Protein 1WH8 (pdb70)

InterPro domains:
  IPR001356 Homeodomain [PF00046] (1169-1225)
  IPR001356 Homeodomain [PS50071] (1166-1226)
  IPR001356 Homeodomain [SM00389] (1168-1230)
  IPR001356 Homeodomain [cd00086] (1169-1227)
  IPR003350 CUT domain [PF02376] (550-622)
  IPR003350 CUT domain [PF02376] (893-963)
  IPR003350 CUT domain [PF02376] (1044-1118)
  IPR003350 CUT domain [PS51042] (544-631)
  IPR003350 CUT domain [PS51042] (887-974)
  IPR003350 CUT domain [PS51042] (1038-1125)
  IPR003350 CUT domain [SM01109] (545-631)
  IPR003350 CUT domain [SM01109] (888-976)
  IPR003350 CUT domain [SM01109] (1039-1125)
  IPR009057 Homedomain-like superfamily [SSF46689] (1169-1234)
  IPR010982 Lambda repressor-like, DNA-binding domain superfamily [G3DSA:1.10.260.40] (553-636)
  IPR010982 Lambda repressor-like, DNA-binding domain superfamily [G3DSA:1.10.260.40] (896-980)
  IPR010982 Lambda repressor-like, DNA-binding domain superfamily [G3DSA:1.10.260.40] (1036-1124)
  IPR010982 Lambda repressor-like, DNA-binding domain superfamily [SSF47413] (535-622)
  IPR010982 Lambda repressor-like, DNA-binding domain superfamily [SSF47413] (889-968)
  IPR010982 Lambda repressor-like, DNA-binding domain superfamily [SSF47413] (1026-1129)

Foldseek 3Di:
DDDDDDDPDDDDDDQDLLRVLVPDDQQALQVLLVLLVVVCVVLVHQQQLLCVPQPNDGSVVSCCCSVDNDGSVVADSVSCSRSSSSVVLSVDDCSVVVSVVVVPPDDDPDD

Solvent-accessible surface area: 8207 Å² total; per-residue (Å²): 135,119,114,74,119,119,71,218,109,78,111,190,75,126,41,51,42,72,50,98,1,58,158,26,98,141,17,86,7,131,56,7,0,91,135,0,78,114,26,6,101,122,59,137,36,46,63,135,40,0,0,89,53,32,15,62,43,87,84,57,46,0,34,83,27,3,78,196,23,116,58,14,130,132,19,66,60,143,20,48,45,18,0,2,97,0,56,87,14,16,113,74,112,96,17,24,110,117,2,157,70,106,142,128,168,86,55,141,102,118,126

GO terms:
  GO:1990837 sequence-specific double-stranded DNA binding (F, IDA)
  GO:0005634 nucleus (C, IDA)
  GO:0043565 sequence-specific DNA binding (F, IDA)
  GO:0000122 negative regulation of transcription by RNA polymerase II (P, IDA)
  GO:0070062 extracellular exosome (C, HDA)
  GO:0050890 cognition (P, IMP)

Radius of gyration: 19.14 Å; Cα contacts (8 Å, |Δi|>4): 82; chains: 1; bounding box: 39×39×69 Å

CATH classification: 1.10.260.40

Structure (mmCIF, N/CA/C/O backbone):
data_1WH8
#
_entry.id   1WH8
#
loop_
_atom_site.group_PDB
_atom_site.id
_atom_site.type_symbol
_atom_site.label_atom_id
_atom_site.label_alt_id
_atom_site.label_comp_id
_atom_site.label_asym_id
_atom_site.label_entity_id
_atom_site.label_seq_id
_atom_site.pdbx_PDB_ins_code
_atom_site.Cartn_x
_atom_site.Cartn_y
_atom_site.Cartn_z
_atom_site.occupancy
_atom_site.B_iso_or_equiv
_atom_site.auth_seq_id
_atom_site.auth_comp_id
_atom_site.auth_asym_id
_atom_site.auth_atom_id
_atom_site.pdbx_PDB_model_num
ATOM 1 N N . GLY A 1 1 ? -22.322 -13.738 -49.350 1.00 0.00 1 GLY A N 1
ATOM 2 C CA . GLY A 1 1 ? -23.025 -14.381 -48.224 1.00 0.00 1 GLY A CA 1
ATOM 3 C C . GLY A 1 1 ? -22.024 -15.170 -47.397 1.00 0.00 1 GLY A C 1
ATOM 4 O O . GLY A 1 1 ? -20.832 -15.074 -47.666 1.00 0.00 1 GLY A O 1
ATOM 8 N N . SER A 1 2 ? -22.494 -15.941 -46.419 1.00 0.00 2 SER A N 1
ATOM 9 C CA . SER A 1 2 ? -21.712 -16.931 -45.691 1.00 0.00 2 SER A CA 1
ATOM 10 C C . SER A 1 2 ? -22.678 -18.056 -45.296 1.00 0.00 2 SER A C 1
ATOM 11 O O . SER A 1 2 ? -23.870 -17.964 -45.604 1.00 0.00 2 SER A O 1
ATOM 19 N N . SER A 1 3 ? -22.178 -19.101 -44.642 1.00 0.00 3 SER A N 1
ATOM 20 C CA . SER A 1 3 ? -22.956 -20.167 -44.028 1.00 0.00 3 SER A CA 1
ATOM 21 C C . SER A 1 3 ? -22.081 -20.806 -42.939 1.00 0.00 3 SER A C 1
ATOM 22 O O . SER A 1 3 ? -20.929 -20.405 -42.754 1.00 0.00 3 SER A O 1
ATOM 30 N N . GLY A 1 4 ? -22.614 -21.808 -42.241 1.00 0.00 4 GLY A N 1
ATOM 31 C CA . GLY A 1 4 ? -21.949 -22.450 -41.117 1.00 0.00 4 GLY A CA 1
ATOM 32 C C . GLY A 1 4 ? -22.096 -21.620 -39.842 1.00 0.00 4 GLY A C 1
ATOM 33 O O . GLY A 1 4 ? -22.832 -20.634 -39.804 1.00 0.00 4 GLY A O 1
ATOM 37 N N . SER A 1 5 ? -21.415 -22.050 -38.783 1.00 0.00 5 SER A N 1
ATOM 38 C CA . SER A 1 5 ? -21.464 -21.450 -37.458 1.00 0.00 5 SER A CA 1
ATOM 39 C C . SER A 1 5 ? -20.093 -21.641 -36.814 1.00 0.00 5 SER A C 1
ATOM 40 O O . SER A 1 5 ? -19.484 -22.698 -37.002 1.00 0.00 5 SER A O 1
ATOM 48 N N . SER A 1 6 ? -19.613 -20.665 -36.046 1.00 0.00 6 SER A N 1
ATOM 49 C CA . SER A 1 6 ? -18.318 -20.720 -35.384 1.00 0.00 6 SER A CA 1
ATOM 50 C C . SER A 1 6 ? -18.318 -19.768 -34.180 1.00 0.00 6 SER A C 1
ATOM 51 O O . SER A 1 6 ? -19.284 -19.033 -33.964 1.00 0.00 6 SER A O 1
ATOM 59 N N . GLY A 1 7 ? -17.230 -19.783 -33.403 1.00 0.00 7 GLY A N 1
ATOM 60 C CA . GLY A 1 7 ? -17.111 -19.038 -32.156 1.00 0.00 7 GLY A CA 1
ATOM 61 C C . GLY A 1 7 ? -17.646 -19.856 -30.983 1.00 0.00 7 GLY A C 1
ATOM 62 O O . GLY A 1 7 ? -18.147 -20.966 -31.161 1.00 0.00 7 GLY A O 1
ATOM 66 N N . TYR A 1 8 ? -17.478 -19.327 -29.774 1.00 0.00 8 TYR A N 1
ATOM 67 C CA . TYR A 1 8 ? -17.924 -19.894 -28.508 1.00 0.00 8 TYR A CA 1
ATOM 68 C C . TYR A 1 8 ? -17.885 -18.769 -27.467 1.00 0.00 8 TYR A C 1
ATOM 69 O O . TYR A 1 8 ? -17.431 -17.660 -27.765 1.00 0.00 8 TYR A O 1
ATOM 87 N N . SER A 1 9 ? -18.321 -19.060 -26.246 1.00 0.00 9 SER A N 1
ATOM 88 C CA . SER A 1 9 ? -18.058 -18.277 -25.047 1.00 0.00 9 SER A CA 1
ATOM 89 C C . SER A 1 9 ? -18.280 -19.202 -23.840 1.00 0.00 9 SER A C 1
ATOM 90 O O . SER A 1 9 ? -18.518 -20.400 -24.023 1.00 0.00 9 SER A O 1
ATOM 98 N N . GLY A 1 10 ? -18.223 -18.669 -22.618 1.00 0.00 10 GLY A N 1
ATOM 99 C CA . GLY A 1 10 ? -18.695 -19.366 -21.429 1.00 0.00 10 GLY A CA 1
ATOM 100 C C . GLY A 1 10 ? -17.542 -19.929 -20.622 1.00 0.00 10 GLY A C 1
ATOM 101 O O . GLY A 1 10 ? -17.263 -21.124 -20.701 1.00 0.00 10 GLY A O 1
ATOM 105 N N . SER A 1 11 ? -16.871 -19.076 -19.852 1.00 0.00 11 SER A N 1
ATOM 106 C CA . SER A 1 11 ? -15.897 -19.424 -18.826 1.00 0.00 11 SER A CA 1
ATOM 107 C C . SER A 1 11 ? -15.995 -18.359 -17.734 1.00 0.00 11 SER A C 1
ATOM 108 O O . SER A 1 11 ? -16.327 -17.208 -18.036 1.00 0.00 11 SER A O 1
ATOM 116 N N . GLN A 1 12 ? -15.635 -18.700 -16.497 1.00 0.00 12 GLN A N 1
ATOM 117 C CA . GLN A 1 12 ? -15.450 -17.751 -15.406 1.00 0.00 12 GLN A CA 1
ATOM 118 C C . GLN A 1 12 ? -14.248 -18.177 -14.560 1.00 0.00 12 GLN A C 1
ATOM 119 O O . GLN A 1 12 ? -13.599 -19.192 -14.841 1.00 0.00 12 GLN A O 1
ATOM 133 N N . ALA A 1 13 ? -13.938 -17.380 -13.538 1.00 0.00 13 ALA A N 1
ATOM 134 C CA . ALA A 1 13 ? -12.875 -17.627 -12.585 1.00 0.00 13 ALA A CA 1
ATOM 135 C C . ALA A 1 13 ? -13.376 -17.305 -11.178 1.00 0.00 13 ALA A C 1
ATOM 136 O O . ALA A 1 13 ? -14.198 -16.398 -11.033 1.00 0.00 13 ALA A O 1
ATOM 143 N N . PRO A 1 14 ? -12.843 -17.957 -10.136 1.00 0.00 14 PRO A N 1
ATOM 144 C CA . PRO A 1 14 ? -13.169 -17.642 -8.754 1.00 0.00 14 PRO A CA 1
ATOM 145 C C . PRO A 1 14 ? -12.610 -16.271 -8.354 1.00 0.00 14 PRO A C 1
ATOM 146 O O . PRO A 1 14 ? -13.230 -15.553 -7.559 1.00 0.00 14 PRO A O 1
ATOM 157 N N . GLY A 1 15 ? -11.462 -15.879 -8.920 1.00 0.00 15 GLY A N 1
ATOM 158 C CA . GLY A 1 15 ? -10.731 -14.709 -8.486 1.00 0.00 15 GLY A CA 1
ATOM 159 C C . GLY A 1 15 ? -9.881 -15.024 -7.261 1.00 0.00 15 GLY A C 1
ATOM 160 O O . GLY A 1 15 ? -9.776 -16.174 -6.825 1.00 0.00 15 GLY A O 1
ATOM 164 N N . GLY A 1 16 ? -9.283 -13.975 -6.705 1.00 0.00 16 GLY A N 1
ATOM 165 C CA . GLY A 1 16 ? -8.454 -14.026 -5.517 1.00 0.00 16 GLY A CA 1
ATOM 166 C C . GLY A 1 16 ? -6.988 -13.840 -5.871 1.00 0.00 16 GLY A C 1
ATOM 167 O O . GLY A 1 16 ? -6.546 -14.217 -6.958 1.00 0.00 16 GLY A O 1
ATOM 171 N N . ILE A 1 17 ? -6.221 -13.275 -4.934 1.00 0.00 17 ILE A N 1
ATOM 172 C CA . ILE A 1 17 ? -4.826 -12.907 -5.158 1.00 0.00 17 ILE A CA 1
ATOM 173 C C . ILE A 1 17 ? -4.013 -14.115 -5.623 1.00 0.00 17 ILE A C 1
ATOM 174 O O . ILE A 1 17 ? -3.210 -13.997 -6.544 1.00 0.00 17 ILE A O 1
ATOM 190 N N . GLN A 1 18 ? -4.228 -15.291 -5.027 1.00 0.00 18 GLN A N 1
ATOM 191 C CA . GLN A 1 18 ? -3.367 -16.433 -5.288 1.00 0.00 18 GLN A CA 1
ATOM 192 C C . GLN A 1 18 ? -3.495 -16.924 -6.736 1.00 0.00 18 GLN A C 1
ATOM 193 O O . GLN A 1 18 ? -2.565 -17.524 -7.266 1.00 0.00 18 GLN A O 1
ATOM 207 N N . GLU A 1 19 ? -4.614 -16.634 -7.397 1.00 0.00 19 GLU A N 1
ATOM 208 C CA . GLU A 1 19 ? -4.863 -16.967 -8.786 1.00 0.00 19 GLU A CA 1
ATOM 209 C C . GLU A 1 19 ? -4.268 -15.918 -9.732 1.00 0.00 19 GLU A C 1
ATOM 210 O O . GLU A 1 19 ? -3.897 -16.249 -10.855 1.00 0.00 19 GLU A O 1
ATOM 222 N N . ILE A 1 20 ? -4.132 -14.663 -9.300 1.00 0.00 20 ILE A N 1
ATOM 223 C CA . ILE A 1 20 ? -3.369 -13.653 -10.027 1.00 0.00 20 ILE A CA 1
ATOM 224 C C . ILE A 1 20 ? -1.900 -14.082 -9.997 1.00 0.00 20 ILE A C 1
ATOM 225 O O . ILE A 1 20 ? -1.255 -14.189 -11.042 1.00 0.00 20 ILE A O 1
ATOM 241 N N . VAL A 1 21 ? -1.398 -14.390 -8.799 1.00 0.00 21 VAL A N 1
ATOM 242 C CA . VAL A 1 21 ? -0.049 -14.871 -8.541 1.00 0.00 21 VAL A CA 1
ATOM 243 C C . VAL A 1 21 ? 0.231 -16.143 -9.351 1.00 0.00 21 VAL A C 1
ATOM 244 O O . VAL A 1 21 ? 1.354 -16.336 -9.818 1.00 0.00 21 VAL A O 1
ATOM 257 N N . ALA A 1 22 ? -0.771 -17.008 -9.527 1.00 0.00 22 ALA A N 1
ATOM 258 C CA . ALA A 1 22 ? -0.616 -18.259 -10.260 1.00 0.00 22 ALA A CA 1
ATOM 259 C C . ALA A 1 22 ? -0.150 -17.977 -11.685 1.00 0.00 22 ALA A C 1
ATOM 260 O O . ALA A 1 22 ? 0.777 -18.609 -12.189 1.00 0.00 22 ALA A O 1
ATOM 267 N N . MET A 1 23 ? -0.810 -17.010 -12.315 1.00 0.00 23 MET A N 1
ATOM 268 C CA . MET A 1 23 ? -0.591 -16.626 -13.696 1.00 0.00 23 MET A CA 1
ATOM 269 C C . MET A 1 23 ? 0.687 -15.791 -13.855 1.00 0.00 23 MET A C 1
ATOM 270 O O . MET A 1 23 ? 1.196 -15.652 -14.967 1.00 0.00 23 MET A O 1
ATOM 284 N N . SER A 1 24 ? 1.183 -15.209 -12.758 1.00 0.00 24 SER A N 1
ATOM 285 C CA . SER A 1 24 ? 2.233 -14.205 -12.770 1.00 0.00 24 SER A CA 1
ATOM 286 C C . SER A 1 24 ? 3.516 -14.752 -13.407 1.00 0.00 24 SER A C 1
ATOM 287 O O . SER A 1 24 ? 3.862 -15.923 -13.180 1.00 0.00 24 SER A O 1
ATOM 295 N N . PRO A 1 25 ? 4.258 -13.898 -14.130 1.00 0.00 25 PRO A N 1
ATOM 296 C CA . PRO A 1 25 ? 5.637 -14.155 -14.497 1.00 0.00 25 PRO A CA 1
ATOM 297 C C . PRO A 1 25 ? 6.525 -14.018 -13.254 1.00 0.00 25 PRO A C 1
ATOM 298 O O . PRO A 1 25 ? 6.045 -13.710 -12.156 1.00 0.00 25 PRO A O 1
ATOM 309 N N . GLU A 1 26 ? 7.821 -14.272 -13.424 1.00 0.00 26 GLU A N 1
ATOM 310 C CA . GLU A 1 26 ? 8.823 -14.123 -12.384 1.00 0.00 26 GLU A CA 1
ATOM 311 C C . GLU A 1 26 ? 8.948 -12.653 -11.979 1.00 0.00 26 GLU A C 1
ATOM 312 O O . GLU A 1 26 ? 9.522 -11.833 -12.703 1.00 0.00 26 GLU A O 1
ATOM 324 N N . LEU A 1 27 ? 8.371 -12.305 -10.834 1.00 0.00 27 LEU A N 1
ATOM 325 C CA . LEU A 1 27 ? 8.402 -10.972 -10.257 1.00 0.00 27 LEU A CA 1
ATOM 326 C C . LEU A 1 27 ? 9.620 -10.873 -9.359 1.00 0.00 27 LEU A C 1
ATOM 327 O O . LEU A 1 27 ? 9.631 -11.428 -8.262 1.00 0.00 27 LEU A O 1
ATOM 343 N N . ASP A 1 28 ? 10.655 -10.201 -9.870 1.00 0.00 28 ASP A N 1
ATOM 344 C CA . ASP A 1 28 ? 11.947 -10.013 -9.220 1.00 0.00 28 ASP A CA 1
ATOM 345 C C . ASP A 1 28 ? 11.770 -9.418 -7.835 1.00 0.00 28 ASP A C 1
ATOM 346 O O . ASP A 1 28 ? 11.567 -8.209 -7.688 1.00 0.00 28 ASP A O 1
ATOM 355 N N . THR A 1 29 ? 11.789 -10.274 -6.821 1.00 0.00 29 THR A N 1
ATOM 356 C CA . THR A 1 29 ? 11.418 -9.890 -5.478 1.00 0.00 29 THR A CA 1
ATOM 357 C C . THR A 1 29 ? 12.323 -8.753 -5.019 1.00 0.00 29 THR A C 1
ATOM 358 O O . THR A 1 29 ? 11.819 -7.763 -4.493 1.00 0.00 29 THR A O 1
ATOM 369 N N . TYR A 1 30 ? 13.633 -8.864 -5.266 1.00 0.00 30 TYR A N 1
ATOM 370 C CA . TYR A 1 30 ? 14.600 -7.867 -4.885 1.00 0.00 30 TYR A CA 1
ATOM 371 C C . TYR A 1 30 ? 14.269 -6.502 -5.470 1.00 0.00 30 TYR A C 1
ATOM 372 O O . TYR A 1 30 ? 14.055 -5.564 -4.705 1.00 0.00 30 TYR A O 1
ATOM 390 N N . SER A 1 31 ? 14.204 -6.388 -6.795 1.00 0.00 31 SER A N 1
ATOM 391 C CA . SER A 1 31 ? 13.966 -5.140 -7.504 1.00 0.00 31 SER A CA 1
ATOM 392 C C . SER A 1 31 ? 12.655 -4.497 -7.044 1.00 0.00 31 SER A C 1
ATOM 393 O O . SER A 1 31 ? 12.626 -3.292 -6.800 1.00 0.00 31 SER A O 1
ATOM 401 N N . ILE A 1 32 ? 11.601 -5.293 -6.836 1.00 0.00 32 ILE A N 1
ATOM 402 C CA . ILE A 1 32 ? 10.332 -4.819 -6.295 1.00 0.00 32 ILE A CA 1
ATOM 403 C C . ILE A 1 32 ? 10.592 -4.297 -4.876 1.00 0.00 32 ILE A C 1
ATOM 404 O O . ILE A 1 32 ? 10.306 -3.133 -4.633 1.00 0.00 32 ILE A O 1
ATOM 420 N N . THR A 1 33 ? 11.166 -5.072 -3.942 1.00 0.00 33 THR A N 1
ATOM 421 C CA . THR A 1 33 ? 11.400 -4.583 -2.575 1.00 0.00 33 THR A CA 1
ATOM 422 C C . THR A 1 33 ? 12.202 -3.284 -2.564 1.00 0.00 33 THR A C 1
ATOM 423 O O . THR A 1 33 ? 11.884 -2.378 -1.803 1.00 0.00 33 THR A O 1
ATOM 434 N N . LYS A 1 34 ? 13.229 -3.199 -3.409 1.00 0.00 34 LYS A N 1
ATOM 435 C CA . LYS A 1 34 ? 14.038 -2.010 -3.601 1.00 0.00 34 LYS A CA 1
ATOM 436 C C . LYS A 1 34 ? 13.142 -0.837 -3.983 1.00 0.00 34 LYS A C 1
ATOM 437 O O . LYS A 1 34 ? 13.044 0.126 -3.232 1.00 0.00 34 LYS A O 1
ATOM 456 N N . ARG A 1 35 ? 12.448 -0.928 -5.113 1.00 0.00 35 ARG A N 1
ATOM 457 C CA . ARG A 1 35 ? 11.624 0.153 -5.623 1.00 0.00 35 ARG A CA 1
ATOM 458 C C . ARG A 1 35 ? 10.548 0.543 -4.607 1.00 0.00 35 ARG A C 1
ATOM 459 O O . ARG A 1 35 ? 10.307 1.720 -4.389 1.00 0.00 35 ARG A O 1
ATOM 480 N N . VAL A 1 36 ? 9.944 -0.427 -3.925 1.00 0.00 36 VAL A N 1
ATOM 481 C CA . VAL A 1 36 ? 8.923 -0.239 -2.904 1.00 0.00 36 VAL A CA 1
ATOM 482 C C . VAL A 1 36 ? 9.494 0.567 -1.731 1.00 0.00 36 VAL A C 1
ATOM 483 O O . VAL A 1 36 ? 8.896 1.560 -1.324 1.00 0.00 36 VAL A O 1
ATOM 496 N N . LYS A 1 37 ? 10.644 0.161 -1.180 1.00 0.00 37 LYS A N 1
ATOM 497 C CA . LYS A 1 37 ? 11.329 0.891 -0.110 1.00 0.00 37 LYS A CA 1
ATOM 498 C C . LYS A 1 37 ? 11.548 2.335 -0.520 1.00 0.00 37 LYS A C 1
ATOM 499 O O . LYS A 1 37 ? 11.319 3.239 0.279 1.00 0.00 37 LYS A O 1
ATOM 518 N N . GLU A 1 38 ? 12.008 2.542 -1.746 1.00 0.00 38 GLU A N 1
ATOM 519 C CA . GLU A 1 38 ? 12.378 3.858 -2.239 1.00 0.00 38 GLU A CA 1
ATOM 520 C C . GLU A 1 38 ? 11.150 4.733 -2.393 1.00 0.00 38 GLU A C 1
ATOM 521 O O . GLU A 1 38 ? 11.200 5.922 -2.106 1.00 0.00 38 GLU A O 1
ATOM 533 N N . VAL A 1 39 ? 10.030 4.156 -2.806 1.00 0.00 39 VAL A N 1
ATOM 534 C CA . VAL A 1 39 ? 8.728 4.829 -2.794 1.00 0.00 39 VAL A CA 1
ATOM 535 C C . VAL A 1 39 ? 8.321 5.188 -1.358 1.00 0.00 39 VAL A C 1
ATOM 536 O O . VAL A 1 39 ? 7.862 6.311 -1.141 1.00 0.00 39 VAL A O 1
ATOM 549 N N . LEU A 1 40 ? 8.485 4.291 -0.375 1.00 0.00 40 LEU A N 1
ATOM 550 C CA . LEU A 1 40 ? 8.173 4.617 1.016 1.00 0.00 40 LEU A CA 1
ATOM 551 C C . LEU A 1 40 ? 9.039 5.781 1.487 1.00 0.00 40 LEU A C 1
ATOM 552 O O . LEU A 1 40 ? 8.497 6.736 2.033 1.00 0.00 40 LEU A O 1
ATOM 568 N N . THR A 1 41 ? 10.353 5.713 1.278 1.00 0.00 41 THR A N 1
ATOM 569 C CA . THR A 1 41 ? 11.296 6.743 1.678 1.00 0.00 41 THR A CA 1
ATOM 570 C C . THR A 1 41 ? 10.998 8.068 0.972 1.00 0.00 41 THR A C 1
ATOM 571 O O . THR A 1 41 ? 11.019 9.095 1.649 1.00 0.00 41 THR A O 1
ATOM 582 N N . ASP A 1 42 ? 10.702 8.089 -0.334 1.00 0.00 42 ASP A N 1
ATOM 583 C CA . ASP A 1 42 ? 10.466 9.341 -1.069 1.00 0.00 42 ASP A CA 1
ATOM 584 C C . ASP A 1 42 ? 9.328 10.107 -0.409 1.00 0.00 42 ASP A C 1
ATOM 585 O O . ASP A 1 42 ? 9.434 11.284 -0.079 1.00 0.00 42 ASP A O 1
ATOM 594 N N . ASN A 1 43 ? 8.243 9.378 -0.156 1.00 0.00 43 ASN A N 1
ATOM 595 C CA . ASN A 1 43 ? 7.013 9.878 0.426 1.00 0.00 43 ASN A CA 1
ATOM 596 C C . ASN A 1 43 ? 7.067 9.911 1.960 1.00 0.00 43 ASN A C 1
ATOM 597 O O . ASN A 1 43 ? 6.059 10.223 2.593 1.00 0.00 43 ASN A O 1
ATOM 608 N N . ASN A 1 44 ? 8.225 9.611 2.566 1.00 0.00 44 ASN A N 1
ATOM 609 C CA . ASN A 1 44 ? 8.511 9.553 4.009 1.00 0.00 44 ASN A CA 1
ATOM 610 C C . ASN A 1 44 ? 7.571 8.661 4.836 1.00 0.00 44 ASN A C 1
ATOM 611 O O . ASN A 1 44 ? 7.490 8.767 6.066 1.00 0.00 44 ASN A O 1
ATOM 622 N N . LEU A 1 45 ? 6.915 7.721 4.168 1.00 0.00 45 LEU A N 1
ATOM 623 C CA . LEU A 1 45 ? 5.972 6.753 4.703 1.00 0.00 45 LEU A CA 1
ATOM 624 C C . LEU A 1 45 ? 6.669 5.770 5.645 1.00 0.00 45 LEU A C 1
ATOM 625 O O . LEU A 1 45 ? 7.891 5.584 5.612 1.00 0.00 45 LEU A O 1
ATOM 641 N N . GLY A 1 46 ? 5.861 5.076 6.441 1.00 0.00 46 GLY A N 1
ATOM 642 C CA . GLY A 1 46 ? 6.252 4.114 7.455 1.00 0.00 46 GLY A CA 1
ATOM 643 C C . GLY A 1 46 ? 5.873 2.711 7.018 1.00 0.00 46 GLY A C 1
ATOM 644 O O . GLY A 1 46 ? 4.684 2.456 6.833 1.00 0.00 46 GLY A O 1
ATOM 648 N N . GLN A 1 47 ? 6.852 1.815 6.845 1.00 0.00 47 GLN A N 1
ATOM 649 C CA . GLN A 1 47 ? 6.704 0.462 6.288 1.00 0.00 47 GLN A CA 1
ATOM 650 C C . GLN A 1 47 ? 5.441 -0.271 6.752 1.00 0.00 47 GLN A C 1
ATOM 651 O O . GLN A 1 47 ? 4.787 -0.929 5.945 1.00 0.00 47 GLN A O 1
ATOM 665 N N . ARG A 1 48 ? 5.126 -0.193 8.051 1.00 0.00 48 ARG A N 1
ATOM 666 C CA . ARG A 1 48 ? 4.012 -0.917 8.655 1.00 0.00 48 ARG A CA 1
ATOM 667 C C . ARG A 1 48 ? 2.716 -0.692 7.910 1.00 0.00 48 ARG A C 1
ATOM 668 O O . ARG A 1 48 ? 1.993 -1.639 7.669 1.00 0.00 48 ARG A O 1
ATOM 689 N N . LEU A 1 49 ? 2.403 0.558 7.605 1.00 0.00 49 LEU A N 1
ATOM 690 C CA . LEU A 1 49 ? 1.113 0.987 7.104 1.00 0.00 49 LEU A CA 1
ATOM 691 C C . LEU A 1 49 ? 0.856 0.331 5.757 1.00 0.00 49 LEU A C 1
ATOM 692 O O . LEU A 1 49 ? -0.163 -0.322 5.555 1.00 0.00 49 LEU A O 1
ATOM 708 N N . PHE A 1 50 ? 1.818 0.478 4.849 1.00 0.00 50 PHE A N 1
ATOM 709 C CA . PHE A 1 50 ? 1.868 -0.281 3.612 1.00 0.00 50 PHE A CA 1
ATOM 710 C C . PHE A 1 50 ? 1.640 -1.776 3.869 1.00 0.00 50 PHE A C 1
ATOM 711 O O . PHE A 1 50 ? 0.797 -2.390 3.217 1.00 0.00 50 PHE A O 1
ATOM 728 N N . GLY A 1 51 ? 2.385 -2.374 4.804 1.00 0.00 51 GLY A N 1
ATOM 729 C CA . GLY A 1 51 ? 2.236 -3.788 5.107 1.00 0.00 51 GLY A CA 1
ATOM 730 C C . GLY A 1 51 ? 0.839 -4.129 5.603 1.00 0.00 51 GLY A C 1
ATOM 731 O O . GLY A 1 51 ? 0.331 -5.166 5.221 1.00 0.00 51 GLY A O 1
ATOM 735 N N . GLU A 1 52 ? 0.202 -3.289 6.410 1.00 0.00 52 GLU A N 1
ATOM 736 C CA . GLU A 1 52 ? -1.145 -3.482 6.921 1.00 0.00 52 GLU A CA 1
ATOM 737 C C . GLU A 1 52 ? -2.135 -3.439 5.760 1.00 0.00 52 GLU A C 1
ATOM 738 O O . GLU A 1 52 ? -2.787 -4.436 5.446 1.00 0.00 52 GLU A O 1
ATOM 750 N N . SER A 1 53 ? -2.253 -2.287 5.109 1.00 0.00 53 SER A N 1
ATOM 751 C CA . SER A 1 53 ? -3.301 -2.005 4.141 1.00 0.00 53 SER A CA 1
ATOM 752 C C . SER A 1 53 ? -3.139 -2.783 2.831 1.00 0.00 53 SER A C 1
ATOM 753 O O . SER A 1 53 ? -4.136 -3.183 2.221 1.00 0.00 53 SER A O 1
ATOM 761 N N . ILE A 1 54 ? -1.909 -2.980 2.360 1.00 0.00 54 ILE A N 1
ATOM 762 C CA . ILE A 1 54 ? -1.649 -3.697 1.117 1.00 0.00 54 ILE A CA 1
ATOM 763 C C . ILE A 1 54 ? -1.493 -5.182 1.445 1.00 0.00 54 ILE A C 1
ATOM 764 O O . ILE A 1 54 ? -2.174 -6.032 0.866 1.00 0.00 54 ILE A O 1
ATOM 780 N N . LEU A 1 55 ? -0.575 -5.503 2.356 1.00 0.00 55 LEU A N 1
ATOM 781 C CA . LEU A 1 55 ? -0.041 -6.862 2.483 1.00 0.00 55 LEU A CA 1
ATOM 782 C C . LEU A 1 55 ? -0.674 -7.678 3.610 1.00 0.00 55 LEU A C 1
ATOM 783 O O . LEU A 1 55 ? -0.461 -8.888 3.650 1.00 0.00 55 LEU A O 1
ATOM 799 N N . GLY A 1 56 ? -1.450 -7.070 4.503 1.00 0.00 56 GLY A N 1
ATOM 800 C CA . GLY A 1 56 ? -1.976 -7.697 5.715 1.00 0.00 56 GLY A CA 1
ATOM 801 C C . GLY A 1 56 ? -0.878 -8.203 6.663 1.00 0.00 56 GLY A C 1
ATOM 802 O O . GLY A 1 56 ? -1.121 -9.125 7.445 1.00 0.00 56 GLY A O 1
ATOM 806 N N . LEU A 1 57 ? 0.342 -7.659 6.596 1.00 0.00 57 LEU A N 1
ATOM 807 C CA . LEU A 1 57 ? 1.506 -8.166 7.319 1.00 0.00 57 LEU A CA 1
ATOM 808 C C . LEU A 1 57 ? 1.804 -7.332 8.559 1.00 0.00 57 LEU A C 1
ATOM 809 O O . LEU A 1 57 ? 1.799 -6.100 8.510 1.00 0.00 57 LEU A O 1
ATOM 825 N N . THR A 1 58 ? 2.184 -8.014 9.641 1.00 0.00 58 THR A N 1
ATOM 826 C CA . THR A 1 58 ? 2.843 -7.422 10.799 1.00 0.00 58 THR A CA 1
ATOM 827 C C . THR A 1 58 ? 4.103 -6.672 10.358 1.00 0.00 58 THR A C 1
ATOM 828 O O . THR A 1 58 ? 4.758 -7.075 9.394 1.00 0.00 58 THR A O 1
ATOM 839 N N . GLN A 1 59 ? 4.479 -5.603 11.068 1.00 0.00 59 GLN A N 1
ATOM 840 C CA . GLN A 1 59 ? 5.655 -4.818 10.720 1.00 0.00 59 GLN A CA 1
ATOM 841 C C . GLN A 1 59 ? 6.902 -5.694 10.749 1.00 0.00 59 GLN A C 1
ATOM 842 O O . GLN A 1 59 ? 7.722 -5.575 9.845 1.00 0.00 59 GLN A O 1
ATOM 856 N N . GLY A 1 60 ? 7.029 -6.587 11.739 1.00 0.00 60 GLY A N 1
ATOM 857 C CA . GLY A 1 60 ? 8.109 -7.562 11.783 1.00 0.00 60 GLY A CA 1
ATOM 858 C C . GLY A 1 60 ? 8.215 -8.292 10.445 1.00 0.00 60 GLY A C 1
ATOM 859 O O . GLY A 1 60 ? 9.280 -8.304 9.822 1.00 0.00 60 GLY A O 1
ATOM 863 N N . SER A 1 61 ? 7.090 -8.837 9.983 1.00 0.00 61 SER A N 1
ATOM 864 C CA . SER A 1 61 ? 6.985 -9.605 8.758 1.00 0.00 61 SER A CA 1
ATOM 865 C C . SER A 1 61 ? 7.236 -8.768 7.497 1.00 0.00 61 SER A C 1
ATOM 866 O O . SER A 1 61 ? 7.838 -9.295 6.558 1.00 0.00 61 SER A O 1
ATOM 874 N N . VAL A 1 62 ? 6.781 -7.511 7.433 1.00 0.00 62 VAL A N 1
ATOM 875 C CA . VAL A 1 62 ? 6.976 -6.647 6.270 1.00 0.00 62 VAL A CA 1
ATOM 876 C C . VAL A 1 62 ? 8.429 -6.177 6.195 1.00 0.00 62 VAL A C 1
ATOM 877 O O . VAL A 1 62 ? 9.039 -6.195 5.125 1.00 0.00 62 VAL A O 1
ATOM 890 N N . SER A 1 63 ? 9.007 -5.782 7.326 1.00 0.00 63 SER A N 1
ATOM 891 C CA . SER A 1 63 ? 10.372 -5.318 7.395 1.00 0.00 63 SER A CA 1
ATOM 892 C C . SER A 1 63 ? 11.333 -6.452 7.052 1.00 0.00 63 SER A C 1
ATOM 893 O O . SER A 1 63 ? 12.313 -6.194 6.356 1.00 0.00 63 SER A O 1
ATOM 901 N N . ASP A 1 64 ? 11.050 -7.692 7.467 1.00 0.00 64 ASP A N 1
ATOM 902 C CA . ASP A 1 64 ? 11.794 -8.874 7.024 1.00 0.00 64 ASP A CA 1
ATOM 903 C C . ASP A 1 64 ? 11.639 -9.092 5.519 1.00 0.00 64 ASP A C 1
ATOM 904 O O . ASP A 1 64 ? 12.616 -9.453 4.860 1.00 0.00 64 ASP A O 1
ATOM 913 N N . LEU A 1 65 ? 10.433 -8.877 4.977 1.00 0.00 65 LEU A N 1
ATOM 914 C CA . LEU A 1 65 ? 10.166 -9.019 3.551 1.00 0.00 65 LEU A CA 1
ATOM 915 C C . LEU A 1 65 ? 11.061 -8.086 2.750 1.00 0.00 65 LEU A C 1
ATOM 916 O O . LEU A 1 65 ? 11.757 -8.540 1.849 1.00 0.00 65 LEU A O 1
ATOM 932 N N . LEU A 1 66 ? 11.072 -6.798 3.096 1.00 0.00 66 LEU A N 1
ATOM 933 C CA . LEU A 1 66 ? 11.901 -5.813 2.416 1.00 0.00 66 LEU A CA 1
ATOM 934 C C . LEU A 1 66 ? 13.380 -6.047 2.658 1.00 0.00 66 LEU A C 1
ATOM 935 O O . LEU A 1 66 ? 14.173 -5.853 1.740 1.00 0.00 66 LEU A O 1
ATOM 951 N N . SER A 1 67 ? 13.748 -6.384 3.895 1.00 0.00 67 SER A N 1
ATOM 952 C CA . SER A 1 67 ? 15.134 -6.557 4.300 1.00 0.00 67 SER A CA 1
ATOM 953 C C . SER A 1 67 ? 15.769 -7.651 3.452 1.00 0.00 67 SER A C 1
ATOM 954 O O . SER A 1 67 ? 16.745 -7.383 2.746 1.00 0.00 67 SER A O 1
ATOM 962 N N . ARG A 1 68 ? 15.231 -8.871 3.522 1.00 0.00 68 ARG A N 1
ATOM 963 C CA . ARG A 1 68 ? 15.857 -10.064 2.968 1.00 0.00 68 ARG A CA 1
ATOM 964 C C . ARG A 1 68 ? 14.796 -10.866 2.210 1.00 0.00 68 ARG A C 1
ATOM 965 O O . ARG A 1 68 ? 14.431 -11.955 2.669 1.00 0.00 68 ARG A O 1
ATOM 986 N N . PRO A 1 69 ? 14.277 -10.375 1.074 1.00 0.00 69 PRO A N 1
ATOM 987 C CA . PRO A 1 69 ? 13.276 -11.109 0.310 1.00 0.00 69 PRO A CA 1
ATOM 988 C C . PRO A 1 69 ? 13.882 -12.440 -0.134 1.00 0.00 69 PRO A C 1
ATOM 989 O O . PRO A 1 69 ? 15.067 -12.506 -0.476 1.00 0.00 69 PRO A O 1
ATOM 1000 N N . LYS A 1 70 ? 13.106 -13.522 -0.111 1.00 0.00 70 LYS A N 1
ATOM 1001 C CA . LYS A 1 70 ? 13.499 -14.744 -0.800 1.00 0.00 70 LYS A CA 1
ATOM 1002 C C . LYS A 1 70 ? 13.293 -14.556 -2.306 1.00 0.00 70 LYS A C 1
ATOM 1003 O O . LYS A 1 70 ? 12.512 -13.691 -2.713 1.00 0.00 70 LYS A O 1
ATOM 1022 N N . PRO A 1 71 ? 13.967 -15.358 -3.140 1.00 0.00 71 PRO A N 1
ATOM 1023 C CA . PRO A 1 71 ? 13.806 -15.293 -4.583 1.00 0.00 71 PRO A CA 1
ATOM 1024 C C . PRO A 1 71 ? 12.405 -15.779 -4.952 1.00 0.00 71 PRO A C 1
ATOM 1025 O O . PRO A 1 71 ? 11.790 -16.556 -4.211 1.00 0.00 71 PRO A O 1
ATOM 1036 N N . TRP A 1 72 ? 11.911 -15.374 -6.122 1.00 0.00 72 TRP A N 1
ATOM 1037 C CA . TRP A 1 72 ? 10.591 -15.768 -6.595 1.00 0.00 72 TRP A CA 1
ATOM 1038 C C . TRP A 1 72 ? 10.472 -17.293 -6.638 1.00 0.00 72 TRP A C 1
ATOM 1039 O O . TRP A 1 72 ? 9.475 -17.833 -6.155 1.00 0.00 72 TRP A O 1
ATOM 1060 N N . HIS A 1 73 ? 11.491 -18.001 -7.142 1.00 0.00 73 HIS A N 1
ATOM 1061 C CA . HIS A 1 73 ? 11.486 -19.459 -7.233 1.00 0.00 73 HIS A CA 1
ATOM 1062 C C . HIS A 1 73 ? 11.233 -20.105 -5.859 1.00 0.00 73 HIS A C 1
ATOM 1063 O O . HIS A 1 73 ? 10.412 -21.015 -5.748 1.00 0.00 73 HIS A O 1
ATOM 1077 N N . LYS A 1 74 ? 11.892 -19.611 -4.800 1.00 0.00 74 LYS A N 1
ATOM 1078 C CA . LYS A 1 74 ? 11.777 -20.141 -3.437 1.00 0.00 74 LYS A CA 1
ATOM 1079 C C . LYS A 1 74 ? 10.358 -20.010 -2.919 1.00 0.00 74 LYS A C 1
ATOM 1080 O O . LYS A 1 74 ? 9.887 -20.877 -2.171 1.00 0.00 74 LYS A O 1
ATOM 1099 N N . LEU A 1 75 ? 9.714 -18.897 -3.237 1.00 0.00 75 LEU A N 1
ATOM 1100 C CA . LEU A 1 75 ? 8.434 -18.536 -2.677 1.00 0.00 75 LEU A CA 1
ATOM 1101 C C . LEU A 1 75 ? 7.384 -19.383 -3.383 1.00 0.00 75 LEU A C 1
ATOM 1102 O O . LEU A 1 75 ? 7.363 -19.474 -4.610 1.00 0.00 75 LEU A O 1
ATOM 1118 N N . SER A 1 76 ? 6.519 -20.027 -2.609 1.00 0.00 76 SER A N 1
ATOM 1119 C CA . SER A 1 76 ? 5.304 -20.669 -3.112 1.00 0.00 76 SER A CA 1
ATOM 1120 C C . SER A 1 76 ? 4.297 -19.578 -3.519 1.00 0.00 76 SER A C 1
ATOM 1121 O O . SER A 1 76 ? 4.578 -18.403 -3.286 1.00 0.00 76 SER A O 1
ATOM 1129 N N . LEU A 1 77 ? 3.106 -19.894 -4.049 1.00 0.00 77 LEU A N 1
ATOM 1130 C CA . LEU A 1 77 ? 2.138 -18.845 -4.411 1.00 0.00 77 LEU A CA 1
ATOM 1131 C C . LEU A 1 77 ? 1.803 -17.959 -3.206 1.00 0.00 77 LEU A C 1
ATOM 1132 O O . LEU A 1 77 ? 1.855 -16.739 -3.296 1.00 0.00 77 LEU A O 1
ATOM 1148 N N . LYS A 1 78 ? 1.540 -18.562 -2.044 1.00 0.00 78 LYS A N 1
ATOM 1149 C CA . LYS A 1 78 ? 1.370 -17.841 -0.775 1.00 0.00 78 LYS A CA 1
ATOM 1150 C C . LYS A 1 78 ? 2.604 -16.997 -0.412 1.00 0.00 78 LYS A C 1
ATOM 1151 O O . LYS A 1 78 ? 2.492 -15.956 0.232 1.00 0.00 78 LYS A O 1
ATOM 1170 N N . GLY A 1 79 ? 3.797 -17.425 -0.823 1.00 0.00 79 GLY A N 1
ATOM 1171 C CA . GLY A 1 79 ? 5.044 -16.682 -0.686 1.00 0.00 79 GLY A CA 1
ATOM 1172 C C . GLY A 1 79 ? 5.059 -15.432 -1.552 1.00 0.00 79 GLY A C 1
ATOM 1173 O O . GLY A 1 79 ? 5.543 -14.383 -1.140 1.00 0.00 79 GLY A O 1
ATOM 1177 N N . ARG A 1 80 ? 4.577 -15.558 -2.783 1.00 0.00 80 ARG A N 1
ATOM 1178 C CA . ARG A 1 80 ? 4.612 -14.536 -3.815 1.00 0.00 80 ARG A CA 1
ATOM 1179 C C . ARG A 1 80 ? 3.473 -13.537 -3.660 1.00 0.00 80 ARG A C 1
ATOM 1180 O O . ARG A 1 80 ? 3.609 -12.407 -4.113 1.00 0.00 80 ARG A O 1
ATOM 1201 N N . GLU A 1 81 ? 2.397 -13.941 -2.984 1.00 0.00 81 GLU A N 1
ATOM 1202 C CA . GLU A 1 81 ? 1.181 -13.194 -2.690 1.00 0.00 81 GLU A CA 1
ATOM 1203 C C . GLU A 1 81 ? 1.457 -11.712 -2.404 1.00 0.00 81 GLU A C 1
ATOM 1204 O O . GLU A 1 81 ? 0.956 -10.866 -3.149 1.00 0.00 81 GLU A O 1
ATOM 1216 N N . PRO A 1 82 ? 2.298 -11.366 -1.411 1.00 0.00 82 PRO A N 1
ATOM 1217 C CA . PRO A 1 82 ? 2.566 -9.973 -1.109 1.00 0.00 82 PRO A CA 1
ATOM 1218 C C . PRO A 1 82 ? 3.330 -9.277 -2.240 1.00 0.00 82 PRO A C 1
ATOM 1219 O O . PRO A 1 82 ? 2.984 -8.155 -2.595 1.00 0.00 82 PRO A O 1
ATOM 1230 N N . PHE A 1 83 ? 4.357 -9.906 -2.823 1.00 0.00 83 PHE A N 1
ATOM 1231 C CA . PHE A 1 83 ? 5.185 -9.276 -3.854 1.00 0.00 83 PHE A CA 1
ATOM 1232 C C . PHE A 1 83 ? 4.387 -8.949 -5.113 1.00 0.00 83 PHE A C 1
ATOM 1233 O O . PHE A 1 83 ? 4.670 -7.932 -5.743 1.00 0.00 83 PHE A O 1
ATOM 1250 N N . VAL A 1 84 ? 3.393 -9.767 -5.465 1.00 0.00 84 VAL A N 1
ATOM 1251 C CA . VAL A 1 84 ? 2.469 -9.452 -6.549 1.00 0.00 84 VAL A CA 1
ATOM 1252 C C . VAL A 1 84 ? 1.720 -8.169 -6.197 1.00 0.00 84 VAL A C 1
ATOM 1253 O O . VAL A 1 84 ? 1.726 -7.232 -6.995 1.00 0.00 84 VAL A O 1
ATOM 1266 N N . ARG A 1 85 ? 1.137 -8.081 -4.994 1.00 0.00 85 ARG A N 1
ATOM 1267 C CA . ARG A 1 85 ? 0.472 -6.855 -4.578 1.00 0.00 85 ARG A CA 1
ATOM 1268 C C . ARG A 1 85 ? 1.422 -5.668 -4.624 1.00 0.00 85 ARG A C 1
ATOM 1269 O O . ARG A 1 85 ? 0.979 -4.603 -5.032 1.00 0.00 85 ARG A O 1
ATOM 1290 N N . MET A 1 86 ? 2.700 -5.800 -4.251 1.00 0.00 86 MET A N 1
ATOM 1291 C CA . MET A 1 86 ? 3.653 -4.724 -4.358 1.00 0.00 86 MET A CA 1
ATOM 1292 C C . MET A 1 86 ? 3.871 -4.319 -5.807 1.00 0.00 86 MET A C 1
ATOM 1293 O O . MET A 1 86 ? 3.792 -3.135 -6.088 1.00 0.00 86 MET A O 1
ATOM 1307 N N . GLN A 1 87 ? 4.142 -5.256 -6.722 1.00 0.00 87 GLN A N 1
ATOM 1308 C CA . GLN A 1 87 ? 4.330 -4.936 -8.133 1.00 0.00 87 GLN A CA 1
ATOM 1309 C C . GLN A 1 87 ? 3.124 -4.125 -8.646 1.00 0.00 87 GLN A C 1
ATOM 1310 O O . GLN A 1 87 ? 3.302 -3.062 -9.235 1.00 0.00 87 GLN A O 1
ATOM 1324 N N . LEU A 1 88 ? 1.896 -4.594 -8.399 1.00 0.00 88 LEU A N 1
ATOM 1325 C CA . LEU A 1 88 ? 0.688 -3.888 -8.823 1.00 0.00 88 LEU A CA 1
ATOM 1326 C C . LEU A 1 88 ? 0.540 -2.547 -8.097 1.00 0.00 88 LEU A C 1
ATOM 1327 O O . LEU A 1 88 ? 0.193 -1.560 -8.743 1.00 0.00 88 LEU A O 1
ATOM 1343 N N . TRP A 1 89 ? 0.825 -2.471 -6.792 1.00 0.00 89 TRP A N 1
ATOM 1344 C CA . TRP A 1 89 ? 0.766 -1.235 -6.025 1.00 0.00 89 TRP A CA 1
ATOM 1345 C C . TRP A 1 89 ? 1.803 -0.235 -6.538 1.00 0.00 89 TRP A C 1
ATOM 1346 O O . TRP A 1 89 ? 1.608 0.957 -6.372 1.00 0.00 89 TRP A O 1
ATOM 1367 N N . LEU A 1 90 ? 2.907 -0.661 -7.150 1.00 0.00 90 LEU A N 1
ATOM 1368 C CA . LEU A 1 90 ? 3.850 0.272 -7.759 1.00 0.00 90 LEU A CA 1
ATOM 1369 C C . LEU A 1 90 ? 3.254 0.860 -9.040 1.00 0.00 90 LEU A C 1
ATOM 1370 O O . LEU A 1 90 ? 3.416 2.052 -9.301 1.00 0.00 90 LEU A O 1
ATOM 1386 N N . ASN A 1 91 ? 2.579 0.024 -9.835 1.00 0.00 91 ASN A N 1
ATOM 1387 C CA . ASN A 1 91 ? 1.953 0.420 -11.093 1.00 0.00 91 ASN A CA 1
ATOM 1388 C C . ASN A 1 91 ? 0.721 1.291 -10.875 1.00 0.00 91 ASN A C 1
ATOM 1389 O O . ASN A 1 91 ? 0.405 2.120 -11.728 1.00 0.00 91 ASN A O 1
ATOM 1400 N N . ASP A 1 92 ? -0.032 1.069 -9.801 1.00 0.00 92 ASP A N 1
ATOM 1401 C CA . ASP A 1 92 ? -1.233 1.839 -9.498 1.00 0.00 92 ASP A CA 1
ATOM 1402 C C . ASP A 1 92 ? -0.846 3.307 -9.298 1.00 0.00 92 ASP A C 1
ATOM 1403 O O . ASP A 1 92 ? 0.029 3.591 -8.489 1.00 0.00 92 ASP A O 1
ATOM 1412 N N . PRO A 1 93 ? -1.456 4.267 -10.008 1.00 0.00 93 PRO A N 1
ATOM 1413 C CA . PRO A 1 93 ? -0.949 5.631 -10.026 1.00 0.00 93 PRO A CA 1
ATOM 1414 C C . PRO A 1 93 ? -1.417 6.442 -8.809 1.00 0.00 93 PRO A C 1
ATOM 1415 O O . PRO A 1 93 ? -0.847 7.497 -8.518 1.00 0.00 93 PRO A O 1
ATOM 1426 N N . HIS A 1 94 ? -2.465 5.975 -8.119 1.00 0.00 94 HIS A N 1
ATOM 1427 C CA . HIS A 1 94 ? -3.032 6.554 -6.896 1.00 0.00 94 HIS A CA 1
ATOM 1428 C C . HIS A 1 94 ? -2.720 5.653 -5.690 1.00 0.00 94 HIS A C 1
ATOM 1429 O O . HIS A 1 94 ? -3.482 5.564 -4.724 1.00 0.00 94 HIS A O 1
ATOM 1443 N N . ASN A 1 95 ? -1.646 4.883 -5.795 1.00 0.00 95 ASN A N 1
ATOM 1444 C CA . ASN A 1 95 ? -1.137 3.965 -4.792 1.00 0.00 95 ASN A CA 1
ATOM 1445 C C . ASN A 1 95 ? -0.774 4.673 -3.491 1.00 0.00 95 ASN A C 1
ATOM 1446 O O . ASN A 1 95 ? -1.287 4.304 -2.430 1.00 0.00 95 ASN A O 1
ATOM 1457 N N . VAL A 1 96 ? 0.103 5.670 -3.551 1.00 0.00 96 VAL A N 1
ATOM 1458 C CA . VAL A 1 96 ? 0.560 6.449 -2.428 1.00 0.00 96 VAL A CA 1
ATOM 1459 C C . VAL A 1 96 ? -0.582 7.326 -1.933 1.00 0.00 96 VAL A C 1
ATOM 1460 O O . VAL A 1 96 ? -0.719 7.491 -0.727 1.00 0.00 96 VAL A O 1
ATOM 1473 N N . GLU A 1 97 ? -1.430 7.829 -2.830 1.00 0.00 97 GLU A N 1
ATOM 1474 C CA . GLU A 1 97 ? -2.600 8.624 -2.471 1.00 0.00 97 GLU A CA 1
ATOM 1475 C C . GLU A 1 97 ? -3.460 7.873 -1.463 1.00 0.00 97 GLU A C 1
ATOM 1476 O O . GLU A 1 97 ? -3.703 8.368 -0.361 1.00 0.00 97 GLU A O 1
ATOM 1488 N N . LYS A 1 98 ? -3.898 6.667 -1.833 1.00 0.00 98 LYS A N 1
ATOM 1489 C CA . LYS A 1 98 ? -4.723 5.826 -0.974 1.00 0.00 98 LYS A CA 1
ATOM 1490 C C . LYS A 1 98 ? -3.954 5.451 0.289 1.00 0.00 98 LYS A C 1
ATOM 1491 O O . LYS A 1 98 ? -4.560 5.396 1.361 1.00 0.00 98 LYS A O 1
ATOM 1510 N N . LEU A 1 99 ? -2.640 5.227 0.185 1.00 0.00 99 LEU A N 1
ATOM 1511 C CA . LEU A 1 99 ? -1.821 4.843 1.324 1.00 0.00 99 LEU A CA 1
ATOM 1512 C C . LEU A 1 99 ? -1.686 5.982 2.338 1.00 0.00 99 LEU A C 1
ATOM 1513 O O . LEU A 1 99 ? -1.808 5.744 3.538 1.00 0.00 99 LEU A O 1
ATOM 1529 N N . ARG A 1 100 ? -1.427 7.219 1.900 1.00 0.00 100 ARG A N 1
ATOM 1530 C CA . ARG A 1 100 ? -1.384 8.359 2.811 1.00 0.00 100 ARG A CA 1
ATOM 1531 C C . ARG A 1 100 ? -2.760 8.542 3.420 1.00 0.00 100 ARG A C 1
ATOM 1532 O O . ARG A 1 100 ? -2.853 8.807 4.613 1.00 0.00 100 ARG A O 1
ATOM 1553 N N . ASP A 1 101 ? -3.822 8.359 2.633 1.00 0.00 101 ASP A N 1
ATOM 1554 C CA . ASP A 1 101 ? -5.201 8.574 3.062 1.00 0.00 101 ASP A CA 1
ATOM 1555 C C . ASP A 1 101 ? -5.593 7.715 4.266 1.00 0.00 101 ASP A C 1
ATOM 1556 O O . ASP A 1 101 ? -6.470 8.090 5.041 1.00 0.00 101 ASP A O 1
ATOM 1565 N N . MET A 1 102 ? -4.896 6.596 4.473 1.00 0.00 102 MET A N 1
ATOM 1566 C CA . MET A 1 102 ? -5.034 5.759 5.656 1.00 0.00 102 MET A CA 1
ATOM 1567 C C . MET A 1 102 ? -4.708 6.550 6.923 1.00 0.00 102 MET A C 1
ATOM 1568 O O . MET A 1 102 ? -5.457 6.521 7.895 1.00 0.00 102 MET A O 1
ATOM 1582 N N . LYS A 1 103 ? -3.558 7.231 6.922 1.00 0.00 103 LYS A N 1
ATOM 1583 C CA . LYS A 1 103 ? -3.078 8.051 8.029 1.00 0.00 103 LYS A CA 1
ATOM 1584 C C . LYS A 1 103 ? -3.831 9.382 8.057 1.00 0.00 103 LYS A C 1
ATOM 1585 O O . LYS A 1 103 ? -4.084 9.927 9.131 1.00 0.00 103 LYS A O 1
ATOM 1604 N N . LYS A 1 104 ? -4.158 9.889 6.859 1.00 0.00 104 LYS A N 1
ATOM 1605 C CA . LYS A 1 104 ? -4.569 11.238 6.533 1.00 0.00 104 LYS A CA 1
ATOM 1606 C C . LYS A 1 104 ? -3.851 12.223 7.458 1.00 0.00 104 LYS A C 1
ATOM 1607 O O . LYS A 1 104 ? -2.633 12.105 7.620 1.00 0.00 104 LYS A O 1
ATOM 1626 N N . LEU A 1 105 ? -4.557 13.196 8.029 1.00 0.00 105 LEU A N 1
ATOM 1627 C CA . LEU A 1 105 ? -4.018 14.041 9.085 1.00 0.00 105 LEU A CA 1
ATOM 1628 C C . LEU A 1 105 ? -4.287 13.317 10.401 1.00 0.00 105 LEU A C 1
ATOM 1629 O O . LEU A 1 105 ? -5.362 12.733 10.557 1.00 0.00 105 LEU A O 1
ATOM 1645 N N . SER A 1 106 ? -3.374 13.389 11.369 1.00 0.00 106 SER A N 1
ATOM 1646 C CA . SER A 1 106 ? -3.591 12.886 12.729 1.00 0.00 106 SER A CA 1
ATOM 1647 C C . SER A 1 106 ? -3.263 13.999 13.729 1.00 0.00 106 SER A C 1
ATOM 1648 O O . SER A 1 106 ? -2.610 14.986 13.364 1.00 0.00 106 SER A O 1
ATOM 1656 N N . GLY A 1 107 ? -3.658 13.839 14.994 1.00 0.00 107 GLY A N 1
ATOM 1657 C CA . GLY A 1 107 ? -3.220 14.739 16.058 1.00 0.00 107 GLY A CA 1
ATOM 1658 C C . GLY A 1 107 ? -1.737 14.535 16.379 1.00 0.00 107 GLY A C 1
ATOM 1659 O O . GLY A 1 107 ? -1.146 13.573 15.883 1.00 0.00 107 GLY A O 1
ATOM 1663 N N . PRO A 1 108 ? -1.146 15.404 17.220 1.00 0.00 108 PRO A N 1
ATOM 1664 C CA . PRO A 1 108 ? 0.283 15.394 17.518 1.00 0.00 108 PRO A CA 1
ATOM 1665 C C . PRO A 1 108 ? 0.720 14.045 18.086 1.00 0.00 108 PRO A C 1
ATOM 1666 O O . PRO A 1 108 ? -0.040 13.396 18.814 1.00 0.00 108 PRO A O 1
ATOM 1677 N N . SER A 1 109 ? 1.957 13.639 17.815 1.00 0.00 109 SER A N 1
ATOM 1678 C CA . SER A 1 109 ? 2.558 12.430 18.361 1.00 0.00 109 SER A CA 1
ATOM 1679 C C . SER A 1 109 ? 4.015 12.738 18.713 1.00 0.00 109 SER A C 1
ATOM 1680 O O . SER A 1 109 ? 4.751 13.277 17.878 1.00 0.00 109 SER A O 1
ATOM 1688 N N . SER A 1 110 ? 4.385 12.446 19.966 1.00 0.00 110 SER A N 1
ATOM 1689 C CA . SER A 1 110 ? 5.608 12.906 20.619 1.00 0.00 110 SER A CA 1
ATOM 1690 C C . SER A 1 110 ? 5.757 14.440 20.541 1.00 0.00 110 SER A C 1
ATOM 1691 O O . SER A 1 110 ? 4.813 15.160 20.192 1.00 0.00 110 SER A O 1
ATOM 1699 N N . GLY A 1 111 ? 6.931 14.946 20.922 1.00 0.00 111 GLY A N 1
ATOM 1700 C CA . GLY A 1 111 ? 7.415 16.236 20.454 1.00 0.00 111 GLY A CA 1
ATOM 1701 C C . GLY A 1 111 ? 8.078 15.982 19.118 1.00 0.00 111 GLY A C 1
ATOM 1702 O O . GLY A 1 111 ? 7.952 16.818 18.204 1.00 0.00 111 GLY A O 1
ATOM 1706 N N . GLY A 1 1 ? -36.235 25.045 -0.066 1.00 0.00 1 GLY A N 2
ATOM 1707 C CA . GLY A 1 1 ? -35.792 24.641 -1.411 1.00 0.00 1 GLY A CA 2
ATOM 1708 C C . GLY A 1 1 ? -35.044 23.327 -1.302 1.00 0.00 1 GLY A C 2
ATOM 1709 O O . GLY A 1 1 ? -34.608 22.986 -0.205 1.00 0.00 1 GLY A O 2
ATOM 1713 N N . SER A 1 2 ? -34.916 22.589 -2.400 1.00 0.00 2 SER A N 2
ATOM 1714 C CA . SER A 1 2 ? -34.319 21.262 -2.422 1.00 0.00 2 SER A CA 2
ATOM 1715 C C . SER A 1 2 ? -33.826 20.978 -3.844 1.00 0.00 2 SER A C 2
ATOM 1716 O O . SER A 1 2 ? -34.140 21.716 -4.780 1.00 0.00 2 SER A O 2
ATOM 1724 N N . SER A 1 3 ? -33.025 19.930 -4.004 1.00 0.00 3 SER A N 2
ATOM 1725 C CA . SER A 1 3 ? -32.532 19.355 -5.252 1.00 0.00 3 SER A CA 2
ATOM 1726 C C . SER A 1 3 ? -32.131 17.907 -4.916 1.00 0.00 3 SER A C 2
ATOM 1727 O O . SER A 1 3 ? -32.390 17.457 -3.796 1.00 0.00 3 SER A O 2
ATOM 1735 N N . GLY A 1 4 ? -31.512 17.171 -5.840 1.00 0.00 4 GLY A N 2
ATOM 1736 C CA . GLY A 1 4 ? -30.970 15.845 -5.579 1.00 0.00 4 GLY A CA 2
ATOM 1737 C C . GLY A 1 4 ? -29.692 15.637 -6.383 1.00 0.00 4 GLY A C 2
ATOM 1738 O O . GLY A 1 4 ? -29.407 16.414 -7.296 1.00 0.00 4 GLY A O 2
ATOM 1742 N N . SER A 1 5 ? -28.959 14.577 -6.048 1.00 0.00 5 SER A N 2
ATOM 1743 C CA . SER A 1 5 ? -27.715 14.162 -6.673 1.00 0.00 5 SER A CA 2
ATOM 1744 C C . SER A 1 5 ? -27.707 12.638 -6.733 1.00 0.00 5 SER A C 2
ATOM 1745 O O . SER A 1 5 ? -28.257 11.986 -5.836 1.00 0.00 5 SER A O 2
ATOM 1753 N N . SER A 1 6 ? -27.051 12.090 -7.755 1.00 0.00 6 SER A N 2
ATOM 1754 C CA . SER A 1 6 ? -26.964 10.662 -8.019 1.00 0.00 6 SER A CA 2
ATOM 1755 C C . SER A 1 6 ? -25.537 10.334 -8.456 1.00 0.00 6 SER A C 2
ATOM 1756 O O . SER A 1 6 ? -24.916 11.108 -9.191 1.00 0.00 6 SER A O 2
ATOM 1764 N N . GLY A 1 7 ? -25.018 9.188 -8.019 1.00 0.00 7 GLY A N 2
ATOM 1765 C CA . GLY A 1 7 ? -23.663 8.726 -8.289 1.00 0.00 7 GLY A CA 2
ATOM 1766 C C . GLY A 1 7 ? -23.673 7.266 -8.729 1.00 0.00 7 GLY A C 2
ATOM 1767 O O . GLY A 1 7 ? -24.739 6.690 -8.966 1.00 0.00 7 GLY A O 2
ATOM 1771 N N . TYR A 1 8 ? -22.490 6.666 -8.858 1.00 0.00 8 TYR A N 2
ATOM 1772 C CA . TYR A 1 8 ? -22.279 5.370 -9.497 1.00 0.00 8 TYR A CA 2
ATOM 1773 C C . TYR A 1 8 ? -21.348 4.519 -8.634 1.00 0.00 8 TYR A C 2
ATOM 1774 O O . TYR A 1 8 ? -20.514 5.058 -7.901 1.00 0.00 8 TYR A O 2
ATOM 1792 N N . SER A 1 9 ? -21.482 3.197 -8.728 1.00 0.00 9 SER A N 2
ATOM 1793 C CA . SER A 1 9 ? -20.695 2.199 -8.005 1.00 0.00 9 SER A CA 2
ATOM 1794 C C . SER A 1 9 ? -20.352 1.018 -8.928 1.00 0.00 9 SER A C 2
ATOM 1795 O O . SER A 1 9 ? -20.959 0.875 -9.994 1.00 0.00 9 SER A O 2
ATOM 1803 N N . GLY A 1 10 ? -19.418 0.159 -8.512 1.00 0.00 10 GLY A N 2
ATOM 1804 C CA . GLY A 1 10 ? -18.982 -1.001 -9.283 1.00 0.00 10 GLY A CA 2
ATOM 1805 C C . GLY A 1 10 ? -17.978 -0.611 -10.367 1.00 0.00 10 GLY A C 2
ATOM 1806 O O . GLY A 1 10 ? -18.367 -0.119 -11.430 1.00 0.00 10 GLY A O 2
ATOM 1810 N N . SER A 1 11 ? -16.690 -0.846 -10.105 1.00 0.00 11 SER A N 2
ATOM 1811 C CA . SER A 1 11 ? -15.582 -0.547 -11.013 1.00 0.00 11 SER A CA 2
ATOM 1812 C C . SER A 1 11 ? -14.777 -1.805 -11.333 1.00 0.00 11 SER A C 2
ATOM 1813 O O . SER A 1 11 ? -14.436 -2.038 -12.494 1.00 0.00 11 SER A O 2
ATOM 1821 N N . GLN A 1 12 ? -14.484 -2.633 -10.332 1.00 0.00 12 GLN A N 2
ATOM 1822 C CA . GLN A 1 12 ? -13.785 -3.903 -10.472 1.00 0.00 12 GLN A CA 2
ATOM 1823 C C . GLN A 1 12 ? -14.646 -4.980 -9.814 1.00 0.00 12 GLN A C 2
ATOM 1824 O O . GLN A 1 12 ? -15.581 -4.668 -9.067 1.00 0.00 12 GLN A O 2
ATOM 1838 N N . ALA A 1 13 ? -14.356 -6.245 -10.100 1.00 0.00 13 ALA A N 2
ATOM 1839 C CA . ALA A 1 13 ? -15.014 -7.396 -9.493 1.00 0.00 13 ALA A CA 2
ATOM 1840 C C . ALA A 1 13 ? -14.061 -8.043 -8.478 1.00 0.00 13 ALA A C 2
ATOM 1841 O O . ALA A 1 13 ? -12.853 -7.786 -8.531 1.00 0.00 13 ALA A O 2
ATOM 1848 N N . PRO A 1 14 ? -14.557 -8.865 -7.535 1.00 0.00 14 PRO A N 2
ATOM 1849 C CA . PRO A 1 14 ? -13.712 -9.540 -6.565 1.00 0.00 14 PRO A CA 2
ATOM 1850 C C . PRO A 1 14 ? -12.987 -10.729 -7.215 1.00 0.00 14 PRO A C 2
ATOM 1851 O O . PRO A 1 14 ? -13.301 -11.897 -6.951 1.00 0.00 14 PRO A O 2
ATOM 1862 N N . GLY A 1 15 ? -11.965 -10.440 -8.023 1.00 0.00 15 GLY A N 2
ATOM 1863 C CA . GLY A 1 15 ? -10.933 -11.418 -8.340 1.00 0.00 15 GLY A CA 2
ATOM 1864 C C . GLY A 1 15 ? -10.171 -11.775 -7.065 1.00 0.00 15 GLY A C 2
ATOM 1865 O O . GLY A 1 15 ? -10.159 -10.989 -6.109 1.00 0.00 15 GLY A O 2
ATOM 1869 N N . GLY A 1 16 ? -9.538 -12.946 -7.037 1.00 0.00 16 GLY A N 2
ATOM 1870 C CA . GLY A 1 16 ? -8.765 -13.402 -5.897 1.00 0.00 16 GLY A CA 2
ATOM 1871 C C . GLY A 1 16 ? -7.293 -13.396 -6.263 1.00 0.00 16 GLY A C 2
ATOM 1872 O O . GLY A 1 16 ? -6.916 -13.936 -7.303 1.00 0.00 16 GLY A O 2
ATOM 1876 N N . ILE A 1 17 ? -6.471 -12.814 -5.389 1.00 0.00 17 ILE A N 2
ATOM 1877 C CA . ILE A 1 17 ? -5.042 -12.604 -5.585 1.00 0.00 17 ILE A CA 2
ATOM 1878 C C . ILE A 1 17 ? -4.324 -13.889 -6.014 1.00 0.00 17 ILE A C 2
ATOM 1879 O O . ILE A 1 17 ? -3.349 -13.831 -6.759 1.00 0.00 17 ILE A O 2
ATOM 1895 N N . GLN A 1 18 ? -4.782 -15.054 -5.552 1.00 0.00 18 GLN A N 2
ATOM 1896 C CA . GLN A 1 18 ? -4.058 -16.287 -5.753 1.00 0.00 18 GLN A CA 2
ATOM 1897 C C . GLN A 1 18 ? -4.096 -16.742 -7.209 1.00 0.00 18 GLN A C 2
ATOM 1898 O O . GLN A 1 18 ? -3.108 -17.304 -7.667 1.00 0.00 18 GLN A O 2
ATOM 1912 N N . GLU A 1 19 ? -5.171 -16.447 -7.947 1.00 0.00 19 GLU A N 2
ATOM 1913 C CA . GLU A 1 19 ? -5.224 -16.607 -9.392 1.00 0.00 19 GLU A CA 2
ATOM 1914 C C . GLU A 1 19 ? -4.179 -15.696 -10.019 1.00 0.00 19 GLU A C 2
ATOM 1915 O O . GLU A 1 19 ? -3.385 -16.155 -10.826 1.00 0.00 19 GLU A O 2
ATOM 1927 N N . ILE A 1 20 ? -4.151 -14.415 -9.651 1.00 0.00 20 ILE A N 2
ATOM 1928 C CA . ILE A 1 20 ? -3.230 -13.444 -10.234 1.00 0.00 20 ILE A CA 2
ATOM 1929 C C . ILE A 1 20 ? -1.793 -13.955 -10.090 1.00 0.00 20 ILE A C 2
ATOM 1930 O O . ILE A 1 20 ? -1.013 -13.971 -11.038 1.00 0.00 20 ILE A O 2
ATOM 1946 N N . VAL A 1 21 ? -1.455 -14.417 -8.893 1.00 0.00 21 VAL A N 2
ATOM 1947 C CA . VAL A 1 21 ? -0.154 -14.970 -8.557 1.00 0.00 21 VAL A CA 2
ATOM 1948 C C . VAL A 1 21 ? 0.100 -16.285 -9.297 1.00 0.00 21 VAL A C 2
ATOM 1949 O O . VAL A 1 21 ? 1.244 -16.600 -9.635 1.00 0.00 21 VAL A O 2
ATOM 1962 N N . ALA A 1 22 ? -0.953 -17.057 -9.553 1.00 0.00 22 ALA A N 2
ATOM 1963 C CA . ALA A 1 22 ? -0.845 -18.279 -10.331 1.00 0.00 22 ALA A CA 2
ATOM 1964 C C . ALA A 1 22 ? -0.373 -17.900 -11.731 1.00 0.00 22 ALA A C 2
ATOM 1965 O O . ALA A 1 22 ? 0.566 -18.494 -12.266 1.00 0.00 22 ALA A O 2
ATOM 1972 N N . MET A 1 23 ? -1.044 -16.906 -12.305 1.00 0.00 23 MET A N 2
ATOM 1973 C CA . MET A 1 23 ? -0.880 -16.437 -13.664 1.00 0.00 23 MET A CA 2
ATOM 1974 C C . MET A 1 23 ? 0.458 -15.703 -13.838 1.00 0.00 23 MET A C 2
ATOM 1975 O O . MET A 1 23 ? 1.014 -15.735 -14.938 1.00 0.00 23 MET A O 2
ATOM 1989 N N . SER A 1 24 ? 0.970 -15.065 -12.780 1.00 0.00 24 SER A N 2
ATOM 1990 C CA . SER A 1 24 ? 2.057 -14.098 -12.865 1.00 0.00 24 SER A CA 2
ATOM 1991 C C . SER A 1 24 ? 3.342 -14.663 -13.503 1.00 0.00 24 SER A C 2
ATOM 1992 O O . SER A 1 24 ? 3.606 -15.869 -13.406 1.00 0.00 24 SER A O 2
ATOM 2000 N N . PRO A 1 25 ? 4.141 -13.813 -14.178 1.00 0.00 25 PRO A N 2
ATOM 2001 C CA . PRO A 1 25 ? 5.493 -14.147 -14.591 1.00 0.00 25 PRO A CA 2
ATOM 2002 C C . PRO A 1 25 ? 6.427 -14.107 -13.376 1.00 0.00 25 PRO A C 2
ATOM 2003 O O . PRO A 1 25 ? 6.024 -13.736 -12.273 1.00 0.00 25 PRO A O 2
ATOM 2014 N N . GLU A 1 26 ? 7.700 -14.447 -13.582 1.00 0.00 26 GLU A N 2
ATOM 2015 C CA . GLU A 1 26 ? 8.720 -14.225 -12.572 1.00 0.00 26 GLU A CA 2
ATOM 2016 C C . GLU A 1 26 ? 8.834 -12.733 -12.273 1.00 0.00 26 GLU A C 2
ATOM 2017 O O . GLU A 1 26 ? 8.920 -11.909 -13.191 1.00 0.00 26 GLU A O 2
ATOM 2029 N N . LEU A 1 27 ? 8.843 -12.398 -10.985 1.00 0.00 27 LEU A N 2
ATOM 2030 C CA . LEU A 1 27 ? 8.700 -11.056 -10.447 1.00 0.00 27 LEU A CA 2
ATOM 2031 C C . LEU A 1 27 ? 9.875 -10.825 -9.517 1.00 0.00 27 LEU A C 2
ATOM 2032 O O . LEU A 1 27 ? 9.964 -11.448 -8.460 1.00 0.00 27 LEU A O 2
ATOM 2048 N N . ASP A 1 28 ? 10.806 -9.979 -9.953 1.00 0.00 28 ASP A N 2
ATOM 2049 C CA . ASP A 1 28 ? 12.110 -9.770 -9.330 1.00 0.00 28 ASP A CA 2
ATOM 2050 C C . ASP A 1 28 ? 11.911 -9.229 -7.920 1.00 0.00 28 ASP A C 2
ATOM 2051 O O . ASP A 1 28 ? 11.670 -8.032 -7.734 1.00 0.00 28 ASP A O 2
ATOM 2060 N N . THR A 1 29 ? 11.964 -10.117 -6.927 1.00 0.00 29 THR A N 2
ATOM 2061 C CA . THR A 1 29 ? 11.550 -9.820 -5.567 1.00 0.00 29 THR A CA 2
ATOM 2062 C C . THR A 1 29 ? 12.402 -8.685 -5.005 1.00 0.00 29 THR A C 2
ATOM 2063 O O . THR A 1 29 ? 11.863 -7.741 -4.436 1.00 0.00 29 THR A O 2
ATOM 2074 N N . TYR A 1 30 ? 13.719 -8.745 -5.203 1.00 0.00 30 TYR A N 2
ATOM 2075 C CA . TYR A 1 30 ? 14.672 -7.742 -4.786 1.00 0.00 30 TYR A CA 2
ATOM 2076 C C . TYR A 1 30 ? 14.332 -6.360 -5.345 1.00 0.00 30 TYR A C 2
ATOM 2077 O O . TYR A 1 30 ? 14.072 -5.451 -4.556 1.00 0.00 30 TYR A O 2
ATOM 2095 N N . SER A 1 31 ? 14.274 -6.220 -6.672 1.00 0.00 31 SER A N 2
ATOM 2096 C CA . SER A 1 31 ? 13.887 -4.996 -7.367 1.00 0.00 31 SER A CA 2
ATOM 2097 C C . SER A 1 31 ? 12.562 -4.465 -6.822 1.00 0.00 31 SER A C 2
ATOM 2098 O O . SER A 1 31 ? 12.462 -3.266 -6.567 1.00 0.00 31 SER A O 2
ATOM 2106 N N . ILE A 1 32 ? 11.558 -5.320 -6.594 1.00 0.00 32 ILE A N 2
ATOM 2107 C CA . ILE A 1 32 ? 10.303 -4.890 -5.985 1.00 0.00 32 ILE A CA 2
ATOM 2108 C C . ILE A 1 32 ? 10.608 -4.310 -4.604 1.00 0.00 32 ILE A C 2
ATOM 2109 O O . ILE A 1 32 ? 10.330 -3.141 -4.372 1.00 0.00 32 ILE A O 2
ATOM 2125 N N . THR A 1 33 ? 11.199 -5.073 -3.682 1.00 0.00 33 THR A N 2
ATOM 2126 C CA . THR A 1 33 ? 11.390 -4.603 -2.310 1.00 0.00 33 THR A CA 2
ATOM 2127 C C . THR A 1 33 ? 12.178 -3.298 -2.223 1.00 0.00 33 THR A C 2
ATOM 2128 O O . THR A 1 33 ? 11.862 -2.445 -1.398 1.00 0.00 33 THR A O 2
ATOM 2139 N N . LYS A 1 34 ? 13.196 -3.155 -3.070 1.00 0.00 34 LYS A N 2
ATOM 2140 C CA . LYS A 1 34 ? 13.967 -1.940 -3.254 1.00 0.00 34 LYS A CA 2
ATOM 2141 C C . LYS A 1 34 ? 13.015 -0.841 -3.693 1.00 0.00 34 LYS A C 2
ATOM 2142 O O . LYS A 1 34 ? 12.733 0.033 -2.891 1.00 0.00 34 LYS A O 2
ATOM 2161 N N . ARG A 1 35 ? 12.455 -0.903 -4.898 1.00 0.00 35 ARG A N 2
ATOM 2162 C CA . ARG A 1 35 ? 11.602 0.142 -5.468 1.00 0.00 35 ARG A CA 2
ATOM 2163 C C . ARG A 1 35 ? 10.426 0.513 -4.564 1.00 0.00 35 ARG A C 2
ATOM 2164 O O . ARG A 1 35 ? 10.027 1.669 -4.523 1.00 0.00 35 ARG A O 2
ATOM 2185 N N . VAL A 1 36 ? 9.879 -0.439 -3.816 1.00 0.00 36 VAL A N 2
ATOM 2186 C CA . VAL A 1 36 ? 8.836 -0.201 -2.834 1.00 0.00 36 VAL A CA 2
ATOM 2187 C C . VAL A 1 36 ? 9.402 0.662 -1.705 1.00 0.00 36 VAL A C 2
ATOM 2188 O O . VAL A 1 36 ? 8.810 1.682 -1.366 1.00 0.00 36 VAL A O 2
ATOM 2201 N N . LYS A 1 37 ? 10.542 0.283 -1.116 1.00 0.00 37 LYS A N 2
ATOM 2202 C CA . LYS A 1 37 ? 11.205 1.100 -0.103 1.00 0.00 37 LYS A CA 2
ATOM 2203 C C . LYS A 1 37 ? 11.532 2.472 -0.646 1.00 0.00 37 LYS A C 2
ATOM 2204 O O . LYS A 1 37 ? 11.359 3.420 0.109 1.00 0.00 37 LYS A O 2
ATOM 2223 N N . GLU A 1 38 ? 11.975 2.583 -1.900 1.00 0.00 38 GLU A N 2
ATOM 2224 C CA . GLU A 1 38 ? 12.238 3.877 -2.520 1.00 0.00 38 GLU A CA 2
ATOM 2225 C C . GLU A 1 38 ? 10.981 4.732 -2.410 1.00 0.00 38 GLU A C 2
ATOM 2226 O O . GLU A 1 38 ? 11.031 5.823 -1.862 1.00 0.00 38 GLU A O 2
ATOM 2238 N N . VAL A 1 39 ? 9.849 4.221 -2.898 1.00 0.00 39 VAL A N 2
ATOM 2239 C CA . VAL A 1 39 ? 8.578 4.932 -2.947 1.00 0.00 39 VAL A CA 2
ATOM 2240 C C . VAL A 1 39 ? 8.052 5.252 -1.532 1.00 0.00 39 VAL A C 2
ATOM 2241 O O . VAL A 1 39 ? 7.457 6.319 -1.341 1.00 0.00 39 VAL A O 2
ATOM 2254 N N . LEU A 1 40 ? 8.267 4.392 -0.526 1.00 0.00 40 LEU A N 2
ATOM 2255 C CA . LEU A 1 40 ? 7.876 4.680 0.861 1.00 0.00 40 LEU A CA 2
ATOM 2256 C C . LEU A 1 40 ? 8.780 5.736 1.476 1.00 0.00 40 LEU A C 2
ATOM 2257 O O . LEU A 1 40 ? 8.279 6.615 2.169 1.00 0.00 40 LEU A O 2
ATOM 2273 N N . THR A 1 41 ? 10.082 5.669 1.222 1.00 0.00 41 THR A N 2
ATOM 2274 C CA . THR A 1 41 ? 11.061 6.634 1.681 1.00 0.00 41 THR A CA 2
ATOM 2275 C C . THR A 1 41 ? 10.748 8.006 1.077 1.00 0.00 41 THR A C 2
ATOM 2276 O O . THR A 1 41 ? 10.647 8.990 1.801 1.00 0.00 41 THR A O 2
ATOM 2287 N N . ASP A 1 42 ? 10.543 8.057 -0.241 1.00 0.00 42 ASP A N 2
ATOM 2288 C CA . ASP A 1 42 ? 10.268 9.261 -1.020 1.00 0.00 42 ASP A CA 2
ATOM 2289 C C . ASP A 1 42 ? 9.071 10.008 -0.459 1.00 0.00 42 ASP A C 2
ATOM 2290 O O . ASP A 1 42 ? 9.030 11.235 -0.492 1.00 0.00 42 ASP A O 2
ATOM 2299 N N . ASN A 1 43 ? 8.067 9.268 0.010 1.00 0.00 43 ASN A N 2
ATOM 2300 C CA . ASN A 1 43 ? 6.828 9.830 0.524 1.00 0.00 43 ASN A CA 2
ATOM 2301 C C . ASN A 1 43 ? 6.801 9.799 2.056 1.00 0.00 43 ASN A C 2
ATOM 2302 O O . ASN A 1 43 ? 5.766 10.107 2.651 1.00 0.00 43 ASN A O 2
ATOM 2313 N N . ASN A 1 44 ? 7.942 9.470 2.674 1.00 0.00 44 ASN A N 2
ATOM 2314 C CA . ASN A 1 44 ? 8.256 9.385 4.095 1.00 0.00 44 ASN A CA 2
ATOM 2315 C C . ASN A 1 44 ? 7.150 8.691 4.880 1.00 0.00 44 ASN A C 2
ATOM 2316 O O . ASN A 1 44 ? 6.372 9.310 5.613 1.00 0.00 44 ASN A O 2
ATOM 2327 N N . LEU A 1 45 ? 7.074 7.377 4.684 1.00 0.00 45 LEU A N 2
ATOM 2328 C CA . LEU A 1 45 ? 6.017 6.491 5.159 1.00 0.00 45 LEU A CA 2
ATOM 2329 C C . LEU A 1 45 ? 6.597 5.376 6.010 1.00 0.00 45 LEU A C 2
ATOM 2330 O O . LEU A 1 45 ? 7.529 4.684 5.589 1.00 0.00 45 LEU A O 2
ATOM 2346 N N . GLY A 1 46 ? 5.992 5.166 7.179 1.00 0.00 46 GLY A N 2
ATOM 2347 C CA . GLY A 1 46 ? 6.291 4.042 8.049 1.00 0.00 46 GLY A CA 2
ATOM 2348 C C . GLY A 1 46 ? 5.966 2.734 7.340 1.00 0.00 46 GLY A C 2
ATOM 2349 O O . GLY A 1 46 ? 4.838 2.556 6.873 1.00 0.00 46 GLY A O 2
ATOM 2353 N N . GLN A 1 47 ? 6.923 1.800 7.299 1.00 0.00 47 GLN A N 2
ATOM 2354 C CA . GLN A 1 47 ? 6.766 0.513 6.616 1.00 0.00 47 GLN A CA 2
ATOM 2355 C C . GLN A 1 47 ? 5.504 -0.234 7.072 1.00 0.00 47 GLN A C 2
ATOM 2356 O O . GLN A 1 47 ? 4.894 -0.918 6.251 1.00 0.00 47 GLN A O 2
ATOM 2370 N N . ARG A 1 48 ? 5.111 -0.117 8.356 1.00 0.00 48 ARG A N 2
ATOM 2371 C CA . ARG A 1 48 ? 3.950 -0.828 8.904 1.00 0.00 48 ARG A CA 2
ATOM 2372 C C . ARG A 1 48 ? 2.738 -0.575 8.031 1.00 0.00 48 ARG A C 2
ATOM 2373 O O . ARG A 1 48 ? 2.073 -1.519 7.651 1.00 0.00 48 ARG A O 2
ATOM 2394 N N . LEU A 1 49 ? 2.465 0.695 7.736 1.00 0.00 49 LEU A N 2
ATOM 2395 C CA . LEU A 1 49 ? 1.290 1.169 7.027 1.00 0.00 49 LEU A CA 2
ATOM 2396 C C . LEU A 1 49 ? 1.180 0.437 5.690 1.00 0.00 49 LEU A C 2
ATOM 2397 O O . LEU A 1 49 ? 0.123 -0.091 5.352 1.00 0.00 49 LEU A O 2
ATOM 2413 N N . PHE A 1 50 ? 2.271 0.404 4.925 1.00 0.00 50 PHE A N 2
ATOM 2414 C CA . PHE A 1 50 ? 2.313 -0.253 3.628 1.00 0.00 50 PHE A CA 2
ATOM 2415 C C . PHE A 1 50 ? 1.944 -1.723 3.748 1.00 0.00 50 PHE A C 2
ATOM 2416 O O . PHE A 1 50 ? 1.042 -2.189 3.047 1.00 0.00 50 PHE A O 2
ATOM 2433 N N . GLY A 1 51 ? 2.636 -2.446 4.632 1.00 0.00 51 GLY A N 2
ATOM 2434 C CA . GLY A 1 51 ? 2.342 -3.847 4.843 1.00 0.00 51 GLY A CA 2
ATOM 2435 C C . GLY A 1 51 ? 0.889 -4.006 5.243 1.00 0.00 51 GLY A C 2
ATOM 2436 O O . GLY A 1 51 ? 0.180 -4.778 4.617 1.00 0.00 51 GLY A O 2
ATOM 2440 N N . GLU A 1 52 ? 0.414 -3.250 6.221 1.00 0.00 52 GLU A N 2
ATOM 2441 C CA . GLU A 1 52 ? -0.897 -3.440 6.806 1.00 0.00 52 GLU A CA 2
ATOM 2442 C C . GLU A 1 52 ? -2.044 -3.062 5.871 1.00 0.00 52 GLU A C 2
ATOM 2443 O O . GLU A 1 52 ? -3.149 -3.578 6.040 1.00 0.00 52 GLU A O 2
ATOM 2455 N N . SER A 1 53 ? -1.818 -2.183 4.898 1.00 0.00 53 SER A N 2
ATOM 2456 C CA . SER A 1 53 ? -2.836 -1.734 3.963 1.00 0.00 53 SER A CA 2
ATOM 2457 C C . SER A 1 53 ? -2.905 -2.616 2.725 1.00 0.00 53 SER A C 2
ATOM 2458 O O . SER A 1 53 ? -3.990 -2.852 2.199 1.00 0.00 53 SER A O 2
ATOM 2466 N N . ILE A 1 54 ? -1.748 -3.044 2.224 1.00 0.00 54 ILE A N 2
ATOM 2467 C CA . ILE A 1 54 ? -1.625 -3.713 0.936 1.00 0.00 54 ILE A CA 2
ATOM 2468 C C . ILE A 1 54 ? -1.456 -5.213 1.192 1.00 0.00 54 ILE A C 2
ATOM 2469 O O . ILE A 1 54 ? -2.195 -6.048 0.667 1.00 0.00 54 ILE A O 2
ATOM 2485 N N . LEU A 1 55 ? -0.464 -5.572 2.003 1.00 0.00 55 LEU A N 2
ATOM 2486 C CA . LEU A 1 55 ? 0.013 -6.946 2.151 1.00 0.00 55 LEU A CA 2
ATOM 2487 C C . LEU A 1 55 ? -0.719 -7.716 3.247 1.00 0.00 55 LEU A C 2
ATOM 2488 O O . LEU A 1 55 ? -0.829 -8.939 3.147 1.00 0.00 55 LEU A O 2
ATOM 2504 N N . GLY A 1 56 ? -1.250 -7.022 4.249 1.00 0.00 56 GLY A N 2
ATOM 2505 C CA . GLY A 1 56 ? -1.748 -7.593 5.486 1.00 0.00 56 GLY A CA 2
ATOM 2506 C C . GLY A 1 56 ? -0.626 -7.938 6.468 1.00 0.00 56 GLY A C 2
ATOM 2507 O O . GLY A 1 56 ? -0.802 -8.862 7.259 1.00 0.00 56 GLY A O 2
ATOM 2511 N N . LEU A 1 57 ? 0.532 -7.264 6.416 1.00 0.00 57 LEU A N 2
ATOM 2512 C CA . LEU A 1 57 ? 1.694 -7.601 7.237 1.00 0.00 57 LEU A CA 2
ATOM 2513 C C . LEU A 1 57 ? 2.056 -6.436 8.145 1.00 0.00 57 LEU A C 2
ATOM 2514 O O . LEU A 1 57 ? 2.083 -5.294 7.692 1.00 0.00 57 LEU A O 2
ATOM 2530 N N . THR A 1 58 ? 2.424 -6.735 9.389 1.00 0.00 58 THR A N 2
ATOM 2531 C CA . THR A 1 58 ? 2.844 -5.714 10.345 1.00 0.00 58 THR A CA 2
ATOM 2532 C C . THR A 1 58 ? 4.309 -5.317 10.108 1.00 0.00 58 THR A C 2
ATOM 2533 O O . THR A 1 58 ? 4.987 -5.861 9.234 1.00 0.00 58 THR A O 2
ATOM 2544 N N . GLN A 1 59 ? 4.800 -4.346 10.885 1.00 0.00 59 GLN A N 2
ATOM 2545 C CA . GLN A 1 59 ? 6.053 -3.653 10.639 1.00 0.00 59 GLN A CA 2
ATOM 2546 C C . GLN A 1 59 ? 7.228 -4.620 10.617 1.00 0.00 59 GLN A C 2
ATOM 2547 O O . GLN A 1 59 ? 8.009 -4.569 9.671 1.00 0.00 59 GLN A O 2
ATOM 2561 N N . GLY A 1 60 ? 7.363 -5.483 11.625 1.00 0.00 60 GLY A N 2
ATOM 2562 C CA . GLY A 1 60 ? 8.434 -6.464 11.690 1.00 0.00 60 GLY A CA 2
ATOM 2563 C C . GLY A 1 60 ? 8.392 -7.394 10.487 1.00 0.00 60 GLY A C 2
ATOM 2564 O O . GLY A 1 60 ? 9.381 -7.489 9.760 1.00 0.00 60 GLY A O 2
ATOM 2568 N N . SER A 1 61 ? 7.237 -8.017 10.234 1.00 0.00 61 SER A N 2
ATOM 2569 C CA . SER A 1 61 ? 7.040 -8.977 9.160 1.00 0.00 61 SER A CA 2
ATOM 2570 C C . SER A 1 61 ? 7.415 -8.359 7.816 1.00 0.00 61 SER A C 2
ATOM 2571 O O . SER A 1 61 ? 8.138 -8.960 7.022 1.00 0.00 61 SER A O 2
ATOM 2579 N N . VAL A 1 62 ? 6.937 -7.143 7.556 1.00 0.00 62 VAL A N 2
ATOM 2580 C CA . VAL A 1 62 ? 7.147 -6.475 6.291 1.00 0.00 62 VAL A CA 2
ATOM 2581 C C . VAL A 1 62 ? 8.568 -5.911 6.196 1.00 0.00 62 VAL A C 2
ATOM 2582 O O . VAL A 1 62 ? 9.093 -5.799 5.093 1.00 0.00 62 VAL A O 2
ATOM 2595 N N . SER A 1 63 ? 9.223 -5.578 7.313 1.00 0.00 63 SER A N 2
ATOM 2596 C CA . SER A 1 63 ? 10.630 -5.198 7.307 1.00 0.00 63 SER A CA 2
ATOM 2597 C C . SER A 1 63 ? 11.475 -6.414 6.953 1.00 0.00 63 SER A C 2
ATOM 2598 O O . SER A 1 63 ? 12.359 -6.313 6.107 1.00 0.00 63 SER A O 2
ATOM 2606 N N . ASP A 1 64 ? 11.163 -7.575 7.531 1.00 0.00 64 ASP A N 2
ATOM 2607 C CA . ASP A 1 64 ? 11.785 -8.843 7.174 1.00 0.00 64 ASP A CA 2
ATOM 2608 C C . ASP A 1 64 ? 11.574 -9.124 5.686 1.00 0.00 64 ASP A C 2
ATOM 2609 O O . ASP A 1 64 ? 12.485 -9.609 5.015 1.00 0.00 64 ASP A O 2
ATOM 2618 N N . LEU A 1 65 ? 10.376 -8.853 5.156 1.00 0.00 65 LEU A N 2
ATOM 2619 C CA . LEU A 1 65 ? 10.056 -9.042 3.747 1.00 0.00 65 LEU A CA 2
ATOM 2620 C C . LEU A 1 65 ? 10.864 -8.106 2.846 1.00 0.00 65 LEU A C 2
ATOM 2621 O O . LEU A 1 65 ? 11.496 -8.572 1.900 1.00 0.00 65 LEU A O 2
ATOM 2637 N N . LEU A 1 66 ? 10.865 -6.807 3.148 1.00 0.00 66 LEU A N 2
ATOM 2638 C CA . LEU A 1 66 ? 11.482 -5.760 2.338 1.00 0.00 66 LEU A CA 2
ATOM 2639 C C . LEU A 1 66 ? 13.002 -5.821 2.394 1.00 0.00 66 LEU A C 2
ATOM 2640 O O . LEU A 1 66 ? 13.693 -5.625 1.393 1.00 0.00 66 LEU A O 2
ATOM 2656 N N . SER A 1 67 ? 13.529 -6.032 3.588 1.00 0.00 67 SER A N 2
ATOM 2657 C CA . SER A 1 67 ? 14.956 -6.138 3.812 1.00 0.00 67 SER A CA 2
ATOM 2658 C C . SER A 1 67 ? 15.470 -7.463 3.246 1.00 0.00 67 SER A C 2
ATOM 2659 O O . SER A 1 67 ? 16.460 -7.454 2.506 1.00 0.00 67 SER A O 2
ATOM 2667 N N . ARG A 1 68 ? 14.820 -8.600 3.526 1.00 0.00 68 ARG A N 2
ATOM 2668 C CA . ARG A 1 68 ? 15.305 -9.909 3.089 1.00 0.00 68 ARG A CA 2
ATOM 2669 C C . ARG A 1 68 ? 14.210 -10.666 2.334 1.00 0.00 68 ARG A C 2
ATOM 2670 O O . ARG A 1 68 ? 13.658 -11.642 2.851 1.00 0.00 68 ARG A O 2
ATOM 2691 N N . PRO A 1 69 ? 13.936 -10.288 1.072 1.00 0.00 69 PRO A N 2
ATOM 2692 C CA . PRO A 1 69 ? 13.084 -11.077 0.193 1.00 0.00 69 PRO A CA 2
ATOM 2693 C C . PRO A 1 69 ? 13.756 -12.421 -0.093 1.00 0.00 69 PRO A C 2
ATOM 2694 O O . PRO A 1 69 ? 14.965 -12.480 -0.346 1.00 0.00 69 PRO A O 2
ATOM 2705 N N . LYS A 1 70 ? 12.976 -13.501 -0.111 1.00 0.00 70 LYS A N 2
ATOM 2706 C CA . LYS A 1 70 ? 13.392 -14.764 -0.707 1.00 0.00 70 LYS A CA 2
ATOM 2707 C C . LYS A 1 70 ? 13.244 -14.676 -2.234 1.00 0.00 70 LYS A C 2
ATOM 2708 O O . LYS A 1 70 ? 12.539 -13.792 -2.730 1.00 0.00 70 LYS A O 2
ATOM 2727 N N . PRO A 1 71 ? 13.886 -15.576 -2.995 1.00 0.00 71 PRO A N 2
ATOM 2728 C CA . PRO A 1 71 ? 13.742 -15.605 -4.443 1.00 0.00 71 PRO A CA 2
ATOM 2729 C C . PRO A 1 71 ? 12.363 -16.133 -4.838 1.00 0.00 71 PRO A C 2
ATOM 2730 O O . PRO A 1 71 ? 11.692 -16.826 -4.064 1.00 0.00 71 PRO A O 2
ATOM 2741 N N . TRP A 1 72 ? 11.970 -15.862 -6.077 1.00 0.00 72 TRP A N 2
ATOM 2742 C CA . TRP A 1 72 ? 10.663 -16.203 -6.614 1.00 0.00 72 TRP A CA 2
ATOM 2743 C C . TRP A 1 72 ? 10.383 -17.716 -6.621 1.00 0.00 72 TRP A C 2
ATOM 2744 O O . TRP A 1 72 ? 9.222 -18.105 -6.543 1.00 0.00 72 TRP A O 2
ATOM 2765 N N . HIS A 1 73 ? 11.390 -18.597 -6.651 1.00 0.00 73 HIS A N 2
ATOM 2766 C CA . HIS A 1 73 ? 11.170 -20.043 -6.515 1.00 0.00 73 HIS A CA 2
ATOM 2767 C C . HIS A 1 73 ? 10.961 -20.470 -5.054 1.00 0.00 73 HIS A C 2
ATOM 2768 O O . HIS A 1 73 ? 10.206 -21.401 -4.759 1.00 0.00 73 HIS A O 2
ATOM 2782 N N . LYS A 1 74 ? 11.625 -19.792 -4.115 1.00 0.00 74 LYS A N 2
ATOM 2783 C CA . LYS A 1 74 ? 11.497 -20.036 -2.675 1.00 0.00 74 LYS A CA 2
ATOM 2784 C C . LYS A 1 74 ? 10.150 -19.582 -2.156 1.00 0.00 74 LYS A C 2
ATOM 2785 O O . LYS A 1 74 ? 9.667 -20.086 -1.137 1.00 0.00 74 LYS A O 2
ATOM 2804 N N . LEU A 1 75 ? 9.555 -18.610 -2.823 1.00 0.00 75 LEU A N 2
ATOM 2805 C CA . LEU A 1 75 ? 8.213 -18.161 -2.570 1.00 0.00 75 LEU A CA 2
ATOM 2806 C C . LEU A 1 75 ? 7.314 -19.017 -3.450 1.00 0.00 75 LEU A C 2
ATOM 2807 O O . LEU A 1 75 ? 7.395 -18.966 -4.668 1.00 0.00 75 LEU A O 2
ATOM 2823 N N . SER A 1 76 ? 6.471 -19.833 -2.835 1.00 0.00 76 SER A N 2
ATOM 2824 C CA . SER A 1 76 ? 5.349 -20.447 -3.550 1.00 0.00 76 SER A CA 2
ATOM 2825 C C . SER A 1 76 ? 4.232 -19.409 -3.693 1.00 0.00 76 SER A C 2
ATOM 2826 O O . SER A 1 76 ? 4.469 -18.240 -3.415 1.00 0.00 76 SER A O 2
ATOM 2834 N N . LEU A 1 77 ? 3.028 -19.787 -4.131 1.00 0.00 77 LEU A N 2
ATOM 2835 C CA . LEU A 1 77 ? 1.922 -18.856 -4.377 1.00 0.00 77 LEU A CA 2
ATOM 2836 C C . LEU A 1 77 ? 1.696 -17.936 -3.163 1.00 0.00 77 LEU A C 2
ATOM 2837 O O . LEU A 1 77 ? 1.888 -16.730 -3.276 1.00 0.00 77 LEU A O 2
ATOM 2853 N N . LYS A 1 78 ? 1.445 -18.474 -1.964 1.00 0.00 78 LYS A N 2
ATOM 2854 C CA . LYS A 1 78 ? 1.371 -17.703 -0.713 1.00 0.00 78 LYS A CA 2
ATOM 2855 C C . LYS A 1 78 ? 2.628 -16.887 -0.380 1.00 0.00 78 LYS A C 2
ATOM 2856 O O . LYS A 1 78 ? 2.591 -15.930 0.390 1.00 0.00 78 LYS A O 2
ATOM 2875 N N . GLY A 1 79 ? 3.771 -17.279 -0.922 1.00 0.00 79 GLY A N 2
ATOM 2876 C CA . GLY A 1 79 ? 5.016 -16.525 -0.894 1.00 0.00 79 GLY A CA 2
ATOM 2877 C C . GLY A 1 79 ? 4.975 -15.297 -1.787 1.00 0.00 79 GLY A C 2
ATOM 2878 O O . GLY A 1 79 ? 5.507 -14.252 -1.434 1.00 0.00 79 GLY A O 2
ATOM 2882 N N . ARG A 1 80 ? 4.423 -15.445 -2.982 1.00 0.00 80 ARG A N 2
ATOM 2883 C CA . ARG A 1 80 ? 4.457 -14.455 -4.048 1.00 0.00 80 ARG A CA 2
ATOM 2884 C C . ARG A 1 80 ? 3.299 -13.479 -3.912 1.00 0.00 80 ARG A C 2
ATOM 2885 O O . ARG A 1 80 ? 3.450 -12.333 -4.312 1.00 0.00 80 ARG A O 2
ATOM 2906 N N . GLU A 1 81 ? 2.196 -13.900 -3.287 1.00 0.00 81 GLU A N 2
ATOM 2907 C CA . GLU A 1 81 ? 1.002 -13.122 -2.973 1.00 0.00 81 GLU A CA 2
ATOM 2908 C C . GLU A 1 81 ? 1.322 -11.663 -2.624 1.00 0.00 81 GLU A C 2
ATOM 2909 O O . GLU A 1 81 ? 0.808 -10.769 -3.295 1.00 0.00 81 GLU A O 2
ATOM 2921 N N . PRO A 1 82 ? 2.176 -11.385 -1.617 1.00 0.00 82 PRO A N 2
ATOM 2922 C CA . PRO A 1 82 ? 2.474 -10.017 -1.262 1.00 0.00 82 PRO A CA 2
ATOM 2923 C C . PRO A 1 82 ? 3.293 -9.307 -2.348 1.00 0.00 82 PRO A C 2
ATOM 2924 O O . PRO A 1 82 ? 2.995 -8.161 -2.665 1.00 0.00 82 PRO A O 2
ATOM 2935 N N . PHE A 1 83 ? 4.301 -9.947 -2.949 1.00 0.00 83 PHE A N 2
ATOM 2936 C CA . PHE A 1 83 ? 5.156 -9.307 -3.951 1.00 0.00 83 PHE A CA 2
ATOM 2937 C C . PHE A 1 83 ? 4.380 -8.944 -5.216 1.00 0.00 83 PHE A C 2
ATOM 2938 O O . PHE A 1 83 ? 4.653 -7.896 -5.796 1.00 0.00 83 PHE A O 2
ATOM 2955 N N . VAL A 1 84 ? 3.402 -9.756 -5.618 1.00 0.00 84 VAL A N 2
ATOM 2956 C CA . VAL A 1 84 ? 2.489 -9.407 -6.698 1.00 0.00 84 VAL A CA 2
ATOM 2957 C C . VAL A 1 84 ? 1.733 -8.139 -6.304 1.00 0.00 84 VAL A C 2
ATOM 2958 O O . VAL A 1 84 ? 1.746 -7.175 -7.067 1.00 0.00 84 VAL A O 2
ATOM 2971 N N . ARG A 1 85 ? 1.137 -8.078 -5.103 1.00 0.00 85 ARG A N 2
ATOM 2972 C CA . ARG A 1 85 ? 0.466 -6.855 -4.675 1.00 0.00 85 ARG A CA 2
ATOM 2973 C C . ARG A 1 85 ? 1.409 -5.659 -4.677 1.00 0.00 85 ARG A C 2
ATOM 2974 O O . ARG A 1 85 ? 1.008 -4.610 -5.159 1.00 0.00 85 ARG A O 2
ATOM 2995 N N . MET A 1 86 ? 2.654 -5.779 -4.209 1.00 0.00 86 MET A N 2
ATOM 2996 C CA . MET A 1 86 ? 3.623 -4.709 -4.272 1.00 0.00 86 MET A CA 2
ATOM 2997 C C . MET A 1 86 ? 3.851 -4.236 -5.704 1.00 0.00 86 MET A C 2
ATOM 2998 O O . MET A 1 86 ? 3.847 -3.035 -5.937 1.00 0.00 86 MET A O 2
ATOM 3012 N N . GLN A 1 87 ? 4.067 -5.148 -6.653 1.00 0.00 87 GLN A N 2
ATOM 3013 C CA . GLN A 1 87 ? 4.266 -4.799 -8.052 1.00 0.00 87 GLN A CA 2
ATOM 3014 C C . GLN A 1 87 ? 3.043 -4.052 -8.607 1.00 0.00 87 GLN A C 2
ATOM 3015 O O . GLN A 1 87 ? 3.196 -2.993 -9.210 1.00 0.00 87 GLN A O 2
ATOM 3029 N N . LEU A 1 88 ? 1.827 -4.565 -8.393 1.00 0.00 88 LEU A N 2
ATOM 3030 C CA . LEU A 1 88 ? 0.612 -3.907 -8.870 1.00 0.00 88 LEU A CA 2
ATOM 3031 C C . LEU A 1 88 ? 0.371 -2.569 -8.167 1.00 0.00 88 LEU A C 2
ATOM 3032 O O . LEU A 1 88 ? -0.127 -1.637 -8.799 1.00 0.00 88 LEU A O 2
ATOM 3048 N N . TRP A 1 89 ? 0.728 -2.447 -6.887 1.00 0.00 89 TRP A N 2
ATOM 3049 C CA . TRP A 1 89 ? 0.640 -1.201 -6.149 1.00 0.00 89 TRP A CA 2
ATOM 3050 C C . TRP A 1 89 ? 1.603 -0.216 -6.799 1.00 0.00 89 TRP A C 2
ATOM 3051 O O . TRP A 1 89 ? 1.201 0.884 -7.136 1.00 0.00 89 TRP A O 2
ATOM 3072 N N . LEU A 1 90 ? 2.854 -0.609 -7.051 1.00 0.00 90 LEU A N 2
ATOM 3073 C CA . LEU A 1 90 ? 3.829 0.240 -7.728 1.00 0.00 90 LEU A CA 2
ATOM 3074 C C . LEU A 1 90 ? 3.310 0.706 -9.091 1.00 0.00 90 LEU A C 2
ATOM 3075 O O . LEU A 1 90 ? 3.521 1.859 -9.463 1.00 0.00 90 LEU A O 2
ATOM 3091 N N . ASN A 1 91 ? 2.665 -0.189 -9.839 1.00 0.00 91 ASN A N 2
ATOM 3092 C CA . ASN A 1 91 ? 2.112 0.080 -11.161 1.00 0.00 91 ASN A CA 2
ATOM 3093 C C . ASN A 1 91 ? 1.003 1.134 -11.126 1.00 0.00 91 ASN A C 2
ATOM 3094 O O . ASN A 1 91 ? 0.945 1.965 -12.036 1.00 0.00 91 ASN A O 2
ATOM 3105 N N . ASP A 1 92 ? 0.097 1.087 -10.145 1.00 0.00 92 ASP A N 2
ATOM 3106 C CA . ASP A 1 92 ? -1.062 1.991 -10.062 1.00 0.00 92 ASP A CA 2
ATOM 3107 C C . ASP A 1 92 ? -0.595 3.437 -9.810 1.00 0.00 92 ASP A C 2
ATOM 3108 O O . ASP A 1 92 ? 0.417 3.637 -9.139 1.00 0.00 92 ASP A O 2
ATOM 3117 N N . PRO A 1 93 ? -1.308 4.467 -10.305 1.00 0.00 93 PRO A N 2
ATOM 3118 C CA . PRO A 1 93 ? -0.950 5.870 -10.113 1.00 0.00 93 PRO A CA 2
ATOM 3119 C C . PRO A 1 93 ? -1.465 6.450 -8.784 1.00 0.00 93 PRO A C 2
ATOM 3120 O O . PRO A 1 93 ? -0.866 7.387 -8.261 1.00 0.00 93 PRO A O 2
ATOM 3131 N N . HIS A 1 94 ? -2.558 5.921 -8.219 1.00 0.00 94 HIS A N 2
ATOM 3132 C CA . HIS A 1 94 ? -3.190 6.380 -6.982 1.00 0.00 94 HIS A CA 2
ATOM 3133 C C . HIS A 1 94 ? -2.710 5.571 -5.763 1.00 0.00 94 HIS A C 2
ATOM 3134 O O . HIS A 1 94 ? -3.322 5.613 -4.694 1.00 0.00 94 HIS A O 2
ATOM 3148 N N . ASN A 1 95 ? -1.644 4.789 -5.931 1.00 0.00 95 ASN A N 2
ATOM 3149 C CA . ASN A 1 95 ? -1.129 3.835 -4.960 1.00 0.00 95 ASN A CA 2
ATOM 3150 C C . ASN A 1 95 ? -0.598 4.510 -3.696 1.00 0.00 95 ASN A C 2
ATOM 3151 O O . ASN A 1 95 ? -0.970 4.109 -2.590 1.00 0.00 95 ASN A O 2
ATOM 3162 N N . VAL A 1 96 ? 0.262 5.521 -3.830 1.00 0.00 96 VAL A N 2
ATOM 3163 C CA . VAL A 1 96 ? 0.827 6.247 -2.724 1.00 0.00 96 VAL A CA 2
ATOM 3164 C C . VAL A 1 96 ? -0.307 7.001 -2.046 1.00 0.00 96 VAL A C 2
ATOM 3165 O O . VAL A 1 96 ? -0.401 6.976 -0.826 1.00 0.00 96 VAL A O 2
ATOM 3178 N N . GLU A 1 97 ? -1.179 7.632 -2.821 1.00 0.00 97 GLU A N 2
ATOM 3179 C CA . GLU A 1 97 ? -2.283 8.437 -2.339 1.00 0.00 97 GLU A CA 2
ATOM 3180 C C . GLU A 1 97 ? -3.176 7.635 -1.398 1.00 0.00 97 GLU A C 2
ATOM 3181 O O . GLU A 1 97 ? -3.447 8.073 -0.277 1.00 0.00 97 GLU A O 2
ATOM 3193 N N . LYS A 1 98 ? -3.629 6.455 -1.836 1.00 0.00 98 LYS A N 2
ATOM 3194 C CA . LYS A 1 98 ? -4.536 5.639 -1.036 1.00 0.00 98 LYS A CA 2
ATOM 3195 C C . LYS A 1 98 ? -3.819 5.031 0.168 1.00 0.00 98 LYS A C 2
ATOM 3196 O O . LYS A 1 98 ? -4.462 4.810 1.191 1.00 0.00 98 LYS A O 2
ATOM 3215 N N . LEU A 1 99 ? -2.501 4.817 0.096 1.00 0.00 99 LEU A N 2
ATOM 3216 C CA . LEU A 1 99 ? -1.723 4.485 1.281 1.00 0.00 99 LEU A CA 2
ATOM 3217 C C . LEU A 1 99 ? -1.741 5.661 2.262 1.00 0.00 99 LEU A C 2
ATOM 3218 O O . LEU A 1 99 ? -2.027 5.474 3.444 1.00 0.00 99 LEU A O 2
ATOM 3234 N N . ARG A 1 100 ? -1.451 6.877 1.794 1.00 0.00 100 ARG A N 2
ATOM 3235 C CA . ARG A 1 100 ? -1.327 8.060 2.617 1.00 0.00 100 ARG A CA 2
ATOM 3236 C C . ARG A 1 100 ? -2.655 8.386 3.278 1.00 0.00 100 ARG A C 2
ATOM 3237 O O . ARG A 1 100 ? -2.644 8.941 4.369 1.00 0.00 100 ARG A O 2
ATOM 3258 N N . ASP A 1 101 ? -3.776 8.042 2.643 1.00 0.00 101 ASP A N 2
ATOM 3259 C CA . ASP A 1 101 ? -5.130 8.355 3.098 1.00 0.00 101 ASP A CA 2
ATOM 3260 C C . ASP A 1 101 ? -5.389 7.760 4.481 1.00 0.00 101 ASP A C 2
ATOM 3261 O O . ASP A 1 101 ? -5.948 8.431 5.344 1.00 0.00 101 ASP A O 2
ATOM 3270 N N . MET A 1 102 ? -4.887 6.541 4.712 1.00 0.00 102 MET A N 2
ATOM 3271 C CA . MET A 1 102 ? -5.021 5.780 5.952 1.00 0.00 102 MET A CA 2
ATOM 3272 C C . MET A 1 102 ? -4.666 6.653 7.163 1.00 0.00 102 MET A C 2
ATOM 3273 O O . MET A 1 102 ? -5.460 6.855 8.086 1.00 0.00 102 MET A O 2
ATOM 3287 N N . LYS A 1 103 ? -3.438 7.175 7.167 1.00 0.00 103 LYS A N 2
ATOM 3288 C CA . LYS A 1 103 ? -2.933 8.037 8.228 1.00 0.00 103 LYS A CA 2
ATOM 3289 C C . LYS A 1 103 ? -3.438 9.461 8.046 1.00 0.00 103 LYS A C 2
ATOM 3290 O O . LYS A 1 103 ? -3.838 10.100 9.020 1.00 0.00 103 LYS A O 2
ATOM 3309 N N . LYS A 1 104 ? -3.404 9.943 6.804 1.00 0.00 104 LYS A N 2
ATOM 3310 C CA . LYS A 1 104 ? -3.433 11.331 6.382 1.00 0.00 104 LYS A CA 2
ATOM 3311 C C . LYS A 1 104 ? -2.652 12.205 7.363 1.00 0.00 104 LYS A C 2
ATOM 3312 O O . LYS A 1 104 ? -1.542 11.803 7.728 1.00 0.00 104 LYS A O 2
ATOM 3331 N N . LEU A 1 105 ? -3.196 13.364 7.734 1.00 0.00 105 LEU A N 2
ATOM 3332 C CA . LEU A 1 105 ? -2.832 14.222 8.854 1.00 0.00 105 LEU A CA 2
ATOM 3333 C C . LEU A 1 105 ? -1.337 14.188 9.161 1.00 0.00 105 LEU A C 2
ATOM 3334 O O . LEU A 1 105 ? -0.913 13.595 10.158 1.00 0.00 105 LEU A O 2
ATOM 3350 N N . SER A 1 106 ? -0.532 14.827 8.311 1.00 0.00 106 SER A N 2
ATOM 3351 C CA . SER A 1 106 ? 0.896 15.027 8.539 1.00 0.00 106 SER A CA 2
ATOM 3352 C C . SER A 1 106 ? 1.396 16.380 7.999 1.00 0.00 106 SER A C 2
ATOM 3353 O O . SER A 1 106 ? 2.604 16.628 8.037 1.00 0.00 106 SER A O 2
ATOM 3361 N N . GLY A 1 107 ? 0.518 17.242 7.483 1.00 0.00 107 GLY A N 2
ATOM 3362 C CA . GLY A 1 107 ? 0.846 18.525 6.888 1.00 0.00 107 GLY A CA 2
ATOM 3363 C C . GLY A 1 107 ? 0.176 18.634 5.518 1.00 0.00 107 GLY A C 2
ATOM 3364 O O . GLY A 1 107 ? -0.987 19.032 5.468 1.00 0.00 107 GLY A O 2
ATOM 3368 N N . PRO A 1 108 ? 0.872 18.321 4.413 1.00 0.00 108 PRO A N 2
ATOM 3369 C CA . PRO A 1 108 ? 0.400 18.569 3.053 1.00 0.00 108 PRO A CA 2
ATOM 3370 C C . PRO A 1 108 ? -0.834 17.727 2.711 1.00 0.00 108 PRO A C 2
ATOM 3371 O O . PRO A 1 108 ? -0.821 16.503 2.888 1.00 0.00 108 PRO A O 2
ATOM 3382 N N . SER A 1 109 ? -1.882 18.369 2.189 1.00 0.00 109 SER A N 2
ATOM 3383 C CA . SER A 1 109 ? -3.164 17.764 1.834 1.00 0.00 109 SER A CA 2
ATOM 3384 C C . SER A 1 109 ? -3.746 18.412 0.565 1.00 0.00 109 SER A C 2
ATOM 3385 O O . SER A 1 109 ? -3.216 19.410 0.065 1.00 0.00 109 SER A O 2
ATOM 3393 N N . SER A 1 110 ? -4.812 17.832 0.001 1.00 0.00 110 SER A N 2
ATOM 3394 C CA . SER A 1 110 ? -5.488 18.330 -1.196 1.00 0.00 110 SER A CA 2
ATOM 3395 C C . SER A 1 110 ? -6.993 18.341 -0.938 1.00 0.00 110 SER A C 2
ATOM 3396 O O . SER A 1 110 ? -7.592 17.296 -0.652 1.00 0.00 110 SER A O 2
ATOM 3404 N N . GLY A 1 111 ? -7.606 19.517 -1.008 1.00 0.00 111 GLY A N 2
ATOM 3405 C CA . GLY A 1 111 ? -9.043 19.709 -0.989 1.00 0.00 111 GLY A CA 2
ATOM 3406 C C . GLY A 1 111 ? -9.303 20.768 -2.024 1.00 0.00 111 GLY A C 2
ATOM 3407 O O . GLY A 1 111 ? -9.389 20.402 -3.210 1.00 0.00 111 GLY A O 2
ATOM 3411 N N . GLY A 1 1 ? -22.496 -12.783 -43.800 1.00 0.00 1 GLY A N 3
ATOM 3412 C CA . GLY A 1 1 ? -23.346 -13.268 -42.698 1.00 0.00 1 GLY A CA 3
ATOM 3413 C C . GLY A 1 1 ? -23.148 -12.369 -41.493 1.00 0.00 1 GLY A C 3
ATOM 3414 O O . GLY A 1 1 ? -22.132 -11.685 -41.431 1.00 0.00 1 GLY A O 3
ATOM 3418 N N . SER A 1 2 ? -24.100 -12.347 -40.564 1.00 0.00 2 SER A N 3
ATOM 3419 C CA . SER A 1 2 ? -24.156 -11.380 -39.477 1.00 0.00 2 SER A CA 3
ATOM 3420 C C . SER A 1 2 ? -24.863 -12.064 -38.312 1.00 0.00 2 SER A C 3
ATOM 3421 O O . SER A 1 2 ? -25.999 -12.502 -38.480 1.00 0.00 2 SER A O 3
ATOM 3429 N N . SER A 1 3 ? -24.183 -12.235 -37.182 1.00 0.00 3 SER A N 3
ATOM 3430 C CA . SER A 1 3 ? -24.735 -12.783 -35.948 1.00 0.00 3 SER A CA 3
ATOM 3431 C C . SER A 1 3 ? -23.826 -12.335 -34.796 1.00 0.00 3 SER A C 3
ATOM 3432 O O . SER A 1 3 ? -22.787 -11.719 -35.043 1.00 0.00 3 SER A O 3
ATOM 3440 N N . GLY A 1 4 ? -24.204 -12.640 -33.557 1.00 0.00 4 GLY A N 3
ATOM 3441 C CA . GLY A 1 4 ? -23.407 -12.415 -32.365 1.00 0.00 4 GLY A CA 3
ATOM 3442 C C . GLY A 1 4 ? -23.852 -13.462 -31.357 1.00 0.00 4 GLY A C 3
ATOM 3443 O O . GLY A 1 4 ? -25.040 -13.532 -31.042 1.00 0.00 4 GLY A O 3
ATOM 3447 N N . SER A 1 5 ? -22.950 -14.350 -30.943 1.00 0.00 5 SER A N 3
ATOM 3448 C CA . SER A 1 5 ? -23.279 -15.484 -30.073 1.00 0.00 5 SER A CA 3
ATOM 3449 C C . SER A 1 5 ? -22.109 -15.863 -29.148 1.00 0.00 5 SER A C 3
ATOM 3450 O O . SER A 1 5 ? -22.185 -16.848 -28.421 1.00 0.00 5 SER A O 3
ATOM 3458 N N . SER A 1 6 ? -21.017 -15.099 -29.176 1.00 0.00 6 SER A N 3
ATOM 3459 C CA . SER A 1 6 ? -19.810 -15.325 -28.399 1.00 0.00 6 SER A CA 3
ATOM 3460 C C . SER A 1 6 ? -20.007 -14.807 -26.970 1.00 0.00 6 SER A C 3
ATOM 3461 O O . SER A 1 6 ? -19.935 -13.596 -26.746 1.00 0.00 6 SER A O 3
ATOM 3469 N N . GLY A 1 7 ? -20.242 -15.695 -26.004 1.00 0.00 7 GLY A N 3
ATOM 3470 C CA . GLY A 1 7 ? -20.297 -15.365 -24.584 1.00 0.00 7 GLY A CA 3
ATOM 3471 C C . GLY A 1 7 ? -19.607 -16.447 -23.766 1.00 0.00 7 GLY A C 3
ATOM 3472 O O . GLY A 1 7 ? -19.286 -17.514 -24.290 1.00 0.00 7 GLY A O 3
ATOM 3476 N N . TYR A 1 8 ? -19.351 -16.148 -22.495 1.00 0.00 8 TYR A N 3
ATOM 3477 C CA . TYR A 1 8 ? -18.836 -17.071 -21.497 1.00 0.00 8 TYR A CA 3
ATOM 3478 C C . TYR A 1 8 ? -19.186 -16.468 -20.140 1.00 0.00 8 TYR A C 3
ATOM 3479 O O . TYR A 1 8 ? -18.905 -15.289 -19.894 1.00 0.00 8 TYR A O 3
ATOM 3497 N N . SER A 1 9 ? -19.803 -17.248 -19.258 1.00 0.00 9 SER A N 3
ATOM 3498 C CA . SER A 1 9 ? -20.054 -16.817 -17.897 1.00 0.00 9 SER A CA 3
ATOM 3499 C C . SER A 1 9 ? -18.726 -16.713 -17.146 1.00 0.00 9 SER A C 3
ATOM 3500 O O . SER A 1 9 ? -17.763 -17.436 -17.435 1.00 0.00 9 SER A O 3
ATOM 3508 N N . GLY A 1 10 ? -18.679 -15.843 -16.145 1.00 0.00 10 GLY A N 3
ATOM 3509 C CA . GLY A 1 10 ? -17.496 -15.544 -15.364 1.00 0.00 10 GLY A CA 3
ATOM 3510 C C . GLY A 1 10 ? -17.902 -15.373 -13.912 1.00 0.00 10 GLY A C 3
ATOM 3511 O O . GLY A 1 10 ? -18.121 -14.244 -13.468 1.00 0.00 10 GLY A O 3
ATOM 3515 N N . SER A 1 11 ? -18.054 -16.488 -13.199 1.00 0.00 11 SER A N 3
ATOM 3516 C CA . SER A 1 11 ? -18.306 -16.554 -11.768 1.00 0.00 11 SER A CA 3
ATOM 3517 C C . SER A 1 11 ? -17.342 -17.584 -11.185 1.00 0.00 11 SER A C 3
ATOM 3518 O O . SER A 1 11 ? -17.633 -18.783 -11.189 1.00 0.00 11 SER A O 3
ATOM 3526 N N . GLN A 1 12 ? -16.211 -17.120 -10.664 1.00 0.00 12 GLN A N 3
ATOM 3527 C CA . GLN A 1 12 ? -15.221 -17.937 -9.990 1.00 0.00 12 GLN A CA 3
ATOM 3528 C C . GLN A 1 12 ? -14.796 -17.171 -8.742 1.00 0.00 12 GLN A C 3
ATOM 3529 O O . GLN A 1 12 ? -14.167 -16.119 -8.853 1.00 0.00 12 GLN A O 3
ATOM 3543 N N . ALA A 1 13 ? -15.179 -17.672 -7.560 1.00 0.00 13 ALA A N 3
ATOM 3544 C CA . ALA A 1 13 ? -14.890 -17.052 -6.264 1.00 0.00 13 ALA A CA 3
ATOM 3545 C C . ALA A 1 13 ? -15.357 -15.575 -6.211 1.00 0.00 13 ALA A C 3
ATOM 3546 O O . ALA A 1 13 ? -16.074 -15.101 -7.102 1.00 0.00 13 ALA A O 3
ATOM 3553 N N . PRO A 1 14 ? -15.061 -14.807 -5.151 1.00 0.00 14 PRO A N 3
ATOM 3554 C CA . PRO A 1 14 ? -14.979 -13.356 -5.238 1.00 0.00 14 PRO A CA 3
ATOM 3555 C C . PRO A 1 14 ? -13.535 -12.970 -5.608 1.00 0.00 14 PRO A C 3
ATOM 3556 O O . PRO A 1 14 ? -12.917 -12.160 -4.912 1.00 0.00 14 PRO A O 3
ATOM 3567 N N . GLY A 1 15 ? -12.961 -13.599 -6.639 1.00 0.00 15 GLY A N 3
ATOM 3568 C CA . GLY A 1 15 ? -11.538 -13.522 -6.940 1.00 0.00 15 GLY A CA 3
ATOM 3569 C C . GLY A 1 15 ? -10.678 -14.219 -5.879 1.00 0.00 15 GLY A C 3
ATOM 3570 O O . GLY A 1 15 ? -11.177 -14.660 -4.836 1.00 0.00 15 GLY A O 3
ATOM 3574 N N . GLY A 1 16 ? -9.368 -14.266 -6.112 1.00 0.00 16 GLY A N 3
ATOM 3575 C CA . GLY A 1 16 ? -8.407 -14.904 -5.229 1.00 0.00 16 GLY A CA 3
ATOM 3576 C C . GLY A 1 16 ? -6.992 -14.556 -5.666 1.00 0.00 16 GLY A C 3
ATOM 3577 O O . GLY A 1 16 ? -6.539 -14.968 -6.731 1.00 0.00 16 GLY A O 3
ATOM 3581 N N . ILE A 1 17 ? -6.264 -13.818 -4.824 1.00 0.00 17 ILE A N 3
ATOM 3582 C CA . ILE A 1 17 ? -4.871 -13.429 -5.049 1.00 0.00 17 ILE A CA 3
ATOM 3583 C C . ILE A 1 17 ? -4.001 -14.629 -5.460 1.00 0.00 17 ILE A C 3
ATOM 3584 O O . ILE A 1 17 ? -3.070 -14.446 -6.234 1.00 0.00 17 ILE A O 3
ATOM 3600 N N . GLN A 1 18 ? -4.295 -15.851 -4.997 1.00 0.00 18 GLN A N 3
ATOM 3601 C CA . GLN A 1 18 ? -3.557 -17.052 -5.380 1.00 0.00 18 GLN A CA 3
ATOM 3602 C C . GLN A 1 18 ? -3.577 -17.290 -6.888 1.00 0.00 18 GLN A C 3
ATOM 3603 O O . GLN A 1 18 ? -2.542 -17.622 -7.464 1.00 0.00 18 GLN A O 3
ATOM 3617 N N . GLU A 1 19 ? -4.742 -17.163 -7.517 1.00 0.00 19 GLU A N 3
ATOM 3618 C CA . GLU A 1 19 ? -4.919 -17.349 -8.945 1.00 0.00 19 GLU A CA 3
ATOM 3619 C C . GLU A 1 19 ? -4.179 -16.237 -9.674 1.00 0.00 19 GLU A C 3
ATOM 3620 O O . GLU A 1 19 ? -3.442 -16.513 -10.613 1.00 0.00 19 GLU A O 3
ATOM 3632 N N . ILE A 1 20 ? -4.307 -14.992 -9.216 1.00 0.00 20 ILE A N 3
ATOM 3633 C CA . ILE A 1 20 ? -3.624 -13.858 -9.817 1.00 0.00 20 ILE A CA 3
ATOM 3634 C C . ILE A 1 20 ? -2.115 -14.104 -9.804 1.00 0.00 20 ILE A C 3
ATOM 3635 O O . ILE A 1 20 ? -1.472 -13.999 -10.842 1.00 0.00 20 ILE A O 3
ATOM 3651 N N . VAL A 1 21 ? -1.550 -14.463 -8.652 1.00 0.00 21 VAL A N 3
ATOM 3652 C CA . VAL A 1 21 ? -0.140 -14.793 -8.488 1.00 0.00 21 VAL A CA 3
ATOM 3653 C C . VAL A 1 21 ? 0.234 -15.946 -9.427 1.00 0.00 21 VAL A C 3
ATOM 3654 O O . VAL A 1 21 ? 1.303 -15.922 -10.041 1.00 0.00 21 VAL A O 3
ATOM 3667 N N . ALA A 1 22 ? -0.633 -16.952 -9.548 1.00 0.00 22 ALA A N 3
ATOM 3668 C CA . ALA A 1 22 ? -0.417 -18.103 -10.411 1.00 0.00 22 ALA A CA 3
ATOM 3669 C C . ALA A 1 22 ? -0.386 -17.684 -11.895 1.00 0.00 22 ALA A C 3
ATOM 3670 O O . ALA A 1 22 ? 0.342 -18.290 -12.682 1.00 0.00 22 ALA A O 3
ATOM 3677 N N . MET A 1 23 ? -1.130 -16.646 -12.286 1.00 0.00 23 MET A N 3
ATOM 3678 C CA . MET A 1 23 ? -1.240 -16.124 -13.647 1.00 0.00 23 MET A CA 3
ATOM 3679 C C . MET A 1 23 ? -0.125 -15.126 -14.015 1.00 0.00 23 MET A C 3
ATOM 3680 O O . MET A 1 23 ? -0.100 -14.639 -15.151 1.00 0.00 23 MET A O 3
ATOM 3694 N N . SER A 1 24 ? 0.757 -14.763 -13.086 1.00 0.00 24 SER A N 3
ATOM 3695 C CA . SER A 1 24 ? 1.594 -13.569 -13.178 1.00 0.00 24 SER A CA 3
ATOM 3696 C C . SER A 1 24 ? 3.022 -13.934 -13.672 1.00 0.00 24 SER A C 3
ATOM 3697 O O . SER A 1 24 ? 3.412 -15.107 -13.614 1.00 0.00 24 SER A O 3
ATOM 3705 N N . PRO A 1 25 ? 3.794 -12.980 -14.244 1.00 0.00 25 PRO A N 3
ATOM 3706 C CA . PRO A 1 25 ? 5.146 -13.217 -14.758 1.00 0.00 25 PRO A CA 3
ATOM 3707 C C . PRO A 1 25 ? 6.166 -13.362 -13.616 1.00 0.00 25 PRO A C 3
ATOM 3708 O O . PRO A 1 25 ? 5.799 -13.355 -12.439 1.00 0.00 25 PRO A O 3
ATOM 3719 N N . GLU A 1 26 ? 7.435 -13.611 -13.932 1.00 0.00 26 GLU A N 3
ATOM 3720 C CA . GLU A 1 26 ? 8.484 -13.826 -12.960 1.00 0.00 26 GLU A CA 3
ATOM 3721 C C . GLU A 1 26 ? 8.976 -12.490 -12.389 1.00 0.00 26 GLU A C 3
ATOM 3722 O O . GLU A 1 26 ? 9.902 -11.855 -12.896 1.00 0.00 26 GLU A O 3
ATOM 3734 N N . LEU A 1 27 ? 8.311 -12.043 -11.331 1.00 0.00 27 LEU A N 3
ATOM 3735 C CA . LEU A 1 27 ? 8.569 -10.761 -10.693 1.00 0.00 27 LEU A CA 3
ATOM 3736 C C . LEU A 1 27 ? 9.914 -10.769 -9.979 1.00 0.00 27 LEU A C 3
ATOM 3737 O O . LEU A 1 27 ? 10.271 -11.739 -9.308 1.00 0.00 27 LEU A O 3
ATOM 3753 N N . ASP A 1 28 ? 10.636 -9.656 -10.076 1.00 0.00 28 ASP A N 3
ATOM 3754 C CA . ASP A 1 28 ? 11.890 -9.428 -9.374 1.00 0.00 28 ASP A CA 3
ATOM 3755 C C . ASP A 1 28 ? 11.579 -9.163 -7.908 1.00 0.00 28 ASP A C 3
ATOM 3756 O O . ASP A 1 28 ? 11.319 -8.014 -7.549 1.00 0.00 28 ASP A O 3
ATOM 3765 N N . THR A 1 29 ? 11.596 -10.181 -7.045 1.00 0.00 29 THR A N 3
ATOM 3766 C CA . THR A 1 29 ? 11.327 -9.995 -5.623 1.00 0.00 29 THR A CA 3
ATOM 3767 C C . THR A 1 29 ? 12.246 -8.909 -5.063 1.00 0.00 29 THR A C 3
ATOM 3768 O O . THR A 1 29 ? 11.763 -7.921 -4.505 1.00 0.00 29 THR A O 3
ATOM 3779 N N . TYR A 1 30 ? 13.558 -9.037 -5.272 1.00 0.00 30 TYR A N 3
ATOM 3780 C CA . TYR A 1 30 ? 14.553 -8.076 -4.868 1.00 0.00 30 TYR A CA 3
ATOM 3781 C C . TYR A 1 30 ? 14.241 -6.671 -5.366 1.00 0.00 30 TYR A C 3
ATOM 3782 O O . TYR A 1 30 ? 14.062 -5.765 -4.549 1.00 0.00 30 TYR A O 3
ATOM 3800 N N . SER A 1 31 ? 14.159 -6.491 -6.684 1.00 0.00 31 SER A N 3
ATOM 3801 C CA . SER A 1 31 ? 13.938 -5.182 -7.276 1.00 0.00 31 SER A CA 3
ATOM 3802 C C . SER A 1 31 ? 12.622 -4.580 -6.782 1.00 0.00 31 SER A C 3
ATOM 3803 O O . SER A 1 31 ? 12.619 -3.398 -6.456 1.00 0.00 31 SER A O 3
ATOM 3811 N N . ILE A 1 32 ? 11.539 -5.351 -6.638 1.00 0.00 32 ILE A N 3
ATOM 3812 C CA . ILE A 1 32 ? 10.290 -4.861 -6.059 1.00 0.00 32 ILE A CA 3
ATOM 3813 C C . ILE A 1 32 ? 10.575 -4.347 -4.656 1.00 0.00 32 ILE A C 3
ATOM 3814 O O . ILE A 1 32 ? 10.208 -3.211 -4.384 1.00 0.00 32 ILE A O 3
ATOM 3830 N N . THR A 1 33 ? 11.243 -5.100 -3.773 1.00 0.00 33 THR A N 3
ATOM 3831 C CA . THR A 1 33 ? 11.501 -4.590 -2.424 1.00 0.00 33 THR A CA 3
ATOM 3832 C C . THR A 1 33 ? 12.252 -3.262 -2.464 1.00 0.00 33 THR A C 3
ATOM 3833 O O . THR A 1 33 ? 11.935 -2.358 -1.697 1.00 0.00 33 THR A O 3
ATOM 3844 N N . LYS A 1 34 ? 13.216 -3.136 -3.378 1.00 0.00 34 LYS A N 3
ATOM 3845 C CA . LYS A 1 34 ? 13.976 -1.916 -3.584 1.00 0.00 34 LYS A CA 3
ATOM 3846 C C . LYS A 1 34 ? 13.030 -0.810 -4.017 1.00 0.00 34 LYS A C 3
ATOM 3847 O O . LYS A 1 34 ? 12.908 0.165 -3.291 1.00 0.00 34 LYS A O 3
ATOM 3866 N N . ARG A 1 35 ? 12.338 -0.963 -5.142 1.00 0.00 35 ARG A N 3
ATOM 3867 C CA . ARG A 1 35 ? 11.418 0.003 -5.732 1.00 0.00 35 ARG A CA 3
ATOM 3868 C C . ARG A 1 35 ? 10.335 0.426 -4.733 1.00 0.00 35 ARG A C 3
ATOM 3869 O O . ARG A 1 35 ? 9.979 1.595 -4.686 1.00 0.00 35 ARG A O 3
ATOM 3890 N N . VAL A 1 36 ? 9.842 -0.497 -3.907 1.00 0.00 36 VAL A N 3
ATOM 3891 C CA . VAL A 1 36 ? 8.888 -0.225 -2.842 1.00 0.00 36 VAL A CA 3
ATOM 3892 C C . VAL A 1 36 ? 9.554 0.681 -1.808 1.00 0.00 36 VAL A C 3
ATOM 3893 O O . VAL A 1 36 ? 9.047 1.764 -1.534 1.00 0.00 36 VAL A O 3
ATOM 3906 N N . LYS A 1 37 ? 10.686 0.257 -1.237 1.00 0.00 37 LYS A N 3
ATOM 3907 C CA . LYS A 1 37 ? 11.406 1.041 -0.237 1.00 0.00 37 LYS A CA 3
ATOM 3908 C C . LYS A 1 37 ? 11.721 2.436 -0.749 1.00 0.00 37 LYS A C 3
ATOM 3909 O O . LYS A 1 37 ? 11.611 3.379 0.025 1.00 0.00 37 LYS A O 3
ATOM 3928 N N . GLU A 1 38 ? 12.081 2.571 -2.024 1.00 0.00 38 GLU A N 3
ATOM 3929 C CA . GLU A 1 38 ? 12.340 3.870 -2.627 1.00 0.00 38 GLU A CA 3
ATOM 3930 C C . GLU A 1 38 ? 11.134 4.791 -2.476 1.00 0.00 38 GLU A C 3
ATOM 3931 O O . GLU A 1 38 ? 11.289 5.879 -1.928 1.00 0.00 38 GLU A O 3
ATOM 3943 N N . VAL A 1 39 ? 9.953 4.355 -2.919 1.00 0.00 39 VAL A N 3
ATOM 3944 C CA . VAL A 1 39 ? 8.717 5.125 -2.846 1.00 0.00 39 VAL A CA 3
ATOM 3945 C C . VAL A 1 39 ? 8.375 5.432 -1.384 1.00 0.00 39 VAL A C 3
ATOM 3946 O O . VAL A 1 39 ? 8.001 6.566 -1.078 1.00 0.00 39 VAL A O 3
ATOM 3959 N N . LEU A 1 40 ? 8.497 4.454 -0.476 1.00 0.00 40 LEU A N 3
ATOM 3960 C CA . LEU A 1 40 ? 8.144 4.657 0.928 1.00 0.00 40 LEU A CA 3
ATOM 3961 C C . LEU A 1 40 ? 9.074 5.679 1.572 1.00 0.00 40 LEU A C 3
ATOM 3962 O O . LEU A 1 40 ? 8.592 6.547 2.300 1.00 0.00 40 LEU A O 3
ATOM 3978 N N . THR A 1 41 ? 10.378 5.598 1.302 1.00 0.00 41 THR A N 3
ATOM 3979 C CA . THR A 1 41 ? 11.354 6.573 1.737 1.00 0.00 41 THR A CA 3
ATOM 3980 C C . THR A 1 41 ? 10.989 7.958 1.197 1.00 0.00 41 THR A C 3
ATOM 3981 O O . THR A 1 41 ? 10.842 8.883 1.998 1.00 0.00 41 THR A O 3
ATOM 3992 N N . ASP A 1 42 ? 10.819 8.087 -0.124 1.00 0.00 42 ASP A N 3
ATOM 3993 C CA . ASP A 1 42 ? 10.600 9.352 -0.825 1.00 0.00 42 ASP A CA 3
ATOM 3994 C C . ASP A 1 42 ? 9.403 10.078 -0.232 1.00 0.00 42 ASP A C 3
ATOM 3995 O O . ASP A 1 42 ? 9.460 11.277 0.019 1.00 0.00 42 ASP A O 3
ATOM 4004 N N . ASN A 1 43 ? 8.317 9.348 0.016 1.00 0.00 43 ASN A N 3
ATOM 4005 C CA . ASN A 1 43 ? 7.050 9.912 0.475 1.00 0.00 43 ASN A CA 3
ATOM 4006 C C . ASN A 1 43 ? 6.977 9.983 1.998 1.00 0.00 43 ASN A C 3
ATOM 4007 O O . ASN A 1 43 ? 5.925 10.308 2.558 1.00 0.00 43 ASN A O 3
ATOM 4018 N N . ASN A 1 44 ? 8.091 9.693 2.673 1.00 0.00 44 ASN A N 3
ATOM 4019 C CA . ASN A 1 44 ? 8.268 9.632 4.117 1.00 0.00 44 ASN A CA 3
ATOM 4020 C C . ASN A 1 44 ? 7.167 8.814 4.799 1.00 0.00 44 ASN A C 3
ATOM 4021 O O . ASN A 1 44 ? 6.640 9.205 5.847 1.00 0.00 44 ASN A O 3
ATOM 4032 N N . LEU A 1 45 ? 6.792 7.697 4.177 1.00 0.00 45 LEU A N 3
ATOM 4033 C CA . LEU A 1 45 ? 5.797 6.747 4.653 1.00 0.00 45 LEU A CA 3
ATOM 4034 C C . LEU A 1 45 ? 6.439 5.761 5.620 1.00 0.00 45 LEU A C 3
ATOM 4035 O O . LEU A 1 45 ? 7.667 5.653 5.698 1.00 0.00 45 LEU A O 3
ATOM 4051 N N . GLY A 1 46 ? 5.600 4.985 6.299 1.00 0.00 46 GLY A N 3
ATOM 4052 C CA . GLY A 1 46 ? 5.970 3.884 7.164 1.00 0.00 46 GLY A CA 3
ATOM 4053 C C . GLY A 1 46 ? 5.806 2.575 6.409 1.00 0.00 46 GLY A C 3
ATOM 4054 O O . GLY A 1 46 ? 4.772 2.368 5.767 1.00 0.00 46 GLY A O 3
ATOM 4058 N N . GLN A 1 47 ? 6.785 1.672 6.524 1.00 0.00 47 GLN A N 3
ATOM 4059 C CA . GLN A 1 47 ? 6.659 0.314 6.001 1.00 0.00 47 GLN A CA 3
ATOM 4060 C C . GLN A 1 47 ? 5.481 -0.399 6.664 1.00 0.00 47 GLN A C 3
ATOM 4061 O O . GLN A 1 47 ? 4.807 -1.164 5.987 1.00 0.00 47 GLN A O 3
ATOM 4075 N N . ARG A 1 48 ? 5.208 -0.114 7.947 1.00 0.00 48 ARG A N 3
ATOM 4076 C CA . ARG A 1 48 ? 4.046 -0.594 8.694 1.00 0.00 48 ARG A CA 3
ATOM 4077 C C . ARG A 1 48 ? 2.770 -0.476 7.861 1.00 0.00 48 ARG A C 3
ATOM 4078 O O . ARG A 1 48 ? 2.158 -1.480 7.538 1.00 0.00 48 ARG A O 3
ATOM 4099 N N . LEU A 1 49 ? 2.369 0.750 7.525 1.00 0.00 49 LEU A N 3
ATOM 4100 C CA . LEU A 1 49 ? 1.111 1.064 6.867 1.00 0.00 49 LEU A CA 3
ATOM 4101 C C . LEU A 1 49 ? 1.009 0.326 5.544 1.00 0.00 49 LEU A C 3
ATOM 4102 O O . LEU A 1 49 ? 0.036 -0.371 5.266 1.00 0.00 49 LEU A O 3
ATOM 4118 N N . PHE A 1 50 ? 2.042 0.490 4.721 1.00 0.00 50 PHE A N 3
ATOM 4119 C CA . PHE A 1 50 ? 2.169 -0.221 3.462 1.00 0.00 50 PHE A CA 3
ATOM 4120 C C . PHE A 1 50 ? 1.959 -1.726 3.665 1.00 0.00 50 PHE A C 3
ATOM 4121 O O . PHE A 1 50 ? 1.142 -2.352 2.991 1.00 0.00 50 PHE A O 3
ATOM 4138 N N . GLY A 1 51 ? 2.680 -2.321 4.607 1.00 0.00 51 GLY A N 3
ATOM 4139 C CA . GLY A 1 51 ? 2.583 -3.734 4.880 1.00 0.00 51 GLY A CA 3
ATOM 4140 C C . GLY A 1 51 ? 1.284 -4.121 5.553 1.00 0.00 51 GLY A C 3
ATOM 4141 O O . GLY A 1 51 ? 1.040 -5.309 5.638 1.00 0.00 51 GLY A O 3
ATOM 4145 N N . GLU A 1 52 ? 0.441 -3.197 6.000 1.00 0.00 52 GLU A N 3
ATOM 4146 C CA . GLU A 1 52 ? -0.848 -3.502 6.593 1.00 0.00 52 GLU A CA 3
ATOM 4147 C C . GLU A 1 52 ? -1.915 -3.437 5.498 1.00 0.00 52 GLU A C 3
ATOM 4148 O O . GLU A 1 52 ? -2.485 -4.468 5.133 1.00 0.00 52 GLU A O 3
ATOM 4160 N N . SER A 1 53 ? -2.154 -2.251 4.933 1.00 0.00 53 SER A N 3
ATOM 4161 C CA . SER A 1 53 ? -3.213 -1.997 3.976 1.00 0.00 53 SER A CA 3
ATOM 4162 C C . SER A 1 53 ? -2.962 -2.675 2.636 1.00 0.00 53 SER A C 3
ATOM 4163 O O . SER A 1 53 ? -3.923 -3.120 2.000 1.00 0.00 53 SER A O 3
ATOM 4171 N N . ILE A 1 54 ? -1.708 -2.746 2.178 1.00 0.00 54 ILE A N 3
ATOM 4172 C CA . ILE A 1 54 ? -1.410 -3.444 0.940 1.00 0.00 54 ILE A CA 3
ATOM 4173 C C . ILE A 1 54 ? -1.311 -4.921 1.290 1.00 0.00 54 ILE A C 3
ATOM 4174 O O . ILE A 1 54 ? -2.056 -5.716 0.716 1.00 0.00 54 ILE A O 3
ATOM 4190 N N . LEU A 1 55 ? -0.397 -5.292 2.197 1.00 0.00 55 LEU A N 3
ATOM 4191 C CA . LEU A 1 55 ? -0.014 -6.691 2.383 1.00 0.00 55 LEU A CA 3
ATOM 4192 C C . LEU A 1 55 ? -0.908 -7.383 3.413 1.00 0.00 55 LEU A C 3
ATOM 4193 O O . LEU A 1 55 ? -1.825 -8.105 3.029 1.00 0.00 55 LEU A O 3
ATOM 4209 N N . GLY A 1 56 ? -0.697 -7.161 4.703 1.00 0.00 56 GLY A N 3
ATOM 4210 C CA . GLY A 1 56 ? -1.374 -7.818 5.817 1.00 0.00 56 GLY A CA 3
ATOM 4211 C C . GLY A 1 56 ? -0.402 -8.284 6.903 1.00 0.00 56 GLY A C 3
ATOM 4212 O O . GLY A 1 56 ? -0.733 -9.196 7.663 1.00 0.00 56 GLY A O 3
ATOM 4216 N N . LEU A 1 57 ? 0.806 -7.720 6.965 1.00 0.00 57 LEU A N 3
ATOM 4217 C CA . LEU A 1 57 ? 1.965 -8.227 7.678 1.00 0.00 57 LEU A CA 3
ATOM 4218 C C . LEU A 1 57 ? 2.380 -7.206 8.723 1.00 0.00 57 LEU A C 3
ATOM 4219 O O . LEU A 1 57 ? 2.229 -6.002 8.516 1.00 0.00 57 LEU A O 3
ATOM 4235 N N . THR A 1 58 ? 2.958 -7.681 9.824 1.00 0.00 58 THR A N 3
ATOM 4236 C CA . THR A 1 58 ? 3.359 -6.777 10.893 1.00 0.00 58 THR A CA 3
ATOM 4237 C C . THR A 1 58 ? 4.560 -5.946 10.432 1.00 0.00 58 THR A C 3
ATOM 4238 O O . THR A 1 58 ? 5.288 -6.363 9.528 1.00 0.00 58 THR A O 3
ATOM 4249 N N . GLN A 1 59 ? 4.848 -4.824 11.104 1.00 0.00 59 GLN A N 3
ATOM 4250 C CA . GLN A 1 59 ? 6.027 -4.007 10.802 1.00 0.00 59 GLN A CA 3
ATOM 4251 C C . GLN A 1 59 ? 7.314 -4.851 10.835 1.00 0.00 59 GLN A C 3
ATOM 4252 O O . GLN A 1 59 ? 8.195 -4.651 9.998 1.00 0.00 59 GLN A O 3
ATOM 4266 N N . GLY A 1 60 ? 7.414 -5.810 11.762 1.00 0.00 60 GLY A N 3
ATOM 4267 C CA . GLY A 1 60 ? 8.569 -6.692 11.867 1.00 0.00 60 GLY A CA 3
ATOM 4268 C C . GLY A 1 60 ? 8.620 -7.708 10.729 1.00 0.00 60 GLY A C 3
ATOM 4269 O O . GLY A 1 60 ? 9.699 -7.946 10.179 1.00 0.00 60 GLY A O 3
ATOM 4273 N N . SER A 1 61 ? 7.470 -8.282 10.363 1.00 0.00 61 SER A N 3
ATOM 4274 C CA . SER A 1 61 ? 7.366 -9.245 9.272 1.00 0.00 61 SER A CA 3
ATOM 4275 C C . SER A 1 61 ? 7.729 -8.569 7.948 1.00 0.00 61 SER A C 3
ATOM 4276 O O . SER A 1 61 ? 8.612 -9.036 7.228 1.00 0.00 61 SER A O 3
ATOM 4284 N N . VAL A 1 62 ? 7.096 -7.433 7.644 1.00 0.00 62 VAL A N 3
ATOM 4285 C CA . VAL A 1 62 ? 7.332 -6.715 6.404 1.00 0.00 62 VAL A CA 3
ATOM 4286 C C . VAL A 1 62 ? 8.756 -6.155 6.352 1.00 0.00 62 VAL A C 3
ATOM 4287 O O . VAL A 1 62 ? 9.320 -6.057 5.262 1.00 0.00 62 VAL A O 3
ATOM 4300 N N . SER A 1 63 ? 9.355 -5.808 7.500 1.00 0.00 63 SER A N 3
ATOM 4301 C CA . SER A 1 63 ? 10.754 -5.422 7.545 1.00 0.00 63 SER A CA 3
ATOM 4302 C C . SER A 1 63 ? 11.590 -6.588 7.039 1.00 0.00 63 SER A C 3
ATOM 4303 O O . SER A 1 63 ? 12.376 -6.401 6.112 1.00 0.00 63 SER A O 3
ATOM 4311 N N . ASP A 1 64 ? 11.423 -7.780 7.619 1.00 0.00 64 ASP A N 3
ATOM 4312 C CA . ASP A 1 64 ? 12.208 -8.955 7.247 1.00 0.00 64 ASP A CA 3
ATOM 4313 C C . ASP A 1 64 ? 12.028 -9.293 5.764 1.00 0.00 64 ASP A C 3
ATOM 4314 O O . ASP A 1 64 ? 12.993 -9.680 5.094 1.00 0.00 64 ASP A O 3
ATOM 4323 N N . LEU A 1 65 ? 10.812 -9.080 5.240 1.00 0.00 65 LEU A N 3
ATOM 4324 C CA . LEU A 1 65 ? 10.475 -9.266 3.840 1.00 0.00 65 LEU A CA 3
ATOM 4325 C C . LEU A 1 65 ? 11.266 -8.298 2.960 1.00 0.00 65 LEU A C 3
ATOM 4326 O O . LEU A 1 65 ? 11.963 -8.723 2.041 1.00 0.00 65 LEU A O 3
ATOM 4342 N N . LEU A 1 66 ? 11.164 -6.996 3.240 1.00 0.00 66 LEU A N 3
ATOM 4343 C CA . LEU A 1 66 ? 11.747 -5.929 2.428 1.00 0.00 66 LEU A CA 3
ATOM 4344 C C . LEU A 1 66 ? 13.263 -5.848 2.555 1.00 0.00 66 LEU A C 3
ATOM 4345 O O . LEU A 1 66 ? 13.939 -5.373 1.642 1.00 0.00 66 LEU A O 3
ATOM 4361 N N . SER A 1 67 ? 13.779 -6.293 3.690 1.00 0.00 67 SER A N 3
ATOM 4362 C CA . SER A 1 67 ? 15.198 -6.376 3.998 1.00 0.00 67 SER A CA 3
ATOM 4363 C C . SER A 1 67 ? 15.851 -7.487 3.180 1.00 0.00 67 SER A C 3
ATOM 4364 O O . SER A 1 67 ? 16.791 -7.217 2.426 1.00 0.00 67 SER A O 3
ATOM 4372 N N . ARG A 1 68 ? 15.384 -8.734 3.330 1.00 0.00 68 ARG A N 3
ATOM 4373 C CA . ARG A 1 68 ? 16.010 -9.903 2.714 1.00 0.00 68 ARG A CA 3
ATOM 4374 C C . ARG A 1 68 ? 14.961 -10.750 1.996 1.00 0.00 68 ARG A C 3
ATOM 4375 O O . ARG A 1 68 ? 14.645 -11.844 2.473 1.00 0.00 68 ARG A O 3
ATOM 4396 N N . PRO A 1 69 ? 14.431 -10.288 0.858 1.00 0.00 69 PRO A N 3
ATOM 4397 C CA . PRO A 1 69 ? 13.438 -11.033 0.101 1.00 0.00 69 PRO A CA 3
ATOM 4398 C C . PRO A 1 69 ? 14.062 -12.323 -0.421 1.00 0.00 69 PRO A C 3
ATOM 4399 O O . PRO A 1 69 ? 15.116 -12.289 -1.060 1.00 0.00 69 PRO A O 3
ATOM 4410 N N . LYS A 1 70 ? 13.422 -13.467 -0.182 1.00 0.00 70 LYS A N 3
ATOM 4411 C CA . LYS A 1 70 ? 13.801 -14.683 -0.884 1.00 0.00 70 LYS A CA 3
ATOM 4412 C C . LYS A 1 70 ? 13.572 -14.523 -2.400 1.00 0.00 70 LYS A C 3
ATOM 4413 O O . LYS A 1 70 ? 12.757 -13.694 -2.821 1.00 0.00 70 LYS A O 3
ATOM 4432 N N . PRO A 1 71 ? 14.266 -15.326 -3.226 1.00 0.00 71 PRO A N 3
ATOM 4433 C CA . PRO A 1 71 ? 14.019 -15.367 -4.660 1.00 0.00 71 PRO A CA 3
ATOM 4434 C C . PRO A 1 71 ? 12.560 -15.681 -4.970 1.00 0.00 71 PRO A C 3
ATOM 4435 O O . PRO A 1 71 ? 11.924 -16.435 -4.230 1.00 0.00 71 PRO A O 3
ATOM 4446 N N . TRP A 1 72 ? 12.070 -15.232 -6.124 1.00 0.00 72 TRP A N 3
ATOM 4447 C CA . TRP A 1 72 ? 10.748 -15.591 -6.618 1.00 0.00 72 TRP A CA 3
ATOM 4448 C C . TRP A 1 72 ? 10.574 -17.117 -6.675 1.00 0.00 72 TRP A C 3
ATOM 4449 O O . TRP A 1 72 ? 9.564 -17.626 -6.186 1.00 0.00 72 TRP A O 3
ATOM 4470 N N . HIS A 1 73 ? 11.550 -17.894 -7.165 1.00 0.00 73 HIS A N 3
ATOM 4471 C CA . HIS A 1 73 ? 11.449 -19.357 -7.133 1.00 0.00 73 HIS A CA 3
ATOM 4472 C C . HIS A 1 73 ? 11.366 -19.927 -5.712 1.00 0.00 73 HIS A C 3
ATOM 4473 O O . HIS A 1 73 ? 10.733 -20.962 -5.507 1.00 0.00 73 HIS A O 3
ATOM 4487 N N . LYS A 1 74 ? 12.017 -19.292 -4.731 1.00 0.00 74 LYS A N 3
ATOM 4488 C CA . LYS A 1 74 ? 12.053 -19.751 -3.339 1.00 0.00 74 LYS A CA 3
ATOM 4489 C C . LYS A 1 74 ? 10.730 -19.463 -2.633 1.00 0.00 74 LYS A C 3
ATOM 4490 O O . LYS A 1 74 ? 10.540 -19.898 -1.494 1.00 0.00 74 LYS A O 3
ATOM 4509 N N . LEU A 1 75 ? 9.820 -18.723 -3.259 1.00 0.00 75 LEU A N 3
ATOM 4510 C CA . LEU A 1 75 ? 8.522 -18.382 -2.720 1.00 0.00 75 LEU A CA 3
ATOM 4511 C C . LEU A 1 75 ? 7.492 -19.242 -3.449 1.00 0.00 75 LEU A C 3
ATOM 4512 O O . LEU A 1 75 ? 7.493 -19.326 -4.677 1.00 0.00 75 LEU A O 3
ATOM 4528 N N . SER A 1 76 ? 6.613 -19.906 -2.706 1.00 0.00 76 SER A N 3
ATOM 4529 C CA . SER A 1 76 ? 5.426 -20.561 -3.268 1.00 0.00 76 SER A CA 3
ATOM 4530 C C . SER A 1 76 ? 4.401 -19.482 -3.663 1.00 0.00 76 SER A C 3
ATOM 4531 O O . SER A 1 76 ? 4.650 -18.307 -3.412 1.00 0.00 76 SER A O 3
ATOM 4539 N N . LEU A 1 77 ? 3.212 -19.844 -4.162 1.00 0.00 77 LEU A N 3
ATOM 4540 C CA . LEU A 1 77 ? 2.113 -18.891 -4.391 1.00 0.00 77 LEU A CA 3
ATOM 4541 C C . LEU A 1 77 ? 1.882 -17.984 -3.173 1.00 0.00 77 LEU A C 3
ATOM 4542 O O . LEU A 1 77 ? 1.990 -16.768 -3.261 1.00 0.00 77 LEU A O 3
ATOM 4558 N N . LYS A 1 78 ? 1.641 -18.582 -2.005 1.00 0.00 78 LYS A N 3
ATOM 4559 C CA . LYS A 1 78 ? 1.575 -17.906 -0.709 1.00 0.00 78 LYS A CA 3
ATOM 4560 C C . LYS A 1 78 ? 2.813 -17.070 -0.369 1.00 0.00 78 LYS A C 3
ATOM 4561 O O . LYS A 1 78 ? 2.717 -16.049 0.299 1.00 0.00 78 LYS A O 3
ATOM 4580 N N . GLY A 1 79 ? 3.984 -17.498 -0.829 1.00 0.00 79 GLY A N 3
ATOM 4581 C CA . GLY A 1 79 ? 5.215 -16.733 -0.725 1.00 0.00 79 GLY A CA 3
ATOM 4582 C C . GLY A 1 79 ? 5.159 -15.453 -1.548 1.00 0.00 79 GLY A C 3
ATOM 4583 O O . GLY A 1 79 ? 5.634 -14.408 -1.118 1.00 0.00 79 GLY A O 3
ATOM 4587 N N . ARG A 1 80 ? 4.626 -15.553 -2.758 1.00 0.00 80 ARG A N 3
ATOM 4588 C CA . ARG A 1 80 ? 4.642 -14.532 -3.788 1.00 0.00 80 ARG A CA 3
ATOM 4589 C C . ARG A 1 80 ? 3.501 -13.539 -3.606 1.00 0.00 80 ARG A C 3
ATOM 4590 O O . ARG A 1 80 ? 3.651 -12.397 -4.022 1.00 0.00 80 ARG A O 3
ATOM 4611 N N . GLU A 1 81 ? 2.414 -13.949 -2.943 1.00 0.00 81 GLU A N 3
ATOM 4612 C CA . GLU A 1 81 ? 1.211 -13.180 -2.628 1.00 0.00 81 GLU A CA 3
ATOM 4613 C C . GLU A 1 81 ? 1.526 -11.706 -2.341 1.00 0.00 81 GLU A C 3
ATOM 4614 O O . GLU A 1 81 ? 1.049 -10.851 -3.088 1.00 0.00 81 GLU A O 3
ATOM 4626 N N . PRO A 1 82 ? 2.343 -11.375 -1.316 1.00 0.00 82 PRO A N 3
ATOM 4627 C CA . PRO A 1 82 ? 2.568 -9.988 -0.976 1.00 0.00 82 PRO A CA 3
ATOM 4628 C C . PRO A 1 82 ? 3.348 -9.267 -2.072 1.00 0.00 82 PRO A C 3
ATOM 4629 O O . PRO A 1 82 ? 2.992 -8.153 -2.443 1.00 0.00 82 PRO A O 3
ATOM 4640 N N . PHE A 1 83 ? 4.393 -9.884 -2.624 1.00 0.00 83 PHE A N 3
ATOM 4641 C CA . PHE A 1 83 ? 5.234 -9.245 -3.622 1.00 0.00 83 PHE A CA 3
ATOM 4642 C C . PHE A 1 83 ? 4.472 -8.940 -4.916 1.00 0.00 83 PHE A C 3
ATOM 4643 O O . PHE A 1 83 ? 4.822 -7.979 -5.606 1.00 0.00 83 PHE A O 3
ATOM 4660 N N . VAL A 1 84 ? 3.450 -9.723 -5.270 1.00 0.00 84 VAL A N 3
ATOM 4661 C CA . VAL A 1 84 ? 2.575 -9.393 -6.391 1.00 0.00 84 VAL A CA 3
ATOM 4662 C C . VAL A 1 84 ? 1.756 -8.160 -6.024 1.00 0.00 84 VAL A C 3
ATOM 4663 O O . VAL A 1 84 ? 1.724 -7.215 -6.812 1.00 0.00 84 VAL A O 3
ATOM 4676 N N . ARG A 1 85 ? 1.151 -8.115 -4.827 1.00 0.00 85 ARG A N 3
ATOM 4677 C CA . ARG A 1 85 ? 0.422 -6.928 -4.397 1.00 0.00 85 ARG A CA 3
ATOM 4678 C C . ARG A 1 85 ? 1.344 -5.700 -4.452 1.00 0.00 85 ARG A C 3
ATOM 4679 O O . ARG A 1 85 ? 0.920 -4.677 -4.977 1.00 0.00 85 ARG A O 3
ATOM 4700 N N . MET A 1 86 ? 2.602 -5.790 -3.992 1.00 0.00 86 MET A N 3
ATOM 4701 C CA . MET A 1 86 ? 3.583 -4.723 -4.068 1.00 0.00 86 MET A CA 3
ATOM 4702 C C . MET A 1 86 ? 3.797 -4.232 -5.497 1.00 0.00 86 MET A C 3
ATOM 4703 O O . MET A 1 86 ? 3.782 -3.024 -5.709 1.00 0.00 86 MET A O 3
ATOM 4717 N N . GLN A 1 87 ? 4.026 -5.138 -6.457 1.00 0.00 87 GLN A N 3
ATOM 4718 C CA . GLN A 1 87 ? 4.191 -4.766 -7.858 1.00 0.00 87 GLN A CA 3
ATOM 4719 C C . GLN A 1 87 ? 2.976 -3.968 -8.345 1.00 0.00 87 GLN A C 3
ATOM 4720 O O . GLN A 1 87 ? 3.143 -2.852 -8.827 1.00 0.00 87 GLN A O 3
ATOM 4734 N N . LEU A 1 88 ? 1.757 -4.505 -8.201 1.00 0.00 88 LEU A N 3
ATOM 4735 C CA . LEU A 1 88 ? 0.561 -3.813 -8.690 1.00 0.00 88 LEU A CA 3
ATOM 4736 C C . LEU A 1 88 ? 0.293 -2.522 -7.908 1.00 0.00 88 LEU A C 3
ATOM 4737 O O . LEU A 1 88 ? -0.288 -1.605 -8.477 1.00 0.00 88 LEU A O 3
ATOM 4753 N N . TRP A 1 89 ? 0.703 -2.414 -6.636 1.00 0.00 89 TRP A N 3
ATOM 4754 C CA . TRP A 1 89 ? 0.607 -1.163 -5.895 1.00 0.00 89 TRP A CA 3
ATOM 4755 C C . TRP A 1 89 ? 1.558 -0.152 -6.523 1.00 0.00 89 TRP A C 3
ATOM 4756 O O . TRP A 1 89 ? 1.146 0.952 -6.838 1.00 0.00 89 TRP A O 3
ATOM 4777 N N . LEU A 1 90 ? 2.818 -0.512 -6.776 1.00 0.00 90 LEU A N 3
ATOM 4778 C CA . LEU A 1 90 ? 3.766 0.381 -7.445 1.00 0.00 90 LEU A CA 3
ATOM 4779 C C . LEU A 1 90 ? 3.236 0.855 -8.806 1.00 0.00 90 LEU A C 3
ATOM 4780 O O . LEU A 1 90 ? 3.532 1.966 -9.236 1.00 0.00 90 LEU A O 3
ATOM 4796 N N . ASN A 1 91 ? 2.448 0.002 -9.459 1.00 0.00 91 ASN A N 3
ATOM 4797 C CA . ASN A 1 91 ? 1.835 0.188 -10.768 1.00 0.00 91 ASN A CA 3
ATOM 4798 C C . ASN A 1 91 ? 0.536 1.017 -10.732 1.00 0.00 91 ASN A C 3
ATOM 4799 O O . ASN A 1 91 ? -0.162 1.073 -11.746 1.00 0.00 91 ASN A O 3
ATOM 4810 N N . ASP A 1 92 ? 0.144 1.593 -9.590 1.00 0.00 92 ASP A N 3
ATOM 4811 C CA . ASP A 1 92 ? -1.154 2.257 -9.409 1.00 0.00 92 ASP A CA 3
ATOM 4812 C C . ASP A 1 92 ? -0.940 3.767 -9.242 1.00 0.00 92 ASP A C 3
ATOM 4813 O O . ASP A 1 92 ? -0.159 4.171 -8.383 1.00 0.00 92 ASP A O 3
ATOM 4822 N N . PRO A 1 93 ? -1.622 4.645 -9.994 1.00 0.00 93 PRO A N 3
ATOM 4823 C CA . PRO A 1 93 ? -1.292 6.068 -10.039 1.00 0.00 93 PRO A CA 3
ATOM 4824 C C . PRO A 1 93 ? -1.491 6.776 -8.696 1.00 0.00 93 PRO A C 3
ATOM 4825 O O . PRO A 1 93 ? -0.715 7.672 -8.345 1.00 0.00 93 PRO A O 3
ATOM 4836 N N . HIS A 1 94 ? -2.515 6.370 -7.936 1.00 0.00 94 HIS A N 3
ATOM 4837 C CA . HIS A 1 94 ? -2.860 6.926 -6.634 1.00 0.00 94 HIS A CA 3
ATOM 4838 C C . HIS A 1 94 ? -2.293 6.047 -5.520 1.00 0.00 94 HIS A C 3
ATOM 4839 O O . HIS A 1 94 ? -2.806 6.086 -4.414 1.00 0.00 94 HIS A O 3
ATOM 4853 N N . ASN A 1 95 ? -1.292 5.208 -5.784 1.00 0.00 95 ASN A N 3
ATOM 4854 C CA . ASN A 1 95 ? -0.774 4.242 -4.819 1.00 0.00 95 ASN A CA 3
ATOM 4855 C C . ASN A 1 95 ? -0.419 4.848 -3.461 1.00 0.00 95 ASN A C 3
ATOM 4856 O O . ASN A 1 95 ? -0.991 4.440 -2.449 1.00 0.00 95 ASN A O 3
ATOM 4867 N N . VAL A 1 96 ? 0.479 5.827 -3.412 1.00 0.00 96 VAL A N 3
ATOM 4868 C CA . VAL A 1 96 ? 0.829 6.538 -2.206 1.00 0.00 96 VAL A CA 3
ATOM 4869 C C . VAL A 1 96 ? -0.355 7.383 -1.752 1.00 0.00 96 VAL A C 3
ATOM 4870 O O . VAL A 1 96 ? -0.659 7.415 -0.565 1.00 0.00 96 VAL A O 3
ATOM 4883 N N . GLU A 1 97 ? -1.014 8.062 -2.686 1.00 0.00 97 GLU A N 3
ATOM 4884 C CA . GLU A 1 97 ? -2.139 8.955 -2.434 1.00 0.00 97 GLU A CA 3
ATOM 4885 C C . GLU A 1 97 ? -3.196 8.263 -1.563 1.00 0.00 97 GLU A C 3
ATOM 4886 O O . GLU A 1 97 ? -3.636 8.807 -0.544 1.00 0.00 97 GLU A O 3
ATOM 4898 N N . LYS A 1 98 ? -3.591 7.056 -1.961 1.00 0.00 98 LYS A N 3
ATOM 4899 C CA . LYS A 1 98 ? -4.591 6.220 -1.326 1.00 0.00 98 LYS A CA 3
ATOM 4900 C C . LYS A 1 98 ? -4.014 5.548 -0.084 1.00 0.00 98 LYS A C 3
ATOM 4901 O O . LYS A 1 98 ? -4.672 5.560 0.952 1.00 0.00 98 LYS A O 3
ATOM 4920 N N . LEU A 1 99 ? -2.767 5.056 -0.124 1.00 0.00 99 LEU A N 3
ATOM 4921 C CA . LEU A 1 99 ? -2.079 4.545 1.064 1.00 0.00 99 LEU A CA 3
ATOM 4922 C C . LEU A 1 99 ? -2.075 5.587 2.184 1.00 0.00 99 LEU A C 3
ATOM 4923 O O . LEU A 1 99 ? -2.269 5.244 3.343 1.00 0.00 99 LEU A O 3
ATOM 4939 N N . ARG A 1 100 ? -1.835 6.857 1.875 1.00 0.00 100 ARG A N 3
ATOM 4940 C CA . ARG A 1 100 ? -1.877 7.911 2.872 1.00 0.00 100 ARG A CA 3
ATOM 4941 C C . ARG A 1 100 ? -3.301 8.147 3.361 1.00 0.00 100 ARG A C 3
ATOM 4942 O O . ARG A 1 100 ? -3.478 8.470 4.534 1.00 0.00 100 ARG A O 3
ATOM 4963 N N . ASP A 1 101 ? -4.304 7.987 2.497 1.00 0.00 101 ASP A N 3
ATOM 4964 C CA . ASP A 1 101 ? -5.704 8.158 2.883 1.00 0.00 101 ASP A CA 3
ATOM 4965 C C . ASP A 1 101 ? -6.129 7.098 3.903 1.00 0.00 101 ASP A C 3
ATOM 4966 O O . ASP A 1 101 ? -6.904 7.409 4.807 1.00 0.00 101 ASP A O 3
ATOM 4975 N N . MET A 1 102 ? -5.524 5.898 3.855 1.00 0.00 102 MET A N 3
ATOM 4976 C CA . MET A 1 102 ? -5.658 4.871 4.897 1.00 0.00 102 MET A CA 3
ATOM 4977 C C . MET A 1 102 ? -5.382 5.482 6.273 1.00 0.00 102 MET A C 3
ATOM 4978 O O . MET A 1 102 ? -6.117 5.255 7.224 1.00 0.00 102 MET A O 3
ATOM 4992 N N . LYS A 1 103 ? -4.319 6.290 6.388 1.00 0.00 103 LYS A N 3
ATOM 4993 C CA . LYS A 1 103 ? -3.844 6.824 7.663 1.00 0.00 103 LYS A CA 3
ATOM 4994 C C . LYS A 1 103 ? -4.900 7.702 8.336 1.00 0.00 103 LYS A C 3
ATOM 4995 O O . LYS A 1 103 ? -4.836 7.879 9.552 1.00 0.00 103 LYS A O 3
ATOM 5014 N N . LYS A 1 104 ? -5.831 8.280 7.572 1.00 0.00 104 LYS A N 3
ATOM 5015 C CA . LYS A 1 104 ? -7.053 8.862 8.091 1.00 0.00 104 LYS A CA 3
ATOM 5016 C C . LYS A 1 104 ? -8.010 7.702 8.350 1.00 0.00 104 LYS A C 3
ATOM 5017 O O . LYS A 1 104 ? -8.330 7.407 9.502 1.00 0.00 104 LYS A O 3
ATOM 5036 N N . LEU A 1 105 ? -8.473 7.064 7.270 1.00 0.00 105 LEU A N 3
ATOM 5037 C CA . LEU A 1 105 ? -9.527 6.052 7.183 1.00 0.00 105 LEU A CA 3
ATOM 5038 C C . LEU A 1 105 ? -9.078 4.690 7.754 1.00 0.00 105 LEU A C 3
ATOM 5039 O O . LEU A 1 105 ? -9.205 3.661 7.085 1.00 0.00 105 LEU A O 3
ATOM 5055 N N . SER A 1 106 ? -8.591 4.700 8.994 1.00 0.00 106 SER A N 3
ATOM 5056 C CA . SER A 1 106 ? -8.043 3.602 9.780 1.00 0.00 106 SER A CA 3
ATOM 5057 C C . SER A 1 106 ? -8.550 3.735 11.215 1.00 0.00 106 SER A C 3
ATOM 5058 O O . SER A 1 106 ? -8.975 2.750 11.813 1.00 0.00 106 SER A O 3
ATOM 5066 N N . GLY A 1 107 ? -8.478 4.936 11.787 1.00 0.00 107 GLY A N 3
ATOM 5067 C CA . GLY A 1 107 ? -8.735 5.211 13.194 1.00 0.00 107 GLY A CA 3
ATOM 5068 C C . GLY A 1 107 ? -7.878 6.400 13.629 1.00 0.00 107 GLY A C 3
ATOM 5069 O O . GLY A 1 107 ? -7.097 6.880 12.800 1.00 0.00 107 GLY A O 3
ATOM 5073 N N . PRO A 1 108 ? -7.995 6.862 14.886 1.00 0.00 108 PRO A N 3
ATOM 5074 C CA . PRO A 1 108 ? -7.473 8.138 15.386 1.00 0.00 108 PRO A CA 3
ATOM 5075 C C . PRO A 1 108 ? -5.941 8.201 15.512 1.00 0.00 108 PRO A C 3
ATOM 5076 O O . PRO A 1 108 ? -5.367 8.296 16.601 1.00 0.00 108 PRO A O 3
ATOM 5087 N N . SER A 1 109 ? -5.260 8.187 14.372 1.00 0.00 109 SER A N 3
ATOM 5088 C CA . SER A 1 109 ? -3.856 8.494 14.213 1.00 0.00 109 SER A CA 3
ATOM 5089 C C . SER A 1 109 ? -3.682 10.015 14.303 1.00 0.00 109 SER A C 3
ATOM 5090 O O . SER A 1 109 ? -2.866 10.477 15.104 1.00 0.00 109 SER A O 3
ATOM 5098 N N . SER A 1 110 ? -4.390 10.778 13.463 1.00 0.00 110 SER A N 3
ATOM 5099 C CA . SER A 1 110 ? -4.315 12.235 13.362 1.00 0.00 110 SER A CA 3
ATOM 5100 C C . SER A 1 110 ? -5.392 12.764 12.403 1.00 0.00 110 SER A C 3
ATOM 5101 O O . SER A 1 110 ? -5.959 13.829 12.652 1.00 0.00 110 SER A O 3
ATOM 5109 N N . GLY A 1 111 ? -5.661 12.062 11.297 1.00 0.00 111 GLY A N 3
ATOM 5110 C CA . GLY A 1 111 ? -6.648 12.447 10.296 1.00 0.00 111 GLY A CA 3
ATOM 5111 C C . GLY A 1 111 ? -8.004 11.903 10.682 1.00 0.00 111 GLY A C 3
ATOM 5112 O O . GLY A 1 111 ? -8.931 12.723 10.839 1.00 0.00 111 GLY A O 3
ATOM 5116 N N . GLY A 1 1 ? -53.468 -10.086 -15.380 1.00 0.00 1 GLY A N 4
ATOM 5117 C CA . GLY A 1 1 ? -52.865 -10.706 -16.571 1.00 0.00 1 GLY A CA 4
ATOM 5118 C C . GLY A 1 1 ? -51.618 -9.928 -16.942 1.00 0.00 1 GLY A C 4
ATOM 5119 O O . GLY A 1 1 ? -51.520 -8.761 -16.576 1.00 0.00 1 GLY A O 4
ATOM 5123 N N . SER A 1 2 ? -50.678 -10.564 -17.629 1.00 0.00 2 SER A N 4
ATOM 5124 C CA . SER A 1 2 ? -49.380 -10.011 -17.992 1.00 0.00 2 SER A CA 4
ATOM 5125 C C . SER A 1 2 ? -48.860 -10.822 -19.186 1.00 0.00 2 SER A C 4
ATOM 5126 O O . SER A 1 2 ? -49.470 -11.831 -19.546 1.00 0.00 2 SER A O 4
ATOM 5134 N N . SER A 1 3 ? -47.766 -10.387 -19.809 1.00 0.00 3 SER A N 4
ATOM 5135 C CA . SER A 1 3 ? -47.029 -11.127 -20.823 1.00 0.00 3 SER A CA 4
ATOM 5136 C C . SER A 1 3 ? -45.614 -10.535 -20.876 1.00 0.00 3 SER A C 4
ATOM 5137 O O . SER A 1 3 ? -45.341 -9.537 -20.201 1.00 0.00 3 SER A O 4
ATOM 5145 N N . GLY A 1 4 ? -44.739 -11.130 -21.684 1.00 0.00 4 GLY A N 4
ATOM 5146 C CA . GLY A 1 4 ? -43.359 -10.719 -21.903 1.00 0.00 4 GLY A CA 4
ATOM 5147 C C . GLY A 1 4 ? -42.411 -11.894 -21.683 1.00 0.00 4 GLY A C 4
ATOM 5148 O O . GLY A 1 4 ? -42.776 -12.886 -21.055 1.00 0.00 4 GLY A O 4
ATOM 5152 N N . SER A 1 5 ? -41.186 -11.777 -22.194 1.00 0.00 5 SER A N 4
ATOM 5153 C CA . SER A 1 5 ? -40.067 -12.670 -21.927 1.00 0.00 5 SER A CA 4
ATOM 5154 C C . SER A 1 5 ? -38.796 -11.904 -22.312 1.00 0.00 5 SER A C 4
ATOM 5155 O O . SER A 1 5 ? -38.867 -10.979 -23.126 1.00 0.00 5 SER A O 4
ATOM 5163 N N . SER A 1 6 ? -37.649 -12.255 -21.731 1.00 0.00 6 SER A N 4
ATOM 5164 C CA . SER A 1 6 ? -36.309 -11.738 -22.015 1.00 0.00 6 SER A CA 4
ATOM 5165 C C . SER A 1 6 ? -35.298 -12.614 -21.260 1.00 0.00 6 SER A C 4
ATOM 5166 O O . SER A 1 6 ? -35.689 -13.455 -20.449 1.00 0.00 6 SER A O 4
ATOM 5174 N N . GLY A 1 7 ? -34.001 -12.408 -21.494 1.00 0.00 7 GLY A N 4
ATOM 5175 C CA . GLY A 1 7 ? -32.913 -13.041 -20.764 1.00 0.00 7 GLY A CA 4
ATOM 5176 C C . GLY A 1 7 ? -31.609 -12.326 -21.106 1.00 0.00 7 GLY A C 4
ATOM 5177 O O . GLY A 1 7 ? -31.585 -11.506 -22.026 1.00 0.00 7 GLY A O 4
ATOM 5181 N N . TYR A 1 8 ? -30.535 -12.625 -20.371 1.00 0.00 8 TYR A N 4
ATOM 5182 C CA . TYR A 1 8 ? -29.246 -11.942 -20.466 1.00 0.00 8 TYR A CA 4
ATOM 5183 C C . TYR A 1 8 ? -28.111 -12.952 -20.252 1.00 0.00 8 TYR A C 4
ATOM 5184 O O . TYR A 1 8 ? -28.366 -14.134 -20.018 1.00 0.00 8 TYR A O 4
ATOM 5202 N N . SER A 1 9 ? -26.863 -12.486 -20.317 1.00 0.00 9 SER A N 4
ATOM 5203 C CA . SER A 1 9 ? -25.642 -13.255 -20.118 1.00 0.00 9 SER A CA 4
ATOM 5204 C C . SER A 1 9 ? -24.795 -12.489 -19.095 1.00 0.00 9 SER A C 4
ATOM 5205 O O . SER A 1 9 ? -24.883 -11.258 -19.010 1.00 0.00 9 SER A O 4
ATOM 5213 N N . GLY A 1 10 ? -23.999 -13.213 -18.305 1.00 0.00 10 GLY A N 4
ATOM 5214 C CA . GLY A 1 10 ? -23.249 -12.664 -17.189 1.00 0.00 10 GLY A CA 4
ATOM 5215 C C . GLY A 1 10 ? -22.034 -13.536 -16.901 1.00 0.00 10 GLY A C 4
ATOM 5216 O O . GLY A 1 10 ? -22.095 -14.768 -17.006 1.00 0.00 10 GLY A O 4
ATOM 5220 N N . SER A 1 11 ? -20.932 -12.900 -16.512 1.00 0.00 11 SER A N 4
ATOM 5221 C CA . SER A 1 11 ? -19.648 -13.545 -16.288 1.00 0.00 11 SER A CA 4
ATOM 5222 C C . SER A 1 11 ? -18.935 -12.890 -15.106 1.00 0.00 11 SER A C 4
ATOM 5223 O O . SER A 1 11 ? -18.567 -11.713 -15.181 1.00 0.00 11 SER A O 4
ATOM 5231 N N . GLN A 1 12 ? -18.736 -13.633 -14.019 1.00 0.00 12 GLN A N 4
ATOM 5232 C CA . GLN A 1 12 ? -17.919 -13.206 -12.895 1.00 0.00 12 GLN A CA 4
ATOM 5233 C C . GLN A 1 12 ? -17.293 -14.451 -12.272 1.00 0.00 12 GLN A C 4
ATOM 5234 O O . GLN A 1 12 ? -17.869 -15.538 -12.350 1.00 0.00 12 GLN A O 4
ATOM 5248 N N . ALA A 1 13 ? -16.162 -14.277 -11.596 1.00 0.00 13 ALA A N 4
ATOM 5249 C CA . ALA A 1 13 ? -15.487 -15.289 -10.799 1.00 0.00 13 ALA A CA 4
ATOM 5250 C C . ALA A 1 13 ? -15.181 -14.693 -9.414 1.00 0.00 13 ALA A C 4
ATOM 5251 O O . ALA A 1 13 ? -15.232 -13.464 -9.258 1.00 0.00 13 ALA A O 4
ATOM 5258 N N . PRO A 1 14 ? -14.836 -15.504 -8.399 1.00 0.00 14 PRO A N 4
ATOM 5259 C CA . PRO A 1 14 ? -14.470 -15.018 -7.069 1.00 0.00 14 PRO A CA 4
ATOM 5260 C C . PRO A 1 14 ? -13.026 -14.480 -7.043 1.00 0.00 14 PRO A C 4
ATOM 5261 O O . PRO A 1 14 ? -12.215 -14.915 -6.222 1.00 0.00 14 PRO A O 4
ATOM 5272 N N . GLY A 1 15 ? -12.716 -13.554 -7.957 1.00 0.00 15 GLY A N 4
ATOM 5273 C CA . GLY A 1 15 ? -11.406 -12.976 -8.212 1.00 0.00 15 GLY A CA 4
ATOM 5274 C C . GLY A 1 15 ? -10.700 -12.585 -6.922 1.00 0.00 15 GLY A C 4
ATOM 5275 O O . GLY A 1 15 ? -11.102 -11.625 -6.259 1.00 0.00 15 GLY A O 4
ATOM 5279 N N . GLY A 1 16 ? -9.697 -13.363 -6.533 1.00 0.00 16 GLY A N 4
ATOM 5280 C CA . GLY A 1 16 ? -8.975 -13.227 -5.286 1.00 0.00 16 GLY A CA 4
ATOM 5281 C C . GLY A 1 16 ? -7.624 -12.583 -5.530 1.00 0.00 16 GLY A C 4
ATOM 5282 O O . GLY A 1 16 ? -7.529 -11.410 -5.890 1.00 0.00 16 GLY A O 4
ATOM 5286 N N . ILE A 1 17 ? -6.571 -13.371 -5.326 1.00 0.00 17 ILE A N 4
ATOM 5287 C CA . ILE A 1 17 ? -5.201 -13.030 -5.664 1.00 0.00 17 ILE A CA 4
ATOM 5288 C C . ILE A 1 17 ? -4.406 -14.295 -5.973 1.00 0.00 17 ILE A C 4
ATOM 5289 O O . ILE A 1 17 ? -3.616 -14.288 -6.905 1.00 0.00 17 ILE A O 4
ATOM 5305 N N . GLN A 1 18 ? -4.608 -15.402 -5.253 1.00 0.00 18 GLN A N 4
ATOM 5306 C CA . GLN A 1 18 ? -3.802 -16.611 -5.447 1.00 0.00 18 GLN A CA 4
ATOM 5307 C C . GLN A 1 18 ? -3.919 -17.202 -6.863 1.00 0.00 18 GLN A C 4
ATOM 5308 O O . GLN A 1 18 ? -3.027 -17.929 -7.296 1.00 0.00 18 GLN A O 4
ATOM 5322 N N . GLU A 1 19 ? -4.984 -16.878 -7.589 1.00 0.00 19 GLU A N 4
ATOM 5323 C CA . GLU A 1 19 ? -5.190 -17.163 -9.005 1.00 0.00 19 GLU A CA 4
ATOM 5324 C C . GLU A 1 19 ? -4.324 -16.247 -9.881 1.00 0.00 19 GLU A C 4
ATOM 5325 O O . GLU A 1 19 ? -3.608 -16.730 -10.754 1.00 0.00 19 GLU A O 4
ATOM 5337 N N . ILE A 1 20 ? -4.368 -14.936 -9.638 1.00 0.00 20 ILE A N 4
ATOM 5338 C CA . ILE A 1 20 ? -3.591 -13.904 -10.321 1.00 0.00 20 ILE A CA 4
ATOM 5339 C C . ILE A 1 20 ? -2.099 -14.182 -10.128 1.00 0.00 20 ILE A C 4
ATOM 5340 O O . ILE A 1 20 ? -1.329 -14.139 -11.077 1.00 0.00 20 ILE A O 4
ATOM 5356 N N . VAL A 1 21 ? -1.686 -14.518 -8.909 1.00 0.00 21 VAL A N 4
ATOM 5357 C CA . VAL A 1 21 ? -0.324 -14.903 -8.576 1.00 0.00 21 VAL A CA 4
ATOM 5358 C C . VAL A 1 21 ? 0.072 -16.138 -9.390 1.00 0.00 21 VAL A C 4
ATOM 5359 O O . VAL A 1 21 ? 1.198 -16.223 -9.874 1.00 0.00 21 VAL A O 4
ATOM 5372 N N . ALA A 1 22 ? -0.853 -17.082 -9.569 1.00 0.00 22 ALA A N 4
ATOM 5373 C CA . ALA A 1 22 ? -0.622 -18.267 -10.378 1.00 0.00 22 ALA A CA 4
ATOM 5374 C C . ALA A 1 22 ? -0.307 -17.874 -11.829 1.00 0.00 22 ALA A C 4
ATOM 5375 O O . ALA A 1 22 ? 0.651 -18.387 -12.406 1.00 0.00 22 ALA A O 4
ATOM 5382 N N . MET A 1 23 ? -1.054 -16.923 -12.394 1.00 0.00 23 MET A N 4
ATOM 5383 C CA . MET A 1 23 ? -0.795 -16.343 -13.715 1.00 0.00 23 MET A CA 4
ATOM 5384 C C . MET A 1 23 ? 0.205 -15.171 -13.681 1.00 0.00 23 MET A C 4
ATOM 5385 O O . MET A 1 23 ? 0.317 -14.433 -14.664 1.00 0.00 23 MET A O 4
ATOM 5399 N N . SER A 1 24 ? 0.948 -14.965 -12.590 1.00 0.00 24 SER A N 4
ATOM 5400 C CA . SER A 1 24 ? 1.987 -13.946 -12.551 1.00 0.00 24 SER A CA 4
ATOM 5401 C C . SER A 1 24 ? 3.181 -14.428 -13.382 1.00 0.00 24 SER A C 4
ATOM 5402 O O . SER A 1 24 ? 3.486 -15.627 -13.353 1.00 0.00 24 SER A O 4
ATOM 5410 N N . PRO A 1 25 ? 3.917 -13.511 -14.033 1.00 0.00 25 PRO A N 4
ATOM 5411 C CA . PRO A 1 25 ? 5.297 -13.745 -14.425 1.00 0.00 25 PRO A CA 4
ATOM 5412 C C . PRO A 1 25 ? 6.181 -14.029 -13.206 1.00 0.00 25 PRO A C 4
ATOM 5413 O O . PRO A 1 25 ? 5.761 -13.834 -12.059 1.00 0.00 25 PRO A O 4
ATOM 5424 N N . GLU A 1 26 ? 7.436 -14.397 -13.466 1.00 0.00 26 GLU A N 4
ATOM 5425 C CA . GLU A 1 26 ? 8.511 -14.325 -12.496 1.00 0.00 26 GLU A CA 4
ATOM 5426 C C . GLU A 1 26 ? 8.791 -12.853 -12.158 1.00 0.00 26 GLU A C 4
ATOM 5427 O O . GLU A 1 26 ? 9.391 -12.112 -12.940 1.00 0.00 26 GLU A O 4
ATOM 5439 N N . LEU A 1 27 ? 8.284 -12.420 -11.005 1.00 0.00 27 LEU A N 4
ATOM 5440 C CA . LEU A 1 27 ? 8.378 -11.060 -10.493 1.00 0.00 27 LEU A CA 4
ATOM 5441 C C . LEU A 1 27 ? 9.621 -10.938 -9.630 1.00 0.00 27 LEU A C 4
ATOM 5442 O O . LEU A 1 27 ? 9.821 -11.734 -8.713 1.00 0.00 27 LEU A O 4
ATOM 5458 N N . ASP A 1 28 ? 10.468 -9.956 -9.925 1.00 0.00 28 ASP A N 4
ATOM 5459 C CA . ASP A 1 28 ? 11.761 -9.811 -9.270 1.00 0.00 28 ASP A CA 4
ATOM 5460 C C . ASP A 1 28 ? 11.581 -9.265 -7.863 1.00 0.00 28 ASP A C 4
ATOM 5461 O O . ASP A 1 28 ? 11.485 -8.054 -7.653 1.00 0.00 28 ASP A O 4
ATOM 5470 N N . THR A 1 29 ? 11.506 -10.178 -6.901 1.00 0.00 29 THR A N 4
ATOM 5471 C CA . THR A 1 29 ? 11.210 -9.888 -5.512 1.00 0.00 29 THR A CA 4
ATOM 5472 C C . THR A 1 29 ? 12.103 -8.761 -5.004 1.00 0.00 29 THR A C 4
ATOM 5473 O O . THR A 1 29 ? 11.599 -7.749 -4.528 1.00 0.00 29 THR A O 4
ATOM 5484 N N . TYR A 1 30 ? 13.420 -8.903 -5.144 1.00 0.00 30 TYR A N 4
ATOM 5485 C CA . TYR A 1 30 ? 14.406 -7.941 -4.755 1.00 0.00 30 TYR A CA 4
ATOM 5486 C C . TYR A 1 30 ? 14.164 -6.574 -5.376 1.00 0.00 30 TYR A C 4
ATOM 5487 O O . TYR A 1 30 ? 14.031 -5.597 -4.638 1.00 0.00 30 TYR A O 4
ATOM 5505 N N . SER A 1 31 ? 14.096 -6.497 -6.705 1.00 0.00 31 SER A N 4
ATOM 5506 C CA . SER A 1 31 ? 13.898 -5.230 -7.402 1.00 0.00 31 SER A CA 4
ATOM 5507 C C . SER A 1 31 ? 12.610 -4.555 -6.926 1.00 0.00 31 SER A C 4
ATOM 5508 O O . SER A 1 31 ? 12.645 -3.388 -6.550 1.00 0.00 31 SER A O 4
ATOM 5516 N N . ILE A 1 32 ? 11.499 -5.288 -6.839 1.00 0.00 32 ILE A N 4
ATOM 5517 C CA . ILE A 1 32 ? 10.226 -4.795 -6.323 1.00 0.00 32 ILE A CA 4
ATOM 5518 C C . ILE A 1 32 ? 10.449 -4.267 -4.902 1.00 0.00 32 ILE A C 4
ATOM 5519 O O . ILE A 1 32 ? 10.108 -3.120 -4.648 1.00 0.00 32 ILE A O 4
ATOM 5535 N N . THR A 1 33 ? 11.048 -5.019 -3.970 1.00 0.00 33 THR A N 4
ATOM 5536 C CA . THR A 1 33 ? 11.224 -4.516 -2.603 1.00 0.00 33 THR A CA 4
ATOM 5537 C C . THR A 1 33 ? 12.071 -3.252 -2.546 1.00 0.00 33 THR A C 4
ATOM 5538 O O . THR A 1 33 ? 11.788 -2.369 -1.744 1.00 0.00 33 THR A O 4
ATOM 5549 N N . LYS A 1 34 ? 13.106 -3.172 -3.377 1.00 0.00 34 LYS A N 4
ATOM 5550 C CA . LYS A 1 34 ? 13.946 -1.996 -3.526 1.00 0.00 34 LYS A CA 4
ATOM 5551 C C . LYS A 1 34 ? 13.079 -0.830 -3.986 1.00 0.00 34 LYS A C 4
ATOM 5552 O O . LYS A 1 34 ? 12.992 0.158 -3.265 1.00 0.00 34 LYS A O 4
ATOM 5571 N N . ARG A 1 35 ? 12.359 -0.982 -5.095 1.00 0.00 35 ARG A N 4
ATOM 5572 C CA . ARG A 1 35 ? 11.473 0.020 -5.680 1.00 0.00 35 ARG A CA 4
ATOM 5573 C C . ARG A 1 35 ? 10.403 0.460 -4.676 1.00 0.00 35 ARG A C 4
ATOM 5574 O O . ARG A 1 35 ? 10.069 1.636 -4.608 1.00 0.00 35 ARG A O 4
ATOM 5595 N N . VAL A 1 36 ? 9.862 -0.467 -3.887 1.00 0.00 36 VAL A N 4
ATOM 5596 C CA . VAL A 1 36 ? 8.884 -0.191 -2.848 1.00 0.00 36 VAL A CA 4
ATOM 5597 C C . VAL A 1 36 ? 9.547 0.665 -1.774 1.00 0.00 36 VAL A C 4
ATOM 5598 O O . VAL A 1 36 ? 9.047 1.741 -1.470 1.00 0.00 36 VAL A O 4
ATOM 5611 N N . LYS A 1 37 ? 10.659 0.207 -1.192 1.00 0.00 37 LYS A N 4
ATOM 5612 C CA . LYS A 1 37 ? 11.378 0.938 -0.153 1.00 0.00 37 LYS A CA 4
ATOM 5613 C C . LYS A 1 37 ? 11.724 2.342 -0.628 1.00 0.00 37 LYS A C 4
ATOM 5614 O O . LYS A 1 37 ? 11.533 3.282 0.132 1.00 0.00 37 LYS A O 4
ATOM 5633 N N . GLU A 1 38 ? 12.197 2.475 -1.866 1.00 0.00 38 GLU A N 4
ATOM 5634 C CA . GLU A 1 38 ? 12.494 3.758 -2.498 1.00 0.00 38 GLU A CA 4
ATOM 5635 C C . GLU A 1 38 ? 11.262 4.659 -2.420 1.00 0.00 38 GLU A C 4
ATOM 5636 O O . GLU A 1 38 ? 11.342 5.712 -1.803 1.00 0.00 38 GLU A O 4
ATOM 5648 N N . VAL A 1 39 ? 10.115 4.243 -2.969 1.00 0.00 39 VAL A N 4
ATOM 5649 C CA . VAL A 1 39 ? 8.882 5.036 -2.949 1.00 0.00 39 VAL A CA 4
ATOM 5650 C C . VAL A 1 39 ? 8.448 5.361 -1.510 1.00 0.00 39 VAL A C 4
ATOM 5651 O O . VAL A 1 39 ? 7.997 6.479 -1.244 1.00 0.00 39 VAL A O 4
ATOM 5664 N N . LEU A 1 40 ? 8.556 4.414 -0.569 1.00 0.00 40 LEU A N 4
ATOM 5665 C CA . LEU A 1 40 ? 8.164 4.661 0.816 1.00 0.00 40 LEU A CA 4
ATOM 5666 C C . LEU A 1 40 ? 9.074 5.717 1.437 1.00 0.00 40 LEU A C 4
ATOM 5667 O O . LEU A 1 40 ? 8.573 6.591 2.133 1.00 0.00 40 LEU A O 4
ATOM 5683 N N . THR A 1 41 ? 10.385 5.653 1.220 1.00 0.00 41 THR A N 4
ATOM 5684 C CA . THR A 1 41 ? 11.337 6.641 1.689 1.00 0.00 41 THR A CA 4
ATOM 5685 C C . THR A 1 41 ? 11.131 7.988 0.989 1.00 0.00 41 THR A C 4
ATOM 5686 O O . THR A 1 41 ? 11.180 9.008 1.669 1.00 0.00 41 THR A O 4
ATOM 5697 N N . ASP A 1 42 ? 10.865 8.016 -0.319 1.00 0.00 42 ASP A N 4
ATOM 5698 C CA . ASP A 1 42 ? 10.654 9.234 -1.112 1.00 0.00 42 ASP A CA 4
ATOM 5699 C C . ASP A 1 42 ? 9.497 10.051 -0.542 1.00 0.00 42 ASP A C 4
ATOM 5700 O O . ASP A 1 42 ? 9.537 11.277 -0.475 1.00 0.00 42 ASP A O 4
ATOM 5709 N N . ASN A 1 43 ? 8.467 9.345 -0.070 1.00 0.00 43 ASN A N 4
ATOM 5710 C CA . ASN A 1 43 ? 7.249 9.914 0.492 1.00 0.00 43 ASN A CA 4
ATOM 5711 C C . ASN A 1 43 ? 7.292 9.934 2.022 1.00 0.00 43 ASN A C 4
ATOM 5712 O O . ASN A 1 43 ? 6.317 10.336 2.659 1.00 0.00 43 ASN A O 4
ATOM 5723 N N . ASN A 1 44 ? 8.415 9.515 2.620 1.00 0.00 44 ASN A N 4
ATOM 5724 C CA . ASN A 1 44 ? 8.665 9.359 4.054 1.00 0.00 44 ASN A CA 4
ATOM 5725 C C . ASN A 1 44 ? 7.575 8.543 4.773 1.00 0.00 44 ASN A C 4
ATOM 5726 O O . ASN A 1 44 ? 7.356 8.689 5.979 1.00 0.00 44 ASN A O 4
ATOM 5737 N N . LEU A 1 45 ? 6.880 7.659 4.058 1.00 0.00 45 LEU A N 4
ATOM 5738 C CA . LEU A 1 45 ? 5.836 6.790 4.584 1.00 0.00 45 LEU A CA 4
ATOM 5739 C C . LEU A 1 45 ? 6.415 5.780 5.569 1.00 0.00 45 LEU A C 4
ATOM 5740 O O . LEU A 1 45 ? 7.518 5.260 5.373 1.00 0.00 45 LEU A O 4
ATOM 5756 N N . GLY A 1 46 ? 5.619 5.418 6.573 1.00 0.00 46 GLY A N 4
ATOM 5757 C CA . GLY A 1 46 ? 5.924 4.337 7.487 1.00 0.00 46 GLY A CA 4
ATOM 5758 C C . GLY A 1 46 ? 5.737 2.988 6.799 1.00 0.00 46 GLY A C 4
ATOM 5759 O O . GLY A 1 46 ? 4.637 2.694 6.324 1.00 0.00 46 GLY A O 4
ATOM 5763 N N . GLN A 1 47 ? 6.772 2.138 6.798 1.00 0.00 47 GLN A N 4
ATOM 5764 C CA . GLN A 1 47 ? 6.708 0.761 6.297 1.00 0.00 47 GLN A CA 4
ATOM 5765 C C . GLN A 1 47 ? 5.501 0.009 6.863 1.00 0.00 47 GLN A C 4
ATOM 5766 O O . GLN A 1 47 ? 4.884 -0.771 6.140 1.00 0.00 47 GLN A O 4
ATOM 5780 N N . ARG A 1 48 ? 5.167 0.227 8.146 1.00 0.00 48 ARG A N 4
ATOM 5781 C CA . ARG A 1 48 ? 4.032 -0.443 8.769 1.00 0.00 48 ARG A CA 4
ATOM 5782 C C . ARG A 1 48 ? 2.756 -0.179 7.983 1.00 0.00 48 ARG A C 4
ATOM 5783 O O . ARG A 1 48 ? 2.048 -1.132 7.723 1.00 0.00 48 ARG A O 4
ATOM 5804 N N . LEU A 1 49 ? 2.447 1.066 7.604 1.00 0.00 49 LEU A N 4
ATOM 5805 C CA . LEU A 1 49 ? 1.213 1.407 6.907 1.00 0.00 49 LEU A CA 4
ATOM 5806 C C . LEU A 1 49 ? 1.094 0.547 5.653 1.00 0.00 49 LEU A C 4
ATOM 5807 O O . LEU A 1 49 ? 0.078 -0.112 5.431 1.00 0.00 49 LEU A O 4
ATOM 5823 N N . PHE A 1 50 ? 2.151 0.559 4.843 1.00 0.00 50 PHE A N 4
ATOM 5824 C CA . PHE A 1 50 ? 2.206 -0.186 3.603 1.00 0.00 50 PHE A CA 4
ATOM 5825 C C . PHE A 1 50 ? 1.932 -1.665 3.861 1.00 0.00 50 PHE A C 4
ATOM 5826 O O . PHE A 1 50 ? 1.044 -2.250 3.237 1.00 0.00 50 PHE A O 4
ATOM 5843 N N . GLY A 1 51 ? 2.666 -2.267 4.800 1.00 0.00 51 GLY A N 4
ATOM 5844 C CA . GLY A 1 51 ? 2.460 -3.668 5.103 1.00 0.00 51 GLY A CA 4
ATOM 5845 C C . GLY A 1 51 ? 1.097 -3.924 5.719 1.00 0.00 51 GLY A C 4
ATOM 5846 O O . GLY A 1 51 ? 0.591 -5.011 5.534 1.00 0.00 51 GLY A O 4
ATOM 5850 N N . GLU A 1 52 ? 0.480 -2.970 6.411 1.00 0.00 52 GLU A N 4
ATOM 5851 C CA . GLU A 1 52 ? -0.829 -3.121 7.024 1.00 0.00 52 GLU A CA 4
ATOM 5852 C C . GLU A 1 52 ? -1.913 -3.163 5.942 1.00 0.00 52 GLU A C 4
ATOM 5853 O O . GLU A 1 52 ? -2.628 -4.156 5.852 1.00 0.00 52 GLU A O 4
ATOM 5865 N N . SER A 1 53 ? -2.085 -2.093 5.154 1.00 0.00 53 SER A N 4
ATOM 5866 C CA . SER A 1 53 ? -3.218 -1.960 4.245 1.00 0.00 53 SER A CA 4
ATOM 5867 C C . SER A 1 53 ? -3.036 -2.726 2.937 1.00 0.00 53 SER A C 4
ATOM 5868 O O . SER A 1 53 ? -4.034 -3.151 2.352 1.00 0.00 53 SER A O 4
ATOM 5876 N N . ILE A 1 54 ? -1.802 -2.851 2.437 1.00 0.00 54 ILE A N 4
ATOM 5877 C CA . ILE A 1 54 ? -1.566 -3.554 1.182 1.00 0.00 54 ILE A CA 4
ATOM 5878 C C . ILE A 1 54 ? -1.392 -5.032 1.503 1.00 0.00 54 ILE A C 4
ATOM 5879 O O . ILE A 1 54 ? -2.056 -5.864 0.891 1.00 0.00 54 ILE A O 4
ATOM 5895 N N . LEU A 1 55 ? -0.473 -5.359 2.422 1.00 0.00 55 LEU A N 4
ATOM 5896 C CA . LEU A 1 55 ? -0.002 -6.738 2.569 1.00 0.00 55 LEU A CA 4
ATOM 5897 C C . LEU A 1 55 ? -0.725 -7.532 3.664 1.00 0.00 55 LEU A C 4
ATOM 5898 O O . LEU A 1 55 ? -0.979 -8.714 3.455 1.00 0.00 55 LEU A O 4
ATOM 5914 N N . GLY A 1 56 ? -1.095 -6.916 4.786 1.00 0.00 56 GLY A N 4
ATOM 5915 C CA . GLY A 1 56 ? -1.590 -7.552 6.008 1.00 0.00 56 GLY A CA 4
ATOM 5916 C C . GLY A 1 56 ? -0.490 -7.910 7.020 1.00 0.00 56 GLY A C 4
ATOM 5917 O O . GLY A 1 56 ? -0.769 -8.515 8.060 1.00 0.00 56 GLY A O 4
ATOM 5921 N N . LEU A 1 57 ? 0.769 -7.537 6.771 1.00 0.00 57 LEU A N 4
ATOM 5922 C CA . LEU A 1 57 ? 1.929 -7.961 7.557 1.00 0.00 57 LEU A CA 4
ATOM 5923 C C . LEU A 1 57 ? 2.204 -6.963 8.677 1.00 0.00 57 LEU A C 4
ATOM 5924 O O . LEU A 1 57 ? 1.866 -5.783 8.554 1.00 0.00 57 LEU A O 4
ATOM 5940 N N . THR A 1 58 ? 2.815 -7.419 9.775 1.00 0.00 58 THR A N 4
ATOM 5941 C CA . THR A 1 58 ? 3.233 -6.531 10.859 1.00 0.00 58 THR A CA 4
ATOM 5942 C C . THR A 1 58 ? 4.410 -5.665 10.401 1.00 0.00 58 THR A C 4
ATOM 5943 O O . THR A 1 58 ? 5.048 -5.968 9.390 1.00 0.00 58 THR A O 4
ATOM 5954 N N . GLN A 1 59 ? 4.757 -4.621 11.167 1.00 0.00 59 GLN A N 4
ATOM 5955 C CA . GLN A 1 59 ? 5.933 -3.808 10.875 1.00 0.00 59 GLN A CA 4
ATOM 5956 C C . GLN A 1 59 ? 7.181 -4.689 10.783 1.00 0.00 59 GLN A C 4
ATOM 5957 O O . GLN A 1 59 ? 7.993 -4.478 9.885 1.00 0.00 59 GLN A O 4
ATOM 5971 N N . GLY A 1 60 ? 7.351 -5.661 11.681 1.00 0.00 60 GLY A N 4
ATOM 5972 C CA . GLY A 1 60 ? 8.554 -6.481 11.699 1.00 0.00 60 GLY A CA 4
ATOM 5973 C C . GLY A 1 60 ? 8.545 -7.559 10.619 1.00 0.00 60 GLY A C 4
ATOM 5974 O O . GLY A 1 60 ? 9.609 -7.862 10.080 1.00 0.00 60 GLY A O 4
ATOM 5978 N N . SER A 1 61 ? 7.374 -8.102 10.265 1.00 0.00 61 SER A N 4
ATOM 5979 C CA . SER A 1 61 ? 7.276 -9.069 9.176 1.00 0.00 61 SER A CA 4
ATOM 5980 C C . SER A 1 61 ? 7.488 -8.378 7.831 1.00 0.00 61 SER A C 4
ATOM 5981 O O . SER A 1 61 ? 8.235 -8.885 6.998 1.00 0.00 61 SER A O 4
ATOM 5989 N N . VAL A 1 62 ? 6.872 -7.213 7.603 1.00 0.00 62 VAL A N 4
ATOM 5990 C CA . VAL A 1 62 ? 7.105 -6.480 6.368 1.00 0.00 62 VAL A CA 4
ATOM 5991 C C . VAL A 1 62 ? 8.557 -5.998 6.330 1.00 0.00 62 VAL A C 4
ATOM 5992 O O . VAL A 1 62 ? 9.161 -5.977 5.259 1.00 0.00 62 VAL A O 4
ATOM 6005 N N . SER A 1 63 ? 9.139 -5.642 7.481 1.00 0.00 63 SER A N 4
ATOM 6006 C CA . SER A 1 63 ? 10.551 -5.329 7.545 1.00 0.00 63 SER A CA 4
ATOM 6007 C C . SER A 1 63 ? 11.361 -6.531 7.098 1.00 0.00 63 SER A C 4
ATOM 6008 O O . SER A 1 63 ? 12.181 -6.357 6.215 1.00 0.00 63 SER A O 4
ATOM 6016 N N . ASP A 1 64 ? 11.126 -7.733 7.628 1.00 0.00 64 ASP A N 4
ATOM 6017 C CA . ASP A 1 64 ? 11.828 -8.933 7.171 1.00 0.00 64 ASP A CA 4
ATOM 6018 C C . ASP A 1 64 ? 11.675 -9.143 5.663 1.00 0.00 64 ASP A C 4
ATOM 6019 O O . ASP A 1 64 ? 12.657 -9.456 4.985 1.00 0.00 64 ASP A O 4
ATOM 6028 N N . LEU A 1 65 ? 10.470 -8.911 5.129 1.00 0.00 65 LEU A N 4
ATOM 6029 C CA . LEU A 1 65 ? 10.198 -9.084 3.709 1.00 0.00 65 LEU A CA 4
ATOM 6030 C C . LEU A 1 65 ? 11.052 -8.137 2.868 1.00 0.00 65 LEU A C 4
ATOM 6031 O O . LEU A 1 65 ? 11.581 -8.538 1.835 1.00 0.00 65 LEU A O 4
ATOM 6047 N N . LEU A 1 66 ? 11.170 -6.883 3.306 1.00 0.00 66 LEU A N 4
ATOM 6048 C CA . LEU A 1 66 ? 11.878 -5.820 2.601 1.00 0.00 66 LEU A CA 4
ATOM 6049 C C . LEU A 1 66 ? 13.385 -5.819 2.889 1.00 0.00 66 LEU A C 4
ATOM 6050 O O . LEU A 1 66 ? 14.169 -5.344 2.069 1.00 0.00 66 LEU A O 4
ATOM 6066 N N . SER A 1 67 ? 13.788 -6.354 4.036 1.00 0.00 67 SER A N 4
ATOM 6067 C CA . SER A 1 67 ? 15.166 -6.602 4.447 1.00 0.00 67 SER A CA 4
ATOM 6068 C C . SER A 1 67 ? 15.758 -7.694 3.562 1.00 0.00 67 SER A C 4
ATOM 6069 O O . SER A 1 67 ? 16.709 -7.442 2.813 1.00 0.00 67 SER A O 4
ATOM 6077 N N . ARG A 1 68 ? 15.216 -8.913 3.662 1.00 0.00 68 ARG A N 4
ATOM 6078 C CA . ARG A 1 68 ? 15.748 -10.109 3.024 1.00 0.00 68 ARG A CA 4
ATOM 6079 C C . ARG A 1 68 ? 14.597 -10.789 2.278 1.00 0.00 68 ARG A C 4
ATOM 6080 O O . ARG A 1 68 ? 14.037 -11.773 2.776 1.00 0.00 68 ARG A O 4
ATOM 6101 N N . PRO A 1 69 ? 14.220 -10.289 1.090 1.00 0.00 69 PRO A N 4
ATOM 6102 C CA . PRO A 1 69 ? 13.247 -10.948 0.234 1.00 0.00 69 PRO A CA 4
ATOM 6103 C C . PRO A 1 69 ? 13.881 -12.221 -0.314 1.00 0.00 69 PRO A C 4
ATOM 6104 O O . PRO A 1 69 ? 14.942 -12.178 -0.939 1.00 0.00 69 PRO A O 4
ATOM 6115 N N . LYS A 1 70 ? 13.246 -13.368 -0.105 1.00 0.00 70 LYS A N 4
ATOM 6116 C CA . LYS A 1 70 ? 13.622 -14.576 -0.823 1.00 0.00 70 LYS A CA 4
ATOM 6117 C C . LYS A 1 70 ? 13.345 -14.400 -2.322 1.00 0.00 70 LYS A C 4
ATOM 6118 O O . LYS A 1 70 ? 12.522 -13.562 -2.708 1.00 0.00 70 LYS A O 4
ATOM 6137 N N . PRO A 1 71 ? 14.016 -15.185 -3.177 1.00 0.00 71 PRO A N 4
ATOM 6138 C CA . PRO A 1 71 ? 13.821 -15.130 -4.617 1.00 0.00 71 PRO A CA 4
ATOM 6139 C C . PRO A 1 71 ? 12.432 -15.654 -4.978 1.00 0.00 71 PRO A C 4
ATOM 6140 O O . PRO A 1 71 ? 11.854 -16.446 -4.232 1.00 0.00 71 PRO A O 4
ATOM 6151 N N . TRP A 1 72 ? 11.924 -15.282 -6.153 1.00 0.00 72 TRP A N 4
ATOM 6152 C CA . TRP A 1 72 ? 10.603 -15.702 -6.601 1.00 0.00 72 TRP A CA 4
ATOM 6153 C C . TRP A 1 72 ? 10.474 -17.225 -6.614 1.00 0.00 72 TRP A C 4
ATOM 6154 O O . TRP A 1 72 ? 9.487 -17.748 -6.099 1.00 0.00 72 TRP A O 4
ATOM 6175 N N . HIS A 1 73 ? 11.474 -17.962 -7.118 1.00 0.00 73 HIS A N 4
ATOM 6176 C CA . HIS A 1 73 ? 11.413 -19.423 -7.126 1.00 0.00 73 HIS A CA 4
ATOM 6177 C C . HIS A 1 73 ? 11.235 -20.007 -5.715 1.00 0.00 73 HIS A C 4
ATOM 6178 O O . HIS A 1 73 ? 10.505 -20.982 -5.542 1.00 0.00 73 HIS A O 4
ATOM 6192 N N . LYS A 1 74 ? 11.886 -19.422 -4.699 1.00 0.00 74 LYS A N 4
ATOM 6193 C CA . LYS A 1 74 ? 11.809 -19.891 -3.313 1.00 0.00 74 LYS A CA 4
ATOM 6194 C C . LYS A 1 74 ? 10.421 -19.685 -2.743 1.00 0.00 74 LYS A C 4
ATOM 6195 O O . LYS A 1 74 ? 10.013 -20.439 -1.857 1.00 0.00 74 LYS A O 4
ATOM 6214 N N . LEU A 1 75 ? 9.739 -18.630 -3.156 1.00 0.00 75 LEU A N 4
ATOM 6215 C CA . LEU A 1 75 ? 8.406 -18.333 -2.688 1.00 0.00 75 LEU A CA 4
ATOM 6216 C C . LEU A 1 75 ? 7.462 -19.255 -3.445 1.00 0.00 75 LEU A C 4
ATOM 6217 O O . LEU A 1 75 ? 7.585 -19.405 -4.657 1.00 0.00 75 LEU A O 4
ATOM 6233 N N . SER A 1 76 ? 6.517 -19.867 -2.745 1.00 0.00 76 SER A N 4
ATOM 6234 C CA . SER A 1 76 ? 5.361 -20.521 -3.347 1.00 0.00 76 SER A CA 4
ATOM 6235 C C . SER A 1 76 ? 4.286 -19.470 -3.648 1.00 0.00 76 SER A C 4
ATOM 6236 O O . SER A 1 76 ? 4.506 -18.294 -3.376 1.00 0.00 76 SER A O 4
ATOM 6244 N N . LEU A 1 77 ? 3.105 -19.859 -4.140 1.00 0.00 77 LEU A N 4
ATOM 6245 C CA . LEU A 1 77 ? 1.993 -18.941 -4.430 1.00 0.00 77 LEU A CA 4
ATOM 6246 C C . LEU A 1 77 ? 1.721 -18.002 -3.251 1.00 0.00 77 LEU A C 4
ATOM 6247 O O . LEU A 1 77 ? 1.807 -16.786 -3.380 1.00 0.00 77 LEU A O 4
ATOM 6263 N N . LYS A 1 78 ? 1.467 -18.565 -2.070 1.00 0.00 78 LYS A N 4
ATOM 6264 C CA . LYS A 1 78 ? 1.319 -17.815 -0.824 1.00 0.00 78 LYS A CA 4
ATOM 6265 C C . LYS A 1 78 ? 2.518 -16.912 -0.511 1.00 0.00 78 LYS A C 4
ATOM 6266 O O . LYS A 1 78 ? 2.385 -15.869 0.127 1.00 0.00 78 LYS A O 4
ATOM 6285 N N . GLY A 1 79 ? 3.717 -17.322 -0.912 1.00 0.00 79 GLY A N 4
ATOM 6286 C CA . GLY A 1 79 ? 4.941 -16.550 -0.796 1.00 0.00 79 GLY A CA 4
ATOM 6287 C C . GLY A 1 79 ? 4.912 -15.312 -1.680 1.00 0.00 79 GLY A C 4
ATOM 6288 O O . GLY A 1 79 ? 5.372 -14.248 -1.269 1.00 0.00 79 GLY A O 4
ATOM 6292 N N . ARG A 1 80 ? 4.404 -15.466 -2.899 1.00 0.00 80 ARG A N 4
ATOM 6293 C CA . ARG A 1 80 ? 4.407 -14.486 -3.973 1.00 0.00 80 ARG A CA 4
ATOM 6294 C C . ARG A 1 80 ? 3.262 -13.490 -3.834 1.00 0.00 80 ARG A C 4
ATOM 6295 O O . ARG A 1 80 ? 3.423 -12.348 -4.251 1.00 0.00 80 ARG A O 4
ATOM 6316 N N . GLU A 1 81 ? 2.157 -13.889 -3.197 1.00 0.00 81 GLU A N 4
ATOM 6317 C CA . GLU A 1 81 ? 0.980 -13.078 -2.874 1.00 0.00 81 GLU A CA 4
ATOM 6318 C C . GLU A 1 81 ? 1.306 -11.617 -2.536 1.00 0.00 81 GLU A C 4
ATOM 6319 O O . GLU A 1 81 ? 0.722 -10.721 -3.147 1.00 0.00 81 GLU A O 4
ATOM 6331 N N . PRO A 1 82 ? 2.204 -11.330 -1.578 1.00 0.00 82 PRO A N 4
ATOM 6332 C CA . PRO A 1 82 ? 2.528 -9.962 -1.226 1.00 0.00 82 PRO A CA 4
ATOM 6333 C C . PRO A 1 82 ? 3.321 -9.267 -2.332 1.00 0.00 82 PRO A C 4
ATOM 6334 O O . PRO A 1 82 ? 2.998 -8.136 -2.665 1.00 0.00 82 PRO A O 4
ATOM 6345 N N . PHE A 1 83 ? 4.338 -9.905 -2.920 1.00 0.00 83 PHE A N 4
ATOM 6346 C CA . PHE A 1 83 ? 5.180 -9.279 -3.941 1.00 0.00 83 PHE A CA 4
ATOM 6347 C C . PHE A 1 83 ? 4.387 -8.939 -5.201 1.00 0.00 83 PHE A C 4
ATOM 6348 O O . PHE A 1 83 ? 4.687 -7.933 -5.839 1.00 0.00 83 PHE A O 4
ATOM 6365 N N . VAL A 1 84 ? 3.366 -9.731 -5.538 1.00 0.00 84 VAL A N 4
ATOM 6366 C CA . VAL A 1 84 ? 2.417 -9.387 -6.587 1.00 0.00 84 VAL A CA 4
ATOM 6367 C C . VAL A 1 84 ? 1.726 -8.076 -6.207 1.00 0.00 84 VAL A C 4
ATOM 6368 O O . VAL A 1 84 ? 1.815 -7.124 -6.975 1.00 0.00 84 VAL A O 4
ATOM 6381 N N . ARG A 1 85 ? 1.119 -7.968 -5.017 1.00 0.00 85 ARG A N 4
ATOM 6382 C CA . ARG A 1 85 ? 0.511 -6.707 -4.599 1.00 0.00 85 ARG A CA 4
ATOM 6383 C C . ARG A 1 85 ? 1.519 -5.565 -4.601 1.00 0.00 85 ARG A C 4
ATOM 6384 O O . ARG A 1 85 ? 1.164 -4.463 -4.977 1.00 0.00 85 ARG A O 4
ATOM 6405 N N . MET A 1 86 ? 2.778 -5.777 -4.216 1.00 0.00 86 MET A N 4
ATOM 6406 C CA . MET A 1 86 ? 3.790 -4.737 -4.266 1.00 0.00 86 MET A CA 4
ATOM 6407 C C . MET A 1 86 ? 4.023 -4.259 -5.695 1.00 0.00 86 MET A C 4
ATOM 6408 O O . MET A 1 86 ? 4.007 -3.055 -5.933 1.00 0.00 86 MET A O 4
ATOM 6422 N N . GLN A 1 87 ? 4.239 -5.181 -6.638 1.00 0.00 87 GLN A N 4
ATOM 6423 C CA . GLN A 1 87 ? 4.368 -4.854 -8.055 1.00 0.00 87 GLN A CA 4
ATOM 6424 C C . GLN A 1 87 ? 3.153 -4.034 -8.519 1.00 0.00 87 GLN A C 4
ATOM 6425 O O . GLN A 1 87 ? 3.325 -2.979 -9.123 1.00 0.00 87 GLN A O 4
ATOM 6439 N N . LEU A 1 88 ? 1.935 -4.518 -8.254 1.00 0.00 88 LEU A N 4
ATOM 6440 C CA . LEU A 1 88 ? 0.705 -3.887 -8.720 1.00 0.00 88 LEU A CA 4
ATOM 6441 C C . LEU A 1 88 ? 0.448 -2.554 -8.017 1.00 0.00 88 LEU A C 4
ATOM 6442 O O . LEU A 1 88 ? -0.043 -1.625 -8.659 1.00 0.00 88 LEU A O 4
ATOM 6458 N N . TRP A 1 89 ? 0.779 -2.418 -6.730 1.00 0.00 89 TRP A N 4
ATOM 6459 C CA . TRP A 1 89 ? 0.654 -1.181 -5.975 1.00 0.00 89 TRP A CA 4
ATOM 6460 C C . TRP A 1 89 ? 1.576 -0.167 -6.627 1.00 0.00 89 TRP A C 4
ATOM 6461 O O . TRP A 1 89 ? 1.136 0.915 -6.975 1.00 0.00 89 TRP A O 4
ATOM 6482 N N . LEU A 1 90 ? 2.830 -0.530 -6.902 1.00 0.00 90 LEU A N 4
ATOM 6483 C CA . LEU A 1 90 ? 3.780 0.342 -7.589 1.00 0.00 90 LEU A CA 4
ATOM 6484 C C . LEU A 1 90 ? 3.323 0.775 -8.990 1.00 0.00 90 LEU A C 4
ATOM 6485 O O . LEU A 1 90 ? 3.920 1.690 -9.564 1.00 0.00 90 LEU A O 4
ATOM 6501 N N . ASN A 1 91 ? 2.330 0.105 -9.575 1.00 0.00 91 ASN A N 4
ATOM 6502 C CA . ASN A 1 91 ? 1.796 0.428 -10.893 1.00 0.00 91 ASN A CA 4
ATOM 6503 C C . ASN A 1 91 ? 0.527 1.272 -10.806 1.00 0.00 91 ASN A C 4
ATOM 6504 O O . ASN A 1 91 ? 0.134 1.841 -11.821 1.00 0.00 91 ASN A O 4
ATOM 6515 N N . ASP A 1 92 ? -0.146 1.361 -9.657 1.00 0.00 92 ASP A N 4
ATOM 6516 C CA . ASP A 1 92 ? -1.304 2.250 -9.512 1.00 0.00 92 ASP A CA 4
ATOM 6517 C C . ASP A 1 92 ? -0.751 3.671 -9.366 1.00 0.00 92 ASP A C 4
ATOM 6518 O O . ASP A 1 92 ? 0.262 3.849 -8.684 1.00 0.00 92 ASP A O 4
ATOM 6527 N N . PRO A 1 93 ? -1.354 4.703 -9.977 1.00 0.00 93 PRO A N 4
ATOM 6528 C CA . PRO A 1 93 ? -0.826 6.057 -9.899 1.00 0.00 93 PRO A CA 4
ATOM 6529 C C . PRO A 1 93 ? -0.975 6.570 -8.473 1.00 0.00 93 PRO A C 4
ATOM 6530 O O . PRO A 1 93 ? 0.004 6.982 -7.849 1.00 0.00 93 PRO A O 4
ATOM 6541 N N . HIS A 1 94 ? -2.199 6.459 -7.955 1.00 0.00 94 HIS A N 4
ATOM 6542 C CA . HIS A 1 94 ? -2.666 6.880 -6.644 1.00 0.00 94 HIS A CA 4
ATOM 6543 C C . HIS A 1 94 ? -2.214 5.942 -5.521 1.00 0.00 94 HIS A C 4
ATOM 6544 O O . HIS A 1 94 ? -2.773 5.982 -4.433 1.00 0.00 94 HIS A O 4
ATOM 6558 N N . ASN A 1 95 ? -1.255 5.055 -5.758 1.00 0.00 95 ASN A N 4
ATOM 6559 C CA . ASN A 1 95 ? -0.824 4.049 -4.794 1.00 0.00 95 ASN A CA 4
ATOM 6560 C C . ASN A 1 95 ? -0.399 4.650 -3.453 1.00 0.00 95 ASN A C 4
ATOM 6561 O O . ASN A 1 95 ? -0.870 4.197 -2.405 1.00 0.00 95 ASN A O 4
ATOM 6572 N N . VAL A 1 96 ? 0.463 5.667 -3.472 1.00 0.00 96 VAL A N 4
ATOM 6573 C CA . VAL A 1 96 ? 0.911 6.394 -2.308 1.00 0.00 96 VAL A CA 4
ATOM 6574 C C . VAL A 1 96 ? -0.278 7.148 -1.714 1.00 0.00 96 VAL A C 4
ATOM 6575 O O . VAL A 1 96 ? -0.417 7.187 -0.496 1.00 0.00 96 VAL A O 4
ATOM 6588 N N . GLU A 1 97 ? -1.130 7.731 -2.554 1.00 0.00 97 GLU A N 4
ATOM 6589 C CA . GLU A 1 97 ? -2.295 8.510 -2.152 1.00 0.00 97 GLU A CA 4
ATOM 6590 C C . GLU A 1 97 ? -3.296 7.658 -1.367 1.00 0.00 97 GLU A C 4
ATOM 6591 O O . GLU A 1 97 ? -3.517 7.966 -0.199 1.00 0.00 97 GLU A O 4
ATOM 6603 N N . LYS A 1 98 ? -3.833 6.569 -1.941 1.00 0.00 98 LYS A N 4
ATOM 6604 C CA . LYS A 1 98 ? -4.691 5.609 -1.235 1.00 0.00 98 LYS A CA 4
ATOM 6605 C C . LYS A 1 98 ? -4.015 5.164 0.053 1.00 0.00 98 LYS A C 4
ATOM 6606 O O . LYS A 1 98 ? -4.656 5.123 1.097 1.00 0.00 98 LYS A O 4
ATOM 6625 N N . LEU A 1 99 ? -2.725 4.815 -0.004 1.00 0.00 99 LEU A N 4
ATOM 6626 C CA . LEU A 1 99 ? -2.011 4.365 1.180 1.00 0.00 99 LEU A CA 4
ATOM 6627 C C . LEU A 1 99 ? -2.053 5.439 2.267 1.00 0.00 99 LEU A C 4
ATOM 6628 O O . LEU A 1 99 ? -2.353 5.143 3.418 1.00 0.00 99 LEU A O 4
ATOM 6644 N N . ARG A 1 100 ? -1.749 6.692 1.946 1.00 0.00 100 ARG A N 4
ATOM 6645 C CA . ARG A 1 100 ? -1.772 7.779 2.891 1.00 0.00 100 ARG A CA 4
ATOM 6646 C C . ARG A 1 100 ? -3.184 8.091 3.379 1.00 0.00 100 ARG A C 4
ATOM 6647 O O . ARG A 1 100 ? -3.331 8.554 4.516 1.00 0.00 100 ARG A O 4
ATOM 6668 N N . ASP A 1 101 ? -4.193 7.855 2.539 1.00 0.00 101 ASP A N 4
ATOM 6669 C CA . ASP A 1 101 ? -5.613 8.021 2.835 1.00 0.00 101 ASP A CA 4
ATOM 6670 C C . ASP A 1 101 ? -5.961 7.217 4.077 1.00 0.00 101 ASP A C 4
ATOM 6671 O O . ASP A 1 101 ? -6.561 7.760 4.992 1.00 0.00 101 ASP A O 4
ATOM 6680 N N . MET A 1 102 ? -5.445 5.988 4.181 1.00 0.00 102 MET A N 4
ATOM 6681 C CA . MET A 1 102 ? -5.602 5.089 5.328 1.00 0.00 102 MET A CA 4
ATOM 6682 C C . MET A 1 102 ? -5.224 5.734 6.661 1.00 0.00 102 MET A C 4
ATOM 6683 O O . MET A 1 102 ? -5.744 5.355 7.710 1.00 0.00 102 MET A O 4
ATOM 6697 N N . LYS A 1 103 ? -4.221 6.615 6.648 1.00 0.00 103 LYS A N 4
ATOM 6698 C CA . LYS A 1 103 ? -3.779 7.325 7.850 1.00 0.00 103 LYS A CA 4
ATOM 6699 C C . LYS A 1 103 ? -4.648 8.540 8.139 1.00 0.00 103 LYS A C 4
ATOM 6700 O O . LYS A 1 103 ? -4.820 8.880 9.309 1.00 0.00 103 LYS A O 4
ATOM 6719 N N . LYS A 1 104 ? -5.132 9.242 7.109 1.00 0.00 104 LYS A N 4
ATOM 6720 C CA . LYS A 1 104 ? -6.134 10.287 7.296 1.00 0.00 104 LYS A CA 4
ATOM 6721 C C . LYS A 1 104 ? -7.506 9.611 7.360 1.00 0.00 104 LYS A C 4
ATOM 6722 O O . LYS A 1 104 ? -7.593 8.387 7.486 1.00 0.00 104 LYS A O 4
ATOM 6741 N N . LEU A 1 105 ? -8.574 10.409 7.317 1.00 0.00 105 LEU A N 4
ATOM 6742 C CA . LEU A 1 105 ? -9.956 9.962 7.148 1.00 0.00 105 LEU A CA 4
ATOM 6743 C C . LEU A 1 105 ? -10.445 8.923 8.172 1.00 0.00 105 LEU A C 4
ATOM 6744 O O . LEU A 1 105 ? -11.522 8.347 7.993 1.00 0.00 105 LEU A O 4
ATOM 6760 N N . SER A 1 106 ? -9.702 8.682 9.251 1.00 0.00 106 SER A N 4
ATOM 6761 C CA . SER A 1 106 ? -10.103 7.797 10.325 1.00 0.00 106 SER A CA 4
ATOM 6762 C C . SER A 1 106 ? -11.083 8.569 11.217 1.00 0.00 106 SER A C 4
ATOM 6763 O O . SER A 1 106 ? -11.030 9.807 11.274 1.00 0.00 106 SER A O 4
ATOM 6771 N N . GLY A 1 107 ? -11.968 7.834 11.897 1.00 0.00 107 GLY A N 4
ATOM 6772 C CA . GLY A 1 107 ? -13.002 8.364 12.775 1.00 0.00 107 GLY A CA 4
ATOM 6773 C C . GLY A 1 107 ? -14.100 9.111 12.008 1.00 0.00 107 GLY A C 4
ATOM 6774 O O . GLY A 1 107 ? -13.799 9.785 11.020 1.00 0.00 107 GLY A O 4
ATOM 6778 N N . PRO A 1 108 ? -15.372 9.071 12.435 1.00 0.00 108 PRO A N 4
ATOM 6779 C CA . PRO A 1 108 ? -16.445 9.814 11.782 1.00 0.00 108 PRO A CA 4
ATOM 6780 C C . PRO A 1 108 ? -16.204 11.316 11.974 1.00 0.00 108 PRO A C 4
ATOM 6781 O O . PRO A 1 108 ? -16.435 11.851 13.055 1.00 0.00 108 PRO A O 4
ATOM 6792 N N . SER A 1 109 ? -15.697 11.989 10.936 1.00 0.00 109 SER A N 4
ATOM 6793 C CA . SER A 1 109 ? -15.119 13.328 10.997 1.00 0.00 109 SER A CA 4
ATOM 6794 C C . SER A 1 109 ? -14.178 13.488 12.207 1.00 0.00 109 SER A C 4
ATOM 6795 O O . SER A 1 109 ? -14.292 14.463 12.949 1.00 0.00 109 SER A O 4
ATOM 6803 N N . SER A 1 110 ? -13.241 12.546 12.379 1.00 0.00 110 SER A N 4
ATOM 6804 C CA . SER A 1 110 ? -12.278 12.494 13.484 1.00 0.00 110 SER A CA 4
ATOM 6805 C C . SER A 1 110 ? -12.906 12.115 14.833 1.00 0.00 110 SER A C 4
ATOM 6806 O O . SER A 1 110 ? -12.308 12.401 15.877 1.00 0.00 110 SER A O 4
ATOM 6814 N N . GLY A 1 111 ? -14.068 11.460 14.846 1.00 0.00 111 GLY A N 4
ATOM 6815 C CA . GLY A 1 111 ? -14.546 10.777 16.039 1.00 0.00 111 GLY A CA 4
ATOM 6816 C C . GLY A 1 111 ? -13.645 9.614 16.448 1.00 0.00 111 GLY A C 4
ATOM 6817 O O . GLY A 1 111 ? -12.647 9.307 15.758 1.00 0.00 111 GLY A O 4
ATOM 6821 N N . GLY A 1 1 ? 7.040 8.789 -30.825 1.00 0.00 1 GLY A N 5
ATOM 6822 C CA . GLY A 1 1 ? 6.122 9.426 -29.880 1.00 0.00 1 GLY A CA 5
ATOM 6823 C C . GLY A 1 1 ? 4.721 9.433 -30.448 1.00 0.00 1 GLY A C 5
ATOM 6824 O O . GLY A 1 1 ? 4.513 9.832 -31.595 1.00 0.00 1 GLY A O 5
ATOM 6828 N N . SER A 1 2 ? 3.761 8.976 -29.652 1.00 0.00 2 SER A N 5
ATOM 6829 C CA . SER A 1 2 ? 2.337 9.135 -29.868 1.00 0.00 2 SER A CA 5
ATOM 6830 C C . SER A 1 2 ? 1.677 9.062 -28.489 1.00 0.00 2 SER A C 5
ATOM 6831 O O . SER A 1 2 ? 2.265 8.509 -27.551 1.00 0.00 2 SER A O 5
ATOM 6839 N N . SER A 1 3 ? 0.477 9.614 -28.340 1.00 0.00 3 SER A N 5
ATOM 6840 C CA . SER A 1 3 ? -0.282 9.520 -27.104 1.00 0.00 3 SER A CA 5
ATOM 6841 C C . SER A 1 3 ? -1.765 9.745 -27.404 1.00 0.00 3 SER A C 5
ATOM 6842 O O . SER A 1 3 ? -2.163 9.949 -28.556 1.00 0.00 3 SER A O 5
ATOM 6850 N N . GLY A 1 4 ? -2.579 9.684 -26.361 1.00 0.00 4 GLY A N 5
ATOM 6851 C CA . GLY A 1 4 ? -4.023 9.583 -26.405 1.00 0.00 4 GLY A CA 5
ATOM 6852 C C . GLY A 1 4 ? -4.431 8.588 -25.331 1.00 0.00 4 GLY A C 5
ATOM 6853 O O . GLY A 1 4 ? -3.684 7.643 -25.048 1.00 0.00 4 GLY A O 5
ATOM 6857 N N . SER A 1 5 ? -5.589 8.797 -24.712 1.00 0.00 5 SER A N 5
ATOM 6858 C CA . SER A 1 5 ? -5.987 8.080 -23.517 1.00 0.00 5 SER A CA 5
ATOM 6859 C C . SER A 1 5 ? -7.491 7.824 -23.545 1.00 0.00 5 SER A C 5
ATOM 6860 O O . SER A 1 5 ? -8.246 8.389 -22.748 1.00 0.00 5 SER A O 5
ATOM 6868 N N . SER A 1 6 ? -7.930 6.931 -24.428 1.00 0.00 6 SER A N 5
ATOM 6869 C CA . SER A 1 6 ? -9.163 6.186 -24.217 1.00 0.00 6 SER A CA 5
ATOM 6870 C C . SER A 1 6 ? -8.808 4.835 -23.594 1.00 0.00 6 SER A C 5
ATOM 6871 O O . SER A 1 6 ? -7.667 4.367 -23.685 1.00 0.00 6 SER A O 5
ATOM 6879 N N . GLY A 1 7 ? -9.799 4.178 -23.010 1.00 0.00 7 GLY A N 5
ATOM 6880 C CA . GLY A 1 7 ? -9.870 2.733 -22.952 1.00 0.00 7 GLY A CA 5
ATOM 6881 C C . GLY A 1 7 ? -11.312 2.359 -23.243 1.00 0.00 7 GLY A C 5
ATOM 6882 O O . GLY A 1 7 ? -12.241 3.135 -22.984 1.00 0.00 7 GLY A O 5
ATOM 6886 N N . TYR A 1 8 ? -11.513 1.163 -23.769 1.00 0.00 8 TYR A N 5
ATOM 6887 C CA . TYR A 1 8 ? -12.816 0.614 -24.082 1.00 0.00 8 TYR A CA 5
ATOM 6888 C C . TYR A 1 8 ? -12.791 -0.849 -23.668 1.00 0.00 8 TYR A C 5
ATOM 6889 O O . TYR A 1 8 ? -11.718 -1.412 -23.431 1.00 0.00 8 TYR A O 5
ATOM 6907 N N . SER A 1 9 ? -13.970 -1.464 -23.596 1.00 0.00 9 SER A N 5
ATOM 6908 C CA . SER A 1 9 ? -14.142 -2.822 -23.114 1.00 0.00 9 SER A CA 5
ATOM 6909 C C . SER A 1 9 ? -13.452 -3.026 -21.754 1.00 0.00 9 SER A C 5
ATOM 6910 O O . SER A 1 9 ? -13.234 -2.070 -20.997 1.00 0.00 9 SER A O 5
ATOM 6918 N N . GLY A 1 10 ? -13.224 -4.281 -21.385 1.00 0.00 10 GLY A N 5
ATOM 6919 C CA . GLY A 1 10 ? -12.679 -4.698 -20.112 1.00 0.00 10 GLY A CA 5
ATOM 6920 C C . GLY A 1 10 ? -13.117 -6.133 -19.856 1.00 0.00 10 GLY A C 5
ATOM 6921 O O . GLY A 1 10 ? -13.974 -6.669 -20.571 1.00 0.00 10 GLY A O 5
ATOM 6925 N N . SER A 1 11 ? -12.553 -6.750 -18.825 1.00 0.00 11 SER A N 5
ATOM 6926 C CA . SER A 1 11 ? -12.828 -8.115 -18.411 1.00 0.00 11 SER A CA 5
ATOM 6927 C C . SER A 1 11 ? -12.993 -8.158 -16.890 1.00 0.00 11 SER A C 5
ATOM 6928 O O . SER A 1 11 ? -12.457 -7.308 -16.168 1.00 0.00 11 SER A O 5
ATOM 6936 N N . GLN A 1 12 ? -13.779 -9.117 -16.410 1.00 0.00 12 GLN A N 5
ATOM 6937 C CA . GLN A 1 12 ? -14.140 -9.300 -15.013 1.00 0.00 12 GLN A CA 5
ATOM 6938 C C . GLN A 1 12 ? -13.199 -10.345 -14.429 1.00 0.00 12 GLN A C 5
ATOM 6939 O O . GLN A 1 12 ? -13.092 -11.444 -14.973 1.00 0.00 12 GLN A O 5
ATOM 6953 N N . ALA A 1 13 ? -12.473 -9.974 -13.375 1.00 0.00 13 ALA A N 5
ATOM 6954 C CA . ALA A 1 13 ? -11.471 -10.835 -12.760 1.00 0.00 13 ALA A CA 5
ATOM 6955 C C . ALA A 1 13 ? -12.151 -11.999 -12.011 1.00 0.00 13 ALA A C 5
ATOM 6956 O O . ALA A 1 13 ? -13.326 -11.887 -11.656 1.00 0.00 13 ALA A O 5
ATOM 6963 N N . PRO A 1 14 ? -11.440 -13.104 -11.715 1.00 0.00 14 PRO A N 5
ATOM 6964 C CA . PRO A 1 14 ? -12.017 -14.264 -11.034 1.00 0.00 14 PRO A CA 5
ATOM 6965 C C . PRO A 1 14 ? -12.122 -14.084 -9.507 1.00 0.00 14 PRO A C 5
ATOM 6966 O O . PRO A 1 14 ? -12.483 -15.030 -8.806 1.00 0.00 14 PRO A O 5
ATOM 6977 N N . GLY A 1 15 ? -11.755 -12.922 -8.961 1.00 0.00 15 GLY A N 5
ATOM 6978 C CA . GLY A 1 15 ? -11.608 -12.738 -7.525 1.00 0.00 15 GLY A CA 5
ATOM 6979 C C . GLY A 1 15 ? -10.430 -13.546 -6.969 1.00 0.00 15 GLY A C 5
ATOM 6980 O O . GLY A 1 15 ? -9.806 -14.347 -7.675 1.00 0.00 15 GLY A O 5
ATOM 6984 N N . GLY A 1 16 ? -10.089 -13.300 -5.707 1.00 0.00 16 GLY A N 5
ATOM 6985 C CA . GLY A 1 16 ? -8.919 -13.870 -5.048 1.00 0.00 16 GLY A CA 5
ATOM 6986 C C . GLY A 1 16 ? -7.585 -13.321 -5.563 1.00 0.00 16 GLY A C 5
ATOM 6987 O O . GLY A 1 16 ? -7.530 -12.566 -6.540 1.00 0.00 16 GLY A O 5
ATOM 6991 N N . ILE A 1 17 ? -6.504 -13.679 -4.868 1.00 0.00 17 ILE A N 5
ATOM 6992 C CA . ILE A 1 17 ? -5.138 -13.225 -5.148 1.00 0.00 17 ILE A CA 5
ATOM 6993 C C . ILE A 1 17 ? -4.297 -14.402 -5.658 1.00 0.00 17 ILE A C 5
ATOM 6994 O O . ILE A 1 17 ? -3.466 -14.212 -6.543 1.00 0.00 17 ILE A O 5
ATOM 7010 N N . GLN A 1 18 ? -4.517 -15.628 -5.161 1.00 0.00 18 GLN A N 5
ATOM 7011 C CA . GLN A 1 18 ? -3.654 -16.757 -5.506 1.00 0.00 18 GLN A CA 5
ATOM 7012 C C . GLN A 1 18 ? -3.670 -17.062 -7.005 1.00 0.00 18 GLN A C 5
ATOM 7013 O O . GLN A 1 18 ? -2.623 -17.392 -7.550 1.00 0.00 18 GLN A O 5
ATOM 7027 N N . GLU A 1 19 ? -4.813 -16.943 -7.681 1.00 0.00 19 GLU A N 5
ATOM 7028 C CA . GLU A 1 19 ? -4.892 -17.141 -9.123 1.00 0.00 19 GLU A CA 5
ATOM 7029 C C . GLU A 1 19 ? -4.068 -16.089 -9.855 1.00 0.00 19 GLU A C 5
ATOM 7030 O O . GLU A 1 19 ? -3.251 -16.425 -10.703 1.00 0.00 19 GLU A O 5
ATOM 7042 N N . ILE A 1 20 ? -4.229 -14.819 -9.492 1.00 0.00 20 ILE A N 5
ATOM 7043 C CA . ILE A 1 20 ? -3.495 -13.711 -10.099 1.00 0.00 20 ILE A CA 5
ATOM 7044 C C . ILE A 1 20 ? -1.986 -13.934 -9.976 1.00 0.00 20 ILE A C 5
ATOM 7045 O O . ILE A 1 20 ? -1.241 -13.672 -10.926 1.00 0.00 20 ILE A O 5
ATOM 7061 N N . VAL A 1 21 ? -1.552 -14.412 -8.811 1.00 0.00 21 VAL A N 5
ATOM 7062 C CA . VAL A 1 21 ? -0.175 -14.758 -8.502 1.00 0.00 21 VAL A CA 5
ATOM 7063 C C . VAL A 1 21 ? 0.259 -15.985 -9.306 1.00 0.00 21 VAL A C 5
ATOM 7064 O O . VAL A 1 21 ? 1.412 -16.062 -9.728 1.00 0.00 21 VAL A O 5
ATOM 7077 N N . ALA A 1 22 ? -0.642 -16.940 -9.529 1.00 0.00 22 ALA A N 5
ATOM 7078 C CA . ALA A 1 22 ? -0.365 -18.164 -10.279 1.00 0.00 22 ALA A CA 5
ATOM 7079 C C . ALA A 1 22 ? -0.031 -17.804 -11.714 1.00 0.00 22 ALA A C 5
ATOM 7080 O O . ALA A 1 22 ? 0.967 -18.249 -12.275 1.00 0.00 22 ALA A O 5
ATOM 7087 N N . MET A 1 23 ? -0.881 -16.945 -12.261 1.00 0.00 23 MET A N 5
ATOM 7088 C CA . MET A 1 23 ? -0.815 -16.408 -13.595 1.00 0.00 23 MET A CA 5
ATOM 7089 C C . MET A 1 23 ? 0.353 -15.418 -13.756 1.00 0.00 23 MET A C 5
ATOM 7090 O O . MET A 1 23 ? 0.646 -15.040 -14.890 1.00 0.00 23 MET A O 5
ATOM 7104 N N . SER A 1 24 ? 0.991 -14.967 -12.668 1.00 0.00 24 SER A N 5
ATOM 7105 C CA . SER A 1 24 ? 2.070 -13.983 -12.703 1.00 0.00 24 SER A CA 5
ATOM 7106 C C . SER A 1 24 ? 3.345 -14.619 -13.288 1.00 0.00 24 SER A C 5
ATOM 7107 O O . SER A 1 24 ? 3.619 -15.788 -12.983 1.00 0.00 24 SER A O 5
ATOM 7115 N N . PRO A 1 25 ? 4.139 -13.867 -14.073 1.00 0.00 25 PRO A N 5
ATOM 7116 C CA . PRO A 1 25 ? 5.466 -14.264 -14.525 1.00 0.00 25 PRO A CA 5
ATOM 7117 C C . PRO A 1 25 ? 6.482 -14.205 -13.369 1.00 0.00 25 PRO A C 5
ATOM 7118 O O . PRO A 1 25 ? 6.141 -13.885 -12.233 1.00 0.00 25 PRO A O 5
ATOM 7129 N N . GLU A 1 26 ? 7.734 -14.582 -13.639 1.00 0.00 26 GLU A N 5
ATOM 7130 C CA . GLU A 1 26 ? 8.846 -14.520 -12.707 1.00 0.00 26 GLU A CA 5
ATOM 7131 C C . GLU A 1 26 ? 9.151 -13.064 -12.306 1.00 0.00 26 GLU A C 5
ATOM 7132 O O . GLU A 1 26 ? 9.857 -12.345 -13.016 1.00 0.00 26 GLU A O 5
ATOM 7144 N N . LEU A 1 27 ? 8.571 -12.615 -11.196 1.00 0.00 27 LEU A N 5
ATOM 7145 C CA . LEU A 1 27 ? 8.697 -11.263 -10.657 1.00 0.00 27 LEU A CA 5
ATOM 7146 C C . LEU A 1 27 ? 9.975 -11.121 -9.853 1.00 0.00 27 LEU A C 5
ATOM 7147 O O . LEU A 1 27 ? 10.268 -11.951 -8.990 1.00 0.00 27 LEU A O 5
ATOM 7163 N N . ASP A 1 28 ? 10.732 -10.053 -10.101 1.00 0.00 28 ASP A N 5
ATOM 7164 C CA . ASP A 1 28 ? 11.988 -9.790 -9.405 1.00 0.00 28 ASP A CA 5
ATOM 7165 C C . ASP A 1 28 ? 11.694 -9.271 -8.005 1.00 0.00 28 ASP A C 5
ATOM 7166 O O . ASP A 1 28 ? 11.567 -8.066 -7.779 1.00 0.00 28 ASP A O 5
ATOM 7175 N N . THR A 1 29 ? 11.590 -10.195 -7.053 1.00 0.00 29 THR A N 5
ATOM 7176 C CA . THR A 1 29 ? 11.299 -9.931 -5.654 1.00 0.00 29 THR A CA 5
ATOM 7177 C C . THR A 1 29 ? 12.214 -8.821 -5.138 1.00 0.00 29 THR A C 5
ATOM 7178 O O . THR A 1 29 ? 11.722 -7.810 -4.645 1.00 0.00 29 THR A O 5
ATOM 7189 N N . TYR A 1 30 ? 13.530 -8.965 -5.320 1.00 0.00 30 TYR A N 5
ATOM 7190 C CA . TYR A 1 30 ? 14.539 -7.986 -4.946 1.00 0.00 30 TYR A CA 5
ATOM 7191 C C . TYR A 1 30 ? 14.216 -6.584 -5.472 1.00 0.00 30 TYR A C 5
ATOM 7192 O O . TYR A 1 30 ? 14.042 -5.658 -4.681 1.00 0.00 30 TYR A O 5
ATOM 7210 N N . SER A 1 31 ? 14.098 -6.436 -6.791 1.00 0.00 31 SER A N 5
ATOM 7211 C CA . SER A 1 31 ? 13.817 -5.180 -7.479 1.00 0.00 31 SER A CA 5
ATOM 7212 C C . SER A 1 31 ? 12.551 -4.542 -6.904 1.00 0.00 31 SER A C 5
ATOM 7213 O O . SER A 1 31 ? 12.588 -3.385 -6.499 1.00 0.00 31 SER A O 5
ATOM 7221 N N . ILE A 1 32 ? 11.460 -5.299 -6.772 1.00 0.00 32 ILE A N 5
ATOM 7222 C CA . ILE A 1 32 ? 10.205 -4.836 -6.184 1.00 0.00 32 ILE A CA 5
ATOM 7223 C C . ILE A 1 32 ? 10.479 -4.354 -4.744 1.00 0.00 32 ILE A C 5
ATOM 7224 O O . ILE A 1 32 ? 10.076 -3.239 -4.425 1.00 0.00 32 ILE A O 5
ATOM 7240 N N . THR A 1 33 ? 11.193 -5.092 -3.878 1.00 0.00 33 THR A N 5
ATOM 7241 C CA . THR A 1 33 ? 11.490 -4.620 -2.511 1.00 0.00 33 THR A CA 5
ATOM 7242 C C . THR A 1 33 ? 12.219 -3.292 -2.481 1.00 0.00 33 THR A C 5
ATOM 7243 O O . THR A 1 33 ? 11.883 -2.426 -1.676 1.00 0.00 33 THR A O 5
ATOM 7254 N N . LYS A 1 34 ? 13.189 -3.137 -3.372 1.00 0.00 34 LYS A N 5
ATOM 7255 C CA . LYS A 1 34 ? 13.945 -1.910 -3.551 1.00 0.00 34 LYS A CA 5
ATOM 7256 C C . LYS A 1 34 ? 12.956 -0.818 -3.927 1.00 0.00 34 LYS A C 5
ATOM 7257 O O . LYS A 1 34 ? 12.761 0.111 -3.152 1.00 0.00 34 LYS A O 5
ATOM 7276 N N . ARG A 1 35 ? 12.271 -0.970 -5.058 1.00 0.00 35 ARG A N 5
ATOM 7277 C CA . ARG A 1 35 ? 11.389 0.025 -5.650 1.00 0.00 35 ARG A CA 5
ATOM 7278 C C . ARG A 1 35 ? 10.330 0.466 -4.638 1.00 0.00 35 ARG A C 5
ATOM 7279 O O . ARG A 1 35 ? 10.098 1.656 -4.467 1.00 0.00 35 ARG A O 5
ATOM 7300 N N . VAL A 1 36 ? 9.710 -0.481 -3.937 1.00 0.00 36 VAL A N 5
ATOM 7301 C CA . VAL A 1 36 ? 8.708 -0.233 -2.910 1.00 0.00 36 VAL A CA 5
ATOM 7302 C C . VAL A 1 36 ? 9.300 0.641 -1.813 1.00 0.00 36 VAL A C 5
ATOM 7303 O O . VAL A 1 36 ? 8.731 1.672 -1.467 1.00 0.00 36 VAL A O 5
ATOM 7316 N N . LYS A 1 37 ? 10.428 0.220 -1.246 1.00 0.00 37 LYS A N 5
ATOM 7317 C CA . LYS A 1 37 ? 11.076 0.946 -0.169 1.00 0.00 37 LYS A CA 5
ATOM 7318 C C . LYS A 1 37 ? 11.427 2.355 -0.590 1.00 0.00 37 LYS A C 5
ATOM 7319 O O . LYS A 1 37 ? 11.174 3.269 0.180 1.00 0.00 37 LYS A O 5
ATOM 7338 N N . GLU A 1 38 ? 11.989 2.514 -1.784 1.00 0.00 38 GLU A N 5
ATOM 7339 C CA . GLU A 1 38 ? 12.331 3.819 -2.336 1.00 0.00 38 GLU A CA 5
ATOM 7340 C C . GLU A 1 38 ? 11.098 4.723 -2.293 1.00 0.00 38 GLU A C 5
ATOM 7341 O O . GLU A 1 38 ? 11.168 5.801 -1.718 1.00 0.00 38 GLU A O 5
ATOM 7353 N N . VAL A 1 39 ? 9.954 4.274 -2.824 1.00 0.00 39 VAL A N 5
ATOM 7354 C CA . VAL A 1 39 ? 8.711 5.045 -2.817 1.00 0.00 39 VAL A CA 5
ATOM 7355 C C . VAL A 1 39 ? 8.277 5.389 -1.384 1.00 0.00 39 VAL A C 5
ATOM 7356 O O . VAL A 1 39 ? 7.886 6.533 -1.130 1.00 0.00 39 VAL A O 5
ATOM 7369 N N . LEU A 1 40 ? 8.322 4.431 -0.449 1.00 0.00 40 LEU A N 5
ATOM 7370 C CA . LEU A 1 40 ? 7.910 4.669 0.934 1.00 0.00 40 LEU A CA 5
ATOM 7371 C C . LEU A 1 40 ? 8.821 5.702 1.593 1.00 0.00 40 LEU A C 5
ATOM 7372 O O . LEU A 1 40 ? 8.316 6.634 2.215 1.00 0.00 40 LEU A O 5
ATOM 7388 N N . THR A 1 41 ? 10.132 5.550 1.451 1.00 0.00 41 THR A N 5
ATOM 7389 C CA . THR A 1 41 ? 11.140 6.469 1.929 1.00 0.00 41 THR A CA 5
ATOM 7390 C C . THR A 1 41 ? 10.901 7.864 1.329 1.00 0.00 41 THR A C 5
ATOM 7391 O O . THR A 1 41 ? 10.808 8.836 2.080 1.00 0.00 41 THR A O 5
ATOM 7402 N N . ASP A 1 42 ? 10.781 7.977 0.004 1.00 0.00 42 ASP A N 5
ATOM 7403 C CA . ASP A 1 42 ? 10.678 9.247 -0.719 1.00 0.00 42 ASP A CA 5
ATOM 7404 C C . ASP A 1 42 ? 9.413 10.012 -0.311 1.00 0.00 42 ASP A C 5
ATOM 7405 O O . ASP A 1 42 ? 9.420 11.243 -0.284 1.00 0.00 42 ASP A O 5
ATOM 7414 N N . ASN A 1 43 ? 8.335 9.308 0.059 1.00 0.00 43 ASN A N 5
ATOM 7415 C CA . ASN A 1 43 ? 7.076 9.895 0.529 1.00 0.00 43 ASN A CA 5
ATOM 7416 C C . ASN A 1 43 ? 7.004 9.955 2.060 1.00 0.00 43 ASN A C 5
ATOM 7417 O O . ASN A 1 43 ? 5.951 10.253 2.629 1.00 0.00 43 ASN A O 5
ATOM 7428 N N . ASN A 1 44 ? 8.116 9.689 2.753 1.00 0.00 44 ASN A N 5
ATOM 7429 C CA . ASN A 1 44 ? 8.252 9.746 4.208 1.00 0.00 44 ASN A CA 5
ATOM 7430 C C . ASN A 1 44 ? 7.214 8.873 4.928 1.00 0.00 44 ASN A C 5
ATOM 7431 O O . ASN A 1 44 ? 6.739 9.224 6.011 1.00 0.00 44 ASN A O 5
ATOM 7442 N N . LEU A 1 45 ? 6.842 7.726 4.362 1.00 0.00 45 LEU A N 5
ATOM 7443 C CA . LEU A 1 45 ? 5.813 6.833 4.890 1.00 0.00 45 LEU A CA 5
ATOM 7444 C C . LEU A 1 45 ? 6.380 5.830 5.899 1.00 0.00 45 LEU A C 5
ATOM 7445 O O . LEU A 1 45 ? 7.594 5.753 6.129 1.00 0.00 45 LEU A O 5
ATOM 7461 N N . GLY A 1 46 ? 5.480 5.042 6.491 1.00 0.00 46 GLY A N 5
ATOM 7462 C CA . GLY A 1 46 ? 5.752 3.998 7.462 1.00 0.00 46 GLY A CA 5
ATOM 7463 C C . GLY A 1 46 ? 5.595 2.631 6.805 1.00 0.00 46 GLY A C 5
ATOM 7464 O O . GLY A 1 46 ? 4.505 2.329 6.312 1.00 0.00 46 GLY A O 5
ATOM 7468 N N . GLN A 1 47 ? 6.642 1.794 6.824 1.00 0.00 47 GLN A N 5
ATOM 7469 C CA . GLN A 1 47 ? 6.603 0.415 6.323 1.00 0.00 47 GLN A CA 5
ATOM 7470 C C . GLN A 1 47 ? 5.401 -0.347 6.900 1.00 0.00 47 GLN A C 5
ATOM 7471 O O . GLN A 1 47 ? 4.747 -1.094 6.177 1.00 0.00 47 GLN A O 5
ATOM 7485 N N . ARG A 1 48 ? 5.096 -0.163 8.194 1.00 0.00 48 ARG A N 5
ATOM 7486 C CA . ARG A 1 48 ? 3.995 -0.864 8.861 1.00 0.00 48 ARG A CA 5
ATOM 7487 C C . ARG A 1 48 ? 2.661 -0.578 8.178 1.00 0.00 48 ARG A C 5
ATOM 7488 O O . ARG A 1 48 ? 1.860 -1.490 8.054 1.00 0.00 48 ARG A O 5
ATOM 7509 N N . LEU A 1 49 ? 2.409 0.661 7.741 1.00 0.00 49 LEU A N 5
ATOM 7510 C CA . LEU A 1 49 ? 1.137 1.019 7.119 1.00 0.00 49 LEU A CA 5
ATOM 7511 C C . LEU A 1 49 ? 0.985 0.266 5.798 1.00 0.00 49 LEU A C 5
ATOM 7512 O O . LEU A 1 49 ? -0.055 -0.334 5.536 1.00 0.00 49 LEU A O 5
ATOM 7528 N N . PHE A 1 50 ? 2.029 0.299 4.963 1.00 0.00 50 PHE A N 5
ATOM 7529 C CA . PHE A 1 50 ? 2.060 -0.422 3.696 1.00 0.00 50 PHE A CA 5
ATOM 7530 C C . PHE A 1 50 ? 1.838 -1.918 3.929 1.00 0.00 50 PHE A C 5
ATOM 7531 O O . PHE A 1 50 ? 1.031 -2.546 3.238 1.00 0.00 50 PHE A O 5
ATOM 7548 N N . GLY A 1 51 ? 2.545 -2.487 4.909 1.00 0.00 51 GLY A N 5
ATOM 7549 C CA . GLY A 1 51 ? 2.392 -3.892 5.231 1.00 0.00 51 GLY A CA 5
ATOM 7550 C C . GLY A 1 51 ? 1.013 -4.196 5.787 1.00 0.00 51 GLY A C 5
ATOM 7551 O O . GLY A 1 51 ? 0.539 -5.292 5.566 1.00 0.00 51 GLY A O 5
ATOM 7555 N N . GLU A 1 52 ? 0.337 -3.268 6.455 1.00 0.00 52 GLU A N 5
ATOM 7556 C CA . GLU A 1 52 ? -0.993 -3.494 7.000 1.00 0.00 52 GLU A CA 5
ATOM 7557 C C . GLU A 1 52 ? -2.038 -3.383 5.889 1.00 0.00 52 GLU A C 5
ATOM 7558 O O . GLU A 1 52 ? -2.675 -4.380 5.542 1.00 0.00 52 GLU A O 5
ATOM 7570 N N . SER A 1 53 ? -2.207 -2.193 5.306 1.00 0.00 53 SER A N 5
ATOM 7571 C CA . SER A 1 53 ? -3.273 -1.914 4.362 1.00 0.00 53 SER A CA 5
ATOM 7572 C C . SER A 1 53 ? -3.135 -2.675 3.044 1.00 0.00 53 SER A C 5
ATOM 7573 O O . SER A 1 53 ? -4.162 -2.997 2.444 1.00 0.00 53 SER A O 5
ATOM 7581 N N . ILE A 1 54 ? -1.917 -2.971 2.577 1.00 0.00 54 ILE A N 5
ATOM 7582 C CA . ILE A 1 54 ? -1.755 -3.790 1.380 1.00 0.00 54 ILE A CA 5
ATOM 7583 C C . ILE A 1 54 ? -1.573 -5.250 1.788 1.00 0.00 54 ILE A C 5
ATOM 7584 O O . ILE A 1 54 ? -2.330 -6.113 1.342 1.00 0.00 54 ILE A O 5
ATOM 7600 N N . LEU A 1 55 ? -0.544 -5.562 2.582 1.00 0.00 55 LEU A N 5
ATOM 7601 C CA . LEU A 1 55 ? -0.060 -6.941 2.679 1.00 0.00 55 LEU A CA 5
ATOM 7602 C C . LEU A 1 55 ? -0.784 -7.760 3.747 1.00 0.00 55 LEU A C 5
ATOM 7603 O O . LEU A 1 55 ? -0.973 -8.964 3.564 1.00 0.00 55 LEU A O 5
ATOM 7619 N N . GLY A 1 56 ? -1.225 -7.135 4.829 1.00 0.00 56 GLY A N 5
ATOM 7620 C CA . GLY A 1 56 ? -1.545 -7.815 6.062 1.00 0.00 56 GLY A CA 5
ATOM 7621 C C . GLY A 1 56 ? -0.314 -8.524 6.627 1.00 0.00 56 GLY A C 5
ATOM 7622 O O . GLY A 1 56 ? -0.340 -9.744 6.816 1.00 0.00 56 GLY A O 5
ATOM 7626 N N . LEU A 1 57 ? 0.770 -7.796 6.902 1.00 0.00 57 LEU A N 5
ATOM 7627 C CA . LEU A 1 57 ? 1.924 -8.242 7.677 1.00 0.00 57 LEU A CA 5
ATOM 7628 C C . LEU A 1 57 ? 2.232 -7.158 8.708 1.00 0.00 57 LEU A C 5
ATOM 7629 O O . LEU A 1 57 ? 2.015 -5.976 8.430 1.00 0.00 57 LEU A O 5
ATOM 7645 N N . THR A 1 58 ? 2.792 -7.540 9.862 1.00 0.00 58 THR A N 5
ATOM 7646 C CA . THR A 1 58 ? 3.222 -6.539 10.832 1.00 0.00 58 THR A CA 5
ATOM 7647 C C . THR A 1 58 ? 4.596 -5.989 10.452 1.00 0.00 58 THR A C 5
ATOM 7648 O O . THR A 1 58 ? 5.268 -6.507 9.558 1.00 0.00 58 THR A O 5
ATOM 7659 N N . GLN A 1 59 ? 5.017 -4.927 11.145 1.00 0.00 59 GLN A N 5
ATOM 7660 C CA . GLN A 1 59 ? 6.225 -4.177 10.840 1.00 0.00 59 GLN A CA 5
ATOM 7661 C C . GLN A 1 59 ? 7.443 -5.099 10.797 1.00 0.00 59 GLN A C 5
ATOM 7662 O O . GLN A 1 59 ? 8.227 -4.979 9.863 1.00 0.00 59 GLN A O 5
ATOM 7676 N N . GLY A 1 60 ? 7.599 -6.012 11.760 1.00 0.00 60 GLY A N 5
ATOM 7677 C CA . GLY A 1 60 ? 8.737 -6.923 11.806 1.00 0.00 60 GLY A CA 5
ATOM 7678 C C . GLY A 1 60 ? 8.744 -7.830 10.580 1.00 0.00 60 GLY A C 5
ATOM 7679 O O . GLY A 1 60 ? 9.746 -7.903 9.864 1.00 0.00 60 GLY A O 5
ATOM 7683 N N . SER A 1 61 ? 7.615 -8.485 10.313 1.00 0.00 61 SER A N 5
ATOM 7684 C CA . SER A 1 61 ? 7.414 -9.416 9.215 1.00 0.00 61 SER A CA 5
ATOM 7685 C C . SER A 1 61 ? 7.709 -8.755 7.866 1.00 0.00 61 SER A C 5
ATOM 7686 O O . SER A 1 61 ? 8.385 -9.340 7.015 1.00 0.00 61 SER A O 5
ATOM 7694 N N . VAL A 1 62 ? 7.200 -7.536 7.667 1.00 0.00 62 VAL A N 5
ATOM 7695 C CA . VAL A 1 62 ? 7.377 -6.784 6.438 1.00 0.00 62 VAL A CA 5
ATOM 7696 C C . VAL A 1 62 ? 8.804 -6.228 6.358 1.00 0.00 62 VAL A C 5
ATOM 7697 O O . VAL A 1 62 ? 9.358 -6.137 5.262 1.00 0.00 62 VAL A O 5
ATOM 7710 N N . SER A 1 63 ? 9.421 -5.874 7.492 1.00 0.00 63 SER A N 5
ATOM 7711 C CA . SER A 1 63 ? 10.796 -5.410 7.519 1.00 0.00 63 SER A CA 5
ATOM 7712 C C . SER A 1 63 ? 11.703 -6.527 7.023 1.00 0.00 63 SER A C 5
ATOM 7713 O O . SER A 1 63 ? 12.533 -6.251 6.159 1.00 0.00 63 SER A O 5
ATOM 7721 N N . ASP A 1 64 ? 11.513 -7.768 7.489 1.00 0.00 64 ASP A N 5
ATOM 7722 C CA . ASP A 1 64 ? 12.211 -8.938 6.952 1.00 0.00 64 ASP A CA 5
ATOM 7723 C C . ASP A 1 64 ? 11.978 -9.040 5.453 1.00 0.00 64 ASP A C 5
ATOM 7724 O O . ASP A 1 64 ? 12.951 -9.125 4.704 1.00 0.00 64 ASP A O 5
ATOM 7733 N N . LEU A 1 65 ? 10.710 -8.979 5.025 1.00 0.00 65 LEU A N 5
ATOM 7734 C CA . LEU A 1 65 ? 10.342 -9.208 3.635 1.00 0.00 65 LEU A CA 5
ATOM 7735 C C . LEU A 1 65 ? 11.085 -8.253 2.705 1.00 0.00 65 LEU A C 5
ATOM 7736 O O . LEU A 1 65 ? 11.565 -8.661 1.653 1.00 0.00 65 LEU A O 5
ATOM 7752 N N . LEU A 1 66 ? 11.160 -6.981 3.094 1.00 0.00 66 LEU A N 5
ATOM 7753 C CA . LEU A 1 66 ? 11.755 -5.903 2.314 1.00 0.00 66 LEU A CA 5
ATOM 7754 C C . LEU A 1 66 ? 13.278 -5.843 2.452 1.00 0.00 66 LEU A C 5
ATOM 7755 O O . LEU A 1 66 ? 13.977 -5.406 1.540 1.00 0.00 66 LEU A O 5
ATOM 7771 N N . SER A 1 67 ? 13.788 -6.263 3.600 1.00 0.00 67 SER A N 5
ATOM 7772 C CA . SER A 1 67 ? 15.213 -6.314 3.916 1.00 0.00 67 SER A CA 5
ATOM 7773 C C . SER A 1 67 ? 15.886 -7.439 3.131 1.00 0.00 67 SER A C 5
ATOM 7774 O O . SER A 1 67 ? 16.883 -7.218 2.434 1.00 0.00 67 SER A O 5
ATOM 7782 N N . ARG A 1 68 ? 15.350 -8.655 3.256 1.00 0.00 68 ARG A N 5
ATOM 7783 C CA . ARG A 1 68 ? 15.918 -9.884 2.720 1.00 0.00 68 ARG A CA 5
ATOM 7784 C C . ARG A 1 68 ? 14.779 -10.672 2.073 1.00 0.00 68 ARG A C 5
ATOM 7785 O O . ARG A 1 68 ? 14.317 -11.660 2.648 1.00 0.00 68 ARG A O 5
ATOM 7806 N N . PRO A 1 69 ? 14.299 -10.262 0.889 1.00 0.00 69 PRO A N 5
ATOM 7807 C CA . PRO A 1 69 ? 13.300 -11.034 0.169 1.00 0.00 69 PRO A CA 5
ATOM 7808 C C . PRO A 1 69 ? 13.912 -12.364 -0.263 1.00 0.00 69 PRO A C 5
ATOM 7809 O O . PRO A 1 69 ? 15.069 -12.421 -0.687 1.00 0.00 69 PRO A O 5
ATOM 7820 N N . LYS A 1 70 ? 13.125 -13.438 -0.210 1.00 0.00 70 LYS A N 5
ATOM 7821 C CA . LYS A 1 70 ? 13.510 -14.681 -0.871 1.00 0.00 70 LYS A CA 5
ATOM 7822 C C . LYS A 1 70 ? 13.353 -14.520 -2.389 1.00 0.00 70 LYS A C 5
ATOM 7823 O O . LYS A 1 70 ? 12.580 -13.667 -2.835 1.00 0.00 70 LYS A O 5
ATOM 7842 N N . PRO A 1 71 ? 14.042 -15.359 -3.179 1.00 0.00 71 PRO A N 5
ATOM 7843 C CA . PRO A 1 71 ? 13.827 -15.442 -4.614 1.00 0.00 71 PRO A CA 5
ATOM 7844 C C . PRO A 1 71 ? 12.382 -15.795 -4.951 1.00 0.00 71 PRO A C 5
ATOM 7845 O O . PRO A 1 71 ? 11.744 -16.573 -4.233 1.00 0.00 71 PRO A O 5
ATOM 7856 N N . TRP A 1 72 ? 11.912 -15.363 -6.120 1.00 0.00 72 TRP A N 5
ATOM 7857 C CA . TRP A 1 72 ? 10.639 -15.822 -6.663 1.00 0.00 72 TRP A CA 5
ATOM 7858 C C . TRP A 1 72 ? 10.635 -17.333 -6.880 1.00 0.00 72 TRP A C 5
ATOM 7859 O O . TRP A 1 72 ? 9.599 -17.964 -6.672 1.00 0.00 72 TRP A O 5
ATOM 7880 N N . HIS A 1 73 ? 11.773 -17.941 -7.246 1.00 0.00 73 HIS A N 5
ATOM 7881 C CA . HIS A 1 73 ? 11.844 -19.395 -7.357 1.00 0.00 73 HIS A CA 5
ATOM 7882 C C . HIS A 1 73 ? 11.497 -20.046 -6.007 1.00 0.00 73 HIS A C 5
ATOM 7883 O O . HIS A 1 73 ? 10.696 -20.979 -5.947 1.00 0.00 73 HIS A O 5
ATOM 7897 N N . LYS A 1 74 ? 12.091 -19.529 -4.925 1.00 0.00 74 LYS A N 5
ATOM 7898 C CA . LYS A 1 74 ? 11.984 -20.037 -3.561 1.00 0.00 74 LYS A CA 5
ATOM 7899 C C . LYS A 1 74 ? 10.556 -19.916 -3.052 1.00 0.00 74 LYS A C 5
ATOM 7900 O O . LYS A 1 74 ? 10.088 -20.797 -2.325 1.00 0.00 74 LYS A O 5
ATOM 7919 N N . LEU A 1 75 ? 9.897 -18.805 -3.363 1.00 0.00 75 LEU A N 5
ATOM 7920 C CA . LEU A 1 75 ? 8.546 -18.514 -2.922 1.00 0.00 75 LEU A CA 5
ATOM 7921 C C . LEU A 1 75 ? 7.576 -19.315 -3.786 1.00 0.00 75 LEU A C 5
ATOM 7922 O O . LEU A 1 75 ? 7.673 -19.316 -5.010 1.00 0.00 75 LEU A O 5
ATOM 7938 N N . SER A 1 76 ? 6.602 -19.969 -3.166 1.00 0.00 76 SER A N 5
ATOM 7939 C CA . SER A 1 76 ? 5.407 -20.490 -3.838 1.00 0.00 76 SER A CA 5
ATOM 7940 C C . SER A 1 76 ? 4.308 -19.424 -3.835 1.00 0.00 76 SER A C 5
ATOM 7941 O O . SER A 1 76 ? 4.570 -18.339 -3.332 1.00 0.00 76 SER A O 5
ATOM 7949 N N . LEU A 1 77 ? 3.097 -19.686 -4.347 1.00 0.00 77 LEU A N 5
ATOM 7950 C CA . LEU A 1 77 ? 2.016 -18.686 -4.470 1.00 0.00 77 LEU A CA 5
ATOM 7951 C C . LEU A 1 77 ? 1.845 -17.839 -3.202 1.00 0.00 77 LEU A C 5
ATOM 7952 O O . LEU A 1 77 ? 2.038 -16.635 -3.240 1.00 0.00 77 LEU A O 5
ATOM 7968 N N . LYS A 1 78 ? 1.592 -18.473 -2.056 1.00 0.00 78 LYS A N 5
ATOM 7969 C CA . LYS A 1 78 ? 1.524 -17.849 -0.728 1.00 0.00 78 LYS A CA 5
ATOM 7970 C C . LYS A 1 78 ? 2.749 -17.014 -0.333 1.00 0.00 78 LYS A C 5
ATOM 7971 O O . LYS A 1 78 ? 2.662 -16.088 0.474 1.00 0.00 78 LYS A O 5
ATOM 7990 N N . GLY A 1 79 ? 3.905 -17.349 -0.887 1.00 0.00 79 GLY A N 5
ATOM 7991 C CA . GLY A 1 79 ? 5.141 -16.591 -0.808 1.00 0.00 79 GLY A CA 5
ATOM 7992 C C . GLY A 1 79 ? 5.112 -15.341 -1.670 1.00 0.00 79 GLY A C 5
ATOM 7993 O O . GLY A 1 79 ? 5.591 -14.290 -1.262 1.00 0.00 79 GLY A O 5
ATOM 7997 N N . ARG A 1 80 ? 4.602 -15.467 -2.887 1.00 0.00 80 ARG A N 5
ATOM 7998 C CA . ARG A 1 80 ? 4.608 -14.454 -3.929 1.00 0.00 80 ARG A CA 5
ATOM 7999 C C . ARG A 1 80 ? 3.460 -13.469 -3.773 1.00 0.00 80 ARG A C 5
ATOM 8000 O O . ARG A 1 80 ? 3.601 -12.335 -4.210 1.00 0.00 80 ARG A O 5
ATOM 8021 N N . GLU A 1 81 ? 2.366 -13.889 -3.135 1.00 0.00 81 GLU A N 5
ATOM 8022 C CA . GLU A 1 81 ? 1.151 -13.142 -2.825 1.00 0.00 81 GLU A CA 5
ATOM 8023 C C . GLU A 1 81 ? 1.436 -11.674 -2.512 1.00 0.00 81 GLU A C 5
ATOM 8024 O O . GLU A 1 81 ? 0.940 -10.810 -3.242 1.00 0.00 81 GLU A O 5
ATOM 8036 N N . PRO A 1 82 ? 2.271 -11.366 -1.500 1.00 0.00 82 PRO A N 5
ATOM 8037 C CA . PRO A 1 82 ? 2.562 -9.991 -1.181 1.00 0.00 82 PRO A CA 5
ATOM 8038 C C . PRO A 1 82 ? 3.300 -9.322 -2.339 1.00 0.00 82 PRO A C 5
ATOM 8039 O O . PRO A 1 82 ? 2.839 -8.289 -2.807 1.00 0.00 82 PRO A O 5
ATOM 8050 N N . PHE A 1 83 ? 4.393 -9.902 -2.851 1.00 0.00 83 PHE A N 5
ATOM 8051 C CA . PHE A 1 83 ? 5.215 -9.309 -3.911 1.00 0.00 83 PHE A CA 5
ATOM 8052 C C . PHE A 1 83 ? 4.433 -8.984 -5.183 1.00 0.00 83 PHE A C 5
ATOM 8053 O O . PHE A 1 83 ? 4.774 -8.010 -5.850 1.00 0.00 83 PHE A O 5
ATOM 8070 N N . VAL A 1 84 ? 3.399 -9.754 -5.520 1.00 0.00 84 VAL A N 5
ATOM 8071 C CA . VAL A 1 84 ? 2.501 -9.418 -6.617 1.00 0.00 84 VAL A CA 5
ATOM 8072 C C . VAL A 1 84 ? 1.727 -8.157 -6.253 1.00 0.00 84 VAL A C 5
ATOM 8073 O O . VAL A 1 84 ? 1.735 -7.206 -7.035 1.00 0.00 84 VAL A O 5
ATOM 8086 N N . ARG A 1 85 ? 1.096 -8.095 -5.069 1.00 0.00 85 ARG A N 5
ATOM 8087 C CA . ARG A 1 85 ? 0.407 -6.879 -4.670 1.00 0.00 85 ARG A CA 5
ATOM 8088 C C . ARG A 1 85 ? 1.387 -5.703 -4.688 1.00 0.00 85 ARG A C 5
ATOM 8089 O O . ARG A 1 85 ? 0.983 -4.639 -5.135 1.00 0.00 85 ARG A O 5
ATOM 8110 N N . MET A 1 86 ? 2.647 -5.868 -4.266 1.00 0.00 86 MET A N 5
ATOM 8111 C CA . MET A 1 86 ? 3.688 -4.855 -4.284 1.00 0.00 86 MET A CA 5
ATOM 8112 C C . MET A 1 86 ? 3.966 -4.381 -5.702 1.00 0.00 86 MET A C 5
ATOM 8113 O O . MET A 1 86 ? 3.932 -3.178 -5.946 1.00 0.00 86 MET A O 5
ATOM 8127 N N . GLN A 1 87 ? 4.227 -5.296 -6.638 1.00 0.00 87 GLN A N 5
ATOM 8128 C CA . GLN A 1 87 ? 4.448 -4.950 -8.037 1.00 0.00 87 GLN A CA 5
ATOM 8129 C C . GLN A 1 87 ? 3.272 -4.127 -8.588 1.00 0.00 87 GLN A C 5
ATOM 8130 O O . GLN A 1 87 ? 3.487 -3.094 -9.226 1.00 0.00 87 GLN A O 5
ATOM 8144 N N . LEU A 1 88 ? 2.030 -4.562 -8.342 1.00 0.00 88 LEU A N 5
ATOM 8145 C CA . LEU A 1 88 ? 0.852 -3.847 -8.824 1.00 0.00 88 LEU A CA 5
ATOM 8146 C C . LEU A 1 88 ? 0.590 -2.565 -8.023 1.00 0.00 88 LEU A C 5
ATOM 8147 O O . LEU A 1 88 ? 0.045 -1.620 -8.586 1.00 0.00 88 LEU A O 5
ATOM 8163 N N . TRP A 1 89 ? 0.978 -2.477 -6.747 1.00 0.00 89 TRP A N 5
ATOM 8164 C CA . TRP A 1 89 ? 0.857 -1.260 -5.951 1.00 0.00 89 TRP A CA 5
ATOM 8165 C C . TRP A 1 89 ? 1.799 -0.218 -6.535 1.00 0.00 89 TRP A C 5
ATOM 8166 O O . TRP A 1 89 ? 1.492 0.961 -6.551 1.00 0.00 89 TRP A O 5
ATOM 8187 N N . LEU A 1 90 ? 2.947 -0.637 -7.057 1.00 0.00 90 LEU A N 5
ATOM 8188 C CA . LEU A 1 90 ? 3.849 0.258 -7.757 1.00 0.00 90 LEU A CA 5
ATOM 8189 C C . LEU A 1 90 ? 3.328 0.629 -9.150 1.00 0.00 90 LEU A C 5
ATOM 8190 O O . LEU A 1 90 ? 3.760 1.644 -9.690 1.00 0.00 90 LEU A O 5
ATOM 8206 N N . ASN A 1 91 ? 2.444 -0.178 -9.744 1.00 0.00 91 ASN A N 5
ATOM 8207 C CA . ASN A 1 91 ? 1.830 0.127 -11.037 1.00 0.00 91 ASN A CA 5
ATOM 8208 C C . ASN A 1 91 ? 0.690 1.135 -10.872 1.00 0.00 91 ASN A C 5
ATOM 8209 O O . ASN A 1 91 ? 0.551 2.060 -11.671 1.00 0.00 91 ASN A O 5
ATOM 8220 N N . ASP A 1 92 ? -0.132 0.955 -9.839 1.00 0.00 92 ASP A N 5
ATOM 8221 C CA . ASP A 1 92 ? -1.233 1.844 -9.464 1.00 0.00 92 ASP A CA 5
ATOM 8222 C C . ASP A 1 92 ? -0.682 3.272 -9.297 1.00 0.00 92 ASP A C 5
ATOM 8223 O O . ASP A 1 92 ? 0.342 3.436 -8.641 1.00 0.00 92 ASP A O 5
ATOM 8232 N N . PRO A 1 93 ? -1.282 4.319 -9.892 1.00 0.00 93 PRO A N 5
ATOM 8233 C CA . PRO A 1 93 ? -0.760 5.681 -9.793 1.00 0.00 93 PRO A CA 5
ATOM 8234 C C . PRO A 1 93 ? -1.247 6.386 -8.517 1.00 0.00 93 PRO A C 5
ATOM 8235 O O . PRO A 1 93 ? -0.483 7.057 -7.829 1.00 0.00 93 PRO A O 5
ATOM 8246 N N . HIS A 1 94 ? -2.508 6.184 -8.132 1.00 0.00 94 HIS A N 5
ATOM 8247 C CA . HIS A 1 94 ? -3.068 6.644 -6.860 1.00 0.00 94 HIS A CA 5
ATOM 8248 C C . HIS A 1 94 ? -2.695 5.688 -5.718 1.00 0.00 94 HIS A C 5
ATOM 8249 O O . HIS A 1 94 ? -3.458 5.497 -4.769 1.00 0.00 94 HIS A O 5
ATOM 8263 N N . ASN A 1 95 ? -1.561 5.010 -5.845 1.00 0.00 95 ASN A N 5
ATOM 8264 C CA . ASN A 1 95 ? -1.012 4.074 -4.879 1.00 0.00 95 ASN A CA 5
ATOM 8265 C C . ASN A 1 95 ? -0.663 4.783 -3.578 1.00 0.00 95 ASN A C 5
ATOM 8266 O O . ASN A 1 95 ? -1.304 4.525 -2.556 1.00 0.00 95 ASN A O 5
ATOM 8277 N N . VAL A 1 96 ? 0.313 5.687 -3.618 1.00 0.00 96 VAL A N 5
ATOM 8278 C CA . VAL A 1 96 ? 0.776 6.464 -2.499 1.00 0.00 96 VAL A CA 5
ATOM 8279 C C . VAL A 1 96 ? -0.386 7.292 -1.969 1.00 0.00 96 VAL A C 5
ATOM 8280 O O . VAL A 1 96 ? -0.572 7.328 -0.761 1.00 0.00 96 VAL A O 5
ATOM 8293 N N . GLU A 1 97 ? -1.199 7.887 -2.845 1.00 0.00 97 GLU A N 5
ATOM 8294 C CA . GLU A 1 97 ? -2.357 8.678 -2.439 1.00 0.00 97 GLU A CA 5
ATOM 8295 C C . GLU A 1 97 ? -3.281 7.874 -1.528 1.00 0.00 97 GLU A C 5
ATOM 8296 O O . GLU A 1 97 ? -3.521 8.303 -0.400 1.00 0.00 97 GLU A O 5
ATOM 8308 N N . LYS A 1 98 ? -3.771 6.707 -1.974 1.00 0.00 98 LYS A N 5
ATOM 8309 C CA . LYS A 1 98 ? -4.628 5.865 -1.138 1.00 0.00 98 LYS A CA 5
ATOM 8310 C C . LYS A 1 98 ? -3.910 5.485 0.156 1.00 0.00 98 LYS A C 5
ATOM 8311 O O . LYS A 1 98 ? -4.524 5.528 1.217 1.00 0.00 98 LYS A O 5
ATOM 8330 N N . LEU A 1 99 ? -2.609 5.177 0.106 1.00 0.00 99 LEU A N 5
ATOM 8331 C CA . LEU A 1 99 ? -1.845 4.827 1.302 1.00 0.00 99 LEU A CA 5
ATOM 8332 C C . LEU A 1 99 ? -1.811 5.994 2.294 1.00 0.00 99 LEU A C 5
ATOM 8333 O O . LEU A 1 99 ? -1.991 5.807 3.496 1.00 0.00 99 LEU A O 5
ATOM 8349 N N . ARG A 1 100 ? -1.585 7.216 1.818 1.00 0.00 100 ARG A N 5
ATOM 8350 C CA . ARG A 1 100 ? -1.557 8.410 2.628 1.00 0.00 100 ARG A CA 5
ATOM 8351 C C . ARG A 1 100 ? -2.951 8.764 3.144 1.00 0.00 100 ARG A C 5
ATOM 8352 O O . ARG A 1 100 ? -3.065 9.415 4.184 1.00 0.00 100 ARG A O 5
ATOM 8373 N N . ASP A 1 101 ? -3.996 8.354 2.421 1.00 0.00 101 ASP A N 5
ATOM 8374 C CA . ASP A 1 101 ? -5.400 8.540 2.774 1.00 0.00 101 ASP A CA 5
ATOM 8375 C C . ASP A 1 101 ? -5.821 7.628 3.920 1.00 0.00 101 ASP A C 5
ATOM 8376 O O . ASP A 1 101 ? -6.797 7.934 4.606 1.00 0.00 101 ASP A O 5
ATOM 8385 N N . MET A 1 102 ? -5.076 6.542 4.166 1.00 0.00 102 MET A N 5
ATOM 8386 C CA . MET A 1 102 ? -5.200 5.722 5.365 1.00 0.00 102 MET A CA 5
ATOM 8387 C C . MET A 1 102 ? -4.842 6.580 6.583 1.00 0.00 102 MET A C 5
ATOM 8388 O O . MET A 1 102 ? -5.684 6.849 7.437 1.00 0.00 102 MET A O 5
ATOM 8402 N N . LYS A 1 103 ? -3.576 7.023 6.659 1.00 0.00 103 LYS A N 5
ATOM 8403 C CA . LYS A 1 103 ? -3.050 7.730 7.828 1.00 0.00 103 LYS A CA 5
ATOM 8404 C C . LYS A 1 103 ? -3.756 9.067 8.007 1.00 0.00 103 LYS A C 5
ATOM 8405 O O . LYS A 1 103 ? -4.423 9.262 9.023 1.00 0.00 103 LYS A O 5
ATOM 8424 N N . LYS A 1 104 ? -3.633 9.919 6.983 1.00 0.00 104 LYS A N 5
ATOM 8425 C CA . LYS A 1 104 ? -4.093 11.296 6.890 1.00 0.00 104 LYS A CA 5
ATOM 8426 C C . LYS A 1 104 ? -3.666 12.195 8.067 1.00 0.00 104 LYS A C 5
ATOM 8427 O O . LYS A 1 104 ? -3.175 11.725 9.091 1.00 0.00 104 LYS A O 5
ATOM 8446 N N . LEU A 1 105 ? -3.832 13.512 7.896 1.00 0.00 105 LEU A N 5
ATOM 8447 C CA . LEU A 1 105 ? -3.445 14.583 8.821 1.00 0.00 105 LEU A CA 5
ATOM 8448 C C . LEU A 1 105 ? -2.037 14.384 9.399 1.00 0.00 105 LEU A C 5
ATOM 8449 O O . LEU A 1 105 ? -1.876 13.844 10.499 1.00 0.00 105 LEU A O 5
ATOM 8465 N N . SER A 1 106 ? -1.004 14.828 8.669 1.00 0.00 106 SER A N 5
ATOM 8466 C CA . SER A 1 106 ? 0.362 14.789 9.184 1.00 0.00 106 SER A CA 5
ATOM 8467 C C . SER A 1 106 ? 1.320 15.845 8.602 1.00 0.00 106 SER A C 5
ATOM 8468 O O . SER A 1 106 ? 2.330 16.147 9.245 1.00 0.00 106 SER A O 5
ATOM 8476 N N . GLY A 1 107 ? 1.060 16.463 7.446 1.00 0.00 107 GLY A N 5
ATOM 8477 C CA . GLY A 1 107 ? 1.951 17.483 6.886 1.00 0.00 107 GLY A CA 5
ATOM 8478 C C . GLY A 1 107 ? 1.839 17.538 5.362 1.00 0.00 107 GLY A C 5
ATOM 8479 O O . GLY A 1 107 ? 2.501 16.734 4.700 1.00 0.00 107 GLY A O 5
ATOM 8483 N N . PRO A 1 108 ? 1.010 18.423 4.783 1.00 0.00 108 PRO A N 5
ATOM 8484 C CA . PRO A 1 108 ? 0.810 18.556 3.347 1.00 0.00 108 PRO A CA 5
ATOM 8485 C C . PRO A 1 108 ? 1.986 19.333 2.728 1.00 0.00 108 PRO A C 5
ATOM 8486 O O . PRO A 1 108 ? 1.876 20.510 2.373 1.00 0.00 108 PRO A O 5
ATOM 8497 N N . SER A 1 109 ? 3.132 18.670 2.613 1.00 0.00 109 SER A N 5
ATOM 8498 C CA . SER A 1 109 ? 4.281 19.112 1.841 1.00 0.00 109 SER A CA 5
ATOM 8499 C C . SER A 1 109 ? 4.206 18.530 0.424 1.00 0.00 109 SER A C 5
ATOM 8500 O O . SER A 1 109 ? 3.512 17.531 0.195 1.00 0.00 109 SER A O 5
ATOM 8508 N N . SER A 1 110 ? 4.972 19.112 -0.500 1.00 0.00 110 SER A N 5
ATOM 8509 C CA . SER A 1 110 ? 5.221 18.591 -1.834 1.00 0.00 110 SER A CA 5
ATOM 8510 C C . SER A 1 110 ? 3.953 18.376 -2.681 1.00 0.00 110 SER A C 5
ATOM 8511 O O . SER A 1 110 ? 2.864 18.878 -2.375 1.00 0.00 110 SER A O 5
ATOM 8519 N N . GLY A 1 111 ? 4.163 17.719 -3.817 1.00 0.00 111 GLY A N 5
ATOM 8520 C CA . GLY A 1 111 ? 3.482 17.860 -5.082 1.00 0.00 111 GLY A CA 5
ATOM 8521 C C . GLY A 1 111 ? 4.637 18.092 -6.030 1.00 0.00 111 GLY A C 5
ATOM 8522 O O . GLY A 1 111 ? 4.815 19.246 -6.469 1.00 0.00 111 GLY A O 5
ATOM 8526 N N . GLY A 1 1 ? 4.296 2.453 -43.590 1.00 0.00 1 GLY A N 6
ATOM 8527 C CA . GLY A 1 1 ? 3.433 1.263 -43.668 1.00 0.00 1 GLY A CA 6
ATOM 8528 C C . GLY A 1 1 ? 2.530 1.200 -42.445 1.00 0.00 1 GLY A C 6
ATOM 8529 O O . GLY A 1 1 ? 2.574 2.109 -41.619 1.00 0.00 1 GLY A O 6
ATOM 8533 N N . SER A 1 2 ? 1.723 0.147 -42.328 1.00 0.00 2 SER A N 6
ATOM 8534 C CA . SER A 1 2 ? 0.846 -0.115 -41.197 1.00 0.00 2 SER A CA 6
ATOM 8535 C C . SER A 1 2 ? 0.681 -1.629 -41.066 1.00 0.00 2 SER A C 6
ATOM 8536 O O . SER A 1 2 ? 0.662 -2.318 -42.089 1.00 0.00 2 SER A O 6
ATOM 8544 N N . SER A 1 3 ? 0.524 -2.127 -39.838 1.00 0.00 3 SER A N 6
ATOM 8545 C CA . SER A 1 3 ? 0.229 -3.526 -39.540 1.00 0.00 3 SER A CA 6
ATOM 8546 C C . SER A 1 3 ? -0.297 -3.657 -38.103 1.00 0.00 3 SER A C 6
ATOM 8547 O O . SER A 1 3 ? 0.112 -2.905 -37.210 1.00 0.00 3 SER A O 6
ATOM 8555 N N . GLY A 1 4 ? -1.192 -4.615 -37.858 1.00 0.00 4 GLY A N 6
ATOM 8556 C CA . GLY A 1 4 ? -1.757 -4.911 -36.549 1.00 0.00 4 GLY A CA 6
ATOM 8557 C C . GLY A 1 4 ? -3.062 -5.684 -36.710 1.00 0.00 4 GLY A C 6
ATOM 8558 O O . GLY A 1 4 ? -3.607 -5.741 -37.811 1.00 0.00 4 GLY A O 6
ATOM 8562 N N . SER A 1 5 ? -3.545 -6.284 -35.621 1.00 0.00 5 SER A N 6
ATOM 8563 C CA . SER A 1 5 ? -4.845 -6.936 -35.460 1.00 0.00 5 SER A CA 6
ATOM 8564 C C . SER A 1 5 ? -4.952 -7.335 -33.986 1.00 0.00 5 SER A C 6
ATOM 8565 O O . SER A 1 5 ? -4.359 -8.339 -33.571 1.00 0.00 5 SER A O 6
ATOM 8573 N N . SER A 1 6 ? -5.586 -6.501 -33.163 1.00 0.00 6 SER A N 6
ATOM 8574 C CA . SER A 1 6 ? -5.773 -6.734 -31.734 1.00 0.00 6 SER A CA 6
ATOM 8575 C C . SER A 1 6 ? -6.773 -5.732 -31.150 1.00 0.00 6 SER A C 6
ATOM 8576 O O . SER A 1 6 ? -7.147 -4.763 -31.815 1.00 0.00 6 SER A O 6
ATOM 8584 N N . GLY A 1 7 ? -7.150 -5.943 -29.891 1.00 0.00 7 GLY A N 6
ATOM 8585 C CA . GLY A 1 7 ? -7.903 -5.010 -29.072 1.00 0.00 7 GLY A CA 6
ATOM 8586 C C . GLY A 1 7 ? -9.038 -5.760 -28.404 1.00 0.00 7 GLY A C 6
ATOM 8587 O O . GLY A 1 7 ? -9.913 -6.300 -29.084 1.00 0.00 7 GLY A O 6
ATOM 8591 N N . TYR A 1 8 ? -8.995 -5.846 -27.077 1.00 0.00 8 TYR A N 6
ATOM 8592 C CA . TYR A 1 8 ? -9.795 -6.763 -26.282 1.00 0.00 8 TYR A CA 6
ATOM 8593 C C . TYR A 1 8 ? -10.333 -6.060 -25.042 1.00 0.00 8 TYR A C 6
ATOM 8594 O O . TYR A 1 8 ? -9.586 -5.420 -24.296 1.00 0.00 8 TYR A O 6
ATOM 8612 N N . SER A 1 9 ? -11.633 -6.210 -24.820 1.00 0.00 9 SER A N 6
ATOM 8613 C CA . SER A 1 9 ? -12.388 -5.562 -23.772 1.00 0.00 9 SER A CA 6
ATOM 8614 C C . SER A 1 9 ? -12.477 -6.563 -22.613 1.00 0.00 9 SER A C 6
ATOM 8615 O O . SER A 1 9 ? -11.605 -6.563 -21.738 1.00 0.00 9 SER A O 6
ATOM 8623 N N . GLY A 1 10 ? -13.465 -7.465 -22.641 1.00 0.00 10 GLY A N 6
ATOM 8624 C CA . GLY A 1 10 ? -13.732 -8.474 -21.620 1.00 0.00 10 GLY A CA 6
ATOM 8625 C C . GLY A 1 10 ? -14.058 -7.877 -20.246 1.00 0.00 10 GLY A C 6
ATOM 8626 O O . GLY A 1 10 ? -13.830 -6.689 -19.985 1.00 0.00 10 GLY A O 6
ATOM 8630 N N . SER A 1 11 ? -14.624 -8.683 -19.359 1.00 0.00 11 SER A N 6
ATOM 8631 C CA . SER A 1 11 ? -14.987 -8.286 -18.006 1.00 0.00 11 SER A CA 6
ATOM 8632 C C . SER A 1 11 ? -15.057 -9.526 -17.105 1.00 0.00 11 SER A C 6
ATOM 8633 O O . SER A 1 11 ? -14.886 -10.650 -17.590 1.00 0.00 11 SER A O 6
ATOM 8641 N N . GLN A 1 12 ? -15.310 -9.297 -15.814 1.00 0.00 12 GLN A N 6
ATOM 8642 C CA . GLN A 1 12 ? -15.213 -10.221 -14.690 1.00 0.00 12 GLN A CA 6
ATOM 8643 C C . GLN A 1 12 ? -13.763 -10.663 -14.477 1.00 0.00 12 GLN A C 6
ATOM 8644 O O . GLN A 1 12 ? -13.234 -11.477 -15.233 1.00 0.00 12 GLN A O 6
ATOM 8658 N N . ALA A 1 13 ? -13.128 -10.137 -13.427 1.00 0.00 13 ALA A N 6
ATOM 8659 C CA . ALA A 1 13 ? -11.832 -10.626 -12.967 1.00 0.00 13 ALA A CA 6
ATOM 8660 C C . ALA A 1 13 ? -11.946 -12.098 -12.526 1.00 0.00 13 ALA A C 6
ATOM 8661 O O . ALA A 1 13 ? -13.028 -12.512 -12.099 1.00 0.00 13 ALA A O 6
ATOM 8668 N N . PRO A 1 14 ? -10.854 -12.881 -12.518 1.00 0.00 14 PRO A N 6
ATOM 8669 C CA . PRO A 1 14 ? -10.917 -14.298 -12.172 1.00 0.00 14 PRO A CA 6
ATOM 8670 C C . PRO A 1 14 ? -11.234 -14.545 -10.689 1.00 0.00 14 PRO A C 6
ATOM 8671 O O . PRO A 1 14 ? -11.817 -15.577 -10.366 1.00 0.00 14 PRO A O 6
ATOM 8682 N N . GLY A 1 15 ? -10.921 -13.600 -9.795 1.00 0.00 15 GLY A N 6
ATOM 8683 C CA . GLY A 1 15 ? -11.399 -13.619 -8.418 1.00 0.00 15 GLY A CA 6
ATOM 8684 C C . GLY A 1 15 ? -10.486 -14.394 -7.470 1.00 0.00 15 GLY A C 6
ATOM 8685 O O . GLY A 1 15 ? -10.918 -15.344 -6.815 1.00 0.00 15 GLY A O 6
ATOM 8689 N N . GLY A 1 16 ? -9.230 -13.964 -7.332 1.00 0.00 16 GLY A N 6
ATOM 8690 C CA . GLY A 1 16 ? -8.312 -14.428 -6.295 1.00 0.00 16 GLY A CA 6
ATOM 8691 C C . GLY A 1 16 ? -7.035 -13.591 -6.309 1.00 0.00 16 GLY A C 6
ATOM 8692 O O . GLY A 1 16 ? -6.780 -12.904 -7.301 1.00 0.00 16 GLY A O 6
ATOM 8696 N N . ILE A 1 17 ? -6.231 -13.631 -5.242 1.00 0.00 17 ILE A N 6
ATOM 8697 C CA . ILE A 1 17 ? -4.830 -13.213 -5.305 1.00 0.00 17 ILE A CA 6
ATOM 8698 C C . ILE A 1 17 ? -3.991 -14.407 -5.758 1.00 0.00 17 ILE A C 6
ATOM 8699 O O . ILE A 1 17 ? -3.149 -14.244 -6.636 1.00 0.00 17 ILE A O 6
ATOM 8715 N N . GLN A 1 18 ? -4.258 -15.604 -5.220 1.00 0.00 18 GLN A N 6
ATOM 8716 C CA . GLN A 1 18 ? -3.551 -16.838 -5.560 1.00 0.00 18 GLN A CA 6
ATOM 8717 C C . GLN A 1 18 ? -3.538 -17.053 -7.070 1.00 0.00 18 GLN A C 6
ATOM 8718 O O . GLN A 1 18 ? -2.483 -17.305 -7.636 1.00 0.00 18 GLN A O 6
ATOM 8732 N N . GLU A 1 19 ? -4.692 -16.894 -7.715 1.00 0.00 19 GLU A N 6
ATOM 8733 C CA . GLU A 1 19 ? -4.866 -17.039 -9.150 1.00 0.00 19 GLU A CA 6
ATOM 8734 C C . GLU A 1 19 ? -3.940 -16.088 -9.901 1.00 0.00 19 GLU A C 6
ATOM 8735 O O . GLU A 1 19 ? -3.157 -16.497 -10.753 1.00 0.00 19 GLU A O 6
ATOM 8747 N N . ILE A 1 20 ? -4.020 -14.800 -9.572 1.00 0.00 20 ILE A N 6
ATOM 8748 C CA . ILE A 1 20 ? -3.277 -13.765 -10.262 1.00 0.00 20 ILE A CA 6
ATOM 8749 C C . ILE A 1 20 ? -1.776 -13.971 -10.063 1.00 0.00 20 ILE A C 6
ATOM 8750 O O . ILE A 1 20 ? -1.025 -13.754 -11.011 1.00 0.00 20 ILE A O 6
ATOM 8766 N N . VAL A 1 21 ? -1.352 -14.395 -8.872 1.00 0.00 21 VAL A N 6
ATOM 8767 C CA . VAL A 1 21 ? 0.027 -14.732 -8.542 1.00 0.00 21 VAL A CA 6
ATOM 8768 C C . VAL A 1 21 ? 0.470 -15.948 -9.337 1.00 0.00 21 VAL A C 6
ATOM 8769 O O . VAL A 1 21 ? 1.604 -16.004 -9.812 1.00 0.00 21 VAL A O 6
ATOM 8782 N N . ALA A 1 22 ? -0.406 -16.935 -9.468 1.00 0.00 22 ALA A N 6
ATOM 8783 C CA . ALA A 1 22 ? -0.123 -18.158 -10.192 1.00 0.00 22 ALA A CA 6
ATOM 8784 C C . ALA A 1 22 ? 0.099 -17.807 -11.667 1.00 0.00 22 ALA A C 6
ATOM 8785 O O . ALA A 1 22 ? 1.006 -18.338 -12.308 1.00 0.00 22 ALA A O 6
ATOM 8792 N N . MET A 1 23 ? -0.683 -16.854 -12.175 1.00 0.00 23 MET A N 6
ATOM 8793 C CA . MET A 1 23 ? -0.582 -16.261 -13.499 1.00 0.00 23 MET A CA 6
ATOM 8794 C C . MET A 1 23 ? 0.483 -15.158 -13.593 1.00 0.00 23 MET A C 6
ATOM 8795 O O . MET A 1 23 ? 0.664 -14.623 -14.689 1.00 0.00 23 MET A O 6
ATOM 8809 N N . SER A 1 24 ? 1.167 -14.761 -12.516 1.00 0.00 24 SER A N 6
ATOM 8810 C CA . SER A 1 24 ? 2.247 -13.786 -12.612 1.00 0.00 24 SER A CA 6
ATOM 8811 C C . SER A 1 24 ? 3.445 -14.469 -13.286 1.00 0.00 24 SER A C 6
ATOM 8812 O O . SER A 1 24 ? 3.752 -15.617 -12.939 1.00 0.00 24 SER A O 6
ATOM 8820 N N . PRO A 1 25 ? 4.144 -13.805 -14.224 1.00 0.00 25 PRO A N 6
ATOM 8821 C CA . PRO A 1 25 ? 5.462 -14.245 -14.658 1.00 0.00 25 PRO A CA 6
ATOM 8822 C C . PRO A 1 25 ? 6.437 -14.068 -13.485 1.00 0.00 25 PRO A C 6
ATOM 8823 O O . PRO A 1 25 ? 6.045 -13.608 -12.411 1.00 0.00 25 PRO A O 6
ATOM 8834 N N . GLU A 1 26 ? 7.698 -14.463 -13.654 1.00 0.00 26 GLU A N 6
ATOM 8835 C CA . GLU A 1 26 ? 8.679 -14.231 -12.607 1.00 0.00 26 GLU A CA 6
ATOM 8836 C C . GLU A 1 26 ? 8.838 -12.733 -12.332 1.00 0.00 26 GLU A C 6
ATOM 8837 O O . GLU A 1 26 ? 9.134 -11.935 -13.233 1.00 0.00 26 GLU A O 6
ATOM 8849 N N . LEU A 1 27 ? 8.589 -12.383 -11.071 1.00 0.00 27 LEU A N 6
ATOM 8850 C CA . LEU A 1 27 ? 8.495 -11.045 -10.524 1.00 0.00 27 LEU A CA 6
ATOM 8851 C C . LEU A 1 27 ? 9.644 -10.896 -9.551 1.00 0.00 27 LEU A C 6
ATOM 8852 O O . LEU A 1 27 ? 9.752 -11.636 -8.574 1.00 0.00 27 LEU A O 6
ATOM 8868 N N . ASP A 1 28 ? 10.546 -9.982 -9.874 1.00 0.00 28 ASP A N 6
ATOM 8869 C CA . ASP A 1 28 ? 11.873 -9.942 -9.300 1.00 0.00 28 ASP A CA 6
ATOM 8870 C C . ASP A 1 28 ? 11.858 -9.416 -7.872 1.00 0.00 28 ASP A C 6
ATOM 8871 O O . ASP A 1 28 ? 11.929 -8.206 -7.650 1.00 0.00 28 ASP A O 6
ATOM 8880 N N . THR A 1 29 ? 11.735 -10.335 -6.915 1.00 0.00 29 THR A N 6
ATOM 8881 C CA . THR A 1 29 ? 11.392 -10.050 -5.529 1.00 0.00 29 THR A CA 6
ATOM 8882 C C . THR A 1 29 ? 12.233 -8.900 -4.974 1.00 0.00 29 THR A C 6
ATOM 8883 O O . THR A 1 29 ? 11.669 -7.926 -4.476 1.00 0.00 29 THR A O 6
ATOM 8894 N N . TYR A 1 30 ? 13.559 -8.982 -5.107 1.00 0.00 30 TYR A N 6
ATOM 8895 C CA . TYR A 1 30 ? 14.506 -7.973 -4.676 1.00 0.00 30 TYR A CA 6
ATOM 8896 C C . TYR A 1 30 ? 14.164 -6.595 -5.226 1.00 0.00 30 TYR A C 6
ATOM 8897 O O . TYR A 1 30 ? 13.841 -5.704 -4.442 1.00 0.00 30 TYR A O 6
ATOM 8915 N N . SER A 1 31 ? 14.200 -6.422 -6.549 1.00 0.00 31 SER A N 6
ATOM 8916 C CA . SER A 1 31 ? 13.929 -5.154 -7.209 1.00 0.00 31 SER A CA 6
ATOM 8917 C C . SER A 1 31 ? 12.570 -4.597 -6.791 1.00 0.00 31 SER A C 6
ATOM 8918 O O . SER A 1 31 ? 12.479 -3.403 -6.517 1.00 0.00 31 SER A O 6
ATOM 8926 N N . ILE A 1 32 ? 11.534 -5.427 -6.685 1.00 0.00 32 ILE A N 6
ATOM 8927 C CA . ILE A 1 32 ? 10.215 -4.979 -6.251 1.00 0.00 32 ILE A CA 6
ATOM 8928 C C . ILE A 1 32 ? 10.355 -4.402 -4.843 1.00 0.00 32 ILE A C 6
ATOM 8929 O O . ILE A 1 32 ? 9.955 -3.261 -4.631 1.00 0.00 32 ILE A O 6
ATOM 8945 N N . THR A 1 33 ? 10.984 -5.109 -3.894 1.00 0.00 33 THR A N 6
ATOM 8946 C CA . THR A 1 33 ? 11.172 -4.548 -2.553 1.00 0.00 33 THR A CA 6
ATOM 8947 C C . THR A 1 33 ? 11.930 -3.230 -2.603 1.00 0.00 33 THR A C 6
ATOM 8948 O O . THR A 1 33 ? 11.597 -2.313 -1.861 1.00 0.00 33 THR A O 6
ATOM 8959 N N . LYS A 1 34 ? 12.946 -3.136 -3.464 1.00 0.00 34 LYS A N 6
ATOM 8960 C CA . LYS A 1 34 ? 13.748 -1.940 -3.621 1.00 0.00 34 LYS A CA 6
ATOM 8961 C C . LYS A 1 34 ? 12.830 -0.811 -4.026 1.00 0.00 34 LYS A C 6
ATOM 8962 O O . LYS A 1 34 ? 12.669 0.123 -3.253 1.00 0.00 34 LYS A O 6
ATOM 8981 N N . ARG A 1 35 ? 12.179 -0.936 -5.179 1.00 0.00 35 ARG A N 6
ATOM 8982 C CA . ARG A 1 35 ? 11.275 0.051 -5.753 1.00 0.00 35 ARG A CA 6
ATOM 8983 C C . ARG A 1 35 ? 10.194 0.453 -4.743 1.00 0.00 35 ARG A C 6
ATOM 8984 O O . ARG A 1 35 ? 9.909 1.634 -4.592 1.00 0.00 35 ARG A O 6
ATOM 9005 N N . VAL A 1 36 ? 9.631 -0.500 -4.002 1.00 0.00 36 VAL A N 6
ATOM 9006 C CA . VAL A 1 36 ? 8.627 -0.256 -2.972 1.00 0.00 36 VAL A CA 6
ATOM 9007 C C . VAL A 1 36 ? 9.201 0.617 -1.851 1.00 0.00 36 VAL A C 6
ATOM 9008 O O . VAL A 1 36 ? 8.597 1.627 -1.482 1.00 0.00 36 VAL A O 6
ATOM 9021 N N . LYS A 1 37 ? 10.351 0.227 -1.297 1.00 0.00 37 LYS A N 6
ATOM 9022 C CA . LYS A 1 37 ? 11.032 0.972 -0.248 1.00 0.00 37 LYS A CA 6
ATOM 9023 C C . LYS A 1 37 ? 11.376 2.364 -0.723 1.00 0.00 37 LYS A C 6
ATOM 9024 O O . LYS A 1 37 ? 11.193 3.278 0.074 1.00 0.00 37 LYS A O 6
ATOM 9043 N N . GLU A 1 38 ? 11.866 2.521 -1.957 1.00 0.00 38 GLU A N 6
ATOM 9044 C CA . GLU A 1 38 ? 12.123 3.843 -2.517 1.00 0.00 38 GLU A CA 6
ATOM 9045 C C . GLU A 1 38 ? 10.844 4.664 -2.406 1.00 0.00 38 GLU A C 6
ATOM 9046 O O . GLU A 1 38 ? 10.860 5.693 -1.755 1.00 0.00 38 GLU A O 6
ATOM 9058 N N . VAL A 1 39 ? 9.712 4.181 -2.920 1.00 0.00 39 VAL A N 6
ATOM 9059 C CA . VAL A 1 39 ? 8.443 4.905 -2.853 1.00 0.00 39 VAL A CA 6
ATOM 9060 C C . VAL A 1 39 ? 8.061 5.282 -1.410 1.00 0.00 39 VAL A C 6
ATOM 9061 O O . VAL A 1 39 ? 7.669 6.432 -1.190 1.00 0.00 39 VAL A O 6
ATOM 9074 N N . LEU A 1 40 ? 8.174 4.382 -0.416 1.00 0.00 40 LEU A N 6
ATOM 9075 C CA . LEU A 1 40 ? 7.889 4.765 0.971 1.00 0.00 40 LEU A CA 6
ATOM 9076 C C . LEU A 1 40 ? 8.887 5.790 1.501 1.00 0.00 40 LEU A C 6
ATOM 9077 O O . LEU A 1 40 ? 8.502 6.680 2.251 1.00 0.00 40 LEU A O 6
ATOM 9093 N N . THR A 1 41 ? 10.160 5.644 1.165 1.00 0.00 41 THR A N 6
ATOM 9094 C CA . THR A 1 41 ? 11.238 6.515 1.587 1.00 0.00 41 THR A CA 6
ATOM 9095 C C . THR A 1 41 ? 11.004 7.919 1.044 1.00 0.00 41 THR A C 6
ATOM 9096 O O . THR A 1 41 ? 10.920 8.877 1.812 1.00 0.00 41 THR A O 6
ATOM 9107 N N . ASP A 1 42 ? 10.879 8.015 -0.275 1.00 0.00 42 ASP A N 6
ATOM 9108 C CA . ASP A 1 42 ? 10.734 9.214 -1.076 1.00 0.00 42 ASP A CA 6
ATOM 9109 C C . ASP A 1 42 ? 9.584 10.038 -0.517 1.00 0.00 42 ASP A C 6
ATOM 9110 O O . ASP A 1 42 ? 9.750 11.227 -0.244 1.00 0.00 42 ASP A O 6
ATOM 9119 N N . ASN A 1 43 ? 8.429 9.393 -0.320 1.00 0.00 43 ASN A N 6
ATOM 9120 C CA . ASN A 1 43 ? 7.184 10.014 0.136 1.00 0.00 43 ASN A CA 6
ATOM 9121 C C . ASN A 1 43 ? 7.082 10.080 1.663 1.00 0.00 43 ASN A C 6
ATOM 9122 O O . ASN A 1 43 ? 6.089 10.580 2.196 1.00 0.00 43 ASN A O 6
ATOM 9133 N N . ASN A 1 44 ? 8.121 9.611 2.356 1.00 0.00 44 ASN A N 6
ATOM 9134 C CA . ASN A 1 44 ? 8.275 9.438 3.795 1.00 0.00 44 ASN A CA 6
ATOM 9135 C C . ASN A 1 44 ? 7.024 8.867 4.470 1.00 0.00 44 ASN A C 6
ATOM 9136 O O . ASN A 1 44 ? 6.201 9.583 5.055 1.00 0.00 44 ASN A O 6
ATOM 9147 N N . LEU A 1 45 ? 6.885 7.548 4.378 1.00 0.00 45 LEU A N 6
ATOM 9148 C CA . LEU A 1 45 ? 5.759 6.730 4.814 1.00 0.00 45 LEU A CA 6
ATOM 9149 C C . LEU A 1 45 ? 6.271 5.620 5.730 1.00 0.00 45 LEU A C 6
ATOM 9150 O O . LEU A 1 45 ? 7.459 5.294 5.722 1.00 0.00 45 LEU A O 6
ATOM 9166 N N . GLY A 1 46 ? 5.357 4.999 6.476 1.00 0.00 46 GLY A N 6
ATOM 9167 C CA . GLY A 1 46 ? 5.657 3.920 7.403 1.00 0.00 46 GLY A CA 6
ATOM 9168 C C . GLY A 1 46 ? 5.462 2.571 6.724 1.00 0.00 46 GLY A C 6
ATOM 9169 O O . GLY A 1 46 ? 4.347 2.272 6.286 1.00 0.00 46 GLY A O 6
ATOM 9173 N N . GLN A 1 47 ? 6.511 1.743 6.686 1.00 0.00 47 GLN A N 6
ATOM 9174 C CA . GLN A 1 47 ? 6.475 0.359 6.217 1.00 0.00 47 GLN A CA 6
ATOM 9175 C C . GLN A 1 47 ? 5.286 -0.408 6.815 1.00 0.00 47 GLN A C 6
ATOM 9176 O O . GLN A 1 47 ? 4.639 -1.168 6.098 1.00 0.00 47 GLN A O 6
ATOM 9190 N N . ARG A 1 48 ? 4.996 -0.235 8.117 1.00 0.00 48 ARG A N 6
ATOM 9191 C CA . ARG A 1 48 ? 3.916 -0.962 8.789 1.00 0.00 48 ARG A CA 6
ATOM 9192 C C . ARG A 1 48 ? 2.596 -0.746 8.066 1.00 0.00 48 ARG A C 6
ATOM 9193 O O . ARG A 1 48 ? 1.886 -1.711 7.838 1.00 0.00 48 ARG A O 6
ATOM 9214 N N . LEU A 1 49 ? 2.279 0.493 7.692 1.00 0.00 49 LEU A N 6
ATOM 9215 C CA . LEU A 1 49 ? 1.005 0.847 7.074 1.00 0.00 49 LEU A CA 6
ATOM 9216 C C . LEU A 1 49 ? 0.841 0.112 5.741 1.00 0.00 49 LEU A C 6
ATOM 9217 O O . LEU A 1 49 ? -0.213 -0.446 5.429 1.00 0.00 49 LEU A O 6
ATOM 9233 N N . PHE A 1 50 ? 1.904 0.127 4.938 1.00 0.00 50 PHE A N 6
ATOM 9234 C CA . PHE A 1 50 ? 1.943 -0.573 3.670 1.00 0.00 50 PHE A CA 6
ATOM 9235 C C . PHE A 1 50 ? 1.719 -2.076 3.884 1.00 0.00 50 PHE A C 6
ATOM 9236 O O . PHE A 1 50 ? 0.937 -2.694 3.160 1.00 0.00 50 PHE A O 6
ATOM 9253 N N . GLY A 1 51 ? 2.400 -2.672 4.870 1.00 0.00 51 GLY A N 6
ATOM 9254 C CA . GLY A 1 51 ? 2.215 -4.079 5.182 1.00 0.00 51 GLY A CA 6
ATOM 9255 C C . GLY A 1 51 ? 0.782 -4.347 5.620 1.00 0.00 51 GLY A C 6
ATOM 9256 O O . GLY A 1 51 ? 0.189 -5.308 5.149 1.00 0.00 51 GLY A O 6
ATOM 9260 N N . GLU A 1 52 ? 0.210 -3.490 6.464 1.00 0.00 52 GLU A N 6
ATOM 9261 C CA . GLU A 1 52 ? -1.116 -3.639 7.040 1.00 0.00 52 GLU A CA 6
ATOM 9262 C C . GLU A 1 52 ? -2.171 -3.763 5.939 1.00 0.00 52 GLU A C 6
ATOM 9263 O O . GLU A 1 52 ? -2.883 -4.771 5.869 1.00 0.00 52 GLU A O 6
ATOM 9275 N N . SER A 1 53 ? -2.273 -2.738 5.089 1.00 0.00 53 SER A N 6
ATOM 9276 C CA . SER A 1 53 ? -3.283 -2.688 4.046 1.00 0.00 53 SER A CA 6
ATOM 9277 C C . SER A 1 53 ? -2.932 -3.671 2.931 1.00 0.00 53 SER A C 6
ATOM 9278 O O . SER A 1 53 ? -3.724 -4.573 2.648 1.00 0.00 53 SER A O 6
ATOM 9286 N N . ILE A 1 54 ? -1.796 -3.459 2.259 1.00 0.00 54 ILE A N 6
ATOM 9287 C CA . ILE A 1 54 ? -1.507 -4.114 0.996 1.00 0.00 54 ILE A CA 6
ATOM 9288 C C . ILE A 1 54 ? -1.205 -5.582 1.291 1.00 0.00 54 ILE A C 6
ATOM 9289 O O . ILE A 1 54 ? -1.816 -6.477 0.712 1.00 0.00 54 ILE A O 6
ATOM 9305 N N . LEU A 1 55 ? -0.245 -5.854 2.177 1.00 0.00 55 LEU A N 6
ATOM 9306 C CA . LEU A 1 55 ? 0.324 -7.193 2.283 1.00 0.00 55 LEU A CA 6
ATOM 9307 C C . LEU A 1 55 ? -0.434 -8.102 3.241 1.00 0.00 55 LEU A C 6
ATOM 9308 O O . LEU A 1 55 ? -0.459 -9.308 3.003 1.00 0.00 55 LEU A O 6
ATOM 9324 N N . GLY A 1 56 ? -1.078 -7.578 4.278 1.00 0.00 56 GLY A N 6
ATOM 9325 C CA . GLY A 1 56 ? -1.584 -8.384 5.380 1.00 0.00 56 GLY A CA 6
ATOM 9326 C C . GLY A 1 56 ? -0.485 -8.759 6.369 1.00 0.00 56 GLY A C 6
ATOM 9327 O O . GLY A 1 56 ? -0.554 -9.846 6.949 1.00 0.00 56 GLY A O 6
ATOM 9331 N N . LEU A 1 57 ? 0.543 -7.914 6.536 1.00 0.00 57 LEU A N 6
ATOM 9332 C CA . LEU A 1 57 ? 1.682 -8.184 7.392 1.00 0.00 57 LEU A CA 6
ATOM 9333 C C . LEU A 1 57 ? 1.893 -7.033 8.362 1.00 0.00 57 LEU A C 6
ATOM 9334 O O . LEU A 1 57 ? 1.868 -5.877 7.946 1.00 0.00 57 LEU A O 6
ATOM 9350 N N . THR A 1 58 ? 2.179 -7.349 9.624 1.00 0.00 58 THR A N 6
ATOM 9351 C CA . THR A 1 58 ? 2.640 -6.350 10.582 1.00 0.00 58 THR A CA 6
ATOM 9352 C C . THR A 1 58 ? 4.103 -6.015 10.277 1.00 0.00 58 THR A C 6
ATOM 9353 O O . THR A 1 58 ? 4.762 -6.685 9.473 1.00 0.00 58 THR A O 6
ATOM 9364 N N . GLN A 1 59 ? 4.628 -4.981 10.933 1.00 0.00 59 GLN A N 6
ATOM 9365 C CA . GLN A 1 59 ? 5.932 -4.438 10.617 1.00 0.00 59 GLN A CA 6
ATOM 9366 C C . GLN A 1 59 ? 7.021 -5.480 10.826 1.00 0.00 59 GLN A C 6
ATOM 9367 O O . GLN A 1 59 ? 7.942 -5.512 10.028 1.00 0.00 59 GLN A O 6
ATOM 9381 N N . GLY A 1 60 ? 6.935 -6.325 11.857 1.00 0.00 60 GLY A N 6
ATOM 9382 C CA . GLY A 1 60 ? 7.964 -7.323 12.118 1.00 0.00 60 GLY A CA 6
ATOM 9383 C C . GLY A 1 60 ? 8.178 -8.236 10.919 1.00 0.00 60 GLY A C 6
ATOM 9384 O O . GLY A 1 60 ? 9.321 -8.472 10.528 1.00 0.00 60 GLY A O 6
ATOM 9388 N N . SER A 1 61 ? 7.081 -8.711 10.327 1.00 0.00 61 SER A N 6
ATOM 9389 C CA . SER A 1 61 ? 7.116 -9.513 9.121 1.00 0.00 61 SER A CA 6
ATOM 9390 C C . SER A 1 61 ? 7.628 -8.683 7.938 1.00 0.00 61 SER A C 6
ATOM 9391 O O . SER A 1 61 ? 8.463 -9.158 7.165 1.00 0.00 61 SER A O 6
ATOM 9399 N N . VAL A 1 62 ? 7.120 -7.455 7.769 1.00 0.00 62 VAL A N 6
ATOM 9400 C CA . VAL A 1 62 ? 7.343 -6.663 6.563 1.00 0.00 62 VAL A CA 6
ATOM 9401 C C . VAL A 1 62 ? 8.752 -6.046 6.522 1.00 0.00 62 VAL A C 6
ATOM 9402 O O . VAL A 1 62 ? 9.322 -5.942 5.437 1.00 0.00 62 VAL A O 6
ATOM 9415 N N . SER A 1 63 ? 9.334 -5.651 7.664 1.00 0.00 63 SER A N 6
ATOM 9416 C CA . SER A 1 63 ? 10.691 -5.133 7.749 1.00 0.00 63 SER A CA 6
ATOM 9417 C C . SER A 1 63 ? 11.631 -6.174 7.169 1.00 0.00 63 SER A C 6
ATOM 9418 O O . SER A 1 63 ? 12.348 -5.871 6.223 1.00 0.00 63 SER A O 6
ATOM 9426 N N . ASP A 1 64 ? 11.563 -7.391 7.707 1.00 0.00 64 ASP A N 6
ATOM 9427 C CA . ASP A 1 64 ? 12.279 -8.593 7.298 1.00 0.00 64 ASP A CA 6
ATOM 9428 C C . ASP A 1 64 ? 11.977 -8.882 5.826 1.00 0.00 64 ASP A C 6
ATOM 9429 O O . ASP A 1 64 ? 12.911 -9.010 5.045 1.00 0.00 64 ASP A O 6
ATOM 9438 N N . LEU A 1 65 ? 10.705 -8.870 5.389 1.00 0.00 65 LEU A N 6
ATOM 9439 C CA . LEU A 1 65 ? 10.349 -9.141 3.997 1.00 0.00 65 LEU A CA 6
ATOM 9440 C C . LEU A 1 65 ? 11.092 -8.240 3.014 1.00 0.00 65 LEU A C 6
ATOM 9441 O O . LEU A 1 65 ? 11.549 -8.715 1.977 1.00 0.00 65 LEU A O 6
ATOM 9457 N N . LEU A 1 66 ? 11.176 -6.948 3.325 1.00 0.00 66 LEU A N 6
ATOM 9458 C CA . LEU A 1 66 ? 11.781 -5.928 2.473 1.00 0.00 66 LEU A CA 6
ATOM 9459 C C . LEU A 1 66 ? 13.292 -5.842 2.666 1.00 0.00 66 LEU A C 6
ATOM 9460 O O . LEU A 1 66 ? 14.019 -5.400 1.777 1.00 0.00 66 LEU A O 6
ATOM 9476 N N . SER A 1 67 ? 13.740 -6.224 3.854 1.00 0.00 67 SER A N 6
ATOM 9477 C CA . SER A 1 67 ? 15.128 -6.308 4.276 1.00 0.00 67 SER A CA 6
ATOM 9478 C C . SER A 1 67 ? 15.816 -7.416 3.494 1.00 0.00 67 SER A C 6
ATOM 9479 O O . SER A 1 67 ? 16.911 -7.188 2.978 1.00 0.00 67 SER A O 6
ATOM 9487 N N . ARG A 1 68 ? 15.217 -8.607 3.432 1.00 0.00 68 ARG A N 6
ATOM 9488 C CA . ARG A 1 68 ? 15.879 -9.831 2.994 1.00 0.00 68 ARG A CA 6
ATOM 9489 C C . ARG A 1 68 ? 14.929 -10.709 2.158 1.00 0.00 68 ARG A C 6
ATOM 9490 O O . ARG A 1 68 ? 14.671 -11.863 2.515 1.00 0.00 68 ARG A O 6
ATOM 9511 N N . PRO A 1 69 ? 14.370 -10.181 1.054 1.00 0.00 69 PRO A N 6
ATOM 9512 C CA . PRO A 1 69 ? 13.349 -10.871 0.277 1.00 0.00 69 PRO A CA 6
ATOM 9513 C C . PRO A 1 69 ? 13.928 -12.145 -0.337 1.00 0.00 69 PRO A C 6
ATOM 9514 O O . PRO A 1 69 ? 14.824 -12.083 -1.179 1.00 0.00 69 PRO A O 6
ATOM 9525 N N . LYS A 1 70 ? 13.426 -13.309 0.075 1.00 0.00 70 LYS A N 6
ATOM 9526 C CA . LYS A 1 70 ? 13.826 -14.572 -0.528 1.00 0.00 70 LYS A CA 6
ATOM 9527 C C . LYS A 1 70 ? 13.423 -14.602 -2.010 1.00 0.00 70 LYS A C 6
ATOM 9528 O O . LYS A 1 70 ? 12.547 -13.839 -2.436 1.00 0.00 70 LYS A O 6
ATOM 9547 N N . PRO A 1 71 ? 14.071 -15.461 -2.808 1.00 0.00 71 PRO A N 6
ATOM 9548 C CA . PRO A 1 71 ? 13.915 -15.433 -4.252 1.00 0.00 71 PRO A CA 6
ATOM 9549 C C . PRO A 1 71 ? 12.540 -15.968 -4.643 1.00 0.00 71 PRO A C 6
ATOM 9550 O O . PRO A 1 71 ? 11.902 -16.716 -3.889 1.00 0.00 71 PRO A O 6
ATOM 9561 N N . TRP A 1 72 ? 12.099 -15.644 -5.856 1.00 0.00 72 TRP A N 6
ATOM 9562 C CA . TRP A 1 72 ? 10.813 -16.096 -6.364 1.00 0.00 72 TRP A CA 6
ATOM 9563 C C . TRP A 1 72 ? 10.751 -17.633 -6.411 1.00 0.00 72 TRP A C 6
ATOM 9564 O O . TRP A 1 72 ? 9.704 -18.190 -6.086 1.00 0.00 72 TRP A O 6
ATOM 9585 N N . HIS A 1 73 ? 11.850 -18.351 -6.694 1.00 0.00 73 HIS A N 6
ATOM 9586 C CA . HIS A 1 73 ? 11.841 -19.823 -6.690 1.00 0.00 73 HIS A CA 6
ATOM 9587 C C . HIS A 1 73 ? 11.667 -20.449 -5.289 1.00 0.00 73 HIS A C 6
ATOM 9588 O O . HIS A 1 73 ? 11.270 -21.616 -5.178 1.00 0.00 73 HIS A O 6
ATOM 9602 N N . LYS A 1 74 ? 11.985 -19.707 -4.220 1.00 0.00 74 LYS A N 6
ATOM 9603 C CA . LYS A 1 74 ? 11.814 -20.136 -2.825 1.00 0.00 74 LYS A CA 6
ATOM 9604 C C . LYS A 1 74 ? 10.398 -19.851 -2.357 1.00 0.00 74 LYS A C 6
ATOM 9605 O O . LYS A 1 74 ? 9.796 -20.650 -1.622 1.00 0.00 74 LYS A O 6
ATOM 9624 N N . LEU A 1 75 ? 9.864 -18.701 -2.738 1.00 0.00 75 LEU A N 6
ATOM 9625 C CA . LEU A 1 75 ? 8.558 -18.246 -2.307 1.00 0.00 75 LEU A CA 6
ATOM 9626 C C . LEU A 1 75 ? 7.528 -19.030 -3.107 1.00 0.00 75 LEU A C 6
ATOM 9627 O O . LEU A 1 75 ? 7.545 -19.001 -4.330 1.00 0.00 75 LEU A O 6
ATOM 9643 N N . SER A 1 76 ? 6.654 -19.757 -2.424 1.00 0.00 76 SER A N 6
ATOM 9644 C CA . SER A 1 76 ? 5.526 -20.455 -3.050 1.00 0.00 76 SER A CA 6
ATOM 9645 C C . SER A 1 76 ? 4.430 -19.434 -3.415 1.00 0.00 76 SER A C 6
ATOM 9646 O O . SER A 1 76 ? 4.635 -18.251 -3.175 1.00 0.00 76 SER A O 6
ATOM 9654 N N . LEU A 1 77 ? 3.239 -19.825 -3.893 1.00 0.00 77 LEU A N 6
ATOM 9655 C CA . LEU A 1 77 ? 2.118 -18.889 -4.127 1.00 0.00 77 LEU A CA 6
ATOM 9656 C C . LEU A 1 77 ? 1.876 -17.998 -2.896 1.00 0.00 77 LEU A C 6
ATOM 9657 O O . LEU A 1 77 ? 1.983 -16.776 -2.975 1.00 0.00 77 LEU A O 6
ATOM 9673 N N . LYS A 1 78 ? 1.685 -18.608 -1.724 1.00 0.00 78 LYS A N 6
ATOM 9674 C CA . LYS A 1 78 ? 1.624 -17.967 -0.405 1.00 0.00 78 LYS A CA 6
ATOM 9675 C C . LYS A 1 78 ? 2.823 -17.072 -0.065 1.00 0.00 78 LYS A C 6
ATOM 9676 O O . LYS A 1 78 ? 2.793 -16.286 0.883 1.00 0.00 78 LYS A O 6
ATOM 9695 N N . GLY A 1 79 ? 3.943 -17.271 -0.740 1.00 0.00 79 GLY A N 6
ATOM 9696 C CA . GLY A 1 79 ? 5.169 -16.491 -0.649 1.00 0.00 79 GLY A CA 6
ATOM 9697 C C . GLY A 1 79 ? 5.196 -15.311 -1.604 1.00 0.00 79 GLY A C 6
ATOM 9698 O O . GLY A 1 79 ? 5.767 -14.272 -1.280 1.00 0.00 79 GLY A O 6
ATOM 9702 N N . ARG A 1 80 ? 4.615 -15.479 -2.784 1.00 0.00 80 ARG A N 6
ATOM 9703 C CA . ARG A 1 80 ? 4.659 -14.535 -3.891 1.00 0.00 80 ARG A CA 6
ATOM 9704 C C . ARG A 1 80 ? 3.499 -13.552 -3.794 1.00 0.00 80 ARG A C 6
ATOM 9705 O O . ARG A 1 80 ? 3.652 -12.423 -4.240 1.00 0.00 80 ARG A O 6
ATOM 9726 N N . GLU A 1 81 ? 2.413 -13.938 -3.120 1.00 0.00 81 GLU A N 6
ATOM 9727 C CA . GLU A 1 81 ? 1.232 -13.150 -2.792 1.00 0.00 81 GLU A CA 6
ATOM 9728 C C . GLU A 1 81 ? 1.588 -11.687 -2.507 1.00 0.00 81 GLU A C 6
ATOM 9729 O O . GLU A 1 81 ? 1.112 -10.816 -3.246 1.00 0.00 81 GLU A O 6
ATOM 9741 N N . PRO A 1 82 ? 2.442 -11.380 -1.514 1.00 0.00 82 PRO A N 6
ATOM 9742 C CA . PRO A 1 82 ? 2.746 -10.000 -1.205 1.00 0.00 82 PRO A CA 6
ATOM 9743 C C . PRO A 1 82 ? 3.488 -9.328 -2.361 1.00 0.00 82 PRO A C 6
ATOM 9744 O O . PRO A 1 82 ? 3.132 -8.219 -2.733 1.00 0.00 82 PRO A O 6
ATOM 9755 N N . PHE A 1 83 ? 4.494 -9.969 -2.957 1.00 0.00 83 PHE A N 6
ATOM 9756 C CA . PHE A 1 83 ? 5.319 -9.377 -4.012 1.00 0.00 83 PHE A CA 6
ATOM 9757 C C . PHE A 1 83 ? 4.513 -9.040 -5.267 1.00 0.00 83 PHE A C 6
ATOM 9758 O O . PHE A 1 83 ? 4.795 -8.030 -5.909 1.00 0.00 83 PHE A O 6
ATOM 9775 N N . VAL A 1 84 ? 3.494 -9.830 -5.599 1.00 0.00 84 VAL A N 6
ATOM 9776 C CA . VAL A 1 84 ? 2.575 -9.498 -6.682 1.00 0.00 84 VAL A CA 6
ATOM 9777 C C . VAL A 1 84 ? 1.764 -8.269 -6.283 1.00 0.00 84 VAL A C 6
ATOM 9778 O O . VAL A 1 84 ? 1.716 -7.300 -7.040 1.00 0.00 84 VAL A O 6
ATOM 9791 N N . ARG A 1 85 ? 1.166 -8.265 -5.085 1.00 0.00 85 ARG A N 6
ATOM 9792 C CA . ARG A 1 85 ? 0.419 -7.098 -4.625 1.00 0.00 85 ARG A CA 6
ATOM 9793 C C . ARG A 1 85 ? 1.297 -5.848 -4.616 1.00 0.00 85 ARG A C 6
ATOM 9794 O O . ARG A 1 85 ? 0.790 -4.787 -4.967 1.00 0.00 85 ARG A O 6
ATOM 9815 N N . MET A 1 86 ? 2.584 -5.952 -4.267 1.00 0.00 86 MET A N 6
ATOM 9816 C CA . MET A 1 86 ? 3.552 -4.875 -4.347 1.00 0.00 86 MET A CA 6
ATOM 9817 C C . MET A 1 86 ? 3.718 -4.407 -5.783 1.00 0.00 86 MET A C 6
ATOM 9818 O O . MET A 1 86 ? 3.596 -3.211 -6.029 1.00 0.00 86 MET A O 6
ATOM 9832 N N . GLN A 1 87 ? 4.018 -5.319 -6.715 1.00 0.00 87 GLN A N 6
ATOM 9833 C CA . GLN A 1 87 ? 4.271 -4.957 -8.100 1.00 0.00 87 GLN A CA 6
ATOM 9834 C C . GLN A 1 87 ? 3.085 -4.160 -8.662 1.00 0.00 87 GLN A C 6
ATOM 9835 O O . GLN A 1 87 ? 3.268 -3.099 -9.247 1.00 0.00 87 GLN A O 6
ATOM 9849 N N . LEU A 1 88 ? 1.857 -4.658 -8.478 1.00 0.00 88 LEU A N 6
ATOM 9850 C CA . LEU A 1 88 ? 0.694 -3.983 -9.042 1.00 0.00 88 LEU A CA 6
ATOM 9851 C C . LEU A 1 88 ? 0.273 -2.767 -8.207 1.00 0.00 88 LEU A C 6
ATOM 9852 O O . LEU A 1 88 ? -0.347 -1.860 -8.763 1.00 0.00 88 LEU A O 6
ATOM 9868 N N . TRP A 1 89 ? 0.593 -2.687 -6.907 1.00 0.00 89 TRP A N 6
ATOM 9869 C CA . TRP A 1 89 ? 0.433 -1.454 -6.127 1.00 0.00 89 TRP A CA 6
ATOM 9870 C C . TRP A 1 89 ? 1.304 -0.362 -6.747 1.00 0.00 89 TRP A C 6
ATOM 9871 O O . TRP A 1 89 ? 0.845 0.757 -6.934 1.00 0.00 89 TRP A O 6
ATOM 9892 N N . LEU A 1 90 ? 2.543 -0.690 -7.122 1.00 0.00 90 LEU A N 6
ATOM 9893 C CA . LEU A 1 90 ? 3.470 0.254 -7.739 1.00 0.00 90 LEU A CA 6
ATOM 9894 C C . LEU A 1 90 ? 2.994 0.754 -9.107 1.00 0.00 90 LEU A C 6
ATOM 9895 O O . LEU A 1 90 ? 3.455 1.805 -9.544 1.00 0.00 90 LEU A O 6
ATOM 9911 N N . ASN A 1 91 ? 2.118 0.009 -9.791 1.00 0.00 91 ASN A N 6
ATOM 9912 C CA . ASN A 1 91 ? 1.564 0.398 -11.089 1.00 0.00 91 ASN A CA 6
ATOM 9913 C C . ASN A 1 91 ? 0.327 1.279 -10.960 1.00 0.00 91 ASN A C 6
ATOM 9914 O O . ASN A 1 91 ? -0.132 1.842 -11.959 1.00 0.00 91 ASN A O 6
ATOM 9925 N N . ASP A 1 92 ? -0.275 1.346 -9.773 1.00 0.00 92 ASP A N 6
ATOM 9926 C CA . ASP A 1 92 ? -1.507 2.104 -9.589 1.00 0.00 92 ASP A CA 6
ATOM 9927 C C . ASP A 1 92 ? -1.189 3.598 -9.624 1.00 0.00 92 ASP A C 6
ATOM 9928 O O . ASP A 1 92 ? -0.076 3.987 -9.269 1.00 0.00 92 ASP A O 6
ATOM 9937 N N . PRO A 1 93 ? -2.127 4.453 -10.061 1.00 0.00 93 PRO A N 6
ATOM 9938 C CA . PRO A 1 93 ? -1.860 5.876 -10.205 1.00 0.00 93 PRO A CA 6
ATOM 9939 C C . PRO A 1 93 ? -1.922 6.582 -8.846 1.00 0.00 93 PRO A C 6
ATOM 9940 O O . PRO A 1 93 ? -1.015 7.338 -8.505 1.00 0.00 93 PRO A O 6
ATOM 9951 N N . HIS A 1 94 ? -2.964 6.335 -8.049 1.00 0.00 94 HIS A N 6
ATOM 9952 C CA . HIS A 1 94 ? -3.177 7.000 -6.762 1.00 0.00 94 HIS A CA 6
ATOM 9953 C C . HIS A 1 94 ? -2.633 6.158 -5.600 1.00 0.00 94 HIS A C 6
ATOM 9954 O O . HIS A 1 94 ? -3.037 6.356 -4.458 1.00 0.00 94 HIS A O 6
ATOM 9968 N N . ASN A 1 95 ? -1.749 5.195 -5.872 1.00 0.00 95 ASN A N 6
ATOM 9969 C CA . ASN A 1 95 ? -1.245 4.228 -4.901 1.00 0.00 95 ASN A CA 6
ATOM 9970 C C . ASN A 1 95 ? -0.700 4.896 -3.640 1.00 0.00 95 ASN A C 6
ATOM 9971 O O . ASN A 1 95 ? -1.140 4.530 -2.546 1.00 0.00 95 ASN A O 6
ATOM 9982 N N . VAL A 1 96 ? 0.232 5.844 -3.768 1.00 0.00 96 VAL A N 6
ATOM 9983 C CA . VAL A 1 96 ? 0.824 6.530 -2.647 1.00 0.00 96 VAL A CA 6
ATOM 9984 C C . VAL A 1 96 ? -0.238 7.400 -1.976 1.00 0.00 96 VAL A C 6
ATOM 9985 O O . VAL A 1 96 ? -0.413 7.284 -0.770 1.00 0.00 96 VAL A O 6
ATOM 9998 N N . GLU A 1 97 ? -0.983 8.210 -2.734 1.00 0.00 97 GLU A N 6
ATOM 9999 C CA . GLU A 1 97 ? -1.961 9.146 -2.186 1.00 0.00 97 GLU A CA 6
ATOM 10000 C C . GLU A 1 97 ? -3.017 8.429 -1.350 1.00 0.00 97 GLU A C 6
ATOM 10001 O O . GLU A 1 97 ? -3.338 8.897 -0.256 1.00 0.00 97 GLU A O 6
ATOM 10013 N N . LYS A 1 98 ? -3.545 7.301 -1.838 1.00 0.00 98 LYS A N 6
ATOM 10014 C CA . LYS A 1 98 ? -4.489 6.480 -1.091 1.00 0.00 98 LYS A CA 6
ATOM 10015 C C . LYS A 1 98 ? -3.813 5.891 0.138 1.00 0.00 98 LYS A C 6
ATOM 10016 O O . LYS A 1 98 ? -4.428 5.930 1.199 1.00 0.00 98 LYS A O 6
ATOM 10035 N N . LEU A 1 99 ? -2.576 5.384 0.042 1.00 0.00 99 LEU A N 6
ATOM 10036 C CA . LEU A 1 99 ? -1.838 4.859 1.196 1.00 0.00 99 LEU A CA 6
ATOM 10037 C C . LEU A 1 99 ? -1.650 5.949 2.256 1.00 0.00 99 LEU A C 6
ATOM 10038 O O . LEU A 1 99 ? -1.852 5.695 3.441 1.00 0.00 99 LEU A O 6
ATOM 10054 N N . ARG A 1 100 ? -1.255 7.157 1.859 1.00 0.00 100 ARG A N 6
ATOM 10055 C CA . ARG A 1 100 ? -1.069 8.287 2.728 1.00 0.00 100 ARG A CA 6
ATOM 10056 C C . ARG A 1 100 ? -2.392 8.681 3.374 1.00 0.00 100 ARG A C 6
ATOM 10057 O O . ARG A 1 100 ? -2.420 8.971 4.568 1.00 0.00 100 ARG A O 6
ATOM 10078 N N . ASP A 1 101 ? -3.495 8.597 2.630 1.00 0.00 101 ASP A N 6
ATOM 10079 C CA . ASP A 1 101 ? -4.829 8.878 3.147 1.00 0.00 101 ASP A CA 6
ATOM 10080 C C . ASP A 1 101 ? -5.239 7.882 4.243 1.00 0.00 101 ASP A C 6
ATOM 10081 O O . ASP A 1 101 ? -5.955 8.272 5.155 1.00 0.00 101 ASP A O 6
ATOM 10090 N N . MET A 1 102 ? -4.712 6.646 4.252 1.00 0.00 102 MET A N 6
ATOM 10091 C CA . MET A 1 102 ? -4.904 5.681 5.350 1.00 0.00 102 MET A CA 6
ATOM 10092 C C . MET A 1 102 ? -4.223 6.121 6.643 1.00 0.00 102 MET A C 6
ATOM 10093 O O . MET A 1 102 ? -4.505 5.611 7.723 1.00 0.00 102 MET A O 6
ATOM 10107 N N . LYS A 1 103 ? -3.206 6.971 6.540 1.00 0.00 103 LYS A N 6
ATOM 10108 C CA . LYS A 1 103 ? -2.491 7.520 7.692 1.00 0.00 103 LYS A CA 6
ATOM 10109 C C . LYS A 1 103 ? -3.344 8.588 8.398 1.00 0.00 103 LYS A C 6
ATOM 10110 O O . LYS A 1 103 ? -2.931 9.109 9.435 1.00 0.00 103 LYS A O 6
ATOM 10129 N N . LYS A 1 104 ? -4.511 8.923 7.844 1.00 0.00 104 LYS A N 6
ATOM 10130 C CA . LYS A 1 104 ? -5.592 9.743 8.372 1.00 0.00 104 LYS A CA 6
ATOM 10131 C C . LYS A 1 104 ? -6.796 8.803 8.532 1.00 0.00 104 LYS A C 6
ATOM 10132 O O . LYS A 1 104 ? -6.815 7.729 7.932 1.00 0.00 104 LYS A O 6
ATOM 10151 N N . LEU A 1 105 ? -7.809 9.207 9.307 1.00 0.00 105 LEU A N 6
ATOM 10152 C CA . LEU A 1 105 ? -9.118 8.545 9.417 1.00 0.00 105 LEU A CA 6
ATOM 10153 C C . LEU A 1 105 ? -8.975 7.022 9.548 1.00 0.00 105 LEU A C 6
ATOM 10154 O O . LEU A 1 105 ? -9.643 6.250 8.853 1.00 0.00 105 LEU A O 6
ATOM 10170 N N . SER A 1 106 ? -8.083 6.571 10.430 1.00 0.00 106 SER A N 6
ATOM 10171 C CA . SER A 1 106 ? -7.805 5.156 10.622 1.00 0.00 106 SER A CA 6
ATOM 10172 C C . SER A 1 106 ? -7.179 4.877 11.991 1.00 0.00 106 SER A C 6
ATOM 10173 O O . SER A 1 106 ? -7.362 3.780 12.526 1.00 0.00 106 SER A O 6
ATOM 10181 N N . GLY A 1 107 ? -6.450 5.829 12.578 1.00 0.00 107 GLY A N 6
ATOM 10182 C CA . GLY A 1 107 ? -5.752 5.640 13.835 1.00 0.00 107 GLY A CA 6
ATOM 10183 C C . GLY A 1 107 ? -4.887 6.855 14.163 1.00 0.00 107 GLY A C 6
ATOM 10184 O O . GLY A 1 107 ? -4.754 7.754 13.330 1.00 0.00 107 GLY A O 6
ATOM 10188 N N . PRO A 1 108 ? -4.307 6.898 15.375 1.00 0.00 108 PRO A N 6
ATOM 10189 C CA . PRO A 1 108 ? -3.549 8.038 15.860 1.00 0.00 108 PRO A CA 6
ATOM 10190 C C . PRO A 1 108 ? -2.245 8.204 15.075 1.00 0.00 108 PRO A C 6
ATOM 10191 O O . PRO A 1 108 ? -1.261 7.485 15.306 1.00 0.00 108 PRO A O 6
ATOM 10202 N N . SER A 1 109 ? -2.234 9.174 14.162 1.00 0.00 109 SER A N 6
ATOM 10203 C CA . SER A 1 109 ? -1.034 9.902 13.799 1.00 0.00 109 SER A CA 6
ATOM 10204 C C . SER A 1 109 ? -1.386 11.389 13.672 1.00 0.00 109 SER A C 6
ATOM 10205 O O . SER A 1 109 ? -2.570 11.745 13.558 1.00 0.00 109 SER A O 6
ATOM 10213 N N . SER A 1 110 ? -0.363 12.247 13.656 1.00 0.00 110 SER A N 6
ATOM 10214 C CA . SER A 1 110 ? -0.509 13.696 13.742 1.00 0.00 110 SER A CA 6
ATOM 10215 C C . SER A 1 110 ? -1.235 14.070 15.050 1.00 0.00 110 SER A C 6
ATOM 10216 O O . SER A 1 110 ? -1.239 13.286 16.008 1.00 0.00 110 SER A O 6
ATOM 10224 N N . GLY A 1 111 ? -1.767 15.286 15.160 1.00 0.00 111 GLY A N 6
ATOM 10225 C CA . GLY A 1 111 ? -2.434 15.801 16.345 1.00 0.00 111 GLY A CA 6
ATOM 10226 C C . GLY A 1 111 ? -3.115 17.110 16.009 1.00 0.00 111 GLY A C 6
ATOM 10227 O O . GLY A 1 111 ? -4.113 17.453 16.667 1.00 0.00 111 GLY A O 6
ATOM 10231 N N . GLY A 1 1 ? -45.972 10.071 -2.076 1.00 0.00 1 GLY A N 7
ATOM 10232 C CA . GLY A 1 1 ? -45.371 9.776 -3.390 1.00 0.00 1 GLY A CA 7
ATOM 10233 C C . GLY A 1 1 ? -45.174 8.276 -3.524 1.00 0.00 1 GLY A C 7
ATOM 10234 O O . GLY A 1 1 ? -45.635 7.542 -2.655 1.00 0.00 1 GLY A O 7
ATOM 10238 N N . SER A 1 2 ? -44.499 7.826 -4.578 1.00 0.00 2 SER A N 7
ATOM 10239 C CA . SER A 1 2 ? -43.991 6.468 -4.717 1.00 0.00 2 SER A CA 7
ATOM 10240 C C . SER A 1 2 ? -42.713 6.566 -5.558 1.00 0.00 2 SER A C 7
ATOM 10241 O O . SER A 1 2 ? -42.449 7.623 -6.140 1.00 0.00 2 SER A O 7
ATOM 10249 N N . SER A 1 3 ? -41.928 5.495 -5.611 1.00 0.00 3 SER A N 7
ATOM 10250 C CA . SER A 1 3 ? -40.640 5.437 -6.289 1.00 0.00 3 SER A CA 7
ATOM 10251 C C . SER A 1 3 ? -40.226 3.968 -6.399 1.00 0.00 3 SER A C 7
ATOM 10252 O O . SER A 1 3 ? -40.633 3.161 -5.563 1.00 0.00 3 SER A O 7
ATOM 10260 N N . GLY A 1 4 ? -39.378 3.628 -7.369 1.00 0.00 4 GLY A N 7
ATOM 10261 C CA . GLY A 1 4 ? -38.844 2.287 -7.541 1.00 0.00 4 GLY A CA 7
ATOM 10262 C C . GLY A 1 4 ? -37.622 2.385 -8.437 1.00 0.00 4 GLY A C 7
ATOM 10263 O O . GLY A 1 4 ? -37.741 2.824 -9.578 1.00 0.00 4 GLY A O 7
ATOM 10267 N N . SER A 1 5 ? -36.437 2.077 -7.914 1.00 0.00 5 SER A N 7
ATOM 10268 C CA . SER A 1 5 ? -35.173 2.078 -8.641 1.00 0.00 5 SER A CA 7
ATOM 10269 C C . SER A 1 5 ? -34.223 1.182 -7.848 1.00 0.00 5 SER A C 7
ATOM 10270 O O . SER A 1 5 ? -33.563 1.638 -6.918 1.00 0.00 5 SER A O 7
ATOM 10278 N N . SER A 1 6 ? -34.233 -0.117 -8.141 1.00 0.00 6 SER A N 7
ATOM 10279 C CA . SER A 1 6 ? -33.603 -1.121 -7.298 1.00 0.00 6 SER A CA 7
ATOM 10280 C C . SER A 1 6 ? -33.301 -2.347 -8.152 1.00 0.00 6 SER A C 7
ATOM 10281 O O . SER A 1 6 ? -34.224 -2.907 -8.743 1.00 0.00 6 SER A O 7
ATOM 10289 N N . GLY A 1 7 ? -32.039 -2.765 -8.223 1.00 0.00 7 GLY A N 7
ATOM 10290 C CA . GLY A 1 7 ? -31.633 -3.959 -8.944 1.00 0.00 7 GLY A CA 7
ATOM 10291 C C . GLY A 1 7 ? -30.116 -4.009 -9.062 1.00 0.00 7 GLY A C 7
ATOM 10292 O O . GLY A 1 7 ? -29.416 -3.079 -8.653 1.00 0.00 7 GLY A O 7
ATOM 10296 N N . TYR A 1 8 ? -29.615 -5.100 -9.627 1.00 0.00 8 TYR A N 7
ATOM 10297 C CA . TYR A 1 8 ? -28.214 -5.349 -9.940 1.00 0.00 8 TYR A CA 7
ATOM 10298 C C . TYR A 1 8 ? -28.182 -6.184 -11.216 1.00 0.00 8 TYR A C 7
ATOM 10299 O O . TYR A 1 8 ? -29.127 -6.939 -11.479 1.00 0.00 8 TYR A O 7
ATOM 10317 N N . SER A 1 9 ? -27.140 -6.055 -12.032 1.00 0.00 9 SER A N 7
ATOM 10318 C CA . SER A 1 9 ? -26.919 -6.882 -13.212 1.00 0.00 9 SER A CA 7
ATOM 10319 C C . SER A 1 9 ? -25.437 -6.805 -13.573 1.00 0.00 9 SER A C 7
ATOM 10320 O O . SER A 1 9 ? -25.065 -6.057 -14.478 1.00 0.00 9 SER A O 7
ATOM 10328 N N . GLY A 1 10 ? -24.587 -7.534 -12.850 1.00 0.00 10 GLY A N 7
ATOM 10329 C CA . GLY A 1 10 ? -23.171 -7.584 -13.164 1.00 0.00 10 GLY A CA 7
ATOM 10330 C C . GLY A 1 10 ? -22.370 -8.019 -11.953 1.00 0.00 10 GLY A C 7
ATOM 10331 O O . GLY A 1 10 ? -22.080 -7.203 -11.078 1.00 0.00 10 GLY A O 7
ATOM 10335 N N . SER A 1 11 ? -22.012 -9.300 -11.908 1.00 0.00 11 SER A N 7
ATOM 10336 C CA . SER A 1 11 ? -21.269 -9.929 -10.822 1.00 0.00 11 SER A CA 7
ATOM 10337 C C . SER A 1 11 ? -19.885 -10.396 -11.305 1.00 0.00 11 SER A C 7
ATOM 10338 O O . SER A 1 11 ? -19.440 -11.480 -10.926 1.00 0.00 11 SER A O 7
ATOM 10346 N N . GLN A 1 12 ? -19.220 -9.610 -12.160 1.00 0.00 12 GLN A N 7
ATOM 10347 C CA . GLN A 1 12 ? -17.834 -9.760 -12.595 1.00 0.00 12 GLN A CA 7
ATOM 10348 C C . GLN A 1 12 ? -16.913 -9.828 -11.367 1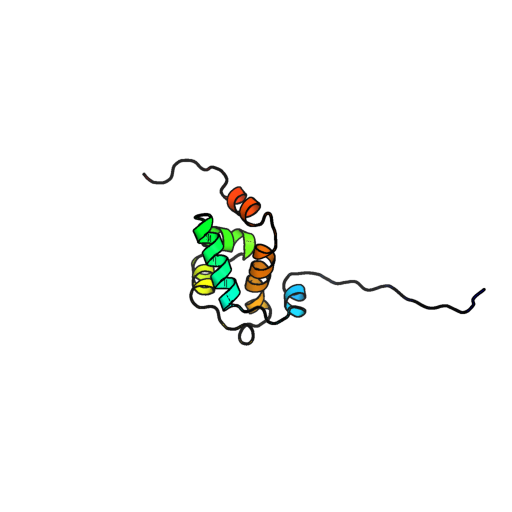.00 0.00 12 GLN A C 7
ATOM 10349 O O . GLN A 1 12 ? -16.498 -8.791 -10.842 1.00 0.00 12 GLN A O 7
ATOM 10363 N N . ALA A 1 13 ? -16.612 -11.041 -10.894 1.00 0.00 13 ALA A N 7
ATOM 10364 C CA . ALA A 1 13 ? -15.882 -11.263 -9.650 1.00 0.00 13 ALA A CA 7
ATOM 10365 C C . ALA A 1 13 ? -14.454 -10.708 -9.736 1.00 0.00 13 ALA A C 7
ATOM 10366 O O . ALA A 1 13 ? -13.877 -10.698 -10.829 1.00 0.00 13 ALA A O 7
ATOM 10373 N N . PRO A 1 14 ? -13.828 -10.329 -8.608 1.00 0.00 14 PRO A N 7
ATOM 10374 C CA . PRO A 1 14 ? -12.429 -9.921 -8.591 1.00 0.00 14 PRO A CA 7
ATOM 10375 C C . PRO A 1 14 ? -11.494 -11.106 -8.853 1.00 0.00 14 PRO A C 7
ATOM 10376 O O . PRO A 1 14 ? -10.434 -10.926 -9.459 1.00 0.00 14 PRO A O 7
ATOM 10387 N N . GLY A 1 15 ? -11.891 -12.319 -8.456 1.00 0.00 15 GLY A N 7
ATOM 10388 C CA . GLY A 1 15 ? -11.002 -13.462 -8.339 1.00 0.00 15 GLY A CA 7
ATOM 10389 C C . GLY A 1 15 ? -10.238 -13.385 -7.018 1.00 0.00 15 GLY A C 7
ATOM 10390 O O . GLY A 1 15 ? -10.358 -12.411 -6.265 1.00 0.00 15 GLY A O 7
ATOM 10394 N N . GLY A 1 16 ? -9.467 -14.423 -6.711 1.00 0.00 16 GLY A N 7
ATOM 10395 C CA . GLY A 1 16 ? -8.676 -14.530 -5.494 1.00 0.00 16 GLY A CA 7
ATOM 10396 C C . GLY A 1 16 ? -7.359 -13.767 -5.611 1.00 0.00 16 GLY A C 7
ATOM 10397 O O . GLY A 1 16 ? -7.194 -12.923 -6.497 1.00 0.00 16 GLY A O 7
ATOM 10401 N N . ILE A 1 17 ? -6.404 -14.075 -4.735 1.00 0.00 17 ILE A N 7
ATOM 10402 C CA . ILE A 1 17 ? -5.013 -13.646 -4.863 1.00 0.00 17 ILE A CA 7
ATOM 10403 C C . ILE A 1 17 ? -4.172 -14.743 -5.534 1.00 0.00 17 ILE A C 7
ATOM 10404 O O . ILE A 1 17 ? -3.277 -14.456 -6.324 1.00 0.00 17 ILE A O 7
ATOM 10420 N N . GLN A 1 18 ? -4.442 -16.011 -5.213 1.00 0.00 18 GLN A N 7
ATOM 10421 C CA . GLN A 1 18 ? -3.519 -17.100 -5.468 1.00 0.00 18 GLN A CA 7
ATOM 10422 C C . GLN A 1 18 ? -3.396 -17.430 -6.957 1.00 0.00 18 GLN A C 7
ATOM 10423 O O . GLN A 1 18 ? -2.315 -17.807 -7.402 1.00 0.00 18 GLN A O 7
ATOM 10437 N N . GLU A 1 19 ? -4.469 -17.281 -7.729 1.00 0.00 19 GLU A N 7
ATOM 10438 C CA . GLU A 1 19 ? -4.480 -17.572 -9.153 1.00 0.00 19 GLU A CA 7
ATOM 10439 C C . GLU A 1 19 ? -3.944 -16.382 -9.950 1.00 0.00 19 GLU A C 7
ATOM 10440 O O . GLU A 1 19 ? -3.293 -16.599 -10.967 1.00 0.00 19 GLU A O 7
ATOM 10452 N N . ILE A 1 20 ? -4.073 -15.142 -9.462 1.00 0.00 20 ILE A N 7
ATOM 10453 C CA . ILE A 1 20 ? -3.328 -14.021 -10.020 1.00 0.00 20 ILE A CA 7
ATOM 10454 C C . ILE A 1 20 ? -1.839 -14.349 -9.923 1.00 0.00 20 ILE A C 7
ATOM 10455 O O . ILE A 1 20 ? -1.115 -14.250 -10.910 1.00 0.00 20 ILE A O 7
ATOM 10471 N N . VAL A 1 21 ? -1.396 -14.758 -8.735 1.00 0.00 21 VAL A N 7
ATOM 10472 C CA . VAL A 1 21 ? -0.010 -15.113 -8.476 1.00 0.00 21 VAL A CA 7
ATOM 10473 C C . VAL A 1 21 ? 0.398 -16.319 -9.317 1.00 0.00 21 VAL A C 7
ATOM 10474 O O . VAL A 1 21 ? 1.541 -16.385 -9.768 1.00 0.00 21 VAL A O 7
ATOM 10487 N N . ALA A 1 22 ? -0.511 -17.267 -9.545 1.00 0.00 22 ALA A N 7
ATOM 10488 C CA . ALA A 1 22 ? -0.253 -18.420 -10.395 1.00 0.00 22 ALA A CA 7
ATOM 10489 C C . ALA A 1 22 ? 0.133 -17.936 -11.786 1.00 0.00 22 ALA A C 7
ATOM 10490 O O . ALA A 1 22 ? 1.119 -18.395 -12.363 1.00 0.00 22 ALA A O 7
ATOM 10497 N N . MET A 1 23 ? -0.674 -17.013 -12.301 1.00 0.00 23 MET A N 7
ATOM 10498 C CA . MET A 1 23 ? -0.550 -16.415 -13.605 1.00 0.00 23 MET A CA 7
ATOM 10499 C C . MET A 1 23 ? 0.630 -15.438 -13.684 1.00 0.00 23 MET A C 7
ATOM 10500 O O . MET A 1 23 ? 0.992 -15.044 -14.795 1.00 0.00 23 MET A O 7
ATOM 10514 N N . SER A 1 24 ? 1.210 -14.992 -12.564 1.00 0.00 24 SER A N 7
ATOM 10515 C CA . SER A 1 24 ? 2.278 -14.001 -12.569 1.00 0.00 24 SER A CA 7
ATOM 10516 C C . SER A 1 24 ? 3.554 -14.555 -13.225 1.00 0.00 24 SER A C 7
ATOM 10517 O O . SER A 1 24 ? 3.939 -15.692 -12.931 1.00 0.00 24 SER A O 7
ATOM 10525 N N . PRO A 1 25 ? 4.232 -13.765 -14.082 1.00 0.00 25 PRO A N 7
ATOM 10526 C CA . PRO A 1 25 ? 5.591 -14.034 -14.543 1.00 0.00 25 PRO A CA 7
ATOM 10527 C C . PRO A 1 25 ? 6.580 -13.850 -13.383 1.00 0.00 25 PRO A C 7
ATOM 10528 O O . PRO A 1 25 ? 6.166 -13.497 -12.281 1.00 0.00 25 PRO A O 7
ATOM 10539 N N . GLU A 1 26 ? 7.880 -14.086 -13.607 1.00 0.00 26 GLU A N 7
ATOM 10540 C CA . GLU A 1 26 ? 8.898 -13.676 -12.639 1.00 0.00 26 GLU A CA 7
ATOM 10541 C C . GLU A 1 26 ? 8.786 -12.173 -12.382 1.00 0.00 26 GLU A C 7
ATOM 10542 O O . GLU A 1 26 ? 9.176 -11.349 -13.212 1.00 0.00 26 GLU A O 7
ATOM 10554 N N . LEU A 1 27 ? 8.232 -11.849 -11.222 1.00 0.00 27 LEU A N 7
ATOM 10555 C CA . LEU A 1 27 ? 8.195 -10.534 -10.627 1.00 0.00 27 LEU A CA 7
ATOM 10556 C C . LEU A 1 27 ? 9.456 -10.429 -9.795 1.00 0.00 27 LEU A C 7
ATOM 10557 O O . LEU A 1 27 ? 9.650 -11.221 -8.871 1.00 0.00 27 LEU A O 7
ATOM 10573 N N . ASP A 1 28 ? 10.349 -9.518 -10.180 1.00 0.00 28 ASP A N 7
ATOM 10574 C CA . ASP A 1 28 ? 11.697 -9.450 -9.635 1.00 0.00 28 ASP A CA 7
ATOM 10575 C C . ASP A 1 28 ? 11.654 -9.040 -8.172 1.00 0.00 28 ASP A C 7
ATOM 10576 O O . ASP A 1 28 ? 11.621 -7.851 -7.858 1.00 0.00 28 ASP A O 7
ATOM 10585 N N . THR A 1 29 ? 11.608 -10.037 -7.290 1.00 0.00 29 THR A N 7
ATOM 10586 C CA . THR A 1 29 ? 11.403 -9.892 -5.856 1.00 0.00 29 THR A CA 7
ATOM 10587 C C . THR A 1 29 ? 12.249 -8.749 -5.300 1.00 0.00 29 THR A C 7
ATOM 10588 O O . THR A 1 29 ? 11.708 -7.808 -4.724 1.00 0.00 29 THR A O 7
ATOM 10599 N N . TYR A 1 30 ? 13.562 -8.792 -5.524 1.00 0.00 30 TYR A N 7
ATOM 10600 C CA . TYR A 1 30 ? 14.480 -7.769 -5.099 1.00 0.00 30 TYR A CA 7
ATOM 10601 C C . TYR A 1 30 ? 14.111 -6.395 -5.635 1.00 0.00 30 TYR A C 7
ATOM 10602 O O . TYR A 1 30 ? 13.889 -5.486 -4.833 1.00 0.00 30 TYR A O 7
ATOM 10620 N N . SER A 1 31 ? 14.046 -6.242 -6.958 1.00 0.00 31 SER A N 7
ATOM 10621 C CA . SER A 1 31 ? 13.810 -4.943 -7.563 1.00 0.00 31 SER A CA 7
ATOM 10622 C C . SER A 1 31 ? 12.479 -4.362 -7.080 1.00 0.00 31 SER A C 7
ATOM 10623 O O . SER A 1 31 ? 12.452 -3.180 -6.744 1.00 0.00 31 SER A O 7
ATOM 10631 N N . ILE A 1 32 ? 11.424 -5.171 -6.947 1.00 0.00 32 ILE A N 7
ATOM 10632 C CA . ILE A 1 32 ? 10.142 -4.767 -6.373 1.00 0.00 32 ILE A CA 7
ATOM 10633 C C . ILE A 1 32 ? 10.391 -4.273 -4.951 1.00 0.00 32 ILE A C 7
ATOM 10634 O O . ILE A 1 32 ? 10.042 -3.136 -4.658 1.00 0.00 32 ILE A O 7
ATOM 10650 N N . THR A 1 33 ? 11.013 -5.058 -4.062 1.00 0.00 33 THR A N 7
ATOM 10651 C CA . THR A 1 33 ? 11.166 -4.636 -2.669 1.00 0.00 33 THR A CA 7
ATOM 10652 C C . THR A 1 33 ? 11.924 -3.328 -2.544 1.00 0.00 33 THR A C 7
ATOM 10653 O O . THR A 1 33 ? 11.563 -2.488 -1.727 1.00 0.00 33 THR A O 7
ATOM 10664 N N . LYS A 1 34 ? 12.969 -3.166 -3.347 1.00 0.00 34 LYS A N 7
ATOM 10665 C CA . LYS A 1 34 ? 13.757 -1.962 -3.370 1.00 0.00 34 LYS A CA 7
ATOM 10666 C C . LYS A 1 34 ? 12.883 -0.816 -3.871 1.00 0.00 34 LYS A C 7
ATOM 10667 O O . LYS A 1 34 ? 12.690 0.120 -3.115 1.00 0.00 34 LYS A O 7
ATOM 10686 N N . ARG A 1 35 ? 12.271 -0.905 -5.054 1.00 0.00 35 ARG A N 7
ATOM 10687 C CA . ARG A 1 35 ? 11.400 0.140 -5.604 1.00 0.00 35 ARG A CA 7
ATOM 10688 C C . ARG A 1 35 ? 10.302 0.529 -4.612 1.00 0.00 35 ARG A C 7
ATOM 10689 O O . ARG A 1 35 ? 10.003 1.704 -4.453 1.00 0.00 35 ARG A O 7
ATOM 10710 N N . VAL A 1 36 ? 9.709 -0.445 -3.926 1.00 0.00 36 VAL A N 7
ATOM 10711 C CA . VAL A 1 36 ? 8.722 -0.218 -2.887 1.00 0.00 36 VAL A CA 7
ATOM 10712 C C . VAL A 1 36 ? 9.366 0.590 -1.761 1.00 0.00 36 VAL A C 7
ATOM 10713 O O . VAL A 1 36 ? 8.869 1.661 -1.428 1.00 0.00 36 VAL A O 7
ATOM 10726 N N . LYS A 1 37 ? 10.448 0.082 -1.160 1.00 0.00 37 LYS A N 7
ATOM 10727 C CA . LYS A 1 37 ? 11.139 0.743 -0.056 1.00 0.00 37 LYS A CA 7
ATOM 10728 C C . LYS A 1 37 ? 11.472 2.174 -0.405 1.00 0.00 37 LYS A C 7
ATOM 10729 O O . LYS A 1 37 ? 11.227 3.034 0.428 1.00 0.00 37 LYS A O 7
ATOM 10748 N N . GLU A 1 38 ? 12.030 2.385 -1.592 1.00 0.00 38 GLU A N 7
ATOM 10749 C CA . GLU A 1 38 ? 12.415 3.673 -2.137 1.00 0.00 38 GLU A CA 7
ATOM 10750 C C . GLU A 1 38 ? 11.197 4.590 -2.065 1.00 0.00 38 GLU A C 7
ATOM 10751 O O . GLU A 1 38 ? 11.215 5.508 -1.258 1.00 0.00 38 GLU A O 7
ATOM 10763 N N . VAL A 1 39 ? 10.104 4.289 -2.779 1.00 0.00 39 VAL A N 7
ATOM 10764 C CA . VAL A 1 39 ? 8.875 5.088 -2.754 1.00 0.00 39 VAL A CA 7
ATOM 10765 C C . VAL A 1 39 ? 8.412 5.358 -1.308 1.00 0.00 39 VAL A C 7
ATOM 10766 O O . VAL A 1 39 ? 8.042 6.489 -0.979 1.00 0.00 39 VAL A O 7
ATOM 10779 N N . LEU A 1 40 ? 8.417 4.355 -0.425 1.00 0.00 40 LEU A N 7
ATOM 10780 C CA . LEU A 1 40 ? 7.954 4.522 0.951 1.00 0.00 40 LEU A CA 7
ATOM 10781 C C . LEU A 1 40 ? 8.894 5.416 1.769 1.00 0.00 40 LEU A C 7
ATOM 10782 O O . LEU A 1 40 ? 8.423 6.214 2.575 1.00 0.00 40 LEU A O 7
ATOM 10798 N N . THR A 1 41 ? 10.208 5.278 1.619 1.00 0.00 41 THR A N 7
ATOM 10799 C CA . THR A 1 41 ? 11.220 6.131 2.221 1.00 0.00 41 THR A CA 7
ATOM 10800 C C . THR A 1 41 ? 11.006 7.552 1.698 1.00 0.00 41 THR A C 7
ATOM 10801 O O . THR A 1 41 ? 10.839 8.491 2.477 1.00 0.00 41 THR A O 7
ATOM 10812 N N . ASP A 1 42 ? 10.964 7.710 0.383 1.00 0.00 42 ASP A N 7
ATOM 10813 C CA . ASP A 1 42 ? 10.966 8.976 -0.323 1.00 0.00 42 ASP A CA 7
ATOM 10814 C C . ASP A 1 42 ? 9.727 9.787 0.044 1.00 0.00 42 ASP A C 7
ATOM 10815 O O . ASP A 1 42 ? 9.829 11.007 0.142 1.00 0.00 42 ASP A O 7
ATOM 10824 N N . ASN A 1 43 ? 8.585 9.141 0.320 1.00 0.00 43 ASN A N 7
ATOM 10825 C CA . ASN A 1 43 ? 7.335 9.783 0.736 1.00 0.00 43 ASN A CA 7
ATOM 10826 C C . ASN A 1 43 ? 7.121 9.739 2.259 1.00 0.00 43 ASN A C 7
ATOM 10827 O O . ASN A 1 43 ? 6.007 9.980 2.723 1.00 0.00 43 ASN A O 7
ATOM 10838 N N . ASN A 1 44 ? 8.147 9.402 3.056 1.00 0.00 44 ASN A N 7
ATOM 10839 C CA . ASN A 1 44 ? 8.107 9.251 4.524 1.00 0.00 44 ASN A CA 7
ATOM 10840 C C . ASN A 1 44 ? 6.906 8.415 4.996 1.00 0.00 44 ASN A C 7
ATOM 10841 O O . ASN A 1 44 ? 6.296 8.684 6.037 1.00 0.00 44 ASN A O 7
ATOM 10852 N N . LEU A 1 45 ? 6.520 7.394 4.236 1.00 0.00 45 LEU A N 7
ATOM 10853 C CA . LEU A 1 45 ? 5.433 6.488 4.575 1.00 0.00 45 LEU A CA 7
ATOM 10854 C C . LEU A 1 45 ? 5.958 5.399 5.495 1.00 0.00 45 LEU A C 7
ATOM 10855 O O . LEU A 1 45 ? 7.036 4.847 5.263 1.00 0.00 45 LEU A O 7
ATOM 10871 N N . GLY A 1 46 ? 5.175 5.035 6.506 1.00 0.00 46 GLY A N 7
ATOM 10872 C CA . GLY A 1 46 ? 5.520 3.936 7.388 1.00 0.00 46 GLY A CA 7
ATOM 10873 C C . GLY A 1 46 ? 5.426 2.617 6.632 1.00 0.00 46 GLY A C 7
ATOM 10874 O O . GLY A 1 46 ? 4.368 2.306 6.079 1.00 0.00 46 GLY A O 7
ATOM 10878 N N . GLN A 1 47 ? 6.488 1.806 6.671 1.00 0.00 47 GLN A N 7
ATOM 10879 C CA . GLN A 1 47 ? 6.456 0.428 6.176 1.00 0.00 47 GLN A CA 7
ATOM 10880 C C . GLN A 1 47 ? 5.312 -0.360 6.813 1.00 0.00 47 GLN A C 7
ATOM 10881 O O . GLN A 1 47 ? 4.730 -1.208 6.144 1.00 0.00 47 GLN A O 7
ATOM 10895 N N . ARG A 1 48 ? 4.980 -0.093 8.084 1.00 0.00 48 ARG A N 7
ATOM 10896 C CA . ARG A 1 48 ? 3.857 -0.747 8.745 1.00 0.00 48 ARG A CA 7
ATOM 10897 C C . ARG A 1 48 ? 2.561 -0.464 7.992 1.00 0.00 48 ARG A C 7
ATOM 10898 O O . ARG A 1 48 ? 1.877 -1.418 7.666 1.00 0.00 48 ARG A O 7
ATOM 10919 N N . LEU A 1 49 ? 2.242 0.797 7.685 1.00 0.00 49 LEU A N 7
ATOM 10920 C CA . LEU A 1 49 ? 1.056 1.202 6.930 1.00 0.00 49 LEU A CA 7
ATOM 10921 C C . LEU A 1 49 ? 0.991 0.408 5.633 1.00 0.00 49 LEU A C 7
ATOM 10922 O O . LEU A 1 49 ? 0.005 -0.272 5.374 1.00 0.00 49 LEU A O 7
ATOM 10938 N N . PHE A 1 50 ? 2.057 0.454 4.832 1.00 0.00 50 PHE A N 7
ATOM 10939 C CA . PHE A 1 50 ? 2.123 -0.283 3.578 1.00 0.00 50 PHE A CA 7
ATOM 10940 C C . PHE A 1 50 ? 1.829 -1.767 3.816 1.00 0.00 50 PHE A C 7
ATOM 10941 O O . PHE A 1 50 ? 0.965 -2.356 3.167 1.00 0.00 50 PHE A O 7
ATOM 10958 N N . GLY A 1 51 ? 2.522 -2.378 4.774 1.00 0.00 51 GLY A N 7
ATOM 10959 C CA . GLY A 1 51 ? 2.350 -3.781 5.077 1.00 0.00 51 GLY A CA 7
ATOM 10960 C C . GLY A 1 51 ? 1.038 -4.106 5.769 1.00 0.00 51 GLY A C 7
ATOM 10961 O O . GLY A 1 51 ? 0.771 -5.284 5.929 1.00 0.00 51 GLY A O 7
ATOM 10965 N N . GLU A 1 52 ? 0.234 -3.135 6.188 1.00 0.00 52 GLU A N 7
ATOM 10966 C CA . GLU A 1 52 ? -1.091 -3.328 6.747 1.00 0.00 52 GLU A CA 7
ATOM 10967 C C . GLU A 1 52 ? -2.105 -3.240 5.613 1.00 0.00 52 GLU A C 7
ATOM 10968 O O . GLU A 1 52 ? -2.785 -4.221 5.312 1.00 0.00 52 GLU A O 7
ATOM 10980 N N . SER A 1 53 ? -2.193 -2.072 4.980 1.00 0.00 53 SER A N 7
ATOM 10981 C CA . SER A 1 53 ? -3.203 -1.749 3.994 1.00 0.00 53 SER A CA 7
ATOM 10982 C C . SER A 1 53 ? -3.044 -2.588 2.732 1.00 0.00 53 SER A C 7
ATOM 10983 O O . SER A 1 53 ? -4.038 -3.061 2.175 1.00 0.00 53 SER A O 7
ATOM 10991 N N . ILE A 1 54 ? -1.813 -2.709 2.231 1.00 0.00 54 ILE A N 7
ATOM 10992 C CA . ILE A 1 54 ? -1.524 -3.447 1.009 1.00 0.00 54 ILE A CA 7
ATOM 10993 C C . ILE A 1 54 ? -1.488 -4.916 1.393 1.00 0.00 54 ILE A C 7
ATOM 10994 O O . ILE A 1 54 ? -2.274 -5.699 0.859 1.00 0.00 54 ILE A O 7
ATOM 11010 N N . LEU A 1 55 ? -0.562 -5.278 2.293 1.00 0.00 55 LEU A N 7
ATOM 11011 C CA . LEU A 1 55 ? -0.224 -6.681 2.507 1.00 0.00 55 LEU A CA 7
ATOM 11012 C C . LEU A 1 55 ? -1.153 -7.340 3.532 1.00 0.00 55 LEU A C 7
ATOM 11013 O O . LEU A 1 55 ? -1.962 -8.185 3.147 1.00 0.00 55 LEU A O 7
ATOM 11029 N N . GLY A 1 56 ? -1.047 -6.991 4.811 1.00 0.00 56 GLY A N 7
ATOM 11030 C CA . GLY A 1 56 ? -1.700 -7.654 5.936 1.00 0.00 56 GLY A CA 7
ATOM 11031 C C . GLY A 1 56 ? -0.693 -8.387 6.831 1.00 0.00 56 GLY A C 7
ATOM 11032 O O . GLY A 1 56 ? -1.005 -9.454 7.360 1.00 0.00 56 GLY A O 7
ATOM 11036 N N . LEU A 1 57 ? 0.531 -7.871 6.973 1.00 0.00 57 LEU A N 7
ATOM 11037 C CA . LEU A 1 57 ? 1.641 -8.490 7.690 1.00 0.00 57 LEU A CA 7
ATOM 11038 C C . LEU A 1 57 ? 1.907 -7.745 9.005 1.00 0.00 57 LEU A C 7
ATOM 11039 O O . LEU A 1 57 ? 1.284 -6.715 9.276 1.00 0.00 57 LEU A O 7
ATOM 11055 N N . THR A 1 58 ? 2.825 -8.246 9.838 1.00 0.00 58 THR A N 7
ATOM 11056 C CA . THR A 1 58 ? 3.365 -7.439 10.930 1.00 0.00 58 THR A CA 7
ATOM 11057 C C . THR A 1 58 ? 4.422 -6.488 10.351 1.00 0.00 58 THR A C 7
ATOM 11058 O O . THR A 1 58 ? 4.947 -6.725 9.257 1.00 0.00 58 THR A O 7
ATOM 11069 N N . GLN A 1 59 ? 4.817 -5.458 11.108 1.00 0.00 59 GLN A N 7
ATOM 11070 C CA . GLN A 1 59 ? 5.964 -4.644 10.723 1.00 0.00 59 GLN A CA 7
ATOM 11071 C C . GLN A 1 59 ? 7.244 -5.485 10.715 1.00 0.00 59 GLN A C 7
ATOM 11072 O O . GLN A 1 59 ? 8.099 -5.236 9.866 1.00 0.00 59 GLN A O 7
ATOM 11086 N N . GLY A 1 60 ? 7.400 -6.444 11.633 1.00 0.00 60 GLY A N 7
ATOM 11087 C CA . GLY A 1 60 ? 8.586 -7.281 11.709 1.00 0.00 60 GLY A CA 7
ATOM 11088 C C . GLY A 1 60 ? 8.718 -8.111 10.438 1.00 0.00 60 GLY A C 7
ATOM 11089 O O . GLY A 1 60 ? 9.775 -8.085 9.802 1.00 0.00 60 GLY A O 7
ATOM 11093 N N . SER A 1 61 ? 7.627 -8.769 10.038 1.00 0.00 61 SER A N 7
ATOM 11094 C CA . SER A 1 61 ? 7.530 -9.571 8.831 1.00 0.00 61 SER A CA 7
ATOM 11095 C C . SER A 1 61 ? 7.858 -8.705 7.619 1.00 0.00 61 SER A C 7
ATOM 11096 O O . SER A 1 61 ? 8.741 -9.064 6.842 1.00 0.00 61 SER A O 7
ATOM 11104 N N . VAL A 1 62 ? 7.171 -7.568 7.452 1.00 0.00 62 VAL A N 7
ATOM 11105 C CA . VAL A 1 62 ? 7.335 -6.724 6.275 1.00 0.00 62 VAL A CA 7
ATOM 11106 C C . VAL A 1 62 ? 8.744 -6.131 6.222 1.00 0.00 62 VAL A C 7
ATOM 11107 O O . VAL A 1 62 ? 9.300 -5.974 5.136 1.00 0.00 62 VAL A O 7
ATOM 11120 N N . SER A 1 63 ? 9.342 -5.828 7.376 1.00 0.00 63 SER A N 7
ATOM 11121 C CA . SER A 1 63 ? 10.715 -5.372 7.449 1.00 0.00 63 SER A CA 7
ATOM 11122 C C . SER A 1 63 ? 11.625 -6.455 6.897 1.00 0.00 63 SER A C 7
ATOM 11123 O O . SER A 1 63 ? 12.375 -6.174 5.969 1.00 0.00 63 SER A O 7
ATOM 11131 N N . ASP A 1 64 ? 11.525 -7.690 7.395 1.00 0.00 64 ASP A N 7
ATOM 11132 C CA . ASP A 1 64 ? 12.350 -8.784 6.894 1.00 0.00 64 ASP A CA 7
ATOM 11133 C C . ASP A 1 64 ? 12.080 -9.059 5.419 1.00 0.00 64 ASP A C 7
ATOM 11134 O O . ASP A 1 64 ? 13.011 -9.407 4.700 1.00 0.00 64 ASP A O 7
ATOM 11143 N N . LEU A 1 65 ? 10.839 -8.884 4.952 1.00 0.00 65 LEU A N 7
ATOM 11144 C CA . LEU A 1 65 ? 10.470 -9.071 3.559 1.00 0.00 65 LEU A CA 7
ATOM 11145 C C . LEU A 1 65 ? 11.186 -8.066 2.664 1.00 0.00 65 LEU A C 7
ATOM 11146 O O . LEU A 1 65 ? 11.709 -8.443 1.621 1.00 0.00 65 LEU A O 7
ATOM 11162 N N . LEU A 1 66 ? 11.184 -6.788 3.046 1.00 0.00 66 LEU A N 7
ATOM 11163 C CA . LEU A 1 66 ? 11.756 -5.709 2.248 1.00 0.00 66 LEU A CA 7
ATOM 11164 C C . LEU A 1 66 ? 13.276 -5.616 2.405 1.00 0.00 66 LEU A C 7
ATOM 11165 O O . LEU A 1 66 ? 13.981 -5.175 1.498 1.00 0.00 66 LEU A O 7
ATOM 11181 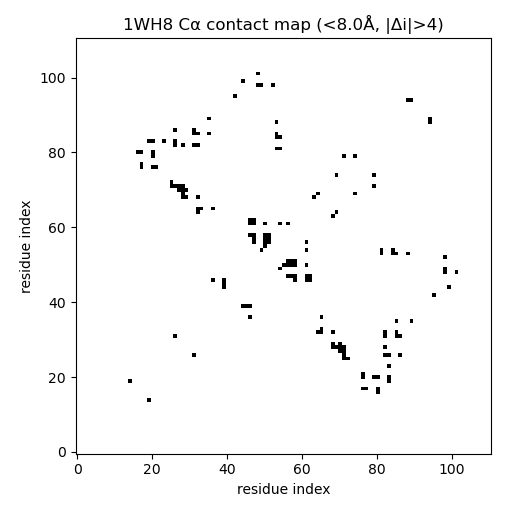N N . SER A 1 67 ? 13.782 -6.020 3.562 1.00 0.00 67 SER A N 7
ATOM 11182 C CA . SER A 1 67 ? 15.190 -6.132 3.899 1.00 0.00 67 SER A CA 7
ATOM 11183 C C . SER A 1 67 ? 15.790 -7.293 3.111 1.00 0.00 67 SER A C 7
ATOM 11184 O O . SER A 1 67 ? 16.624 -7.088 2.228 1.00 0.00 67 SER A O 7
ATOM 11192 N N . ARG A 1 68 ? 15.366 -8.521 3.403 1.00 0.00 68 ARG A N 7
ATOM 11193 C CA . ARG A 1 68 ? 15.959 -9.746 2.891 1.00 0.00 68 ARG A CA 7
ATOM 11194 C C . ARG A 1 68 ? 14.843 -10.553 2.224 1.00 0.00 68 ARG A C 7
ATOM 11195 O O . ARG A 1 68 ? 14.430 -11.582 2.766 1.00 0.00 68 ARG A O 7
ATOM 11216 N N . PRO A 1 69 ? 14.353 -10.126 1.043 1.00 0.00 69 PRO A N 7
ATOM 11217 C CA . PRO A 1 69 ? 13.366 -10.884 0.287 1.00 0.00 69 PRO A CA 7
ATOM 11218 C C . PRO A 1 69 ? 13.968 -12.224 -0.094 1.00 0.00 69 PRO A C 7
ATOM 11219 O O . PRO A 1 69 ? 15.138 -12.285 -0.480 1.00 0.00 69 PRO A O 7
ATOM 11230 N N . LYS A 1 70 ? 13.166 -13.285 -0.040 1.00 0.00 70 LYS A N 7
ATOM 11231 C CA . LYS A 1 70 ? 13.549 -14.495 -0.747 1.00 0.00 70 LYS A CA 7
ATOM 11232 C C . LYS A 1 70 ? 13.260 -14.290 -2.241 1.00 0.00 70 LYS A C 7
ATOM 11233 O O . LYS A 1 70 ? 12.335 -13.548 -2.572 1.00 0.00 70 LYS A O 7
ATOM 11252 N N . PRO A 1 71 ? 14.008 -14.972 -3.118 1.00 0.00 71 PRO A N 7
ATOM 11253 C CA . PRO A 1 71 ? 13.853 -14.912 -4.561 1.00 0.00 71 PRO A CA 7
ATOM 11254 C C . PRO A 1 71 ? 12.546 -15.559 -5.013 1.00 0.00 71 PRO A C 7
ATOM 11255 O O . PRO A 1 71 ? 11.966 -16.395 -4.314 1.00 0.00 71 PRO A O 7
ATOM 11266 N N . TRP A 1 72 ? 12.125 -15.254 -6.241 1.00 0.00 72 TRP A N 7
ATOM 11267 C CA . TRP A 1 72 ? 10.889 -15.774 -6.810 1.00 0.00 72 TRP A CA 7
ATOM 11268 C C . TRP A 1 72 ? 10.907 -17.310 -6.868 1.00 0.00 72 TRP A C 7
ATOM 11269 O O . TRP A 1 72 ? 9.865 -17.928 -6.650 1.00 0.00 72 TRP A O 7
ATOM 11290 N N . HIS A 1 73 ? 12.070 -17.946 -7.085 1.00 0.00 73 HIS A N 7
ATOM 11291 C CA . HIS A 1 73 ? 12.189 -19.406 -7.051 1.00 0.00 73 HIS A CA 7
ATOM 11292 C C . HIS A 1 73 ? 11.824 -19.957 -5.660 1.00 0.00 73 HIS A C 7
ATOM 11293 O O . HIS A 1 73 ? 10.931 -20.797 -5.544 1.00 0.00 73 HIS A O 7
ATOM 11307 N N . LYS A 1 74 ? 12.456 -19.438 -4.598 1.00 0.00 74 LYS A N 7
ATOM 11308 C CA . LYS A 1 74 ? 12.248 -19.824 -3.193 1.00 0.00 74 LYS A CA 7
ATOM 11309 C C . LYS A 1 74 ? 10.783 -19.726 -2.792 1.00 0.00 74 LYS A C 7
ATOM 11310 O O . LYS A 1 74 ? 10.270 -20.554 -2.030 1.00 0.00 74 LYS A O 7
ATOM 11329 N N . LEU A 1 75 ? 10.135 -18.650 -3.225 1.00 0.00 75 LEU A N 7
ATOM 11330 C CA . LEU A 1 75 ? 8.791 -18.302 -2.820 1.00 0.00 75 LEU A CA 7
ATOM 11331 C C . LEU A 1 75 ? 7.802 -19.178 -3.590 1.00 0.00 75 LEU A C 7
ATOM 11332 O O . LEU A 1 75 ? 7.765 -19.150 -4.816 1.00 0.00 75 LEU A O 7
ATOM 11348 N N . SER A 1 76 ? 6.982 -19.949 -2.875 1.00 0.00 76 SER A N 7
ATOM 11349 C CA . SER A 1 76 ? 5.802 -20.635 -3.429 1.00 0.00 76 SER A CA 7
ATOM 11350 C C . SER A 1 76 ? 4.729 -19.588 -3.802 1.00 0.00 76 SER A C 7
ATOM 11351 O O . SER A 1 76 ? 4.980 -18.397 -3.645 1.00 0.00 76 SER A O 7
ATOM 11359 N N . LEU A 1 77 ? 3.511 -19.966 -4.215 1.00 0.00 77 LEU A N 7
ATOM 11360 C CA . LEU A 1 77 ? 2.446 -18.986 -4.505 1.00 0.00 77 LEU A CA 7
ATOM 11361 C C . LEU A 1 77 ? 2.181 -18.111 -3.273 1.00 0.00 77 LEU A C 7
ATOM 11362 O O . LEU A 1 77 ? 2.308 -16.895 -3.335 1.00 0.00 77 LEU A O 7
ATOM 11378 N N . LYS A 1 78 ? 1.934 -18.718 -2.110 1.00 0.00 78 LYS A N 7
ATOM 11379 C CA . LYS A 1 78 ? 1.893 -18.040 -0.812 1.00 0.00 78 LYS A CA 7
ATOM 11380 C C . LYS A 1 78 ? 3.124 -17.178 -0.538 1.00 0.00 78 LYS A C 7
ATOM 11381 O O . LYS A 1 78 ? 3.033 -16.138 0.119 1.00 0.00 78 LYS A O 7
ATOM 11400 N N . GLY A 1 79 ? 4.285 -17.600 -1.027 1.00 0.00 79 GLY A N 7
ATOM 11401 C CA . GLY A 1 79 ? 5.520 -16.846 -0.981 1.00 0.00 79 GLY A CA 7
ATOM 11402 C C . GLY A 1 79 ? 5.388 -15.532 -1.738 1.00 0.00 79 GLY A C 7
ATOM 11403 O O . GLY A 1 79 ? 5.725 -14.474 -1.210 1.00 0.00 79 GLY A O 7
ATOM 11407 N N . ARG A 1 80 ? 4.928 -15.629 -2.979 1.00 0.00 80 ARG A N 7
ATOM 11408 C CA . ARG A 1 80 ? 4.880 -14.578 -3.985 1.00 0.00 80 ARG A CA 7
ATOM 11409 C C . ARG A 1 80 ? 3.703 -13.633 -3.758 1.00 0.00 80 ARG A C 7
ATOM 11410 O O . ARG A 1 80 ? 3.825 -12.460 -4.087 1.00 0.00 80 ARG A O 7
ATOM 11431 N N . GLU A 1 81 ? 2.627 -14.103 -3.122 1.00 0.00 81 GLU A N 7
ATOM 11432 C CA . GLU A 1 81 ? 1.378 -13.407 -2.797 1.00 0.00 81 GLU A CA 7
ATOM 11433 C C . GLU A 1 81 ? 1.591 -11.917 -2.470 1.00 0.00 81 GLU A C 7
ATOM 11434 O O . GLU A 1 81 ? 1.046 -11.066 -3.181 1.00 0.00 81 GLU A O 7
ATOM 11446 N N . PRO A 1 82 ? 2.418 -11.558 -1.469 1.00 0.00 82 PRO A N 7
ATOM 11447 C CA . PRO A 1 82 ? 2.632 -10.165 -1.128 1.00 0.00 82 PRO A CA 7
ATOM 11448 C C . PRO A 1 82 ? 3.428 -9.422 -2.208 1.00 0.00 82 PRO A C 7
ATOM 11449 O O . PRO A 1 82 ? 3.090 -8.289 -2.517 1.00 0.00 82 PRO A O 7
ATOM 11460 N N . PHE A 1 83 ? 4.459 -10.019 -2.816 1.00 0.00 83 PHE A N 7
ATOM 11461 C CA . PHE A 1 83 ? 5.274 -9.359 -3.842 1.00 0.00 83 PHE A CA 7
ATOM 11462 C C . PHE A 1 83 ? 4.448 -9.014 -5.070 1.00 0.00 83 PHE A C 7
ATOM 11463 O O . PHE A 1 83 ? 4.669 -7.969 -5.677 1.00 0.00 83 PHE A O 7
ATOM 11480 N N . VAL A 1 84 ? 3.491 -9.863 -5.425 1.00 0.00 84 VAL A N 7
ATOM 11481 C CA . VAL A 1 84 ? 2.567 -9.572 -6.499 1.00 0.00 84 VAL A CA 7
ATOM 11482 C C . VAL A 1 84 ? 1.668 -8.397 -6.080 1.00 0.00 84 VAL A C 7
ATOM 11483 O O . VAL A 1 84 ? 1.546 -7.459 -6.866 1.00 0.00 84 VAL A O 7
ATOM 11496 N N . ARG A 1 85 ? 1.141 -8.331 -4.837 1.00 0.00 85 ARG A N 7
ATOM 11497 C CA . ARG A 1 85 ? 0.395 -7.160 -4.389 1.00 0.00 85 ARG A CA 7
ATOM 11498 C C . ARG A 1 85 ? 1.269 -5.900 -4.535 1.00 0.00 85 ARG A C 7
ATOM 11499 O O . ARG A 1 85 ? 0.794 -4.881 -5.025 1.00 0.00 85 ARG A O 7
ATOM 11520 N N . MET A 1 86 ? 2.554 -5.949 -4.138 1.00 0.00 86 MET A N 7
ATOM 11521 C CA . MET A 1 86 ? 3.500 -4.852 -4.252 1.00 0.00 86 MET A CA 7
ATOM 11522 C C . MET A 1 86 ? 3.672 -4.403 -5.693 1.00 0.00 86 MET A C 7
ATOM 11523 O O . MET A 1 86 ? 3.598 -3.206 -5.949 1.00 0.00 86 MET A O 7
ATOM 11537 N N . GLN A 1 87 ? 3.919 -5.332 -6.619 1.00 0.00 87 GLN A N 7
ATOM 11538 C CA . GLN A 1 87 ? 4.067 -4.996 -8.024 1.00 0.00 87 GLN A CA 7
ATOM 11539 C C . GLN A 1 87 ? 2.827 -4.241 -8.525 1.00 0.00 87 GLN A C 7
ATOM 11540 O O . GLN A 1 87 ? 2.967 -3.224 -9.204 1.00 0.00 87 GLN A O 7
ATOM 11554 N N . LEU A 1 88 ? 1.620 -4.722 -8.211 1.00 0.00 88 LEU A N 7
ATOM 11555 C CA . LEU A 1 88 ? 0.409 -4.064 -8.684 1.00 0.00 88 LEU A CA 7
ATOM 11556 C C . LEU A 1 88 ? 0.140 -2.756 -7.935 1.00 0.00 88 LEU A C 7
ATOM 11557 O O . LEU A 1 88 ? -0.393 -1.830 -8.544 1.00 0.00 88 LEU A O 7
ATOM 11573 N N . TRP A 1 89 ? 0.527 -2.602 -6.664 1.00 0.00 89 TRP A N 7
ATOM 11574 C CA . TRP A 1 89 ? 0.439 -1.316 -5.977 1.00 0.00 89 TRP A CA 7
ATOM 11575 C C . TRP A 1 89 ? 1.348 -0.321 -6.695 1.00 0.00 89 TRP A C 7
ATOM 11576 O O . TRP A 1 89 ? 0.926 0.780 -7.021 1.00 0.00 89 TRP A O 7
ATOM 11597 N N . LEU A 1 90 ? 2.569 -0.739 -7.033 1.00 0.00 90 LEU A N 7
ATOM 11598 C CA . LEU A 1 90 ? 3.538 0.044 -7.796 1.00 0.00 90 LEU A CA 7
ATOM 11599 C C . LEU A 1 90 ? 3.097 0.352 -9.238 1.00 0.00 90 LEU A C 7
ATOM 11600 O O . LEU A 1 90 ? 3.798 1.073 -9.948 1.00 0.00 90 LEU A O 7
ATOM 11616 N N . ASN A 1 91 ? 2.003 -0.248 -9.708 1.00 0.00 91 ASN A N 7
ATOM 11617 C CA . ASN A 1 91 ? 1.410 -0.026 -11.027 1.00 0.00 91 ASN A CA 7
ATOM 11618 C C . ASN A 1 91 ? 0.301 1.033 -11.001 1.00 0.00 91 ASN A C 7
ATOM 11619 O O . ASN A 1 91 ? -0.100 1.526 -12.061 1.00 0.00 91 ASN A O 7
ATOM 11630 N N . ASP A 1 92 ? -0.218 1.377 -9.820 1.00 0.00 92 ASP A N 7
ATOM 11631 C CA . ASP A 1 92 ? -1.296 2.349 -9.636 1.00 0.00 92 ASP A CA 7
ATOM 11632 C C . ASP A 1 92 ? -0.660 3.726 -9.425 1.00 0.00 92 ASP A C 7
ATOM 11633 O O . ASP A 1 92 ? 0.292 3.822 -8.661 1.00 0.00 92 ASP A O 7
ATOM 11642 N N . PRO A 1 93 ? -1.151 4.809 -10.046 1.00 0.00 93 PRO A N 7
ATOM 11643 C CA . PRO A 1 93 ? -0.531 6.125 -9.925 1.00 0.00 93 PRO A CA 7
ATOM 11644 C C . PRO A 1 93 ? -0.920 6.810 -8.607 1.00 0.00 93 PRO A C 7
ATOM 11645 O O . PRO A 1 93 ? -0.109 7.523 -8.008 1.00 0.00 93 PRO A O 7
ATOM 11656 N N . HIS A 1 94 ? -2.149 6.561 -8.142 1.00 0.00 94 HIS A N 7
ATOM 11657 C CA . HIS A 1 94 ? -2.717 7.040 -6.886 1.00 0.00 94 HIS A CA 7
ATOM 11658 C C . HIS A 1 94 ? -2.257 6.204 -5.685 1.00 0.00 94 HIS A C 7
ATOM 11659 O O . HIS A 1 94 ? -2.755 6.400 -4.578 1.00 0.00 94 HIS A O 7
ATOM 11673 N N . ASN A 1 95 ? -1.370 5.229 -5.883 1.00 0.00 95 ASN A N 7
ATOM 11674 C CA . ASN A 1 95 ? -0.979 4.249 -4.877 1.00 0.00 95 ASN A CA 7
ATOM 11675 C C . ASN A 1 95 ? -0.468 4.901 -3.593 1.00 0.00 95 ASN A C 7
ATOM 11676 O O . ASN A 1 95 ? -0.912 4.522 -2.508 1.00 0.00 95 ASN A O 7
ATOM 11687 N N . VAL A 1 96 ? 0.428 5.884 -3.695 1.00 0.00 96 VAL A N 7
ATOM 11688 C CA . VAL A 1 96 ? 0.967 6.613 -2.570 1.00 0.00 96 VAL A CA 7
ATOM 11689 C C . VAL A 1 96 ? -0.134 7.453 -1.919 1.00 0.00 96 VAL A C 7
ATOM 11690 O O . VAL A 1 96 ? -0.211 7.504 -0.694 1.00 0.00 96 VAL A O 7
ATOM 11703 N N . GLU A 1 97 ? -0.981 8.099 -2.723 1.00 0.00 97 GLU A N 7
ATOM 11704 C CA . GLU A 1 97 ? -2.051 8.979 -2.254 1.00 0.00 97 GLU A CA 7
ATOM 11705 C C . GLU A 1 97 ? -3.027 8.192 -1.377 1.00 0.00 97 GLU A C 7
ATOM 11706 O O . GLU A 1 97 ? -3.241 8.530 -0.212 1.00 0.00 97 GLU A O 7
ATOM 11718 N N . LYS A 1 98 ? -3.590 7.118 -1.929 1.00 0.00 98 LYS A N 7
ATOM 11719 C CA . LYS A 1 98 ? -4.557 6.264 -1.252 1.00 0.00 98 LYS A CA 7
ATOM 11720 C C . LYS A 1 98 ? -3.937 5.599 -0.024 1.00 0.00 98 LYS A C 7
ATOM 11721 O O . LYS A 1 98 ? -4.608 5.468 0.997 1.00 0.00 98 LYS A O 7
ATOM 11740 N N . LEU A 1 99 ? -2.648 5.245 -0.081 1.00 0.00 99 LEU A N 7
ATOM 11741 C CA . LEU A 1 99 ? -1.927 4.750 1.086 1.00 0.00 99 LEU A CA 7
ATOM 11742 C C . LEU A 1 99 ? -1.875 5.816 2.187 1.00 0.00 99 LEU A C 7
ATOM 11743 O O . LEU A 1 99 ? -2.177 5.518 3.340 1.00 0.00 99 LEU A O 7
ATOM 11759 N N . ARG A 1 100 ? -1.499 7.059 1.864 1.00 0.00 100 ARG A N 7
ATOM 11760 C CA . ARG A 1 100 ? -1.477 8.173 2.804 1.00 0.00 100 ARG A CA 7
ATOM 11761 C C . ARG A 1 100 ? -2.851 8.362 3.452 1.00 0.00 100 ARG A C 7
ATOM 11762 O O . ARG A 1 100 ? -2.920 8.586 4.662 1.00 0.00 100 ARG A O 7
ATOM 11783 N N . ASP A 1 101 ? -3.926 8.264 2.662 1.00 0.00 101 ASP A N 7
ATOM 11784 C CA . ASP A 1 101 ? -5.308 8.555 3.064 1.00 0.00 101 ASP A CA 7
ATOM 11785 C C . ASP A 1 101 ? -5.726 7.733 4.281 1.00 0.00 101 ASP A C 7
ATOM 11786 O O . ASP A 1 101 ? -6.421 8.239 5.157 1.00 0.00 101 ASP A O 7
ATOM 11795 N N . MET A 1 102 ? -5.214 6.506 4.409 1.00 0.00 102 MET A N 7
ATOM 11796 C CA . MET A 1 102 ? -5.392 5.659 5.588 1.00 0.00 102 MET A CA 7
ATOM 11797 C C . MET A 1 102 ? -5.198 6.465 6.873 1.00 0.00 102 MET A C 7
ATOM 11798 O O . MET A 1 102 ? -6.083 6.504 7.734 1.00 0.00 102 MET A O 7
ATOM 11812 N N . LYS A 1 103 ? -4.049 7.130 7.000 1.00 0.00 103 LYS A N 7
ATOM 11813 C CA . LYS A 1 103 ? -3.676 7.937 8.140 1.00 0.00 103 LYS A CA 7
ATOM 11814 C C . LYS A 1 103 ? -4.259 9.347 8.031 1.00 0.00 103 LYS A C 7
ATOM 11815 O O . LYS A 1 103 ? -4.852 9.822 9.001 1.00 0.00 103 LYS A O 7
ATOM 11834 N N . LYS A 1 104 ? -4.146 9.979 6.858 1.00 0.00 104 LYS A N 7
ATOM 11835 C CA . LYS A 1 104 ? -4.457 11.378 6.560 1.00 0.00 104 LYS A CA 7
ATOM 11836 C C . LYS A 1 104 ? -3.993 12.356 7.650 1.00 0.00 104 LYS A C 7
ATOM 11837 O O . LYS A 1 104 ? -3.040 12.052 8.369 1.00 0.00 104 LYS A O 7
ATOM 11856 N N . LEU A 1 105 ? -4.637 13.530 7.729 1.00 0.00 105 LEU A N 7
ATOM 11857 C CA . LEU A 1 105 ? -4.456 14.572 8.742 1.00 0.00 105 LEU A CA 7
ATOM 11858 C C . LEU A 1 105 ? -2.972 14.862 8.926 1.00 0.00 105 LEU A C 7
ATOM 11859 O O . LEU A 1 105 ? -2.415 14.635 10.002 1.00 0.00 105 LEU A O 7
ATOM 11875 N N . SER A 1 106 ? -2.319 15.329 7.861 1.00 0.00 106 SER A N 7
ATOM 11876 C CA . SER A 1 106 ? -0.876 15.473 7.832 1.00 0.00 106 SER A CA 7
ATOM 11877 C C . SER A 1 106 ? -0.498 16.639 6.923 1.00 0.00 106 SER A C 7
ATOM 11878 O O . SER A 1 106 ? -1.130 16.853 5.886 1.00 0.00 106 SER A O 7
ATOM 11886 N N . GLY A 1 107 ? 0.542 17.384 7.302 1.00 0.00 107 GLY A N 7
ATOM 11887 C CA . GLY A 1 107 ? 0.961 18.628 6.662 1.00 0.00 107 GLY A CA 7
ATOM 11888 C C . GLY A 1 107 ? 0.016 19.792 7.002 1.00 0.00 107 GLY A C 7
ATOM 11889 O O . GLY A 1 107 ? -1.132 19.560 7.401 1.00 0.00 107 GLY A O 7
ATOM 11893 N N . PRO A 1 108 ? 0.464 21.053 6.850 1.00 0.00 108 PRO A N 7
ATOM 11894 C CA . PRO A 1 108 ? -0.355 22.224 7.152 1.00 0.00 108 PRO A CA 7
ATOM 11895 C C . PRO A 1 108 ? -1.471 22.398 6.115 1.00 0.00 108 PRO A C 7
ATOM 11896 O O . PRO A 1 108 ? -2.623 22.678 6.465 1.00 0.00 108 PRO A O 7
ATOM 11907 N N . SER A 1 109 ? -1.160 22.204 4.835 1.00 0.00 109 SER A N 7
ATOM 11908 C CA . SER A 1 109 ? -2.137 22.047 3.775 1.00 0.00 109 SER A CA 7
ATOM 11909 C C . SER A 1 109 ? -1.524 21.200 2.670 1.00 0.00 109 SER A C 7
ATOM 11910 O O . SER A 1 109 ? -0.302 21.168 2.515 1.00 0.00 109 SER A O 7
ATOM 11918 N N . SER A 1 110 ? -2.392 20.530 1.913 1.00 0.00 110 SER A N 7
ATOM 11919 C CA . SER A 1 110 ? -2.050 19.523 0.924 1.00 0.00 110 SER A CA 7
ATOM 11920 C C . SER A 1 110 ? -1.094 18.459 1.502 1.00 0.00 110 SER A C 7
ATOM 11921 O O . SER A 1 110 ? -1.104 18.189 2.710 1.00 0.00 110 SER A O 7
ATOM 11929 N N . GLY A 1 111 ? -0.332 17.818 0.620 1.00 0.00 111 GLY A N 7
ATOM 11930 C CA . GLY A 1 111 ? 0.816 16.967 0.854 1.00 0.00 111 GLY A CA 7
ATOM 11931 C C . GLY A 1 111 ? 1.568 16.942 -0.461 1.00 0.00 111 GLY A C 7
ATOM 11932 O O . GLY A 1 111 ? 1.661 18.011 -1.096 1.00 0.00 111 GLY A O 7
ATOM 11936 N N . GLY A 1 1 ? -11.469 -17.435 -54.262 1.00 0.00 1 GLY A N 8
ATOM 11937 C CA . GLY A 1 1 ? -11.598 -17.165 -52.823 1.00 0.00 1 GLY A CA 8
ATOM 11938 C C . GLY A 1 1 ? -11.569 -18.495 -52.106 1.00 0.00 1 GLY A C 8
ATOM 11939 O O . GLY A 1 1 ? -12.135 -19.452 -52.627 1.00 0.00 1 GLY A O 8
ATOM 11943 N N . SER A 1 2 ? -10.873 -18.571 -50.978 1.00 0.00 2 SER A N 8
ATOM 11944 C CA . SER A 1 2 ? -10.569 -19.804 -50.271 1.00 0.00 2 SER A CA 8
ATOM 11945 C C . SER A 1 2 ? -10.044 -19.413 -48.885 1.00 0.00 2 SER A C 8
ATOM 11946 O O . SER A 1 2 ? -9.740 -18.236 -48.665 1.00 0.00 2 SER A O 8
ATOM 11954 N N . SER A 1 3 ? -9.909 -20.391 -47.986 1.00 0.00 3 SER A N 8
ATOM 11955 C CA . SER A 1 3 ? -9.514 -20.182 -46.595 1.00 0.00 3 SER A CA 8
ATOM 11956 C C . SER A 1 3 ? -10.496 -19.245 -45.866 1.00 0.00 3 SER A C 8
ATOM 11957 O O . SER A 1 3 ? -11.614 -19.020 -46.332 1.00 0.00 3 SER A O 8
ATOM 11965 N N . GLY A 1 4 ? -10.127 -18.774 -44.675 1.00 0.00 4 GLY A N 8
ATOM 11966 C CA . GLY A 1 4 ? -10.946 -17.936 -43.816 1.00 0.00 4 GLY A CA 8
ATOM 11967 C C . GLY A 1 4 ? -10.143 -17.597 -42.564 1.00 0.00 4 GLY A C 8
ATOM 11968 O O . GLY A 1 4 ? -8.968 -17.959 -42.463 1.00 0.00 4 GLY A O 8
ATOM 11972 N N . SER A 1 5 ? -10.743 -16.887 -41.614 1.00 0.00 5 SER A N 8
ATOM 11973 C CA . SER A 1 5 ? -10.187 -16.599 -40.295 1.00 0.00 5 SER A CA 8
ATOM 11974 C C . SER A 1 5 ? -11.358 -16.344 -39.337 1.00 0.00 5 SER A C 8
ATOM 11975 O O . SER A 1 5 ? -12.505 -16.267 -39.778 1.00 0.00 5 SER A O 8
ATOM 11983 N N . SER A 1 6 ? -11.085 -16.233 -38.037 1.00 0.00 6 SER A N 8
ATOM 11984 C CA . SER A 1 6 ? -12.057 -15.894 -37.007 1.00 0.00 6 SER A CA 8
ATOM 11985 C C . SER A 1 6 ? -11.282 -15.346 -35.800 1.00 0.00 6 SER A C 8
ATOM 11986 O O . SER A 1 6 ? -10.051 -15.288 -35.834 1.00 0.00 6 SER A O 8
ATOM 11994 N N . GLY A 1 7 ? -11.990 -14.966 -34.738 1.00 0.00 7 GLY A N 8
ATOM 11995 C CA . GLY A 1 7 ? -11.441 -14.529 -33.464 1.00 0.00 7 GLY A CA 8
ATOM 11996 C C . GLY A 1 7 ? -12.506 -14.698 -32.383 1.00 0.00 7 GLY A C 8
ATOM 11997 O O . GLY A 1 7 ? -13.659 -15.014 -32.686 1.00 0.00 7 GLY A O 8
ATOM 12001 N N . TYR A 1 8 ? -12.128 -14.507 -31.122 1.00 0.00 8 TYR A N 8
ATOM 12002 C CA . TYR A 1 8 ? -12.978 -14.703 -29.956 1.00 0.00 8 TYR A CA 8
ATOM 12003 C C . TYR A 1 8 ? -12.650 -13.669 -28.874 1.00 0.00 8 TYR A C 8
ATOM 12004 O O . TYR A 1 8 ? -11.585 -13.049 -28.907 1.00 0.00 8 TYR A O 8
ATOM 12022 N N . SER A 1 9 ? -13.555 -13.518 -27.903 1.00 0.00 9 SER A N 8
ATOM 12023 C CA . SER A 1 9 ? -13.358 -12.700 -26.712 1.00 0.00 9 SER A CA 8
ATOM 12024 C C . SER A 1 9 ? -12.618 -13.538 -25.664 1.00 0.00 9 SER A C 8
ATOM 12025 O O . SER A 1 9 ? -11.603 -13.110 -25.114 1.00 0.00 9 SER A O 8
ATOM 12033 N N . GLY A 1 10 ? -13.083 -14.765 -25.409 1.00 0.00 10 GLY A N 8
ATOM 12034 C CA . GLY A 1 10 ? -12.511 -15.668 -24.422 1.00 0.00 10 GLY A CA 8
ATOM 12035 C C . GLY A 1 10 ? -12.901 -15.212 -23.021 1.00 0.00 10 GLY A C 8
ATOM 12036 O O . GLY A 1 10 ? -13.888 -15.714 -22.480 1.00 0.00 10 GLY A O 8
ATOM 12040 N N . SER A 1 11 ? -12.182 -14.215 -22.500 1.00 0.00 11 SER A N 8
ATOM 12041 C CA . SER A 1 11 ? -12.257 -13.637 -21.159 1.00 0.00 11 SER A CA 8
ATOM 12042 C C . SER A 1 11 ? -11.621 -14.544 -20.094 1.00 0.00 11 SER A C 8
ATOM 12043 O O . SER A 1 11 ? -11.431 -15.743 -20.298 1.00 0.00 11 SER A O 8
ATOM 12051 N N . GLN A 1 12 ? -11.277 -13.952 -18.951 1.00 0.00 12 GLN A N 8
ATOM 12052 C CA . GLN A 1 12 ? -10.832 -14.622 -17.730 1.00 0.00 12 GLN A CA 8
ATOM 12053 C C . GLN A 1 12 ? -11.304 -13.721 -16.567 1.00 0.00 12 GLN A C 8
ATOM 12054 O O . GLN A 1 12 ? -12.199 -12.900 -16.793 1.00 0.00 12 GLN A O 8
ATOM 12068 N N . ALA A 1 13 ? -10.846 -13.886 -15.323 1.00 0.00 13 ALA A N 8
ATOM 12069 C CA . ALA A 1 13 ? -11.480 -13.265 -14.155 1.00 0.00 13 ALA A CA 8
ATOM 12070 C C . ALA A 1 13 ? -10.433 -12.785 -13.142 1.00 0.00 13 ALA A C 8
ATOM 12071 O O . ALA A 1 13 ? -9.285 -13.215 -13.226 1.00 0.00 13 ALA A O 8
ATOM 12078 N N . PRO A 1 14 ? -10.785 -11.910 -12.181 1.00 0.00 14 PRO A N 8
ATOM 12079 C CA . PRO A 1 14 ? -9.843 -11.488 -11.152 1.00 0.00 14 PRO A CA 8
ATOM 12080 C C . PRO A 1 14 ? -9.609 -12.573 -10.094 1.00 0.00 14 PRO A C 8
ATOM 12081 O O . PRO A 1 14 ? -8.551 -12.575 -9.473 1.00 0.00 14 PRO A O 8
ATOM 12092 N N . GLY A 1 15 ? -10.550 -13.498 -9.860 1.00 0.00 15 GLY A N 8
ATOM 12093 C CA . GLY A 1 15 ? -10.451 -14.428 -8.740 1.00 0.00 15 GLY A CA 8
ATOM 12094 C C . GLY A 1 15 ? -10.369 -13.639 -7.432 1.00 0.00 15 GLY A C 8
ATOM 12095 O O . GLY A 1 15 ? -11.198 -12.756 -7.197 1.00 0.00 15 GLY A O 8
ATOM 12099 N N . GLY A 1 16 ? -9.373 -13.934 -6.597 1.00 0.00 16 GLY A N 8
ATOM 12100 C CA . GLY A 1 16 ? -9.008 -13.132 -5.437 1.00 0.00 16 GLY A CA 8
ATOM 12101 C C . GLY A 1 16 ? -7.624 -12.560 -5.699 1.00 0.00 16 GLY A C 8
ATOM 12102 O O . GLY A 1 16 ? -7.450 -11.767 -6.628 1.00 0.00 16 GLY A O 8
ATOM 12106 N N . ILE A 1 17 ? -6.617 -13.048 -4.978 1.00 0.00 17 ILE A N 8
ATOM 12107 C CA . ILE A 1 17 ? -5.213 -12.760 -5.263 1.00 0.00 17 ILE A CA 8
ATOM 12108 C C . ILE A 1 17 ? -4.521 -14.008 -5.831 1.00 0.00 17 ILE A C 8
ATOM 12109 O O . ILE A 1 17 ? -3.639 -13.890 -6.677 1.00 0.00 17 ILE A O 8
ATOM 12125 N N . GLN A 1 18 ? -4.911 -15.205 -5.385 1.00 0.00 18 GLN A N 8
ATOM 12126 C CA . GLN A 1 18 ? -4.102 -16.401 -5.530 1.00 0.00 18 GLN A CA 8
ATOM 12127 C C . GLN A 1 18 ? -4.051 -16.921 -6.980 1.00 0.00 18 GLN A C 8
ATOM 12128 O O . GLN A 1 18 ? -3.027 -17.462 -7.391 1.00 0.00 18 GLN A O 8
ATOM 12142 N N . GLU A 1 19 ? -5.113 -16.751 -7.771 1.00 0.00 19 GLU A N 8
ATOM 12143 C CA . GLU A 1 19 ? -5.157 -17.062 -9.196 1.00 0.00 19 GLU A CA 8
ATOM 12144 C C . GLU A 1 19 ? -4.346 -16.038 -9.996 1.00 0.00 19 GLU A C 8
ATOM 12145 O O . GLU A 1 19 ? -3.582 -16.427 -10.874 1.00 0.00 19 GLU A O 8
ATOM 12157 N N . ILE A 1 20 ? -4.436 -14.745 -9.681 1.00 0.00 20 ILE A N 8
ATOM 12158 C CA . ILE A 1 20 ? -3.631 -13.721 -10.340 1.00 0.00 20 ILE A CA 8
ATOM 12159 C C . ILE A 1 20 ? -2.146 -13.989 -10.079 1.00 0.00 20 ILE A C 8
ATOM 12160 O O . ILE A 1 20 ? -1.348 -13.935 -11.014 1.00 0.00 20 ILE A O 8
ATOM 12176 N N . VAL A 1 21 ? -1.770 -14.308 -8.839 1.00 0.00 21 VAL A N 8
ATOM 12177 C CA . VAL A 1 21 ? -0.398 -14.651 -8.484 1.00 0.00 21 VAL A CA 8
ATOM 12178 C C . VAL A 1 21 ? 0.036 -15.907 -9.233 1.00 0.00 21 VAL A C 8
ATOM 12179 O O . VAL A 1 21 ? 1.178 -15.980 -9.683 1.00 0.00 21 VAL A O 8
ATOM 12192 N N . ALA A 1 22 ? -0.853 -16.892 -9.373 1.00 0.00 22 ALA A N 8
ATOM 12193 C CA . ALA A 1 22 ? -0.575 -18.109 -10.121 1.00 0.00 22 ALA A CA 8
ATOM 12194 C C . ALA A 1 22 ? -0.234 -17.768 -11.573 1.00 0.00 22 ALA A C 8
ATOM 12195 O O . ALA A 1 22 ? 0.765 -18.252 -12.108 1.00 0.00 22 ALA A O 8
ATOM 12202 N N . MET A 1 23 ? -1.033 -16.892 -12.179 1.00 0.00 23 MET A N 8
ATOM 12203 C CA . MET A 1 23 ? -0.876 -16.405 -13.542 1.00 0.00 23 MET A CA 8
ATOM 12204 C C . MET A 1 23 ? 0.349 -15.498 -13.725 1.00 0.00 23 MET A C 8
ATOM 12205 O O . MET A 1 23 ? 0.751 -15.278 -14.866 1.00 0.00 23 MET A O 8
ATOM 12219 N N . SER A 1 24 ? 0.921 -14.952 -12.646 1.00 0.00 24 SER A N 8
ATOM 12220 C CA . SER A 1 24 ? 1.983 -13.955 -12.712 1.00 0.00 24 SER A CA 8
ATOM 12221 C C . SER A 1 24 ? 3.211 -14.519 -13.440 1.00 0.00 24 SER A C 8
ATOM 12222 O O . SER A 1 24 ? 3.549 -15.693 -13.240 1.00 0.00 24 SER A O 8
ATOM 12230 N N . PRO A 1 25 ? 3.947 -13.678 -14.189 1.00 0.00 25 PRO A N 8
ATOM 12231 C CA . PRO A 1 25 ? 5.300 -13.976 -14.623 1.00 0.00 25 PRO A CA 8
ATOM 12232 C C . PRO A 1 25 ? 6.262 -13.854 -13.429 1.00 0.00 25 PRO A C 8
ATOM 12233 O O . PRO A 1 25 ? 5.844 -13.568 -12.302 1.00 0.00 25 PRO A O 8
ATOM 12244 N N . GLU A 1 26 ? 7.544 -14.136 -13.663 1.00 0.00 26 GLU A N 8
ATOM 12245 C CA . GLU A 1 26 ? 8.610 -14.048 -12.680 1.00 0.00 26 GLU A CA 8
ATOM 12246 C C . GLU A 1 26 ? 8.864 -12.597 -12.255 1.00 0.00 26 GLU A C 8
ATOM 12247 O O . GLU A 1 26 ? 9.571 -11.844 -12.933 1.00 0.00 26 GLU A O 8
ATOM 12259 N N . LEU A 1 27 ? 8.275 -12.216 -11.125 1.00 0.00 27 LEU A N 8
ATOM 12260 C CA . LEU A 1 27 ? 8.451 -10.930 -10.471 1.00 0.00 27 LEU A CA 8
ATOM 12261 C C . LEU A 1 27 ? 9.692 -10.996 -9.593 1.00 0.00 27 LEU A C 8
ATOM 12262 O O . LEU A 1 27 ? 9.752 -11.789 -8.651 1.00 0.00 27 LEU A O 8
ATOM 12278 N N . ASP A 1 28 ? 10.679 -10.159 -9.889 1.00 0.00 28 ASP A N 8
ATOM 12279 C CA . ASP A 1 28 ? 11.912 -10.045 -9.113 1.00 0.00 28 ASP A CA 8
ATOM 12280 C C . ASP A 1 28 ? 11.608 -9.563 -7.704 1.00 0.00 28 ASP A C 8
ATOM 12281 O O . ASP A 1 28 ? 11.312 -8.380 -7.514 1.00 0.00 28 ASP A O 8
ATOM 12290 N N . THR A 1 29 ? 11.703 -10.448 -6.711 1.00 0.00 29 THR A N 8
ATOM 12291 C CA . THR A 1 29 ? 11.406 -10.098 -5.329 1.00 0.00 29 THR A CA 8
ATOM 12292 C C . THR A 1 29 ? 12.303 -8.932 -4.900 1.00 0.00 29 THR A C 8
ATOM 12293 O O . THR A 1 29 ? 11.800 -7.882 -4.509 1.00 0.00 29 THR A O 8
ATOM 12304 N N . TYR A 1 30 ? 13.625 -9.080 -5.035 1.00 0.00 30 TYR A N 8
ATOM 12305 C CA . TYR A 1 30 ? 14.621 -8.093 -4.663 1.00 0.00 30 TYR A CA 8
ATOM 12306 C C . TYR A 1 30 ? 14.337 -6.716 -5.247 1.00 0.00 30 TYR A C 8
ATOM 12307 O O . TYR A 1 30 ? 14.181 -5.758 -4.488 1.00 0.00 30 TYR A O 8
ATOM 12325 N N . SER A 1 31 ? 14.239 -6.636 -6.575 1.00 0.00 31 SER A N 8
ATOM 12326 C CA . SER A 1 31 ? 13.921 -5.414 -7.300 1.00 0.00 31 SER A CA 8
ATOM 12327 C C . SER A 1 31 ? 12.671 -4.786 -6.703 1.00 0.00 31 SER A C 8
ATOM 12328 O O . SER A 1 31 ? 12.762 -3.647 -6.249 1.00 0.00 31 SER A O 8
ATOM 12336 N N . ILE A 1 32 ? 11.559 -5.527 -6.606 1.00 0.00 32 ILE A N 8
ATOM 12337 C CA . ILE A 1 32 ? 10.318 -5.017 -6.034 1.00 0.00 32 ILE A CA 8
ATOM 12338 C C . ILE A 1 32 ? 10.620 -4.437 -4.654 1.00 0.00 32 ILE A C 8
ATOM 12339 O O . ILE A 1 32 ? 10.306 -3.277 -4.427 1.00 0.00 32 ILE A O 8
ATOM 12355 N N . THR A 1 33 ? 11.271 -5.164 -3.740 1.00 0.00 33 THR A N 8
ATOM 12356 C CA . THR A 1 33 ? 11.510 -4.637 -2.398 1.00 0.00 33 THR A CA 8
ATOM 12357 C C . THR A 1 33 ? 12.302 -3.326 -2.409 1.00 0.00 33 THR A C 8
ATOM 12358 O O . THR A 1 33 ? 11.963 -2.401 -1.679 1.00 0.00 33 THR A O 8
ATOM 12369 N N . LYS A 1 34 ? 13.348 -3.230 -3.229 1.00 0.00 34 LYS A N 8
ATOM 12370 C CA . LYS A 1 34 ? 14.190 -2.042 -3.340 1.00 0.00 34 LYS A CA 8
ATOM 12371 C C . LYS A 1 34 ? 13.398 -0.880 -3.937 1.00 0.00 34 LYS A C 8
ATOM 12372 O O . LYS A 1 34 ? 13.465 0.239 -3.428 1.00 0.00 34 LYS A O 8
ATOM 12391 N N . ARG A 1 35 ? 12.638 -1.134 -4.997 1.00 0.00 35 ARG A N 8
ATOM 12392 C CA . ARG A 1 35 ? 11.805 -0.152 -5.675 1.00 0.00 35 ARG A CA 8
ATOM 12393 C C . ARG A 1 35 ? 10.718 0.352 -4.725 1.00 0.00 35 ARG A C 8
ATOM 12394 O O . ARG A 1 35 ? 10.480 1.550 -4.649 1.00 0.00 35 ARG A O 8
ATOM 12415 N N . VAL A 1 36 ? 10.088 -0.549 -3.976 1.00 0.00 36 VAL A N 8
ATOM 12416 C CA . VAL A 1 36 ? 9.044 -0.257 -3.009 1.00 0.00 36 VAL A CA 8
ATOM 12417 C C . VAL A 1 36 ? 9.625 0.612 -1.897 1.00 0.00 36 VAL A C 8
ATOM 12418 O O . VAL A 1 36 ? 9.080 1.673 -1.617 1.00 0.00 36 VAL A O 8
ATOM 12431 N N . LYS A 1 37 ? 10.710 0.169 -1.251 1.00 0.00 37 LYS A N 8
ATOM 12432 C CA . LYS A 1 37 ? 11.347 0.895 -0.153 1.00 0.00 37 LYS A CA 8
ATOM 12433 C C . LYS A 1 37 ? 11.631 2.322 -0.567 1.00 0.00 37 LYS A C 8
ATOM 12434 O O . LYS A 1 37 ? 11.307 3.236 0.183 1.00 0.00 37 LYS A O 8
ATOM 12453 N N . GLU A 1 38 ? 12.194 2.506 -1.757 1.00 0.00 38 GLU A N 8
ATOM 12454 C CA . GLU A 1 38 ? 12.398 3.828 -2.303 1.00 0.00 38 GLU A CA 8
ATOM 12455 C C . GLU A 1 38 ? 11.125 4.647 -2.375 1.00 0.00 38 GLU A C 8
ATOM 12456 O O . GLU A 1 38 ? 11.143 5.774 -1.901 1.00 0.00 38 GLU A O 8
ATOM 12468 N N . VAL A 1 39 ? 10.037 4.125 -2.938 1.00 0.00 39 VAL A N 8
ATOM 12469 C CA . VAL A 1 39 ? 8.773 4.862 -2.988 1.00 0.00 39 VAL A CA 8
ATOM 12470 C C . VAL A 1 39 ? 8.294 5.213 -1.569 1.00 0.00 39 VAL A C 8
ATOM 12471 O O . VAL A 1 39 ? 7.713 6.286 -1.391 1.00 0.00 39 VAL A O 8
ATOM 12484 N N . LEU A 1 40 ? 8.558 4.377 -0.553 1.00 0.00 40 LEU A N 8
ATOM 12485 C CA . LEU A 1 40 ? 8.242 4.722 0.830 1.00 0.00 40 LEU A CA 8
ATOM 12486 C C . LEU A 1 40 ? 9.089 5.903 1.292 1.00 0.00 40 LEU A C 8
ATOM 12487 O O . LEU A 1 40 ? 8.519 6.892 1.750 1.00 0.00 40 LEU A O 8
ATOM 12503 N N . THR A 1 41 ? 10.415 5.823 1.158 1.00 0.00 41 THR A N 8
ATOM 12504 C CA . THR A 1 41 ? 11.344 6.891 1.477 1.00 0.00 41 THR A CA 8
ATOM 12505 C C . THR A 1 41 ? 10.915 8.191 0.788 1.00 0.00 41 THR A C 8
ATOM 12506 O O . THR A 1 41 ? 10.774 9.219 1.449 1.00 0.00 41 THR A O 8
ATOM 12517 N N . ASP A 1 42 ? 10.694 8.148 -0.527 1.00 0.00 42 ASP A N 8
ATOM 12518 C CA . ASP A 1 42 ? 10.414 9.299 -1.381 1.00 0.00 42 ASP A CA 8
ATOM 12519 C C . ASP A 1 42 ? 9.181 10.053 -0.900 1.00 0.00 42 ASP A C 8
ATOM 12520 O O . ASP A 1 42 ? 9.116 11.275 -1.017 1.00 0.00 42 ASP A O 8
ATOM 12529 N N . ASN A 1 43 ? 8.188 9.326 -0.386 1.00 0.00 43 ASN A N 8
ATOM 12530 C CA . ASN A 1 43 ? 6.895 9.861 -0.002 1.00 0.00 43 ASN A CA 8
ATOM 12531 C C . ASN A 1 43 ? 6.765 9.986 1.510 1.00 0.00 43 ASN A C 8
ATOM 12532 O O . ASN A 1 43 ? 5.650 10.170 1.999 1.00 0.00 43 ASN A O 8
ATOM 12543 N N . ASN A 1 44 ? 7.874 9.891 2.253 1.00 0.00 44 ASN A N 8
ATOM 12544 C CA . ASN A 1 44 ? 7.936 9.988 3.712 1.00 0.00 44 ASN A CA 8
ATOM 12545 C C . ASN A 1 44 ? 7.081 8.941 4.432 1.00 0.00 44 ASN A C 8
ATOM 12546 O O . ASN A 1 44 ? 6.727 9.113 5.600 1.00 0.00 44 ASN A O 8
ATOM 12557 N N . LEU A 1 45 ? 6.722 7.848 3.755 1.00 0.00 45 LEU A N 8
ATOM 12558 C CA . LEU A 1 45 ? 5.939 6.778 4.342 1.00 0.00 45 LEU A CA 8
ATOM 12559 C C . LEU A 1 45 ? 6.827 5.969 5.297 1.00 0.00 45 LEU A C 8
ATOM 12560 O O . LEU A 1 45 ? 8.060 6.070 5.296 1.00 0.00 45 LEU A O 8
ATOM 12576 N N . GLY A 1 46 ? 6.182 5.129 6.098 1.00 0.00 46 GLY A N 8
ATOM 12577 C CA . GLY A 1 46 ? 6.780 4.164 7.000 1.00 0.00 46 GLY A CA 8
ATOM 12578 C C . GLY A 1 46 ? 6.427 2.759 6.518 1.00 0.00 46 GLY A C 8
ATOM 12579 O O . GLY A 1 46 ? 5.295 2.564 6.059 1.00 0.00 46 GLY A O 8
ATOM 12583 N N . GLN A 1 47 ? 7.302 1.765 6.706 1.00 0.00 47 GLN A N 8
ATOM 12584 C CA . GLN A 1 47 ? 7.061 0.405 6.222 1.00 0.00 47 GLN A CA 8
ATOM 12585 C C . GLN A 1 47 ? 5.773 -0.219 6.793 1.00 0.00 47 GLN A C 8
ATOM 12586 O O . GLN A 1 47 ? 5.148 -1.020 6.097 1.00 0.00 47 GLN A O 8
ATOM 12600 N N . ARG A 1 48 ? 5.379 0.106 8.038 1.00 0.00 48 ARG A N 8
ATOM 12601 C CA . ARG A 1 48 ? 4.244 -0.546 8.708 1.00 0.00 48 ARG A CA 8
ATOM 12602 C C . ARG A 1 48 ? 2.993 -0.468 7.847 1.00 0.00 48 ARG A C 8
ATOM 12603 O O . ARG A 1 48 ? 2.413 -1.479 7.460 1.00 0.00 48 ARG A O 8
ATOM 12624 N N . LEU A 1 49 ? 2.569 0.763 7.629 1.00 0.00 49 LEU A N 8
ATOM 12625 C CA . LEU A 1 49 ? 1.316 1.197 7.053 1.00 0.00 49 LEU A CA 8
ATOM 12626 C C . LEU A 1 49 ? 1.157 0.600 5.674 1.00 0.00 49 LEU A C 8
ATOM 12627 O O . LEU A 1 49 ? 0.129 0.022 5.353 1.00 0.00 49 LEU A O 8
ATOM 12643 N N . PHE A 1 50 ? 2.219 0.698 4.880 1.00 0.00 50 PHE A N 8
ATOM 12644 C CA . PHE A 1 50 ? 2.357 0.003 3.614 1.00 0.00 50 PHE A CA 8
ATOM 12645 C C . PHE A 1 50 ? 1.984 -1.478 3.741 1.00 0.00 50 PHE A C 8
ATOM 12646 O O . PHE A 1 50 ? 1.127 -1.932 2.978 1.00 0.00 50 PHE A O 8
ATOM 12663 N N . GLY A 1 51 ? 2.578 -2.245 4.662 1.00 0.00 51 GLY A N 8
ATOM 12664 C CA . GLY A 1 51 ? 2.218 -3.654 4.804 1.00 0.00 51 GLY A CA 8
ATOM 12665 C C . GLY A 1 51 ? 0.791 -3.839 5.297 1.00 0.00 51 GLY A C 8
ATOM 12666 O O . GLY A 1 51 ? 0.128 -4.748 4.827 1.00 0.00 51 GLY A O 8
ATOM 12670 N N . GLU A 1 52 ? 0.291 -3.017 6.215 1.00 0.00 52 GLU A N 8
ATOM 12671 C CA . GLU A 1 52 ? -1.059 -3.151 6.770 1.00 0.00 52 GLU A CA 8
ATOM 12672 C C . GLU A 1 52 ? -2.115 -2.877 5.686 1.00 0.00 52 GLU A C 8
ATOM 12673 O O . GLU A 1 52 ? -3.118 -3.581 5.573 1.00 0.00 52 GLU A O 8
ATOM 12685 N N . SER A 1 53 ? -1.898 -1.841 4.876 1.00 0.00 53 SER A N 8
ATOM 12686 C CA . SER A 1 53 ? -2.786 -1.381 3.817 1.00 0.00 53 SER A CA 8
ATOM 12687 C C . SER A 1 53 ? -2.848 -2.411 2.695 1.00 0.00 53 SER A C 8
ATOM 12688 O O . SER A 1 53 ? -3.935 -2.773 2.256 1.00 0.00 53 SER A O 8
ATOM 12696 N N . ILE A 1 54 ? -1.689 -2.839 2.191 1.00 0.00 54 ILE A N 8
ATOM 12697 C CA . ILE A 1 54 ? -1.601 -3.519 0.904 1.00 0.00 54 ILE A CA 8
ATOM 12698 C C . ILE A 1 54 ? -1.543 -5.029 1.126 1.00 0.00 54 ILE A C 8
ATOM 12699 O O . ILE A 1 54 ? -2.212 -5.797 0.439 1.00 0.00 54 ILE A O 8
ATOM 12715 N N . LEU A 1 55 ? -0.715 -5.466 2.067 1.00 0.00 55 LEU A N 8
ATOM 12716 C CA . LEU A 1 55 ? -0.406 -6.888 2.271 1.00 0.00 55 LEU A CA 8
ATOM 12717 C C . LEU A 1 55 ? -1.290 -7.531 3.332 1.00 0.00 55 LEU A C 8
ATOM 12718 O O . LEU A 1 55 ? -1.701 -8.679 3.177 1.00 0.00 55 LEU A O 8
ATOM 12734 N N . GLY A 1 56 ? -1.581 -6.809 4.409 1.00 0.00 56 GLY A N 8
ATOM 12735 C CA . GLY A 1 56 ? -2.016 -7.371 5.673 1.00 0.00 56 GLY A CA 8
ATOM 12736 C C . GLY A 1 56 ? -0.844 -8.052 6.383 1.00 0.00 56 GLY A C 8
ATOM 12737 O O . GLY A 1 56 ? -0.977 -9.214 6.766 1.00 0.00 56 GLY A O 8
ATOM 12741 N N . LEU A 1 57 ? 0.307 -7.377 6.553 1.00 0.00 57 LEU A N 8
ATOM 12742 C CA . LEU A 1 57 ? 1.423 -7.892 7.353 1.00 0.00 57 LEU A CA 8
ATOM 12743 C C . LEU A 1 57 ? 1.865 -6.867 8.389 1.00 0.00 57 LEU A C 8
ATOM 12744 O O . LEU A 1 57 ? 1.893 -5.672 8.091 1.00 0.00 57 LEU A O 8
ATOM 12760 N N . THR A 1 58 ? 2.277 -7.354 9.560 1.00 0.00 58 THR A N 8
ATOM 12761 C CA . THR A 1 58 ? 2.802 -6.590 10.680 1.00 0.00 58 THR A CA 8
ATOM 12762 C C . THR A 1 58 ? 4.180 -5.998 10.340 1.00 0.00 58 THR A C 8
ATOM 12763 O O . THR A 1 58 ? 4.861 -6.481 9.435 1.00 0.00 58 THR A O 8
ATOM 12774 N N . GLN A 1 59 ? 4.611 -4.969 11.086 1.00 0.00 59 GLN A N 8
ATOM 12775 C CA . GLN A 1 59 ? 5.817 -4.200 10.786 1.00 0.00 59 GLN A CA 8
ATOM 12776 C C . GLN A 1 59 ? 7.035 -5.110 10.735 1.00 0.00 59 GLN A C 8
ATOM 12777 O O . GLN A 1 59 ? 7.791 -5.042 9.769 1.00 0.00 59 GLN A O 8
ATOM 12791 N N . GLY A 1 60 ? 7.209 -5.971 11.740 1.00 0.00 60 GLY A N 8
ATOM 12792 C CA . GLY A 1 60 ? 8.319 -6.905 11.789 1.00 0.00 60 GLY A CA 8
ATOM 12793 C C . GLY A 1 60 ? 8.322 -7.835 10.585 1.00 0.00 60 GLY A C 8
ATOM 12794 O O . GLY A 1 60 ? 9.362 -8.019 9.951 1.00 0.00 60 GLY A O 8
ATOM 12798 N N . SER A 1 61 ? 7.161 -8.404 10.266 1.00 0.00 61 SER A N 8
ATOM 12799 C CA . SER A 1 61 ? 6.964 -9.325 9.164 1.00 0.00 61 SER A CA 8
ATOM 12800 C C . SER A 1 61 ? 7.303 -8.645 7.836 1.00 0.00 61 SER A C 8
ATOM 12801 O O . SER A 1 61 ? 7.985 -9.226 6.991 1.00 0.00 61 SER A O 8
ATOM 12809 N N . VAL A 1 62 ? 6.838 -7.416 7.627 1.00 0.00 62 VAL A N 8
ATOM 12810 C CA . VAL A 1 62 ? 7.013 -6.730 6.361 1.00 0.00 62 VAL A CA 8
ATOM 12811 C C . VAL A 1 62 ? 8.426 -6.155 6.241 1.00 0.00 62 VAL A C 8
ATOM 12812 O O . VAL A 1 62 ? 8.988 -6.117 5.148 1.00 0.00 62 VAL A O 8
ATOM 12825 N N . SER A 1 63 ? 9.037 -5.750 7.355 1.00 0.00 63 SER A N 8
ATOM 12826 C CA . SER A 1 63 ? 10.409 -5.280 7.375 1.00 0.00 63 SER A CA 8
ATOM 12827 C C . SER A 1 63 ? 11.357 -6.438 7.096 1.00 0.00 63 SER A C 8
ATOM 12828 O O . SER A 1 63 ? 12.329 -6.243 6.373 1.00 0.00 63 SER A O 8
ATOM 12836 N N . ASP A 1 64 ? 11.070 -7.637 7.612 1.00 0.00 64 ASP A N 8
ATOM 12837 C CA . ASP A 1 64 ? 11.763 -8.866 7.228 1.00 0.00 64 ASP A CA 8
ATOM 12838 C C . ASP A 1 64 ? 11.655 -9.075 5.720 1.00 0.00 64 ASP A C 8
ATOM 12839 O O . ASP A 1 64 ? 12.664 -9.312 5.056 1.00 0.00 64 ASP A O 8
ATOM 12848 N N . LEU A 1 65 ? 10.440 -8.937 5.178 1.00 0.00 65 LEU A N 8
ATOM 12849 C CA . LEU A 1 65 ? 10.176 -9.150 3.763 1.00 0.00 65 LEU A CA 8
ATOM 12850 C C . LEU A 1 65 ? 10.999 -8.196 2.898 1.00 0.00 65 LEU A C 8
ATOM 12851 O O . LEU A 1 65 ? 11.536 -8.607 1.872 1.00 0.00 65 LEU A O 8
ATOM 12867 N N . LEU A 1 66 ? 11.066 -6.924 3.299 1.00 0.00 66 LEU A N 8
ATOM 12868 C CA . LEU A 1 66 ? 11.644 -5.841 2.512 1.00 0.00 66 LEU A CA 8
ATOM 12869 C C . LEU A 1 66 ? 13.144 -5.682 2.700 1.00 0.00 66 LEU A C 8
ATOM 12870 O O . LEU A 1 66 ? 13.825 -5.214 1.791 1.00 0.00 66 LEU A O 8
ATOM 12886 N N . SER A 1 67 ? 13.665 -6.049 3.862 1.00 0.00 67 SER A N 8
ATOM 12887 C CA . SER A 1 67 ? 15.101 -6.229 4.052 1.00 0.00 67 SER A CA 8
ATOM 12888 C C . SER A 1 67 ? 15.566 -7.410 3.212 1.00 0.00 67 SER A C 8
ATOM 12889 O O . SER A 1 67 ? 16.487 -7.276 2.404 1.00 0.00 67 SER A O 8
ATOM 12897 N N . ARG A 1 68 ? 14.979 -8.585 3.454 1.00 0.00 68 ARG A N 8
ATOM 12898 C CA . ARG A 1 68 ? 15.557 -9.858 3.061 1.00 0.00 68 ARG A CA 8
ATOM 12899 C C . ARG A 1 68 ? 14.513 -10.690 2.332 1.00 0.00 68 ARG A C 8
ATOM 12900 O O . ARG A 1 68 ? 14.052 -11.694 2.877 1.00 0.00 68 ARG A O 8
ATOM 12921 N N . PRO A 1 69 ? 14.142 -10.323 1.100 1.00 0.00 69 PRO A N 8
ATOM 12922 C CA . PRO A 1 69 ? 13.224 -11.130 0.321 1.00 0.00 69 PRO A CA 8
ATOM 12923 C C . PRO A 1 69 ? 13.883 -12.467 -0.008 1.00 0.00 69 PRO A C 8
ATOM 12924 O O . PRO A 1 69 ? 15.036 -12.512 -0.452 1.00 0.00 69 PRO A O 8
ATOM 12935 N N . LYS A 1 70 ? 13.146 -13.564 0.155 1.00 0.00 70 LYS A N 8
ATOM 12936 C CA . LYS A 1 70 ? 13.494 -14.792 -0.537 1.00 0.00 70 LYS A CA 8
ATOM 12937 C C . LYS A 1 70 ? 13.320 -14.582 -2.044 1.00 0.00 70 LYS A C 8
ATOM 12938 O O . LYS A 1 70 ? 12.565 -13.701 -2.456 1.00 0.00 70 LYS A O 8
ATOM 12957 N N . PRO A 1 71 ? 14.003 -15.378 -2.874 1.00 0.00 71 PRO A N 8
ATOM 12958 C CA . PRO A 1 71 ? 13.856 -15.319 -4.319 1.00 0.00 71 PRO A CA 8
ATOM 12959 C C . PRO A 1 71 ? 12.477 -15.828 -4.738 1.00 0.00 71 PRO A C 8
ATOM 12960 O O . PRO A 1 71 ? 11.868 -16.622 -4.018 1.00 0.00 71 PRO A O 8
ATOM 12971 N N . TRP A 1 72 ? 12.016 -15.458 -5.933 1.00 0.00 72 TRP A N 8
ATOM 12972 C CA . TRP A 1 72 ? 10.743 -15.920 -6.484 1.00 0.00 72 TRP A CA 8
ATOM 12973 C C . TRP A 1 72 ? 10.664 -17.454 -6.469 1.00 0.00 72 TRP A C 8
ATOM 12974 O O . TRP A 1 72 ? 9.639 -18.017 -6.075 1.00 0.00 72 TRP A O 8
ATOM 12995 N N . HIS A 1 73 ? 11.765 -18.144 -6.793 1.00 0.00 73 HIS A N 8
ATOM 12996 C CA . HIS A 1 73 ? 11.818 -19.605 -6.795 1.00 0.00 73 HIS A CA 8
ATOM 12997 C C . HIS A 1 73 ? 11.603 -20.245 -5.415 1.00 0.00 73 HIS A C 8
ATOM 12998 O O . HIS A 1 73 ? 11.250 -21.426 -5.330 1.00 0.00 73 HIS A O 8
ATOM 13012 N N . LYS A 1 74 ? 11.853 -19.502 -4.330 1.00 0.00 74 LYS A N 8
ATOM 13013 C CA . LYS A 1 74 ? 11.701 -19.945 -2.940 1.00 0.00 74 LYS A CA 8
ATOM 13014 C C . LYS A 1 74 ? 10.311 -19.648 -2.401 1.00 0.00 74 LYS A C 8
ATOM 13015 O O . LYS A 1 74 ? 9.986 -20.077 -1.288 1.00 0.00 74 LYS A O 8
ATOM 13034 N N . LEU A 1 75 ? 9.499 -18.888 -3.124 1.00 0.00 75 LEU A N 8
ATOM 13035 C CA . LEU A 1 75 ? 8.176 -18.495 -2.698 1.00 0.00 75 LEU A CA 8
ATOM 13036 C C . LEU A 1 75 ? 7.199 -19.337 -3.494 1.00 0.00 75 LEU A C 8
ATOM 13037 O O . LEU A 1 75 ? 7.233 -19.322 -4.718 1.00 0.00 75 LEU A O 8
ATOM 13053 N N . SER A 1 76 ? 6.323 -20.072 -2.820 1.00 0.00 76 SER A N 8
ATOM 13054 C CA . SER A 1 76 ? 5.119 -20.597 -3.461 1.00 0.00 76 SER A CA 8
ATOM 13055 C C . SER A 1 76 ? 4.076 -19.480 -3.574 1.00 0.00 76 SER A C 8
ATOM 13056 O O . SER A 1 76 ? 4.347 -18.353 -3.172 1.00 0.00 76 SER A O 8
ATOM 13064 N N . LEU A 1 77 ? 2.877 -19.778 -4.082 1.00 0.00 77 LEU A N 8
ATOM 13065 C CA . LEU A 1 77 ? 1.815 -18.806 -4.362 1.00 0.00 77 LEU A CA 8
ATOM 13066 C C . LEU A 1 77 ? 1.589 -17.843 -3.196 1.00 0.00 77 LEU A C 8
ATOM 13067 O O . LEU A 1 77 ? 1.825 -16.647 -3.340 1.00 0.00 77 LEU A O 8
ATOM 13083 N N . LYS A 1 78 ? 1.190 -18.334 -2.019 1.00 0.00 78 LYS A N 8
ATOM 13084 C CA . LYS A 1 78 ? 1.034 -17.508 -0.819 1.00 0.00 78 LYS A CA 8
ATOM 13085 C C . LYS A 1 78 ? 2.295 -16.701 -0.479 1.00 0.00 78 LYS A C 8
ATOM 13086 O O . LYS A 1 78 ? 2.205 -15.595 0.045 1.00 0.00 78 LYS A O 8
ATOM 13105 N N . GLY A 1 79 ? 3.474 -17.230 -0.805 1.00 0.00 79 GLY A N 8
ATOM 13106 C CA . GLY A 1 79 ? 4.756 -16.556 -0.684 1.00 0.00 79 GLY A CA 8
ATOM 13107 C C . GLY A 1 79 ? 4.854 -15.304 -1.541 1.00 0.00 79 GLY A C 8
ATOM 13108 O O . GLY A 1 79 ? 5.402 -14.293 -1.106 1.00 0.00 79 GLY A O 8
ATOM 13112 N N . ARG A 1 80 ? 4.366 -15.401 -2.773 1.00 0.00 80 ARG A N 8
ATOM 13113 C CA . ARG A 1 80 ? 4.449 -14.387 -3.820 1.00 0.00 80 ARG A CA 8
ATOM 13114 C C . ARG A 1 80 ? 3.310 -13.386 -3.711 1.00 0.00 80 ARG A C 8
ATOM 13115 O O . ARG A 1 80 ? 3.464 -12.258 -4.162 1.00 0.00 80 ARG A O 8
ATOM 13136 N N . GLU A 1 81 ? 2.207 -13.789 -3.078 1.00 0.00 81 GLU A N 8
ATOM 13137 C CA . GLU A 1 81 ? 0.991 -13.023 -2.837 1.00 0.00 81 GLU A CA 8
ATOM 13138 C C . GLU A 1 81 ? 1.283 -11.555 -2.521 1.00 0.00 81 GLU A C 8
ATOM 13139 O O . GLU A 1 81 ? 0.794 -10.686 -3.246 1.00 0.00 81 GLU A O 8
ATOM 13151 N N . PRO A 1 82 ? 2.124 -11.246 -1.516 1.00 0.00 82 PRO A N 8
ATOM 13152 C CA . PRO A 1 82 ? 2.402 -9.865 -1.196 1.00 0.00 82 PRO A CA 8
ATOM 13153 C C . PRO A 1 82 ? 3.197 -9.159 -2.297 1.00 0.00 82 PRO A C 8
ATOM 13154 O O . PRO A 1 82 ? 2.859 -8.039 -2.663 1.00 0.00 82 PRO A O 8
ATOM 13165 N N . PHE A 1 83 ? 4.248 -9.785 -2.833 1.00 0.00 83 PHE A N 8
ATOM 13166 C CA . PHE A 1 83 ? 5.122 -9.164 -3.822 1.00 0.00 83 PHE A CA 8
ATOM 13167 C C . PHE A 1 83 ? 4.377 -8.824 -5.113 1.00 0.00 83 PHE A C 8
ATOM 13168 O O . PHE A 1 83 ? 4.670 -7.796 -5.718 1.00 0.00 83 PHE A O 8
ATOM 13185 N N . VAL A 1 84 ? 3.411 -9.649 -5.520 1.00 0.00 84 VAL A N 8
ATOM 13186 C CA . VAL A 1 84 ? 2.534 -9.344 -6.644 1.00 0.00 84 VAL A CA 8
ATOM 13187 C C . VAL A 1 84 ? 1.761 -8.059 -6.331 1.00 0.00 84 VAL A C 8
ATOM 13188 O O . VAL A 1 84 ? 1.811 -7.121 -7.126 1.00 0.00 84 VAL A O 8
ATOM 13201 N N . ARG A 1 85 ? 1.104 -7.961 -5.163 1.00 0.00 85 ARG A N 8
ATOM 13202 C CA . ARG A 1 85 ? 0.407 -6.726 -4.808 1.00 0.00 85 ARG A CA 8
ATOM 13203 C C . ARG A 1 85 ? 1.370 -5.535 -4.797 1.00 0.00 85 ARG A C 8
ATOM 13204 O O . ARG A 1 85 ? 0.998 -4.478 -5.291 1.00 0.00 85 ARG A O 8
ATOM 13225 N N . MET A 1 86 ? 2.604 -5.666 -4.294 1.00 0.00 86 MET A N 8
ATOM 13226 C CA . MET A 1 86 ? 3.602 -4.614 -4.334 1.00 0.00 86 MET A CA 8
ATOM 13227 C C . MET A 1 86 ? 3.915 -4.177 -5.760 1.00 0.00 86 MET A C 8
ATOM 13228 O O . MET A 1 86 ? 3.955 -2.978 -6.008 1.00 0.00 86 MET A O 8
ATOM 13242 N N . GLN A 1 87 ? 4.139 -5.104 -6.694 1.00 0.00 87 GLN A N 8
ATOM 13243 C CA . GLN A 1 87 ? 4.385 -4.758 -8.089 1.00 0.00 87 GLN A CA 8
ATOM 13244 C C . GLN A 1 87 ? 3.208 -3.957 -8.669 1.00 0.00 87 GLN A C 8
ATOM 13245 O O . GLN A 1 87 ? 3.427 -2.974 -9.374 1.00 0.00 87 GLN A O 8
ATOM 13259 N N . LEU A 1 88 ? 1.962 -4.352 -8.388 1.00 0.00 88 LEU A N 8
ATOM 13260 C CA . LEU A 1 88 ? 0.811 -3.640 -8.938 1.00 0.00 88 LEU A CA 8
ATOM 13261 C C . LEU A 1 88 ? 0.507 -2.349 -8.182 1.00 0.00 88 LEU A C 8
ATOM 13262 O O . LEU A 1 88 ? -0.033 -1.422 -8.786 1.00 0.00 88 LEU A O 8
ATOM 13278 N N . TRP A 1 89 ? 0.885 -2.227 -6.908 1.00 0.00 89 TRP A N 8
ATOM 13279 C CA . TRP A 1 89 ? 0.852 -0.969 -6.177 1.00 0.00 89 TRP A CA 8
ATOM 13280 C C . TRP A 1 89 ? 1.901 -0.031 -6.778 1.00 0.00 89 TRP A C 8
ATOM 13281 O O . TRP A 1 89 ? 1.655 1.155 -6.942 1.00 0.00 89 TRP A O 8
ATOM 13302 N N . LEU A 1 90 ? 3.055 -0.546 -7.201 1.00 0.00 90 LEU A N 8
ATOM 13303 C CA . LEU A 1 90 ? 4.059 0.233 -7.920 1.00 0.00 90 LEU A CA 8
ATOM 13304 C C . LEU A 1 90 ? 3.591 0.663 -9.324 1.00 0.00 90 LEU A C 8
ATOM 13305 O O . LEU A 1 90 ? 4.213 1.534 -9.935 1.00 0.00 90 LEU A O 8
ATOM 13321 N N . ASN A 1 91 ? 2.501 0.081 -9.833 1.00 0.00 91 ASN A N 8
ATOM 13322 C CA . ASN A 1 91 ? 1.830 0.444 -11.088 1.00 0.00 91 ASN A CA 8
ATOM 13323 C C . ASN A 1 91 ? 0.487 1.137 -10.829 1.00 0.00 91 ASN A C 8
ATOM 13324 O O . ASN A 1 91 ? -0.307 1.274 -11.767 1.00 0.00 91 ASN A O 8
ATOM 13335 N N . ASP A 1 92 ? 0.159 1.526 -9.595 1.00 0.00 92 ASP A N 8
ATOM 13336 C CA . ASP A 1 92 ? -1.113 2.192 -9.312 1.00 0.00 92 ASP A CA 8
ATOM 13337 C C . ASP A 1 92 ? -0.858 3.697 -9.239 1.00 0.00 92 ASP A C 8
ATOM 13338 O O . ASP A 1 92 ? -0.049 4.125 -8.415 1.00 0.00 92 ASP A O 8
ATOM 13347 N N . PRO A 1 93 ? -1.507 4.531 -10.062 1.00 0.00 93 PRO A N 8
ATOM 13348 C CA . PRO A 1 93 ? -1.227 5.962 -10.091 1.00 0.00 93 PRO A CA 8
ATOM 13349 C C . PRO A 1 93 ? -1.657 6.667 -8.796 1.00 0.00 93 PRO A C 8
ATOM 13350 O O . PRO A 1 93 ? -1.121 7.726 -8.467 1.00 0.00 93 PRO A O 8
ATOM 13361 N N . HIS A 1 94 ? -2.588 6.076 -8.040 1.00 0.00 94 HIS A N 8
ATOM 13362 C CA . HIS A 1 94 ? -3.060 6.562 -6.744 1.00 0.00 94 HIS A CA 8
ATOM 13363 C C . HIS A 1 94 ? -2.648 5.583 -5.637 1.00 0.00 94 HIS A C 8
ATOM 13364 O O . HIS A 1 94 ? -3.383 5.370 -4.669 1.00 0.00 94 HIS A O 8
ATOM 13378 N N . ASN A 1 95 ? -1.493 4.944 -5.796 1.00 0.00 95 ASN A N 8
ATOM 13379 C CA . ASN A 1 95 ? -0.899 4.034 -4.823 1.00 0.00 95 ASN A CA 8
ATOM 13380 C C . ASN A 1 95 ? -0.681 4.696 -3.463 1.00 0.00 95 ASN A C 8
ATOM 13381 O O . ASN A 1 95 ? -1.259 4.254 -2.467 1.00 0.00 95 ASN A O 8
ATOM 13392 N N . VAL A 1 96 ? 0.148 5.735 -3.412 1.00 0.00 96 VAL A N 8
ATOM 13393 C CA . VAL A 1 96 ? 0.560 6.457 -2.227 1.00 0.00 96 VAL A CA 8
ATOM 13394 C C . VAL A 1 96 ? -0.599 7.308 -1.726 1.00 0.00 96 VAL A C 8
ATOM 13395 O O . VAL A 1 96 ? -0.756 7.450 -0.521 1.00 0.00 96 VAL A O 8
ATOM 13408 N N . GLU A 1 97 ? -1.427 7.822 -2.634 1.00 0.00 97 GLU A N 8
ATOM 13409 C CA . GLU A 1 97 ? -2.686 8.500 -2.311 1.00 0.00 97 GLU A CA 8
ATOM 13410 C C . GLU A 1 97 ? -3.542 7.611 -1.403 1.00 0.00 97 GLU A C 8
ATOM 13411 O O . GLU A 1 97 ? -3.777 7.960 -0.247 1.00 0.00 97 GLU A O 8
ATOM 13423 N N . LYS A 1 98 ? -3.967 6.441 -1.896 1.00 0.00 98 LYS A N 8
ATOM 13424 C CA . LYS A 1 98 ? -4.790 5.518 -1.113 1.00 0.00 98 LYS A CA 8
ATOM 13425 C C . LYS A 1 98 ? -4.077 5.097 0.169 1.00 0.00 98 LYS A C 8
ATOM 13426 O O . LYS A 1 98 ? -4.701 5.011 1.223 1.00 0.00 98 LYS A O 8
ATOM 13445 N N . LEU A 1 99 ? -2.766 4.859 0.104 1.00 0.00 99 LEU A N 8
ATOM 13446 C CA . LEU A 1 99 ? -2.005 4.493 1.288 1.00 0.00 99 LEU A CA 8
ATOM 13447 C C . LEU A 1 99 ? -2.025 5.614 2.335 1.00 0.00 99 LEU A C 8
ATOM 13448 O O . LEU A 1 99 ? -2.117 5.345 3.529 1.00 0.00 99 LEU A O 8
ATOM 13464 N N . ARG A 1 100 ? -1.914 6.880 1.933 1.00 0.00 100 ARG A N 8
ATOM 13465 C CA . ARG A 1 100 ? -1.959 7.992 2.877 1.00 0.00 100 ARG A CA 8
ATOM 13466 C C . ARG A 1 100 ? -3.366 8.143 3.455 1.00 0.00 100 ARG A C 8
ATOM 13467 O O . ARG A 1 100 ? -3.503 8.685 4.552 1.00 0.00 100 ARG A O 8
ATOM 13488 N N . ASP A 1 101 ? -4.398 7.702 2.733 1.00 0.00 101 ASP A N 8
ATOM 13489 C CA . ASP A 1 101 ? -5.799 7.706 3.159 1.00 0.00 101 ASP A CA 8
ATOM 13490 C C . ASP A 1 101 ? -5.960 6.864 4.422 1.00 0.00 101 ASP A C 8
ATOM 13491 O O . ASP A 1 101 ? -6.559 7.326 5.385 1.00 0.00 101 ASP A O 8
ATOM 13500 N N . MET A 1 102 ? -5.299 5.705 4.487 1.00 0.00 102 MET A N 8
ATOM 13501 C CA . MET A 1 102 ? -5.210 4.872 5.694 1.00 0.00 102 MET A CA 8
ATOM 13502 C C . MET A 1 102 ? -4.610 5.631 6.882 1.00 0.00 102 MET A C 8
ATOM 13503 O O . MET A 1 102 ? -4.877 5.326 8.043 1.00 0.00 102 MET A O 8
ATOM 13517 N N . LYS A 1 103 ? -3.698 6.571 6.607 1.00 0.00 103 LYS A N 8
ATOM 13518 C CA . LYS A 1 103 ? -3.070 7.400 7.641 1.00 0.00 103 LYS A CA 8
ATOM 13519 C C . LYS A 1 103 ? -3.990 8.522 8.117 1.00 0.00 103 LYS A C 8
ATOM 13520 O O . LYS A 1 103 ? -3.783 9.040 9.214 1.00 0.00 103 LYS A O 8
ATOM 13539 N N . LYS A 1 104 ? -4.990 8.941 7.346 1.00 0.00 104 LYS A N 8
ATOM 13540 C CA . LYS A 1 104 ? -6.105 9.746 7.853 1.00 0.00 104 LYS A CA 8
ATOM 13541 C C . LYS A 1 104 ? -7.185 8.760 8.311 1.00 0.00 104 LYS A C 8
ATOM 13542 O O . LYS A 1 104 ? -6.877 7.586 8.501 1.00 0.00 104 LYS A O 8
ATOM 13561 N N . LEU A 1 105 ? -8.410 9.230 8.552 1.00 0.00 105 LEU A N 8
ATOM 13562 C CA . LEU A 1 105 ? -9.586 8.386 8.766 1.00 0.00 105 LEU A CA 8
ATOM 13563 C C . LEU A 1 105 ? -9.398 7.335 9.877 1.00 0.00 105 LEU A C 8
ATOM 13564 O O . LEU A 1 105 ? -9.894 6.216 9.764 1.00 0.00 105 LEU A O 8
ATOM 13580 N N . SER A 1 106 ? -8.702 7.674 10.971 1.00 0.00 106 SER A N 8
ATOM 13581 C CA . SER A 1 106 ? -8.707 6.850 12.176 1.00 0.00 106 SER A CA 8
ATOM 13582 C C . SER A 1 106 ? -10.129 6.799 12.753 1.00 0.00 106 SER A C 8
ATOM 13583 O O . SER A 1 106 ? -10.553 7.746 13.417 1.00 0.00 106 SER A O 8
ATOM 13591 N N . GLY A 1 107 ? -10.850 5.702 12.544 1.00 0.00 107 GLY A N 8
ATOM 13592 C CA . GLY A 1 107 ? -12.114 5.401 13.204 1.00 0.00 107 GLY A CA 8
ATOM 13593 C C . GLY A 1 107 ? -13.309 5.473 12.249 1.00 0.00 107 GLY A C 8
ATOM 13594 O O . GLY A 1 107 ? -13.141 5.768 11.066 1.00 0.00 107 GLY A O 8
ATOM 13598 N N . PRO A 1 108 ? -14.518 5.182 12.754 1.00 0.00 108 PRO A N 8
ATOM 13599 C CA . PRO A 1 108 ? -15.729 5.059 11.956 1.00 0.00 108 PRO A CA 8
ATOM 13600 C C . PRO A 1 108 ? -16.256 6.414 11.457 1.00 0.00 108 PRO A C 8
ATOM 13601 O O . PRO A 1 108 ? -17.027 7.080 12.149 1.00 0.00 108 PRO A O 8
ATOM 13612 N N . SER A 1 109 ? -15.911 6.797 10.228 1.00 0.00 109 SER A N 8
ATOM 13613 C CA . SER A 1 109 ? -16.706 7.749 9.460 1.00 0.00 109 SER A CA 8
ATOM 13614 C C . SER A 1 109 ? -17.938 6.996 8.946 1.00 0.00 109 SER A C 8
ATOM 13615 O O . SER A 1 109 ? -17.904 6.396 7.874 1.00 0.00 109 SER A O 8
ATOM 13623 N N . SER A 1 110 ? -19.021 6.973 9.729 1.00 0.00 110 SER A N 8
ATOM 13624 C CA . SER A 1 110 ? -20.246 6.243 9.396 1.00 0.00 110 SER A CA 8
ATOM 13625 C C . SER A 1 110 ? -21.014 6.831 8.193 1.00 0.00 110 SER A C 8
ATOM 13626 O O . SER A 1 110 ? -22.073 6.295 7.849 1.00 0.00 110 SER A O 8
ATOM 13634 N N . GLY A 1 111 ? -20.549 7.912 7.568 1.00 0.00 111 GLY A N 8
ATOM 13635 C CA . GLY A 1 111 ? -21.208 8.553 6.449 1.00 0.00 111 GLY A CA 8
ATOM 13636 C C . GLY A 1 111 ? -20.186 9.380 5.708 1.00 0.00 111 GLY A C 8
ATOM 13637 O O . GLY A 1 111 ? -19.298 9.962 6.368 1.00 0.00 111 GLY A O 8
ATOM 13641 N N . GLY A 1 1 ? -8.775 1.736 -49.314 1.00 0.00 1 GLY A N 9
ATOM 13642 C CA . GLY A 1 1 ? -8.563 2.184 -47.925 1.00 0.00 1 GLY A CA 9
ATOM 13643 C C . GLY A 1 1 ? -9.575 1.505 -47.018 1.00 0.00 1 GLY A C 9
ATOM 13644 O O . GLY A 1 1 ? -10.409 0.759 -47.521 1.00 0.00 1 GLY A O 9
ATOM 13648 N N . SER A 1 2 ? -9.511 1.759 -45.714 1.00 0.00 2 SER A N 9
ATOM 13649 C CA . SER A 1 2 ? -10.558 1.434 -44.756 1.00 0.00 2 SER A CA 9
ATOM 13650 C C . SER A 1 2 ? -10.474 2.497 -43.656 1.00 0.00 2 SER A C 9
ATOM 13651 O O . SER A 1 2 ? -9.477 3.224 -43.589 1.00 0.00 2 SER A O 9
ATOM 13659 N N . SER A 1 3 ? -11.501 2.597 -42.818 1.00 0.00 3 SER A N 9
ATOM 13660 C CA . SER A 1 3 ? -11.619 3.598 -41.769 1.00 0.00 3 SER A CA 9
ATOM 13661 C C . SER A 1 3 ? -12.758 3.178 -40.844 1.00 0.00 3 SER A C 9
ATOM 13662 O O . SER A 1 3 ? -13.753 2.635 -41.325 1.00 0.00 3 SER A O 9
ATOM 13670 N N . GLY A 1 4 ? -12.653 3.475 -39.552 1.00 0.00 4 GLY A N 9
ATOM 13671 C CA . GLY A 1 4 ? -13.699 3.252 -38.572 1.00 0.00 4 GLY A CA 9
ATOM 13672 C C . GLY A 1 4 ? -13.144 3.554 -37.187 1.00 0.00 4 GLY A C 9
ATOM 13673 O O . GLY A 1 4 ? -11.934 3.740 -37.033 1.00 0.00 4 GLY A O 9
ATOM 13677 N N . SER A 1 5 ? -14.017 3.595 -36.188 1.00 0.00 5 SER A N 9
ATOM 13678 C CA . SER A 1 5 ? -13.672 3.878 -34.805 1.00 0.00 5 SER A CA 9
ATOM 13679 C C . SER A 1 5 ? -14.728 3.238 -33.905 1.00 0.00 5 SER A C 9
ATOM 13680 O O . SER A 1 5 ? -15.867 3.025 -34.328 1.00 0.00 5 SER A O 9
ATOM 13688 N N . SER A 1 6 ? -14.349 2.911 -32.671 1.00 0.00 6 SER A N 9
ATOM 13689 C CA . SER A 1 6 ? -15.189 2.475 -31.563 1.00 0.00 6 SER A CA 9
ATOM 13690 C C . SER A 1 6 ? -14.281 2.387 -30.335 1.00 0.00 6 SER A C 9
ATOM 13691 O O . SER A 1 6 ? -13.056 2.338 -30.467 1.00 0.00 6 SER A O 9
ATOM 13699 N N . GLY A 1 7 ? -14.879 2.288 -29.152 1.00 0.00 7 GLY A N 9
ATOM 13700 C CA . GLY A 1 7 ? -14.209 1.852 -27.945 1.00 0.00 7 GLY A CA 9
ATOM 13701 C C . GLY A 1 7 ? -15.208 1.040 -27.133 1.00 0.00 7 GLY A C 9
ATOM 13702 O O . GLY A 1 7 ? -16.421 1.215 -27.289 1.00 0.00 7 GLY A O 9
ATOM 13706 N N . TYR A 1 8 ? -14.708 0.157 -26.274 1.00 0.00 8 TYR A N 9
ATOM 13707 C CA . TYR A 1 8 ? -15.507 -0.733 -25.442 1.00 0.00 8 TYR A CA 9
ATOM 13708 C C . TYR A 1 8 ? -14.888 -0.795 -24.046 1.00 0.00 8 TYR A C 9
ATOM 13709 O O . TYR A 1 8 ? -13.780 -0.293 -23.839 1.00 0.00 8 TYR A O 9
ATOM 13727 N N . SER A 1 9 ? -15.583 -1.405 -23.095 1.00 0.00 9 SER A N 9
ATOM 13728 C CA . SER A 1 9 ? -15.034 -1.937 -21.853 1.00 0.00 9 SER A CA 9
ATOM 13729 C C . SER A 1 9 ? -15.847 -3.191 -21.511 1.00 0.00 9 SER A C 9
ATOM 13730 O O . SER A 1 9 ? -16.764 -3.561 -22.252 1.00 0.00 9 SER A O 9
ATOM 13738 N N . GLY A 1 10 ? -15.485 -3.896 -20.443 1.00 0.00 10 GLY A N 9
ATOM 13739 C CA . GLY A 1 10 ? -16.080 -5.175 -20.100 1.00 0.00 10 GLY A CA 9
ATOM 13740 C C . GLY A 1 10 ? -15.313 -5.751 -18.924 1.00 0.00 10 GLY A C 9
ATOM 13741 O O . GLY A 1 10 ? -15.058 -5.025 -17.957 1.00 0.00 10 GLY A O 9
ATOM 13745 N N . SER A 1 11 ? -14.942 -7.027 -19.031 1.00 0.00 11 SER A N 9
ATOM 13746 C CA . SER A 1 11 ? -14.145 -7.773 -18.063 1.00 0.00 11 SER A CA 9
ATOM 13747 C C . SER A 1 11 ? -14.872 -7.958 -16.724 1.00 0.00 11 SER A C 9
ATOM 13748 O O . SER A 1 11 ? -15.894 -7.327 -16.445 1.00 0.00 11 SER A O 9
ATOM 13756 N N . GLN A 1 12 ? -14.352 -8.854 -15.888 1.00 0.00 12 GLN A N 9
ATOM 13757 C CA . GLN A 1 12 ? -14.722 -8.971 -14.485 1.00 0.00 12 GLN A CA 9
ATOM 13758 C C . GLN A 1 12 ? -13.529 -9.532 -13.713 1.00 0.00 12 GLN A C 9
ATOM 13759 O O . GLN A 1 12 ? -13.112 -8.901 -12.742 1.00 0.00 12 GLN A O 9
ATOM 13773 N N . ALA A 1 13 ? -13.001 -10.682 -14.153 1.00 0.00 13 ALA A N 9
ATOM 13774 C CA . ALA A 1 13 ? -12.261 -11.675 -13.368 1.00 0.00 13 ALA A CA 9
ATOM 13775 C C . ALA A 1 13 ? -13.189 -12.326 -12.323 1.00 0.00 13 ALA A C 9
ATOM 13776 O O . ALA A 1 13 ? -14.213 -11.741 -11.964 1.00 0.00 13 ALA A O 9
ATOM 13783 N N . PRO A 1 14 ? -12.906 -13.550 -11.850 1.00 0.00 14 PRO A N 9
ATOM 13784 C CA . PRO A 1 14 ? -13.603 -14.125 -10.705 1.00 0.00 14 PRO A CA 9
ATOM 13785 C C . PRO A 1 14 ? -13.027 -13.577 -9.393 1.00 0.00 14 PRO A C 9
ATOM 13786 O O . PRO A 1 14 ? -13.767 -13.417 -8.422 1.00 0.00 14 PRO A O 9
ATOM 13797 N N . GLY A 1 15 ? -11.729 -13.256 -9.367 1.00 0.00 15 GLY A N 9
ATOM 13798 C CA . GLY A 1 15 ? -11.037 -12.753 -8.196 1.00 0.00 15 GLY A CA 9
ATOM 13799 C C . GLY A 1 15 ? -10.579 -13.896 -7.295 1.00 0.00 15 GLY A C 9
ATOM 13800 O O . GLY A 1 15 ? -10.953 -15.061 -7.488 1.00 0.00 15 GLY A O 9
ATOM 13804 N N . GLY A 1 16 ? -9.794 -13.561 -6.270 1.00 0.00 16 GLY A N 9
ATOM 13805 C CA . GLY A 1 16 ? -9.115 -14.539 -5.428 1.00 0.00 16 GLY A CA 9
ATOM 13806 C C . GLY A 1 16 ? -7.642 -14.555 -5.783 1.00 0.00 16 GLY A C 9
ATOM 13807 O O . GLY A 1 16 ? -7.230 -15.345 -6.627 1.00 0.00 16 GLY A O 9
ATOM 13811 N N . ILE A 1 17 ? -6.878 -13.665 -5.139 1.00 0.00 17 ILE A N 9
ATOM 13812 C CA . ILE A 1 17 ? -5.489 -13.306 -5.429 1.00 0.00 17 ILE A CA 9
ATOM 13813 C C . ILE A 1 17 ? -4.582 -14.489 -5.774 1.00 0.00 17 ILE A C 9
ATOM 13814 O O . ILE A 1 17 ? -3.706 -14.361 -6.620 1.00 0.00 17 ILE A O 9
ATOM 13830 N N . GLN A 1 18 ? -4.783 -15.631 -5.123 1.00 0.00 18 GLN A N 9
ATOM 13831 C CA . GLN A 1 18 ? -4.028 -16.855 -5.339 1.00 0.00 18 GLN A CA 9
ATOM 13832 C C . GLN A 1 18 ? -3.885 -17.162 -6.838 1.00 0.00 18 GLN A C 9
ATOM 13833 O O . GLN A 1 18 ? -2.784 -17.413 -7.322 1.00 0.00 18 GLN A O 9
ATOM 13847 N N . GLU A 1 19 ? -4.981 -17.076 -7.587 1.00 0.00 19 GLU A N 9
ATOM 13848 C CA . GLU A 1 19 ? -5.025 -17.285 -9.022 1.00 0.00 19 GLU A CA 9
ATOM 13849 C C . GLU A 1 19 ? -4.271 -16.187 -9.779 1.00 0.00 19 GLU A C 9
ATOM 13850 O O . GLU A 1 19 ? -3.523 -16.496 -10.698 1.00 0.00 19 GLU A O 9
ATOM 13862 N N . ILE A 1 20 ? -4.415 -14.915 -9.406 1.00 0.00 20 ILE A N 9
ATOM 13863 C CA . ILE A 1 20 ? -3.713 -13.776 -10.009 1.00 0.00 20 ILE A CA 9
ATOM 13864 C C . ILE A 1 20 ? -2.191 -13.894 -9.824 1.00 0.00 20 ILE A C 9
ATOM 13865 O O . ILE A 1 20 ? -1.400 -13.489 -10.682 1.00 0.00 20 ILE A O 9
ATOM 13881 N N . VAL A 1 21 ? -1.758 -14.466 -8.711 1.00 0.00 21 VAL A N 9
ATOM 13882 C CA . VAL A 1 21 ? -0.365 -14.785 -8.454 1.00 0.00 21 VAL A CA 9
ATOM 13883 C C . VAL A 1 21 ? 0.047 -15.981 -9.313 1.00 0.00 21 VAL A C 9
ATOM 13884 O O . VAL A 1 21 ? 1.191 -16.064 -9.757 1.00 0.00 21 VAL A O 9
ATOM 13897 N N . ALA A 1 22 ? -0.881 -16.897 -9.582 1.00 0.00 22 ALA A N 9
ATOM 13898 C CA . ALA A 1 22 ? -0.609 -18.068 -10.389 1.00 0.00 22 ALA A CA 9
ATOM 13899 C C . ALA A 1 22 ? -0.381 -17.668 -11.847 1.00 0.00 22 ALA A C 9
ATOM 13900 O O . ALA A 1 22 ? 0.504 -18.217 -12.499 1.00 0.00 22 ALA A O 9
ATOM 13907 N N . MET A 1 23 ? -1.195 -16.754 -12.391 1.00 0.00 23 MET A N 9
ATOM 13908 C CA . MET A 1 23 ? -1.012 -16.230 -13.750 1.00 0.00 23 MET A CA 9
ATOM 13909 C C . MET A 1 23 ? 0.201 -15.291 -13.853 1.00 0.00 23 MET A C 9
ATOM 13910 O O . MET A 1 23 ? 0.673 -15.081 -14.975 1.00 0.00 23 MET A O 9
ATOM 13924 N N . SER A 1 24 ? 0.703 -14.731 -12.742 1.00 0.00 24 SER A N 9
ATOM 13925 C CA . SER A 1 24 ? 1.772 -13.732 -12.761 1.00 0.00 24 SER A CA 9
ATOM 13926 C C . SER A 1 24 ? 3.059 -14.247 -13.438 1.00 0.00 24 SER A C 9
ATOM 13927 O O . SER A 1 24 ? 3.395 -15.426 -13.270 1.00 0.00 24 SER A O 9
ATOM 13935 N N . PRO A 1 25 ? 3.801 -13.370 -14.146 1.00 0.00 25 PRO A N 9
ATOM 13936 C CA . PRO A 1 25 ? 5.161 -13.611 -14.635 1.00 0.00 25 PRO A CA 9
ATOM 13937 C C . PRO A 1 25 ? 6.167 -13.721 -13.476 1.00 0.00 25 PRO A C 9
ATOM 13938 O O . PRO A 1 25 ? 5.777 -13.679 -12.309 1.00 0.00 25 PRO A O 9
ATOM 13949 N N . GLU A 1 26 ? 7.444 -13.978 -13.768 1.00 0.00 26 GLU A N 9
ATOM 13950 C CA . GLU A 1 26 ? 8.503 -14.015 -12.769 1.00 0.00 26 GLU A CA 9
ATOM 13951 C C . GLU A 1 26 ? 8.847 -12.597 -12.288 1.00 0.00 26 GLU A C 9
ATOM 13952 O O . GLU A 1 26 ? 9.466 -11.804 -13.005 1.00 0.00 26 GLU A O 9
ATOM 13964 N N . LEU A 1 27 ? 8.415 -12.276 -11.070 1.00 0.00 27 LEU A N 9
ATOM 13965 C CA . LEU A 1 27 ? 8.564 -10.973 -10.437 1.00 0.00 27 LEU A CA 9
ATOM 13966 C C . LEU A 1 27 ? 9.832 -10.935 -9.601 1.00 0.00 27 LEU A C 9
ATOM 13967 O O . LEU A 1 27 ? 10.004 -11.740 -8.684 1.00 0.00 27 LEU A O 9
ATOM 13983 N N . ASP A 1 28 ? 10.705 -9.980 -9.908 1.00 0.00 28 ASP A N 9
ATOM 13984 C CA . ASP A 1 28 ? 11.972 -9.752 -9.225 1.00 0.00 28 ASP A CA 9
ATOM 13985 C C . ASP A 1 28 ? 11.708 -9.270 -7.809 1.00 0.00 28 ASP A C 9
ATOM 13986 O O . ASP A 1 28 ? 11.619 -8.064 -7.568 1.00 0.00 28 ASP A O 9
ATOM 13995 N N . THR A 1 29 ? 11.582 -10.195 -6.857 1.00 0.00 29 THR A N 9
ATOM 13996 C CA . THR A 1 29 ? 11.252 -9.856 -5.479 1.00 0.00 29 THR A CA 9
ATOM 13997 C C . THR A 1 29 ? 12.230 -8.805 -4.949 1.00 0.00 29 THR A C 9
ATOM 13998 O O . THR A 1 29 ? 11.806 -7.809 -4.373 1.00 0.00 29 THR A O 9
ATOM 14009 N N . TYR A 1 30 ? 13.529 -8.970 -5.208 1.00 0.00 30 TYR A N 9
ATOM 14010 C CA . TYR A 1 30 ? 14.568 -8.044 -4.800 1.00 0.00 30 TYR A CA 9
ATOM 14011 C C . TYR A 1 30 ? 14.330 -6.632 -5.325 1.00 0.00 30 TYR A C 9
ATOM 14012 O O . TYR A 1 30 ? 14.219 -5.711 -4.512 1.00 0.00 30 TYR A O 9
ATOM 14030 N N . SER A 1 31 ? 14.222 -6.476 -6.648 1.00 0.00 31 SER A N 9
ATOM 14031 C CA . SER A 1 31 ? 13.968 -5.197 -7.294 1.00 0.00 31 SER A CA 9
ATOM 14032 C C . SER A 1 31 ? 12.709 -4.589 -6.675 1.00 0.00 31 SER A C 9
ATOM 14033 O O . SER A 1 31 ? 12.802 -3.494 -6.135 1.00 0.00 31 SER A O 9
ATOM 14041 N N . ILE A 1 32 ? 11.590 -5.322 -6.606 1.00 0.00 32 ILE A N 9
ATOM 14042 C CA . ILE A 1 32 ? 10.340 -4.850 -6.007 1.00 0.00 32 ILE A CA 9
ATOM 14043 C C . ILE A 1 32 ? 10.599 -4.339 -4.586 1.00 0.00 32 ILE A C 9
ATOM 14044 O O . ILE A 1 32 ? 10.203 -3.222 -4.281 1.00 0.00 32 ILE A O 9
ATOM 14060 N N . THR A 1 33 ? 11.259 -5.094 -3.698 1.00 0.00 33 THR A N 9
ATOM 14061 C CA . THR A 1 33 ? 11.442 -4.635 -2.318 1.00 0.00 33 THR A CA 9
ATOM 14062 C C . THR A 1 33 ? 12.183 -3.303 -2.238 1.00 0.00 33 THR A C 9
ATOM 14063 O O . THR A 1 33 ? 11.857 -2.452 -1.409 1.00 0.00 33 THR A O 9
ATOM 14074 N N . LYS A 1 34 ? 13.187 -3.136 -3.092 1.00 0.00 34 LYS A N 9
ATOM 14075 C CA . LYS A 1 34 ? 13.924 -1.893 -3.244 1.00 0.00 34 LYS A CA 9
ATOM 14076 C C . LYS A 1 34 ? 12.979 -0.810 -3.761 1.00 0.00 34 LYS A C 9
ATOM 14077 O O . LYS A 1 34 ? 12.785 0.189 -3.079 1.00 0.00 34 LYS A O 9
ATOM 14096 N N . ARG A 1 35 ? 12.352 -1.028 -4.915 1.00 0.00 35 ARG A N 9
ATOM 14097 C CA . ARG A 1 35 ? 11.474 -0.101 -5.621 1.00 0.00 35 ARG A CA 9
ATOM 14098 C C . ARG A 1 35 ? 10.360 0.396 -4.698 1.00 0.00 35 ARG A C 9
ATOM 14099 O O . ARG A 1 35 ? 10.036 1.577 -4.682 1.00 0.00 35 ARG A O 9
ATOM 14120 N N . VAL A 1 36 ? 9.793 -0.499 -3.890 1.00 0.00 36 VAL A N 9
ATOM 14121 C CA . VAL A 1 36 ? 8.804 -0.197 -2.870 1.00 0.00 36 VAL A CA 9
ATOM 14122 C C . VAL A 1 36 ? 9.420 0.753 -1.848 1.00 0.00 36 VAL A C 9
ATOM 14123 O O . VAL A 1 36 ? 8.868 1.815 -1.571 1.00 0.00 36 VAL A O 9
ATOM 14136 N N . LYS A 1 37 ? 10.549 0.370 -1.254 1.00 0.00 37 LYS A N 9
ATOM 14137 C CA . LYS A 1 37 ? 11.184 1.141 -0.197 1.00 0.00 37 LYS A CA 9
ATOM 14138 C C . LYS A 1 37 ? 11.533 2.543 -0.638 1.00 0.00 37 LYS A C 9
ATOM 14139 O O . LYS A 1 37 ? 11.348 3.459 0.156 1.00 0.00 37 LYS A O 9
ATOM 14158 N N . GLU A 1 38 ? 12.035 2.699 -1.853 1.00 0.00 38 GLU A N 9
ATOM 14159 C CA . GLU A 1 38 ? 12.311 3.991 -2.473 1.00 0.00 38 GLU A CA 9
ATOM 14160 C C . GLU A 1 38 ? 11.073 4.883 -2.406 1.00 0.00 38 GLU A C 9
ATOM 14161 O O . GLU A 1 38 ? 11.098 5.943 -1.784 1.00 0.00 38 GLU A O 9
ATOM 14173 N N . VAL A 1 39 ? 9.962 4.421 -2.975 1.00 0.00 39 VAL A N 9
ATOM 14174 C CA . VAL A 1 39 ? 8.692 5.149 -2.950 1.00 0.00 39 VAL A CA 9
ATOM 14175 C C . VAL A 1 39 ? 8.269 5.459 -1.503 1.00 0.00 39 VAL A C 9
ATOM 14176 O O . VAL A 1 39 ? 7.827 6.575 -1.228 1.00 0.00 39 VAL A O 9
ATOM 14189 N N . LEU A 1 40 ? 8.411 4.517 -0.559 1.00 0.00 40 LEU A N 9
ATOM 14190 C CA . LEU A 1 40 ? 8.040 4.777 0.834 1.00 0.00 40 LEU A CA 9
ATOM 14191 C C . LEU A 1 40 ? 8.938 5.855 1.450 1.00 0.00 40 LEU A C 9
ATOM 14192 O O . LEU A 1 40 ? 8.426 6.726 2.144 1.00 0.00 40 LEU A O 9
ATOM 14208 N N . THR A 1 41 ? 10.247 5.811 1.204 1.00 0.00 41 THR A N 9
ATOM 14209 C CA . THR A 1 41 ? 11.242 6.759 1.689 1.00 0.00 41 THR A CA 9
ATOM 14210 C C . THR A 1 41 ? 10.895 8.173 1.230 1.00 0.00 41 THR A C 9
ATOM 14211 O O . THR A 1 41 ? 10.826 9.105 2.035 1.00 0.00 41 THR A O 9
ATOM 14222 N N . ASP A 1 42 ? 10.690 8.320 -0.077 1.00 0.00 42 ASP A N 9
ATOM 14223 C CA . ASP A 1 42 ? 10.457 9.596 -0.735 1.00 0.00 42 ASP A CA 9
ATOM 14224 C C . ASP A 1 42 ? 9.192 10.243 -0.180 1.00 0.00 42 ASP A C 9
ATOM 14225 O O . ASP A 1 42 ? 9.136 11.458 -0.029 1.00 0.00 42 ASP A O 9
ATOM 14234 N N . ASN A 1 43 ? 8.191 9.435 0.171 1.00 0.00 43 ASN A N 9
ATOM 14235 C CA . ASN A 1 43 ? 6.915 9.899 0.709 1.00 0.00 43 ASN A CA 9
ATOM 14236 C C . ASN A 1 43 ? 6.890 9.848 2.241 1.00 0.00 43 ASN A C 9
ATOM 14237 O O . ASN A 1 43 ? 5.836 10.032 2.845 1.00 0.00 43 ASN A O 9
ATOM 14248 N N . ASN A 1 44 ? 8.035 9.602 2.891 1.00 0.00 44 ASN A N 9
ATOM 14249 C CA . ASN A 1 44 ? 8.224 9.576 4.346 1.00 0.00 44 ASN A CA 9
ATOM 14250 C C . ASN A 1 44 ? 7.325 8.555 5.061 1.00 0.00 44 ASN A C 9
ATOM 14251 O O . ASN A 1 44 ? 7.034 8.699 6.256 1.00 0.00 44 ASN A O 9
ATOM 14262 N N . LEU A 1 45 ? 6.863 7.531 4.344 1.00 0.00 45 LEU A N 9
ATOM 14263 C CA . LEU A 1 45 ? 5.871 6.567 4.792 1.00 0.00 45 LEU A CA 9
ATOM 14264 C C . LEU A 1 45 ? 6.487 5.492 5.681 1.00 0.00 45 LEU A C 9
ATOM 14265 O O . LEU A 1 45 ? 7.685 5.194 5.628 1.00 0.00 45 LEU A O 9
ATOM 14281 N N . GLY A 1 46 ? 5.619 4.855 6.462 1.00 0.00 46 GLY A N 9
ATOM 14282 C CA . GLY A 1 46 ? 5.951 3.716 7.286 1.00 0.00 46 GLY A CA 9
ATOM 14283 C C . GLY A 1 46 ? 5.783 2.454 6.460 1.00 0.00 46 GLY A C 9
ATOM 14284 O O . GLY A 1 46 ? 4.701 2.218 5.912 1.00 0.00 46 GLY A O 9
ATOM 14288 N N . GLN A 1 47 ? 6.820 1.615 6.426 1.00 0.00 47 GLN A N 9
ATOM 14289 C CA . GLN A 1 47 ? 6.727 0.248 5.935 1.00 0.00 47 GLN A CA 9
ATOM 14290 C C . GLN A 1 47 ? 5.566 -0.468 6.622 1.00 0.00 47 GLN A C 9
ATOM 14291 O O . GLN A 1 47 ? 4.897 -1.249 5.955 1.00 0.00 47 GLN A O 9
ATOM 14305 N N . ARG A 1 48 ? 5.316 -0.227 7.923 1.00 0.00 48 ARG A N 9
ATOM 14306 C CA . ARG A 1 48 ? 4.199 -0.883 8.600 1.00 0.00 48 ARG A CA 9
ATOM 14307 C C . ARG A 1 48 ? 2.888 -0.533 7.914 1.00 0.00 48 ARG A C 9
ATOM 14308 O O . ARG A 1 48 ? 2.216 -1.453 7.490 1.00 0.00 48 ARG A O 9
ATOM 14329 N N . LEU A 1 49 ? 2.534 0.748 7.776 1.00 0.00 49 LEU A N 9
ATOM 14330 C CA . LEU A 1 49 ? 1.292 1.181 7.128 1.00 0.00 49 LEU A CA 9
ATOM 14331 C C . LEU A 1 49 ? 1.131 0.479 5.777 1.00 0.00 49 LEU A C 9
ATOM 14332 O O . LEU A 1 49 ? 0.078 -0.067 5.474 1.00 0.00 49 LEU A O 9
ATOM 14348 N N . PHE A 1 50 ? 2.194 0.468 4.972 1.00 0.00 50 PHE A N 9
ATOM 14349 C CA . PHE A 1 50 ? 2.206 -0.200 3.681 1.00 0.00 50 PHE A CA 9
ATOM 14350 C C . PHE A 1 50 ? 1.916 -1.700 3.820 1.00 0.00 50 PHE A C 9
ATOM 14351 O O . PHE A 1 50 ? 1.097 -2.242 3.075 1.00 0.00 50 PHE A O 9
ATOM 14368 N N . GLY A 1 51 ? 2.593 -2.384 4.744 1.00 0.00 51 GLY A N 9
ATOM 14369 C CA . GLY A 1 51 ? 2.383 -3.798 4.994 1.00 0.00 51 GLY A CA 9
ATOM 14370 C C . GLY A 1 51 ? 0.961 -4.059 5.459 1.00 0.00 51 GLY A C 9
ATOM 14371 O O . GLY A 1 51 ? 0.345 -4.989 4.973 1.00 0.00 51 GLY A O 9
ATOM 14375 N N . GLU A 1 52 ? 0.427 -3.244 6.356 1.00 0.00 52 GLU A N 9
ATOM 14376 C CA . GLU A 1 52 ? -0.908 -3.355 6.917 1.00 0.00 52 GLU A CA 9
ATOM 14377 C C . GLU A 1 52 ? -1.956 -3.206 5.812 1.00 0.00 52 GLU A C 9
ATOM 14378 O O . GLU A 1 52 ? -2.768 -4.103 5.585 1.00 0.00 52 GLU A O 9
ATOM 14390 N N . SER A 1 53 ? -1.955 -2.063 5.122 1.00 0.00 53 SER A N 9
ATOM 14391 C CA . SER A 1 53 ? -2.929 -1.712 4.112 1.00 0.00 53 SER A CA 9
ATOM 14392 C C . SER A 1 53 ? -2.865 -2.632 2.900 1.00 0.00 53 SER A C 9
ATOM 14393 O O . SER A 1 53 ? -3.908 -3.087 2.436 1.00 0.00 53 SER A O 9
ATOM 14401 N N . ILE A 1 54 ? -1.674 -2.873 2.349 1.00 0.00 54 ILE A N 9
ATOM 14402 C CA . ILE A 1 54 ? -1.545 -3.597 1.091 1.00 0.00 54 ILE A CA 9
ATOM 14403 C C . ILE A 1 54 ? -1.418 -5.087 1.398 1.00 0.00 54 ILE A C 9
ATOM 14404 O O . ILE A 1 54 ? -2.181 -5.901 0.879 1.00 0.00 54 ILE A O 9
ATOM 14420 N N . LEU A 1 55 ? -0.419 -5.449 2.203 1.00 0.00 55 LEU A N 9
ATOM 14421 C CA . LEU A 1 55 ? 0.093 -6.818 2.297 1.00 0.00 55 LEU A CA 9
ATOM 14422 C C . LEU A 1 55 ? -0.551 -7.649 3.403 1.00 0.00 55 LEU A C 9
ATOM 14423 O O . LEU A 1 55 ? -0.347 -8.862 3.417 1.00 0.00 55 LEU A O 9
ATOM 14439 N N . GLY A 1 56 ? -1.305 -7.032 4.310 1.00 0.00 56 GLY A N 9
ATOM 14440 C CA . GLY A 1 56 ? -1.720 -7.630 5.563 1.00 0.00 56 GLY A CA 9
ATOM 14441 C C . GLY A 1 56 ? -0.543 -8.185 6.364 1.00 0.00 56 GLY A C 9
ATOM 14442 O O . GLY A 1 56 ? -0.624 -9.332 6.810 1.00 0.00 56 GLY A O 9
ATOM 14446 N N . LEU A 1 57 ? 0.547 -7.427 6.545 1.00 0.00 57 LEU A N 9
ATOM 14447 C CA . LEU A 1 57 ? 1.683 -7.840 7.361 1.00 0.00 57 LEU A CA 9
ATOM 14448 C C . LEU A 1 57 ? 2.031 -6.762 8.378 1.00 0.00 57 LEU A C 9
ATOM 14449 O O . LEU A 1 57 ? 2.072 -5.576 8.052 1.00 0.00 57 LEU A O 9
ATOM 14465 N N . THR A 1 58 ? 2.377 -7.208 9.581 1.00 0.00 58 THR A N 9
ATOM 14466 C CA . THR A 1 58 ? 2.888 -6.363 10.652 1.00 0.00 58 THR A CA 9
ATOM 14467 C C . THR A 1 58 ? 4.291 -5.860 10.289 1.00 0.00 58 THR A C 9
ATOM 14468 O O . THR A 1 58 ? 4.952 -6.425 9.413 1.00 0.00 58 THR A O 9
ATOM 14479 N N . GLN A 1 59 ? 4.780 -4.832 10.998 1.00 0.00 59 GLN A N 9
ATOM 14480 C CA . GLN A 1 59 ? 6.086 -4.247 10.717 1.00 0.00 59 GLN A CA 9
ATOM 14481 C C . GLN A 1 59 ? 7.184 -5.304 10.762 1.00 0.00 59 GLN A C 9
ATOM 14482 O O . GLN A 1 59 ? 8.053 -5.274 9.902 1.00 0.00 59 GLN A O 9
ATOM 14496 N N . GLY A 1 60 ? 7.191 -6.198 11.753 1.00 0.00 60 GLY A N 9
ATOM 14497 C CA . GLY A 1 60 ? 8.276 -7.157 11.907 1.00 0.00 60 GLY A CA 9
ATOM 14498 C C . GLY A 1 60 ? 8.399 -8.045 10.675 1.00 0.00 60 GLY A C 9
ATOM 14499 O O . GLY A 1 60 ? 9.495 -8.207 10.127 1.00 0.00 60 GLY A O 9
ATOM 14503 N N . SER A 1 61 ? 7.264 -8.572 10.223 1.00 0.00 61 SER A N 9
ATOM 14504 C CA . SER A 1 61 ? 7.148 -9.421 9.057 1.00 0.00 61 SER A CA 9
ATOM 14505 C C . SER A 1 61 ? 7.462 -8.659 7.767 1.00 0.00 61 SER A C 9
ATOM 14506 O O . SER A 1 61 ? 8.072 -9.233 6.864 1.00 0.00 61 SER A O 9
ATOM 14514 N N . VAL A 1 62 ? 7.048 -7.395 7.639 1.00 0.00 62 VAL A N 9
ATOM 14515 C CA . VAL A 1 62 ? 7.248 -6.633 6.410 1.00 0.00 62 VAL A CA 9
ATOM 14516 C C . VAL A 1 62 ? 8.670 -6.063 6.337 1.00 0.00 62 VAL A C 9
ATOM 14517 O O . VAL A 1 62 ? 9.238 -5.998 5.249 1.00 0.00 62 VAL A O 9
ATOM 14530 N N . SER A 1 63 ? 9.264 -5.657 7.466 1.00 0.00 63 SER A N 9
ATOM 14531 C CA . SER A 1 63 ? 10.658 -5.259 7.542 1.00 0.00 63 SER A CA 9
ATOM 14532 C C . SER A 1 63 ? 11.504 -6.429 7.081 1.00 0.00 63 SER A C 9
ATOM 14533 O O . SER A 1 63 ? 12.362 -6.223 6.226 1.00 0.00 63 SER A O 9
ATOM 14541 N N . ASP A 1 64 ? 11.227 -7.644 7.569 1.00 0.00 64 ASP A N 9
ATOM 14542 C CA . ASP A 1 64 ? 11.922 -8.835 7.097 1.00 0.00 64 ASP A CA 9
ATOM 14543 C C . ASP A 1 64 ? 11.734 -9.016 5.595 1.00 0.00 64 ASP A C 9
ATOM 14544 O O . ASP A 1 64 ? 12.724 -9.135 4.871 1.00 0.00 64 ASP A O 9
ATOM 14553 N N . LEU A 1 65 ? 10.479 -8.954 5.124 1.00 0.00 65 LEU A N 9
ATOM 14554 C CA . LEU A 1 65 ? 10.139 -9.199 3.730 1.00 0.00 65 LEU A CA 9
ATOM 14555 C C . LEU A 1 65 ? 10.911 -8.270 2.799 1.00 0.00 65 LEU A C 9
ATOM 14556 O O . LEU A 1 65 ? 11.438 -8.705 1.778 1.00 0.00 65 LEU A O 9
ATOM 14572 N N . LEU A 1 66 ? 10.950 -6.985 3.153 1.00 0.00 66 LEU A N 9
ATOM 14573 C CA . LEU A 1 66 ? 11.599 -5.947 2.372 1.00 0.00 66 LEU A CA 9
ATOM 14574 C C . LEU A 1 66 ? 13.116 -6.014 2.507 1.00 0.00 66 LEU A C 9
ATOM 14575 O O . LEU A 1 66 ? 13.839 -5.678 1.571 1.00 0.00 66 LEU A O 9
ATOM 14591 N N . SER A 1 67 ? 13.597 -6.392 3.682 1.00 0.00 67 SER A N 9
ATOM 14592 C CA . SER A 1 67 ? 15.012 -6.466 4.013 1.00 0.00 67 SER A CA 9
ATOM 14593 C C . SER A 1 67 ? 15.672 -7.586 3.223 1.00 0.00 67 SER A C 9
ATOM 14594 O O . SER A 1 67 ? 16.675 -7.333 2.549 1.00 0.00 67 SER A O 9
ATOM 14602 N N . ARG A 1 68 ? 15.161 -8.814 3.328 1.00 0.00 68 ARG A N 9
ATOM 14603 C CA . ARG A 1 68 ? 15.792 -9.987 2.741 1.00 0.00 68 ARG A CA 9
ATOM 14604 C C . ARG A 1 68 ? 14.720 -10.856 2.092 1.00 0.00 68 ARG A C 9
ATOM 14605 O O . ARG A 1 68 ? 14.405 -11.931 2.609 1.00 0.00 68 ARG A O 9
ATOM 14626 N N . PRO A 1 69 ? 14.154 -10.429 0.949 1.00 0.00 69 PRO A N 9
ATOM 14627 C CA . PRO A 1 69 ? 13.171 -11.230 0.244 1.00 0.00 69 PRO A CA 9
ATOM 14628 C C . PRO A 1 69 ? 13.804 -12.557 -0.172 1.00 0.00 69 PRO A C 9
ATOM 14629 O O . PRO A 1 69 ? 14.873 -12.589 -0.795 1.00 0.00 69 PRO A O 9
ATOM 14640 N N . LYS A 1 70 ? 13.127 -13.663 0.137 1.00 0.00 70 LYS A N 9
ATOM 14641 C CA . LYS A 1 70 ? 13.393 -14.936 -0.518 1.00 0.00 70 LYS A CA 9
ATOM 14642 C C . LYS A 1 70 ? 13.063 -14.782 -2.014 1.00 0.00 70 LYS A C 9
ATOM 14643 O O . LYS A 1 70 ? 12.285 -13.895 -2.389 1.00 0.00 70 LYS A O 9
ATOM 14662 N N . PRO A 1 71 ? 13.666 -15.600 -2.887 1.00 0.00 71 PRO A N 9
ATOM 14663 C CA . PRO A 1 71 ? 13.507 -15.430 -4.324 1.00 0.00 71 PRO A CA 9
ATOM 14664 C C . PRO A 1 71 ? 12.135 -15.921 -4.772 1.00 0.00 71 PRO A C 9
ATOM 14665 O O . PRO A 1 71 ? 11.510 -16.738 -4.090 1.00 0.00 71 PRO A O 9
ATOM 14676 N N . TRP A 1 72 ? 11.700 -15.486 -5.953 1.00 0.00 72 TRP A N 9
ATOM 14677 C CA . TRP A 1 72 ? 10.415 -15.857 -6.528 1.00 0.00 72 TRP A CA 9
ATOM 14678 C C . TRP A 1 72 ? 10.258 -17.378 -6.569 1.00 0.00 72 TRP A C 9
ATOM 14679 O O . TRP A 1 72 ? 9.253 -17.913 -6.098 1.00 0.00 72 TRP A O 9
ATOM 14700 N N . HIS A 1 73 ? 11.280 -18.094 -7.044 1.00 0.00 73 HIS A N 9
ATOM 14701 C CA . HIS A 1 73 ? 11.231 -19.545 -7.169 1.00 0.00 73 HIS A CA 9
ATOM 14702 C C . HIS A 1 73 ? 11.068 -20.275 -5.827 1.00 0.00 73 HIS A C 9
ATOM 14703 O O . HIS A 1 73 ? 10.589 -21.409 -5.804 1.00 0.00 73 HIS A O 9
ATOM 14717 N N . LYS A 1 74 ? 11.518 -19.680 -4.713 1.00 0.00 74 LYS A N 9
ATOM 14718 C CA . LYS A 1 74 ? 11.398 -20.277 -3.379 1.00 0.00 74 LYS A CA 9
ATOM 14719 C C . LYS A 1 74 ? 9.985 -20.104 -2.859 1.00 0.00 74 LYS A C 9
ATOM 14720 O O . LYS A 1 74 ? 9.514 -20.927 -2.075 1.00 0.00 74 LYS A O 9
ATOM 14739 N N . LEU A 1 75 ? 9.360 -18.988 -3.195 1.00 0.00 75 LEU A N 9
ATOM 14740 C CA . LEU A 1 75 ? 8.069 -18.605 -2.680 1.00 0.00 75 LEU A CA 9
ATOM 14741 C C . LEU A 1 75 ? 7.019 -19.399 -3.446 1.00 0.00 75 LEU A C 9
ATOM 14742 O O . LEU A 1 75 ? 7.019 -19.394 -4.671 1.00 0.00 75 LEU A O 9
ATOM 14758 N N . SER A 1 76 ? 6.110 -20.057 -2.735 1.00 0.00 76 SER A N 9
ATOM 14759 C CA . SER A 1 76 ? 4.868 -20.577 -3.309 1.00 0.00 76 SER A CA 9
ATOM 14760 C C . SER A 1 76 ? 3.924 -19.410 -3.648 1.00 0.00 76 SER A C 9
ATOM 14761 O O . SER A 1 76 ? 4.251 -18.268 -3.338 1.00 0.00 76 SER A O 9
ATOM 14769 N N . LEU A 1 77 ? 2.714 -19.659 -4.165 1.00 0.00 77 LEU A N 9
ATOM 14770 C CA . LEU A 1 77 ? 1.658 -18.647 -4.330 1.00 0.00 77 LEU A CA 9
ATOM 14771 C C . LEU A 1 77 ? 1.515 -17.795 -3.065 1.00 0.00 77 LEU A C 9
ATOM 14772 O O . LEU A 1 77 ? 1.681 -16.581 -3.098 1.00 0.00 77 LEU A O 9
ATOM 14788 N N . LYS A 1 78 ? 1.305 -18.444 -1.920 1.00 0.00 78 LYS A N 9
ATOM 14789 C CA . LYS A 1 78 ? 1.225 -17.823 -0.599 1.00 0.00 78 LYS A CA 9
ATOM 14790 C C . LYS A 1 78 ? 2.463 -17.001 -0.225 1.00 0.00 78 LYS A C 9
ATOM 14791 O O . LYS A 1 78 ? 2.371 -16.079 0.578 1.00 0.00 78 LYS A O 9
ATOM 14810 N N . GLY A 1 79 ? 3.611 -17.323 -0.812 1.00 0.00 79 GLY A N 9
ATOM 14811 C CA . GLY A 1 79 ? 4.849 -16.571 -0.717 1.00 0.00 79 GLY A CA 9
ATOM 14812 C C . GLY A 1 79 ? 4.892 -15.358 -1.634 1.00 0.00 79 GLY A C 9
ATOM 14813 O O . GLY A 1 79 ? 5.507 -14.352 -1.294 1.00 0.00 79 GLY A O 9
ATOM 14817 N N . ARG A 1 80 ? 4.296 -15.465 -2.814 1.00 0.00 80 ARG A N 9
ATOM 14818 C CA . ARG A 1 80 ? 4.398 -14.501 -3.902 1.00 0.00 80 ARG A CA 9
ATOM 14819 C C . ARG A 1 80 ? 3.309 -13.446 -3.801 1.00 0.00 80 ARG A C 9
ATOM 14820 O O . ARG A 1 80 ? 3.534 -12.331 -4.259 1.00 0.00 80 ARG A O 9
ATOM 14841 N N . GLU A 1 81 ? 2.185 -13.773 -3.155 1.00 0.00 81 GLU A N 9
ATOM 14842 C CA . GLU A 1 81 ? 1.060 -12.900 -2.843 1.00 0.00 81 GLU A CA 9
ATOM 14843 C C . GLU A 1 81 ? 1.525 -11.473 -2.530 1.00 0.00 81 GLU A C 9
ATOM 14844 O O . GLU A 1 81 ? 1.147 -10.546 -3.255 1.00 0.00 81 GLU A O 9
ATOM 14856 N N . PRO A 1 82 ? 2.354 -11.244 -1.499 1.00 0.00 82 PRO A N 9
ATOM 14857 C CA . PRO A 1 82 ? 2.680 -9.883 -1.144 1.00 0.00 82 PRO A CA 9
ATOM 14858 C C . PRO A 1 82 ? 3.486 -9.210 -2.259 1.00 0.00 82 PRO A C 9
ATOM 14859 O O . PRO A 1 82 ? 3.155 -8.097 -2.638 1.00 0.00 82 PRO A O 9
ATOM 14870 N N . PHE A 1 83 ? 4.498 -9.864 -2.835 1.00 0.00 83 PHE A N 9
ATOM 14871 C CA . PHE A 1 83 ? 5.334 -9.264 -3.877 1.00 0.00 83 PHE A CA 9
ATOM 14872 C C . PHE A 1 83 ? 4.537 -8.906 -5.133 1.00 0.00 83 PHE A C 9
ATOM 14873 O O . PHE A 1 83 ? 4.805 -7.871 -5.736 1.00 0.00 83 PHE A O 9
ATOM 14890 N N . VAL A 1 84 ? 3.543 -9.710 -5.509 1.00 0.00 84 VAL A N 9
ATOM 14891 C CA . VAL A 1 84 ? 2.614 -9.378 -6.584 1.00 0.00 84 VAL A CA 9
ATOM 14892 C C . VAL A 1 84 ? 1.813 -8.134 -6.194 1.00 0.00 84 VAL A C 9
ATOM 14893 O O . VAL A 1 84 ? 1.756 -7.189 -6.977 1.00 0.00 84 VAL A O 9
ATOM 14906 N N . ARG A 1 85 ? 1.209 -8.094 -4.994 1.00 0.00 85 ARG A N 9
ATOM 14907 C CA . ARG A 1 85 ? 0.479 -6.910 -4.548 1.00 0.00 85 ARG A CA 9
ATOM 14908 C C . ARG A 1 85 ? 1.387 -5.676 -4.602 1.00 0.00 85 ARG A C 9
ATOM 14909 O O . ARG A 1 85 ? 0.949 -4.632 -5.071 1.00 0.00 85 ARG A O 9
ATOM 14930 N N . MET A 1 86 ? 2.641 -5.778 -4.144 1.00 0.00 86 MET A N 9
ATOM 14931 C CA . MET A 1 86 ? 3.628 -4.714 -4.209 1.00 0.00 86 MET A CA 9
ATOM 14932 C C . MET A 1 86 ? 3.841 -4.264 -5.647 1.00 0.00 86 MET A C 9
ATOM 14933 O O . MET A 1 86 ? 3.811 -3.068 -5.901 1.00 0.00 86 MET A O 9
ATOM 14947 N N . GLN A 1 87 ? 4.056 -5.193 -6.580 1.00 0.00 87 GLN A N 9
ATOM 14948 C CA . GLN A 1 87 ? 4.265 -4.866 -7.981 1.00 0.00 87 GLN A CA 9
ATOM 14949 C C . GLN A 1 87 ? 3.071 -4.091 -8.559 1.00 0.00 87 GLN A C 9
ATOM 14950 O O . GLN A 1 87 ? 3.267 -3.060 -9.203 1.00 0.00 87 GLN A O 9
ATOM 14964 N N . LEU A 1 88 ? 1.836 -4.562 -8.350 1.00 0.00 88 LEU A N 9
ATOM 14965 C CA . LEU A 1 88 ? 0.654 -3.866 -8.862 1.00 0.00 88 LEU A CA 9
ATOM 14966 C C . LEU A 1 88 ? 0.461 -2.519 -8.170 1.00 0.00 88 LEU A C 9
ATOM 14967 O O . LEU A 1 88 ? 0.045 -1.562 -8.829 1.00 0.00 88 LEU A O 9
ATOM 14983 N N . TRP A 1 89 ? 0.787 -2.419 -6.877 1.00 0.00 89 TRP A N 9
ATOM 14984 C CA . TRP A 1 89 ? 0.712 -1.179 -6.129 1.00 0.00 89 TRP A CA 9
ATOM 14985 C C . TRP A 1 89 ? 1.691 -0.196 -6.760 1.00 0.00 89 TRP A C 9
ATOM 14986 O O . TRP A 1 89 ? 1.312 0.910 -7.110 1.00 0.00 89 TRP A O 9
ATOM 15007 N N . LEU A 1 90 ? 2.927 -0.627 -7.011 1.00 0.00 90 LEU A N 9
ATOM 15008 C CA . LEU A 1 90 ? 3.957 0.164 -7.674 1.00 0.00 90 LEU A CA 9
ATOM 15009 C C . LEU A 1 90 ? 3.607 0.585 -9.100 1.00 0.00 90 LEU A C 9
ATOM 15010 O O . LEU A 1 90 ? 4.339 1.382 -9.680 1.00 0.00 90 LEU A O 9
ATOM 15026 N N . ASN A 1 91 ? 2.548 0.039 -9.694 1.00 0.00 91 ASN A N 9
ATOM 15027 C CA . ASN A 1 91 ? 2.070 0.445 -11.007 1.00 0.00 91 ASN A CA 9
ATOM 15028 C C . ASN A 1 91 ? 0.847 1.359 -10.900 1.00 0.00 91 ASN A C 9
ATOM 15029 O O . ASN A 1 91 ? 0.450 1.935 -11.913 1.00 0.00 91 ASN A O 9
ATOM 15040 N N . ASP A 1 92 ? 0.190 1.472 -9.743 1.00 0.00 92 ASP A N 9
ATOM 15041 C CA . ASP A 1 92 ? -1.046 2.249 -9.599 1.00 0.00 92 ASP A CA 9
ATOM 15042 C C . ASP A 1 92 ? -0.727 3.748 -9.497 1.00 0.00 92 ASP A C 9
ATOM 15043 O O . ASP A 1 92 ? 0.256 4.103 -8.844 1.00 0.00 92 ASP A O 9
ATOM 15052 N N . PRO A 1 93 ? -1.514 4.649 -10.109 1.00 0.00 93 PRO A N 9
ATOM 15053 C CA . PRO A 1 93 ? -1.266 6.088 -10.035 1.00 0.00 93 PRO A CA 9
ATOM 15054 C C . PRO A 1 93 ? -1.567 6.676 -8.651 1.00 0.00 93 PRO A C 9
ATOM 15055 O O . PRO A 1 93 ? -0.907 7.626 -8.234 1.00 0.00 93 PRO A O 9
ATOM 15066 N N . HIS A 1 94 ? -2.525 6.110 -7.913 1.00 0.00 94 HIS A N 9
ATOM 15067 C CA . HIS A 1 94 ? -2.943 6.592 -6.598 1.00 0.00 94 HIS A CA 9
ATOM 15068 C C . HIS A 1 94 ? -2.405 5.656 -5.515 1.00 0.00 94 HIS A C 9
ATOM 15069 O O . HIS A 1 94 ? -2.948 5.610 -4.415 1.00 0.00 94 HIS A O 9
ATOM 15083 N N . ASN A 1 95 ? -1.343 4.895 -5.808 1.00 0.00 95 ASN A N 9
ATOM 15084 C CA . ASN A 1 95 ? -0.747 3.927 -4.893 1.00 0.00 95 ASN A CA 9
ATOM 15085 C C . ASN A 1 95 ? -0.352 4.594 -3.583 1.00 0.00 95 ASN A C 9
ATOM 15086 O O . ASN A 1 95 ? -0.828 4.194 -2.518 1.00 0.00 95 ASN A O 9
ATOM 15097 N N . VAL A 1 96 ? 0.472 5.640 -3.648 1.00 0.00 96 VAL A N 9
ATOM 15098 C CA . VAL A 1 96 ? 0.897 6.384 -2.490 1.00 0.00 96 VAL A CA 9
ATOM 15099 C C . VAL A 1 96 ? -0.309 7.080 -1.870 1.00 0.00 96 VAL A C 9
ATOM 15100 O O . VAL A 1 96 ? -0.410 7.163 -0.653 1.00 0.00 96 VAL A O 9
ATOM 15113 N N . GLU A 1 97 ? -1.211 7.605 -2.691 1.00 0.00 97 GLU A N 9
ATOM 15114 C CA . GLU A 1 97 ? -2.250 8.505 -2.225 1.00 0.00 97 GLU A CA 9
ATOM 15115 C C . GLU A 1 97 ? -3.259 7.768 -1.369 1.00 0.00 97 GLU A C 9
ATOM 15116 O O . GLU A 1 97 ? -3.508 8.182 -0.240 1.00 0.00 97 GLU A O 9
ATOM 15128 N N . LYS A 1 98 ? -3.765 6.629 -1.853 1.00 0.00 98 LYS A N 9
ATOM 15129 C CA . LYS A 1 98 ? -4.617 5.774 -1.042 1.00 0.00 98 LYS A CA 9
ATOM 15130 C C . LYS A 1 98 ? -3.874 5.333 0.213 1.00 0.00 98 LYS A C 9
ATOM 15131 O O . LYS A 1 98 ? -4.467 5.291 1.285 1.00 0.00 98 LYS A O 9
ATOM 15150 N N . LEU A 1 99 ? -2.570 5.053 0.119 1.00 0.00 99 LEU A N 9
ATOM 15151 C CA . LEU A 1 99 ? -1.790 4.663 1.285 1.00 0.00 99 LEU A CA 9
ATOM 15152 C C . LEU A 1 99 ? -1.709 5.810 2.300 1.00 0.00 99 LEU A C 9
ATOM 15153 O O . LEU A 1 99 ? -1.757 5.571 3.505 1.00 0.00 99 LEU A O 9
ATOM 15169 N N . ARG A 1 100 ? -1.596 7.062 1.856 1.00 0.00 100 ARG A N 9
ATOM 15170 C CA . ARG A 1 100 ? -1.708 8.218 2.718 1.00 0.00 100 ARG A CA 9
ATOM 15171 C C . ARG A 1 100 ? -3.103 8.253 3.328 1.00 0.00 100 ARG A C 9
ATOM 15172 O O . ARG A 1 100 ? -3.207 8.313 4.549 1.00 0.00 100 ARG A O 9
ATOM 15193 N N . ASP A 1 101 ? -4.151 8.178 2.510 1.00 0.00 101 ASP A N 9
ATOM 15194 C CA . ASP A 1 101 ? -5.555 8.263 2.913 1.00 0.00 101 ASP A CA 9
ATOM 15195 C C . ASP A 1 101 ? -5.927 7.220 3.970 1.00 0.00 101 ASP A C 9
ATOM 15196 O O . ASP A 1 101 ? -6.704 7.528 4.875 1.00 0.00 101 ASP A O 9
ATOM 15205 N N . MET A 1 102 ? -5.322 6.025 3.936 1.00 0.00 102 MET A N 9
ATOM 15206 C CA . MET A 1 102 ? -5.454 4.989 4.966 1.00 0.00 102 MET A CA 9
ATOM 15207 C C . MET A 1 102 ? -5.241 5.569 6.362 1.00 0.00 102 MET A C 9
ATOM 15208 O O . MET A 1 102 ? -6.029 5.294 7.268 1.00 0.00 102 MET A O 9
ATOM 15222 N N . LYS A 1 103 ? -4.190 6.371 6.547 1.00 0.00 103 LYS A N 9
ATOM 15223 C CA . LYS A 1 103 ? -3.846 7.001 7.823 1.00 0.00 103 LYS A CA 9
ATOM 15224 C C . LYS A 1 103 ? -4.468 8.398 7.937 1.00 0.00 103 LYS A C 9
ATOM 15225 O O . LYS A 1 103 ? -5.025 8.730 8.983 1.00 0.00 103 LYS A O 9
ATOM 15244 N N . LYS A 1 104 ? -4.349 9.209 6.881 1.00 0.00 104 LYS A N 9
ATOM 15245 C CA . LYS A 1 104 ? -4.509 10.664 6.783 1.00 0.00 104 LYS A CA 9
ATOM 15246 C C . LYS A 1 104 ? -4.056 11.404 8.049 1.00 0.00 104 LYS A C 9
ATOM 15247 O O . LYS A 1 104 ? -3.196 10.877 8.766 1.00 0.00 104 LYS A O 9
ATOM 15266 N N . LEU A 1 105 ? -4.557 12.621 8.300 1.00 0.00 105 LEU A N 9
ATOM 15267 C CA . LEU A 1 105 ? -4.398 13.383 9.544 1.00 0.00 105 LEU A CA 9
ATOM 15268 C C . LEU A 1 105 ? -2.977 13.290 10.119 1.00 0.00 105 LEU A C 9
ATOM 15269 O O . LEU A 1 105 ? -2.760 12.835 11.246 1.00 0.00 105 LEU A O 9
ATOM 15285 N N . SER A 1 106 ? -1.984 13.671 9.319 1.00 0.00 106 SER A N 9
ATOM 15286 C CA . SER A 1 106 ? -0.612 13.834 9.752 1.00 0.00 106 SER A CA 9
ATOM 15287 C C . SER A 1 106 ? 0.068 14.816 8.800 1.00 0.00 106 SER A C 9
ATOM 15288 O O . SER A 1 106 ? -0.210 14.828 7.594 1.00 0.00 106 SER A O 9
ATOM 15296 N N . GLY A 1 107 ? 0.954 15.641 9.357 1.00 0.00 107 GLY A N 9
ATOM 15297 C CA . GLY A 1 107 ? 1.619 16.731 8.663 1.00 0.00 107 GLY A CA 9
ATOM 15298 C C . GLY A 1 107 ? 0.645 17.822 8.209 1.00 0.00 107 GLY A C 9
ATOM 15299 O O . GLY A 1 107 ? -0.579 17.680 8.330 1.00 0.00 107 GLY A O 9
ATOM 15303 N N . PRO A 1 108 ? 1.158 18.916 7.628 1.00 0.00 108 PRO A N 9
ATOM 15304 C CA . PRO A 1 108 ? 0.362 19.883 6.885 1.00 0.00 108 PRO A CA 9
ATOM 15305 C C . PRO A 1 108 ? 0.142 19.376 5.443 1.00 0.00 108 PRO A C 9
ATOM 15306 O O . PRO A 1 108 ? 0.250 20.140 4.486 1.00 0.00 108 PRO A O 9
ATOM 15317 N N . SER A 1 109 ? -0.075 18.064 5.282 1.00 0.00 109 SER A N 9
ATOM 15318 C CA . SER A 1 109 ? -0.069 17.356 4.011 1.00 0.00 109 SER A CA 9
ATOM 15319 C C . SER A 1 109 ? -1.073 18.002 3.052 1.00 0.00 109 SER A C 9
ATOM 15320 O O . SER A 1 109 ? -0.666 18.443 1.973 1.00 0.00 109 SER A O 9
ATOM 15328 N N . SER A 1 110 ? -2.335 18.133 3.475 1.00 0.00 110 SER A N 9
ATOM 15329 C CA . SER A 1 110 ? -3.485 18.547 2.677 1.00 0.00 110 SER A CA 9
ATOM 15330 C C . SER A 1 110 ? -3.759 17.605 1.495 1.00 0.00 110 SER A C 9
ATOM 15331 O O . SER A 1 110 ? -2.932 16.767 1.123 1.00 0.00 110 SER A O 9
ATOM 15339 N N . GLY A 1 111 ? -4.951 17.737 0.910 1.00 0.00 111 GLY A N 9
ATOM 15340 C CA . GLY A 1 111 ? -5.484 16.874 -0.132 1.00 0.00 111 GLY A CA 9
ATOM 15341 C C . GLY A 1 111 ? -6.769 16.233 0.343 1.00 0.00 111 GLY A C 9
ATOM 15342 O O . GLY A 1 111 ? -7.093 16.339 1.551 1.00 0.00 111 GLY A O 9
ATOM 15346 N N . GLY A 1 1 ? -42.330 10.761 -12.918 1.00 0.00 1 GLY A N 10
ATOM 15347 C CA . GLY A 1 1 ? -41.835 10.241 -14.206 1.00 0.00 1 GLY A CA 10
ATOM 15348 C C . GLY A 1 1 ? -41.187 8.885 -13.983 1.00 0.00 1 GLY A C 10
ATOM 15349 O O . GLY A 1 1 ? -40.993 8.508 -12.831 1.00 0.00 1 GLY A O 10
ATOM 15353 N N . SER A 1 2 ? -40.865 8.163 -15.052 1.00 0.00 2 SER A N 10
ATOM 15354 C CA . SER A 1 2 ? -40.038 6.965 -15.036 1.00 0.00 2 SER A CA 10
ATOM 15355 C C . SER A 1 2 ? -39.401 6.856 -16.427 1.00 0.00 2 SER A C 10
ATOM 15356 O O . SER A 1 2 ? -39.772 7.628 -17.317 1.00 0.00 2 SER A O 10
ATOM 15364 N N . SER A 1 3 ? -38.497 5.893 -16.600 1.00 0.00 3 SER A N 10
ATOM 15365 C CA . SER A 1 3 ? -37.895 5.540 -17.879 1.00 0.00 3 SER A CA 10
ATOM 15366 C C . SER A 1 3 ? -37.807 4.013 -17.947 1.00 0.00 3 SER A C 10
ATOM 15367 O O . SER A 1 3 ? -38.586 3.383 -18.656 1.00 0.00 3 SER A O 10
ATOM 15375 N N . GLY A 1 4 ? -36.914 3.414 -17.150 1.00 0.00 4 GLY A N 10
ATOM 15376 C CA . GLY A 1 4 ? -36.543 2.011 -17.283 1.00 0.00 4 GLY A CA 10
ATOM 15377 C C . GLY A 1 4 ? -35.576 1.823 -18.454 1.00 0.00 4 GLY A C 10
ATOM 15378 O O . GLY A 1 4 ? -35.285 2.768 -19.190 1.00 0.00 4 GLY A O 10
ATOM 15382 N N . SER A 1 5 ? -35.064 0.604 -18.614 1.00 0.00 5 SER A N 10
ATOM 15383 C CA . SER A 1 5 ? -34.237 0.185 -19.734 1.00 0.00 5 SER A CA 10
ATOM 15384 C C . SER A 1 5 ? -34.241 -1.347 -19.780 1.00 0.00 5 SER A C 10
ATOM 15385 O O . SER A 1 5 ? -34.752 -2.001 -18.867 1.00 0.00 5 SER A O 10
ATOM 15393 N N . SER A 1 6 ? -33.625 -1.934 -20.806 1.00 0.00 6 SER A N 10
ATOM 15394 C CA . SER A 1 6 ? -33.084 -3.285 -20.709 1.00 0.00 6 SER A CA 10
ATOM 15395 C C . SER A 1 6 ? -31.816 -3.260 -19.833 1.00 0.00 6 SER A C 10
ATOM 15396 O O . SER A 1 6 ? -31.339 -2.189 -19.442 1.00 0.00 6 SER A O 10
ATOM 15404 N N . GLY A 1 7 ? -31.229 -4.428 -19.570 1.00 0.00 7 GLY A N 10
ATOM 15405 C CA . GLY A 1 7 ? -29.916 -4.570 -18.959 1.00 0.00 7 GLY A CA 10
ATOM 15406 C C . GLY A 1 7 ? -29.508 -6.039 -19.014 1.00 0.00 7 GLY A C 10
ATOM 15407 O O . GLY A 1 7 ? -30.357 -6.896 -19.267 1.00 0.00 7 GLY A O 10
ATOM 15411 N N . TYR A 1 8 ? -28.228 -6.333 -18.773 1.00 0.00 8 TYR A N 10
ATOM 15412 C CA . TYR A 1 8 ? -27.667 -7.679 -18.849 1.00 0.00 8 TYR A CA 10
ATOM 15413 C C . TYR A 1 8 ? -26.641 -7.812 -17.725 1.00 0.00 8 TYR A C 10
ATOM 15414 O O . TYR A 1 8 ? -25.820 -6.910 -17.550 1.00 0.00 8 TYR A O 10
ATOM 15432 N N . SER A 1 9 ? -26.711 -8.904 -16.965 1.00 0.00 9 SER A N 10
ATOM 15433 C CA . SER A 1 9 ? -25.817 -9.204 -15.849 1.00 0.00 9 SER A CA 10
ATOM 15434 C C . SER A 1 9 ? -24.419 -9.605 -16.357 1.00 0.00 9 SER A C 10
ATOM 15435 O O . SER A 1 9 ? -24.183 -9.660 -17.568 1.00 0.00 9 SER A O 10
ATOM 15443 N N . GLY A 1 10 ? -23.494 -9.922 -15.446 1.00 0.00 10 GLY A N 10
ATOM 15444 C CA . GLY A 1 10 ? -22.161 -10.418 -15.772 1.00 0.00 10 GLY A CA 10
ATOM 15445 C C . GLY A 1 10 ? -21.383 -10.772 -14.506 1.00 0.00 10 GLY A C 10
ATOM 15446 O O . GLY A 1 10 ? -21.621 -10.189 -13.447 1.00 0.00 10 GLY A O 10
ATOM 15450 N N . SER A 1 11 ? -20.453 -11.723 -14.611 1.00 0.00 11 SER A N 10
ATOM 15451 C CA . SER A 1 11 ? -19.735 -12.304 -13.482 1.00 0.00 11 SER A CA 10
ATOM 15452 C C . SER A 1 11 ? -18.610 -13.170 -14.060 1.00 0.00 11 SER A C 10
ATOM 15453 O O . SER A 1 11 ? -18.931 -14.026 -14.887 1.00 0.00 11 SER A O 10
ATOM 15461 N N . GLN A 1 12 ? -17.343 -12.987 -13.663 1.00 0.00 12 GLN A N 10
ATOM 15462 C CA . GLN A 1 12 ? -16.231 -13.801 -14.167 1.00 0.00 12 GLN A CA 10
ATOM 15463 C C . GLN A 1 12 ? -15.368 -14.306 -13.008 1.00 0.00 12 GLN A C 10
ATOM 15464 O O . GLN A 1 12 ? -14.524 -13.568 -12.494 1.00 0.00 12 GLN A O 10
ATOM 15478 N N . ALA A 1 13 ? -15.617 -15.551 -12.580 1.00 0.00 13 ALA A N 10
ATOM 15479 C CA . ALA A 1 13 ? -15.070 -16.256 -11.415 1.00 0.00 13 ALA A CA 10
ATOM 15480 C C . ALA A 1 13 ? -15.298 -15.481 -10.095 1.00 0.00 13 ALA A C 10
ATOM 15481 O O . ALA A 1 13 ? -15.745 -14.328 -10.132 1.00 0.00 13 ALA A O 10
ATOM 15488 N N . PRO A 1 14 ? -15.043 -16.070 -8.912 1.00 0.00 14 PRO A N 10
ATOM 15489 C CA . PRO A 1 14 ? -14.922 -15.296 -7.681 1.00 0.00 14 PRO A CA 10
ATOM 15490 C C . PRO A 1 14 ? -13.595 -14.527 -7.671 1.00 0.00 14 PRO A C 10
ATOM 15491 O O . PRO A 1 14 ? -13.551 -13.370 -7.250 1.00 0.00 14 PRO A O 10
ATOM 15502 N N . GLY A 1 15 ? -12.526 -15.161 -8.163 1.00 0.00 15 GLY A N 10
ATOM 15503 C CA . GLY A 1 15 ? -11.176 -14.638 -8.158 1.00 0.00 15 GLY A CA 10
ATOM 15504 C C . GLY A 1 15 ? -10.562 -14.638 -6.759 1.00 0.00 15 GLY A C 10
ATOM 15505 O O . GLY A 1 15 ? -11.226 -14.832 -5.735 1.00 0.00 15 GLY A O 10
ATOM 15509 N N . GLY A 1 16 ? -9.268 -14.351 -6.705 1.00 0.00 16 GLY A N 10
ATOM 15510 C CA . GLY A 1 16 ? -8.516 -14.149 -5.481 1.00 0.00 16 GLY A CA 10
ATOM 15511 C C . GLY A 1 16 ? -7.073 -13.860 -5.861 1.00 0.00 16 GLY A C 10
ATOM 15512 O O . GLY A 1 16 ? -6.641 -14.237 -6.953 1.00 0.00 16 GLY A O 10
ATOM 15516 N N . ILE A 1 17 ? -6.317 -13.219 -4.966 1.00 0.00 17 ILE A N 10
ATOM 15517 C CA . ILE A 1 17 ? -4.915 -12.881 -5.189 1.00 0.00 17 ILE A CA 10
ATOM 15518 C C . ILE A 1 17 ? -4.136 -14.129 -5.618 1.00 0.00 17 ILE A C 10
ATOM 15519 O O . ILE A 1 17 ? -3.304 -14.045 -6.513 1.00 0.00 17 ILE A O 10
ATOM 15535 N N . GLN A 1 18 ? -4.424 -15.299 -5.046 1.00 0.00 18 GLN A N 10
ATOM 15536 C CA . GLN A 1 18 ? -3.691 -16.513 -5.374 1.00 0.00 18 GLN A CA 10
ATOM 15537 C C . GLN A 1 18 ? -3.847 -16.913 -6.846 1.00 0.00 18 GLN A C 10
ATOM 15538 O O . GLN A 1 18 ? -2.899 -17.443 -7.412 1.00 0.00 18 GLN A O 10
ATOM 15552 N N . GLU A 1 19 ? -4.998 -16.662 -7.478 1.00 0.00 19 GLU A N 10
ATOM 15553 C CA . GLU A 1 19 ? -5.225 -17.005 -8.883 1.00 0.00 19 GLU A CA 10
ATOM 15554 C C . GLU A 1 19 ? -4.630 -15.949 -9.828 1.00 0.00 19 GLU A C 10
ATOM 15555 O O . GLU A 1 19 ? -4.333 -16.253 -10.982 1.00 0.00 19 GLU A O 10
ATOM 15567 N N . ILE A 1 20 ? -4.379 -14.732 -9.344 1.00 0.00 20 ILE A N 10
ATOM 15568 C CA . ILE A 1 20 ? -3.559 -13.755 -10.052 1.00 0.00 20 ILE A CA 10
ATOM 15569 C C . ILE A 1 20 ? -2.103 -14.232 -9.984 1.00 0.00 20 ILE A C 10
ATOM 15570 O O . ILE A 1 20 ? -1.418 -14.353 -10.997 1.00 0.00 20 ILE A O 10
ATOM 15586 N N . VAL A 1 21 ? -1.627 -14.531 -8.774 1.00 0.00 21 VAL A N 10
ATOM 15587 C CA . VAL A 1 21 ? -0.274 -14.995 -8.505 1.00 0.00 21 VAL A CA 10
ATOM 15588 C C . VAL A 1 21 ? 0.023 -16.279 -9.283 1.00 0.00 21 VAL A C 10
ATOM 15589 O O . VAL A 1 21 ? 1.154 -16.460 -9.729 1.00 0.00 21 VAL A O 10
ATOM 15602 N N . ALA A 1 22 ? -0.979 -17.141 -9.470 1.00 0.00 22 ALA A N 10
ATOM 15603 C CA . ALA A 1 22 ? -0.863 -18.410 -10.174 1.00 0.00 22 ALA A CA 10
ATOM 15604 C C . ALA A 1 22 ? -0.222 -18.217 -11.544 1.00 0.00 22 ALA A C 10
ATOM 15605 O O . ALA A 1 22 ? 0.686 -18.960 -11.922 1.00 0.00 22 ALA A O 10
ATOM 15612 N N . MET A 1 23 ? -0.719 -17.212 -12.264 1.00 0.00 23 MET A N 10
ATOM 15613 C CA . MET A 1 23 ? -0.343 -16.830 -13.605 1.00 0.00 23 MET A CA 10
ATOM 15614 C C . MET A 1 23 ? 1.003 -16.103 -13.657 1.00 0.00 23 MET A C 10
ATOM 15615 O O . MET A 1 23 ? 1.608 -16.024 -14.730 1.00 0.00 23 MET A O 10
ATOM 15629 N N . SER A 1 24 ? 1.443 -15.529 -12.534 1.00 0.00 24 SER A N 10
ATOM 15630 C CA . SER A 1 24 ? 2.445 -14.478 -12.501 1.00 0.00 24 SER A CA 10
ATOM 15631 C C . SER A 1 24 ? 3.800 -14.980 -13.012 1.00 0.00 24 SER A C 10
ATOM 15632 O O . SER A 1 24 ? 4.225 -16.072 -12.620 1.00 0.00 24 SER A O 10
ATOM 15640 N N . PRO A 1 25 ? 4.517 -14.159 -13.799 1.00 0.00 25 PRO A N 10
ATOM 15641 C CA . PRO A 1 25 ? 5.915 -14.383 -14.130 1.00 0.00 25 PRO A CA 10
ATOM 15642 C C . PRO A 1 25 ? 6.790 -14.187 -12.887 1.00 0.00 25 PRO A C 10
ATOM 15643 O O . PRO A 1 25 ? 6.295 -13.867 -11.800 1.00 0.00 25 PRO A O 10
ATOM 15654 N N . GLU A 1 26 ? 8.091 -14.417 -13.051 1.00 0.00 26 GLU A N 10
ATOM 15655 C CA . GLU A 1 26 ? 9.098 -14.440 -12.010 1.00 0.00 26 GLU A CA 10
ATOM 15656 C C . GLU A 1 26 ? 9.466 -13.028 -11.547 1.00 0.00 26 GLU A C 10
ATOM 15657 O O . GLU A 1 26 ? 10.550 -12.504 -11.825 1.00 0.00 26 GLU A O 10
ATOM 15669 N N . LEU A 1 27 ? 8.536 -12.424 -10.819 1.00 0.00 27 LEU A N 10
ATOM 15670 C CA . LEU A 1 27 ? 8.623 -11.091 -10.254 1.00 0.00 27 LEU A CA 10
ATOM 15671 C C . LEU A 1 27 ? 9.840 -10.977 -9.351 1.00 0.00 27 LEU A C 10
ATOM 15672 O O . LEU A 1 27 ? 9.919 -11.666 -8.335 1.00 0.00 27 LEU A O 10
ATOM 15688 N N . ASP A 1 28 ? 10.787 -10.121 -9.740 1.00 0.00 28 ASP A N 10
ATOM 15689 C CA . ASP A 1 28 ? 12.057 -9.912 -9.055 1.00 0.00 28 ASP A CA 10
ATOM 15690 C C . ASP A 1 28 ? 11.801 -9.310 -7.694 1.00 0.00 28 ASP A C 10
ATOM 15691 O O . ASP A 1 28 ? 11.744 -8.090 -7.540 1.00 0.00 28 ASP A O 10
ATOM 15700 N N . THR A 1 29 ? 11.652 -10.185 -6.704 1.00 0.00 29 THR A N 10
ATOM 15701 C CA . THR A 1 29 ? 11.302 -9.855 -5.338 1.00 0.00 29 THR A CA 10
ATOM 15702 C C . THR A 1 29 ? 12.232 -8.750 -4.842 1.00 0.00 29 THR A C 10
ATOM 15703 O O . THR A 1 29 ? 11.762 -7.729 -4.351 1.00 0.00 29 THR A O 10
ATOM 15714 N N . TYR A 1 30 ? 13.541 -8.913 -5.053 1.00 0.00 30 TYR A N 10
ATOM 15715 C CA . TYR A 1 30 ? 14.575 -7.944 -4.768 1.00 0.00 30 TYR A CA 10
ATOM 15716 C C . TYR A 1 30 ? 14.283 -6.574 -5.380 1.00 0.00 30 TYR A C 10
ATOM 15717 O O . TYR A 1 30 ? 14.113 -5.613 -4.630 1.00 0.00 30 TYR A O 10
ATOM 15735 N N . SER A 1 31 ? 14.200 -6.484 -6.708 1.00 0.00 31 SER A N 10
ATOM 15736 C CA . SER A 1 31 ? 13.952 -5.241 -7.431 1.00 0.00 31 SER A CA 10
ATOM 15737 C C . SER A 1 31 ? 12.681 -4.561 -6.901 1.00 0.00 31 SER A C 10
ATOM 15738 O O . SER A 1 31 ? 12.704 -3.384 -6.541 1.00 0.00 31 SER A O 10
ATOM 15746 N N . ILE A 1 32 ? 11.588 -5.317 -6.766 1.00 0.00 32 ILE A N 10
ATOM 15747 C CA . ILE A 1 32 ? 10.317 -4.838 -6.238 1.00 0.00 32 ILE A CA 10
ATOM 15748 C C . ILE A 1 32 ? 10.561 -4.280 -4.833 1.00 0.00 32 ILE A C 10
ATOM 15749 O O . ILE A 1 32 ? 10.228 -3.127 -4.594 1.00 0.00 32 ILE A O 10
ATOM 15765 N N . THR A 1 33 ? 11.169 -5.030 -3.906 1.00 0.00 33 THR A N 10
ATOM 15766 C CA . THR A 1 33 ? 11.377 -4.547 -2.538 1.00 0.00 33 THR A CA 10
ATOM 15767 C C . THR A 1 33 ? 12.148 -3.229 -2.519 1.00 0.00 33 THR A C 10
ATOM 15768 O O . THR A 1 33 ? 11.784 -2.337 -1.759 1.00 0.00 33 THR A O 10
ATOM 15779 N N . LYS A 1 34 ? 13.189 -3.113 -3.348 1.00 0.00 34 LYS A N 10
ATOM 15780 C CA . LYS A 1 34 ? 13.967 -1.890 -3.545 1.00 0.00 34 LYS A CA 10
ATOM 15781 C C . LYS A 1 34 ? 13.033 -0.762 -3.945 1.00 0.00 34 LYS A C 10
ATOM 15782 O O . LYS A 1 34 ? 12.900 0.190 -3.189 1.00 0.00 34 LYS A O 10
ATOM 15801 N N . ARG A 1 35 ? 12.355 -0.881 -5.084 1.00 0.00 35 ARG A N 10
ATOM 15802 C CA . ARG A 1 35 ? 11.500 0.179 -5.609 1.00 0.00 35 ARG A CA 10
ATOM 15803 C C . ARG A 1 35 ? 10.391 0.547 -4.625 1.00 0.00 35 ARG A C 10
ATOM 15804 O O . ARG A 1 35 ? 10.041 1.711 -4.489 1.00 0.00 35 ARG A O 10
ATOM 15825 N N . VAL A 1 36 ? 9.849 -0.430 -3.905 1.00 0.00 36 VAL A N 10
ATOM 15826 C CA . VAL A 1 36 ? 8.843 -0.212 -2.884 1.00 0.00 36 VAL A CA 10
ATOM 15827 C C . VAL A 1 36 ? 9.456 0.626 -1.749 1.00 0.00 36 VAL A C 10
ATOM 15828 O O . VAL A 1 36 ? 8.905 1.665 -1.396 1.00 0.00 36 VAL A O 10
ATOM 15841 N N . LYS A 1 37 ? 10.592 0.206 -1.179 1.00 0.00 37 LYS A N 10
ATOM 15842 C CA . LYS A 1 37 ? 11.293 0.947 -0.127 1.00 0.00 37 LYS A CA 10
ATOM 15843 C C . LYS A 1 37 ? 11.599 2.364 -0.577 1.00 0.00 37 LYS A C 10
ATOM 15844 O O . LYS A 1 37 ? 11.368 3.289 0.193 1.00 0.00 37 LYS A O 10
ATOM 15863 N N . GLU A 1 38 ? 12.111 2.523 -1.795 1.00 0.00 38 GLU A N 10
ATOM 15864 C CA . GLU A 1 38 ? 12.430 3.810 -2.398 1.00 0.00 38 GLU A CA 10
ATOM 15865 C C . GLU A 1 38 ? 11.210 4.720 -2.324 1.00 0.00 38 GLU A C 10
ATOM 15866 O O . GLU A 1 38 ? 11.300 5.796 -1.744 1.00 0.00 38 GLU A O 10
ATOM 15878 N N . VAL A 1 39 ? 10.066 4.281 -2.854 1.00 0.00 39 VAL A N 10
ATOM 15879 C CA . VAL A 1 39 ? 8.824 5.049 -2.857 1.00 0.00 39 VAL A CA 10
ATOM 15880 C C . VAL A 1 39 ? 8.385 5.395 -1.424 1.00 0.00 39 VAL A C 10
ATOM 15881 O O . VAL A 1 39 ? 7.908 6.513 -1.198 1.00 0.00 39 VAL A O 10
ATOM 15894 N N . LEU A 1 40 ? 8.534 4.478 -0.458 1.00 0.00 40 LEU A N 10
ATOM 15895 C CA . LEU A 1 40 ? 8.145 4.728 0.932 1.00 0.00 40 LEU A CA 10
ATOM 15896 C C . LEU A 1 40 ? 9.106 5.707 1.604 1.00 0.00 40 LEU A C 10
ATOM 15897 O O . LEU A 1 40 ? 8.673 6.504 2.428 1.00 0.00 40 LEU A O 10
ATOM 15913 N N . THR A 1 41 ? 10.400 5.657 1.311 1.00 0.00 41 THR A N 10
ATOM 15914 C CA . THR A 1 41 ? 11.374 6.624 1.799 1.00 0.00 41 THR A CA 10
ATOM 15915 C C . THR A 1 41 ? 11.116 7.997 1.169 1.00 0.00 41 THR A C 10
ATOM 15916 O O . THR A 1 41 ? 11.003 8.984 1.896 1.00 0.00 41 THR A O 10
ATOM 15927 N N . ASP A 1 42 ? 10.955 8.062 -0.151 1.00 0.00 42 ASP A N 10
ATOM 15928 C CA . ASP A 1 42 ? 10.742 9.280 -0.929 1.00 0.00 42 ASP A CA 10
ATOM 15929 C C . ASP A 1 42 ? 9.526 10.027 -0.389 1.00 0.00 42 ASP A C 10
ATOM 15930 O O . ASP A 1 42 ? 9.596 11.218 -0.068 1.00 0.00 42 ASP A O 10
ATOM 15939 N N . ASN A 1 43 ? 8.413 9.315 -0.210 1.00 0.00 43 ASN A N 10
ATOM 15940 C CA . ASN A 1 43 ? 7.169 9.888 0.299 1.00 0.00 43 ASN A CA 10
ATOM 15941 C C . ASN A 1 43 ? 7.125 9.948 1.831 1.00 0.00 43 ASN A C 10
ATOM 15942 O O . ASN A 1 43 ? 6.136 10.426 2.383 1.00 0.00 43 ASN A O 10
ATOM 15953 N N . ASN A 1 44 ? 8.196 9.533 2.520 1.00 0.00 44 ASN A N 10
ATOM 15954 C CA . ASN A 1 44 ? 8.383 9.554 3.976 1.00 0.00 44 ASN A CA 1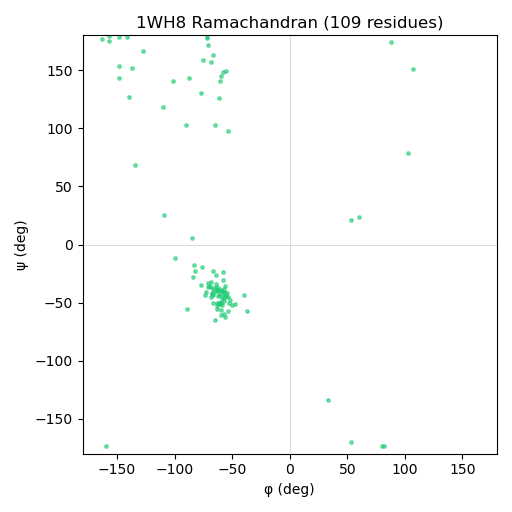0
ATOM 15955 C C . ASN A 1 44 ? 7.227 8.838 4.692 1.00 0.00 44 ASN A C 10
ATOM 15956 O O . ASN A 1 44 ? 6.429 9.448 5.408 1.00 0.00 44 ASN A O 10
ATOM 15967 N N . LEU A 1 45 ? 7.127 7.528 4.493 1.00 0.00 45 LEU A N 10
ATOM 15968 C CA . LEU A 1 45 ? 6.018 6.683 4.924 1.00 0.00 45 LEU A CA 10
ATOM 15969 C C . LEU A 1 45 ? 6.504 5.532 5.786 1.00 0.00 45 LEU A C 10
ATOM 15970 O O . LEU A 1 45 ? 7.574 4.967 5.541 1.00 0.00 45 LEU A O 10
ATOM 15986 N N . GLY A 1 46 ? 5.661 5.132 6.737 1.00 0.00 46 GLY A N 10
ATOM 15987 C CA . GLY A 1 46 ? 5.899 3.985 7.587 1.00 0.00 46 GLY A CA 10
ATOM 15988 C C . GLY A 1 46 ? 5.765 2.683 6.805 1.00 0.00 46 GLY A C 10
ATOM 15989 O O . GLY A 1 46 ? 4.742 2.462 6.151 1.00 0.00 46 GLY A O 10
ATOM 15993 N N . GLN A 1 47 ? 6.749 1.783 6.934 1.00 0.00 47 GLN A N 10
ATOM 15994 C CA . GLN A 1 47 ? 6.647 0.428 6.392 1.00 0.00 47 GLN A CA 10
ATOM 15995 C C . GLN A 1 47 ? 5.390 -0.266 6.931 1.00 0.00 47 GLN A C 10
ATOM 15996 O O . GLN A 1 47 ? 4.757 -1.017 6.194 1.00 0.00 47 GLN A O 10
ATOM 16010 N N . ARG A 1 48 ? 5.043 -0.063 8.217 1.00 0.00 48 ARG A N 10
ATOM 16011 C CA . ARG A 1 48 ? 3.900 -0.769 8.803 1.00 0.00 48 ARG A CA 10
ATOM 16012 C C . ARG A 1 48 ? 2.631 -0.427 8.033 1.00 0.00 48 ARG A C 10
ATOM 16013 O O . ARG A 1 48 ? 1.927 -1.337 7.626 1.00 0.00 48 ARG A O 10
ATOM 16034 N N . LEU A 1 49 ? 2.379 0.864 7.793 1.00 0.00 49 LEU A N 10
ATOM 16035 C CA . LEU A 1 49 ? 1.247 1.342 7.012 1.00 0.00 49 LEU A CA 10
ATOM 16036 C C . LEU A 1 49 ? 1.208 0.572 5.696 1.00 0.00 49 LEU A C 10
ATOM 16037 O O . LEU A 1 49 ? 0.192 -0.036 5.389 1.00 0.00 49 LEU A O 10
ATOM 16053 N N . PHE A 1 50 ? 2.299 0.565 4.925 1.00 0.00 50 PHE A N 10
ATOM 16054 C CA . PHE A 1 50 ? 2.389 -0.148 3.651 1.00 0.00 50 PHE A CA 10
ATOM 16055 C C . PHE A 1 50 ? 1.986 -1.616 3.796 1.00 0.00 50 PHE A C 10
ATOM 16056 O O . PHE A 1 50 ? 1.210 -2.105 2.972 1.00 0.00 50 PHE A O 10
ATOM 16073 N N . GLY A 1 51 ? 2.428 -2.306 4.846 1.00 0.00 51 GLY A N 10
ATOM 16074 C CA . GLY A 1 51 ? 2.005 -3.676 5.057 1.00 0.00 51 GLY A CA 10
ATOM 16075 C C . GLY A 1 51 ? 0.569 -3.794 5.547 1.00 0.00 51 GLY A C 10
ATOM 16076 O O . GLY A 1 51 ? 0.032 -4.879 5.421 1.00 0.00 51 GLY A O 10
ATOM 16080 N N . GLU A 1 52 ? -0.067 -2.761 6.103 1.00 0.00 52 GLU A N 10
ATOM 16081 C CA . GLU A 1 52 ? -1.364 -2.895 6.763 1.00 0.00 52 GLU A CA 10
ATOM 16082 C C . GLU A 1 52 ? -2.535 -2.956 5.780 1.00 0.00 52 GLU A C 10
ATOM 16083 O O . GLU A 1 52 ? -3.469 -3.714 6.041 1.00 0.00 52 GLU A O 10
ATOM 16095 N N . SER A 1 53 ? -2.536 -2.165 4.702 1.00 0.00 53 SER A N 10
ATOM 16096 C CA . SER A 1 53 ? -3.602 -2.172 3.702 1.00 0.00 53 SER A CA 10
ATOM 16097 C C . SER A 1 53 ? -3.225 -3.101 2.548 1.00 0.00 53 SER A C 10
ATOM 16098 O O . SER A 1 53 ? -4.006 -3.985 2.203 1.00 0.00 53 SER A O 10
ATOM 16106 N N . ILE A 1 54 ? -2.062 -2.883 1.918 1.00 0.00 54 ILE A N 10
ATOM 16107 C CA . ILE A 1 54 ? -1.688 -3.575 0.689 1.00 0.00 54 ILE A CA 10
ATOM 16108 C C . ILE A 1 54 ? -1.547 -5.053 1.003 1.00 0.00 54 ILE A C 10
ATOM 16109 O O . ILE A 1 54 ? -2.162 -5.879 0.326 1.00 0.00 54 ILE A O 10
ATOM 16125 N N . LEU A 1 55 ? -0.708 -5.378 1.993 1.00 0.00 55 LEU A N 10
ATOM 16126 C CA . LEU A 1 55 ? -0.370 -6.763 2.258 1.00 0.00 55 LEU A CA 10
ATOM 16127 C C . LEU A 1 55 ? -1.353 -7.321 3.292 1.00 0.00 55 LEU A C 10
ATOM 16128 O O . LEU A 1 55 ? -2.407 -7.833 2.923 1.00 0.00 55 LEU A O 10
ATOM 16144 N N . GLY A 1 56 ? -1.052 -7.165 4.573 1.00 0.00 56 GLY A N 10
ATOM 16145 C CA . GLY A 1 56 ? -1.893 -7.512 5.705 1.00 0.00 56 GLY A CA 10
ATOM 16146 C C . GLY A 1 56 ? -1.054 -7.775 6.955 1.00 0.00 56 GLY A C 10
ATOM 16147 O O . GLY A 1 56 ? -1.481 -8.567 7.797 1.00 0.00 56 GLY A O 10
ATOM 16151 N N . LEU A 1 57 ? 0.153 -7.201 7.084 1.00 0.00 57 LEU A N 10
ATOM 16152 C CA . LEU A 1 57 ? 1.232 -7.728 7.925 1.00 0.00 57 LEU A CA 10
ATOM 16153 C C . LEU A 1 57 ? 1.735 -6.688 8.918 1.00 0.00 57 LEU A C 10
ATOM 16154 O O . LEU A 1 57 ? 1.567 -5.489 8.703 1.00 0.00 57 LEU A O 10
ATOM 16170 N N . THR A 1 58 ? 2.368 -7.154 9.992 1.00 0.00 58 THR A N 10
ATOM 16171 C CA . THR A 1 58 ? 2.959 -6.299 11.009 1.00 0.00 58 THR A CA 10
ATOM 16172 C C . THR A 1 58 ? 4.321 -5.767 10.541 1.00 0.00 58 THR A C 10
ATOM 16173 O O . THR A 1 58 ? 4.890 -6.245 9.552 1.00 0.00 58 THR A O 10
ATOM 16184 N N . GLN A 1 59 ? 4.861 -4.765 11.250 1.00 0.00 59 GLN A N 10
ATOM 16185 C CA . GLN A 1 59 ? 6.077 -4.081 10.821 1.00 0.00 59 GLN A CA 10
ATOM 16186 C C . GLN A 1 59 ? 7.254 -5.053 10.749 1.00 0.00 59 GLN A C 10
ATOM 16187 O O . GLN A 1 59 ? 8.029 -4.970 9.802 1.00 0.00 59 GLN A O 10
ATOM 16201 N N . GLY A 1 60 ? 7.408 -5.948 11.729 1.00 0.00 60 GLY A N 10
ATOM 16202 C CA . GLY A 1 60 ? 8.516 -6.892 11.760 1.00 0.00 60 GLY A CA 10
ATOM 16203 C C . GLY A 1 60 ? 8.506 -7.778 10.521 1.00 0.00 60 GLY A C 10
ATOM 16204 O O . GLY A 1 60 ? 9.534 -7.919 9.859 1.00 0.00 60 GLY A O 10
ATOM 16208 N N . SER A 1 61 ? 7.344 -8.339 10.189 1.00 0.00 61 SER A N 10
ATOM 16209 C CA . SER A 1 61 ? 7.168 -9.242 9.066 1.00 0.00 61 SER A CA 10
ATOM 16210 C C . SER A 1 61 ? 7.395 -8.510 7.748 1.00 0.00 61 SER A C 10
ATOM 16211 O O . SER A 1 61 ? 8.064 -9.026 6.856 1.00 0.00 61 SER A O 10
ATOM 16219 N N . VAL A 1 62 ? 6.854 -7.305 7.584 1.00 0.00 62 VAL A N 10
ATOM 16220 C CA . VAL A 1 62 ? 7.016 -6.578 6.333 1.00 0.00 62 VAL A CA 10
ATOM 16221 C C . VAL A 1 62 ? 8.446 -6.024 6.200 1.00 0.00 62 VAL A C 10
ATOM 16222 O O . VAL A 1 62 ? 8.985 -5.969 5.095 1.00 0.00 62 VAL A O 10
ATOM 16235 N N . SER A 1 63 ? 9.102 -5.673 7.311 1.00 0.00 63 SER A N 10
ATOM 16236 C CA . SER A 1 63 ? 10.498 -5.272 7.325 1.00 0.00 63 SER A CA 10
ATOM 16237 C C . SER A 1 63 ? 11.367 -6.471 6.947 1.00 0.00 63 SER A C 10
ATOM 16238 O O . SER A 1 63 ? 12.300 -6.312 6.162 1.00 0.00 63 SER A O 10
ATOM 16246 N N . ASP A 1 64 ? 11.101 -7.667 7.486 1.00 0.00 64 ASP A N 10
ATOM 16247 C CA . ASP A 1 64 ? 11.748 -8.904 7.044 1.00 0.00 64 ASP A CA 10
ATOM 16248 C C . ASP A 1 64 ? 11.604 -9.048 5.533 1.00 0.00 64 ASP A C 10
ATOM 16249 O O . ASP A 1 64 ? 12.602 -9.289 4.860 1.00 0.00 64 ASP A O 10
ATOM 16258 N N . LEU A 1 65 ? 10.403 -8.816 4.993 1.00 0.00 65 LEU A N 10
ATOM 16259 C CA . LEU A 1 65 ? 10.167 -8.957 3.567 1.00 0.00 65 LEU A CA 10
ATOM 16260 C C . LEU A 1 65 ? 11.024 -8.002 2.747 1.00 0.00 65 LEU A C 10
ATOM 16261 O O . LEU A 1 65 ? 11.639 -8.417 1.767 1.00 0.00 65 LEU A O 10
ATOM 16277 N N . LEU A 1 66 ? 11.042 -6.722 3.126 1.00 0.00 66 LEU A N 10
ATOM 16278 C CA . LEU A 1 66 ? 11.707 -5.674 2.365 1.00 0.00 66 LEU A CA 10
ATOM 16279 C C . LEU A 1 66 ? 13.223 -5.720 2.508 1.00 0.00 66 LEU A C 10
ATOM 16280 O O . LEU A 1 66 ? 13.941 -5.333 1.589 1.00 0.00 66 LEU A O 10
ATOM 16296 N N . SER A 1 67 ? 13.702 -6.195 3.650 1.00 0.00 67 SER A N 10
ATOM 16297 C CA . SER A 1 67 ? 15.118 -6.387 3.929 1.00 0.00 67 SER A CA 10
ATOM 16298 C C . SER A 1 67 ? 15.634 -7.660 3.261 1.00 0.00 67 SER A C 10
ATOM 16299 O O . SER A 1 67 ? 16.688 -7.641 2.624 1.00 0.00 67 SER A O 10
ATOM 16307 N N . ARG A 1 68 ? 14.954 -8.794 3.450 1.00 0.00 68 ARG A N 10
ATOM 16308 C CA . ARG A 1 68 ? 15.455 -10.123 3.110 1.00 0.00 68 ARG A CA 10
ATOM 16309 C C . ARG A 1 68 ? 14.434 -10.870 2.252 1.00 0.00 68 ARG A C 10
ATOM 16310 O O . ARG A 1 68 ? 14.014 -11.966 2.646 1.00 0.00 68 ARG A O 10
ATOM 16331 N N . PRO A 1 69 ? 14.063 -10.368 1.063 1.00 0.00 69 PRO A N 10
ATOM 16332 C CA . PRO A 1 69 ? 13.155 -11.098 0.193 1.00 0.00 69 PRO A CA 10
ATOM 16333 C C . PRO A 1 69 ? 13.801 -12.425 -0.203 1.00 0.00 69 PRO A C 10
ATOM 16334 O O . PRO A 1 69 ? 14.992 -12.468 -0.526 1.00 0.00 69 PRO A O 10
ATOM 16345 N N . LYS A 1 70 ? 13.077 -13.537 -0.123 1.00 0.00 70 LYS A N 10
ATOM 16346 C CA . LYS A 1 70 ? 13.478 -14.763 -0.792 1.00 0.00 70 LYS A CA 10
ATOM 16347 C C . LYS A 1 70 ? 13.341 -14.555 -2.302 1.00 0.00 70 LYS A C 10
ATOM 16348 O O . LYS A 1 70 ? 12.540 -13.720 -2.728 1.00 0.00 70 LYS A O 10
ATOM 16367 N N . PRO A 1 71 ? 14.081 -15.320 -3.113 1.00 0.00 71 PRO A N 10
ATOM 16368 C CA . PRO A 1 71 ? 13.908 -15.303 -4.554 1.00 0.00 71 PRO A CA 10
ATOM 16369 C C . PRO A 1 71 ? 12.533 -15.882 -4.892 1.00 0.00 71 PRO A C 10
ATOM 16370 O O . PRO A 1 71 ? 11.984 -16.683 -4.128 1.00 0.00 71 PRO A O 10
ATOM 16381 N N . TRP A 1 72 ? 11.990 -15.530 -6.054 1.00 0.00 72 TRP A N 10
ATOM 16382 C CA . TRP A 1 72 ? 10.673 -15.963 -6.499 1.00 0.00 72 TRP A CA 10
ATOM 16383 C C . TRP A 1 72 ? 10.563 -17.488 -6.479 1.00 0.00 72 TRP A C 10
ATOM 16384 O O . TRP A 1 72 ? 9.566 -18.019 -5.986 1.00 0.00 72 TRP A O 10
ATOM 16405 N N . HIS A 1 73 ? 11.593 -18.213 -6.934 1.00 0.00 73 HIS A N 10
ATOM 16406 C CA . HIS A 1 73 ? 11.573 -19.674 -6.943 1.00 0.00 73 HIS A CA 10
ATOM 16407 C C . HIS A 1 73 ? 11.505 -20.277 -5.528 1.00 0.00 73 HIS A C 10
ATOM 16408 O O . HIS A 1 73 ? 10.955 -21.361 -5.341 1.00 0.00 73 HIS A O 10
ATOM 16422 N N . LYS A 1 74 ? 12.067 -19.617 -4.506 1.00 0.00 74 LYS A N 10
ATOM 16423 C CA . LYS A 1 74 ? 12.006 -20.097 -3.119 1.00 0.00 74 LYS A CA 10
ATOM 16424 C C . LYS A 1 74 ? 10.601 -19.920 -2.559 1.00 0.00 74 LYS A C 10
ATOM 16425 O O . LYS A 1 74 ? 10.221 -20.611 -1.608 1.00 0.00 74 LYS A O 10
ATOM 16444 N N . LEU A 1 75 ? 9.836 -18.971 -3.085 1.00 0.00 75 LEU A N 10
ATOM 16445 C CA . LEU A 1 75 ? 8.481 -18.716 -2.646 1.00 0.00 75 LEU A CA 10
ATOM 16446 C C . LEU A 1 75 ? 7.559 -19.668 -3.406 1.00 0.00 75 LEU A C 10
ATOM 16447 O O . LEU A 1 75 ? 7.791 -19.993 -4.573 1.00 0.00 75 LEU A O 10
ATOM 16463 N N . SER A 1 76 ? 6.505 -20.124 -2.744 1.00 0.00 76 SER A N 10
ATOM 16464 C CA . SER A 1 76 ? 5.346 -20.728 -3.391 1.00 0.00 76 SER A CA 10
ATOM 16465 C C . SER A 1 76 ? 4.341 -19.611 -3.695 1.00 0.00 76 SER A C 10
ATOM 16466 O O . SER A 1 76 ? 4.591 -18.463 -3.330 1.00 0.00 76 SER A O 10
ATOM 16474 N N . LEU A 1 77 ? 3.191 -19.897 -4.311 1.00 0.00 77 LEU A N 10
ATOM 16475 C CA . LEU A 1 77 ? 2.182 -18.869 -4.624 1.00 0.00 77 LEU A CA 10
ATOM 16476 C C . LEU A 1 77 ? 1.793 -18.054 -3.382 1.00 0.00 77 LEU A C 10
ATOM 16477 O O . LEU A 1 77 ? 1.804 -16.827 -3.403 1.00 0.00 77 LEU A O 10
ATOM 16493 N N . LYS A 1 78 ? 1.552 -18.723 -2.256 1.00 0.00 78 LYS A N 10
ATOM 16494 C CA . LYS A 1 78 ? 1.315 -18.091 -0.959 1.00 0.00 78 LYS A CA 10
ATOM 16495 C C . LYS A 1 78 ? 2.464 -17.183 -0.497 1.00 0.00 78 LYS A C 10
ATOM 16496 O O . LYS A 1 78 ? 2.231 -16.222 0.230 1.00 0.00 78 LYS A O 10
ATOM 16515 N N . GLY A 1 79 ? 3.696 -17.447 -0.923 1.00 0.00 79 GLY A N 10
ATOM 16516 C CA . GLY A 1 79 ? 4.846 -16.585 -0.684 1.00 0.00 79 GLY A CA 10
ATOM 16517 C C . GLY A 1 79 ? 4.935 -15.424 -1.669 1.00 0.00 79 GLY A C 10
ATOM 16518 O O . GLY A 1 79 ? 5.582 -14.420 -1.383 1.00 0.00 79 GLY A O 10
ATOM 16522 N N . ARG A 1 80 ? 4.320 -15.544 -2.844 1.00 0.00 80 ARG A N 10
ATOM 16523 C CA . ARG A 1 80 ? 4.407 -14.582 -3.932 1.00 0.00 80 ARG A CA 10
ATOM 16524 C C . ARG A 1 80 ? 3.270 -13.574 -3.915 1.00 0.00 80 ARG A C 10
ATOM 16525 O O . ARG A 1 80 ? 3.458 -12.475 -4.427 1.00 0.00 80 ARG A O 10
ATOM 16546 N N . GLU A 1 81 ? 2.161 -13.904 -3.250 1.00 0.00 81 GLU A N 10
ATOM 16547 C CA . GLU A 1 81 ? 1.041 -13.029 -2.921 1.00 0.00 81 GLU A CA 10
ATOM 16548 C C . GLU A 1 81 ? 1.498 -11.590 -2.648 1.00 0.00 81 GLU A C 10
ATOM 16549 O O . GLU A 1 81 ? 1.035 -10.686 -3.349 1.00 0.00 81 GLU A O 10
ATOM 16561 N N . PRO A 1 82 ? 2.416 -11.339 -1.694 1.00 0.00 82 PRO A N 10
ATOM 16562 C CA . PRO A 1 82 ? 2.791 -9.984 -1.357 1.00 0.00 82 PRO A CA 10
ATOM 16563 C C . PRO A 1 82 ? 3.520 -9.311 -2.517 1.00 0.00 82 PRO A C 10
ATOM 16564 O O . PRO A 1 82 ? 3.147 -8.211 -2.900 1.00 0.00 82 PRO A O 10
ATOM 16575 N N . PHE A 1 83 ? 4.540 -9.949 -3.095 1.00 0.00 83 PHE A N 10
ATOM 16576 C CA . PHE A 1 83 ? 5.361 -9.352 -4.143 1.00 0.00 83 PHE A CA 10
ATOM 16577 C C . PHE A 1 83 ? 4.541 -9.031 -5.396 1.00 0.00 83 PHE A C 10
ATOM 16578 O O . PHE A 1 83 ? 4.812 -8.016 -6.034 1.00 0.00 83 PHE A O 10
ATOM 16595 N N . VAL A 1 84 ? 3.516 -9.829 -5.715 1.00 0.00 84 VAL A N 10
ATOM 16596 C CA . VAL A 1 84 ? 2.544 -9.495 -6.751 1.00 0.00 84 VAL A CA 10
ATOM 16597 C C . VAL A 1 84 ? 1.823 -8.207 -6.361 1.00 0.00 84 VAL A C 10
ATOM 16598 O O . VAL A 1 84 ? 1.838 -7.251 -7.132 1.00 0.00 84 VAL A O 10
ATOM 16611 N N . ARG A 1 85 ? 1.222 -8.141 -5.166 1.00 0.00 85 ARG A N 10
ATOM 16612 C CA . ARG A 1 85 ? 0.506 -6.944 -4.735 1.00 0.00 85 ARG A CA 10
ATOM 16613 C C . ARG A 1 85 ? 1.424 -5.723 -4.761 1.00 0.00 85 ARG A C 10
ATOM 16614 O O . ARG A 1 85 ? 0.971 -4.652 -5.136 1.00 0.00 85 ARG A O 10
ATOM 16635 N N . MET A 1 86 ? 2.703 -5.854 -4.400 1.00 0.00 86 MET A N 10
ATOM 16636 C CA . MET A 1 86 ? 3.682 -4.796 -4.489 1.00 0.00 86 MET A CA 10
ATOM 16637 C C . MET A 1 86 ? 3.907 -4.355 -5.935 1.00 0.00 86 MET A C 10
ATOM 16638 O O . MET A 1 86 ? 3.815 -3.165 -6.197 1.00 0.00 86 MET A O 10
ATOM 16652 N N . GLN A 1 87 ? 4.199 -5.268 -6.868 1.00 0.00 87 GLN A N 10
ATOM 16653 C CA . GLN A 1 87 ? 4.378 -4.940 -8.285 1.00 0.00 87 GLN A CA 10
ATOM 16654 C C . GLN A 1 87 ? 3.154 -4.183 -8.833 1.00 0.00 87 GLN A C 10
ATOM 16655 O O . GLN A 1 87 ? 3.316 -3.199 -9.556 1.00 0.00 87 GLN A O 10
ATOM 16669 N N . LEU A 1 88 ? 1.940 -4.634 -8.499 1.00 0.00 88 LEU A N 10
ATOM 16670 C CA . LEU A 1 88 ? 0.713 -4.007 -8.980 1.00 0.00 88 LEU A CA 10
ATOM 16671 C C . LEU A 1 88 ? 0.424 -2.685 -8.266 1.00 0.00 88 LEU A C 10
ATOM 16672 O O . LEU A 1 88 ? -0.080 -1.761 -8.905 1.00 0.00 88 LEU A O 10
ATOM 16688 N N . TRP A 1 89 ? 0.751 -2.553 -6.977 1.00 0.00 89 TRP A N 10
ATOM 16689 C CA . TRP A 1 89 ? 0.660 -1.292 -6.245 1.00 0.00 89 TRP A CA 10
ATOM 16690 C C . TRP A 1 89 ? 1.603 -0.289 -6.909 1.00 0.00 89 TRP A C 10
ATOM 16691 O O . TRP A 1 89 ? 1.212 0.834 -7.181 1.00 0.00 89 TRP A O 10
ATOM 16712 N N . LEU A 1 90 ? 2.819 -0.718 -7.254 1.00 0.00 90 LEU A N 10
ATOM 16713 C CA . LEU A 1 90 ? 3.824 0.066 -7.965 1.00 0.00 90 LEU A CA 10
ATOM 16714 C C . LEU A 1 90 ? 3.427 0.426 -9.409 1.00 0.00 90 LEU A C 10
ATOM 16715 O O . LEU A 1 90 ? 4.180 1.103 -10.112 1.00 0.00 90 LEU A O 10
ATOM 16731 N N . ASN A 1 91 ? 2.316 -0.105 -9.915 1.00 0.00 91 ASN A N 10
ATOM 16732 C CA . ASN A 1 91 ? 1.717 0.295 -11.194 1.00 0.00 91 ASN A CA 10
ATOM 16733 C C . ASN A 1 91 ? 0.615 1.331 -11.011 1.00 0.00 91 ASN A C 10
ATOM 16734 O O . ASN A 1 91 ? 0.318 2.077 -11.950 1.00 0.00 91 ASN A O 10
ATOM 16745 N N . ASP A 1 92 ? -0.062 1.309 -9.866 1.00 0.00 92 ASP A N 10
ATOM 16746 C CA . ASP A 1 92 ? -1.239 2.128 -9.622 1.00 0.00 92 ASP A CA 10
ATOM 16747 C C . ASP A 1 92 ? -0.771 3.570 -9.392 1.00 0.00 92 ASP A C 10
ATOM 16748 O O . ASP A 1 92 ? 0.271 3.770 -8.765 1.00 0.00 92 ASP A O 10
ATOM 16757 N N . PRO A 1 93 ? -1.489 4.594 -9.879 1.00 0.00 93 PRO A N 10
ATOM 16758 C CA . PRO A 1 93 ? -1.072 5.973 -9.694 1.00 0.00 93 PRO A CA 10
ATOM 16759 C C . PRO A 1 93 ? -1.341 6.456 -8.266 1.00 0.00 93 PRO A C 10
ATOM 16760 O O . PRO A 1 93 ? -0.459 7.016 -7.618 1.00 0.00 93 PRO A O 10
ATOM 16771 N N . HIS A 1 94 ? -2.540 6.207 -7.732 1.00 0.00 94 HIS A N 10
ATOM 16772 C CA . HIS A 1 94 ? -2.956 6.678 -6.412 1.00 0.00 94 HIS A CA 10
ATOM 16773 C C . HIS A 1 94 ? -2.554 5.665 -5.341 1.00 0.00 94 HIS A C 10
ATOM 16774 O O . HIS A 1 94 ? -3.176 5.580 -4.281 1.00 0.00 94 HIS A O 10
ATOM 16788 N N . ASN A 1 95 ? -1.540 4.852 -5.631 1.00 0.00 95 ASN A N 10
ATOM 16789 C CA . ASN A 1 95 ? -0.974 3.861 -4.735 1.00 0.00 95 ASN A CA 10
ATOM 16790 C C . ASN A 1 95 ? -0.423 4.543 -3.485 1.00 0.00 95 ASN A C 10
ATOM 16791 O O . ASN A 1 95 ? -0.726 4.106 -2.373 1.00 0.00 95 ASN A O 10
ATOM 16802 N N . VAL A 1 96 ? 0.322 5.641 -3.642 1.00 0.00 96 VAL A N 10
ATOM 16803 C CA . VAL A 1 96 ? 0.811 6.443 -2.554 1.00 0.00 96 VAL A CA 10
ATOM 16804 C C . VAL A 1 96 ? -0.352 7.179 -1.894 1.00 0.00 96 VAL A C 10
ATOM 16805 O O . VAL A 1 96 ? -0.412 7.248 -0.672 1.00 0.00 96 VAL A O 10
ATOM 16818 N N . GLU A 1 97 ? -1.260 7.767 -2.664 1.00 0.00 97 GLU A N 10
ATOM 16819 C CA . GLU A 1 97 ? -2.273 8.648 -2.103 1.00 0.00 97 GLU A CA 10
ATOM 16820 C C . GLU A 1 97 ? -3.232 7.897 -1.189 1.00 0.00 97 GLU A C 10
ATOM 16821 O O . GLU A 1 97 ? -3.410 8.284 -0.034 1.00 0.00 97 GLU A O 10
ATOM 16833 N N . LYS A 1 98 ? -3.809 6.792 -1.663 1.00 0.00 98 LYS A N 10
ATOM 16834 C CA . LYS A 1 98 ? -4.712 6.005 -0.833 1.00 0.00 98 LYS A CA 10
ATOM 16835 C C . LYS A 1 98 ? -3.967 5.374 0.345 1.00 0.00 98 LYS A C 10
ATOM 16836 O O . LYS A 1 98 ? -4.569 5.215 1.404 1.00 0.00 98 LYS A O 10
ATOM 16855 N N . LEU A 1 99 ? -2.664 5.083 0.205 1.00 0.00 99 LEU A N 10
ATOM 16856 C CA . LEU A 1 99 ? -1.833 4.690 1.342 1.00 0.00 99 LEU A CA 10
ATOM 16857 C C . LEU A 1 99 ? -1.815 5.814 2.383 1.00 0.00 99 LEU A C 10
ATOM 16858 O O . LEU A 1 99 ? -2.024 5.570 3.572 1.00 0.00 99 LEU A O 10
ATOM 16874 N N . ARG A 1 100 ? -1.592 7.055 1.945 1.00 0.00 100 ARG A N 10
ATOM 16875 C CA . ARG A 1 100 ? -1.518 8.215 2.817 1.00 0.00 100 ARG A CA 10
ATOM 16876 C C . ARG A 1 100 ? -2.848 8.396 3.543 1.00 0.00 100 ARG A C 10
ATOM 16877 O O . ARG A 1 100 ? -2.861 8.707 4.735 1.00 0.00 100 ARG A O 10
ATOM 16898 N N . ASP A 1 101 ? -3.961 8.199 2.832 1.00 0.00 101 ASP A N 10
ATOM 16899 C CA . ASP A 1 101 ? -5.317 8.429 3.329 1.00 0.00 101 ASP A CA 10
ATOM 16900 C C . ASP A 1 101 ? -5.736 7.461 4.438 1.00 0.00 101 ASP A C 10
ATOM 16901 O O . ASP A 1 101 ? -6.769 7.673 5.073 1.00 0.00 101 ASP A O 10
ATOM 16910 N N . MET A 1 102 ? -4.954 6.412 4.708 1.00 0.00 102 MET A N 10
ATOM 16911 C CA . MET A 1 102 ? -5.120 5.586 5.901 1.00 0.00 102 MET A CA 10
ATOM 16912 C C . MET A 1 102 ? -4.736 6.396 7.145 1.00 0.00 102 MET A C 10
ATOM 16913 O O . MET A 1 102 ? -5.493 6.467 8.107 1.00 0.00 102 MET A O 10
ATOM 16927 N N . LYS A 1 103 ? -3.533 6.986 7.134 1.00 0.00 103 LYS A N 10
ATOM 16928 C CA . LYS A 1 103 ? -2.996 7.766 8.248 1.00 0.00 103 LYS A CA 10
ATOM 16929 C C . LYS A 1 103 ? -3.753 9.085 8.373 1.00 0.00 103 LYS A C 10
ATOM 16930 O O . LYS A 1 103 ? -4.177 9.433 9.475 1.00 0.00 103 LYS A O 10
ATOM 16949 N N . LYS A 1 104 ? -3.948 9.771 7.240 1.00 0.00 104 LYS A N 10
ATOM 16950 C CA . LYS A 1 104 ? -4.596 11.070 7.076 1.00 0.00 104 LYS A CA 10
ATOM 16951 C C . LYS A 1 104 ? -4.212 12.056 8.188 1.00 0.00 104 LYS A C 10
ATOM 16952 O O . LYS A 1 104 ? -3.033 12.126 8.536 1.00 0.00 104 LYS A O 10
ATOM 16971 N N . LEU A 1 105 ? -5.187 12.831 8.684 1.00 0.00 105 LEU A N 10
ATOM 16972 C CA . LEU A 1 105 ? -5.164 13.639 9.903 1.00 0.00 105 LEU A CA 10
ATOM 16973 C C . LEU A 1 105 ? -3.856 14.412 10.065 1.00 0.00 105 LEU A C 10
ATOM 16974 O O . LEU A 1 105 ? -3.057 14.111 10.950 1.00 0.00 105 LEU A O 10
ATOM 16990 N N . SER A 1 106 ? -3.696 15.445 9.225 1.00 0.00 106 SER A N 10
ATOM 16991 C CA . SER A 1 106 ? -2.637 16.461 9.198 1.00 0.00 106 SER A CA 10
ATOM 16992 C C . SER A 1 106 ? -1.641 16.162 8.064 1.00 0.00 106 SER A C 10
ATOM 16993 O O . SER A 1 106 ? -0.474 16.541 8.161 1.00 0.00 106 SER A O 10
ATOM 17001 N N . GLY A 1 107 ? -2.061 15.472 7.000 1.00 0.00 107 GLY A N 10
ATOM 17002 C CA . GLY A 1 107 ? -1.174 14.972 5.960 1.00 0.00 107 GLY A CA 10
ATOM 17003 C C . GLY A 1 107 ? -1.126 15.870 4.727 1.00 0.00 107 GLY A C 10
ATOM 17004 O O . GLY A 1 107 ? -2.033 15.744 3.902 1.00 0.00 107 GLY A O 10
ATOM 17008 N N . PRO A 1 108 ? -0.118 16.746 4.548 1.00 0.00 108 PRO A N 10
ATOM 17009 C CA . PRO A 1 108 ? 0.000 17.574 3.348 1.00 0.00 108 PRO A CA 10
ATOM 17010 C C . PRO A 1 108 ? 0.125 16.709 2.085 1.00 0.00 108 PRO A C 10
ATOM 17011 O O . PRO A 1 108 ? 0.423 15.512 2.164 1.00 0.00 108 PRO A O 10
ATOM 17022 N N . SER A 1 109 ? -0.140 17.316 0.928 1.00 0.00 109 SER A N 10
ATOM 17023 C CA . SER A 1 109 ? -0.353 16.606 -0.318 1.00 0.00 109 SER A CA 10
ATOM 17024 C C . SER A 1 109 ? 0.438 17.273 -1.440 1.00 0.00 109 SER A C 10
ATOM 17025 O O . SER A 1 109 ? 0.165 18.416 -1.821 1.00 0.00 109 SER A O 10
ATOM 17033 N N . SER A 1 110 ? 1.358 16.516 -2.039 1.00 0.00 110 SER A N 10
ATOM 17034 C CA . SER A 1 110 ? 1.415 16.488 -3.493 1.00 0.00 110 SER A CA 10
ATOM 17035 C C . SER A 1 110 ? 0.064 15.982 -3.994 1.00 0.00 110 SER A C 10
ATOM 17036 O O . SER A 1 110 ? -0.526 15.083 -3.380 1.00 0.00 110 SER A O 10
ATOM 17044 N N . GLY A 1 111 ? -0.396 16.543 -5.105 1.00 0.00 111 GLY A N 10
ATOM 17045 C CA . GLY A 1 111 ? -1.616 16.184 -5.789 1.00 0.00 111 GLY A CA 10
ATOM 17046 C C . GLY A 1 111 ? -1.528 16.880 -7.120 1.00 0.00 111 GLY A C 10
ATOM 17047 O O . GLY A 1 111 ? -1.359 16.188 -8.142 1.00 0.00 111 GLY A O 10
ATOM 17051 N N . GLY A 1 1 ? -33.521 -5.707 -45.495 1.00 0.00 1 GLY A N 11
ATOM 17052 C CA . GLY A 1 1 ? -34.203 -6.358 -44.361 1.00 0.00 1 GLY A CA 11
ATOM 17053 C C . GLY A 1 1 ? -33.414 -7.583 -43.928 1.00 0.00 1 GLY A C 11
ATOM 17054 O O . GLY A 1 1 ? -32.319 -7.790 -44.447 1.00 0.00 1 GLY A O 11
ATOM 17058 N N . SER A 1 2 ? -33.964 -8.392 -43.017 1.00 0.00 2 SER A N 11
ATOM 17059 C CA . SER A 1 2 ? -33.266 -9.460 -42.304 1.00 0.00 2 SER A CA 11
ATOM 17060 C C . SER A 1 2 ? -32.221 -8.848 -41.365 1.00 0.00 2 SER A C 11
ATOM 17061 O O . SER A 1 2 ? -32.473 -8.780 -40.165 1.00 0.00 2 SER A O 11
ATOM 17069 N N . SER A 1 3 ? -31.110 -8.336 -41.903 1.00 0.00 3 SER A N 11
ATOM 17070 C CA . SER A 1 3 ? -30.008 -7.675 -41.203 1.00 0.00 3 SER A CA 11
ATOM 17071 C C . SER A 1 3 ? -29.183 -8.646 -40.343 1.00 0.00 3 SER A C 11
ATOM 17072 O O . SER A 1 3 ? -27.964 -8.674 -40.486 1.00 0.00 3 SER A O 11
ATOM 17080 N N . GLY A 1 4 ? -29.822 -9.483 -39.522 1.00 0.00 4 GLY A N 11
ATOM 17081 C CA . GLY A 1 4 ? -29.155 -10.422 -38.630 1.00 0.00 4 GLY A CA 11
ATOM 17082 C C . GLY A 1 4 ? -28.733 -9.744 -37.326 1.00 0.00 4 GLY A C 11
ATOM 17083 O O . GLY A 1 4 ? -28.931 -8.543 -37.136 1.00 0.00 4 GLY A O 11
ATOM 17087 N N . SER A 1 5 ? -28.191 -10.530 -36.396 1.00 0.00 5 SER A N 11
ATOM 17088 C CA . SER A 1 5 ? -27.642 -10.098 -35.116 1.00 0.00 5 SER A CA 11
ATOM 17089 C C . SER A 1 5 ? -26.775 -11.245 -34.594 1.00 0.00 5 SER A C 11
ATOM 17090 O O . SER A 1 5 ? -27.273 -12.361 -34.446 1.00 0.00 5 SER A O 11
ATOM 17098 N N . SER A 1 6 ? -25.486 -11.001 -34.357 1.00 0.00 6 SER A N 11
ATOM 17099 C CA . SER A 1 6 ? -24.534 -11.978 -33.838 1.00 0.00 6 SER A CA 11
ATOM 17100 C C . SER A 1 6 ? -23.303 -11.225 -33.304 1.00 0.00 6 SER A C 11
ATOM 17101 O O . SER A 1 6 ? -23.235 -10.003 -33.440 1.00 0.00 6 SER A O 11
ATOM 17109 N N . GLY A 1 7 ? -22.343 -11.935 -32.694 1.00 0.00 7 GLY A N 11
ATOM 17110 C CA . GLY A 1 7 ? -21.036 -11.392 -32.309 1.00 0.00 7 GLY A CA 11
ATOM 17111 C C . GLY A 1 7 ? -20.737 -11.494 -30.811 1.00 0.00 7 GLY A C 11
ATOM 17112 O O . GLY A 1 7 ? -19.581 -11.622 -30.412 1.00 0.00 7 GLY A O 11
ATOM 17116 N N . TYR A 1 8 ? -21.774 -11.414 -29.982 1.00 0.00 8 TYR A N 11
ATOM 17117 C CA . TYR A 1 8 ? -21.661 -11.068 -28.571 1.00 0.00 8 TYR A CA 11
ATOM 17118 C C . TYR A 1 8 ? -21.219 -12.258 -27.710 1.00 0.00 8 TYR A C 11
ATOM 17119 O O . TYR A 1 8 ? -21.980 -13.205 -27.523 1.00 0.00 8 TYR A O 11
ATOM 17137 N N . SER A 1 9 ? -20.005 -12.194 -27.158 1.00 0.00 9 SER A N 11
ATOM 17138 C CA . SER A 1 9 ? -19.576 -12.963 -25.991 1.00 0.00 9 SER A CA 11
ATOM 17139 C C . SER A 1 9 ? -18.447 -12.175 -25.313 1.00 0.00 9 SER A C 11
ATOM 17140 O O . SER A 1 9 ? -17.809 -11.327 -25.954 1.00 0.00 9 SER A O 11
ATOM 17148 N N . GLY A 1 10 ? -18.185 -12.461 -24.038 1.00 0.00 10 GLY A N 11
ATOM 17149 C CA . GLY A 1 10 ? -17.180 -11.798 -23.221 1.00 0.00 10 GLY A CA 11
ATOM 17150 C C . GLY A 1 10 ? -17.367 -12.250 -21.777 1.00 0.00 10 GLY A C 11
ATOM 17151 O O . GLY A 1 10 ? -18.326 -11.814 -21.142 1.00 0.00 10 GLY A O 11
ATOM 17155 N N . SER A 1 11 ? -16.510 -13.139 -21.269 1.00 0.00 11 SER A N 11
ATOM 17156 C CA . SER A 1 11 ? -16.692 -13.784 -19.969 1.00 0.00 11 SER A CA 11
ATOM 17157 C C . SER A 1 11 ? -15.370 -13.799 -19.197 1.00 0.00 11 SER A C 11
ATOM 17158 O O . SER A 1 11 ? -14.357 -14.275 -19.720 1.00 0.00 11 SER A O 11
ATOM 17166 N N . GLN A 1 12 ? -15.366 -13.320 -17.947 1.00 0.00 12 GLN A N 11
ATOM 17167 C CA . GLN A 1 12 ? -14.284 -13.466 -16.965 1.00 0.00 12 GLN A CA 11
ATOM 17168 C C . GLN A 1 12 ? -14.867 -13.519 -15.540 1.00 0.00 12 GLN A C 11
ATOM 17169 O O . GLN A 1 12 ? -16.066 -13.296 -15.351 1.00 0.00 12 GLN A O 11
ATOM 17183 N N . ALA A 1 13 ? -14.019 -13.758 -14.531 1.00 0.00 13 ALA A N 11
ATOM 17184 C CA . ALA A 1 13 ? -14.290 -13.491 -13.122 1.00 0.00 13 ALA A CA 11
ATOM 17185 C C . ALA A 1 13 ? -12.957 -13.201 -12.407 1.00 0.00 13 ALA A C 11
ATOM 17186 O O . ALA A 1 13 ? -11.950 -13.821 -12.763 1.00 0.00 13 ALA A O 11
ATOM 17193 N N . PRO A 1 14 ? -12.916 -12.305 -11.403 1.00 0.00 14 PRO A N 11
ATOM 17194 C CA . PRO A 1 14 ? -11.669 -11.719 -10.902 1.00 0.00 14 PRO A CA 11
ATOM 17195 C C . PRO A 1 14 ? -10.789 -12.654 -10.065 1.00 0.00 14 PRO A C 11
ATOM 17196 O O . PRO A 1 14 ? -9.577 -12.444 -10.013 1.00 0.00 14 PRO A O 11
ATOM 17207 N N . GLY A 1 15 ? -11.374 -13.651 -9.400 1.00 0.00 15 GLY A N 11
ATOM 17208 C CA . GLY A 1 15 ? -10.646 -14.665 -8.649 1.00 0.00 15 GLY A CA 11
ATOM 17209 C C . GLY A 1 15 ? -9.965 -14.164 -7.377 1.00 0.00 15 GLY A C 11
ATOM 17210 O O . GLY A 1 15 ? -9.884 -12.963 -7.091 1.00 0.00 15 GLY A O 11
ATOM 17214 N N . GLY A 1 16 ? -9.471 -15.129 -6.601 1.00 0.00 16 GLY A N 11
ATOM 17215 C CA . GLY A 1 16 ? -8.717 -14.889 -5.384 1.00 0.00 16 GLY A CA 11
ATOM 17216 C C . GLY A 1 16 ? -7.283 -14.489 -5.716 1.00 0.00 16 GLY A C 11
ATOM 17217 O O . GLY A 1 16 ? -6.740 -14.896 -6.749 1.00 0.00 16 GLY A O 11
ATOM 17221 N N . ILE A 1 17 ? -6.631 -13.765 -4.798 1.00 0.00 17 ILE A N 11
ATOM 17222 C CA . ILE A 1 17 ? -5.250 -13.297 -4.941 1.00 0.00 17 ILE A CA 11
ATOM 17223 C C . ILE A 1 17 ? -4.333 -14.467 -5.332 1.00 0.00 17 ILE A C 11
ATOM 17224 O O . ILE A 1 17 ? -3.429 -14.306 -6.144 1.00 0.00 17 ILE A O 11
ATOM 17240 N N . GLN A 1 18 ? -4.584 -15.667 -4.798 1.00 0.00 18 GLN A N 11
ATOM 17241 C CA . GLN A 1 18 ? -3.742 -16.843 -4.987 1.00 0.00 18 GLN A CA 11
ATOM 17242 C C . GLN A 1 18 ? -3.766 -17.417 -6.413 1.00 0.00 18 GLN A C 11
ATOM 17243 O O . GLN A 1 18 ? -2.854 -18.174 -6.749 1.00 0.00 18 GLN A O 11
ATOM 17257 N N . GLU A 1 19 ? -4.743 -17.054 -7.245 1.00 0.00 19 GLU A N 11
ATOM 17258 C CA . GLU A 1 19 ? -4.825 -17.363 -8.669 1.00 0.00 19 GLU A CA 11
ATOM 17259 C C . GLU A 1 19 ? -4.157 -16.243 -9.455 1.00 0.00 19 GLU A C 11
ATOM 17260 O O . GLU A 1 19 ? -3.329 -16.501 -10.319 1.00 0.00 19 GLU A O 11
ATOM 17272 N N . ILE A 1 20 ? -4.453 -14.988 -9.128 1.00 0.00 20 ILE A N 11
ATOM 17273 C CA . ILE A 1 20 ? -3.846 -13.830 -9.777 1.00 0.00 20 ILE A CA 11
ATOM 17274 C C . ILE A 1 20 ? -2.310 -13.862 -9.636 1.00 0.00 20 ILE A C 11
ATOM 17275 O O . ILE A 1 20 ? -1.582 -13.445 -10.539 1.00 0.00 20 ILE A O 11
ATOM 17291 N N . VAL A 1 21 ? -1.810 -14.394 -8.524 1.00 0.00 21 VAL A N 11
ATOM 17292 C CA . VAL A 1 21 ? -0.397 -14.631 -8.255 1.00 0.00 21 VAL A CA 11
ATOM 17293 C C . VAL A 1 21 ? 0.111 -15.846 -9.030 1.00 0.00 21 VAL A C 11
ATOM 17294 O O . VAL A 1 21 ? 1.268 -15.870 -9.442 1.00 0.00 21 VAL A O 11
ATOM 17307 N N . ALA A 1 22 ? -0.737 -16.854 -9.224 1.00 0.00 22 ALA A N 11
ATOM 17308 C CA . ALA A 1 22 ? -0.409 -18.033 -10.024 1.00 0.00 22 ALA A CA 11
ATOM 17309 C C . ALA A 1 22 ? -0.178 -17.631 -11.486 1.00 0.00 22 ALA A C 11
ATOM 17310 O O . ALA A 1 22 ? 0.749 -18.117 -12.134 1.00 0.00 22 ALA A O 11
ATOM 17317 N N . MET A 1 23 ? -1.000 -16.699 -11.968 1.00 0.00 23 MET A N 11
ATOM 17318 C CA . MET A 1 23 ? -0.957 -16.095 -13.291 1.00 0.00 23 MET A CA 11
ATOM 17319 C C . MET A 1 23 ? 0.181 -15.074 -13.445 1.00 0.00 23 MET A C 11
ATOM 17320 O O . MET A 1 23 ? 0.384 -14.572 -14.553 1.00 0.00 23 MET A O 11
ATOM 17334 N N . SER A 1 24 ? 0.882 -14.702 -12.371 1.00 0.00 24 SER A N 11
ATOM 17335 C CA . SER A 1 24 ? 1.917 -13.678 -12.427 1.00 0.00 24 SER A CA 11
ATOM 17336 C C . SER A 1 24 ? 3.138 -14.217 -13.176 1.00 0.00 24 SER A C 11
ATOM 17337 O O . SER A 1 24 ? 3.505 -15.373 -12.952 1.00 0.00 24 SER A O 11
ATOM 17345 N N . PRO A 1 25 ? 3.832 -13.384 -13.970 1.00 0.00 25 PRO A N 11
ATOM 17346 C CA . PRO A 1 25 ? 5.180 -13.678 -14.434 1.00 0.00 25 PRO A CA 11
ATOM 17347 C C . PRO A 1 25 ? 6.160 -13.638 -13.245 1.00 0.00 25 PRO A C 11
ATOM 17348 O O . PRO A 1 25 ? 5.754 -13.355 -12.111 1.00 0.00 25 PRO A O 11
ATOM 17359 N N . GLU A 1 26 ? 7.438 -13.942 -13.483 1.00 0.00 26 GLU A N 11
ATOM 17360 C CA . GLU A 1 26 ? 8.493 -13.929 -12.483 1.00 0.00 26 GLU A CA 11
ATOM 17361 C C . GLU A 1 26 ? 8.731 -12.495 -12.008 1.00 0.00 26 GLU A C 11
ATOM 17362 O O . GLU A 1 26 ? 9.349 -11.684 -12.702 1.00 0.00 26 GLU A O 11
ATOM 17374 N N . LEU A 1 27 ? 8.194 -12.164 -10.836 1.00 0.00 27 LEU A N 11
ATOM 17375 C CA . LEU A 1 27 ? 8.221 -10.828 -10.269 1.00 0.00 27 LEU A CA 11
ATOM 17376 C C . LEU A 1 27 ? 9.427 -10.710 -9.359 1.00 0.00 27 LEU A C 11
ATOM 17377 O O . LEU A 1 27 ? 9.595 -11.471 -8.405 1.00 0.00 27 LEU A O 11
ATOM 17393 N N . ASP A 1 28 ? 10.319 -9.791 -9.713 1.00 0.00 28 ASP A N 11
ATOM 17394 C CA . ASP A 1 28 ? 11.707 -9.886 -9.319 1.00 0.00 28 ASP A CA 11
ATOM 17395 C C . ASP A 1 28 ? 11.902 -9.294 -7.928 1.00 0.00 28 ASP A C 11
ATOM 17396 O O . ASP A 1 28 ? 12.019 -8.077 -7.756 1.00 0.00 28 ASP A O 11
ATOM 17405 N N . THR A 1 29 ? 11.852 -10.158 -6.916 1.00 0.00 29 THR A N 11
ATOM 17406 C CA . THR A 1 29 ? 11.583 -9.790 -5.532 1.00 0.00 29 THR A CA 11
ATOM 17407 C C . THR A 1 29 ? 12.506 -8.676 -5.024 1.00 0.00 29 THR A C 11
ATOM 17408 O O . THR A 1 29 ? 12.051 -7.743 -4.359 1.00 0.00 29 THR A O 11
ATOM 17419 N N . TYR A 1 30 ? 13.800 -8.733 -5.333 1.00 0.00 30 TYR A N 11
ATOM 17420 C CA . TYR A 1 30 ? 14.779 -7.756 -4.895 1.00 0.00 30 TYR A CA 11
ATOM 17421 C C . TYR A 1 30 ? 14.561 -6.381 -5.508 1.00 0.00 30 TYR A C 11
ATOM 17422 O O . TYR A 1 30 ? 14.713 -5.361 -4.839 1.00 0.00 30 TYR A O 11
ATOM 17440 N N . SER A 1 31 ? 14.219 -6.347 -6.790 1.00 0.00 31 SER A N 11
ATOM 17441 C CA . SER A 1 31 ? 13.934 -5.101 -7.477 1.00 0.00 31 SER A CA 11
ATOM 17442 C C . SER A 1 31 ? 12.614 -4.539 -6.952 1.00 0.00 31 SER A C 11
ATOM 17443 O O . SER A 1 31 ? 12.599 -3.376 -6.561 1.00 0.00 31 SER A O 11
ATOM 17451 N N . ILE A 1 32 ? 11.557 -5.350 -6.815 1.00 0.00 32 ILE A N 11
ATOM 17452 C CA . ILE A 1 32 ? 10.268 -4.910 -6.273 1.00 0.00 32 ILE A CA 11
ATOM 17453 C C . ILE A 1 32 ? 10.475 -4.320 -4.880 1.00 0.00 32 ILE A C 11
ATOM 17454 O O . ILE A 1 32 ? 10.131 -3.164 -4.661 1.00 0.00 32 ILE A O 11
ATOM 17470 N N . THR A 1 33 ? 11.039 -5.077 -3.935 1.00 0.00 33 THR A N 11
ATOM 17471 C CA . THR A 1 33 ? 11.213 -4.607 -2.559 1.00 0.00 33 THR A CA 11
ATOM 17472 C C . THR A 1 33 ? 11.941 -3.266 -2.520 1.00 0.00 33 THR A C 11
ATOM 17473 O O . THR A 1 33 ? 11.532 -2.372 -1.790 1.00 0.00 33 THR A O 11
ATOM 17484 N N . LYS A 1 34 ? 13.019 -3.136 -3.292 1.00 0.00 34 LYS A N 11
ATOM 17485 C CA . LYS A 1 34 ? 13.763 -1.897 -3.465 1.00 0.00 34 LYS A CA 11
ATOM 17486 C C . LYS A 1 34 ? 12.847 -0.797 -3.966 1.00 0.00 34 LYS A C 11
ATOM 17487 O O . LYS A 1 34 ? 12.613 0.152 -3.232 1.00 0.00 34 LYS A O 11
ATOM 17506 N N . ARG A 1 35 ? 12.274 -0.940 -5.157 1.00 0.00 35 ARG A N 11
ATOM 17507 C CA . ARG A 1 35 ? 11.412 0.060 -5.772 1.00 0.00 35 ARG A CA 11
ATOM 17508 C C . ARG A 1 35 ? 10.310 0.506 -4.804 1.00 0.00 35 ARG A C 11
ATOM 17509 O O . ARG A 1 35 ? 10.031 1.696 -4.735 1.00 0.00 35 ARG A O 11
ATOM 17530 N N . VAL A 1 36 ? 9.739 -0.414 -4.020 1.00 0.00 36 VAL A N 11
ATOM 17531 C CA . VAL A 1 36 ? 8.752 -0.151 -2.978 1.00 0.00 36 VAL A CA 11
ATOM 17532 C C . VAL A 1 36 ? 9.356 0.716 -1.872 1.00 0.00 36 VAL A C 11
ATOM 17533 O O . VAL A 1 36 ? 8.823 1.781 -1.569 1.00 0.00 36 VAL A O 11
ATOM 17546 N N . LYS A 1 37 ? 10.433 0.250 -1.233 1.00 0.00 37 LYS A N 11
ATOM 17547 C CA . LYS A 1 37 ? 11.086 0.943 -0.125 1.00 0.00 37 LYS A CA 11
ATOM 17548 C C . LYS A 1 37 ? 11.451 2.360 -0.520 1.00 0.00 37 LYS A C 11
ATOM 17549 O O . LYS A 1 37 ? 11.297 3.258 0.305 1.00 0.00 37 LYS A O 11
ATOM 17568 N N . GLU A 1 38 ? 11.927 2.550 -1.747 1.00 0.00 38 GLU A N 11
ATOM 17569 C CA . GLU A 1 38 ? 12.246 3.866 -2.265 1.00 0.00 38 GLU A CA 11
ATOM 17570 C C . GLU A 1 38 ? 10.998 4.748 -2.209 1.00 0.00 38 GLU A C 11
ATOM 17571 O O . GLU A 1 38 ? 11.064 5.766 -1.535 1.00 0.00 38 GLU A O 11
ATOM 17583 N N . VAL A 1 39 ? 9.856 4.346 -2.796 1.00 0.00 39 VAL A N 11
ATOM 17584 C CA . VAL A 1 39 ? 8.606 5.129 -2.746 1.00 0.00 39 VAL A CA 11
ATOM 17585 C C . VAL A 1 39 ? 8.253 5.506 -1.303 1.00 0.00 39 VAL A C 11
ATOM 17586 O O . VAL A 1 39 ? 7.879 6.652 -1.038 1.00 0.00 39 VAL A O 11
ATOM 17599 N N . LEU A 1 40 ? 8.342 4.546 -0.378 1.00 0.00 40 LEU A N 11
ATOM 17600 C CA . LEU A 1 40 ? 7.975 4.773 1.013 1.00 0.00 40 LEU A CA 11
ATOM 17601 C C . LEU A 1 40 ? 8.922 5.767 1.673 1.00 0.00 40 LEU A C 11
ATOM 17602 O O . LEU A 1 40 ? 8.467 6.615 2.435 1.00 0.00 40 LEU A O 11
ATOM 17618 N N . THR A 1 41 ? 10.218 5.668 1.402 1.00 0.00 41 THR A N 11
ATOM 17619 C CA . THR A 1 41 ? 11.226 6.564 1.922 1.00 0.00 41 THR A CA 11
ATOM 17620 C C . THR A 1 41 ? 10.972 7.975 1.377 1.00 0.00 41 THR A C 11
ATOM 17621 O O . THR A 1 41 ? 10.887 8.927 2.158 1.00 0.00 41 THR A O 11
ATOM 17632 N N . ASP A 1 42 ? 10.802 8.093 0.058 1.00 0.00 42 ASP A N 11
ATOM 17633 C CA . ASP A 1 42 ? 10.560 9.321 -0.703 1.00 0.00 42 ASP A CA 11
ATOM 17634 C C . ASP A 1 42 ? 9.419 10.109 -0.070 1.00 0.00 42 ASP A C 11
ATOM 17635 O O . ASP A 1 42 ? 9.526 11.305 0.190 1.00 0.00 42 ASP A O 11
ATOM 17644 N N . ASN A 1 43 ? 8.330 9.395 0.220 1.00 0.00 43 ASN A N 11
ATOM 17645 C CA . ASN A 1 43 ? 7.044 9.953 0.626 1.00 0.00 43 ASN A CA 11
ATOM 17646 C C . ASN A 1 43 ? 6.848 9.898 2.145 1.00 0.00 43 ASN A C 11
ATOM 17647 O O . ASN A 1 43 ? 5.740 10.144 2.625 1.00 0.00 43 ASN A O 11
ATOM 17658 N N . ASN A 1 44 ? 7.920 9.595 2.890 1.00 0.00 44 ASN A N 11
ATOM 17659 C CA . ASN A 1 44 ? 8.021 9.586 4.351 1.00 0.00 44 ASN A CA 11
ATOM 17660 C C . ASN A 1 44 ? 6.941 8.738 5.014 1.00 0.00 44 ASN A C 11
ATOM 17661 O O . ASN A 1 44 ? 6.261 9.166 5.955 1.00 0.00 44 ASN A O 11
ATOM 17672 N N . LEU A 1 45 ? 6.793 7.509 4.526 1.00 0.00 45 LEU A N 11
ATOM 17673 C CA . LEU A 1 45 ? 5.792 6.538 4.939 1.00 0.00 45 LEU A CA 11
ATOM 17674 C C . LEU A 1 45 ? 6.422 5.449 5.791 1.00 0.00 45 LEU A C 11
ATOM 17675 O O . LEU A 1 45 ? 7.607 5.124 5.653 1.00 0.00 45 LEU A O 11
ATOM 17691 N N . GLY A 1 46 ? 5.598 4.841 6.642 1.00 0.00 46 GLY A N 11
ATOM 17692 C CA . GLY A 1 46 ? 5.963 3.684 7.432 1.00 0.00 46 GLY A CA 11
ATOM 17693 C C . GLY A 1 46 ? 5.829 2.425 6.594 1.00 0.00 46 GLY A C 11
ATOM 17694 O O . GLY A 1 46 ? 4.737 2.144 6.096 1.00 0.00 46 GLY A O 11
ATOM 17698 N N . GLN A 1 47 ? 6.903 1.627 6.531 1.00 0.00 47 GLN A N 11
ATOM 17699 C CA . GLN A 1 47 ? 6.866 0.237 6.072 1.00 0.00 47 GLN A CA 11
ATOM 17700 C C . GLN A 1 47 ? 5.686 -0.503 6.691 1.00 0.00 47 GLN A C 11
ATOM 17701 O O . GLN A 1 47 ? 4.998 -1.235 5.990 1.00 0.00 47 GLN A O 11
ATOM 17715 N N . ARG A 1 48 ? 5.442 -0.293 7.991 1.00 0.00 48 ARG A N 11
ATOM 17716 C CA . ARG A 1 48 ? 4.325 -0.888 8.707 1.00 0.00 48 ARG A CA 11
ATOM 17717 C C . ARG A 1 48 ? 3.008 -0.653 7.975 1.00 0.00 48 ARG A C 11
ATOM 17718 O O . ARG A 1 48 ? 2.304 -1.607 7.713 1.00 0.00 48 ARG A O 11
ATOM 17739 N N . LEU A 1 49 ? 2.647 0.596 7.687 1.00 0.00 49 LEU A N 11
ATOM 17740 C CA . LEU A 1 49 ? 1.337 0.971 7.171 1.00 0.00 49 LEU A CA 11
ATOM 17741 C C . LEU A 1 49 ? 1.129 0.364 5.799 1.00 0.00 49 LEU A C 11
ATOM 17742 O O . LEU A 1 49 ? 0.134 -0.315 5.568 1.00 0.00 49 LEU A O 11
ATOM 17758 N N . PHE A 1 50 ? 2.096 0.584 4.914 1.00 0.00 50 PHE A N 11
ATOM 17759 C CA . PHE A 1 50 ? 2.200 -0.127 3.644 1.00 0.00 50 PHE A CA 11
ATOM 17760 C C . PHE A 1 50 ? 1.931 -1.625 3.826 1.00 0.00 50 PHE A C 11
ATOM 17761 O O . PHE A 1 50 ? 1.070 -2.199 3.159 1.00 0.00 50 PHE A O 11
ATOM 17778 N N . GLY A 1 51 ? 2.654 -2.253 4.749 1.00 0.00 51 GLY A N 11
ATOM 17779 C CA . GLY A 1 51 ? 2.554 -3.672 4.996 1.00 0.00 51 GLY A CA 11
ATOM 17780 C C . GLY A 1 51 ? 1.300 -4.082 5.740 1.00 0.00 51 GLY A C 11
ATOM 17781 O O . GLY A 1 51 ? 1.026 -5.264 5.746 1.00 0.00 51 GLY A O 11
ATOM 17785 N N . GLU A 1 52 ? 0.535 -3.185 6.350 1.00 0.00 52 GLU A N 11
ATOM 17786 C CA . GLU A 1 52 ? -0.725 -3.488 7.012 1.00 0.00 52 GLU A CA 11
ATOM 17787 C C . GLU A 1 52 ? -1.866 -3.381 5.996 1.00 0.00 52 GLU A C 11
ATOM 17788 O O . GLU A 1 52 ? -2.750 -4.236 5.965 1.00 0.00 52 GLU A O 11
ATOM 17800 N N . SER A 1 53 ? -1.850 -2.311 5.200 1.00 0.00 53 SER A N 11
ATOM 17801 C CA . SER A 1 53 ? -2.830 -1.981 4.185 1.00 0.00 53 SER A CA 11
ATOM 17802 C C . SER A 1 53 ? -2.712 -2.955 3.018 1.00 0.00 53 SER A C 11
ATOM 17803 O O . SER A 1 53 ? -3.621 -3.749 2.773 1.00 0.00 53 SER A O 11
ATOM 17811 N N . ILE A 1 54 ? -1.611 -2.851 2.270 1.00 0.00 54 ILE A N 11
ATOM 17812 C CA . ILE A 1 54 ? -1.450 -3.527 0.994 1.00 0.00 54 ILE A CA 11
ATOM 17813 C C . ILE A 1 54 ? -1.250 -4.998 1.296 1.00 0.00 54 ILE A C 11
ATOM 17814 O O . ILE A 1 54 ? -1.930 -5.843 0.720 1.00 0.00 54 ILE A O 11
ATOM 17830 N N . LEU A 1 55 ? -0.298 -5.314 2.180 1.00 0.00 55 LEU A N 11
ATOM 17831 C CA . LEU A 1 55 ? 0.028 -6.705 2.441 1.00 0.00 55 LEU A CA 11
ATOM 17832 C C . LEU A 1 55 ? -0.975 -7.269 3.446 1.00 0.00 55 LEU A C 11
ATOM 17833 O O . LEU A 1 55 ? -1.900 -7.973 3.048 1.00 0.00 55 LEU A O 11
ATOM 17849 N N . GLY A 1 56 ? -0.826 -6.946 4.721 1.00 0.00 56 GLY A N 11
ATOM 17850 C CA . GLY A 1 56 ? -1.577 -7.467 5.849 1.00 0.00 56 GLY A CA 11
ATOM 17851 C C . GLY A 1 56 ? -0.620 -8.179 6.800 1.00 0.00 56 GLY A C 11
ATOM 17852 O O . GLY A 1 56 ? -0.822 -9.355 7.095 1.00 0.00 56 GLY A O 11
ATOM 17856 N N . LEU A 1 57 ? 0.471 -7.528 7.210 1.00 0.00 57 LEU A N 11
ATOM 17857 C CA . LEU A 1 57 ? 1.541 -8.070 8.040 1.00 0.00 57 LEU A CA 11
ATOM 17858 C C . LEU A 1 57 ? 1.862 -7.069 9.156 1.00 0.00 57 LEU A C 11
ATOM 17859 O O . LEU A 1 57 ? 1.524 -5.887 9.061 1.00 0.00 57 LEU A O 11
ATOM 17875 N N . THR A 1 58 ? 2.543 -7.525 10.204 1.00 0.00 58 THR A N 11
ATOM 17876 C CA . THR A 1 58 ? 3.126 -6.678 11.244 1.00 0.00 58 THR A CA 11
ATOM 17877 C C . THR A 1 58 ? 4.368 -5.938 10.723 1.00 0.00 58 THR A C 11
ATOM 17878 O O . THR A 1 58 ? 4.939 -6.317 9.695 1.00 0.00 58 THR A O 11
ATOM 17889 N N . GLN A 1 59 ? 4.834 -4.912 11.456 1.00 0.00 59 GLN A N 11
ATOM 17890 C CA . GLN A 1 59 ? 6.034 -4.158 11.087 1.00 0.00 59 GLN A CA 11
ATOM 17891 C C . GLN A 1 59 ? 7.228 -5.097 10.982 1.00 0.00 59 GLN A C 11
ATOM 17892 O O . GLN A 1 59 ? 7.978 -4.995 10.015 1.00 0.00 59 GLN A O 11
ATOM 17906 N N . GLY A 1 60 ? 7.421 -5.986 11.960 1.00 0.00 60 GLY A N 11
ATOM 17907 C CA . GLY A 1 60 ? 8.547 -6.910 11.975 1.00 0.00 60 GLY A CA 11
ATOM 17908 C C . GLY A 1 60 ? 8.536 -7.833 10.765 1.00 0.00 60 GLY A C 11
ATOM 17909 O O . GLY A 1 60 ? 9.572 -8.051 10.138 1.00 0.00 60 GLY A O 11
ATOM 17913 N N . SER A 1 61 ? 7.368 -8.378 10.436 1.00 0.00 61 SER A N 11
ATOM 17914 C CA . SER A 1 61 ? 7.198 -9.307 9.331 1.00 0.00 61 SER A CA 11
ATOM 17915 C C . SER A 1 61 ? 7.497 -8.604 8.007 1.00 0.00 61 SER A C 11
ATOM 17916 O O . SER A 1 61 ? 8.344 -9.062 7.238 1.00 0.00 61 SER A O 11
ATOM 17924 N N . VAL A 1 62 ? 6.890 -7.437 7.771 1.00 0.00 62 VAL A N 11
ATOM 17925 C CA . VAL A 1 62 ? 7.156 -6.686 6.555 1.00 0.00 62 VAL A CA 11
ATOM 17926 C C . VAL A 1 62 ? 8.608 -6.188 6.509 1.00 0.00 62 VAL A C 11
ATOM 17927 O O . VAL A 1 62 ? 9.163 -6.028 5.420 1.00 0.00 62 VAL A O 11
ATOM 17940 N N . SER A 1 63 ? 9.236 -5.947 7.665 1.00 0.00 63 SER A N 11
ATOM 17941 C CA . SER A 1 63 ? 10.635 -5.565 7.727 1.00 0.00 63 SER A CA 11
ATOM 17942 C C . SER A 1 63 ? 11.473 -6.686 7.148 1.00 0.00 63 SER A C 11
ATOM 17943 O O . SER A 1 63 ? 12.231 -6.408 6.227 1.00 0.00 63 SER A O 11
ATOM 17951 N N . ASP A 1 64 ? 11.299 -7.930 7.608 1.00 0.00 64 ASP A N 11
ATOM 17952 C CA . ASP A 1 64 ? 12.033 -9.067 7.055 1.00 0.00 64 ASP A CA 11
ATOM 17953 C C . ASP A 1 64 ? 11.781 -9.194 5.556 1.00 0.00 64 ASP A C 11
ATOM 17954 O O . ASP A 1 64 ? 12.723 -9.409 4.795 1.00 0.00 64 ASP A O 11
ATOM 17963 N N . LEU A 1 65 ? 10.527 -9.002 5.121 1.00 0.00 65 LEU A N 11
ATOM 17964 C CA . LEU A 1 65 ? 10.161 -9.150 3.720 1.00 0.00 65 LEU A CA 11
ATOM 17965 C C . LEU A 1 65 ? 10.918 -8.161 2.833 1.00 0.00 65 LEU A C 11
ATOM 17966 O O . LEU A 1 65 ? 11.408 -8.521 1.761 1.00 0.00 65 LEU A O 11
ATOM 17982 N N . LEU A 1 66 ? 10.984 -6.899 3.262 1.00 0.00 66 LEU A N 11
ATOM 17983 C CA . LEU A 1 66 ? 11.594 -5.815 2.498 1.00 0.00 66 LEU A CA 11
ATOM 17984 C C . LEU A 1 66 ? 13.114 -5.782 2.660 1.00 0.00 66 LEU A C 11
ATOM 17985 O O . LEU A 1 66 ? 13.818 -5.357 1.738 1.00 0.00 66 LEU A O 11
ATOM 18001 N N . SER A 1 67 ? 13.608 -6.243 3.805 1.00 0.00 67 SER A N 11
ATOM 18002 C CA . SER A 1 67 ? 15.009 -6.451 4.156 1.00 0.00 67 SER A CA 11
ATOM 18003 C C . SER A 1 67 ? 15.577 -7.568 3.285 1.00 0.00 67 SER A C 11
ATOM 18004 O O . SER A 1 67 ? 16.408 -7.312 2.408 1.00 0.00 67 SER A O 11
ATOM 18012 N N . ARG A 1 68 ? 15.136 -8.808 3.505 1.00 0.00 68 ARG A N 11
ATOM 18013 C CA . ARG A 1 68 ? 15.724 -10.011 2.935 1.00 0.00 68 ARG A CA 11
ATOM 18014 C C . ARG A 1 68 ? 14.605 -10.802 2.256 1.00 0.00 68 ARG A C 11
ATOM 18015 O O . ARG A 1 68 ? 14.264 -11.900 2.711 1.00 0.00 68 ARG A O 11
ATOM 18036 N N . PRO A 1 69 ? 14.078 -10.329 1.114 1.00 0.00 69 PRO A N 11
ATOM 18037 C CA . PRO A 1 69 ? 13.144 -11.113 0.320 1.00 0.00 69 PRO A CA 11
ATOM 18038 C C . PRO A 1 69 ? 13.844 -12.398 -0.117 1.00 0.00 69 PRO A C 11
ATOM 18039 O O . PRO A 1 69 ? 15.026 -12.366 -0.484 1.00 0.00 69 PRO A O 11
ATOM 18050 N N . LYS A 1 70 ? 13.159 -13.535 -0.067 1.00 0.00 70 LYS A N 11
ATOM 18051 C CA . LYS A 1 70 ? 13.595 -14.744 -0.747 1.00 0.00 70 LYS A CA 11
ATOM 18052 C C . LYS A 1 70 ? 13.391 -14.568 -2.267 1.00 0.00 70 LYS A C 11
ATOM 18053 O O . LYS A 1 70 ? 12.647 -13.678 -2.699 1.00 0.00 70 LYS A O 11
ATOM 18072 N N . PRO A 1 71 ? 14.049 -15.397 -3.090 1.00 0.00 71 PRO A N 11
ATOM 18073 C CA . PRO A 1 71 ? 13.890 -15.380 -4.539 1.00 0.00 71 PRO A CA 11
ATOM 18074 C C . PRO A 1 71 ? 12.504 -15.898 -4.932 1.00 0.00 71 PRO A C 11
ATOM 18075 O O . PRO A 1 71 ? 11.890 -16.665 -4.191 1.00 0.00 71 PRO A O 11
ATOM 18086 N N . TRP A 1 72 ? 12.037 -15.556 -6.132 1.00 0.00 72 TRP A N 11
ATOM 18087 C CA . TRP A 1 72 ? 10.717 -15.954 -6.613 1.00 0.00 72 TRP A CA 11
ATOM 18088 C C . TRP A 1 72 ? 10.548 -17.479 -6.601 1.00 0.00 72 TRP A C 11
ATOM 18089 O O . TRP A 1 72 ? 9.506 -17.957 -6.159 1.00 0.00 72 TRP A O 11
ATOM 18110 N N . HIS A 1 73 ? 11.570 -18.261 -6.979 1.00 0.00 73 HIS A N 11
ATOM 18111 C CA . HIS A 1 73 ? 11.473 -19.725 -6.943 1.00 0.00 73 HIS A CA 11
ATOM 18112 C C . HIS A 1 73 ? 11.217 -20.260 -5.528 1.00 0.00 73 HIS A C 11
ATOM 18113 O O . HIS A 1 73 ? 10.483 -21.234 -5.358 1.00 0.00 73 HIS A O 11
ATOM 18127 N N . LYS A 1 74 ? 11.824 -19.645 -4.505 1.00 0.00 74 LYS A N 11
ATOM 18128 C CA . LYS A 1 74 ? 11.688 -20.062 -3.105 1.00 0.00 74 LYS A CA 11
ATOM 18129 C C . LYS A 1 74 ? 10.292 -19.799 -2.599 1.00 0.00 74 LYS A C 11
ATOM 18130 O O . LYS A 1 74 ? 9.756 -20.576 -1.805 1.00 0.00 74 LYS A O 11
ATOM 18149 N N . LEU A 1 75 ? 9.725 -18.680 -3.019 1.00 0.00 75 LEU A N 11
ATOM 18150 C CA . LEU A 1 75 ? 8.426 -18.272 -2.562 1.00 0.00 75 LEU A CA 11
ATOM 18151 C C . LEU A 1 75 ? 7.460 -19.153 -3.328 1.00 0.00 75 LEU A C 11
ATOM 18152 O O . LEU A 1 75 ? 7.453 -19.161 -4.555 1.00 0.00 75 LEU A O 11
ATOM 18168 N N . SER A 1 76 ? 6.671 -19.943 -2.615 1.00 0.00 76 SER A N 11
ATOM 18169 C CA . SER A 1 76 ? 5.541 -20.631 -3.230 1.00 0.00 76 SER A CA 11
ATOM 18170 C C . SER A 1 76 ? 4.463 -19.587 -3.562 1.00 0.00 76 SER A C 11
ATOM 18171 O O . SER A 1 76 ? 4.663 -18.402 -3.312 1.00 0.00 76 SER A O 11
ATOM 18179 N N . LEU A 1 77 ? 3.304 -19.979 -4.091 1.00 0.00 77 LEU A N 11
ATOM 18180 C CA . LEU A 1 77 ? 2.282 -19.025 -4.539 1.00 0.00 77 LEU A CA 11
ATOM 18181 C C . LEU A 1 77 ? 1.856 -18.083 -3.412 1.00 0.00 77 LEU A C 11
ATOM 18182 O O . LEU A 1 77 ? 2.008 -16.873 -3.519 1.00 0.00 77 LEU A O 11
ATOM 18198 N N . LYS A 1 78 ? 1.412 -18.633 -2.286 1.00 0.00 78 LYS A N 11
ATOM 18199 C CA . LYS A 1 78 ? 1.209 -17.907 -1.035 1.00 0.00 78 LYS A CA 11
ATOM 18200 C C . LYS A 1 78 ? 2.439 -17.081 -0.614 1.00 0.00 78 LYS A C 11
ATOM 18201 O O . LYS A 1 78 ? 2.303 -15.948 -0.164 1.00 0.00 78 LYS A O 11
ATOM 18220 N N . GLY A 1 79 ? 3.652 -17.591 -0.827 1.00 0.00 79 GLY A N 11
ATOM 18221 C CA . GLY A 1 79 ? 4.910 -16.863 -0.662 1.00 0.00 79 GLY A CA 11
ATOM 18222 C C . GLY A 1 79 ? 4.960 -15.556 -1.444 1.00 0.00 79 GLY A C 11
ATOM 18223 O O . GLY A 1 79 ? 5.427 -14.537 -0.934 1.00 0.00 79 GLY A O 11
ATOM 18227 N N . ARG A 1 80 ? 4.509 -15.603 -2.693 1.00 0.00 80 ARG A N 11
ATOM 18228 C CA . ARG A 1 80 ? 4.585 -14.528 -3.675 1.00 0.00 80 ARG A CA 11
ATOM 18229 C C . ARG A 1 80 ? 3.415 -13.570 -3.545 1.00 0.00 80 ARG A C 11
ATOM 18230 O O . ARG A 1 80 ? 3.540 -12.436 -3.994 1.00 0.00 80 ARG A O 11
ATOM 18251 N N . GLU A 1 81 ? 2.313 -14.007 -2.928 1.00 0.00 81 GLU A N 11
ATOM 18252 C CA . GLU A 1 81 ? 1.074 -13.265 -2.729 1.00 0.00 81 GLU A CA 11
ATOM 18253 C C . GLU A 1 81 ? 1.306 -11.769 -2.491 1.00 0.00 81 GLU A C 11
ATOM 18254 O O . GLU A 1 81 ? 0.772 -10.970 -3.269 1.00 0.00 81 GLU A O 11
ATOM 18266 N N . PRO A 1 82 ? 2.134 -11.373 -1.503 1.00 0.00 82 PRO A N 11
ATOM 18267 C CA . PRO A 1 82 ? 2.344 -9.968 -1.221 1.00 0.00 82 PRO A CA 11
ATOM 18268 C C . PRO A 1 82 ? 3.217 -9.281 -2.274 1.00 0.00 82 PRO A C 11
ATOM 18269 O O . PRO A 1 82 ? 2.945 -8.138 -2.617 1.00 0.00 82 PRO A O 11
ATOM 18280 N N . PHE A 1 83 ? 4.253 -9.935 -2.809 1.00 0.00 83 PHE A N 11
ATOM 18281 C CA . PHE A 1 83 ? 5.148 -9.325 -3.795 1.00 0.00 83 PHE A CA 11
ATOM 18282 C C . PHE A 1 83 ? 4.407 -8.960 -5.073 1.00 0.00 83 PHE A C 11
ATOM 18283 O O . PHE A 1 83 ? 4.713 -7.933 -5.677 1.00 0.00 83 PHE A O 11
ATOM 18300 N N . VAL A 1 84 ? 3.435 -9.778 -5.471 1.00 0.00 84 VAL A N 11
ATOM 18301 C CA . VAL A 1 84 ? 2.574 -9.446 -6.588 1.00 0.00 84 VAL A CA 11
ATOM 18302 C C . VAL A 1 84 ? 1.749 -8.203 -6.219 1.00 0.00 84 VAL A C 11
ATOM 18303 O O . VAL A 1 84 ? 1.754 -7.257 -7.008 1.00 0.00 84 VAL A O 11
ATOM 18316 N N . ARG A 1 85 ? 1.149 -8.111 -5.014 1.00 0.00 85 ARG A N 11
ATOM 18317 C CA . ARG A 1 85 ? 0.444 -6.897 -4.613 1.00 0.00 85 ARG A CA 11
ATOM 18318 C C . ARG A 1 85 ? 1.378 -5.687 -4.719 1.00 0.00 85 ARG A C 11
ATOM 18319 O O . ARG A 1 85 ? 0.968 -4.652 -5.225 1.00 0.00 85 ARG A O 11
ATOM 18340 N N . MET A 1 86 ? 2.634 -5.797 -4.261 1.00 0.00 86 MET A N 11
ATOM 18341 C CA . MET A 1 86 ? 3.608 -4.723 -4.298 1.00 0.00 86 MET A CA 11
ATOM 18342 C C . MET A 1 86 ? 3.883 -4.253 -5.719 1.00 0.00 86 MET A C 11
ATOM 18343 O O . MET A 1 86 ? 3.910 -3.051 -5.957 1.00 0.00 86 MET A O 11
ATOM 18357 N N . GLN A 1 87 ? 4.116 -5.176 -6.656 1.00 0.00 87 GLN A N 11
ATOM 18358 C CA . GLN A 1 87 ? 4.301 -4.813 -8.059 1.00 0.00 87 GLN A CA 11
ATOM 18359 C C . GLN A 1 87 ? 3.089 -4.012 -8.559 1.00 0.00 87 GLN A C 11
ATOM 18360 O O . GLN A 1 87 ? 3.253 -2.963 -9.180 1.00 0.00 87 GLN A O 11
ATOM 18374 N N . LEU A 1 88 ? 1.870 -4.493 -8.301 1.00 0.00 88 LEU A N 11
ATOM 18375 C CA . LEU A 1 88 ? 0.671 -3.818 -8.789 1.00 0.00 88 LEU A CA 11
ATOM 18376 C C . LEU A 1 88 ? 0.441 -2.479 -8.100 1.00 0.00 88 LEU A C 11
ATOM 18377 O O . LEU A 1 88 ? -0.026 -1.542 -8.748 1.00 0.00 88 LEU A O 11
ATOM 18393 N N . TRP A 1 89 ? 0.797 -2.365 -6.822 1.00 0.00 89 TRP A N 11
ATOM 18394 C CA . TRP A 1 89 ? 0.749 -1.124 -6.081 1.00 0.00 89 TRP A CA 11
ATOM 18395 C C . TRP A 1 89 ? 1.682 -0.134 -6.771 1.00 0.00 89 TRP A C 11
ATOM 18396 O O . TRP A 1 89 ? 1.257 0.951 -7.134 1.00 0.00 89 TRP A O 11
ATOM 18417 N N . LEU A 1 90 ? 2.923 -0.524 -7.067 1.00 0.00 90 LEU A N 11
ATOM 18418 C CA . LEU A 1 90 ? 3.868 0.333 -7.778 1.00 0.00 90 LEU A CA 11
ATOM 18419 C C . LEU A 1 90 ? 3.333 0.774 -9.148 1.00 0.00 90 LEU A C 11
ATOM 18420 O O . LEU A 1 90 ? 3.601 1.897 -9.585 1.00 0.00 90 LEU A O 11
ATOM 18436 N N . ASN A 1 91 ? 2.589 -0.093 -9.842 1.00 0.00 91 ASN A N 11
ATOM 18437 C CA . ASN A 1 91 ? 1.986 0.213 -11.137 1.00 0.00 91 ASN A CA 11
ATOM 18438 C C . ASN A 1 91 ? 0.863 1.249 -11.016 1.00 0.00 91 ASN A C 11
ATOM 18439 O O . ASN A 1 91 ? 0.683 2.061 -11.931 1.00 0.00 91 ASN A O 11
ATOM 18450 N N . ASP A 1 92 ? 0.129 1.264 -9.901 1.00 0.00 92 ASP A N 11
ATOM 18451 C CA . ASP A 1 92 ? -0.917 2.252 -9.636 1.00 0.00 92 ASP A CA 11
ATOM 18452 C C . ASP A 1 92 ? -0.288 3.653 -9.561 1.00 0.00 92 ASP A C 11
ATOM 18453 O O . ASP A 1 92 ? 0.764 3.819 -8.933 1.00 0.00 92 ASP A O 11
ATOM 18462 N N . PRO A 1 93 ? -0.896 4.682 -10.177 1.00 0.00 93 PRO A N 11
ATOM 18463 C CA . PRO A 1 93 ? -0.380 6.042 -10.120 1.00 0.00 93 PRO A CA 11
ATOM 18464 C C . PRO A 1 93 ? -0.565 6.605 -8.707 1.00 0.00 93 PRO A C 11
ATOM 18465 O O . PRO A 1 93 ? 0.415 6.841 -7.999 1.00 0.00 93 PRO A O 11
ATOM 18476 N N . HIS A 1 94 ? -1.816 6.727 -8.258 1.00 0.00 94 HIS A N 11
ATOM 18477 C CA . HIS A 1 94 ? -2.210 7.220 -6.940 1.00 0.00 94 HIS A CA 11
ATOM 18478 C C . HIS A 1 94 ? -1.904 6.214 -5.816 1.00 0.00 94 HIS A C 11
ATOM 18479 O O . HIS A 1 94 ? -2.501 6.314 -4.750 1.00 0.00 94 HIS A O 11
ATOM 18493 N N . ASN A 1 95 ? -1.017 5.227 -6.015 1.00 0.00 95 ASN A N 11
ATOM 18494 C CA . ASN A 1 95 ? -0.730 4.215 -4.992 1.00 0.00 95 ASN A CA 11
ATOM 18495 C C . ASN A 1 95 ? -0.355 4.845 -3.656 1.00 0.00 95 ASN A C 11
ATOM 18496 O O . ASN A 1 95 ? -0.829 4.379 -2.615 1.00 0.00 95 ASN A O 11
ATOM 18507 N N . VAL A 1 96 ? 0.424 5.924 -3.712 1.00 0.00 96 VAL A N 11
ATOM 18508 C CA . VAL A 1 96 ? 0.926 6.628 -2.559 1.00 0.00 96 VAL A CA 11
ATOM 18509 C C . VAL A 1 96 ? -0.233 7.326 -1.852 1.00 0.00 96 VAL A C 11
ATOM 18510 O O . VAL A 1 96 ? -0.366 7.222 -0.634 1.00 0.00 96 VAL A O 11
ATOM 18523 N N . GLU A 1 97 ? -1.092 8.007 -2.605 1.00 0.00 97 GLU A N 11
ATOM 18524 C CA . GLU A 1 97 ? -2.205 8.780 -2.075 1.00 0.00 97 GLU A CA 11
ATOM 18525 C C . GLU A 1 97 ? -3.237 7.848 -1.452 1.00 0.00 97 GLU A C 11
ATOM 18526 O O . GLU A 1 97 ? -3.619 8.037 -0.303 1.00 0.00 97 GLU A O 11
ATOM 18538 N N . LYS A 1 98 ? -3.593 6.761 -2.142 1.00 0.00 98 LYS A N 11
ATOM 18539 C CA . LYS A 1 98 ? -4.452 5.716 -1.596 1.00 0.00 98 LYS A CA 11
ATOM 18540 C C . LYS A 1 98 ? -3.859 5.108 -0.320 1.00 0.00 98 LYS A C 11
ATOM 18541 O O . LYS A 1 98 ? -4.591 4.631 0.548 1.00 0.00 98 LYS A O 11
ATOM 18560 N N . LEU A 1 99 ? -2.529 5.044 -0.189 1.00 0.00 99 LEU A N 11
ATOM 18561 C CA . LEU A 1 99 ? -1.899 4.593 1.050 1.00 0.00 99 LEU A CA 11
ATOM 18562 C C . LEU A 1 99 ? -1.981 5.697 2.109 1.00 0.00 99 LEU A C 11
ATOM 18563 O O . LEU A 1 99 ? -2.038 5.404 3.303 1.00 0.00 99 LEU A O 11
ATOM 18579 N N . ARG A 1 100 ? -1.970 6.971 1.724 1.00 0.00 100 ARG A N 11
ATOM 18580 C CA . ARG A 1 100 ? -2.095 8.100 2.610 1.00 0.00 100 ARG A CA 11
ATOM 18581 C C . ARG A 1 100 ? -3.516 8.204 3.169 1.00 0.00 100 ARG A C 11
ATOM 18582 O O . ARG A 1 100 ? -3.669 8.509 4.351 1.00 0.00 100 ARG A O 11
ATOM 18603 N N . ASP A 1 101 ? -4.530 7.887 2.356 1.00 0.00 101 ASP A N 11
ATOM 18604 C CA . ASP A 1 101 ? -5.938 7.769 2.749 1.00 0.00 101 ASP A CA 11
ATOM 18605 C C . ASP A 1 101 ? -6.060 6.853 3.963 1.00 0.00 101 ASP A C 11
ATOM 18606 O O . ASP A 1 101 ? -6.649 7.234 4.971 1.00 0.00 101 ASP A O 11
ATOM 18615 N N . MET A 1 102 ? -5.406 5.689 3.925 1.00 0.00 102 MET A N 11
ATOM 18616 C CA . MET A 1 102 ? -5.385 4.755 5.050 1.00 0.00 102 MET A CA 11
ATOM 18617 C C . MET A 1 102 ? -4.970 5.438 6.354 1.00 0.00 102 MET A C 11
ATOM 18618 O O . MET A 1 102 ? -5.453 5.080 7.428 1.00 0.00 102 MET A O 11
ATOM 18632 N N . LYS A 1 103 ? -4.030 6.382 6.276 1.00 0.00 103 LYS A N 11
ATOM 18633 C CA . LYS A 1 103 ? -3.575 7.156 7.428 1.00 0.00 103 LYS A CA 11
ATOM 18634 C C . LYS A 1 103 ? -4.555 8.263 7.822 1.00 0.00 103 LYS A C 11
ATOM 18635 O O . LYS A 1 103 ? -4.876 8.362 9.007 1.00 0.00 103 LYS A O 11
ATOM 18654 N N . LYS A 1 104 ? -5.009 9.086 6.868 1.00 0.00 104 LYS A N 11
ATOM 18655 C CA . LYS A 1 104 ? -5.824 10.285 7.075 1.00 0.00 104 LYS A CA 11
ATOM 18656 C C . LYS A 1 104 ? -5.393 11.108 8.307 1.00 0.00 104 LYS A C 11
ATOM 18657 O O . LYS A 1 104 ? -4.189 11.247 8.541 1.00 0.00 104 LYS A O 11
ATOM 18676 N N . LEU A 1 105 ? -6.368 11.669 9.042 1.00 0.00 105 LEU A N 11
ATOM 18677 C CA . LEU A 1 105 ? -6.271 12.279 10.373 1.00 0.00 105 LEU A CA 11
ATOM 18678 C C . LEU A 1 105 ? -5.023 13.144 10.521 1.00 0.00 105 LEU A C 11
ATOM 18679 O O . LEU A 1 105 ? -4.079 12.799 11.233 1.00 0.00 105 LEU A O 11
ATOM 18695 N N . SER A 1 106 ? -5.011 14.292 9.845 1.00 0.00 106 SER A N 11
ATOM 18696 C CA . SER A 1 106 ? -3.818 15.117 9.743 1.00 0.00 106 SER A CA 11
ATOM 18697 C C . SER A 1 106 ? -4.203 16.534 9.319 1.00 0.00 106 SER A C 11
ATOM 18698 O O . SER A 1 106 ? -3.986 17.495 10.061 1.00 0.00 106 SE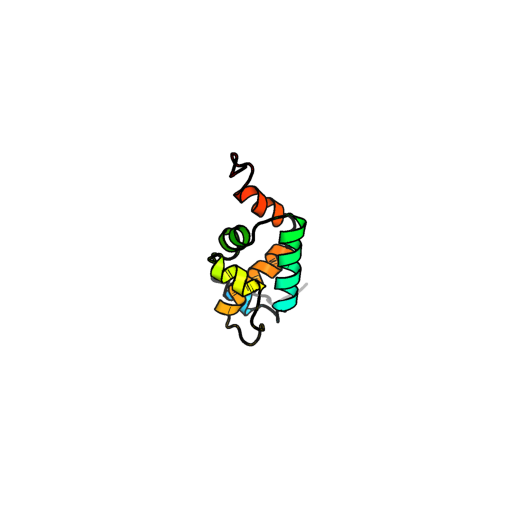R A O 11
ATOM 18706 N N . GLY A 1 107 ? -4.800 16.665 8.137 1.00 0.00 107 GLY A N 11
ATOM 18707 C CA . GLY A 1 107 ? -5.033 17.926 7.459 1.00 0.00 107 GLY A CA 11
ATOM 18708 C C . GLY A 1 107 ? -5.952 17.674 6.268 1.00 0.00 107 GLY A C 11
ATOM 18709 O O . GLY A 1 107 ? -6.530 16.582 6.185 1.00 0.00 107 GLY A O 11
ATOM 18713 N N . PRO A 1 108 ? -6.126 18.653 5.367 1.00 0.00 108 PRO A N 11
ATOM 18714 C CA . PRO A 1 108 ? -6.999 18.504 4.210 1.00 0.00 108 PRO A CA 11
ATOM 18715 C C . PRO A 1 108 ? -6.507 17.390 3.276 1.00 0.00 108 PRO A C 11
ATOM 18716 O O . PRO A 1 108 ? -5.335 17.018 3.329 1.00 0.00 108 PRO A O 11
ATOM 18727 N N . SER A 1 109 ? -7.418 16.896 2.434 1.00 0.00 109 SER A N 11
ATOM 18728 C CA . SER A 1 109 ? -7.327 15.873 1.387 1.00 0.00 109 SER A CA 11
ATOM 18729 C C . SER A 1 109 ? -8.753 15.352 1.170 1.00 0.00 109 SER A C 11
ATOM 18730 O O . SER A 1 109 ? -9.204 15.295 0.031 1.00 0.00 109 SER A O 11
ATOM 18738 N N . SER A 1 110 ? -9.472 15.040 2.259 1.00 0.00 110 SER A N 11
ATOM 18739 C CA . SER A 1 110 ? -10.894 14.692 2.321 1.00 0.00 110 SER A CA 11
ATOM 18740 C C . SER A 1 110 ? -11.376 13.815 1.155 1.00 0.00 110 SER A C 11
ATOM 18741 O O . SER A 1 110 ? -12.284 14.198 0.411 1.00 0.00 110 SER A O 11
ATOM 18749 N N . GLY A 1 111 ? -10.776 12.635 1.006 1.00 0.00 111 GLY A N 11
ATOM 18750 C CA . GLY A 1 111 ? -11.241 11.594 0.105 1.00 0.00 111 GLY A CA 11
ATOM 18751 C C . GLY A 1 111 ? -11.312 10.323 0.914 1.00 0.00 111 GLY A C 11
ATOM 18752 O O . GLY A 1 111 ? -10.221 9.800 1.225 1.00 0.00 111 GLY A O 11
ATOM 18756 N N . GLY A 1 1 ? -22.344 -7.369 -45.256 1.00 0.00 1 GLY A N 12
ATOM 18757 C CA . GLY A 1 1 ? -21.348 -8.014 -44.384 1.00 0.00 1 GLY A CA 12
ATOM 18758 C C . GLY A 1 1 ? -21.853 -9.385 -43.978 1.00 0.00 1 GLY A C 12
ATOM 18759 O O . GLY A 1 1 ? -22.980 -9.733 -44.322 1.00 0.00 1 GLY A O 12
ATOM 18763 N N . SER A 1 2 ? -21.037 -10.152 -43.265 1.00 0.00 2 SER A N 12
ATOM 18764 C CA . SER A 1 2 ? -21.328 -11.508 -42.824 1.00 0.00 2 SER A CA 12
ATOM 18765 C C . SER A 1 2 ? -20.505 -11.769 -41.556 1.00 0.00 2 SER A C 12
ATOM 18766 O O . SER A 1 2 ? -19.717 -10.913 -41.147 1.00 0.00 2 SER A O 12
ATOM 18774 N N . SER A 1 3 ? -20.690 -12.927 -40.928 1.00 0.00 3 SER A N 12
ATOM 18775 C CA . SER A 1 3 ? -19.854 -13.434 -39.852 1.00 0.00 3 SER A CA 12
ATOM 18776 C C . SER A 1 3 ? -19.948 -14.965 -39.906 1.00 0.00 3 SER A C 12
ATOM 18777 O O . SER A 1 3 ? -20.653 -15.506 -40.762 1.00 0.00 3 SER A O 12
ATOM 18785 N N . GLY A 1 4 ? -19.239 -15.661 -39.022 1.00 0.00 4 GLY A N 12
ATOM 18786 C CA . GLY A 1 4 ? -19.162 -17.111 -38.973 1.00 0.00 4 GLY A CA 12
ATOM 18787 C C . GLY A 1 4 ? -17.897 -17.533 -38.233 1.00 0.00 4 GLY A C 12
ATOM 18788 O O . GLY A 1 4 ? -17.157 -16.674 -37.752 1.00 0.00 4 GLY A O 12
ATOM 18792 N N . SER A 1 5 ? -17.684 -18.850 -38.162 1.00 0.00 5 SER A N 12
ATOM 18793 C CA . SER A 1 5 ? -16.648 -19.621 -37.467 1.00 0.00 5 SER A CA 12
ATOM 18794 C C . SER A 1 5 ? -17.340 -20.429 -36.356 1.00 0.00 5 SER A C 12
ATOM 18795 O O . SER A 1 5 ? -18.567 -20.414 -36.235 1.00 0.00 5 SER A O 12
ATOM 18803 N N . SER A 1 6 ? -16.579 -21.186 -35.572 1.00 0.00 6 SER A N 12
ATOM 18804 C CA . SER A 1 6 ? -17.012 -21.900 -34.378 1.00 0.00 6 SER A CA 12
ATOM 18805 C C . SER A 1 6 ? -15.777 -22.149 -33.506 1.00 0.00 6 SER A C 12
ATOM 18806 O O . SER A 1 6 ? -14.646 -21.972 -33.962 1.00 0.00 6 SER A O 12
ATOM 18814 N N . GLY A 1 7 ? -15.977 -22.577 -32.261 1.00 0.00 7 GLY A N 12
ATOM 18815 C CA . GLY A 1 7 ? -14.905 -22.874 -31.328 1.00 0.00 7 GLY A CA 12
ATOM 18816 C C . GLY A 1 7 ? -15.497 -23.146 -29.953 1.00 0.00 7 GLY A C 12
ATOM 18817 O O . GLY A 1 7 ? -16.711 -23.037 -29.769 1.00 0.00 7 GLY A O 12
ATOM 18821 N N . TYR A 1 8 ? -14.641 -23.492 -28.992 1.00 0.00 8 TYR A N 12
ATOM 18822 C CA . TYR A 1 8 ? -15.034 -23.840 -27.634 1.00 0.00 8 TYR A CA 12
ATOM 18823 C C . TYR A 1 8 ? -14.055 -23.145 -26.693 1.00 0.00 8 TYR A C 12
ATOM 18824 O O . TYR A 1 8 ? -12.841 -23.301 -26.848 1.00 0.00 8 TYR A O 12
ATOM 18842 N N . SER A 1 9 ? -14.562 -22.357 -25.750 1.00 0.00 9 SER A N 12
ATOM 18843 C CA . SER A 1 9 ? -13.783 -21.669 -24.730 1.00 0.00 9 SER A CA 12
ATOM 18844 C C . SER A 1 9 ? -14.694 -21.396 -23.532 1.00 0.00 9 SER A C 12
ATOM 18845 O O . SER A 1 9 ? -15.923 -21.442 -23.667 1.00 0.00 9 SER A O 12
ATOM 18853 N N . GLY A 1 10 ? -14.115 -21.046 -22.387 1.00 0.00 10 GLY A N 12
ATOM 18854 C CA . GLY A 1 10 ? -14.856 -20.618 -21.215 1.00 0.00 10 GLY A CA 12
ATOM 18855 C C . GLY A 1 10 ? -13.877 -20.007 -20.228 1.00 0.00 10 GLY A C 12
ATOM 18856 O O . GLY A 1 10 ? -12.778 -20.532 -20.040 1.00 0.00 10 GLY A O 12
ATOM 18860 N N . SER A 1 11 ? -14.262 -18.895 -19.616 1.00 0.00 11 SER A N 12
ATOM 18861 C CA . SER A 1 11 ? -13.449 -18.131 -18.693 1.00 0.00 11 SER A CA 12
ATOM 18862 C C . SER A 1 11 ? -14.440 -17.498 -17.729 1.00 0.00 11 SER A C 12
ATOM 18863 O O . SER A 1 11 ? -15.176 -16.592 -18.123 1.00 0.00 11 SER A O 12
ATOM 18871 N N . GLN A 1 12 ? -14.517 -18.039 -16.517 1.00 0.00 12 GLN A N 12
ATOM 18872 C CA . GLN A 1 12 ? -15.376 -17.583 -15.443 1.00 0.00 12 GLN A CA 12
ATOM 18873 C C . GLN A 1 12 ? -14.734 -18.098 -14.159 1.00 0.00 12 GLN A C 12
ATOM 18874 O O . GLN A 1 12 ? -14.487 -19.305 -14.040 1.00 0.00 12 GLN A O 12
ATOM 18888 N N . ALA A 1 13 ? -14.422 -17.197 -13.234 1.00 0.00 13 ALA A N 12
ATOM 18889 C CA . ALA A 1 13 ? -13.818 -17.484 -11.944 1.00 0.00 13 ALA A CA 12
ATOM 18890 C C . ALA A 1 13 ? -14.265 -16.402 -10.957 1.00 0.00 13 ALA A C 12
ATOM 18891 O O . ALA A 1 13 ? -14.732 -15.343 -11.394 1.00 0.00 13 ALA A O 12
ATOM 18898 N N . PRO A 1 14 ? -14.136 -16.610 -9.636 1.00 0.00 14 PRO A N 12
ATOM 18899 C CA . PRO A 1 14 ? -14.421 -15.561 -8.673 1.00 0.00 14 PRO A CA 12
ATOM 18900 C C . PRO A 1 14 ? -13.340 -14.479 -8.708 1.00 0.00 14 PRO A C 12
ATOM 18901 O O . PRO A 1 14 ? -13.637 -13.336 -8.358 1.00 0.00 14 PRO A O 12
ATOM 18912 N N . GLY A 1 15 ? -12.107 -14.793 -9.120 1.00 0.00 15 GLY A N 12
ATOM 18913 C CA . GLY A 1 15 ? -10.944 -13.945 -8.910 1.00 0.00 15 GLY A CA 12
ATOM 18914 C C . GLY A 1 15 ? -10.459 -14.058 -7.466 1.00 0.00 15 GLY A C 12
ATOM 18915 O O . GLY A 1 15 ? -11.160 -14.560 -6.577 1.00 0.00 15 GLY A O 12
ATOM 18919 N N . GLY A 1 16 ? -9.259 -13.551 -7.202 1.00 0.00 16 GLY A N 12
ATOM 18920 C CA . GLY A 1 16 ? -8.625 -13.552 -5.892 1.00 0.00 16 GLY A CA 12
ATOM 18921 C C . GLY A 1 16 ? -7.132 -13.307 -6.062 1.00 0.00 16 GLY A C 12
ATOM 18922 O O . GLY A 1 16 ? -6.639 -13.292 -7.191 1.00 0.00 16 GLY A O 12
ATOM 18926 N N . ILE A 1 17 ? -6.400 -13.089 -4.966 1.00 0.00 17 ILE A N 12
ATOM 18927 C CA . ILE A 1 17 ? -4.966 -12.837 -5.046 1.00 0.00 17 ILE A CA 12
ATOM 18928 C C . ILE A 1 17 ? -4.241 -14.060 -5.614 1.00 0.00 17 ILE A C 12
ATOM 18929 O O . ILE A 1 17 ? -3.449 -13.916 -6.541 1.00 0.00 17 ILE A O 12
ATOM 18945 N N . GLN A 1 18 ? -4.533 -15.265 -5.109 1.00 0.00 18 GLN A N 12
ATOM 18946 C CA . GLN A 1 18 ? -3.838 -16.485 -5.518 1.00 0.00 18 GLN A CA 12
ATOM 18947 C C . GLN A 1 18 ? -3.976 -16.752 -7.023 1.00 0.00 18 GLN A C 12
ATOM 18948 O O . GLN A 1 18 ? -3.095 -17.379 -7.603 1.00 0.00 18 GLN A O 12
ATOM 18962 N N . GLU A 1 19 ? -5.044 -16.266 -7.652 1.00 0.00 19 GLU A N 12
ATOM 18963 C CA . GLU A 1 19 ? -5.356 -16.429 -9.061 1.00 0.00 19 GLU A CA 12
ATOM 18964 C C . GLU A 1 19 ? -4.642 -15.385 -9.929 1.00 0.00 19 GLU A C 12
ATOM 18965 O O . GLU A 1 19 ? -4.380 -15.655 -11.098 1.00 0.00 19 GLU A O 12
ATOM 18977 N N . ILE A 1 20 ? -4.263 -14.218 -9.394 1.00 0.00 20 ILE A N 12
ATOM 18978 C CA . ILE A 1 20 ? -3.335 -13.315 -10.071 1.00 0.00 20 ILE A CA 12
ATOM 18979 C C . ILE A 1 20 ? -1.922 -13.875 -9.904 1.00 0.00 20 ILE A C 12
ATOM 18980 O O . ILE A 1 20 ? -1.151 -13.952 -10.862 1.00 0.00 20 ILE A O 12
ATOM 18996 N N . VAL A 1 21 ? -1.565 -14.264 -8.680 1.00 0.00 21 VAL A N 12
ATOM 18997 C CA . VAL A 1 21 ? -0.256 -14.800 -8.336 1.00 0.00 21 VAL A CA 12
ATOM 18998 C C . VAL A 1 21 ? 0.056 -16.026 -9.191 1.00 0.00 21 VAL A C 12
ATOM 18999 O O . VAL A 1 21 ? 1.206 -16.209 -9.584 1.00 0.00 21 VAL A O 12
ATOM 19012 N N . ALA A 1 22 ? -0.964 -16.832 -9.493 1.00 0.00 22 ALA A N 12
ATOM 19013 C CA . ALA A 1 22 ? -0.866 -17.999 -10.345 1.00 0.00 22 ALA A CA 12
ATOM 19014 C C . ALA A 1 22 ? -0.211 -17.629 -11.675 1.00 0.00 22 ALA A C 12
ATOM 19015 O O . ALA A 1 22 ? 0.771 -18.246 -12.082 1.00 0.00 22 ALA A O 12
ATOM 19022 N N . MET A 1 23 ? -0.774 -16.621 -12.339 1.00 0.00 23 MET A N 12
ATOM 19023 C CA . MET A 1 23 ? -0.376 -16.185 -13.668 1.00 0.00 23 MET A CA 12
ATOM 19024 C C . MET A 1 23 ? 0.930 -15.393 -13.633 1.00 0.00 23 MET A C 12
ATOM 19025 O O . MET A 1 23 ? 1.693 -15.423 -14.603 1.00 0.00 23 MET A O 12
ATOM 19039 N N . SER A 1 24 ? 1.147 -14.643 -12.547 1.00 0.00 24 SER A N 12
ATOM 19040 C CA . SER A 1 24 ? 2.149 -13.590 -12.454 1.00 0.00 24 SER A CA 12
ATOM 19041 C C . SER A 1 24 ? 3.531 -14.107 -12.890 1.00 0.00 24 SER A C 12
ATOM 19042 O O . SER A 1 24 ? 3.909 -15.199 -12.454 1.00 0.00 24 SER A O 12
ATOM 19050 N N . PRO A 1 25 ? 4.254 -13.382 -13.767 1.00 0.00 25 PRO A N 12
ATOM 19051 C CA . PRO A 1 25 ? 5.612 -13.715 -14.196 1.00 0.00 25 PRO A CA 12
ATOM 19052 C C . PRO A 1 25 ? 6.596 -13.868 -13.042 1.00 0.00 25 PRO A C 12
ATOM 19053 O O . PRO A 1 25 ? 6.264 -13.629 -11.884 1.00 0.00 25 PRO A O 12
ATOM 19064 N N . GLU A 1 26 ? 7.840 -14.214 -13.369 1.00 0.00 26 GLU A N 12
ATOM 19065 C CA . GLU A 1 26 ? 8.938 -14.049 -12.437 1.00 0.00 26 GLU A CA 12
ATOM 19066 C C . GLU A 1 26 ? 9.094 -12.570 -12.076 1.00 0.00 26 GLU A C 12
ATOM 19067 O O . GLU A 1 26 ? 9.528 -11.737 -12.879 1.00 0.00 26 GLU A O 12
ATOM 19079 N N . LEU A 1 27 ? 8.632 -12.243 -10.875 1.00 0.00 27 LEU A N 12
ATOM 19080 C CA . LEU A 1 27 ? 8.514 -10.912 -10.318 1.00 0.00 27 LEU A CA 12
ATOM 19081 C C . LEU A 1 27 ? 9.722 -10.707 -9.428 1.00 0.00 27 LEU A C 12
ATOM 19082 O O . LEU A 1 27 ? 9.743 -11.212 -8.307 1.00 0.00 27 LEU A O 12
ATOM 19098 N N . ASP A 1 28 ? 10.723 -10.005 -9.967 1.00 0.00 28 ASP A N 12
ATOM 19099 C CA . ASP A 1 28 ? 12.039 -9.764 -9.377 1.00 0.00 28 ASP A CA 12
ATOM 19100 C C . ASP A 1 28 ? 11.878 -9.333 -7.927 1.00 0.00 28 ASP A C 12
ATOM 19101 O O . ASP A 1 28 ? 11.615 -8.155 -7.664 1.00 0.00 28 ASP A O 12
ATOM 19110 N N . THR A 1 29 ? 12.015 -10.263 -6.980 1.00 0.00 29 THR A N 12
ATOM 19111 C CA . THR A 1 29 ? 11.651 -9.971 -5.604 1.00 0.00 29 THR A CA 12
ATOM 19112 C C . THR A 1 29 ? 12.535 -8.841 -5.088 1.00 0.00 29 THR A C 12
ATOM 19113 O O . THR A 1 29 ? 12.027 -7.881 -4.515 1.00 0.00 29 THR A O 12
ATOM 19124 N N . TYR A 1 30 ? 13.841 -8.892 -5.365 1.00 0.00 30 TYR A N 12
ATOM 19125 C CA . TYR A 1 30 ? 14.773 -7.855 -4.981 1.00 0.00 30 TYR A CA 12
ATOM 19126 C C . TYR A 1 30 ? 14.374 -6.502 -5.549 1.00 0.00 30 TYR A C 12
ATOM 19127 O O . TYR A 1 30 ? 14.172 -5.571 -4.771 1.00 0.00 30 TYR A O 12
ATOM 19145 N N . SER A 1 31 ? 14.232 -6.411 -6.869 1.00 0.00 31 SER A N 12
ATOM 19146 C CA . SER A 1 31 ? 13.921 -5.181 -7.573 1.00 0.00 31 SER A CA 12
ATOM 19147 C C . SER A 1 31 ? 12.609 -4.576 -7.045 1.00 0.00 31 SER A C 12
ATOM 19148 O O . SER A 1 31 ? 12.608 -3.401 -6.683 1.00 0.00 31 SER A O 12
ATOM 19156 N N . ILE A 1 32 ? 11.542 -5.370 -6.861 1.00 0.00 32 ILE A N 12
ATOM 19157 C CA . ILE A 1 32 ? 10.288 -4.904 -6.257 1.00 0.00 32 ILE A CA 12
ATOM 19158 C C . ILE A 1 32 ? 10.592 -4.396 -4.843 1.00 0.00 32 ILE A C 12
ATOM 19159 O O . ILE A 1 32 ? 10.276 -3.248 -4.553 1.00 0.00 32 ILE A O 12
ATOM 19175 N N . THR A 1 33 ? 11.203 -5.189 -3.947 1.00 0.00 33 THR A N 12
ATOM 19176 C CA . THR A 1 33 ? 11.429 -4.736 -2.566 1.00 0.00 33 THR A CA 12
ATOM 19177 C C . THR A 1 33 ? 12.194 -3.414 -2.512 1.00 0.00 33 THR A C 12
ATOM 19178 O O . THR A 1 33 ? 11.867 -2.555 -1.698 1.00 0.00 33 THR A O 12
ATOM 19189 N N . LYS A 1 34 ? 13.206 -3.268 -3.367 1.00 0.00 34 LYS A N 12
ATOM 19190 C CA . LYS A 1 34 ? 13.966 -2.045 -3.561 1.00 0.00 34 LYS A CA 12
ATOM 19191 C C . LYS A 1 34 ? 13.023 -0.929 -3.965 1.00 0.00 34 LYS A C 12
ATOM 19192 O O . LYS A 1 34 ? 12.827 -0.021 -3.171 1.00 0.00 34 LYS A O 12
ATOM 19211 N N . ARG A 1 35 ? 12.400 -1.010 -5.138 1.00 0.00 35 ARG A N 12
ATOM 19212 C CA . ARG A 1 35 ? 11.543 0.040 -5.668 1.00 0.00 35 ARG A CA 12
ATOM 19213 C C . ARG A 1 35 ? 10.453 0.429 -4.668 1.00 0.00 35 ARG A C 12
ATOM 19214 O O . ARG A 1 35 ? 10.160 1.604 -4.519 1.00 0.00 35 ARG A O 12
ATOM 19235 N N . VAL A 1 36 ? 9.896 -0.528 -3.933 1.00 0.00 36 VAL A N 12
ATOM 19236 C CA . VAL A 1 36 ? 8.917 -0.302 -2.883 1.00 0.00 36 VAL A CA 12
ATOM 19237 C C . VAL A 1 36 ? 9.549 0.506 -1.738 1.00 0.00 36 VAL A C 12
ATOM 19238 O O . VAL A 1 36 ? 9.060 1.583 -1.410 1.00 0.00 36 VAL A O 12
ATOM 19251 N N . LYS A 1 37 ? 10.624 0.005 -1.111 1.00 0.00 37 LYS A N 12
ATOM 19252 C CA . LYS A 1 37 ? 11.320 0.691 -0.015 1.00 0.00 37 LYS A CA 12
ATOM 19253 C C . LYS A 1 37 ? 11.669 2.115 -0.408 1.00 0.00 37 LYS A C 12
ATOM 19254 O O . LYS A 1 37 ? 11.543 3.029 0.406 1.00 0.00 37 LYS A O 12
ATOM 19273 N N . GLU A 1 38 ? 12.168 2.265 -1.625 1.00 0.00 38 GLU A N 12
ATOM 19274 C CA . GLU A 1 38 ? 12.614 3.518 -2.181 1.00 0.00 38 GLU A CA 12
ATOM 19275 C C . GLU A 1 38 ? 11.412 4.453 -2.335 1.00 0.00 38 GLU A C 12
ATOM 19276 O O . GLU A 1 38 ? 11.486 5.548 -1.796 1.00 0.00 38 GLU A O 12
ATOM 19288 N N . VAL A 1 39 ? 10.291 4.039 -2.946 1.00 0.00 39 VAL A N 12
ATOM 19289 C CA . VAL A 1 39 ? 9.047 4.825 -3.018 1.00 0.00 39 VAL A CA 12
ATOM 19290 C C . VAL A 1 39 ? 8.573 5.246 -1.616 1.00 0.00 39 VAL A C 12
ATOM 19291 O O . VAL A 1 39 ? 8.155 6.393 -1.431 1.00 0.00 39 VAL A O 12
ATOM 19304 N N . LEU A 1 40 ? 8.620 4.348 -0.624 1.00 0.00 40 LEU A N 12
ATOM 19305 C CA . LEU A 1 40 ? 8.190 4.656 0.741 1.00 0.00 40 LEU A CA 12
ATOM 19306 C C . LEU A 1 40 ? 9.117 5.679 1.388 1.00 0.00 40 LEU A C 12
ATOM 19307 O O . LEU A 1 40 ? 8.656 6.503 2.173 1.00 0.00 40 LEU A O 12
ATOM 19323 N N . THR A 1 41 ? 10.412 5.622 1.097 1.00 0.00 41 THR A N 12
ATOM 19324 C CA . THR A 1 41 ? 11.372 6.629 1.507 1.00 0.00 41 THR A CA 12
ATOM 19325 C C . THR A 1 41 ? 11.056 7.947 0.791 1.00 0.00 41 THR A C 12
ATOM 19326 O O . THR A 1 41 ? 10.930 8.975 1.457 1.00 0.00 41 THR A O 12
ATOM 19337 N N . ASP A 1 42 ? 10.882 7.923 -0.531 1.00 0.00 42 ASP A N 12
ATOM 19338 C CA . ASP A 1 42 ? 10.678 9.076 -1.403 1.00 0.00 42 ASP A CA 12
ATOM 19339 C C . ASP A 1 42 ? 9.536 9.923 -0.851 1.00 0.00 42 ASP A C 12
ATOM 19340 O O . ASP A 1 42 ? 9.661 11.132 -0.661 1.00 0.00 42 ASP A O 12
ATOM 19349 N N . ASN A 1 43 ? 8.407 9.266 -0.589 1.00 0.00 43 ASN A N 12
ATOM 19350 C CA . ASN A 1 43 ? 7.142 9.866 -0.180 1.00 0.00 43 ASN A CA 12
ATOM 19351 C C . ASN A 1 43 ? 7.007 9.962 1.346 1.00 0.00 43 ASN A C 12
ATOM 19352 O O . ASN A 1 43 ? 5.939 10.334 1.834 1.00 0.00 43 ASN A O 12
ATOM 19363 N N . ASN A 1 44 ? 8.075 9.620 2.073 1.00 0.00 44 ASN A N 12
ATOM 19364 C CA . ASN A 1 44 ? 8.225 9.439 3.517 1.00 0.00 44 ASN A CA 12
ATOM 19365 C C . ASN A 1 44 ? 6.993 8.842 4.203 1.00 0.00 44 ASN A C 12
ATOM 19366 O O . ASN A 1 44 ? 6.157 9.541 4.786 1.00 0.00 44 ASN A O 12
ATOM 19377 N N . LEU A 1 45 ? 6.894 7.520 4.137 1.00 0.00 45 LEU A N 12
ATOM 19378 C CA . LEU A 1 45 ? 5.756 6.721 4.571 1.00 0.00 45 LEU A CA 12
ATOM 19379 C C . LEU A 1 45 ? 6.177 5.681 5.602 1.00 0.00 45 LEU A C 12
ATOM 19380 O O . LEU A 1 45 ? 7.365 5.437 5.822 1.00 0.00 45 LEU A O 12
ATOM 19396 N N . GLY A 1 46 ? 5.188 5.012 6.194 1.00 0.00 46 GLY A N 12
ATOM 19397 C CA . GLY A 1 46 ? 5.373 3.890 7.092 1.00 0.00 46 GLY A CA 12
ATOM 19398 C C . GLY A 1 46 ? 5.457 2.594 6.294 1.00 0.00 46 GLY A C 12
ATOM 19399 O O . GLY A 1 46 ? 4.498 2.240 5.606 1.00 0.00 46 GLY A O 12
ATOM 19403 N N . GLN A 1 47 ? 6.565 1.857 6.420 1.00 0.00 47 GLN A N 12
ATOM 19404 C CA . GLN A 1 47 ? 6.652 0.470 5.966 1.00 0.00 47 GLN A CA 12
ATOM 19405 C C . GLN A 1 47 ? 5.508 -0.341 6.581 1.00 0.00 47 GLN A C 12
ATOM 19406 O O . GLN A 1 47 ? 4.887 -1.139 5.882 1.00 0.00 47 GLN A O 12
ATOM 19420 N N . ARG A 1 48 ? 5.209 -0.120 7.872 1.00 0.00 48 ARG A N 12
ATOM 19421 C CA . ARG A 1 48 ? 4.109 -0.802 8.543 1.00 0.00 48 ARG A CA 12
ATOM 19422 C C . ARG A 1 48 ? 2.801 -0.577 7.796 1.00 0.00 48 ARG A C 12
ATOM 19423 O O . ARG A 1 48 ? 2.148 -1.550 7.459 1.00 0.00 48 ARG A O 12
ATOM 19444 N N . LEU A 1 49 ? 2.441 0.679 7.532 1.00 0.00 49 LEU A N 12
ATOM 19445 C CA . LEU A 1 49 ? 1.239 1.112 6.839 1.00 0.00 49 LEU A CA 12
ATOM 19446 C C . LEU A 1 49 ? 1.076 0.336 5.536 1.00 0.00 49 LEU A C 12
ATOM 19447 O O . LEU A 1 49 ? 0.048 -0.282 5.266 1.00 0.00 49 LEU A O 12
ATOM 19463 N N . PHE A 1 50 ? 2.127 0.341 4.722 1.00 0.00 50 PHE A N 12
ATOM 19464 C CA . PHE A 1 50 ? 2.143 -0.380 3.468 1.00 0.00 50 PHE A CA 12
ATOM 19465 C C . PHE A 1 50 ? 1.915 -1.883 3.690 1.00 0.00 50 PHE A C 12
ATOM 19466 O O . PHE A 1 50 ? 1.204 -2.529 2.922 1.00 0.00 50 PHE A O 12
ATOM 19483 N N . GLY A 1 51 ? 2.483 -2.466 4.744 1.00 0.00 51 GLY A N 12
ATOM 19484 C CA . GLY A 1 51 ? 2.231 -3.851 5.114 1.00 0.00 51 GLY A CA 12
ATOM 19485 C C . GLY A 1 51 ? 0.897 -4.097 5.800 1.00 0.00 51 GLY A C 12
ATOM 19486 O O . GLY A 1 51 ? 0.590 -5.259 6.018 1.00 0.00 51 GLY A O 12
ATOM 19490 N N . GLU A 1 52 ? 0.129 -3.075 6.163 1.00 0.00 52 GLU A N 12
ATOM 19491 C CA . GLU A 1 52 ? -1.168 -3.201 6.808 1.00 0.00 52 GLU A CA 12
ATOM 19492 C C . GLU A 1 52 ? -2.223 -3.246 5.715 1.00 0.00 52 GLU A C 12
ATOM 19493 O O . GLU A 1 52 ? -2.917 -4.244 5.518 1.00 0.00 52 GLU A O 12
ATOM 19505 N N . SER A 1 53 ? -2.331 -2.140 4.990 1.00 0.00 53 SER A N 12
ATOM 19506 C CA . SER A 1 53 ? -3.376 -1.886 4.024 1.00 0.00 53 SER A CA 12
ATOM 19507 C C . SER A 1 53 ? -3.166 -2.684 2.737 1.00 0.00 53 SER A C 12
ATOM 19508 O O . SER A 1 53 ? -4.132 -3.200 2.169 1.00 0.00 53 SER A O 12
ATOM 19516 N N . ILE A 1 54 ? -1.926 -2.758 2.242 1.00 0.00 54 ILE A N 12
ATOM 19517 C CA . ILE A 1 54 ? -1.653 -3.459 0.991 1.00 0.00 54 ILE A CA 12
ATOM 19518 C C . ILE A 1 54 ? -1.485 -4.934 1.311 1.00 0.00 54 ILE A C 12
ATOM 19519 O O . ILE A 1 54 ? -2.133 -5.759 0.670 1.00 0.00 54 ILE A O 12
ATOM 19535 N N . LEU A 1 55 ? -0.590 -5.275 2.240 1.00 0.00 55 LEU A N 12
ATOM 19536 C CA . LEU A 1 55 ? -0.410 -6.675 2.602 1.00 0.00 55 LEU A CA 12
ATOM 19537 C C . LEU A 1 55 ? -1.461 -7.081 3.645 1.00 0.00 55 LEU A C 12
ATOM 19538 O O . LEU A 1 55 ? -2.611 -7.336 3.286 1.00 0.00 55 LEU A O 12
ATOM 19554 N N . GLY A 1 56 ? -1.098 -7.114 4.924 1.00 0.00 56 GLY A N 12
ATOM 19555 C CA . GLY A 1 56 ? -1.925 -7.547 6.044 1.00 0.00 56 GLY A CA 12
ATOM 19556 C C . GLY A 1 56 ? -1.075 -8.151 7.163 1.00 0.00 56 GLY A C 12
ATOM 19557 O O . GLY A 1 56 ? -1.527 -9.070 7.837 1.00 0.00 56 GLY A O 12
ATOM 19561 N N . LEU A 1 57 ? 0.173 -7.696 7.326 1.00 0.00 57 LEU A N 12
ATOM 19562 C CA . LEU A 1 57 ? 1.193 -8.272 8.197 1.00 0.00 57 LEU A CA 12
ATOM 19563 C C . LEU A 1 57 ? 1.483 -7.318 9.350 1.00 0.00 57 LEU A C 12
ATOM 19564 O O . LEU A 1 57 ? 1.119 -6.140 9.289 1.00 0.00 57 LEU A O 12
ATOM 19580 N N . THR A 1 58 ? 2.183 -7.800 10.373 1.00 0.00 58 THR A N 12
ATOM 19581 C CA . THR A 1 58 ? 2.830 -6.965 11.379 1.00 0.00 58 THR A CA 12
ATOM 19582 C C . THR A 1 58 ? 4.041 -6.237 10.766 1.00 0.00 58 THR A C 12
ATOM 19583 O O . THR A 1 58 ? 4.590 -6.687 9.752 1.00 0.00 58 THR A O 12
ATOM 19594 N N . GLN A 1 59 ? 4.496 -5.156 11.417 1.00 0.00 59 GLN A N 12
ATOM 19595 C CA . GLN A 1 59 ? 5.683 -4.400 11.030 1.00 0.00 59 GLN A CA 12
ATOM 19596 C C . GLN A 1 59 ? 6.868 -5.342 10.869 1.00 0.00 59 GLN A C 12
ATOM 19597 O O . GLN A 1 59 ? 7.481 -5.357 9.803 1.00 0.00 59 GLN A O 12
ATOM 19611 N N . GLY A 1 60 ? 7.162 -6.132 11.909 1.00 0.00 60 GLY A N 12
ATOM 19612 C CA . GLY A 1 60 ? 8.353 -6.965 11.970 1.00 0.00 60 GLY A CA 12
ATOM 19613 C C . GLY A 1 60 ? 8.464 -7.866 10.749 1.00 0.00 60 GLY A C 12
ATOM 19614 O O . GLY A 1 60 ? 9.511 -7.890 10.099 1.00 0.00 60 GLY A O 12
ATOM 19618 N N . SER A 1 61 ? 7.368 -8.551 10.413 1.00 0.00 61 SER A N 12
ATOM 19619 C CA . SER A 1 61 ? 7.280 -9.435 9.265 1.00 0.00 61 SER A CA 12
ATOM 19620 C C . SER A 1 61 ? 7.550 -8.700 7.951 1.00 0.00 61 SER A C 12
ATOM 19621 O O . SER A 1 61 ? 8.244 -9.247 7.089 1.00 0.00 61 SER A O 12
ATOM 19629 N N . VAL A 1 62 ? 7.001 -7.501 7.756 1.00 0.00 62 VAL A N 12
ATOM 19630 C CA . VAL A 1 62 ? 7.180 -6.756 6.515 1.00 0.00 62 VAL A CA 12
ATOM 19631 C C . VAL A 1 62 ? 8.600 -6.184 6.422 1.00 0.00 62 VAL A C 12
ATOM 19632 O O . VAL A 1 62 ? 9.208 -6.191 5.352 1.00 0.00 62 VAL A O 12
ATOM 19645 N N . SER A 1 63 ? 9.136 -5.695 7.539 1.00 0.00 63 SER A N 12
ATOM 19646 C CA . SER A 1 63 ? 10.458 -5.111 7.625 1.00 0.00 63 SER A CA 12
ATOM 19647 C C . SER A 1 63 ? 11.488 -6.181 7.257 1.00 0.00 63 SER A C 12
ATOM 19648 O O . SER A 1 63 ? 12.384 -5.902 6.458 1.00 0.00 63 SER A O 12
ATOM 19656 N N . ASP A 1 64 ? 11.322 -7.403 7.768 1.00 0.00 64 ASP A N 12
ATOM 19657 C CA . ASP A 1 64 ? 12.123 -8.576 7.424 1.00 0.00 64 ASP A CA 12
ATOM 19658 C C . ASP A 1 64 ? 11.977 -8.899 5.933 1.00 0.00 64 ASP A C 12
ATOM 19659 O O . ASP A 1 64 ? 12.986 -9.048 5.251 1.00 0.00 64 ASP A O 12
ATOM 19668 N N . LEU A 1 65 ? 10.749 -8.911 5.387 1.00 0.00 65 LEU A N 12
ATOM 19669 C CA . LEU A 1 65 ? 10.487 -9.170 3.970 1.00 0.00 65 LEU A CA 12
ATOM 19670 C C . LEU A 1 65 ? 11.277 -8.235 3.055 1.00 0.00 65 LEU A C 12
ATOM 19671 O O . LEU A 1 65 ? 11.874 -8.681 2.075 1.00 0.00 65 LEU A O 12
ATOM 19687 N N . LEU A 1 66 ? 11.243 -6.935 3.355 1.00 0.00 66 LEU A N 12
ATOM 19688 C CA . LEU A 1 66 ? 11.853 -5.894 2.542 1.00 0.00 66 LEU A CA 12
ATOM 19689 C C . LEU A 1 66 ? 13.360 -5.813 2.750 1.00 0.00 66 LEU A C 12
ATOM 19690 O O . LEU A 1 66 ? 14.080 -5.354 1.862 1.00 0.00 66 LEU A O 12
ATOM 19706 N N . SER A 1 67 ? 13.831 -6.273 3.902 1.00 0.00 67 SER A N 12
ATOM 19707 C CA . SER A 1 67 ? 15.237 -6.576 4.137 1.00 0.00 67 SER A CA 12
ATOM 19708 C C . SER A 1 67 ? 15.677 -7.724 3.227 1.00 0.00 67 SER A C 12
ATOM 19709 O O . SER A 1 67 ? 16.550 -7.534 2.377 1.00 0.00 67 SER A O 12
ATOM 19717 N N . ARG A 1 68 ? 15.112 -8.920 3.411 1.00 0.00 68 ARG A N 12
ATOM 19718 C CA . ARG A 1 68 ? 15.644 -10.156 2.854 1.00 0.00 68 ARG A CA 12
ATOM 19719 C C . ARG A 1 68 ? 14.559 -10.918 2.101 1.00 0.00 68 ARG A C 12
ATOM 19720 O O . ARG A 1 68 ? 14.072 -11.944 2.585 1.00 0.00 68 ARG A O 12
ATOM 19741 N N . PRO A 1 69 ? 14.212 -10.482 0.879 1.00 0.00 69 PRO A N 12
ATOM 19742 C CA . PRO A 1 69 ? 13.301 -11.234 0.044 1.00 0.00 69 PRO A CA 12
ATOM 19743 C C . PRO A 1 69 ? 13.925 -12.585 -0.302 1.00 0.00 69 PRO A C 12
ATOM 19744 O O . PRO A 1 69 ? 15.083 -12.671 -0.739 1.00 0.00 69 PRO A O 12
ATOM 19755 N N . LYS A 1 70 ? 13.127 -13.645 -0.165 1.00 0.00 70 LYS A N 12
ATOM 19756 C CA . LYS A 1 70 ? 13.419 -14.909 -0.831 1.00 0.00 70 LYS A CA 12
ATOM 19757 C C . LYS A 1 70 ? 13.327 -14.691 -2.349 1.00 0.00 70 LYS A C 12
ATOM 19758 O O . LYS A 1 70 ? 12.610 -13.790 -2.794 1.00 0.00 70 LYS A O 12
ATOM 19777 N N . PRO A 1 71 ? 14.028 -15.497 -3.157 1.00 0.00 71 PRO A N 12
ATOM 19778 C CA . PRO A 1 71 ? 13.836 -15.508 -4.600 1.00 0.00 71 PRO A CA 12
ATOM 19779 C C . PRO A 1 71 ? 12.383 -15.851 -4.960 1.00 0.00 71 PRO A C 12
ATOM 19780 O O . PRO A 1 71 ? 11.734 -16.610 -4.233 1.00 0.00 71 PRO A O 12
ATOM 19791 N N . TRP A 1 72 ? 11.891 -15.383 -6.110 1.00 0.00 72 TRP A N 12
ATOM 19792 C CA . TRP A 1 72 ? 10.595 -15.782 -6.646 1.00 0.00 72 TRP A CA 12
ATOM 19793 C C . TRP A 1 72 ? 10.533 -17.299 -6.836 1.00 0.00 72 TRP A C 12
ATOM 19794 O O . TRP A 1 72 ? 9.512 -17.908 -6.504 1.00 0.00 72 TRP A O 12
ATOM 19815 N N . HIS A 1 73 ? 11.616 -17.935 -7.304 1.00 0.00 73 HIS A N 12
ATOM 19816 C CA . HIS A 1 73 ? 11.658 -19.385 -7.492 1.00 0.00 73 HIS A CA 12
ATOM 19817 C C . HIS A 1 73 ? 11.470 -20.129 -6.157 1.00 0.00 73 HIS A C 12
ATOM 19818 O O . HIS A 1 73 ? 10.903 -21.222 -6.120 1.00 0.00 73 HIS A O 12
ATOM 19832 N N . LYS A 1 74 ? 11.955 -19.549 -5.054 1.00 0.00 74 LYS A N 12
ATOM 19833 C CA . LYS A 1 74 ? 11.918 -20.121 -3.706 1.00 0.00 74 LYS A CA 12
ATOM 19834 C C . LYS A 1 74 ? 10.553 -19.939 -3.062 1.00 0.00 74 LYS A C 12
ATOM 19835 O O . LYS A 1 74 ? 10.143 -20.767 -2.240 1.00 0.00 74 LYS A O 12
ATOM 19854 N N . LEU A 1 75 ? 9.861 -18.854 -3.391 1.00 0.00 75 LEU A N 12
ATOM 19855 C CA . LEU A 1 75 ? 8.566 -18.537 -2.825 1.00 0.00 75 LEU A CA 12
ATOM 19856 C C . LEU A 1 75 ? 7.549 -19.432 -3.520 1.00 0.00 75 LEU A C 12
ATOM 19857 O O . LEU A 1 75 ? 7.497 -19.480 -4.749 1.00 0.00 75 LEU A O 12
ATOM 19873 N N . SER A 1 76 ? 6.734 -20.153 -2.749 1.00 0.00 76 SER A N 12
ATOM 19874 C CA . SER A 1 76 ? 5.532 -20.791 -3.297 1.00 0.00 76 SER A CA 12
ATOM 19875 C C . SER A 1 76 ? 4.495 -19.698 -3.613 1.00 0.00 76 SER A C 12
ATOM 19876 O O . SER A 1 76 ? 4.754 -18.532 -3.324 1.00 0.00 76 SER A O 12
ATOM 19884 N N . LEU A 1 77 ? 3.303 -20.012 -4.131 1.00 0.00 77 LEU A N 12
ATOM 19885 C CA . LEU A 1 77 ? 2.298 -18.981 -4.440 1.00 0.00 77 LEU A CA 12
ATOM 19886 C C . LEU A 1 77 ? 1.913 -18.180 -3.183 1.00 0.00 77 LEU A C 12
ATOM 19887 O O . LEU A 1 77 ? 1.905 -16.953 -3.216 1.00 0.00 77 LEU A O 12
ATOM 19903 N N . LYS A 1 78 ? 1.735 -18.842 -2.033 1.00 0.00 78 LYS A N 12
ATOM 19904 C CA . LYS A 1 78 ? 1.588 -18.184 -0.725 1.00 0.00 78 LYS A CA 12
ATOM 19905 C C . LYS A 1 78 ? 2.758 -17.248 -0.399 1.00 0.00 78 LYS A C 12
ATOM 19906 O O . LYS A 1 78 ? 2.604 -16.243 0.289 1.00 0.00 78 LYS A O 12
ATOM 19925 N N . GLY A 1 79 ? 3.954 -17.571 -0.881 1.00 0.00 79 GLY A N 12
ATOM 19926 C CA . GLY A 1 79 ? 5.138 -16.741 -0.771 1.00 0.00 79 GLY A CA 12
ATOM 19927 C C . GLY A 1 79 ? 5.069 -15.499 -1.651 1.00 0.00 79 GLY A C 12
ATOM 19928 O O . GLY A 1 79 ? 5.607 -14.455 -1.291 1.00 0.00 79 GLY A O 12
ATOM 19932 N N . ARG A 1 80 ? 4.449 -15.618 -2.820 1.00 0.00 80 ARG A N 12
ATOM 19933 C CA . ARG A 1 80 ? 4.475 -14.629 -3.890 1.00 0.00 80 ARG A CA 12
ATOM 19934 C C . ARG A 1 80 ? 3.356 -13.604 -3.744 1.00 0.00 80 ARG A C 12
ATOM 19935 O O . ARG A 1 80 ? 3.524 -12.484 -4.215 1.00 0.00 80 ARG A O 12
ATOM 19956 N N . GLU A 1 81 ? 2.277 -13.960 -3.039 1.00 0.00 81 GLU A N 12
ATOM 19957 C CA . GLU A 1 81 ? 1.142 -13.119 -2.671 1.00 0.00 81 GLU A CA 12
ATOM 19958 C C . GLU A 1 81 ? 1.546 -11.670 -2.400 1.00 0.00 81 GLU A C 12
ATOM 19959 O O . GLU A 1 81 ? 1.067 -10.789 -3.118 1.00 0.00 81 GLU A O 12
ATOM 19971 N N . PRO A 1 82 ? 2.454 -11.391 -1.446 1.00 0.00 82 PRO A N 12
ATOM 19972 C CA . PRO A 1 82 ? 2.763 -10.019 -1.117 1.00 0.00 82 PRO A CA 12
ATOM 19973 C C . PRO A 1 82 ? 3.443 -9.312 -2.285 1.00 0.00 82 PRO A C 12
ATOM 19974 O O . PRO A 1 82 ? 3.002 -8.239 -2.678 1.00 0.00 82 PRO A O 12
ATOM 19985 N N . PHE A 1 83 ? 4.488 -9.900 -2.872 1.00 0.00 83 PHE A N 12
ATOM 19986 C CA . PHE A 1 83 ? 5.264 -9.274 -3.938 1.00 0.00 83 PHE A CA 12
ATOM 19987 C C . PHE A 1 83 ? 4.403 -8.951 -5.162 1.00 0.00 83 PHE A C 12
ATOM 19988 O O . PHE A 1 83 ? 4.654 -7.936 -5.807 1.00 0.00 83 PHE A O 12
ATOM 20005 N N . VAL A 1 84 ? 3.374 -9.751 -5.454 1.00 0.00 84 VAL A N 12
ATOM 20006 C CA . VAL A 1 84 ? 2.387 -9.433 -6.482 1.00 0.00 84 VAL A CA 12
ATOM 20007 C C . VAL A 1 84 ? 1.638 -8.162 -6.088 1.00 0.00 84 VAL A C 12
ATOM 20008 O O . VAL A 1 84 ? 1.601 -7.219 -6.877 1.00 0.00 84 VAL A O 12
ATOM 20021 N N . ARG A 1 85 ? 1.087 -8.089 -4.868 1.00 0.00 85 ARG A N 12
ATOM 20022 C CA . ARG A 1 85 ? 0.373 -6.901 -4.420 1.00 0.00 85 ARG A CA 12
ATOM 20023 C C . ARG A 1 85 ? 1.278 -5.677 -4.475 1.00 0.00 85 ARG A C 12
ATOM 20024 O O . ARG A 1 85 ? 0.800 -4.605 -4.832 1.00 0.00 85 ARG A O 12
ATOM 20045 N N . MET A 1 86 ? 2.569 -5.803 -4.158 1.00 0.00 86 MET A N 12
ATOM 20046 C CA . MET A 1 86 ? 3.536 -4.741 -4.264 1.00 0.00 86 MET A CA 12
ATOM 20047 C C . MET A 1 86 ? 3.748 -4.317 -5.715 1.00 0.00 86 MET A C 12
ATOM 20048 O O . MET A 1 86 ? 3.711 -3.124 -5.983 1.00 0.00 86 MET A O 12
ATOM 20062 N N . GLN A 1 87 ? 3.974 -5.252 -6.643 1.00 0.00 87 GLN A N 12
ATOM 20063 C CA . GLN A 1 87 ? 4.137 -4.962 -8.067 1.00 0.00 87 GLN A CA 12
ATOM 20064 C C . GLN A 1 87 ? 2.915 -4.189 -8.585 1.00 0.00 87 GLN A C 12
ATOM 20065 O O . GLN A 1 87 ? 3.083 -3.174 -9.262 1.00 0.00 87 GLN A O 12
ATOM 20079 N N . LEU A 1 88 ? 1.694 -4.641 -8.267 1.00 0.00 88 LEU A N 12
ATOM 20080 C CA . LEU A 1 88 ? 0.474 -3.975 -8.723 1.00 0.00 88 LEU A CA 12
ATOM 20081 C C . LEU A 1 88 ? 0.264 -2.645 -7.991 1.00 0.00 88 LEU A C 12
ATOM 20082 O O . LEU A 1 88 ? -0.200 -1.711 -8.639 1.00 0.00 88 LEU A O 12
ATOM 20098 N N . TRP A 1 89 ? 0.630 -2.506 -6.709 1.00 0.00 89 TRP A N 12
ATOM 20099 C CA . TRP A 1 89 ? 0.503 -1.241 -5.980 1.00 0.00 89 TRP A CA 12
ATOM 20100 C C . TRP A 1 89 ? 1.478 -0.232 -6.563 1.00 0.00 89 TRP A C 12
ATOM 20101 O O . TRP A 1 89 ? 1.146 0.933 -6.723 1.00 0.00 89 TRP A O 12
ATOM 20122 N N . LEU A 1 90 ? 2.683 -0.664 -6.929 1.00 0.00 90 LEU A N 12
ATOM 20123 C CA . LEU A 1 90 ? 3.626 0.191 -7.635 1.00 0.00 90 LEU A CA 12
ATOM 20124 C C . LEU A 1 90 ? 3.059 0.639 -8.989 1.00 0.00 90 LEU A C 12
ATOM 20125 O O . LEU A 1 90 ? 3.527 1.628 -9.535 1.00 0.00 90 LEU A O 12
ATOM 20141 N N . ASN A 1 91 ? 2.083 -0.087 -9.544 1.00 0.00 91 ASN A N 12
ATOM 20142 C CA . ASN A 1 91 ? 1.464 0.156 -10.849 1.00 0.00 91 ASN A CA 12
ATOM 20143 C C . ASN A 1 91 ? 0.182 0.982 -10.723 1.00 0.00 91 ASN A C 12
ATOM 20144 O O . ASN A 1 91 ? -0.509 1.170 -11.725 1.00 0.00 91 ASN A O 12
ATOM 20155 N N . ASP A 1 92 ? -0.197 1.424 -9.524 1.00 0.00 92 ASP A N 12
ATOM 20156 C CA . ASP A 1 92 ? -1.333 2.320 -9.309 1.00 0.00 92 ASP A CA 12
ATOM 20157 C C . ASP A 1 92 ? -0.783 3.747 -9.250 1.00 0.00 92 ASP A C 12
ATOM 20158 O O . ASP A 1 92 ? 0.171 3.979 -8.512 1.00 0.00 92 ASP A O 12
ATOM 20167 N N . PRO A 1 93 ? -1.351 4.730 -9.966 1.00 0.00 93 PRO A N 12
ATOM 20168 C CA . PRO A 1 93 ? -0.820 6.089 -9.941 1.00 0.00 93 PRO A CA 12
ATOM 20169 C C . PRO A 1 93 ? -1.185 6.794 -8.625 1.00 0.00 93 PRO A C 12
ATOM 20170 O O . PRO A 1 93 ? -0.382 7.547 -8.072 1.00 0.00 93 PRO A O 12
ATOM 20181 N N . HIS A 1 94 ? -2.387 6.516 -8.104 1.00 0.00 94 HIS A N 12
ATOM 20182 C CA . HIS A 1 94 ? -2.899 6.988 -6.818 1.00 0.00 94 HIS A CA 12
ATOM 20183 C C . HIS A 1 94 ? -2.422 6.112 -5.652 1.00 0.00 94 HIS A C 12
ATOM 20184 O O . HIS A 1 94 ? -2.988 6.189 -4.563 1.00 0.00 94 HIS A O 12
ATOM 20198 N N . ASN A 1 95 ? -1.431 5.245 -5.855 1.00 0.00 95 ASN A N 12
ATOM 20199 C CA . ASN A 1 95 ? -0.951 4.317 -4.838 1.00 0.00 95 ASN A CA 12
ATOM 20200 C C . ASN A 1 95 ? -0.506 5.027 -3.566 1.00 0.00 95 ASN A C 12
ATOM 20201 O O . ASN A 1 95 ? -0.915 4.620 -2.477 1.00 0.00 95 ASN A O 12
ATOM 20212 N N . VAL A 1 96 ? 0.283 6.095 -3.683 1.00 0.00 96 VAL A N 12
ATOM 20213 C CA . VAL A 1 96 ? 0.721 6.886 -2.556 1.00 0.00 96 VAL A CA 12
ATOM 20214 C C . VAL A 1 96 ? -0.484 7.551 -1.882 1.00 0.00 96 VAL A C 12
ATOM 20215 O O . VAL A 1 96 ? -0.583 7.543 -0.659 1.00 0.00 96 VAL A O 12
ATOM 20228 N N . GLU A 1 97 ? -1.416 8.094 -2.664 1.00 0.00 97 GLU A N 12
ATOM 20229 C CA . GLU A 1 97 ? -2.594 8.797 -2.171 1.00 0.00 97 GLU A CA 12
ATOM 20230 C C . GLU A 1 97 ? -3.480 7.872 -1.339 1.00 0.00 97 GLU A C 12
ATOM 20231 O O . GLU A 1 97 ? -3.765 8.167 -0.177 1.00 0.00 97 GLU A O 12
ATOM 20243 N N . LYS A 1 98 ? -3.905 6.747 -1.913 1.00 0.00 98 LYS A N 12
ATOM 20244 C CA . LYS A 1 98 ? -4.762 5.778 -1.238 1.00 0.00 98 LYS A CA 12
ATOM 20245 C C . LYS A 1 98 ? -4.051 5.108 -0.067 1.00 0.00 98 LYS A C 12
ATOM 20246 O O . LYS A 1 98 ? -4.718 4.655 0.863 1.00 0.00 98 LYS A O 12
ATOM 20265 N N . LEU A 1 99 ? -2.717 5.029 -0.091 1.00 0.00 99 LEU A N 12
ATOM 20266 C CA . LEU A 1 99 ? -1.949 4.591 1.063 1.00 0.00 99 LEU A CA 12
ATOM 20267 C C . LEU A 1 99 ? -2.034 5.655 2.156 1.00 0.00 99 LEU A C 12
ATOM 20268 O O . LEU A 1 99 ? -2.334 5.328 3.301 1.00 0.00 99 LEU A O 12
ATOM 20284 N N . ARG A 1 100 ? -1.787 6.927 1.830 1.00 0.00 100 ARG A N 12
ATOM 20285 C CA . ARG A 1 100 ? -1.805 8.004 2.818 1.00 0.00 100 ARG A CA 12
ATOM 20286 C C . ARG A 1 100 ? -3.169 8.142 3.479 1.00 0.00 100 ARG A C 12
ATOM 20287 O O . ARG A 1 100 ? -3.256 8.467 4.666 1.00 0.00 100 ARG A O 12
ATOM 20308 N N . ASP A 1 101 ? -4.229 7.895 2.713 1.00 0.00 101 ASP A N 12
ATOM 20309 C CA . ASP A 1 101 ? -5.620 8.051 3.127 1.00 0.00 101 ASP A CA 12
ATOM 20310 C C . ASP A 1 101 ? -6.011 7.131 4.289 1.00 0.00 101 ASP A C 12
ATOM 20311 O O . ASP A 1 101 ? -7.015 7.350 4.953 1.00 0.00 101 ASP A O 12
ATOM 20320 N N . MET A 1 102 ? -5.199 6.105 4.556 1.00 0.00 102 MET A N 12
ATOM 20321 C CA . MET A 1 102 ? -5.344 5.157 5.659 1.00 0.00 102 MET A CA 12
ATOM 20322 C C . MET A 1 102 ? -4.947 5.769 7.010 1.00 0.00 102 MET A C 12
ATOM 20323 O O . MET A 1 102 ? -5.517 5.427 8.053 1.00 0.00 102 MET A O 12
ATOM 20337 N N . LYS A 1 103 ? -3.887 6.589 6.989 1.00 0.00 103 LYS A N 12
ATOM 20338 C CA . LYS A 1 103 ? -3.278 7.225 8.153 1.00 0.00 103 LYS A CA 12
ATOM 20339 C C . LYS A 1 103 ? -4.073 8.462 8.522 1.00 0.00 103 LYS A C 12
ATOM 20340 O O . LYS A 1 103 ? -4.392 8.635 9.701 1.00 0.00 103 LYS A O 12
ATOM 20359 N N . LYS A 1 104 ? -4.338 9.327 7.537 1.00 0.00 104 LYS A N 12
ATOM 20360 C CA . LYS A 1 104 ? -5.343 10.367 7.701 1.00 0.00 104 LYS A CA 12
ATOM 20361 C C . LYS A 1 104 ? -6.729 9.713 7.732 1.00 0.00 104 LYS A C 12
ATOM 20362 O O . LYS A 1 104 ? -6.826 8.488 7.787 1.00 0.00 104 LYS A O 12
ATOM 20381 N N . LEU A 1 105 ? -7.800 10.516 7.711 1.00 0.00 105 LEU A N 12
ATOM 20382 C CA . LEU A 1 105 ? -9.189 10.058 7.683 1.00 0.00 105 LEU A CA 12
ATOM 20383 C C . LEU A 1 105 ? -9.465 8.944 8.709 1.00 0.00 105 LEU A C 12
ATOM 20384 O O . LEU A 1 105 ? -10.203 7.984 8.463 1.00 0.00 105 LEU A O 12
ATOM 20400 N N . SER A 1 106 ? -8.852 9.064 9.884 1.00 0.00 106 SER A N 12
ATOM 20401 C CA . SER A 1 106 ? -8.897 8.088 10.952 1.00 0.00 106 SER A CA 12
ATOM 20402 C C . SER A 1 106 ? -8.863 8.913 12.236 1.00 0.00 106 SER A C 12
ATOM 20403 O O . SER A 1 106 ? -9.786 9.704 12.451 1.00 0.00 106 SER A O 12
ATOM 20411 N N . GLY A 1 107 ? -7.780 8.852 13.013 1.00 0.00 107 GLY A N 12
ATOM 20412 C CA . GLY A 1 107 ? -7.545 9.791 14.097 1.00 0.00 107 GLY A CA 12
ATOM 20413 C C . GLY A 1 107 ? -7.250 11.192 13.550 1.00 0.00 107 GLY A C 12
ATOM 20414 O O . GLY A 1 107 ? -7.127 11.376 12.331 1.00 0.00 107 GLY A O 12
ATOM 20418 N N . PRO A 1 108 ? -7.118 12.191 14.437 1.00 0.00 108 PRO A N 12
ATOM 20419 C CA . PRO A 1 108 ? -6.931 13.586 14.061 1.00 0.00 108 PRO A CA 12
ATOM 20420 C C . PRO A 1 108 ? -5.573 13.800 13.383 1.00 0.00 108 PRO A C 12
ATOM 20421 O O . PRO A 1 108 ? -4.767 12.873 13.239 1.00 0.00 108 PRO A O 12
ATOM 20432 N N . SER A 1 109 ? -5.322 15.034 12.951 1.00 0.00 109 SER A N 12
ATOM 20433 C CA . SER A 1 109 ? -4.082 15.430 12.304 1.00 0.00 109 SER A CA 12
ATOM 20434 C C . SER A 1 109 ? -3.519 16.690 12.966 1.00 0.00 109 SER A C 12
ATOM 20435 O O . SER A 1 109 ? -4.162 17.306 13.822 1.00 0.00 109 SER A O 12
ATOM 20443 N N . SER A 1 110 ? -2.302 17.061 12.578 1.00 0.00 110 SER A N 12
ATOM 20444 C CA . SER A 1 110 ? -1.753 18.395 12.712 1.00 0.00 110 SER A CA 12
ATOM 20445 C C . SER A 1 110 ? -0.690 18.495 11.625 1.00 0.00 110 SER A C 12
ATOM 20446 O O . SER A 1 110 ? 0.285 17.734 11.647 1.00 0.00 110 SER A O 12
ATOM 20454 N N . GLY A 1 111 ? -0.891 19.396 10.666 1.00 0.00 111 GLY A N 12
ATOM 20455 C CA . GLY A 1 111 ? 0.056 19.663 9.598 1.00 0.00 111 GLY A CA 12
ATOM 20456 C C . GLY A 1 111 ? -0.203 18.709 8.464 1.00 0.00 111 GLY A C 12
ATOM 20457 O O . GLY A 1 111 ? -1.044 19.022 7.600 1.00 0.00 111 GLY A O 12
ATOM 20461 N N . GLY A 1 1 ? -42.389 2.389 -32.864 1.00 0.00 1 GLY A N 13
ATOM 20462 C CA . GLY A 1 1 ? -41.134 1.703 -33.212 1.00 0.00 1 GLY A CA 13
ATOM 20463 C C . GLY A 1 1 ? -41.356 0.212 -33.076 1.00 0.00 1 GLY A C 13
ATOM 20464 O O . GLY A 1 1 ? -42.251 -0.173 -32.326 1.00 0.00 1 GLY A O 13
ATOM 20468 N N . SER A 1 2 ? -40.578 -0.600 -33.787 1.00 0.00 2 SER A N 13
ATOM 20469 C CA . SER A 1 2 ? -40.747 -2.043 -33.843 1.00 0.00 2 SER A CA 13
ATOM 20470 C C . SER A 1 2 ? -39.350 -2.660 -33.871 1.00 0.00 2 SER A C 13
ATOM 20471 O O . SER A 1 2 ? -38.443 -2.047 -34.442 1.00 0.00 2 SER A O 13
ATOM 20479 N N . SER A 1 3 ? -39.199 -3.858 -33.302 1.00 0.00 3 SER A N 13
ATOM 20480 C CA . SER A 1 3 ? -37.916 -4.539 -33.139 1.00 0.00 3 SER A CA 13
ATOM 20481 C C . SER A 1 3 ? -36.901 -3.672 -32.366 1.00 0.00 3 SER A C 13
ATOM 20482 O O . SER A 1 3 ? -37.270 -2.679 -31.735 1.00 0.00 3 SER A O 13
ATOM 20490 N N . GLY A 1 4 ? -35.633 -4.084 -32.344 1.00 0.00 4 GLY A N 13
ATOM 20491 C CA . GLY A 1 4 ? -34.537 -3.374 -31.708 1.00 0.00 4 GLY A CA 13
ATOM 20492 C C . GLY A 1 4 ? -33.223 -4.032 -32.122 1.00 0.00 4 GLY A C 13
ATOM 20493 O O . GLY A 1 4 ? -33.233 -5.076 -32.778 1.00 0.00 4 GLY A O 13
ATOM 20497 N N . SER A 1 5 ? -32.101 -3.411 -31.767 1.00 0.00 5 SER A N 13
ATOM 20498 C CA . SER A 1 5 ? -30.766 -3.970 -31.931 1.00 0.00 5 SER A CA 13
ATOM 20499 C C . SER A 1 5 ? -30.463 -4.949 -30.791 1.00 0.00 5 SER A C 13
ATOM 20500 O O . SER A 1 5 ? -30.960 -4.757 -29.681 1.00 0.00 5 SER A O 13
ATOM 20508 N N . SER A 1 6 ? -29.559 -5.900 -31.029 1.00 0.00 6 SER A N 13
ATOM 20509 C CA . SER A 1 6 ? -29.057 -6.844 -30.037 1.00 0.00 6 SER A CA 13
ATOM 20510 C C . SER A 1 6 ? -27.535 -6.940 -30.180 1.00 0.00 6 SER A C 13
ATOM 20511 O O . SER A 1 6 ? -26.996 -6.623 -31.241 1.00 0.00 6 SER A O 13
ATOM 20519 N N . GLY A 1 7 ? -26.844 -7.413 -29.143 1.00 0.00 7 GLY A N 13
ATOM 20520 C CA . GLY A 1 7 ? -25.402 -7.618 -29.129 1.00 0.00 7 GLY A CA 13
ATOM 20521 C C . GLY A 1 7 ? -24.965 -8.014 -27.720 1.00 0.00 7 GLY A C 13
ATOM 20522 O O . GLY A 1 7 ? -25.785 -8.003 -26.801 1.00 0.00 7 GLY A O 13
ATOM 20526 N N . TYR A 1 8 ? -23.695 -8.386 -27.553 1.00 0.00 8 TYR A N 13
ATOM 20527 C CA . TYR A 1 8 ? -23.094 -8.781 -26.280 1.00 0.00 8 TYR A CA 13
ATOM 20528 C C . TYR A 1 8 ? -21.567 -8.684 -26.398 1.00 0.00 8 TYR A C 13
ATOM 20529 O O . TYR A 1 8 ? -21.059 -8.566 -27.518 1.00 0.00 8 TYR A O 13
ATOM 20547 N N . SER A 1 9 ? -20.853 -8.797 -25.269 1.00 0.00 9 SER A N 13
ATOM 20548 C CA . SER A 1 9 ? -19.397 -8.865 -25.030 1.00 0.00 9 SER A CA 13
ATOM 20549 C C . SER A 1 9 ? -19.087 -8.322 -23.627 1.00 0.00 9 SER A C 13
ATOM 20550 O O . SER A 1 9 ? -19.950 -7.719 -22.992 1.00 0.00 9 SER A O 13
ATOM 20558 N N . GLY A 1 10 ? -17.852 -8.509 -23.148 1.00 0.00 10 GLY A N 13
ATOM 20559 C CA . GLY A 1 10 ? -17.428 -8.048 -21.833 1.00 0.00 10 GLY A CA 13
ATOM 20560 C C . GLY A 1 10 ? -17.794 -9.073 -20.775 1.00 0.00 10 GLY A C 13
ATOM 20561 O O . GLY A 1 10 ? -18.957 -9.170 -20.388 1.00 0.00 10 GLY A O 13
ATOM 20565 N N . SER A 1 11 ? -16.811 -9.818 -20.271 1.00 0.00 11 SER A N 13
ATOM 20566 C CA . SER A 1 11 ? -17.011 -10.814 -19.225 1.00 0.00 11 SER A CA 13
ATOM 20567 C C . SER A 1 11 ? -16.240 -10.410 -17.970 1.00 0.00 11 SER A C 13
ATOM 20568 O O . SER A 1 11 ? -15.163 -9.813 -18.058 1.00 0.00 11 SER A O 13
ATOM 20576 N N . GLN A 1 12 ? -16.748 -10.790 -16.801 1.00 0.00 12 GLN A N 13
ATOM 20577 C CA . GLN A 1 12 ? -16.032 -10.737 -15.535 1.00 0.00 12 GLN A CA 13
ATOM 20578 C C . GLN A 1 12 ? -16.462 -11.926 -14.673 1.00 0.00 12 GLN A C 13
ATOM 20579 O O . GLN A 1 12 ? -17.476 -12.579 -14.953 1.00 0.00 12 GLN A O 13
ATOM 20593 N N . ALA A 1 13 ? -15.676 -12.221 -13.645 1.00 0.00 13 ALA A N 13
ATOM 20594 C CA . ALA A 1 13 ? -15.890 -13.254 -12.644 1.00 0.00 13 ALA A CA 13
ATOM 20595 C C . ALA A 1 13 ? -15.042 -12.906 -11.415 1.00 0.00 13 ALA A C 13
ATOM 20596 O O . ALA A 1 13 ? -14.097 -12.115 -11.540 1.00 0.00 13 ALA A O 13
ATOM 20603 N N . PRO A 1 14 ? -15.311 -13.525 -10.255 1.00 0.00 14 PRO A N 13
ATOM 20604 C CA . PRO A 1 14 ? -14.403 -13.482 -9.124 1.00 0.00 14 PRO A CA 13
ATOM 20605 C C . PRO A 1 14 ? -13.030 -14.056 -9.485 1.00 0.00 14 PRO A C 13
ATOM 20606 O O . PRO A 1 14 ? -12.881 -14.844 -10.421 1.00 0.00 14 PRO A O 13
ATOM 20617 N N . GLY A 1 15 ? -12.028 -13.714 -8.688 1.00 0.00 15 GLY A N 13
ATOM 20618 C CA . GLY A 1 15 ? -10.785 -14.443 -8.539 1.00 0.00 15 GLY A CA 13
ATOM 20619 C C . GLY A 1 15 ? -10.280 -14.194 -7.121 1.00 0.00 15 GLY A C 13
ATOM 20620 O O . GLY A 1 15 ? -10.843 -13.357 -6.401 1.00 0.00 15 GLY A O 13
ATOM 20624 N N . GLY A 1 16 ? -9.211 -14.882 -6.728 1.00 0.00 16 GLY A N 13
ATOM 20625 C CA . GLY A 1 16 ? -8.501 -14.647 -5.477 1.00 0.00 16 GLY A CA 13
ATOM 20626 C C . GLY A 1 16 ? -7.044 -14.299 -5.757 1.00 0.00 16 GLY A C 13
ATOM 20627 O O . GLY A 1 16 ? -6.581 -14.422 -6.892 1.00 0.00 16 GLY A O 13
ATOM 20631 N N . ILE A 1 17 ? -6.303 -13.862 -4.733 1.00 0.00 17 ILE A N 13
ATOM 20632 C CA . ILE A 1 17 ? -4.897 -13.489 -4.904 1.00 0.00 17 ILE A CA 13
ATOM 20633 C C . ILE A 1 17 ? -4.067 -14.682 -5.403 1.00 0.00 17 ILE A C 13
ATOM 20634 O O . ILE A 1 17 ? -3.173 -14.478 -6.219 1.00 0.00 17 ILE A O 13
ATOM 20650 N N . GLN A 1 18 ? -4.384 -15.921 -4.995 1.00 0.00 18 GLN A N 13
ATOM 20651 C CA . GLN A 1 18 ? -3.674 -17.101 -5.485 1.00 0.00 18 GLN A CA 13
ATOM 20652 C C . GLN A 1 18 ? -3.758 -17.205 -7.012 1.00 0.00 18 GLN A C 13
ATOM 20653 O O . GLN A 1 18 ? -2.783 -17.600 -7.647 1.00 0.00 18 GLN A O 13
ATOM 20667 N N . GLU A 1 19 ? -4.905 -16.877 -7.607 1.00 0.00 19 GLU A N 13
ATOM 20668 C CA . GLU A 1 19 ? -5.120 -16.918 -9.042 1.00 0.00 19 GLU A CA 13
ATOM 20669 C C . GLU A 1 19 ? -4.229 -15.886 -9.715 1.00 0.00 19 GLU A C 13
ATOM 20670 O O . GLU A 1 19 ? -3.477 -16.222 -10.621 1.00 0.00 19 GLU A O 13
ATOM 20682 N N . ILE A 1 20 ? -4.252 -14.641 -9.240 1.00 0.00 20 ILE A N 13
ATOM 20683 C CA . ILE A 1 20 ? -3.419 -13.584 -9.792 1.00 0.00 20 ILE A CA 13
ATOM 20684 C C . ILE A 1 20 ? -1.939 -13.953 -9.662 1.00 0.00 20 ILE A C 13
ATOM 20685 O O . ILE A 1 20 ? -1.178 -13.727 -10.597 1.00 0.00 20 ILE A O 13
ATOM 20701 N N . VAL A 1 21 ? -1.506 -14.551 -8.556 1.00 0.00 21 VAL A N 13
ATOM 20702 C CA . VAL A 1 21 ? -0.131 -15.018 -8.415 1.00 0.00 21 VAL A CA 13
ATOM 20703 C C . VAL A 1 21 ? 0.150 -16.132 -9.426 1.00 0.00 21 VAL A C 13
ATOM 20704 O O . VAL A 1 21 ? 1.233 -16.187 -10.003 1.00 0.00 21 VAL A O 13
ATOM 20717 N N . ALA A 1 22 ? -0.827 -16.999 -9.671 1.00 0.00 22 ALA A N 13
ATOM 20718 C CA . ALA A 1 22 ? -0.708 -18.119 -10.592 1.00 0.00 22 ALA A CA 13
ATOM 20719 C C . ALA A 1 22 ? -0.589 -17.640 -12.044 1.00 0.00 22 ALA A C 13
ATOM 20720 O O . ALA A 1 22 ? 0.079 -18.301 -12.839 1.00 0.00 22 ALA A O 13
ATOM 20727 N N . MET A 1 23 ? -1.209 -16.508 -12.392 1.00 0.00 23 MET A N 13
ATOM 20728 C CA . MET A 1 23 ? -1.047 -15.837 -13.680 1.00 0.00 23 MET A CA 13
ATOM 20729 C C . MET A 1 23 ? 0.079 -14.786 -13.669 1.00 0.00 23 MET A C 13
ATOM 20730 O O . MET A 1 23 ? 0.386 -14.249 -14.734 1.00 0.00 23 MET A O 13
ATOM 20744 N N . SER A 1 24 ? 0.735 -14.497 -12.540 1.00 0.00 24 SER A N 13
ATOM 20745 C CA . SER A 1 24 ? 1.852 -13.554 -12.517 1.00 0.00 24 SER A CA 13
ATOM 20746 C C . SER A 1 24 ? 3.060 -14.167 -13.243 1.00 0.00 24 SER A C 13
ATOM 20747 O O . SER A 1 24 ? 3.284 -15.377 -13.120 1.00 0.00 24 SER A O 13
ATOM 20755 N N . PRO A 1 25 ? 3.828 -13.379 -14.013 1.00 0.00 25 PRO A N 13
ATOM 20756 C CA . PRO A 1 25 ? 5.118 -13.782 -14.554 1.00 0.00 25 PRO A CA 13
ATOM 20757 C C . PRO A 1 25 ? 6.181 -13.814 -13.443 1.00 0.00 25 PRO A C 13
ATOM 20758 O O . PRO A 1 25 ? 5.876 -13.563 -12.277 1.00 0.00 25 PRO A O 13
ATOM 20769 N N . GLU A 1 26 ? 7.418 -14.195 -13.774 1.00 0.00 26 GLU A N 13
ATOM 20770 C CA . GLU A 1 26 ? 8.529 -14.161 -12.840 1.00 0.00 26 GLU A CA 13
ATOM 20771 C C . GLU A 1 26 ? 8.756 -12.713 -12.379 1.00 0.00 26 GLU A C 13
ATOM 20772 O O . GLU A 1 26 ? 9.104 -11.833 -13.172 1.00 0.00 26 GLU A O 13
ATOM 20784 N N . LEU A 1 27 ? 8.520 -12.452 -11.095 1.00 0.00 27 LEU A N 13
ATOM 20785 C CA . LEU A 1 27 ? 8.564 -11.127 -10.488 1.00 0.00 27 LEU A CA 13
ATOM 20786 C C . LEU A 1 27 ? 9.855 -11.004 -9.690 1.00 0.00 27 LEU A C 13
ATOM 20787 O O . LEU A 1 27 ? 10.171 -11.885 -8.885 1.00 0.00 27 LEU A O 13
ATOM 20803 N N . ASP A 1 28 ? 10.654 -9.973 -9.958 1.00 0.00 28 ASP A N 13
ATOM 20804 C CA . ASP A 1 28 ? 11.953 -9.789 -9.315 1.00 0.00 28 ASP A CA 13
ATOM 20805 C C . ASP A 1 28 ? 11.765 -9.305 -7.882 1.00 0.00 28 ASP A C 13
ATOM 20806 O O . ASP A 1 28 ? 11.606 -8.110 -7.629 1.00 0.00 28 ASP A O 13
ATOM 20815 N N . THR A 1 29 ? 11.735 -10.234 -6.932 1.00 0.00 29 THR A N 13
ATOM 20816 C CA . THR A 1 29 ? 11.377 -9.929 -5.561 1.00 0.00 29 THR A CA 13
ATOM 20817 C C . THR A 1 29 ? 12.320 -8.884 -4.961 1.00 0.00 29 THR A C 13
ATOM 20818 O O . THR A 1 29 ? 11.843 -7.933 -4.346 1.00 0.00 29 THR A O 13
ATOM 20829 N N . TYR A 1 30 ? 13.634 -8.993 -5.164 1.00 0.00 30 TYR A N 13
ATOM 20830 C CA . TYR A 1 30 ? 14.602 -8.003 -4.732 1.00 0.00 30 TYR A CA 13
ATOM 20831 C C . TYR A 1 30 ? 14.284 -6.623 -5.297 1.00 0.00 30 TYR A C 13
ATOM 20832 O O . TYR A 1 30 ? 14.052 -5.694 -4.520 1.00 0.00 30 TYR A O 13
ATOM 20850 N N . SER A 1 31 ? 14.234 -6.496 -6.620 1.00 0.00 31 SER A N 13
ATOM 20851 C CA . SER A 1 31 ? 14.023 -5.239 -7.319 1.00 0.00 31 SER A CA 13
ATOM 20852 C C . SER A 1 31 ? 12.691 -4.610 -6.892 1.00 0.00 31 SER A C 13
ATOM 20853 O O . SER A 1 31 ? 12.637 -3.402 -6.666 1.00 0.00 31 SER A O 13
ATOM 20861 N N . ILE A 1 32 ? 11.624 -5.397 -6.725 1.00 0.00 32 ILE A N 13
ATOM 20862 C CA . ILE A 1 32 ? 10.341 -4.928 -6.202 1.00 0.00 32 ILE A CA 13
ATOM 20863 C C . ILE A 1 32 ? 10.587 -4.373 -4.796 1.00 0.00 32 ILE A C 13
ATOM 20864 O O . ILE A 1 32 ? 10.262 -3.217 -4.559 1.00 0.00 32 ILE A O 13
ATOM 20880 N N . THR A 1 33 ? 11.197 -5.116 -3.860 1.00 0.00 33 THR A N 13
ATOM 20881 C CA . THR A 1 33 ? 11.389 -4.590 -2.501 1.00 0.00 33 THR A CA 13
ATOM 20882 C C . THR A 1 33 ? 12.162 -3.271 -2.483 1.00 0.00 33 THR A C 13
ATOM 20883 O O . THR A 1 33 ? 11.814 -2.383 -1.711 1.00 0.00 33 THR A O 13
ATOM 20894 N N . LYS A 1 34 ? 13.191 -3.145 -3.324 1.00 0.00 34 LYS A N 13
ATOM 20895 C CA . LYS A 1 34 ? 13.946 -1.910 -3.527 1.00 0.00 34 LYS A CA 13
ATOM 20896 C C . LYS A 1 34 ? 12.974 -0.810 -3.941 1.00 0.00 34 LYS A C 13
ATOM 20897 O O . LYS A 1 34 ? 12.743 0.112 -3.169 1.00 0.00 34 LYS A O 13
ATOM 20916 N N . ARG A 1 35 ? 12.330 -0.940 -5.099 1.00 0.00 35 ARG A N 13
ATOM 20917 C CA . ARG A 1 35 ? 11.423 0.060 -5.663 1.00 0.00 35 ARG A CA 13
ATOM 20918 C C . ARG A 1 35 ? 10.276 0.421 -4.714 1.00 0.00 35 ARG A C 13
ATOM 20919 O O . ARG A 1 35 ? 9.812 1.555 -4.702 1.00 0.00 35 ARG A O 13
ATOM 20940 N N . VAL A 1 36 ? 9.805 -0.523 -3.904 1.00 0.00 36 VAL A N 13
ATOM 20941 C CA . VAL A 1 36 ? 8.814 -0.277 -2.870 1.00 0.00 36 VAL A CA 13
ATOM 20942 C C . VAL A 1 36 ? 9.424 0.640 -1.803 1.00 0.00 36 VAL A C 13
ATOM 20943 O O . VAL A 1 36 ? 8.847 1.671 -1.468 1.00 0.00 36 VAL A O 13
ATOM 20956 N N . LYS A 1 37 ? 10.592 0.282 -1.262 1.00 0.00 37 LYS A N 13
ATOM 20957 C CA . LYS A 1 37 ? 11.286 1.077 -0.252 1.00 0.00 37 LYS A CA 13
ATOM 20958 C C . LYS A 1 37 ? 11.587 2.475 -0.761 1.00 0.00 37 LYS A C 13
ATOM 20959 O O . LYS A 1 37 ? 11.483 3.407 0.034 1.00 0.00 37 LYS A O 13
ATOM 20978 N N . GLU A 1 38 ? 11.916 2.628 -2.043 1.00 0.00 38 GLU A N 13
ATOM 20979 C CA . GLU A 1 38 ? 12.096 3.939 -2.657 1.00 0.00 38 GLU A CA 13
ATOM 20980 C C . GLU A 1 38 ? 10.879 4.821 -2.403 1.00 0.00 38 GLU A C 13
ATOM 20981 O O . GLU A 1 38 ? 11.013 5.880 -1.796 1.00 0.00 38 GLU A O 13
ATOM 20993 N N . VAL A 1 39 ? 9.699 4.376 -2.834 1.00 0.00 39 VAL A N 13
ATOM 20994 C CA . VAL A 1 39 ? 8.465 5.141 -2.726 1.00 0.00 39 VAL A CA 13
ATOM 20995 C C . VAL A 1 39 ? 8.132 5.439 -1.258 1.00 0.00 39 VAL A C 13
ATOM 20996 O O . VAL A 1 39 ? 7.628 6.526 -0.956 1.00 0.00 39 VAL A O 13
ATOM 21009 N N . LEU A 1 40 ? 8.405 4.505 -0.336 1.00 0.00 40 LEU A N 13
ATOM 21010 C CA . LEU A 1 40 ? 8.153 4.741 1.083 1.00 0.00 40 LEU A CA 13
ATOM 21011 C C . LEU A 1 40 ? 9.133 5.775 1.636 1.00 0.00 40 LEU A C 13
ATOM 21012 O O . LEU A 1 40 ? 8.697 6.625 2.401 1.00 0.00 40 LEU A O 13
ATOM 21028 N N . THR A 1 41 ? 10.408 5.762 1.239 1.00 0.00 41 THR A N 13
ATOM 21029 C CA . THR A 1 41 ? 11.374 6.800 1.593 1.00 0.00 41 THR A CA 13
ATOM 21030 C C . THR A 1 41 ? 10.936 8.155 1.022 1.00 0.00 41 THR A C 13
ATOM 21031 O O . THR A 1 41 ? 10.904 9.141 1.763 1.00 0.00 41 THR A O 13
ATOM 21042 N N . ASP A 1 42 ? 10.553 8.211 -0.258 1.00 0.00 42 ASP A N 13
ATOM 21043 C CA . ASP A 1 42 ? 10.112 9.423 -0.953 1.00 0.00 42 ASP A CA 13
ATOM 21044 C C . ASP A 1 42 ? 9.001 10.097 -0.152 1.00 0.00 42 ASP A C 13
ATOM 21045 O O . ASP A 1 42 ? 9.058 11.292 0.147 1.00 0.00 42 ASP A O 13
ATOM 21054 N N . ASN A 1 43 ? 8.007 9.306 0.254 1.00 0.00 43 ASN A N 13
ATOM 21055 C CA . ASN A 1 43 ? 6.787 9.789 0.899 1.00 0.00 43 ASN A CA 13
ATOM 21056 C C . ASN A 1 43 ? 6.876 9.695 2.424 1.00 0.00 43 ASN A C 13
ATOM 21057 O O . ASN A 1 43 ? 5.910 9.993 3.127 1.00 0.00 43 ASN A O 13
ATOM 21068 N N . ASN A 1 44 ? 8.050 9.319 2.939 1.00 0.00 44 ASN A N 13
ATOM 21069 C CA . ASN A 1 44 ? 8.415 9.119 4.341 1.00 0.00 44 ASN A CA 13
ATOM 21070 C C . ASN A 1 44 ? 7.478 8.192 5.129 1.00 0.00 44 ASN A C 13
ATOM 21071 O O . ASN A 1 44 ? 7.325 8.300 6.352 1.00 0.00 44 ASN A O 13
ATOM 21082 N N . LEU A 1 45 ? 6.814 7.292 4.414 1.00 0.00 45 LEU A N 13
ATOM 21083 C CA . LEU A 1 45 ? 5.745 6.456 4.923 1.00 0.00 45 LEU A CA 13
ATOM 21084 C C . LEU A 1 45 ? 6.290 5.404 5.874 1.00 0.00 45 LEU A C 13
ATOM 21085 O O . LEU A 1 45 ? 7.398 4.894 5.698 1.00 0.00 45 LEU A O 13
ATOM 21101 N N . GLY A 1 46 ? 5.471 5.034 6.856 1.00 0.00 46 GLY A N 13
ATOM 21102 C CA . GLY A 1 46 ? 5.737 3.903 7.725 1.00 0.00 46 GLY A CA 13
ATOM 21103 C C . GLY A 1 46 ? 5.635 2.632 6.895 1.00 0.00 46 GLY A C 13
ATOM 21104 O O . GLY A 1 46 ? 4.609 2.405 6.247 1.00 0.00 46 GLY A O 13
ATOM 21108 N N . GLN A 1 47 ? 6.672 1.791 6.924 1.00 0.00 47 GLN A N 13
ATOM 21109 C CA . GLN A 1 47 ? 6.617 0.458 6.329 1.00 0.00 47 GLN A CA 13
ATOM 21110 C C . GLN A 1 47 ? 5.411 -0.322 6.867 1.00 0.00 47 GLN A C 13
ATOM 21111 O O . GLN A 1 47 ? 4.783 -1.051 6.103 1.00 0.00 47 GLN A O 13
ATOM 21125 N N . ARG A 1 48 ? 5.076 -0.179 8.160 1.00 0.00 48 ARG A N 13
ATOM 21126 C CA . ARG A 1 48 ? 3.926 -0.852 8.755 1.00 0.00 48 ARG A CA 13
ATOM 21127 C C . ARG A 1 48 ? 2.666 -0.466 8.006 1.00 0.00 48 ARG A C 13
ATOM 21128 O O . ARG A 1 48 ? 1.868 -1.343 7.733 1.00 0.00 48 ARG A O 13
ATOM 21149 N N . LEU A 1 49 ? 2.473 0.812 7.677 1.00 0.00 49 LEU A N 13
ATOM 21150 C CA . LEU A 1 49 ? 1.281 1.268 6.977 1.00 0.00 49 LEU A CA 13
ATOM 21151 C C . LEU A 1 49 ? 1.151 0.513 5.665 1.00 0.00 49 LEU A C 13
ATOM 21152 O O . LEU A 1 49 ? 0.098 -0.011 5.327 1.00 0.00 49 LEU A O 13
ATOM 21168 N N . PHE A 1 50 ? 2.240 0.460 4.907 1.00 0.00 50 PHE A N 13
ATOM 21169 C CA . PHE A 1 50 ? 2.240 -0.245 3.644 1.00 0.00 50 PHE A CA 13
ATOM 21170 C C . PHE A 1 50 ? 1.927 -1.733 3.841 1.00 0.00 50 PHE A C 13
ATOM 21171 O O . PHE A 1 50 ? 1.125 -2.303 3.098 1.00 0.00 50 PHE A O 13
ATOM 21188 N N . GLY A 1 51 ? 2.543 -2.368 4.841 1.00 0.00 51 GLY A N 13
ATOM 21189 C CA . GLY A 1 51 ? 2.284 -3.766 5.131 1.00 0.00 51 GLY A CA 13
ATOM 21190 C C . GLY A 1 51 ? 0.843 -3.982 5.556 1.00 0.00 51 GLY A C 13
ATOM 21191 O O . GLY A 1 51 ? 0.263 -4.952 5.105 1.00 0.00 51 GLY A O 13
ATOM 21195 N N . GLU A 1 52 ? 0.251 -3.095 6.352 1.00 0.00 52 GLU A N 13
ATOM 21196 C CA . GLU A 1 52 ? -1.145 -3.125 6.767 1.00 0.00 52 GLU A CA 13
ATOM 21197 C C . GLU A 1 52 ? -2.038 -3.017 5.532 1.00 0.00 52 GLU A C 13
ATOM 21198 O O . GLU A 1 52 ? -2.754 -3.953 5.189 1.00 0.00 52 GLU A O 13
ATOM 21210 N N . SER A 1 53 ? -1.971 -1.874 4.850 1.00 0.00 53 SER A N 13
ATOM 21211 C CA . SER A 1 53 ? -2.824 -1.471 3.761 1.00 0.00 53 SER A CA 13
ATOM 21212 C C . SER A 1 53 ? -2.818 -2.469 2.614 1.00 0.00 53 SER A C 13
ATOM 21213 O O . SER A 1 53 ? -3.861 -2.648 1.985 1.00 0.00 53 SER A O 13
ATOM 21221 N N . ILE A 1 54 ? -1.646 -2.989 2.250 1.00 0.00 54 ILE A N 13
ATOM 21222 C CA . ILE A 1 54 ? -1.468 -3.748 1.021 1.00 0.00 54 ILE A CA 13
ATOM 21223 C C . ILE A 1 54 ? -1.348 -5.224 1.370 1.00 0.00 54 ILE A C 13
ATOM 21224 O O . ILE A 1 54 ? -2.046 -6.057 0.796 1.00 0.00 54 ILE A O 13
ATOM 21240 N N . LEU A 1 55 ? -0.439 -5.553 2.284 1.00 0.00 55 LEU A N 13
ATOM 21241 C CA . LEU A 1 55 ? 0.039 -6.922 2.476 1.00 0.00 55 LEU A CA 13
ATOM 21242 C C . LEU A 1 55 ? -0.644 -7.651 3.635 1.00 0.00 55 LEU A C 13
ATOM 21243 O O . LEU A 1 55 ? -0.472 -8.862 3.768 1.00 0.00 55 LEU A O 13
ATOM 21259 N N . GLY A 1 56 ? -1.392 -6.953 4.484 1.00 0.00 56 GLY A N 13
ATOM 21260 C CA . GLY A 1 56 ? -1.846 -7.446 5.774 1.00 0.00 56 GLY A CA 13
ATOM 21261 C C . GLY A 1 56 ? -0.714 -7.909 6.702 1.00 0.00 56 GLY A C 13
ATOM 21262 O O . GLY A 1 56 ? -0.986 -8.726 7.580 1.00 0.00 56 GLY A O 13
ATOM 21266 N N . LEU A 1 57 ? 0.538 -7.464 6.528 1.00 0.00 57 LEU A N 13
ATOM 21267 C CA . LEU A 1 57 ? 1.681 -7.974 7.295 1.00 0.00 57 LEU A CA 13
ATOM 21268 C C . LEU A 1 57 ? 1.975 -7.096 8.513 1.00 0.00 57 LEU A C 13
ATOM 21269 O O . LEU A 1 57 ? 1.691 -5.897 8.504 1.00 0.00 57 LEU A O 13
ATOM 21285 N N . THR A 1 58 ? 2.610 -7.683 9.535 1.00 0.00 58 THR A N 13
ATOM 21286 C CA . THR A 1 58 ? 3.030 -6.950 10.728 1.00 0.00 58 THR A CA 13
ATOM 21287 C C . THR A 1 58 ? 4.211 -6.031 10.381 1.00 0.00 58 THR A C 13
ATOM 21288 O O . THR A 1 58 ? 4.870 -6.229 9.354 1.00 0.00 58 THR A O 13
ATOM 21299 N N . GLN A 1 59 ? 4.568 -5.095 11.272 1.00 0.00 59 GLN A N 13
ATOM 21300 C CA . GLN A 1 59 ? 5.801 -4.328 11.113 1.00 0.00 59 GLN A CA 13
ATOM 21301 C C . GLN A 1 59 ? 7.012 -5.270 11.027 1.00 0.00 59 GLN A C 13
ATOM 21302 O O . GLN A 1 59 ? 7.894 -5.034 10.205 1.00 0.00 59 GLN A O 13
ATOM 21316 N N . GLY A 1 60 ? 7.077 -6.326 11.844 1.00 0.00 60 GLY A N 13
ATOM 21317 C CA . GLY A 1 60 ? 8.193 -7.265 11.827 1.00 0.00 60 GLY A CA 13
ATOM 21318 C C . GLY A 1 60 ? 8.250 -8.007 10.502 1.00 0.00 60 GLY A C 13
ATOM 21319 O O . GLY A 1 60 ? 9.285 -8.015 9.836 1.00 0.00 60 GLY A O 13
ATOM 21323 N N . SER A 1 61 ? 7.119 -8.591 10.110 1.00 0.00 61 SER A N 13
ATOM 21324 C CA . SER A 1 61 ? 7.014 -9.415 8.923 1.00 0.00 61 SER A CA 13
ATOM 21325 C C . SER A 1 61 ? 7.374 -8.591 7.687 1.00 0.00 61 SER A C 13
ATOM 21326 O O . SER A 1 61 ? 8.111 -9.069 6.829 1.00 0.00 61 SER A O 13
ATOM 21334 N N . VAL A 1 62 ? 6.892 -7.348 7.591 1.00 0.00 62 VAL A N 13
ATOM 21335 C CA . VAL A 1 62 ? 7.144 -6.510 6.429 1.00 0.00 62 VAL A CA 13
ATOM 21336 C C . VAL A 1 62 ? 8.554 -5.905 6.461 1.00 0.00 62 VAL A C 13
ATOM 21337 O O . VAL A 1 62 ? 9.139 -5.716 5.392 1.00 0.00 62 VAL A O 13
ATOM 21350 N N . SER A 1 63 ? 9.121 -5.630 7.648 1.00 0.00 63 SER A N 13
ATOM 21351 C CA . SER A 1 63 ? 10.519 -5.225 7.759 1.00 0.00 63 SER A CA 13
ATOM 21352 C C . SER A 1 63 ? 11.356 -6.311 7.115 1.00 0.00 63 SER A C 13
ATOM 21353 O O . SER A 1 63 ? 12.133 -6.026 6.205 1.00 0.00 63 SER A O 13
ATOM 21361 N N . ASP A 1 64 ? 11.168 -7.552 7.563 1.00 0.00 64 ASP A N 13
ATOM 21362 C CA . ASP A 1 64 ? 11.919 -8.683 7.065 1.00 0.00 64 ASP A CA 13
ATOM 21363 C C . ASP A 1 64 ? 11.662 -8.907 5.582 1.00 0.00 64 ASP A C 13
ATOM 21364 O O . ASP A 1 64 ? 12.616 -9.165 4.856 1.00 0.00 64 ASP A O 13
ATOM 21373 N N . LEU A 1 65 ? 10.417 -8.763 5.110 1.00 0.00 65 LEU A N 13
ATOM 21374 C CA . LEU A 1 65 ? 10.090 -8.961 3.706 1.00 0.00 65 LEU A CA 13
ATOM 21375 C C . LEU A 1 65 ? 10.860 -7.988 2.820 1.00 0.00 65 LEU A C 13
ATOM 21376 O O . LEU A 1 65 ? 11.474 -8.394 1.837 1.00 0.00 65 LEU A O 13
ATOM 21392 N N . LEU A 1 66 ? 10.794 -6.698 3.153 1.00 0.00 66 LEU A N 13
ATOM 21393 C CA . LEU A 1 66 ? 11.350 -5.625 2.343 1.00 0.00 66 LEU A CA 13
ATOM 21394 C C . LEU A 1 66 ? 12.865 -5.570 2.470 1.00 0.00 66 LEU A C 13
ATOM 21395 O O . LEU A 1 66 ? 13.560 -5.269 1.501 1.00 0.00 66 LEU A O 13
ATOM 21411 N N . SER A 1 67 ? 13.373 -5.875 3.656 1.00 0.00 67 SER A N 13
ATOM 21412 C CA . SER A 1 67 ? 14.793 -6.067 3.889 1.00 0.00 67 SER A CA 13
ATOM 21413 C C . SER A 1 67 ? 15.293 -7.229 3.035 1.00 0.00 67 SER A C 13
ATOM 21414 O O . SER A 1 67 ? 16.207 -7.062 2.221 1.00 0.00 67 SER A O 13
ATOM 21422 N N . ARG A 1 68 ? 14.718 -8.414 3.243 1.00 0.00 68 ARG A N 13
ATOM 21423 C CA . ARG A 1 68 ? 15.269 -9.700 2.850 1.00 0.00 68 ARG A CA 13
ATOM 21424 C C . ARG A 1 68 ? 14.199 -10.549 2.165 1.00 0.00 68 ARG A C 13
ATOM 21425 O O . ARG A 1 68 ? 13.690 -11.506 2.757 1.00 0.00 68 ARG A O 13
ATOM 21446 N N . PRO A 1 69 ? 13.865 -10.268 0.898 1.00 0.00 69 PRO A N 13
ATOM 21447 C CA . PRO A 1 69 ? 13.059 -11.184 0.112 1.00 0.00 69 PRO A CA 13
ATOM 21448 C C . PRO A 1 69 ? 13.898 -12.423 -0.213 1.00 0.00 69 PRO A C 13
ATOM 21449 O O . PRO A 1 69 ? 15.098 -12.326 -0.494 1.00 0.00 69 PRO A O 13
ATOM 21460 N N . LYS A 1 70 ? 13.279 -13.601 -0.222 1.00 0.00 70 LYS A N 13
ATOM 21461 C CA . LYS A 1 70 ? 13.808 -14.763 -0.911 1.00 0.00 70 LYS A CA 13
ATOM 21462 C C . LYS A 1 70 ? 13.514 -14.623 -2.410 1.00 0.00 70 LYS A C 13
ATOM 21463 O O . LYS A 1 70 ? 12.646 -13.828 -2.787 1.00 0.00 70 LYS A O 13
ATOM 21482 N N . PRO A 1 71 ? 14.217 -15.374 -3.271 1.00 0.00 71 PRO A N 13
ATOM 21483 C CA . PRO A 1 71 ? 14.042 -15.248 -4.710 1.00 0.00 71 PRO A CA 13
ATOM 21484 C C . PRO A 1 71 ? 12.694 -15.828 -5.130 1.00 0.00 71 PRO A C 13
ATOM 21485 O O . PRO A 1 71 ? 12.102 -16.638 -4.408 1.00 0.00 71 PRO A O 13
ATOM 21496 N N . TRP A 1 72 ? 12.243 -15.484 -6.334 1.00 0.00 72 TRP A N 13
ATOM 21497 C CA . TRP A 1 72 ? 10.980 -15.966 -6.873 1.00 0.00 72 TRP A CA 13
ATOM 21498 C C . TRP A 1 72 ? 10.992 -17.493 -6.995 1.00 0.00 72 TRP A C 13
ATOM 21499 O O . TRP A 1 72 ? 9.979 -18.134 -6.723 1.00 0.00 72 TRP A O 13
ATOM 21520 N N . HIS A 1 73 ? 12.142 -18.109 -7.304 1.00 0.00 73 HIS A N 13
ATOM 21521 C CA . HIS A 1 73 ? 12.243 -19.569 -7.369 1.00 0.00 73 HIS A CA 13
ATOM 21522 C C . HIS A 1 73 ? 12.103 -20.255 -5.998 1.00 0.00 73 HIS A C 13
ATOM 21523 O O . HIS A 1 73 ? 11.915 -21.472 -5.937 1.00 0.00 73 HIS A O 13
ATOM 21537 N N . LYS A 1 74 ? 12.254 -19.513 -4.894 1.00 0.00 74 LYS A N 13
ATOM 21538 C CA . LYS A 1 74 ? 12.181 -20.031 -3.523 1.00 0.00 74 LYS A CA 13
ATOM 21539 C C . LYS A 1 74 ? 10.832 -19.759 -2.902 1.00 0.00 74 LYS A C 13
ATOM 21540 O O . LYS A 1 74 ? 10.400 -20.531 -2.040 1.00 0.00 74 LYS A O 13
ATOM 21559 N N . LEU A 1 75 ? 10.181 -18.673 -3.274 1.00 0.00 75 LEU A N 13
ATOM 21560 C CA . LEU A 1 75 ? 8.852 -18.358 -2.799 1.00 0.00 75 LEU A CA 13
ATOM 21561 C C . LEU A 1 75 ? 7.884 -19.194 -3.625 1.00 0.00 75 LEU A C 13
ATOM 21562 O O . LEU A 1 75 ? 7.905 -19.130 -4.848 1.00 0.00 75 LEU A O 13
ATOM 21578 N N . SER A 1 76 ? 7.067 -20.012 -2.972 1.00 0.00 76 SER A N 13
ATOM 21579 C CA . SER A 1 76 ? 5.920 -20.672 -3.585 1.00 0.00 76 SER A CA 13
ATOM 21580 C C . SER A 1 76 ? 4.828 -19.624 -3.848 1.00 0.00 76 SER A C 13
ATOM 21581 O O . SER A 1 76 ? 5.023 -18.459 -3.515 1.00 0.00 76 SER A O 13
ATOM 21589 N N . LEU A 1 77 ? 3.659 -19.989 -4.388 1.00 0.00 77 LEU A N 13
ATOM 21590 C CA . LEU A 1 77 ? 2.572 -19.026 -4.628 1.00 0.00 77 LEU A CA 13
ATOM 21591 C C . LEU A 1 77 ? 2.254 -18.231 -3.347 1.00 0.00 77 LEU A C 13
ATOM 21592 O O . LEU A 1 77 ? 2.258 -17.003 -3.349 1.00 0.00 77 LEU A O 13
ATOM 21608 N N . LYS A 1 78 ? 2.124 -18.922 -2.214 1.00 0.00 78 LYS A N 13
ATOM 21609 C CA . LYS A 1 78 ? 1.978 -18.347 -0.878 1.00 0.00 78 LYS A CA 13
ATOM 21610 C C . LYS A 1 78 ? 3.120 -17.415 -0.484 1.00 0.00 78 LYS A C 13
ATOM 21611 O O . LYS A 1 78 ? 2.905 -16.472 0.275 1.00 0.00 78 LYS A O 13
ATOM 21630 N N . GLY A 1 79 ? 4.325 -17.663 -0.979 1.00 0.00 79 GLY A N 13
ATOM 21631 C CA . GLY A 1 79 ? 5.471 -16.789 -0.818 1.00 0.00 79 GLY A CA 13
ATOM 21632 C C . GLY A 1 79 ? 5.369 -15.540 -1.681 1.00 0.00 79 GLY A C 13
ATOM 21633 O O . GLY A 1 79 ? 5.860 -14.485 -1.293 1.00 0.00 79 GLY A O 13
ATOM 21637 N N . ARG A 1 80 ? 4.787 -15.656 -2.872 1.00 0.00 80 ARG A N 13
ATOM 21638 C CA . ARG A 1 80 ? 4.764 -14.621 -3.895 1.00 0.00 80 ARG A CA 13
ATOM 21639 C C . ARG A 1 80 ? 3.584 -13.679 -3.732 1.00 0.00 80 ARG A C 13
ATOM 21640 O O . ARG A 1 80 ? 3.686 -12.543 -4.179 1.00 0.00 80 ARG A O 13
ATOM 21661 N N . GLU A 1 81 ? 2.526 -14.116 -3.045 1.00 0.00 81 GLU A N 13
ATOM 21662 C CA . GLU A 1 81 ? 1.327 -13.361 -2.691 1.00 0.00 81 GLU A CA 13
ATOM 21663 C C . GLU A 1 81 ? 1.626 -11.878 -2.411 1.00 0.00 81 GLU A C 13
ATOM 21664 O O . GLU A 1 81 ? 1.089 -11.027 -3.126 1.00 0.00 81 GLU A O 13
ATOM 21676 N N . PRO A 1 82 ? 2.512 -11.533 -1.457 1.00 0.00 82 PRO A N 13
ATOM 21677 C CA . PRO A 1 82 ? 2.763 -10.136 -1.152 1.00 0.00 82 PRO A CA 13
ATOM 21678 C C . PRO A 1 82 ? 3.498 -9.430 -2.295 1.00 0.00 82 PRO A C 13
ATOM 21679 O O . PRO A 1 82 ? 3.137 -8.317 -2.655 1.00 0.00 82 PRO A O 13
ATOM 21690 N N . PHE A 1 83 ? 4.512 -10.055 -2.897 1.00 0.00 83 PHE A N 13
ATOM 21691 C CA . PHE A 1 83 ? 5.323 -9.442 -3.949 1.00 0.00 83 PHE A CA 13
ATOM 21692 C C . PHE A 1 83 ? 4.500 -9.125 -5.196 1.00 0.00 83 PHE A C 13
ATOM 21693 O O . PHE A 1 83 ? 4.752 -8.101 -5.829 1.00 0.00 83 PHE A O 13
ATOM 21710 N N . VAL A 1 84 ? 3.507 -9.951 -5.524 1.00 0.00 84 VAL A N 13
ATOM 21711 C CA . VAL A 1 84 ? 2.547 -9.661 -6.580 1.00 0.00 84 VAL A CA 13
ATOM 21712 C C . VAL A 1 84 ? 1.778 -8.392 -6.214 1.00 0.00 84 VAL A C 13
ATOM 21713 O O . VAL A 1 84 ? 1.740 -7.454 -7.011 1.00 0.00 84 VAL A O 13
ATOM 21726 N N . ARG A 1 85 ? 1.211 -8.318 -5.002 1.00 0.00 85 ARG A N 13
ATOM 21727 C CA . ARG A 1 85 ? 0.488 -7.127 -4.568 1.00 0.00 85 ARG A CA 13
ATOM 21728 C C . ARG A 1 85 ? 1.389 -5.884 -4.686 1.00 0.00 85 ARG A C 13
ATOM 21729 O O . ARG A 1 85 ? 0.951 -4.879 -5.245 1.00 0.00 85 ARG A O 13
ATOM 21750 N N . MET A 1 86 ? 2.654 -5.949 -4.239 1.00 0.00 86 MET A N 13
ATOM 21751 C CA . MET A 1 86 ? 3.627 -4.875 -4.345 1.00 0.00 86 MET A CA 13
ATOM 21752 C C . MET A 1 86 ? 3.856 -4.455 -5.791 1.00 0.00 86 MET A C 13
ATOM 21753 O O . MET A 1 86 ? 3.819 -3.266 -6.080 1.00 0.00 86 MET A O 13
ATOM 21767 N N . GLN A 1 87 ? 4.122 -5.400 -6.694 1.00 0.00 87 GLN A N 13
ATOM 21768 C CA . GLN A 1 87 ? 4.367 -5.105 -8.099 1.00 0.00 87 GLN A CA 13
ATOM 21769 C C . GLN A 1 87 ? 3.214 -4.279 -8.689 1.00 0.00 87 GLN A C 13
ATOM 21770 O O . GLN A 1 87 ? 3.463 -3.268 -9.348 1.00 0.00 87 GLN A O 13
ATOM 21784 N N . LEU A 1 88 ? 1.958 -4.682 -8.468 1.00 0.00 88 LEU A N 13
ATOM 21785 C CA . LEU A 1 88 ? 0.819 -3.940 -9.008 1.00 0.00 88 LEU A CA 13
ATOM 21786 C C . LEU A 1 88 ? 0.647 -2.595 -8.298 1.00 0.00 88 LEU A C 13
ATOM 21787 O O . LEU A 1 88 ? 0.313 -1.599 -8.947 1.00 0.00 88 LEU A O 13
ATOM 21803 N N . TRP A 1 89 ? 0.911 -2.531 -6.989 1.00 0.00 89 TRP A N 13
ATOM 21804 C CA . TRP A 1 89 ? 0.887 -1.293 -6.219 1.00 0.00 89 TRP A CA 13
ATOM 21805 C C . TRP A 1 89 ? 1.960 -0.316 -6.714 1.00 0.00 89 TRP A C 13
ATOM 21806 O O . TRP A 1 89 ? 1.827 0.888 -6.552 1.00 0.00 89 TRP A O 13
ATOM 21827 N N . LEU A 1 90 ? 3.031 -0.809 -7.331 1.00 0.00 90 LEU A N 13
ATOM 21828 C CA . LEU A 1 90 ? 4.101 0.003 -7.894 1.00 0.00 90 LEU A CA 13
ATOM 21829 C C . LEU A 1 90 ? 3.830 0.467 -9.328 1.00 0.00 90 LEU A C 13
ATOM 21830 O O . LEU A 1 90 ? 4.666 1.143 -9.930 1.00 0.00 90 LEU A O 13
ATOM 21846 N N . ASN A 1 91 ? 2.725 0.026 -9.916 1.00 0.00 91 ASN A N 13
ATOM 21847 C CA . ASN A 1 91 ? 2.219 0.512 -11.197 1.00 0.00 91 ASN A CA 13
ATOM 21848 C C . ASN A 1 91 ? 1.103 1.519 -10.966 1.00 0.00 91 ASN A C 13
ATOM 21849 O O . ASN A 1 91 ? 1.118 2.592 -11.574 1.00 0.00 91 ASN A O 13
ATOM 21860 N N . ASP A 1 92 ? 0.147 1.167 -10.097 1.00 0.00 92 ASP A N 13
ATOM 21861 C CA . ASP A 1 92 ? -1.048 1.962 -9.818 1.00 0.00 92 ASP A CA 13
ATOM 21862 C C . ASP A 1 92 ? -0.613 3.384 -9.451 1.00 0.00 92 ASP A C 13
ATOM 21863 O O . ASP A 1 92 ? 0.208 3.534 -8.548 1.00 0.00 92 ASP A O 13
ATOM 21872 N N . PRO A 1 93 ? -1.036 4.426 -10.176 1.00 0.00 93 PRO A N 13
ATOM 21873 C CA . PRO A 1 93 ? -0.466 5.760 -10.015 1.00 0.00 93 PRO A CA 13
ATOM 21874 C C . PRO A 1 93 ? -0.967 6.470 -8.756 1.00 0.00 93 PRO A C 13
ATOM 21875 O O . PRO A 1 93 ? -0.327 7.415 -8.299 1.00 0.00 93 PRO A O 13
ATOM 21886 N N . HIS A 1 94 ? -2.091 6.043 -8.168 1.00 0.00 94 HIS A N 13
ATOM 21887 C CA . HIS A 1 94 ? -2.642 6.657 -6.952 1.00 0.00 94 HIS A CA 13
ATOM 21888 C C . HIS A 1 94 ? -2.382 5.811 -5.703 1.00 0.00 94 HIS A C 13
ATOM 21889 O O . HIS A 1 94 ? -2.816 6.171 -4.609 1.00 0.00 94 HIS A O 13
ATOM 21903 N N . ASN A 1 95 ? -1.600 4.743 -5.860 1.00 0.00 95 ASN A N 13
ATOM 21904 C CA . ASN A 1 95 ? -1.009 3.891 -4.840 1.00 0.00 95 ASN A CA 13
ATOM 21905 C C . ASN A 1 95 ? -0.662 4.654 -3.550 1.00 0.00 95 ASN A C 13
ATOM 21906 O O . ASN A 1 95 ? -1.208 4.344 -2.487 1.00 0.00 95 ASN A O 13
ATOM 21917 N N . VAL A 1 96 ? 0.236 5.646 -3.599 1.00 0.00 96 VAL A N 13
ATOM 21918 C CA . VAL A 1 96 ? 0.740 6.354 -2.445 1.00 0.00 96 VAL A CA 13
ATOM 21919 C C . VAL A 1 96 ? -0.362 7.182 -1.791 1.00 0.00 96 VAL A C 13
ATOM 21920 O O . VAL A 1 96 ? -0.355 7.363 -0.576 1.00 0.00 96 VAL A O 13
ATOM 21933 N N . GLU A 1 97 ? -1.273 7.747 -2.574 1.00 0.00 97 GLU A N 13
ATOM 21934 C CA . GLU A 1 97 ? -2.310 8.613 -2.037 1.00 0.00 97 GLU A CA 13
ATOM 21935 C C . GLU A 1 97 ? -3.305 7.797 -1.225 1.00 0.00 97 GLU A C 13
ATOM 21936 O O . GLU A 1 97 ? -3.560 8.138 -0.075 1.00 0.00 97 GLU A O 13
ATOM 21948 N N . LYS A 1 98 ? -3.796 6.678 -1.766 1.00 0.00 98 LYS A N 13
ATOM 21949 C CA . LYS A 1 98 ? -4.614 5.741 -0.996 1.00 0.00 98 LYS A CA 13
ATOM 21950 C C . LYS A 1 98 ? -3.862 5.296 0.262 1.00 0.00 98 LYS A C 13
ATOM 21951 O O . LYS A 1 98 ? -4.424 5.317 1.357 1.00 0.00 98 LYS A O 13
ATOM 21970 N N . LEU A 1 99 ? -2.575 4.956 0.125 1.00 0.00 99 LEU A N 13
ATOM 21971 C CA . LEU A 1 99 ? -1.770 4.516 1.258 1.00 0.00 99 LEU A CA 13
ATOM 21972 C C . LEU A 1 99 ? -1.671 5.608 2.329 1.00 0.00 99 LEU A C 13
ATOM 21973 O O . LEU A 1 99 ? -1.726 5.317 3.522 1.00 0.00 99 LEU A O 13
ATOM 21989 N N . ARG A 1 100 ? -1.514 6.868 1.928 1.00 0.00 100 ARG A N 13
ATOM 21990 C CA . ARG A 1 100 ? -1.498 8.002 2.837 1.00 0.00 100 ARG A CA 13
ATOM 21991 C C . ARG A 1 100 ? -2.863 8.204 3.482 1.00 0.00 100 ARG A C 13
ATOM 21992 O O . ARG A 1 100 ? -2.919 8.523 4.672 1.00 0.00 100 ARG A O 13
ATOM 22013 N N . ASP A 1 101 ? -3.944 8.058 2.720 1.00 0.00 101 ASP A N 13
ATOM 22014 C CA . ASP A 1 101 ? -5.321 8.274 3.158 1.00 0.00 101 ASP A CA 13
ATOM 22015 C C . ASP A 1 101 ? -5.678 7.369 4.323 1.00 0.00 101 ASP A C 13
ATOM 22016 O O . ASP A 1 101 ? -6.324 7.812 5.269 1.00 0.00 101 ASP A O 13
ATOM 22025 N N . MET A 1 102 ? -5.156 6.141 4.317 1.00 0.00 102 MET A N 13
ATOM 22026 C CA . MET A 1 102 ? -5.321 5.189 5.409 1.00 0.00 102 MET A CA 13
ATOM 22027 C C . MET A 1 102 ? -4.939 5.785 6.766 1.00 0.00 102 MET A C 13
ATOM 22028 O O . MET A 1 102 ? -5.527 5.409 7.782 1.00 0.00 102 MET A O 13
ATOM 22042 N N . LYS A 1 103 ? -3.961 6.696 6.797 1.00 0.00 103 LYS A N 13
ATOM 22043 C CA . LYS A 1 103 ? -3.576 7.419 8.004 1.00 0.00 103 LYS A CA 13
ATOM 22044 C C . LYS A 1 103 ? -4.294 8.770 8.103 1.00 0.00 103 LYS A C 13
ATOM 22045 O O . LYS A 1 103 ? -4.871 9.048 9.153 1.00 0.00 103 LYS A O 13
ATOM 22064 N N . LYS A 1 104 ? -4.215 9.602 7.054 1.00 0.00 104 LYS A N 13
ATOM 22065 C CA . LYS A 1 104 ? -4.578 11.023 7.009 1.00 0.00 104 LYS A CA 13
ATOM 22066 C C . LYS A 1 104 ? -4.114 11.780 8.271 1.00 0.00 104 LYS A C 13
ATOM 22067 O O . LYS A 1 104 ? -3.122 11.382 8.886 1.00 0.00 104 LYS A O 13
ATOM 22086 N N . LEU A 1 105 ? -4.670 12.952 8.599 1.00 0.00 105 LEU A N 13
ATOM 22087 C CA . LEU A 1 105 ? -4.442 13.598 9.877 1.00 0.00 105 LEU A CA 13
ATOM 22088 C C . LEU A 1 105 ? -5.149 12.872 11.029 1.00 0.00 105 LEU A C 13
ATOM 22089 O O . LEU A 1 105 ? -5.862 11.893 10.820 1.00 0.00 105 LEU A O 13
ATOM 22105 N N . SER A 1 106 ? -4.974 13.362 12.253 1.00 0.00 106 SER A N 13
ATOM 22106 C CA . SER A 1 106 ? -5.815 13.014 13.382 1.00 0.00 106 SER A CA 13
ATOM 22107 C C . SER A 1 106 ? -5.885 14.273 14.240 1.00 0.00 106 SER A C 13
ATOM 22108 O O . SER A 1 106 ? -4.893 14.634 14.878 1.00 0.00 106 SER A O 13
ATOM 22116 N N . GLY A 1 107 ? -7.024 14.957 14.220 1.00 0.00 107 GLY A N 13
ATOM 22117 C CA . GLY A 1 107 ? -7.201 16.275 14.813 1.00 0.00 107 GLY A CA 13
ATOM 22118 C C . GLY A 1 107 ? -7.157 17.356 13.729 1.00 0.00 107 GLY A C 13
ATOM 22119 O O . GLY A 1 107 ? -6.916 17.044 12.558 1.00 0.00 107 GLY A O 13
ATOM 22123 N N . PRO A 1 108 ? -7.426 18.625 14.082 1.00 0.00 108 PRO A N 13
ATOM 22124 C CA . PRO A 1 108 ? -7.491 19.758 13.160 1.00 0.00 108 PRO A CA 13
ATOM 22125 C C . PRO A 1 108 ? -6.092 20.226 12.704 1.00 0.00 108 PRO A C 13
ATOM 22126 O O . PRO A 1 108 ? -5.797 21.424 12.703 1.00 0.00 108 PRO A O 13
ATOM 22137 N N . SER A 1 109 ? -5.218 19.297 12.314 1.00 0.00 109 SER A N 13
ATOM 22138 C CA . SER A 1 109 ? -3.958 19.607 11.660 1.00 0.00 109 SER A CA 13
ATOM 22139 C C . SER A 1 109 ? -4.286 20.268 10.319 1.00 0.00 109 SER A C 13
ATOM 22140 O O . SER A 1 109 ? -5.068 19.723 9.532 1.00 0.00 109 SER A O 13
ATOM 22148 N N . SER A 1 110 ? -3.727 21.450 10.081 1.00 0.00 110 SER A N 13
ATOM 22149 C CA . SER A 1 110 ? -3.827 22.136 8.804 1.00 0.00 110 SER A CA 13
ATOM 22150 C C . SER A 1 110 ? -3.113 21.304 7.729 1.00 0.00 110 SER A C 13
ATOM 22151 O O . SER A 1 110 ? -2.183 20.555 8.043 1.00 0.00 110 SER A O 13
ATOM 22159 N N . GLY A 1 111 ? -3.526 21.435 6.468 1.00 0.00 111 GLY A N 13
ATOM 22160 C CA . GLY A 1 111 ? -2.946 20.682 5.371 1.00 0.00 111 GLY A CA 13
ATOM 22161 C C . GLY A 1 111 ? -3.995 20.446 4.315 1.00 0.00 111 GLY A C 13
ATOM 22162 O O . GLY A 1 111 ? -4.534 21.434 3.784 1.00 0.00 111 GLY A O 13
ATOM 22166 N N . GLY A 1 1 ? -37.997 7.479 -40.046 1.00 0.00 1 GLY A N 14
ATOM 22167 C CA . GLY A 1 1 ? -37.166 6.521 -40.786 1.00 0.00 1 GLY A CA 14
ATOM 22168 C C . GLY A 1 1 ? -35.941 6.291 -39.941 1.00 0.00 1 GLY A C 14
ATOM 22169 O O . GLY A 1 1 ? -35.230 7.252 -39.669 1.00 0.00 1 GLY A O 14
ATOM 22173 N N . SER A 1 2 ? -35.779 5.080 -39.424 1.00 0.00 2 SER A N 14
ATOM 22174 C CA . SER A 1 2 ? -34.957 4.801 -38.258 1.00 0.00 2 SER A CA 14
ATOM 22175 C C . SER A 1 2 ? -34.919 3.278 -38.090 1.00 0.00 2 SER A C 14
ATOM 22176 O O . SER A 1 2 ? -35.681 2.571 -38.751 1.00 0.00 2 SER A O 14
ATOM 22184 N N . SER A 1 3 ? -34.057 2.777 -37.210 1.00 0.00 3 SER A N 14
ATOM 22185 C CA . SER A 1 3 ? -34.052 1.402 -36.741 1.00 0.00 3 SER A CA 14
ATOM 22186 C C . SER A 1 3 ? -33.485 1.425 -35.318 1.00 0.00 3 SER A C 14
ATOM 22187 O O . SER A 1 3 ? -33.107 2.489 -34.819 1.00 0.00 3 SER A O 14
ATOM 22195 N N . GLY A 1 4 ? -33.430 0.266 -34.671 1.00 0.00 4 GLY A N 14
ATOM 22196 C CA . GLY A 1 4 ? -32.960 0.097 -33.310 1.00 0.00 4 GLY A CA 14
ATOM 22197 C C . GLY A 1 4 ? -33.069 -1.376 -32.960 1.00 0.00 4 GLY A C 14
ATOM 22198 O O . GLY A 1 4 ? -34.007 -1.777 -32.282 1.00 0.00 4 GLY A O 14
ATOM 22202 N N . SER A 1 5 ? -32.149 -2.187 -33.481 1.00 0.00 5 SER A N 14
ATOM 22203 C CA . SER A 1 5 ? -32.099 -3.618 -33.239 1.00 0.00 5 SER A CA 14
ATOM 22204 C C . SER A 1 5 ? -30.633 -3.961 -33.017 1.00 0.00 5 SER A C 14
ATOM 22205 O O . SER A 1 5 ? -29.833 -3.950 -33.952 1.00 0.00 5 SER A O 14
ATOM 22213 N N . SER A 1 6 ? -30.252 -4.139 -31.757 1.00 0.00 6 SER A N 14
ATOM 22214 C CA . SER A 1 6 ? -28.959 -4.605 -31.282 1.00 0.00 6 SER A CA 14
ATOM 22215 C C . SER A 1 6 ? -29.167 -5.046 -29.831 1.00 0.00 6 SER A C 14
ATOM 22216 O O . SER A 1 6 ? -30.208 -4.760 -29.236 1.00 0.00 6 SER A O 14
ATOM 22224 N N . GLY A 1 7 ? -28.177 -5.704 -29.239 1.00 0.00 7 GLY A N 14
ATOM 22225 C CA . GLY A 1 7 ? -28.162 -6.047 -27.830 1.00 0.00 7 GLY A CA 14
ATOM 22226 C C . GLY A 1 7 ? -26.755 -6.491 -27.468 1.00 0.00 7 GLY A C 14
ATOM 22227 O O . GLY A 1 7 ? -25.921 -6.693 -28.352 1.00 0.00 7 GLY A O 14
ATOM 22231 N N . TYR A 1 8 ? -26.483 -6.625 -26.176 1.00 0.00 8 TYR A N 14
ATOM 22232 C CA . TYR A 1 8 ? -25.209 -7.085 -25.656 1.00 0.00 8 TYR A CA 14
ATOM 22233 C C . TYR A 1 8 ? -25.457 -7.682 -24.277 1.00 0.00 8 TYR A C 14
ATOM 22234 O O . TYR A 1 8 ? -26.513 -7.490 -23.670 1.00 0.00 8 TYR A O 14
ATOM 22252 N N . SER A 1 9 ? -24.466 -8.394 -23.766 1.00 0.00 9 SER A N 14
ATOM 22253 C CA . SER A 1 9 ? -24.260 -8.709 -22.367 1.00 0.00 9 SER A CA 14
ATOM 22254 C C . SER A 1 9 ? -22.771 -9.023 -22.244 1.00 0.00 9 SER A C 14
ATOM 22255 O O . SER A 1 9 ? -22.126 -9.360 -23.239 1.00 0.00 9 SER A O 14
ATOM 22263 N N . GLY A 1 10 ? -22.230 -8.951 -21.036 1.00 0.00 10 GLY A N 14
ATOM 22264 C CA . GLY A 1 10 ? -20.877 -9.377 -20.747 1.00 0.00 10 GLY A CA 14
ATOM 22265 C C . GLY A 1 10 ? -20.815 -9.768 -19.284 1.00 0.00 10 GLY A C 14
ATOM 22266 O O . GLY A 1 10 ? -21.699 -9.404 -18.502 1.00 0.00 10 GLY A O 14
ATOM 22270 N N . SER A 1 11 ? -19.761 -10.468 -18.894 1.00 0.00 11 SER A N 14
ATOM 22271 C CA . SER A 1 11 ? -19.486 -10.791 -17.507 1.00 0.00 11 SER A CA 14
ATOM 22272 C C . SER A 1 11 ? -17.982 -10.694 -17.275 1.00 0.00 11 SER A C 14
ATOM 22273 O O . SER A 1 11 ? -17.219 -10.519 -18.226 1.00 0.00 11 SER A O 14
ATOM 22281 N N . GLN A 1 12 ? -17.572 -10.758 -16.013 1.00 0.00 12 GLN A N 14
ATOM 22282 C CA . GLN A 1 12 ? -16.199 -10.744 -15.519 1.00 0.00 12 GLN A CA 14
ATOM 22283 C C . GLN A 1 12 ? -16.183 -11.692 -14.308 1.00 0.00 12 GLN A C 14
ATOM 22284 O O . GLN A 1 12 ? -17.169 -12.400 -14.076 1.00 0.00 12 GLN A O 14
ATOM 22298 N N . ALA A 1 13 ? -15.081 -11.768 -13.566 1.00 0.00 13 ALA A N 14
ATOM 22299 C CA . ALA A 1 13 ? -15.002 -12.499 -12.305 1.00 0.00 13 ALA A CA 14
ATOM 22300 C C . ALA A 1 13 ? -14.281 -11.618 -11.279 1.00 0.00 13 ALA A C 14
ATOM 22301 O O . ALA A 1 13 ? -13.508 -10.740 -11.682 1.00 0.00 13 ALA A O 14
ATOM 22308 N N . PRO A 1 14 ? -14.456 -11.859 -9.967 1.00 0.00 14 PRO A N 14
ATOM 22309 C CA . PRO A 1 14 ? -13.707 -11.138 -8.953 1.00 0.00 14 PRO A CA 14
ATOM 22310 C C . PRO A 1 14 ? -12.233 -11.556 -8.965 1.00 0.00 14 PRO A C 14
ATOM 22311 O O . PRO A 1 14 ? -11.390 -10.771 -8.529 1.00 0.00 14 PRO A O 14
ATOM 22322 N N . GLY A 1 15 ? -11.915 -12.752 -9.468 1.00 0.00 15 GLY A N 14
ATOM 22323 C CA . GLY A 1 15 ? -10.586 -13.323 -9.404 1.00 0.00 15 GLY A CA 14
ATOM 22324 C C . GLY A 1 15 ? -10.192 -13.561 -7.952 1.00 0.00 15 GLY A C 14
ATOM 22325 O O . GLY A 1 15 ? -11.030 -13.601 -7.046 1.00 0.00 15 GLY A O 14
ATOM 22329 N N . GLY A 1 16 ? -8.895 -13.698 -7.703 1.00 0.00 16 GLY A N 14
ATOM 22330 C CA . GLY A 1 16 ? -8.329 -13.531 -6.376 1.00 0.00 16 GLY A CA 14
ATOM 22331 C C . GLY A 1 16 ? -6.828 -13.323 -6.480 1.00 0.00 16 GLY A C 14
ATOM 22332 O O . GLY A 1 16 ? -6.289 -13.265 -7.592 1.00 0.00 16 GLY A O 14
ATOM 22336 N N . ILE A 1 17 ? -6.159 -13.169 -5.337 1.00 0.00 17 ILE A N 14
ATOM 22337 C CA . ILE A 1 17 ? -4.718 -12.998 -5.318 1.00 0.00 17 ILE A CA 14
ATOM 22338 C C . ILE A 1 17 ? -4.031 -14.278 -5.797 1.00 0.00 17 ILE A C 14
ATOM 22339 O O . ILE A 1 17 ? -3.176 -14.187 -6.670 1.00 0.00 17 ILE A O 14
ATOM 22355 N N . GLN A 1 18 ? -4.400 -15.458 -5.284 1.00 0.00 18 GLN A N 14
ATOM 22356 C CA . GLN A 1 18 ? -3.693 -16.694 -5.624 1.00 0.00 18 GLN A CA 14
ATOM 22357 C C . GLN A 1 18 ? -3.751 -16.994 -7.124 1.00 0.00 18 GLN A C 14
ATOM 22358 O O . GLN A 1 18 ? -2.796 -17.523 -7.681 1.00 0.00 18 GLN A O 14
ATOM 22372 N N . GLU A 1 19 ? -4.863 -16.674 -7.775 1.00 0.00 19 GLU A N 14
ATOM 22373 C CA . GLU A 1 19 ? -5.086 -16.762 -9.211 1.00 0.00 19 GLU A CA 14
ATOM 22374 C C . GLU A 1 19 ? -4.162 -15.809 -9.974 1.00 0.00 19 GLU A C 14
ATOM 22375 O O . GLU A 1 19 ? -3.496 -16.244 -10.906 1.00 0.00 19 GLU A O 14
ATOM 22387 N N . ILE A 1 20 ? -4.064 -14.536 -9.580 1.00 0.00 20 ILE A N 14
ATOM 22388 C CA . ILE A 1 20 ? -3.149 -13.605 -10.235 1.00 0.00 20 ILE A CA 14
ATOM 22389 C C . ILE A 1 20 ? -1.705 -14.075 -10.032 1.00 0.00 20 ILE A C 14
ATOM 22390 O O . ILE A 1 20 ? -0.926 -14.050 -10.979 1.00 0.00 20 ILE A O 14
ATOM 22406 N N . VAL A 1 21 ? -1.345 -14.523 -8.827 1.00 0.00 21 VAL A N 14
ATOM 22407 C CA . VAL A 1 21 ? -0.017 -15.049 -8.531 1.00 0.00 21 VAL A CA 14
ATOM 22408 C C . VAL A 1 21 ? 0.262 -16.275 -9.406 1.00 0.00 21 VAL A C 14
ATOM 22409 O O . VAL A 1 21 ? 1.387 -16.441 -9.869 1.00 0.00 21 VAL A O 14
ATOM 22422 N N . ALA A 1 22 ? -0.746 -17.116 -9.649 1.00 0.00 22 ALA A N 14
ATOM 22423 C CA . ALA A 1 22 ? -0.624 -18.287 -10.509 1.00 0.00 22 ALA A CA 14
ATOM 22424 C C . ALA A 1 22 ? -0.182 -17.855 -11.906 1.00 0.00 22 ALA A C 14
ATOM 22425 O O . ALA A 1 22 ? 0.704 -18.453 -12.509 1.00 0.00 22 ALA A O 14
ATOM 22432 N N . MET A 1 23 ? -0.819 -16.797 -12.399 1.00 0.00 23 MET A N 14
ATOM 22433 C CA . MET A 1 23 ? -0.597 -16.197 -13.698 1.00 0.00 23 MET A CA 14
ATOM 22434 C C . MET A 1 23 ? 0.615 -15.254 -13.718 1.00 0.00 23 MET A C 14
ATOM 22435 O O . MET A 1 23 ? 0.875 -14.639 -14.760 1.00 0.00 23 MET A O 14
ATOM 22449 N N . SER A 1 24 ? 1.324 -15.070 -12.604 1.00 0.00 24 SER A N 14
ATOM 22450 C CA . SER A 1 24 ? 2.423 -14.127 -12.524 1.00 0.00 24 SER A CA 14
ATOM 22451 C C . SER A 1 24 ? 3.635 -14.710 -13.249 1.00 0.00 24 SER A C 14
ATOM 22452 O O . SER A 1 24 ? 3.934 -15.896 -13.077 1.00 0.00 24 SER A O 14
ATOM 22460 N N . PRO A 1 25 ? 4.393 -13.883 -13.980 1.00 0.00 25 PRO A N 14
ATOM 22461 C CA . PRO A 1 25 ? 5.739 -14.227 -14.387 1.00 0.00 25 PRO A CA 14
ATOM 22462 C C . PRO A 1 25 ? 6.680 -14.162 -13.173 1.00 0.00 25 PRO A C 14
ATOM 22463 O O . PRO A 1 25 ? 6.257 -13.804 -12.068 1.00 0.00 25 PRO A O 14
ATOM 22474 N N . GLU A 1 26 ? 7.954 -14.507 -13.377 1.00 0.00 26 GLU A N 14
ATOM 22475 C CA . GLU A 1 26 ? 9.024 -14.303 -12.410 1.00 0.00 26 GLU A CA 14
ATOM 22476 C C . GLU A 1 26 ? 9.123 -12.810 -12.074 1.00 0.00 26 GLU A C 14
ATOM 22477 O O . GLU A 1 26 ? 9.554 -12.010 -12.909 1.00 0.00 26 GLU A O 14
ATOM 22489 N N . LEU A 1 27 ? 8.676 -12.440 -10.875 1.00 0.00 27 LEU A N 14
ATOM 22490 C CA . LEU A 1 27 ? 8.660 -11.087 -10.339 1.00 0.00 27 LEU A CA 14
ATOM 22491 C C . LEU A 1 27 ? 9.865 -10.937 -9.423 1.00 0.00 27 LEU A C 14
ATOM 22492 O O . LEU A 1 27 ? 9.929 -11.576 -8.371 1.00 0.00 27 LEU A O 14
ATOM 22508 N N . ASP A 1 28 ? 10.835 -10.120 -9.829 1.00 0.00 28 ASP A N 14
ATOM 22509 C CA . ASP A 1 28 ? 12.113 -9.940 -9.141 1.00 0.00 28 ASP A CA 14
ATOM 22510 C C . ASP A 1 28 ? 11.907 -9.389 -7.739 1.00 0.00 28 ASP A C 14
ATOM 22511 O O . ASP A 1 28 ? 11.706 -8.185 -7.577 1.00 0.00 28 ASP A O 14
ATOM 22520 N N . THR A 1 29 ? 11.976 -10.266 -6.734 1.00 0.00 29 THR A N 14
ATOM 22521 C CA . THR A 1 29 ? 11.595 -9.961 -5.362 1.00 0.00 29 THR A CA 14
ATOM 22522 C C . THR A 1 29 ? 12.400 -8.757 -4.871 1.00 0.00 29 THR A C 14
ATOM 22523 O O . THR A 1 29 ? 11.819 -7.734 -4.521 1.00 0.00 29 THR A O 14
ATOM 22534 N N . TYR A 1 30 ? 13.733 -8.846 -4.916 1.00 0.00 30 TYR A N 14
ATOM 22535 C CA . TYR A 1 30 ? 14.667 -7.782 -4.594 1.00 0.00 30 TYR A CA 14
ATOM 22536 C C . TYR A 1 30 ? 14.302 -6.463 -5.279 1.00 0.00 30 TYR A C 14
ATOM 22537 O O . TYR A 1 30 ? 14.091 -5.472 -4.583 1.00 0.00 30 TYR A O 14
ATOM 22555 N N . SER A 1 31 ? 14.190 -6.467 -6.611 1.00 0.00 31 SER A N 14
ATOM 22556 C CA . SER A 1 31 ? 13.892 -5.284 -7.416 1.00 0.00 31 SER A CA 14
ATOM 22557 C C . SER A 1 31 ? 12.590 -4.624 -6.945 1.00 0.00 31 SER A C 14
ATOM 22558 O O . SER A 1 31 ? 12.562 -3.410 -6.734 1.00 0.00 31 SER A O 14
ATOM 22566 N N . ILE A 1 32 ? 11.537 -5.413 -6.709 1.00 0.00 32 ILE A N 14
ATOM 22567 C CA . ILE A 1 32 ? 10.280 -4.922 -6.158 1.00 0.00 32 ILE A CA 14
ATOM 22568 C C . ILE A 1 32 ? 10.568 -4.328 -4.779 1.00 0.00 32 ILE A C 14
ATOM 22569 O O . ILE A 1 32 ? 10.242 -3.169 -4.566 1.00 0.00 32 ILE A O 14
ATOM 22585 N N . THR A 1 33 ? 11.201 -5.044 -3.842 1.00 0.00 33 THR A N 14
ATOM 22586 C CA . THR A 1 33 ? 11.410 -4.516 -2.489 1.00 0.00 33 THR A CA 14
ATOM 22587 C C . THR A 1 33 ? 12.155 -3.188 -2.490 1.00 0.00 33 THR A C 14
ATOM 22588 O O . THR A 1 33 ? 11.827 -2.298 -1.714 1.00 0.00 33 THR A O 14
ATOM 22599 N N . LYS A 1 34 ? 13.153 -3.063 -3.361 1.00 0.00 34 LYS A N 14
ATOM 22600 C CA . LYS A 1 34 ? 13.930 -1.865 -3.583 1.00 0.00 34 LYS A CA 14
ATOM 22601 C C . LYS A 1 34 ? 12.965 -0.781 -4.029 1.00 0.00 34 LYS A C 14
ATOM 22602 O O . LYS A 1 34 ? 12.812 0.195 -3.313 1.00 0.00 34 LYS A O 14
ATOM 22621 N N . ARG A 1 35 ? 12.269 -0.968 -5.150 1.00 0.00 35 ARG A N 14
ATOM 22622 C CA . ARG A 1 35 ? 11.375 0.039 -5.718 1.00 0.00 35 ARG A CA 14
ATOM 22623 C C . ARG A 1 35 ? 10.259 0.426 -4.739 1.00 0.00 35 ARG A C 14
ATOM 22624 O O . ARG A 1 35 ? 9.866 1.582 -4.683 1.00 0.00 35 ARG A O 14
ATOM 22645 N N . VAL A 1 36 ? 9.768 -0.512 -3.933 1.00 0.00 36 VAL A N 14
ATOM 22646 C CA . VAL A 1 36 ? 8.783 -0.270 -2.890 1.00 0.00 36 VAL A CA 14
ATOM 22647 C C . VAL A 1 36 ? 9.414 0.609 -1.805 1.00 0.00 36 VAL A C 14
ATOM 22648 O O . VAL A 1 36 ? 8.847 1.633 -1.433 1.00 0.00 36 VAL A O 14
ATOM 22661 N N . LYS A 1 37 ? 10.584 0.228 -1.285 1.00 0.00 37 LYS A N 14
ATOM 22662 C CA . LYS A 1 37 ? 11.282 0.998 -0.262 1.00 0.00 37 LYS A CA 14
ATOM 22663 C C . LYS A 1 37 ? 11.623 2.386 -0.761 1.00 0.00 37 LYS A C 14
ATOM 22664 O O . LYS A 1 37 ? 11.493 3.307 0.033 1.00 0.00 37 LYS A O 14
ATOM 22683 N N . GLU A 1 38 ? 12.035 2.528 -2.018 1.00 0.00 38 GLU A N 14
ATOM 22684 C CA . GLU A 1 38 ? 12.291 3.812 -2.664 1.00 0.00 38 GLU A CA 14
ATOM 22685 C C . GLU A 1 38 ? 11.062 4.695 -2.455 1.00 0.00 38 GLU A C 14
ATOM 22686 O O . GLU A 1 38 ? 11.180 5.729 -1.813 1.00 0.00 38 GLU A O 14
ATOM 22698 N N . VAL A 1 39 ? 9.880 4.258 -2.900 1.00 0.00 39 VAL A N 14
ATOM 22699 C CA . VAL A 1 39 ? 8.632 5.014 -2.790 1.00 0.00 39 VAL A CA 14
ATOM 22700 C C . VAL A 1 39 ? 8.294 5.356 -1.325 1.00 0.00 39 VAL A C 14
ATOM 22701 O O . VAL A 1 39 ? 7.876 6.484 -1.037 1.00 0.00 39 VAL A O 14
ATOM 22714 N N . LEU A 1 40 ? 8.456 4.414 -0.385 1.00 0.00 40 LEU A N 14
ATOM 22715 C CA . LEU A 1 40 ? 8.133 4.656 1.029 1.00 0.00 40 LEU A CA 14
ATOM 22716 C C . LEU A 1 40 ? 9.172 5.562 1.693 1.00 0.00 40 LEU A C 14
ATOM 22717 O O . LEU A 1 40 ? 8.843 6.294 2.626 1.00 0.00 40 LEU A O 14
ATOM 22733 N N . THR A 1 41 ? 10.421 5.532 1.247 1.00 0.00 41 THR A N 14
ATOM 22734 C CA . THR A 1 41 ? 11.434 6.496 1.634 1.00 0.00 41 THR A CA 14
ATOM 22735 C C . THR A 1 41 ? 11.083 7.871 1.056 1.00 0.00 41 THR A C 14
ATOM 22736 O O . THR A 1 41 ? 11.133 8.854 1.795 1.00 0.00 41 THR A O 14
ATOM 22747 N N . ASP A 1 42 ? 10.709 7.947 -0.224 1.00 0.00 42 ASP A N 14
ATOM 22748 C CA . ASP A 1 42 ? 10.407 9.175 -0.963 1.00 0.00 42 ASP A CA 14
ATOM 22749 C C . ASP A 1 42 ? 9.330 9.941 -0.210 1.00 0.00 42 ASP A C 14
ATOM 22750 O O . ASP A 1 42 ? 9.515 11.088 0.202 1.00 0.00 42 ASP A O 14
ATOM 22759 N N . ASN A 1 43 ? 8.216 9.247 0.030 1.00 0.00 43 ASN A N 14
ATOM 22760 C CA . ASN A 1 43 ? 7.037 9.801 0.680 1.00 0.00 43 ASN A CA 14
ATOM 22761 C C . ASN A 1 43 ? 7.183 9.823 2.195 1.00 0.00 43 ASN A C 14
ATOM 22762 O O . ASN A 1 43 ? 6.323 10.388 2.867 1.00 0.00 43 ASN A O 14
ATOM 22773 N N . ASN A 1 44 ? 8.254 9.248 2.751 1.00 0.00 44 ASN A N 14
ATOM 22774 C CA . ASN A 1 44 ? 8.518 9.136 4.187 1.00 0.00 44 ASN A CA 14
ATOM 22775 C C . ASN A 1 44 ? 7.430 8.323 4.898 1.00 0.00 44 ASN A C 14
ATOM 22776 O O . ASN A 1 44 ? 7.109 8.583 6.060 1.00 0.00 44 ASN A O 14
ATOM 22787 N N . LEU A 1 45 ? 6.807 7.378 4.197 1.00 0.00 45 LEU A N 14
ATOM 22788 C CA . LEU A 1 45 ? 5.718 6.546 4.684 1.00 0.00 45 LEU A CA 14
ATOM 22789 C C . LEU A 1 45 ? 6.279 5.358 5.456 1.00 0.00 45 LEU A C 14
ATOM 22790 O O . LEU A 1 45 ? 7.308 4.783 5.094 1.00 0.00 45 LEU A O 14
ATOM 22806 N N . GLY A 1 46 ? 5.591 4.975 6.526 1.00 0.00 46 GLY A N 14
ATOM 22807 C CA . GLY A 1 46 ? 5.982 3.867 7.375 1.00 0.00 46 GLY A CA 14
ATOM 22808 C C . GLY A 1 46 ? 5.719 2.527 6.695 1.00 0.00 46 GLY A C 14
ATOM 22809 O O . GLY A 1 46 ? 4.710 2.347 6.010 1.00 0.00 46 GLY A O 14
ATOM 22813 N N . GLN A 1 47 ? 6.632 1.575 6.883 1.00 0.00 47 GLN A N 14
ATOM 22814 C CA . GLN A 1 47 ? 6.528 0.246 6.306 1.00 0.00 47 GLN A CA 14
ATOM 22815 C C . GLN A 1 47 ? 5.321 -0.504 6.877 1.00 0.00 47 GLN A C 14
ATOM 22816 O O . GLN A 1 47 ? 4.668 -1.199 6.103 1.00 0.00 47 GLN A O 14
ATOM 22830 N N . ARG A 1 48 ? 5.016 -0.410 8.191 1.00 0.00 48 ARG A N 14
ATOM 22831 C CA . ARG A 1 48 ? 3.841 -1.111 8.747 1.00 0.00 48 ARG A CA 14
ATOM 22832 C C . ARG A 1 48 ? 2.612 -0.672 7.985 1.00 0.00 48 ARG A C 14
ATOM 22833 O O . ARG A 1 48 ? 1.843 -1.533 7.597 1.00 0.00 48 ARG A O 14
ATOM 22854 N N . LEU A 1 49 ? 2.438 0.636 7.773 1.00 0.00 49 LEU A N 14
ATOM 22855 C CA . LEU A 1 49 ? 1.289 1.197 7.082 1.00 0.00 49 LEU A CA 14
ATOM 22856 C C . LEU A 1 49 ? 1.087 0.469 5.756 1.00 0.00 49 LEU A C 14
ATOM 22857 O O . LEU A 1 49 ? 0.013 -0.078 5.503 1.00 0.00 49 LEU A O 14
ATOM 22873 N N . PHE A 1 50 ? 2.137 0.456 4.935 1.00 0.00 50 PHE A N 14
ATOM 22874 C CA . PHE A 1 50 ? 2.151 -0.215 3.648 1.00 0.00 50 PHE A CA 14
ATOM 22875 C C . PHE A 1 50 ? 1.794 -1.697 3.787 1.00 0.00 50 PHE A C 14
ATOM 22876 O O . PHE A 1 50 ? 0.971 -2.194 3.020 1.00 0.00 50 PHE A O 14
ATOM 22893 N N . GLY A 1 51 ? 2.386 -2.409 4.750 1.00 0.00 51 GLY A N 14
ATOM 22894 C CA . GLY A 1 51 ? 2.064 -3.805 4.991 1.00 0.00 51 GLY A CA 14
ATOM 22895 C C . GLY A 1 51 ? 0.595 -3.952 5.340 1.00 0.00 51 GLY A C 14
ATOM 22896 O O . GLY A 1 51 ? -0.113 -4.668 4.660 1.00 0.00 51 GLY A O 14
ATOM 22900 N N . GLU A 1 52 ? 0.116 -3.275 6.370 1.00 0.00 52 GLU A N 14
ATOM 22901 C CA . GLU A 1 52 ? -1.243 -3.337 6.878 1.00 0.00 52 GLU A CA 14
ATOM 22902 C C . GLU A 1 52 ? -2.288 -2.977 5.816 1.00 0.00 52 GLU A C 14
ATOM 22903 O O . GLU A 1 52 ? -3.398 -3.496 5.871 1.00 0.00 52 GLU A O 14
ATOM 22915 N N . SER A 1 53 ? -1.981 -2.080 4.880 1.00 0.00 53 SER A N 14
ATOM 22916 C CA . SER A 1 53 ? -2.843 -1.706 3.772 1.00 0.00 53 SER A CA 14
ATOM 22917 C C . SER A 1 53 ? -2.783 -2.786 2.688 1.00 0.00 53 SER A C 14
ATOM 22918 O O . SER A 1 53 ? -3.790 -3.398 2.338 1.00 0.00 53 SER A O 14
ATOM 22926 N N . ILE A 1 54 ? -1.615 -2.969 2.084 1.00 0.00 54 ILE A N 14
ATOM 22927 C CA . ILE A 1 54 ? -1.492 -3.638 0.800 1.00 0.00 54 ILE A CA 14
ATOM 22928 C C . ILE A 1 54 ? -1.324 -5.130 1.023 1.00 0.00 54 ILE A C 14
ATOM 22929 O O . ILE A 1 54 ? -1.866 -5.928 0.273 1.00 0.00 54 ILE A O 14
ATOM 22945 N N . LEU A 1 55 ? -0.519 -5.501 2.011 1.00 0.00 55 LEU A N 14
ATOM 22946 C CA . LEU A 1 55 ? -0.033 -6.874 2.187 1.00 0.00 55 LEU A CA 14
ATOM 22947 C C . LEU A 1 55 ? -0.722 -7.656 3.302 1.00 0.00 55 LEU A C 14
ATOM 22948 O O . LEU A 1 55 ? -0.625 -8.884 3.323 1.00 0.00 55 LEU A O 14
ATOM 22964 N N . GLY A 1 56 ? -1.399 -6.972 4.218 1.00 0.00 56 GLY A N 14
ATOM 22965 C CA . GLY A 1 56 ? -1.895 -7.533 5.456 1.00 0.00 56 GLY A CA 14
ATOM 22966 C C . GLY A 1 56 ? -0.771 -8.071 6.347 1.00 0.00 56 GLY A C 14
ATOM 22967 O O . GLY A 1 56 ? -0.913 -9.187 6.848 1.00 0.00 56 GLY A O 14
ATOM 22971 N N . LEU A 1 57 ? 0.337 -7.337 6.543 1.00 0.00 57 LEU A N 14
ATOM 22972 C CA . LEU A 1 57 ? 1.459 -7.764 7.394 1.00 0.00 57 LEU A CA 14
ATOM 22973 C C . LEU A 1 57 ? 1.789 -6.724 8.462 1.00 0.00 57 LEU A C 14
ATOM 22974 O O . LEU A 1 57 ? 1.729 -5.524 8.191 1.00 0.00 57 LEU A O 14
ATOM 22990 N N . THR A 1 58 ? 2.244 -7.188 9.632 1.00 0.00 58 THR A N 14
ATOM 22991 C CA . THR A 1 58 ? 2.746 -6.317 10.689 1.00 0.00 58 THR A CA 14
ATOM 22992 C C . THR A 1 58 ? 4.127 -5.744 10.327 1.00 0.00 58 THR A C 14
ATOM 22993 O O . THR A 1 58 ? 4.797 -6.206 9.399 1.00 0.00 58 THR A O 14
ATOM 23004 N N . GLN A 1 59 ? 4.582 -4.762 11.116 1.00 0.00 59 GLN A N 14
ATOM 23005 C CA . GLN A 1 59 ? 5.808 -4.003 10.888 1.00 0.00 59 GLN A CA 14
ATOM 23006 C C . GLN A 1 59 ? 7.009 -4.934 10.744 1.00 0.00 59 GLN A C 14
ATOM 23007 O O . GLN A 1 59 ? 7.757 -4.809 9.782 1.00 0.00 59 GLN A O 14
ATOM 23021 N N . GLY A 1 60 ? 7.197 -5.846 11.699 1.00 0.00 60 GLY A N 14
ATOM 23022 C CA . GLY A 1 60 ? 8.343 -6.734 11.709 1.00 0.00 60 GLY A CA 14
ATOM 23023 C C . GLY A 1 60 ? 8.355 -7.622 10.484 1.00 0.00 60 GLY A C 14
ATOM 23024 O O . GLY A 1 60 ? 9.372 -7.681 9.801 1.00 0.00 60 GLY A O 14
ATOM 23028 N N . SER A 1 61 ? 7.238 -8.294 10.199 1.00 0.00 61 SER A N 14
ATOM 23029 C CA . SER A 1 61 ? 7.134 -9.211 9.080 1.00 0.00 61 SER A CA 14
ATOM 23030 C C . SER A 1 61 ? 7.442 -8.482 7.775 1.00 0.00 61 SER A C 14
ATOM 23031 O O . SER A 1 61 ? 8.214 -8.987 6.965 1.00 0.00 61 SER A O 14
ATOM 23039 N N . VAL A 1 62 ? 6.855 -7.301 7.565 1.00 0.00 62 VAL A N 14
ATOM 23040 C CA . VAL A 1 62 ? 7.013 -6.568 6.321 1.00 0.00 62 VAL A CA 14
ATOM 23041 C C . VAL A 1 62 ? 8.421 -5.972 6.213 1.00 0.00 62 VAL A C 14
ATOM 23042 O O . VAL A 1 62 ? 8.994 -5.981 5.123 1.00 0.00 62 VAL A O 14
ATOM 23055 N N . SER A 1 63 ? 9.004 -5.472 7.313 1.00 0.00 63 SER A N 14
ATOM 23056 C CA . SER A 1 63 ? 10.384 -5.017 7.313 1.00 0.00 63 SER A CA 14
ATOM 23057 C C . SER A 1 63 ? 11.275 -6.176 6.904 1.00 0.00 63 SER A C 14
ATOM 23058 O O . SER A 1 63 ? 12.076 -6.002 5.994 1.00 0.00 63 SER A O 14
ATOM 23066 N N . ASP A 1 64 ? 11.105 -7.349 7.516 1.00 0.00 64 ASP A N 14
ATOM 23067 C CA . ASP A 1 64 ? 11.869 -8.542 7.179 1.00 0.00 64 ASP A CA 14
ATOM 23068 C C . ASP A 1 64 ? 11.728 -8.844 5.695 1.00 0.00 64 ASP A C 14
ATOM 23069 O O . ASP A 1 64 ? 12.727 -9.041 5.008 1.00 0.00 64 ASP A O 14
ATOM 23078 N N . LEU A 1 65 ? 10.496 -8.791 5.179 1.00 0.00 65 LEU A N 14
ATOM 23079 C CA . LEU A 1 65 ? 10.202 -9.079 3.784 1.00 0.00 65 LEU A CA 14
ATOM 23080 C C . LEU A 1 65 ? 10.963 -8.138 2.853 1.00 0.00 65 LEU A C 14
ATOM 23081 O O . LEU A 1 65 ? 11.406 -8.562 1.790 1.00 0.00 65 LEU A O 14
ATOM 23097 N N . LEU A 1 66 ? 11.082 -6.865 3.227 1.00 0.00 66 LEU A N 14
ATOM 23098 C CA . LEU A 1 66 ? 11.746 -5.808 2.458 1.00 0.00 66 LEU A CA 14
ATOM 23099 C C . LEU A 1 66 ? 13.264 -5.771 2.655 1.00 0.00 66 LEU A C 14
ATOM 23100 O O . LEU A 1 66 ? 13.998 -5.234 1.821 1.00 0.00 66 LEU A O 14
ATOM 23116 N N . SER A 1 67 ? 13.729 -6.336 3.758 1.00 0.00 67 SER A N 14
ATOM 23117 C CA . SER A 1 67 ? 15.135 -6.469 4.127 1.00 0.00 67 SER A CA 14
ATOM 23118 C C . SER A 1 67 ? 15.794 -7.699 3.502 1.00 0.00 67 SER A C 14
ATOM 23119 O O . SER A 1 67 ? 16.937 -7.613 3.046 1.00 0.00 67 SER A O 14
ATOM 23127 N N . ARG A 1 68 ? 15.118 -8.851 3.505 1.00 0.00 68 ARG A N 14
ATOM 23128 C CA . ARG A 1 68 ? 15.700 -10.151 3.159 1.00 0.00 68 ARG A CA 14
ATOM 23129 C C . ARG A 1 68 ? 14.840 -10.919 2.144 1.00 0.00 68 ARG A C 14
ATOM 23130 O O . ARG A 1 68 ? 14.624 -12.120 2.334 1.00 0.00 68 ARG A O 14
ATOM 23151 N N . PRO A 1 69 ? 14.325 -10.279 1.081 1.00 0.00 69 PRO A N 14
ATOM 23152 C CA . PRO A 1 69 ? 13.324 -10.867 0.200 1.00 0.00 69 PRO A CA 14
ATOM 23153 C C . PRO A 1 69 ? 13.799 -12.199 -0.357 1.00 0.00 69 PRO A C 14
ATOM 23154 O O . PRO A 1 69 ? 14.728 -12.241 -1.166 1.00 0.00 69 PRO A O 14
ATOM 23165 N N . LYS A 1 70 ? 13.171 -13.296 0.078 1.00 0.00 70 LYS A N 14
ATOM 23166 C CA . LYS A 1 70 ? 13.514 -14.595 -0.474 1.00 0.00 70 LYS A CA 14
ATOM 23167 C C . LYS A 1 70 ? 13.266 -14.567 -1.988 1.00 0.00 70 LYS A C 14
ATOM 23168 O O . LYS A 1 70 ? 12.399 -13.827 -2.454 1.00 0.00 70 LYS A O 14
ATOM 23187 N N . PRO A 1 71 ? 14.018 -15.356 -2.762 1.00 0.00 71 PRO A N 14
ATOM 23188 C CA . PRO A 1 71 ? 13.939 -15.338 -4.214 1.00 0.00 71 PRO A CA 14
ATOM 23189 C C . PRO A 1 71 ? 12.591 -15.862 -4.705 1.00 0.00 71 PRO A C 14
ATOM 23190 O O . PRO A 1 71 ? 11.944 -16.658 -4.021 1.00 0.00 71 PRO A O 14
ATOM 23201 N N . TRP A 1 72 ? 12.203 -15.509 -5.931 1.00 0.00 72 TRP A N 14
ATOM 23202 C CA . TRP A 1 72 ? 10.949 -15.977 -6.513 1.00 0.00 72 TRP A CA 14
ATOM 23203 C C . TRP A 1 72 ? 10.875 -17.512 -6.537 1.00 0.00 72 TRP A C 14
ATOM 23204 O O . TRP A 1 72 ? 9.821 -18.074 -6.233 1.00 0.00 72 TRP A O 14
ATOM 23225 N N . HIS A 1 73 ? 11.996 -18.204 -6.795 1.00 0.00 73 HIS A N 14
ATOM 23226 C CA . HIS A 1 73 ? 12.051 -19.666 -6.762 1.00 0.00 73 HIS A CA 14
ATOM 23227 C C . HIS A 1 73 ? 11.733 -20.234 -5.370 1.00 0.00 73 HIS A C 14
ATOM 23228 O O . HIS A 1 73 ? 11.152 -21.313 -5.265 1.00 0.00 73 HIS A O 14
ATOM 23242 N N . LYS A 1 74 ? 12.122 -19.539 -4.293 1.00 0.00 74 LYS A N 14
ATOM 23243 C CA . LYS A 1 74 ? 11.902 -19.969 -2.910 1.00 0.00 74 LYS A CA 14
ATOM 23244 C C . LYS A 1 74 ? 10.458 -19.784 -2.506 1.00 0.00 74 LYS A C 14
ATOM 23245 O O . LYS A 1 74 ? 9.949 -20.542 -1.676 1.00 0.00 74 LYS A O 14
ATOM 23264 N N . LEU A 1 75 ? 9.827 -18.721 -2.981 1.00 0.00 75 LEU A N 14
ATOM 23265 C CA . LEU A 1 75 ? 8.505 -18.355 -2.531 1.00 0.00 75 LEU A CA 14
ATOM 23266 C C . LEU A 1 75 ? 7.514 -19.281 -3.228 1.00 0.00 75 LEU A C 14
ATOM 23267 O O . LEU A 1 75 ? 7.505 -19.377 -4.453 1.00 0.00 75 LEU A O 14
ATOM 23283 N N . SER A 1 76 ? 6.687 -19.973 -2.444 1.00 0.00 76 SER A N 14
ATOM 23284 C CA . SER A 1 76 ? 5.498 -20.676 -2.937 1.00 0.00 76 SER A CA 14
ATOM 23285 C C . SER A 1 76 ? 4.485 -19.651 -3.478 1.00 0.00 76 SER A C 14
ATOM 23286 O O . SER A 1 76 ? 4.717 -18.452 -3.328 1.00 0.00 76 SER A O 14
ATOM 23294 N N . LEU A 1 77 ? 3.321 -20.055 -4.008 1.00 0.00 77 LEU A N 14
ATOM 23295 C CA . LEU A 1 77 ? 2.266 -19.092 -4.378 1.00 0.00 77 LEU A CA 14
ATOM 23296 C C . LEU A 1 77 ? 1.933 -18.195 -3.178 1.00 0.00 77 LEU A C 14
ATOM 23297 O O . LEU A 1 77 ? 1.883 -16.973 -3.289 1.00 0.00 77 LEU A O 14
ATOM 23313 N N . LYS A 1 78 ? 1.799 -18.795 -1.996 1.00 0.00 78 LYS A N 14
ATOM 23314 C CA . LYS A 1 78 ? 1.585 -18.084 -0.738 1.00 0.00 78 LYS A CA 14
ATOM 23315 C C . LYS A 1 78 ? 2.752 -17.189 -0.326 1.00 0.00 78 LYS A C 14
ATOM 23316 O O . LYS A 1 78 ? 2.564 -16.221 0.403 1.00 0.00 78 LYS A O 14
ATOM 23335 N N . GLY A 1 79 ? 3.958 -17.486 -0.798 1.00 0.00 79 GLY A N 14
ATOM 23336 C CA . GLY A 1 79 ? 5.121 -16.635 -0.609 1.00 0.00 79 GLY A CA 14
ATOM 23337 C C . GLY A 1 79 ? 5.108 -15.422 -1.528 1.00 0.00 79 GLY A C 14
ATOM 23338 O O . GLY A 1 79 ? 5.693 -14.393 -1.205 1.00 0.00 79 GLY A O 14
ATOM 23342 N N . ARG A 1 80 ? 4.486 -15.550 -2.696 1.00 0.00 80 ARG A N 14
ATOM 23343 C CA . ARG A 1 80 ? 4.537 -14.550 -3.753 1.00 0.00 80 ARG A CA 14
ATOM 23344 C C . ARG A 1 80 ? 3.380 -13.578 -3.628 1.00 0.00 80 ARG A C 14
ATOM 23345 O O . ARG A 1 80 ? 3.540 -12.439 -4.056 1.00 0.00 80 ARG A O 14
ATOM 23366 N N . GLU A 1 81 ? 2.282 -13.990 -2.985 1.00 0.00 81 GLU A N 14
ATOM 23367 C CA . GLU A 1 81 ? 1.103 -13.194 -2.672 1.00 0.00 81 GLU A CA 14
ATOM 23368 C C . GLU A 1 81 ? 1.456 -11.730 -2.377 1.00 0.00 81 GLU A C 14
ATOM 23369 O O . GLU A 1 81 ? 0.997 -10.865 -3.118 1.00 0.00 81 GLU A O 14
ATOM 23381 N N . PRO A 1 82 ? 2.298 -11.433 -1.359 1.00 0.00 82 PRO A N 14
ATOM 23382 C CA . PRO A 1 82 ? 2.577 -10.054 -1.022 1.00 0.00 82 PRO A CA 14
ATOM 23383 C C . PRO A 1 82 ? 3.315 -9.341 -2.160 1.00 0.00 82 PRO A C 14
ATOM 23384 O O . PRO A 1 82 ? 2.921 -8.251 -2.560 1.00 0.00 82 PRO A O 14
ATOM 23395 N N . PHE A 1 83 ? 4.369 -9.938 -2.718 1.00 0.00 83 PHE A N 14
ATOM 23396 C CA . PHE A 1 83 ? 5.180 -9.289 -3.739 1.00 0.00 83 PHE A CA 14
ATOM 23397 C C . PHE A 1 83 ? 4.383 -8.980 -5.004 1.00 0.00 83 PHE A C 14
ATOM 23398 O O . PHE A 1 83 ? 4.595 -7.922 -5.593 1.00 0.00 83 PHE A O 14
ATOM 23415 N N . VAL A 1 84 ? 3.462 -9.853 -5.415 1.00 0.00 84 VAL A N 14
ATOM 23416 C CA . VAL A 1 84 ? 2.599 -9.579 -6.558 1.00 0.00 84 VAL A CA 14
ATOM 23417 C C . VAL A 1 84 ? 1.746 -8.342 -6.250 1.00 0.00 84 VAL A C 14
ATOM 23418 O O . VAL A 1 84 ? 1.692 -7.426 -7.071 1.00 0.00 84 VAL A O 14
ATOM 23431 N N . ARG A 1 85 ? 1.138 -8.255 -5.056 1.00 0.00 85 ARG A N 14
ATOM 23432 C CA . ARG A 1 85 ? 0.396 -7.061 -4.654 1.00 0.00 85 ARG A CA 14
ATOM 23433 C C . ARG A 1 85 ? 1.293 -5.817 -4.717 1.00 0.00 85 ARG A C 14
ATOM 23434 O O . ARG A 1 85 ? 0.856 -4.790 -5.229 1.00 0.00 85 ARG A O 14
ATOM 23455 N N . MET A 1 86 ? 2.553 -5.882 -4.264 1.00 0.00 86 MET A N 14
ATOM 23456 C CA . MET A 1 86 ? 3.484 -4.773 -4.365 1.00 0.00 86 MET A CA 14
ATOM 23457 C C . MET A 1 86 ? 3.721 -4.356 -5.813 1.00 0.00 86 MET A C 14
ATOM 23458 O O . MET A 1 86 ? 3.678 -3.166 -6.100 1.00 0.00 86 MET A O 14
ATOM 23472 N N . GLN A 1 87 ? 3.999 -5.297 -6.719 1.00 0.00 87 GLN A N 14
ATOM 23473 C CA . GLN A 1 87 ? 4.294 -4.996 -8.115 1.00 0.00 87 GLN A CA 14
ATOM 23474 C C . GLN A 1 87 ? 3.150 -4.202 -8.761 1.00 0.00 87 GLN A C 14
ATOM 23475 O O . GLN A 1 87 ? 3.404 -3.246 -9.493 1.00 0.00 87 GLN A O 14
ATOM 23489 N N . LEU A 1 88 ? 1.898 -4.596 -8.510 1.00 0.00 88 LEU A N 14
ATOM 23490 C CA . LEU A 1 88 ? 0.724 -3.874 -8.985 1.00 0.00 88 LEU A CA 14
ATOM 23491 C C . LEU A 1 88 ? 0.592 -2.528 -8.282 1.00 0.00 88 LEU A C 14
ATOM 23492 O O . LEU A 1 88 ? 0.352 -1.536 -8.970 1.00 0.00 88 LEU A O 14
ATOM 23508 N N . TRP A 1 89 ? 0.759 -2.453 -6.955 1.00 0.00 89 TRP A N 14
ATOM 23509 C CA . TRP A 1 89 ? 0.636 -1.199 -6.215 1.00 0.00 89 TRP A CA 14
ATOM 23510 C C . TRP A 1 89 ? 1.631 -0.193 -6.790 1.00 0.00 89 TRP A C 14
ATOM 23511 O O . TRP A 1 89 ? 1.299 0.958 -7.024 1.00 0.00 89 TRP A O 14
ATOM 23532 N N . LEU A 1 90 ? 2.837 -0.634 -7.135 1.00 0.00 90 LEU A N 14
ATOM 23533 C CA . LEU A 1 90 ? 3.857 0.212 -7.735 1.00 0.00 90 LEU A CA 14
ATOM 23534 C C . LEU A 1 90 ? 3.479 0.777 -9.113 1.00 0.00 90 LEU A C 14
ATOM 23535 O O . LEU A 1 90 ? 4.132 1.718 -9.562 1.00 0.00 90 LEU A O 14
ATOM 23551 N N . ASN A 1 91 ? 2.488 0.206 -9.805 1.00 0.00 91 ASN A N 14
ATOM 23552 C CA . ASN A 1 91 ? 2.000 0.675 -11.106 1.00 0.00 91 ASN A CA 14
ATOM 23553 C C . ASN A 1 91 ? 0.695 1.471 -10.982 1.00 0.00 91 ASN A C 14
ATOM 23554 O O . ASN A 1 91 ? 0.282 2.123 -11.942 1.00 0.00 91 ASN A O 14
ATOM 23565 N N . ASP A 1 92 ? 0.015 1.388 -9.839 1.00 0.00 92 ASP A N 14
ATOM 23566 C CA . ASP A 1 92 ? -1.297 1.990 -9.621 1.00 0.00 92 ASP A CA 14
ATOM 23567 C C . ASP A 1 92 ? -1.122 3.501 -9.442 1.00 0.00 92 ASP A C 14
ATOM 23568 O O . ASP A 1 92 ? -0.240 3.907 -8.690 1.00 0.00 92 ASP A O 14
ATOM 23577 N N . PRO A 1 93 ? -1.913 4.370 -10.085 1.00 0.00 93 PRO A N 14
ATOM 23578 C CA . PRO A 1 93 ? -1.593 5.792 -10.120 1.00 0.00 93 PRO A CA 14
ATOM 23579 C C . PRO A 1 93 ? -1.853 6.498 -8.783 1.00 0.00 93 PRO A C 14
ATOM 23580 O O . PRO A 1 93 ? -1.148 7.455 -8.460 1.00 0.00 93 PRO A O 14
ATOM 23591 N N . HIS A 1 94 ? -2.842 6.060 -7.999 1.00 0.00 94 HIS A N 14
ATOM 23592 C CA . HIS A 1 94 ? -3.203 6.616 -6.683 1.00 0.00 94 HIS A CA 14
ATOM 23593 C C . HIS A 1 94 ? -2.755 5.697 -5.539 1.00 0.00 94 HIS A C 14
ATOM 23594 O O . HIS A 1 94 ? -3.205 5.861 -4.408 1.00 0.00 94 HIS A O 14
ATOM 23608 N N . ASN A 1 95 ? -1.847 4.761 -5.817 1.00 0.00 95 ASN A N 14
ATOM 23609 C CA . ASN A 1 95 ? -1.215 3.836 -4.879 1.00 0.00 95 ASN A CA 14
ATOM 23610 C C . ASN A 1 95 ? -0.831 4.461 -3.540 1.00 0.00 95 ASN A C 14
ATOM 23611 O O . ASN A 1 95 ? -1.271 4.008 -2.479 1.00 0.00 95 ASN A O 14
ATOM 23622 N N . VAL A 1 96 ? 0.028 5.466 -3.583 1.00 0.00 96 VAL A N 14
ATOM 23623 C CA . VAL A 1 96 ? 0.572 6.152 -2.444 1.00 0.00 96 VAL A CA 14
ATOM 23624 C C . VAL A 1 96 ? -0.484 7.076 -1.887 1.00 0.00 96 VAL A C 14
ATOM 23625 O O . VAL A 1 96 ? -0.594 7.168 -0.680 1.00 0.00 96 VAL A O 14
ATOM 23638 N N . GLU A 1 97 ? -1.254 7.750 -2.731 1.00 0.00 97 GLU A N 14
ATOM 23639 C CA . GLU A 1 97 ? -2.329 8.640 -2.294 1.00 0.00 97 GLU A CA 14
ATOM 23640 C C . GLU A 1 97 ? -3.275 7.901 -1.335 1.00 0.00 97 GLU A C 14
ATOM 23641 O O . GLU A 1 97 ? -3.425 8.293 -0.176 1.00 0.00 97 GLU A O 14
ATOM 23653 N N . LYS A 1 98 ? -3.796 6.744 -1.749 1.00 0.00 98 LYS A N 14
ATOM 23654 C CA . LYS A 1 98 ? -4.610 5.886 -0.894 1.00 0.00 98 LYS A CA 14
ATOM 23655 C C . LYS A 1 98 ? -3.836 5.317 0.294 1.00 0.00 98 LYS A C 14
ATOM 23656 O O . LYS A 1 98 ? -4.468 4.983 1.303 1.00 0.00 98 LYS A O 14
ATOM 23675 N N . LEU A 1 99 ? -2.509 5.182 0.218 1.00 0.00 99 LEU A N 14
ATOM 23676 C CA . LEU A 1 99 ? -1.699 4.786 1.366 1.00 0.00 99 LEU A CA 14
ATOM 23677 C C . LEU A 1 99 ? -1.633 5.933 2.372 1.00 0.00 99 LEU A C 14
ATOM 23678 O O . LEU A 1 99 ? -1.851 5.711 3.561 1.00 0.00 99 LEU A O 14
ATOM 23694 N N . ARG A 1 100 ? -1.354 7.156 1.915 1.00 0.00 100 ARG A N 14
ATOM 23695 C CA . ARG A 1 100 ? -1.290 8.344 2.750 1.00 0.00 100 ARG A CA 14
ATOM 23696 C C . ARG A 1 100 ? -2.638 8.542 3.410 1.00 0.00 100 ARG A C 14
ATOM 23697 O O . ARG A 1 100 ? -2.674 8.812 4.603 1.00 0.00 100 ARG A O 14
ATOM 23718 N N . ASP A 1 101 ? -3.740 8.357 2.683 1.00 0.00 101 ASP A N 14
ATOM 23719 C CA . ASP A 1 101 ? -5.093 8.570 3.192 1.00 0.00 101 ASP A CA 14
ATOM 23720 C C . ASP A 1 101 ? -5.437 7.668 4.379 1.00 0.00 101 ASP A C 14
ATOM 23721 O O . ASP A 1 101 ? -6.211 8.058 5.252 1.00 0.00 101 ASP A O 14
ATOM 23730 N N . MET A 1 102 ? -4.803 6.493 4.487 1.00 0.00 102 MET A N 14
ATOM 23731 C CA . MET A 1 102 ? -4.947 5.630 5.661 1.00 0.00 102 MET A CA 14
ATOM 23732 C C . MET A 1 102 ? -4.410 6.298 6.937 1.00 0.00 102 MET A C 14
ATOM 23733 O O . MET A 1 102 ? -4.702 5.833 8.041 1.00 0.00 102 MET A O 14
ATOM 23747 N N . LYS A 1 103 ? -3.559 7.319 6.801 1.00 0.00 103 LYS A N 14
ATOM 23748 C CA . LYS A 1 103 ? -3.107 8.238 7.844 1.00 0.00 103 LYS A CA 14
ATOM 23749 C C . LYS A 1 103 ? -3.858 9.576 7.803 1.00 0.00 103 LYS A C 14
ATOM 23750 O O . LYS A 1 103 ? -4.165 10.142 8.851 1.00 0.00 103 LYS A O 14
ATOM 23769 N N . LYS A 1 104 ? -4.092 10.096 6.595 1.00 0.00 104 LYS A N 14
ATOM 23770 C CA . LYS A 1 104 ? -4.395 11.487 6.259 1.00 0.00 104 LYS A CA 14
ATOM 23771 C C . LYS A 1 104 ? -3.491 12.452 7.032 1.00 0.00 104 LYS A C 14
ATOM 23772 O O . LYS A 1 104 ? -2.335 12.105 7.282 1.00 0.00 104 LYS A O 14
ATOM 23791 N N . LEU A 1 105 ? -3.974 13.667 7.297 1.00 0.00 105 LEU A N 14
ATOM 23792 C CA . LEU A 1 105 ? -3.545 14.652 8.290 1.00 0.00 105 LEU A CA 14
ATOM 23793 C C . LEU A 1 105 ? -2.135 14.427 8.844 1.00 0.00 105 LEU A C 14
ATOM 23794 O O . LEU A 1 105 ? -1.957 13.955 9.967 1.00 0.00 105 LEU A O 14
ATOM 23810 N N . SER A 1 106 ? -1.137 14.782 8.040 1.00 0.00 106 SER A N 14
ATOM 23811 C CA . SER A 1 106 ? 0.253 14.978 8.444 1.00 0.00 106 SER A CA 14
ATOM 23812 C C . SER A 1 106 ? 0.965 15.943 7.489 1.00 0.00 106 SER A C 14
ATOM 23813 O O . SER A 1 106 ? 1.875 16.660 7.902 1.00 0.00 106 SER A O 14
ATOM 23821 N N . GLY A 1 107 ? 0.568 16.009 6.221 1.00 0.00 107 GLY A N 14
ATOM 23822 C CA . GLY A 1 107 ? 1.318 16.732 5.214 1.00 0.00 107 GLY A CA 14
ATOM 23823 C C . GLY A 1 107 ? 1.150 18.246 5.300 1.00 0.00 107 GLY A C 14
ATOM 23824 O O . GLY A 1 107 ? 0.300 18.753 6.042 1.00 0.00 107 GLY A O 14
ATOM 23828 N N . PRO A 1 108 ? 1.952 18.983 4.514 1.00 0.00 108 PRO A N 14
ATOM 23829 C CA . PRO A 1 108 ? 1.897 20.431 4.456 1.00 0.00 108 PRO A CA 14
ATOM 23830 C C . PRO A 1 108 ? 0.614 20.875 3.754 1.00 0.00 108 PRO A C 14
ATOM 23831 O O . PRO A 1 108 ? 0.517 20.782 2.529 1.00 0.00 108 PRO A O 14
ATOM 23842 N N . SER A 1 109 ? -0.360 21.335 4.542 1.00 0.00 109 SER A N 14
ATOM 23843 C CA . SER A 1 109 ? -1.618 21.967 4.138 1.00 0.00 109 SER A CA 14
ATOM 23844 C C . SER A 1 109 ? -2.594 21.037 3.399 1.00 0.00 109 SER A C 14
ATOM 23845 O O . SER A 1 109 ? -3.757 20.961 3.783 1.00 0.00 109 SER A O 14
ATOM 23853 N N . SER A 1 110 ? -2.161 20.332 2.353 1.00 0.00 110 SER A N 14
ATOM 23854 C CA . SER A 1 110 ? -2.938 19.306 1.678 1.00 0.00 110 SER A CA 14
ATOM 23855 C C . SER A 1 110 ? -3.180 18.157 2.668 1.00 0.00 110 SER A C 14
ATOM 23856 O O . SER A 1 110 ? -2.261 17.400 3.004 1.00 0.00 110 SER A O 14
ATOM 23864 N N . GLY A 1 111 ? -4.399 18.060 3.182 1.00 0.00 111 GLY A N 14
ATOM 23865 C CA . GLY A 1 111 ? -4.866 17.082 4.142 1.00 0.00 111 GLY A CA 14
ATOM 23866 C C . GLY A 1 111 ? -6.373 17.164 4.172 1.00 0.00 111 GLY A C 14
ATOM 23867 O O . GLY A 1 111 ? -6.938 18.135 3.616 1.00 0.00 111 GLY A O 14
ATOM 23871 N N . GLY A 1 1 ? -29.683 26.505 -20.254 1.00 0.00 1 GLY A N 15
ATOM 23872 C CA . GLY A 1 1 ? -30.135 25.681 -19.122 1.00 0.00 1 GLY A CA 15
ATOM 23873 C C . GLY A 1 1 ? -29.373 24.386 -19.225 1.00 0.00 1 GLY A C 15
ATOM 23874 O O . GLY A 1 1 ? -29.605 23.648 -20.174 1.00 0.00 1 GLY A O 15
ATOM 23878 N N . SER A 1 2 ? -28.352 24.211 -18.389 1.00 0.00 2 SER A N 15
ATOM 23879 C CA . SER A 1 2 ? -27.134 23.556 -18.837 1.00 0.00 2 SER A CA 15
ATOM 23880 C C . SER A 1 2 ? -26.195 23.479 -17.637 1.00 0.00 2 SER A C 15
ATOM 23881 O O . SER A 1 2 ? -25.628 24.502 -17.257 1.00 0.00 2 SER A O 15
ATOM 23889 N N . SER A 1 3 ? -26.106 22.316 -16.997 1.00 0.00 3 SER A N 15
ATOM 23890 C CA . SER A 1 3 ? -25.163 21.998 -15.935 1.00 0.00 3 SER A CA 15
ATOM 23891 C C . SER A 1 3 ? -25.140 20.467 -15.805 1.00 0.00 3 SER A C 15
ATOM 23892 O O . SER A 1 3 ? -25.843 19.781 -16.552 1.00 0.00 3 SER A O 15
ATOM 23900 N N . GLY A 1 4 ? -24.367 19.949 -14.851 1.00 0.00 4 GLY A N 15
ATOM 23901 C CA . GLY A 1 4 ? -24.185 18.527 -14.600 1.00 0.00 4 GLY A CA 15
ATOM 23902 C C . GLY A 1 4 ? -22.765 18.119 -14.974 1.00 0.00 4 GLY A C 15
ATOM 23903 O O . GLY A 1 4 ? -22.260 18.506 -16.025 1.00 0.00 4 GLY A O 15
ATOM 23907 N N . SER A 1 5 ? -22.113 17.350 -14.103 1.00 0.00 5 SER A N 15
ATOM 23908 C CA . SER A 1 5 ? -20.772 16.825 -14.302 1.00 0.00 5 SER A CA 15
ATOM 23909 C C . SER A 1 5 ? -20.649 15.644 -13.338 1.00 0.00 5 SER A C 15
ATOM 23910 O O . SER A 1 5 ? -20.275 15.829 -12.180 1.00 0.00 5 SER A O 15
ATOM 23918 N N . SER A 1 6 ? -21.042 14.442 -13.768 1.00 0.00 6 SER A N 15
ATOM 23919 C CA . SER A 1 6 ? -20.818 13.213 -13.016 1.00 0.00 6 SER A CA 15
ATOM 23920 C C . SER A 1 6 ? -20.919 11.999 -13.943 1.00 0.00 6 SER A C 15
ATOM 23921 O O . SER A 1 6 ? -21.135 12.137 -15.152 1.00 0.00 6 SER A O 15
ATOM 23929 N N . GLY A 1 7 ? -20.721 10.809 -13.383 1.00 0.00 7 GLY A N 15
ATOM 23930 C CA . GLY A 1 7 ? -20.715 9.531 -14.068 1.00 0.00 7 GLY A CA 15
ATOM 23931 C C . GLY A 1 7 ? -19.745 8.606 -13.336 1.00 0.00 7 GLY A C 15
ATOM 23932 O O . GLY A 1 7 ? -19.175 8.995 -12.317 1.00 0.00 7 GLY A O 15
ATOM 23936 N N . TYR A 1 8 ? -19.503 7.435 -13.921 1.00 0.00 8 TYR A N 15
ATOM 23937 C CA . TYR A 1 8 ? -18.360 6.567 -13.656 1.00 0.00 8 TYR A CA 15
ATOM 23938 C C . TYR A 1 8 ? -18.197 6.214 -12.164 1.00 0.00 8 TYR A C 15
ATOM 23939 O O . TYR A 1 8 ? -17.403 6.832 -11.449 1.00 0.00 8 TYR A O 15
ATOM 23957 N N . SER A 1 9 ? -18.954 5.219 -11.690 1.00 0.00 9 SER A N 15
ATOM 23958 C CA . SER A 1 9 ? -18.856 4.684 -10.337 1.00 0.00 9 SER A CA 15
ATOM 23959 C C . SER A 1 9 ? -19.354 3.233 -10.350 1.00 0.00 9 SER A C 15
ATOM 23960 O O . SER A 1 9 ? -20.560 2.988 -10.440 1.00 0.00 9 SER A O 15
ATOM 23968 N N . GLY A 1 10 ? -18.442 2.266 -10.319 1.00 0.00 10 GLY A N 15
ATOM 23969 C CA . GLY A 1 10 ? -18.730 0.836 -10.324 1.00 0.00 10 GLY A CA 15
ATOM 23970 C C . GLY A 1 10 ? -17.419 0.067 -10.455 1.00 0.00 10 GLY A C 15
ATOM 23971 O O . GLY A 1 10 ? -16.413 0.484 -9.871 1.00 0.00 10 GLY A O 15
ATOM 23975 N N . SER A 1 11 ? -17.405 -0.986 -11.275 1.00 0.00 11 SER A N 15
ATOM 23976 C CA . SER A 1 11 ? -16.242 -1.809 -11.586 1.00 0.00 11 SER A CA 15
ATOM 23977 C C . SER A 1 11 ? -15.728 -2.543 -10.344 1.00 0.00 11 SER A C 15
ATOM 23978 O O . SER A 1 11 ? -14.642 -2.260 -9.830 1.00 0.00 11 SER A O 15
ATOM 23986 N N . GLN A 1 12 ? -16.485 -3.554 -9.915 1.00 0.00 12 GLN A N 15
ATOM 23987 C CA . GLN A 1 12 ? -16.021 -4.610 -9.024 1.00 0.00 12 GLN A CA 15
ATOM 23988 C C . GLN A 1 12 ? -16.156 -5.948 -9.754 1.00 0.00 12 GLN A C 15
ATOM 23989 O O . GLN A 1 12 ? -17.107 -6.149 -10.521 1.00 0.00 12 GLN A O 15
ATOM 24003 N N . ALA A 1 13 ? -15.203 -6.849 -9.526 1.00 0.00 13 ALA A N 15
ATOM 24004 C CA . ALA A 1 13 ? -15.155 -8.223 -9.999 1.00 0.00 13 ALA A CA 15
ATOM 24005 C C . ALA A 1 13 ? -14.221 -9.012 -9.066 1.00 0.00 13 ALA A C 15
ATOM 24006 O O . ALA A 1 13 ? -13.208 -8.455 -8.629 1.00 0.00 13 ALA A O 15
ATOM 24013 N N . PRO A 1 14 ? -14.519 -10.288 -8.769 1.00 0.00 14 PRO A N 15
ATOM 24014 C CA . PRO A 1 14 ? -13.784 -11.080 -7.793 1.00 0.00 14 PRO A CA 15
ATOM 24015 C C . PRO A 1 14 ? -12.406 -11.481 -8.326 1.00 0.00 14 PRO A C 15
ATOM 24016 O O . PRO A 1 14 ? -12.318 -12.219 -9.306 1.00 0.00 14 PRO A O 15
ATOM 24027 N N . GLY A 1 15 ? -11.337 -11.047 -7.655 1.00 0.00 15 GLY A N 15
ATOM 24028 C CA . GLY A 1 15 ? -9.953 -11.361 -7.988 1.00 0.00 15 GLY A CA 15
ATOM 24029 C C . GLY A 1 15 ? -9.289 -12.060 -6.806 1.00 0.00 15 GLY A C 15
ATOM 24030 O O . GLY A 1 15 ? -8.739 -11.394 -5.928 1.00 0.00 15 GLY A O 15
ATOM 24034 N N . GLY A 1 16 ? -9.361 -13.389 -6.734 1.00 0.00 16 GLY A N 15
ATOM 24035 C CA . GLY A 1 16 ? -8.624 -14.193 -5.766 1.00 0.00 16 GLY A CA 15
ATOM 24036 C C . GLY A 1 16 ? -7.124 -14.055 -6.027 1.00 0.00 16 GLY A C 15
ATOM 24037 O O . GLY A 1 16 ? -6.653 -14.418 -7.106 1.00 0.00 16 GLY A O 15
ATOM 24041 N N . ILE A 1 17 ? -6.374 -13.521 -5.057 1.00 0.00 17 ILE A N 15
ATOM 24042 C CA . ILE A 1 17 ? -4.954 -13.190 -5.214 1.00 0.00 17 ILE A CA 15
ATOM 24043 C C . ILE A 1 17 ? -4.138 -14.382 -5.730 1.00 0.00 17 ILE A C 15
ATOM 24044 O O . ILE A 1 17 ? -3.278 -14.209 -6.587 1.00 0.00 17 ILE A O 15
ATOM 24060 N N . GLN A 1 18 ? -4.403 -15.600 -5.251 1.00 0.00 18 GLN A N 15
ATOM 24061 C CA . GLN A 1 18 ? -3.616 -16.773 -5.623 1.00 0.00 18 GLN A CA 15
ATOM 24062 C C . GLN A 1 18 ? -3.730 -17.105 -7.108 1.00 0.00 18 GLN A C 15
ATOM 24063 O O . GLN A 1 18 ? -2.784 -17.652 -7.663 1.00 0.00 18 GLN A O 15
ATOM 24077 N N . GLU A 1 19 ? -4.831 -16.745 -7.767 1.00 0.00 19 GLU A N 15
ATOM 24078 C CA . GLU A 1 19 ? -4.977 -16.893 -9.203 1.00 0.00 19 GLU A CA 15
ATOM 24079 C C . GLU A 1 19 ? -4.054 -15.917 -9.916 1.00 0.00 19 GLU A C 15
ATOM 24080 O O . GLU A 1 19 ? -3.377 -16.295 -10.866 1.00 0.00 19 GLU A O 15
ATOM 24092 N N . ILE A 1 20 ? -4.010 -14.668 -9.456 1.00 0.00 20 ILE A N 15
ATOM 24093 C CA . ILE A 1 20 ? -3.155 -13.634 -10.017 1.00 0.00 20 ILE A CA 15
ATOM 24094 C C . ILE A 1 20 ? -1.690 -14.020 -9.802 1.00 0.00 20 ILE A C 15
ATOM 24095 O O . ILE A 1 20 ? -0.879 -13.888 -10.713 1.00 0.00 20 ILE A O 15
ATOM 24111 N N . VAL A 1 21 ? -1.329 -14.537 -8.630 1.00 0.00 21 VAL A N 15
ATOM 24112 C CA . VAL A 1 21 ? 0.006 -15.062 -8.375 1.00 0.00 21 VAL A CA 15
ATOM 24113 C C . VAL A 1 21 ? 0.271 -16.238 -9.315 1.00 0.00 21 VAL A C 15
ATOM 24114 O O . VAL A 1 21 ? 1.374 -16.370 -9.839 1.00 0.00 21 VAL A O 15
ATOM 24127 N N . ALA A 1 22 ? -0.730 -17.075 -9.571 1.00 0.00 22 ALA A N 15
ATOM 24128 C CA . ALA A 1 22 ? -0.589 -18.227 -10.448 1.00 0.00 22 ALA A CA 15
ATOM 24129 C C . ALA A 1 22 ? -0.339 -17.767 -11.889 1.00 0.00 22 ALA A C 15
ATOM 24130 O O . ALA A 1 22 ? 0.499 -18.343 -12.575 1.00 0.00 22 ALA A O 15
ATOM 24137 N N . MET A 1 23 ? -1.026 -16.727 -12.368 1.00 0.00 23 MET A N 15
ATOM 24138 C CA . MET A 1 23 ? -0.761 -16.117 -13.673 1.00 0.00 23 MET A CA 15
ATOM 24139 C C . MET A 1 23 ? 0.405 -15.122 -13.613 1.00 0.00 23 MET A C 15
ATOM 24140 O O . MET A 1 23 ? 0.695 -14.503 -14.637 1.00 0.00 23 MET A O 15
ATOM 24154 N N . SER A 1 24 ? 1.077 -14.914 -12.477 1.00 0.00 24 SER A N 15
ATOM 24155 C CA . SER A 1 24 ? 2.218 -14.010 -12.440 1.00 0.00 24 SER A CA 15
ATOM 24156 C C . SER A 1 24 ? 3.410 -14.680 -13.144 1.00 0.00 24 SER A C 15
ATOM 24157 O O . SER A 1 24 ? 3.640 -15.879 -12.939 1.00 0.00 24 SER A O 15
ATOM 24165 N N . PRO A 1 25 ? 4.155 -13.933 -13.976 1.00 0.00 25 PRO A N 15
ATOM 24166 C CA . PRO A 1 25 ? 5.455 -14.347 -14.491 1.00 0.00 25 PRO A CA 15
ATOM 24167 C C . PRO A 1 25 ? 6.476 -14.366 -13.343 1.00 0.00 25 PRO A C 15
ATOM 24168 O O . PRO A 1 25 ? 6.129 -14.057 -12.198 1.00 0.00 25 PRO A O 15
ATOM 24179 N N . GLU A 1 26 ? 7.723 -14.762 -13.617 1.00 0.00 26 GLU A N 15
ATOM 24180 C CA . GLU A 1 26 ? 8.784 -14.554 -12.645 1.00 0.00 26 GLU A CA 15
ATOM 24181 C C . GLU A 1 26 ? 8.912 -13.050 -12.372 1.00 0.00 26 GLU A C 15
ATOM 24182 O O . GLU A 1 26 ? 8.925 -12.240 -13.306 1.00 0.00 26 GLU A O 15
ATOM 24194 N N . LEU A 1 27 ? 8.991 -12.698 -11.091 1.00 0.00 27 LEU A N 15
ATOM 24195 C CA . LEU A 1 27 ? 8.976 -11.341 -10.562 1.00 0.00 27 LEU A CA 15
ATOM 24196 C C . LEU A 1 27 ? 10.290 -11.137 -9.817 1.00 0.00 27 LEU A C 15
ATOM 24197 O O . LEU A 1 27 ? 10.741 -12.030 -9.090 1.00 0.00 27 LEU A O 15
ATOM 24213 N N . ASP A 1 28 ? 10.924 -9.980 -9.995 1.00 0.00 28 ASP A N 15
ATOM 24214 C CA . ASP A 1 28 ? 12.208 -9.693 -9.357 1.00 0.00 28 ASP A CA 15
ATOM 24215 C C . ASP A 1 28 ? 11.936 -9.271 -7.917 1.00 0.00 28 ASP A C 15
ATOM 24216 O O . ASP A 1 28 ? 11.763 -8.081 -7.651 1.00 0.00 28 ASP A O 15
ATOM 24225 N N . THR A 1 29 ? 11.902 -10.230 -6.988 1.00 0.00 29 THR A N 15
ATOM 24226 C CA . THR A 1 29 ? 11.623 -10.007 -5.569 1.00 0.00 29 THR A CA 15
ATOM 24227 C C . THR A 1 29 ? 12.408 -8.804 -5.043 1.00 0.00 29 THR A C 15
ATOM 24228 O O . THR A 1 29 ? 11.822 -7.822 -4.591 1.00 0.00 29 THR A O 15
ATOM 24239 N N . TYR A 1 30 ? 13.733 -8.864 -5.161 1.00 0.00 30 TYR A N 15
ATOM 24240 C CA . TYR A 1 30 ? 14.677 -7.836 -4.800 1.00 0.00 30 TYR A CA 15
ATOM 24241 C C . TYR A 1 30 ? 14.337 -6.470 -5.387 1.00 0.00 30 TYR A C 15
ATOM 24242 O O . TYR A 1 30 ? 14.262 -5.485 -4.647 1.00 0.00 30 TYR A O 15
ATOM 24260 N N . SER A 1 31 ? 14.151 -6.405 -6.705 1.00 0.00 31 SER A N 15
ATOM 24261 C CA . SER A 1 31 ? 13.858 -5.149 -7.383 1.00 0.00 31 SER A CA 15
ATOM 24262 C C . SER A 1 31 ? 12.564 -4.552 -6.847 1.00 0.00 31 SER A C 15
ATOM 24263 O O . SER A 1 31 ? 12.555 -3.380 -6.477 1.00 0.00 31 SER A O 15
ATOM 24271 N N . ILE A 1 32 ? 11.509 -5.358 -6.710 1.00 0.00 32 ILE A N 15
ATOM 24272 C CA . ILE A 1 32 ? 10.242 -4.919 -6.141 1.00 0.00 32 ILE A CA 15
ATOM 24273 C C . ILE A 1 32 ? 10.515 -4.359 -4.745 1.00 0.00 32 ILE A C 15
ATOM 24274 O O . ILE A 1 32 ? 10.167 -3.213 -4.491 1.00 0.00 32 ILE A O 15
ATOM 24290 N N . THR A 1 33 ? 11.187 -5.089 -3.848 1.00 0.00 33 THR A N 15
ATOM 24291 C CA . THR A 1 33 ? 11.392 -4.596 -2.485 1.00 0.00 33 THR A CA 15
ATOM 24292 C C . THR A 1 33 ? 12.124 -3.259 -2.445 1.00 0.00 33 THR A C 15
ATOM 24293 O O . THR A 1 33 ? 11.752 -2.384 -1.672 1.00 0.00 33 THR A O 15
ATOM 24304 N N . LYS A 1 34 ? 13.159 -3.106 -3.270 1.00 0.00 34 LYS A N 15
ATOM 24305 C CA . LYS A 1 34 ? 13.933 -1.891 -3.393 1.00 0.00 34 LYS A CA 15
ATOM 24306 C C . LYS A 1 34 ? 12.980 -0.803 -3.841 1.00 0.00 34 LYS A C 15
ATOM 24307 O O . LYS A 1 34 ? 12.795 0.143 -3.092 1.00 0.00 34 LYS A O 15
ATOM 24326 N N . ARG A 1 35 ? 12.360 -0.941 -5.009 1.00 0.00 35 ARG A N 15
ATOM 24327 C CA . ARG A 1 35 ? 11.489 0.065 -5.605 1.00 0.00 35 ARG A CA 15
ATOM 24328 C C . ARG A 1 35 ? 10.369 0.470 -4.647 1.00 0.00 35 ARG A C 15
ATOM 24329 O O . ARG A 1 35 ? 10.041 1.644 -4.539 1.00 0.00 35 ARG A O 15
ATOM 24350 N N . VAL A 1 36 ? 9.799 -0.487 -3.922 1.00 0.00 36 VAL A N 15
ATOM 24351 C CA . VAL A 1 36 ? 8.781 -0.242 -2.919 1.00 0.00 36 VAL A CA 15
ATOM 24352 C C . VAL A 1 36 ? 9.379 0.618 -1.797 1.00 0.00 36 VAL A C 15
ATOM 24353 O O . VAL A 1 36 ? 8.805 1.641 -1.434 1.00 0.00 36 VAL A O 15
ATOM 24366 N N . LYS A 1 37 ? 10.524 0.223 -1.233 1.00 0.00 37 LYS A N 15
ATOM 24367 C CA . LYS A 1 37 ? 11.204 0.990 -0.191 1.00 0.00 37 LYS A CA 15
ATOM 24368 C C . LYS A 1 37 ? 11.561 2.388 -0.657 1.00 0.00 37 LYS A C 15
ATOM 24369 O O . LYS A 1 37 ? 11.433 3.305 0.149 1.00 0.00 37 LYS A O 15
ATOM 24388 N N . GLU A 1 38 ? 12.016 2.541 -1.902 1.00 0.00 38 GLU A N 15
ATOM 24389 C CA . GLU A 1 38 ? 12.288 3.844 -2.501 1.00 0.00 38 GLU A CA 15
ATOM 24390 C C . GLU A 1 38 ? 11.029 4.692 -2.372 1.00 0.00 38 GLU A C 15
ATOM 24391 O O . GLU A 1 38 ? 11.061 5.684 -1.660 1.00 0.00 38 GLU A O 15
ATOM 24403 N N . VAL A 1 39 ? 9.911 4.267 -2.967 1.00 0.00 39 VAL A N 15
ATOM 24404 C CA . VAL A 1 39 ? 8.651 5.005 -2.950 1.00 0.00 39 VAL A CA 15
ATOM 24405 C C . VAL A 1 39 ? 8.207 5.334 -1.512 1.00 0.00 39 VAL A C 15
ATOM 24406 O O . VAL A 1 39 ? 7.775 6.458 -1.249 1.00 0.00 39 VAL A O 15
ATOM 24419 N N . LEU A 1 40 ? 8.311 4.389 -0.569 1.00 0.00 40 LEU A N 15
ATOM 24420 C CA . LEU A 1 40 ? 7.915 4.633 0.820 1.00 0.00 40 LEU A CA 15
ATOM 24421 C C . LEU A 1 40 ? 8.837 5.656 1.481 1.00 0.00 40 LEU A C 15
ATOM 24422 O O . LEU A 1 40 ? 8.350 6.532 2.191 1.00 0.00 40 LEU A O 15
ATOM 24438 N N . THR A 1 41 ? 10.146 5.566 1.259 1.00 0.00 41 THR A N 15
ATOM 24439 C CA . THR A 1 41 ? 11.134 6.515 1.745 1.00 0.00 41 THR A CA 15
ATOM 24440 C C . THR A 1 41 ? 10.834 7.897 1.167 1.00 0.00 41 THR A C 15
ATOM 24441 O O . THR A 1 41 ? 10.713 8.868 1.911 1.00 0.00 41 THR A O 15
ATOM 24452 N N . ASP A 1 42 ? 10.653 7.968 -0.147 1.00 0.00 42 ASP A N 15
ATOM 24453 C CA . ASP A 1 42 ? 10.489 9.164 -0.964 1.00 0.00 42 ASP A CA 15
ATOM 24454 C C . ASP A 1 42 ? 9.180 9.898 -0.653 1.00 0.00 42 ASP A C 15
ATOM 24455 O O . ASP A 1 42 ? 8.968 11.005 -1.148 1.00 0.00 42 ASP A O 15
ATOM 24464 N N . ASN A 1 43 ? 8.293 9.306 0.151 1.00 0.00 43 ASN A N 15
ATOM 24465 C CA . ASN A 1 43 ? 7.051 9.907 0.644 1.00 0.00 43 ASN A CA 15
ATOM 24466 C C . ASN A 1 43 ? 6.986 9.915 2.175 1.00 0.00 43 ASN A C 15
ATOM 24467 O O . ASN A 1 43 ? 5.947 10.263 2.735 1.00 0.00 43 ASN A O 15
ATOM 24478 N N . ASN A 1 44 ? 8.082 9.519 2.831 1.00 0.00 44 ASN A N 15
ATOM 24479 C CA . ASN A 1 44 ? 8.282 9.309 4.260 1.00 0.00 44 ASN A CA 15
ATOM 24480 C C . ASN A 1 44 ? 7.120 8.576 4.929 1.00 0.00 44 ASN A C 15
ATOM 24481 O O . ASN A 1 44 ? 6.424 9.086 5.817 1.00 0.00 44 ASN A O 15
ATOM 24492 N N . LEU A 1 45 ? 6.943 7.328 4.509 1.00 0.00 45 LEU A N 15
ATOM 24493 C CA . LEU A 1 45 ? 5.887 6.428 4.942 1.00 0.00 45 LEU A CA 15
ATOM 24494 C C . LEU A 1 45 ? 6.496 5.313 5.774 1.00 0.00 45 LEU A C 15
ATOM 24495 O O . LEU A 1 45 ? 7.480 4.681 5.380 1.00 0.00 45 LEU A O 15
ATOM 24511 N N . GLY A 1 46 ? 5.880 5.061 6.922 1.00 0.00 46 GLY A N 15
ATOM 24512 C CA . GLY A 1 46 ? 6.165 3.937 7.785 1.00 0.00 46 GLY A CA 15
ATOM 24513 C C . GLY A 1 46 ? 5.785 2.647 7.073 1.00 0.00 46 GLY A C 15
ATOM 24514 O O . GLY A 1 46 ? 4.616 2.463 6.722 1.00 0.00 46 GLY A O 15
ATOM 24518 N N . GLN A 1 47 ? 6.764 1.760 6.873 1.00 0.00 47 GLN A N 15
ATOM 24519 C CA . GLN A 1 47 ? 6.600 0.470 6.207 1.00 0.00 47 GLN A CA 15
ATOM 24520 C C . GLN A 1 47 ? 5.419 -0.336 6.762 1.00 0.00 47 GLN A C 15
ATOM 24521 O O . GLN A 1 47 ? 4.752 -1.020 5.988 1.00 0.00 47 GLN A O 15
ATOM 24535 N N . ARG A 1 48 ? 5.126 -0.254 8.070 1.00 0.00 48 ARG A N 15
ATOM 24536 C CA . ARG A 1 48 ? 4.003 -0.991 8.658 1.00 0.00 48 ARG A CA 15
ATOM 24537 C C . ARG A 1 48 ? 2.705 -0.681 7.941 1.00 0.00 48 ARG A C 15
ATOM 24538 O O . ARG A 1 48 ? 1.916 -1.584 7.728 1.00 0.00 48 ARG A O 15
ATOM 24559 N N . LEU A 1 49 ? 2.456 0.586 7.618 1.00 0.00 49 LEU A N 15
ATOM 24560 C CA . LEU A 1 49 ? 1.188 1.030 7.084 1.00 0.00 49 LEU A CA 15
ATOM 24561 C C . LEU A 1 49 ? 0.977 0.381 5.732 1.00 0.00 49 LEU A C 15
ATOM 24562 O O . LEU A 1 49 ? -0.035 -0.259 5.500 1.00 0.00 49 LEU A O 15
ATOM 24578 N N . PHE A 1 50 ? 1.969 0.505 4.859 1.00 0.00 50 PHE A N 15
ATOM 24579 C CA . PHE A 1 50 ? 2.039 -0.260 3.618 1.00 0.00 50 PHE A CA 15
ATOM 24580 C C . PHE A 1 50 ? 1.767 -1.759 3.838 1.00 0.00 50 PHE A C 15
ATOM 24581 O O . PHE A 1 50 ? 0.945 -2.341 3.127 1.00 0.00 50 PHE A O 15
ATOM 24598 N N . GLY A 1 51 ? 2.422 -2.386 4.822 1.00 0.00 51 GLY A N 15
ATOM 24599 C CA . GLY A 1 51 ? 2.203 -3.797 5.117 1.00 0.00 51 GLY A CA 15
ATOM 24600 C C . GLY A 1 51 ? 0.766 -4.083 5.539 1.00 0.00 51 GLY A C 15
ATOM 24601 O O . GLY A 1 51 ? 0.204 -5.072 5.096 1.00 0.00 51 GLY A O 15
ATOM 24605 N N . GLU A 1 52 ? 0.154 -3.222 6.341 1.00 0.00 52 GLU A N 15
ATOM 24606 C CA . GLU A 1 52 ? -1.217 -3.331 6.817 1.00 0.00 52 GLU A CA 15
ATOM 24607 C C . GLU A 1 52 ? -2.201 -3.146 5.651 1.00 0.00 52 GLU A C 15
ATOM 24608 O O . GLU A 1 52 ? -3.079 -3.979 5.420 1.00 0.00 52 GLU A O 15
ATOM 24620 N N . SER A 1 53 ? -2.054 -2.052 4.903 1.00 0.00 53 SER A N 15
ATOM 24621 C CA . SER A 1 53 ? -2.902 -1.630 3.796 1.00 0.00 53 SER A CA 15
ATOM 24622 C C . SER A 1 53 ? -2.935 -2.684 2.693 1.00 0.00 53 SER A C 15
ATOM 24623 O O . SER A 1 53 ? -3.999 -2.900 2.114 1.00 0.00 53 SER A O 15
ATOM 24631 N N . ILE A 1 54 ? -1.781 -3.258 2.345 1.00 0.00 54 ILE A N 15
ATOM 24632 C CA . ILE A 1 54 ? -1.616 -4.012 1.105 1.00 0.00 54 ILE A CA 15
ATOM 24633 C C . ILE A 1 54 ? -1.342 -5.485 1.409 1.00 0.00 54 ILE A C 15
ATOM 24634 O O . ILE A 1 54 ? -1.928 -6.369 0.789 1.00 0.00 54 ILE A O 15
ATOM 24650 N N . LEU A 1 55 ? -0.389 -5.755 2.303 1.00 0.00 55 LEU A N 15
ATOM 24651 C CA . LEU A 1 55 ? 0.294 -7.054 2.370 1.00 0.00 55 LEU A CA 15
ATOM 24652 C C . LEU A 1 55 ? -0.173 -7.978 3.489 1.00 0.00 55 LEU A C 15
ATOM 24653 O O . LEU A 1 55 ? 0.156 -9.165 3.457 1.00 0.00 55 LEU A O 15
ATOM 24669 N N . GLY A 1 56 ? -0.904 -7.469 4.472 1.00 0.00 56 GLY A N 15
ATOM 24670 C CA . GLY A 1 56 ? -1.316 -8.219 5.640 1.00 0.00 56 GLY A CA 15
ATOM 24671 C C . GLY A 1 56 ? -0.138 -8.669 6.500 1.00 0.00 56 GLY A C 15
ATOM 24672 O O . GLY A 1 56 ? -0.143 -9.812 6.972 1.00 0.00 56 GLY A O 15
ATOM 24676 N N . LEU A 1 57 ? 0.887 -7.825 6.694 1.00 0.00 57 LEU A N 15
ATOM 24677 C CA . LEU A 1 57 ? 2.073 -8.180 7.470 1.00 0.00 57 LEU A CA 15
ATOM 24678 C C . LEU A 1 57 ? 2.309 -7.182 8.598 1.00 0.00 57 LEU A C 15
ATOM 24679 O O . LEU A 1 57 ? 2.147 -5.978 8.412 1.00 0.00 57 LEU A O 15
ATOM 24695 N N . THR A 1 58 ? 2.770 -7.699 9.741 1.00 0.00 58 THR A N 15
ATOM 24696 C CA . THR A 1 58 ? 3.219 -6.901 10.881 1.00 0.00 58 THR A CA 15
ATOM 24697 C C . THR A 1 58 ? 4.458 -6.087 10.468 1.00 0.00 58 THR A C 15
ATOM 24698 O O . THR A 1 58 ? 5.141 -6.438 9.505 1.00 0.00 58 THR A O 15
ATOM 24709 N N . GLN A 1 59 ? 4.797 -5.042 11.231 1.00 0.00 59 GLN A N 15
ATOM 24710 C CA . GLN A 1 59 ? 5.927 -4.160 10.953 1.00 0.00 59 GLN A CA 15
ATOM 24711 C C . GLN A 1 59 ? 7.227 -4.955 10.830 1.00 0.00 59 GLN A C 15
ATOM 24712 O O . GLN A 1 59 ? 7.926 -4.805 9.830 1.00 0.00 59 GLN A O 15
ATOM 24726 N N . GLY A 1 60 ? 7.549 -5.806 11.809 1.00 0.00 60 GLY A N 15
ATOM 24727 C CA . GLY A 1 60 ? 8.753 -6.624 11.756 1.00 0.00 60 GLY A CA 15
ATOM 24728 C C . GLY A 1 60 ? 8.759 -7.546 10.538 1.00 0.00 60 GLY A C 15
ATOM 24729 O O . GLY A 1 60 ? 9.782 -7.689 9.878 1.00 0.00 60 GLY A O 15
ATOM 24733 N N . SER A 1 61 ? 7.618 -8.145 10.204 1.00 0.00 61 SER A N 15
ATOM 24734 C CA . SER A 1 61 ? 7.481 -9.087 9.104 1.00 0.00 61 SER A CA 15
ATOM 24735 C C . SER A 1 61 ? 7.632 -8.400 7.751 1.00 0.00 61 SER A C 15
ATOM 24736 O O . SER A 1 61 ? 8.310 -8.931 6.875 1.00 0.00 61 SER A O 15
ATOM 24744 N N . VAL A 1 62 ? 7.031 -7.224 7.566 1.00 0.00 62 VAL A N 15
ATOM 24745 C CA . VAL A 1 62 ? 7.209 -6.460 6.344 1.00 0.00 62 VAL A CA 15
ATOM 24746 C C . VAL A 1 62 ? 8.645 -5.915 6.290 1.00 0.00 62 VAL A C 15
ATOM 24747 O O . VAL A 1 62 ? 9.198 -5.797 5.197 1.00 0.00 62 VAL A O 15
ATOM 24760 N N . SER A 1 63 ? 9.275 -5.650 7.445 1.00 0.00 63 SER A N 15
ATOM 24761 C CA . SER A 1 63 ? 10.689 -5.323 7.521 1.00 0.00 63 SER A CA 15
ATOM 24762 C C . SER A 1 63 ? 11.477 -6.505 6.963 1.00 0.00 63 SER A C 15
ATOM 24763 O O . SER A 1 63 ? 12.209 -6.306 6.005 1.00 0.00 63 SER A O 15
ATOM 24771 N N . ASP A 1 64 ? 11.294 -7.723 7.482 1.00 0.00 64 ASP A N 15
ATOM 24772 C CA . ASP A 1 64 ? 11.937 -8.953 6.998 1.00 0.00 64 ASP A CA 15
ATOM 24773 C C . ASP A 1 64 ? 11.706 -9.152 5.504 1.00 0.00 64 ASP A C 15
ATOM 24774 O O . ASP A 1 64 ? 12.603 -9.622 4.803 1.00 0.00 64 ASP A O 15
ATOM 24783 N N . LEU A 1 65 ? 10.514 -8.828 4.999 1.00 0.00 65 LEU A N 15
ATOM 24784 C CA . LEU A 1 65 ? 10.211 -9.021 3.591 1.00 0.00 65 LEU A CA 15
ATOM 24785 C C . LEU A 1 65 ? 11.057 -8.077 2.740 1.00 0.00 65 LEU A C 15
ATOM 24786 O O . LEU A 1 65 ? 11.692 -8.509 1.783 1.00 0.00 65 LEU A O 15
ATOM 24802 N N . LEU A 1 66 ? 11.069 -6.792 3.098 1.00 0.00 66 LEU A N 15
ATOM 24803 C CA . LEU A 1 66 ? 11.729 -5.723 2.348 1.00 0.00 66 LEU A CA 15
ATOM 24804 C C . LEU A 1 66 ? 13.232 -5.639 2.613 1.00 0.00 66 LEU A C 15
ATOM 24805 O O . LEU A 1 66 ? 13.983 -5.088 1.809 1.00 0.00 66 LEU A O 15
ATOM 24821 N N . SER A 1 67 ? 13.668 -6.179 3.741 1.00 0.00 67 SER A N 15
ATOM 24822 C CA . SER A 1 67 ? 15.046 -6.180 4.219 1.00 0.00 67 SER A CA 15
ATOM 24823 C C . SER A 1 67 ? 15.791 -7.408 3.709 1.00 0.00 67 SER A C 15
ATOM 24824 O O . SER A 1 67 ? 16.961 -7.281 3.333 1.00 0.00 67 SER A O 15
ATOM 24832 N N . ARG A 1 68 ? 15.154 -8.587 3.704 1.00 0.00 68 ARG A N 15
ATOM 24833 C CA . ARG A 1 68 ? 15.771 -9.827 3.245 1.00 0.00 68 ARG A CA 15
ATOM 24834 C C . ARG A 1 68 ? 14.792 -10.613 2.373 1.00 0.00 68 ARG A C 15
ATOM 24835 O O . ARG A 1 68 ? 14.381 -11.712 2.749 1.00 0.00 68 ARG A O 15
ATOM 24856 N N . PRO A 1 69 ? 14.392 -10.086 1.202 1.00 0.00 69 PRO A N 15
ATOM 24857 C CA . PRO A 1 69 ? 13.496 -10.792 0.299 1.00 0.00 69 PRO A CA 15
ATOM 24858 C C . PRO A 1 69 ? 14.143 -12.088 -0.158 1.00 0.00 69 PRO A C 15
ATOM 24859 O O . PRO A 1 69 ? 15.248 -12.080 -0.704 1.00 0.00 69 PRO A O 15
ATOM 24870 N N . LYS A 1 70 ? 13.449 -13.207 0.021 1.00 0.00 70 LYS A N 15
ATOM 24871 C CA . LYS A 1 70 ? 13.891 -14.471 -0.554 1.00 0.00 70 LYS A CA 15
ATOM 24872 C C . LYS A 1 70 ? 13.736 -14.419 -2.084 1.00 0.00 70 LYS A C 15
ATOM 24873 O O . LYS A 1 70 ? 12.947 -13.609 -2.587 1.00 0.00 70 LYS A O 15
ATOM 24892 N N . PRO A 1 71 ? 14.491 -15.244 -2.828 1.00 0.00 71 PRO A N 15
ATOM 24893 C CA . PRO A 1 71 ? 14.411 -15.259 -4.281 1.00 0.00 71 PRO A CA 15
ATOM 24894 C C . PRO A 1 71 ? 13.044 -15.838 -4.711 1.00 0.00 71 PRO A C 15
ATOM 24895 O O . PRO A 1 71 ? 12.316 -16.435 -3.911 1.00 0.00 71 PRO A O 15
ATOM 24906 N N . TRP A 1 72 ? 12.650 -15.656 -5.973 1.00 0.00 72 TRP A N 15
ATOM 24907 C CA . TRP A 1 72 ? 11.310 -16.024 -6.433 1.00 0.00 72 TRP A CA 15
ATOM 24908 C C . TRP A 1 72 ? 11.088 -17.546 -6.474 1.00 0.00 72 TRP A C 15
ATOM 24909 O O . TRP A 1 72 ? 10.021 -18.012 -6.065 1.00 0.00 72 TRP A O 15
ATOM 24930 N N . HIS A 1 73 ? 12.066 -18.348 -6.917 1.00 0.00 73 HIS A N 15
ATOM 24931 C CA . HIS A 1 73 ? 11.982 -19.810 -6.828 1.00 0.00 73 HIS A CA 15
ATOM 24932 C C . HIS A 1 73 ? 11.792 -20.304 -5.379 1.00 0.00 73 HIS A C 15
ATOM 24933 O O . HIS A 1 73 ? 11.164 -21.349 -5.201 1.00 0.00 73 HIS A O 15
ATOM 24947 N N . LYS A 1 74 ? 12.295 -19.590 -4.360 1.00 0.00 74 LYS A N 15
ATOM 24948 C CA . LYS A 1 74 ? 12.243 -19.954 -2.947 1.00 0.00 74 LYS A CA 15
ATOM 24949 C C . LYS A 1 74 ? 10.867 -19.698 -2.358 1.00 0.00 74 LYS A C 15
ATOM 24950 O O . LYS A 1 74 ? 10.497 -20.344 -1.374 1.00 0.00 74 LYS A O 15
ATOM 24969 N N . LEU A 1 75 ? 10.137 -18.725 -2.893 1.00 0.00 75 LEU A N 15
ATOM 24970 C CA . LEU A 1 75 ? 8.808 -18.382 -2.432 1.00 0.00 75 LEU A CA 15
ATOM 24971 C C . LEU A 1 75 ? 7.827 -19.272 -3.179 1.00 0.00 75 LEU A C 15
ATOM 24972 O O . LEU A 1 75 ? 7.810 -19.288 -4.407 1.00 0.00 75 LEU A O 15
ATOM 24988 N N . SER A 1 76 ? 6.989 -19.998 -2.446 1.00 0.00 76 SER A N 15
ATOM 24989 C CA . SER A 1 76 ? 5.811 -20.667 -2.993 1.00 0.00 76 SER A CA 15
ATOM 24990 C C . SER A 1 76 ? 4.764 -19.607 -3.367 1.00 0.00 76 SER A C 15
ATOM 24991 O O . SER A 1 76 ? 4.955 -18.429 -3.073 1.00 0.00 76 SER A O 15
ATOM 24999 N N . LEU A 1 77 ? 3.611 -20.003 -3.919 1.00 0.00 77 LEU A N 15
ATOM 25000 C CA . LEU A 1 77 ? 2.510 -19.082 -4.244 1.00 0.00 77 LEU A CA 15
ATOM 25001 C C . LEU A 1 77 ? 2.147 -18.196 -3.041 1.00 0.00 77 LEU A C 15
ATOM 25002 O O . LEU A 1 77 ? 2.201 -16.973 -3.139 1.00 0.00 77 LEU A O 15
ATOM 25018 N N . LYS A 1 78 ? 1.885 -18.798 -1.875 1.00 0.00 78 LYS A N 15
ATOM 25019 C CA . LYS A 1 78 ? 1.652 -18.078 -0.617 1.00 0.00 78 LYS A CA 15
ATOM 25020 C C . LYS A 1 78 ? 2.789 -17.121 -0.230 1.00 0.00 78 LYS A C 15
ATOM 25021 O O . LYS A 1 78 ? 2.559 -16.121 0.444 1.00 0.00 78 LYS A O 15
ATOM 25040 N N . GLY A 1 79 ? 4.021 -17.416 -0.644 1.00 0.00 79 GLY A N 15
ATOM 25041 C CA . GLY A 1 79 ? 5.180 -16.555 -0.453 1.00 0.00 79 GLY A CA 15
ATOM 25042 C C . GLY A 1 79 ? 5.169 -15.339 -1.371 1.00 0.00 79 GLY A C 15
ATOM 25043 O O . GLY A 1 79 ? 5.694 -14.292 -1.006 1.00 0.00 79 GLY A O 15
ATOM 25047 N N . ARG A 1 80 ? 4.606 -15.470 -2.570 1.00 0.00 80 ARG A N 15
ATOM 25048 C CA . ARG A 1 80 ? 4.652 -14.452 -3.608 1.00 0.00 80 ARG A CA 15
ATOM 25049 C C . ARG A 1 80 ? 3.476 -13.507 -3.532 1.00 0.00 80 ARG A C 15
ATOM 25050 O O . ARG A 1 80 ? 3.605 -12.394 -4.024 1.00 0.00 80 ARG A O 15
ATOM 25071 N N . GLU A 1 81 ? 2.371 -13.922 -2.914 1.00 0.00 81 GLU A N 15
ATOM 25072 C CA . GLU A 1 81 ? 1.180 -13.125 -2.640 1.00 0.00 81 GLU A CA 15
ATOM 25073 C C . GLU A 1 81 ? 1.516 -11.656 -2.366 1.00 0.00 81 GLU A C 15
ATOM 25074 O O . GLU A 1 81 ? 1.064 -10.794 -3.131 1.00 0.00 81 GLU A O 15
ATOM 25086 N N . PRO A 1 82 ? 2.339 -11.327 -1.353 1.00 0.00 82 PRO A N 15
ATOM 25087 C CA . PRO A 1 82 ? 2.642 -9.940 -1.062 1.00 0.00 82 PRO A CA 15
ATOM 25088 C C . PRO A 1 82 ? 3.429 -9.287 -2.205 1.00 0.00 82 PRO A C 15
ATOM 25089 O O . PRO A 1 82 ? 3.076 -8.190 -2.621 1.00 0.00 82 PRO A O 15
ATOM 25100 N N . PHE A 1 83 ? 4.467 -9.927 -2.752 1.00 0.00 83 PHE A N 15
ATOM 25101 C CA . PHE A 1 83 ? 5.293 -9.342 -3.811 1.00 0.00 83 PHE A CA 15
ATOM 25102 C C . PHE A 1 83 ? 4.490 -9.047 -5.081 1.00 0.00 83 PHE A C 15
ATOM 25103 O O . PHE A 1 83 ? 4.755 -8.040 -5.734 1.00 0.00 83 PHE A O 15
ATOM 25120 N N . VAL A 1 84 ? 3.511 -9.881 -5.426 1.00 0.00 84 VAL A N 15
ATOM 25121 C CA . VAL A 1 84 ? 2.598 -9.618 -6.531 1.00 0.00 84 VAL A CA 15
ATOM 25122 C C . VAL A 1 84 ? 1.795 -8.360 -6.206 1.00 0.00 84 VAL A C 15
ATOM 25123 O O . VAL A 1 84 ? 1.784 -7.420 -7.001 1.00 0.00 84 VAL A O 15
ATOM 25136 N N . ARG A 1 85 ? 1.180 -8.287 -5.019 1.00 0.00 85 ARG A N 15
ATOM 25137 C CA . ARG A 1 85 ? 0.450 -7.089 -4.614 1.00 0.00 85 ARG A CA 15
ATOM 25138 C C . ARG A 1 85 ? 1.345 -5.846 -4.670 1.00 0.00 85 ARG A C 15
ATOM 25139 O O . ARG A 1 85 ? 0.879 -4.813 -5.137 1.00 0.00 85 ARG A O 15
ATOM 25160 N N . MET A 1 86 ? 2.616 -5.922 -4.256 1.00 0.00 86 MET A N 15
ATOM 25161 C CA . MET A 1 86 ? 3.586 -4.850 -4.363 1.00 0.00 86 MET A CA 15
ATOM 25162 C C . MET A 1 86 ? 3.811 -4.428 -5.808 1.00 0.00 86 MET A C 15
ATOM 25163 O O . MET A 1 86 ? 3.719 -3.240 -6.097 1.00 0.00 86 MET A O 15
ATOM 25177 N N . GLN A 1 87 ? 4.117 -5.369 -6.704 1.00 0.00 87 GLN A N 15
ATOM 25178 C CA . GLN A 1 87 ? 4.278 -5.101 -8.130 1.00 0.00 87 GLN A CA 15
ATOM 25179 C C . GLN A 1 87 ? 3.059 -4.318 -8.655 1.00 0.00 87 GLN A C 15
ATOM 25180 O O . GLN A 1 87 ? 3.225 -3.272 -9.278 1.00 0.00 87 GLN A O 15
ATOM 25194 N N . LEU A 1 88 ? 1.835 -4.790 -8.389 1.00 0.00 88 LEU A N 15
ATOM 25195 C CA . LEU A 1 88 ? 0.627 -4.124 -8.879 1.00 0.00 88 LEU A CA 15
ATOM 25196 C C . LEU A 1 88 ? 0.329 -2.815 -8.136 1.00 0.00 88 LEU A C 15
ATOM 25197 O O . LEU A 1 88 ? -0.307 -1.937 -8.717 1.00 0.00 88 LEU A O 15
ATOM 25213 N N . TRP A 1 89 ? 0.764 -2.645 -6.884 1.00 0.00 89 TRP A N 15
ATOM 25214 C CA . TRP A 1 89 ? 0.635 -1.391 -6.144 1.00 0.00 89 TRP A CA 15
ATOM 25215 C C . TRP A 1 89 ? 1.573 -0.346 -6.748 1.00 0.00 89 TRP A C 15
ATOM 25216 O O . TRP A 1 89 ? 1.217 0.817 -6.873 1.00 0.00 89 TRP A O 15
ATOM 25237 N N . LEU A 1 90 ? 2.762 -0.749 -7.192 1.00 0.00 90 LEU A N 15
ATOM 25238 C CA . LEU A 1 90 ? 3.712 0.115 -7.888 1.00 0.00 90 LEU A CA 15
ATOM 25239 C C . LEU A 1 90 ? 3.231 0.542 -9.289 1.00 0.00 90 LEU A C 15
ATOM 25240 O O . LEU A 1 90 ? 3.880 1.345 -9.961 1.00 0.00 90 LEU A O 15
ATOM 25256 N N . ASN A 1 91 ? 2.116 -0.026 -9.741 1.00 0.00 91 ASN A N 15
ATOM 25257 C CA . ASN A 1 91 ? 1.442 0.247 -11.008 1.00 0.00 91 ASN A CA 15
ATOM 25258 C C . ASN A 1 91 ? 0.121 1.011 -10.811 1.00 0.00 91 ASN A C 15
ATOM 25259 O O . ASN A 1 91 ? -0.563 1.309 -11.785 1.00 0.00 91 ASN A O 15
ATOM 25270 N N . ASP A 1 92 ? -0.276 1.316 -9.572 1.00 0.00 92 ASP A N 15
ATOM 25271 C CA . ASP A 1 92 ? -1.478 2.106 -9.296 1.00 0.00 92 ASP A CA 15
ATOM 25272 C C . ASP A 1 92 ? -1.088 3.590 -9.286 1.00 0.00 92 ASP A C 15
ATOM 25273 O O . ASP A 1 92 ? -0.132 3.958 -8.598 1.00 0.00 92 ASP A O 15
ATOM 25282 N N . PRO A 1 93 ? -1.802 4.484 -9.989 1.00 0.00 93 PRO A N 15
ATOM 25283 C CA . PRO A 1 93 ? -1.464 5.901 -10.027 1.00 0.00 93 PRO A CA 15
ATOM 25284 C C . PRO A 1 93 ? -1.793 6.601 -8.705 1.00 0.00 93 PRO A C 15
ATOM 25285 O O . PRO A 1 93 ? -1.105 7.557 -8.351 1.00 0.00 93 PRO A O 15
ATOM 25296 N N . HIS A 1 94 ? -2.804 6.136 -7.959 1.00 0.00 94 HIS A N 15
ATOM 25297 C CA . HIS A 1 94 ? -3.157 6.672 -6.642 1.00 0.00 94 HIS A CA 15
ATOM 25298 C C . HIS A 1 94 ? -2.471 5.923 -5.503 1.00 0.00 94 HIS A C 15
ATOM 25299 O O . HIS A 1 94 ? -2.760 6.220 -4.353 1.00 0.00 94 HIS A O 15
ATOM 25313 N N . ASN A 1 95 ? -1.590 4.962 -5.774 1.00 0.00 95 ASN A N 15
ATOM 25314 C CA . ASN A 1 95 ? -0.999 4.074 -4.773 1.00 0.00 95 ASN A CA 15
ATOM 25315 C C . ASN A 1 95 ? -0.562 4.768 -3.480 1.00 0.00 95 ASN A C 15
ATOM 25316 O O . ASN A 1 95 ? -1.036 4.417 -2.396 1.00 0.00 95 ASN A O 15
ATOM 25327 N N . VAL A 1 96 ? 0.333 5.748 -3.559 1.00 0.00 96 VAL A N 15
ATOM 25328 C CA . VAL A 1 96 ? 0.881 6.414 -2.403 1.00 0.00 96 VAL A CA 15
ATOM 25329 C C . VAL A 1 96 ? -0.131 7.401 -1.818 1.00 0.00 96 VAL A C 15
ATOM 25330 O O . VAL A 1 96 ? -0.138 7.651 -0.613 1.00 0.00 96 VAL A O 15
ATOM 25343 N N . GLU A 1 97 ? -0.963 8.004 -2.660 1.00 0.00 97 GLU A N 15
ATOM 25344 C CA . GLU A 1 97 ? -2.050 8.887 -2.250 1.00 0.00 97 GLU A CA 15
ATOM 25345 C C . GLU A 1 97 ? -3.057 8.152 -1.363 1.00 0.00 97 GLU A C 15
ATOM 25346 O O . GLU A 1 97 ? -3.350 8.585 -0.244 1.00 0.00 97 GLU A O 15
ATOM 25358 N N . LYS A 1 98 ? -3.560 7.021 -1.850 1.00 0.00 98 LYS A N 15
ATOM 25359 C CA . LYS A 1 98 ? -4.529 6.177 -1.176 1.00 0.00 98 LYS A CA 15
ATOM 25360 C C . LYS A 1 98 ? -3.904 5.558 0.070 1.00 0.00 98 LYS A C 15
ATOM 25361 O O . LYS A 1 98 ? -4.587 5.446 1.086 1.00 0.00 98 LYS A O 15
ATOM 25380 N N . LEU A 1 99 ? -2.614 5.202 0.043 1.00 0.00 99 LEU A N 15
ATOM 25381 C CA . LEU A 1 99 ? -1.915 4.740 1.240 1.00 0.00 99 LEU A CA 15
ATOM 25382 C C . LEU A 1 99 ? -1.859 5.853 2.291 1.00 0.00 99 LEU A C 15
ATOM 25383 O O . LEU A 1 99 ? -2.117 5.597 3.464 1.00 0.00 99 LEU A O 15
ATOM 25399 N N . ARG A 1 100 ? -1.536 7.092 1.902 1.00 0.00 100 ARG A N 15
ATOM 25400 C CA . ARG A 1 100 ? -1.493 8.216 2.841 1.00 0.00 100 ARG A CA 15
ATOM 25401 C C . ARG A 1 100 ? -2.856 8.466 3.478 1.00 0.00 100 ARG A C 15
ATOM 25402 O O . ARG A 1 100 ? -2.904 8.830 4.654 1.00 0.00 100 ARG A O 15
ATOM 25423 N N . ASP A 1 101 ? -3.937 8.283 2.722 1.00 0.00 101 ASP A N 15
ATOM 25424 C CA . ASP A 1 101 ? -5.322 8.485 3.150 1.00 0.00 101 ASP A CA 15
ATOM 25425 C C . ASP A 1 101 ? -5.761 7.487 4.226 1.00 0.00 101 ASP A C 15
ATOM 25426 O O . ASP A 1 101 ? -6.664 7.801 4.987 1.00 0.00 101 ASP A O 15
ATOM 25435 N N . MET A 1 102 ? -5.086 6.339 4.373 1.00 0.00 102 MET A N 15
ATOM 25436 C CA . MET A 1 102 ? -5.256 5.436 5.512 1.00 0.00 102 MET A CA 15
ATOM 25437 C C . MET A 1 102 ? -4.770 6.044 6.832 1.00 0.00 102 MET A C 15
ATOM 25438 O O . MET A 1 102 ? -5.327 5.751 7.891 1.00 0.00 102 MET A O 15
ATOM 25452 N N . LYS A 1 103 ? -3.656 6.787 6.776 1.00 0.00 103 LYS A N 15
ATOM 25453 C CA . LYS A 1 103 ? -2.965 7.321 7.953 1.00 0.00 103 LYS A CA 15
ATOM 25454 C C . LYS A 1 103 ? -3.778 8.446 8.580 1.00 0.00 103 LYS A C 15
ATOM 25455 O O . LYS A 1 103 ? -3.898 8.531 9.804 1.00 0.00 103 LYS A O 15
ATOM 25474 N N . LYS A 1 104 ? -4.261 9.346 7.725 1.00 0.00 104 LYS A N 15
ATOM 25475 C CA . LYS A 1 104 ? -5.237 10.357 8.087 1.00 0.00 104 LYS A CA 15
ATOM 25476 C C . LYS A 1 104 ? -6.618 9.705 8.166 1.00 0.00 104 LYS A C 15
ATOM 25477 O O . LYS A 1 104 ? -6.760 8.499 7.994 1.00 0.00 104 LYS A O 15
ATOM 25496 N N . LEU A 1 105 ? -7.641 10.533 8.378 1.00 0.00 105 LEU A N 15
ATOM 25497 C CA . LEU A 1 105 ? -9.057 10.173 8.309 1.00 0.00 105 LEU A CA 15
ATOM 25498 C C . LEU A 1 105 ? -9.429 8.991 9.214 1.00 0.00 105 LEU A C 15
ATOM 25499 O O . LEU A 1 105 ? -10.413 8.294 8.959 1.00 0.00 105 LEU A O 15
ATOM 25515 N N . SER A 1 106 ? -8.670 8.771 10.287 1.00 0.00 106 SER A N 15
ATOM 25516 C CA . SER A 1 106 ? -8.824 7.644 11.184 1.00 0.00 106 SER A CA 15
ATOM 25517 C C . SER A 1 106 ? -9.160 8.185 12.567 1.00 0.00 106 SER A C 15
ATOM 25518 O O . SER A 1 106 ? -8.246 8.517 13.329 1.00 0.00 106 SER A O 15
ATOM 25526 N N . GLY A 1 107 ? -10.448 8.294 12.891 1.00 0.00 107 GLY A N 15
ATOM 25527 C CA . GLY A 1 107 ? -10.871 8.841 14.174 1.00 0.00 107 GLY A CA 15
ATOM 25528 C C . GLY A 1 107 ? -10.600 10.348 14.253 1.00 0.00 107 GLY A C 15
ATOM 25529 O O . GLY A 1 107 ? -10.453 10.991 13.206 1.00 0.00 107 GLY A O 15
ATOM 25533 N N . PRO A 1 108 ? -10.604 10.923 15.468 1.00 0.00 108 PRO A N 15
ATOM 25534 C CA . PRO A 1 108 ? -10.661 12.366 15.667 1.00 0.00 108 PRO A CA 15
ATOM 25535 C C . PRO A 1 108 ? -9.409 13.080 15.153 1.00 0.00 108 PRO A C 15
ATOM 25536 O O . PRO A 1 108 ? -8.327 12.489 15.051 1.00 0.00 108 PRO A O 15
ATOM 25547 N N . SER A 1 109 ? -9.560 14.370 14.865 1.00 0.00 109 SER A N 15
ATOM 25548 C CA . SER A 1 109 ? -8.484 15.253 14.441 1.00 0.00 109 SER A CA 15
ATOM 25549 C C . SER A 1 109 ? -7.513 15.439 15.610 1.00 0.00 109 SER A C 15
ATOM 25550 O O . SER A 1 109 ? -7.954 15.760 16.717 1.00 0.00 109 SER A O 15
ATOM 25558 N N . SER A 1 110 ? -6.219 15.219 15.366 1.00 0.00 110 SER A N 15
ATOM 25559 C CA . SER A 1 110 ? -5.109 15.410 16.296 1.00 0.00 110 SER A CA 15
ATOM 25560 C C . SER A 1 110 ? -3.991 16.245 15.651 1.00 0.00 110 SER A C 15
ATOM 25561 O O . SER A 1 110 ? -2.963 16.486 16.287 1.00 0.00 110 SER A O 15
ATOM 25569 N N . GLY A 1 111 ? -4.146 16.686 14.404 1.00 0.00 111 GLY A N 15
ATOM 25570 C CA . GLY A 1 111 ? -3.686 18.001 14.007 1.00 0.00 111 GLY A CA 15
ATOM 25571 C C . GLY A 1 111 ? -4.872 18.868 14.332 1.00 0.00 111 GLY A C 15
ATOM 25572 O O . GLY A 1 111 ? -5.941 18.583 13.754 1.00 0.00 111 GLY A O 15
ATOM 25576 N N . GLY A 1 1 ? -22.487 27.044 -25.865 1.00 0.00 1 GLY A N 16
ATOM 25577 C CA . GLY A 1 1 ? -22.376 25.954 -24.878 1.00 0.00 1 GLY A CA 16
ATOM 25578 C C . GLY A 1 1 ? -21.804 24.719 -25.554 1.00 0.00 1 GLY A C 16
ATOM 25579 O O . GLY A 1 1 ? -21.432 24.810 -26.720 1.00 0.00 1 GLY A O 16
ATOM 25583 N N . SER A 1 2 ? -21.727 23.595 -24.843 1.00 0.00 2 SER A N 16
ATOM 25584 C CA . SER A 1 2 ? -21.201 22.339 -25.367 1.00 0.00 2 SER A CA 16
ATOM 25585 C C . SER A 1 2 ? -21.962 21.182 -24.722 1.00 0.00 2 SER A C 16
ATOM 25586 O O . SER A 1 2 ? -22.813 20.582 -25.370 1.00 0.00 2 SER A O 16
ATOM 25594 N N . SER A 1 3 ? -21.725 20.949 -23.426 1.00 0.00 3 SER A N 16
ATOM 25595 C CA . SER A 1 3 ? -22.023 19.709 -22.704 1.00 0.00 3 SER A CA 16
ATOM 25596 C C . SER A 1 3 ? -21.271 18.515 -23.323 1.00 0.00 3 SER A C 16
ATOM 25597 O O . SER A 1 3 ? -20.373 18.713 -24.144 1.00 0.00 3 SER A O 16
ATOM 25605 N N . GLY A 1 4 ? -21.564 17.296 -22.869 1.00 0.00 4 GLY A N 16
ATOM 25606 C CA . GLY A 1 4 ? -20.900 16.070 -23.279 1.00 0.00 4 GLY A CA 16
ATOM 25607 C C . GLY A 1 4 ? -21.258 14.954 -22.299 1.00 0.00 4 GLY A C 16
ATOM 25608 O O . GLY A 1 4 ? -21.967 15.189 -21.317 1.00 0.00 4 GLY A O 16
ATOM 25612 N N . SER A 1 5 ? -20.789 13.739 -22.572 1.00 0.00 5 SER A N 16
ATOM 25613 C CA . SER A 1 5 ? -20.784 12.601 -21.663 1.00 0.00 5 SER A CA 16
ATOM 25614 C C . SER A 1 5 ? -19.864 11.533 -22.254 1.00 0.00 5 SER A C 16
ATOM 25615 O O . SER A 1 5 ? -19.754 11.425 -23.479 1.00 0.00 5 SER A O 16
ATOM 25623 N N . SER A 1 6 ? -19.265 10.707 -21.395 1.00 0.00 6 SER A N 16
ATOM 25624 C CA . SER A 1 6 ? -18.678 9.424 -21.742 1.00 0.00 6 SER A CA 16
ATOM 25625 C C . SER A 1 6 ? -18.497 8.623 -20.443 1.00 0.00 6 SER A C 16
ATOM 25626 O O . SER A 1 6 ? -18.867 9.080 -19.357 1.00 0.00 6 SER A O 16
ATOM 25634 N N . GLY A 1 7 ? -17.933 7.423 -20.554 1.00 0.00 7 GLY A N 16
ATOM 25635 C CA . GLY A 1 7 ? -17.569 6.556 -19.448 1.00 0.00 7 GLY A CA 16
ATOM 25636 C C . GLY A 1 7 ? -17.471 5.120 -19.944 1.00 0.00 7 GLY A C 16
ATOM 25637 O O . GLY A 1 7 ? -17.946 4.800 -21.043 1.00 0.00 7 GLY A O 16
ATOM 25641 N N . TYR A 1 8 ? -16.892 4.246 -19.131 1.00 0.00 8 TYR A N 16
ATOM 25642 C CA . TYR A 1 8 ? -16.660 2.855 -19.468 1.00 0.00 8 TYR A CA 16
ATOM 25643 C C . TYR A 1 8 ? -16.665 2.037 -18.185 1.00 0.00 8 TYR A C 16
ATOM 25644 O O . TYR A 1 8 ? -15.937 2.352 -17.241 1.00 0.00 8 TYR A O 16
ATOM 25662 N N . SER A 1 9 ? -17.471 0.977 -18.150 1.00 0.00 9 SER A N 16
ATOM 25663 C CA . SER A 1 9 ? -17.160 -0.141 -17.277 1.00 0.00 9 SER A CA 16
ATOM 25664 C C . SER A 1 9 ? -15.895 -0.804 -17.825 1.00 0.00 9 SER A C 16
ATOM 25665 O O . SER A 1 9 ? -15.644 -0.785 -19.036 1.00 0.00 9 SER A O 16
ATOM 25673 N N . GLY A 1 10 ? -15.132 -1.426 -16.932 1.00 0.00 10 GLY A N 16
ATOM 25674 C CA . GLY A 1 10 ? -13.930 -2.166 -17.272 1.00 0.00 10 GLY A CA 16
ATOM 25675 C C . GLY A 1 10 ? -13.699 -3.212 -16.194 1.00 0.00 10 GLY A C 16
ATOM 25676 O O . GLY A 1 10 ? -14.659 -3.689 -15.579 1.00 0.00 10 GLY A O 16
ATOM 25680 N N . SER A 1 11 ? -12.434 -3.556 -15.972 1.00 0.00 11 SER A N 16
ATOM 25681 C CA . SER A 1 11 ? -12.005 -4.482 -14.939 1.00 0.00 11 SER A CA 16
ATOM 25682 C C . SER A 1 11 ? -12.265 -3.888 -13.550 1.00 0.00 11 SER A C 16
ATOM 25683 O O . SER A 1 11 ? -11.426 -3.145 -13.043 1.00 0.00 11 SER A O 16
ATOM 25691 N N . GLN A 1 12 ? -13.400 -4.223 -12.926 1.00 0.00 12 GLN A N 16
ATOM 25692 C CA . GLN A 1 12 ? -13.700 -3.859 -11.542 1.00 0.00 12 GLN A CA 16
ATOM 25693 C C . GLN A 1 12 ? -12.620 -4.446 -10.624 1.00 0.00 12 GLN A C 16
ATOM 25694 O O . GLN A 1 12 ? -11.874 -3.703 -9.984 1.00 0.00 12 GLN A O 16
ATOM 25708 N N . ALA A 1 13 ? -12.530 -5.777 -10.563 1.00 0.00 13 ALA A N 16
ATOM 25709 C CA . ALA A 1 13 ? -11.477 -6.529 -9.886 1.00 0.00 13 ALA A CA 16
ATOM 25710 C C . ALA A 1 13 ? -11.519 -7.991 -10.356 1.00 0.00 13 ALA A C 16
ATOM 25711 O O . ALA A 1 13 ? -12.603 -8.478 -10.675 1.00 0.00 13 ALA A O 16
ATOM 25718 N N . PRO A 1 14 ? -10.396 -8.727 -10.369 1.00 0.00 14 PRO A N 16
ATOM 25719 C CA . PRO A 1 14 ? -10.378 -10.106 -10.837 1.00 0.00 14 PRO A CA 16
ATOM 25720 C C . PRO A 1 14 ? -11.042 -11.053 -9.834 1.00 0.00 14 PRO A C 16
ATOM 25721 O O . PRO A 1 14 ? -12.086 -11.643 -10.115 1.00 0.00 14 PRO A O 16
ATOM 25732 N N . GLY A 1 15 ? -10.456 -11.212 -8.646 1.00 0.00 15 GLY A N 16
ATOM 25733 C CA . GLY A 1 15 ? -10.775 -12.288 -7.721 1.00 0.00 15 GLY A CA 16
ATOM 25734 C C . GLY A 1 15 ? -9.479 -12.829 -7.127 1.00 0.00 15 GLY A C 16
ATOM 25735 O O . GLY A 1 15 ? -8.461 -12.133 -7.149 1.00 0.00 15 GLY A O 16
ATOM 25739 N N . GLY A 1 16 ? -9.560 -14.051 -6.594 1.00 0.00 16 GLY A N 16
ATOM 25740 C CA . GLY A 1 16 ? -8.506 -14.860 -5.993 1.00 0.00 16 GLY A CA 16
ATOM 25741 C C . GLY A 1 16 ? -7.081 -14.435 -6.340 1.00 0.00 16 GLY A C 16
ATOM 25742 O O . GLY A 1 16 ? -6.587 -14.748 -7.425 1.00 0.00 16 GLY A O 16
ATOM 25746 N N . ILE A 1 17 ? -6.412 -13.755 -5.399 1.00 0.00 17 ILE A N 16
ATOM 25747 C CA . ILE A 1 17 ? -5.010 -13.347 -5.523 1.00 0.00 17 ILE A CA 16
ATOM 25748 C C . ILE A 1 17 ? -4.132 -14.539 -5.922 1.00 0.00 17 ILE A C 16
ATOM 25749 O O . ILE A 1 17 ? -3.211 -14.363 -6.711 1.00 0.00 17 ILE A O 16
ATOM 25765 N N . GLN A 1 18 ? -4.411 -15.749 -5.420 1.00 0.00 18 GLN A N 16
ATOM 25766 C CA . GLN A 1 18 ? -3.551 -16.908 -5.624 1.00 0.00 18 GLN A CA 16
ATOM 25767 C C . GLN A 1 18 ? -3.436 -17.264 -7.109 1.00 0.00 18 GLN A C 16
ATOM 25768 O O . GLN A 1 18 ? -2.357 -17.611 -7.580 1.00 0.00 18 GLN A O 16
ATOM 25782 N N . GLU A 1 19 ? -4.537 -17.164 -7.848 1.00 0.00 19 GLU A N 16
ATOM 25783 C CA . GLU A 1 19 ? -4.596 -17.453 -9.270 1.00 0.00 19 GLU A CA 16
ATOM 25784 C C . GLU A 1 19 ? -3.970 -16.322 -10.080 1.00 0.00 19 GLU A C 16
ATOM 25785 O O . GLU A 1 19 ? -3.267 -16.579 -11.054 1.00 0.00 19 GLU A O 16
ATOM 25797 N N . ILE A 1 20 ? -4.155 -15.069 -9.663 1.00 0.00 20 ILE A N 16
ATOM 25798 C CA . ILE A 1 20 ? -3.477 -13.943 -10.293 1.00 0.00 20 ILE A CA 16
ATOM 25799 C C . ILE A 1 20 ? -1.963 -14.099 -10.132 1.00 0.00 20 ILE A C 16
ATOM 25800 O O . ILE A 1 20 ? -1.217 -13.908 -11.092 1.00 0.00 20 ILE A O 16
ATOM 25816 N N . VAL A 1 21 ? -1.503 -14.495 -8.950 1.00 0.00 21 VAL A N 16
ATOM 25817 C CA . VAL A 1 21 ? -0.109 -14.800 -8.674 1.00 0.00 21 VAL A CA 16
ATOM 25818 C C . VAL A 1 21 ? 0.356 -15.966 -9.542 1.00 0.00 21 VAL A C 16
ATOM 25819 O O . VAL A 1 21 ? 1.486 -15.949 -10.031 1.00 0.00 21 VAL A O 16
ATOM 25832 N N . ALA A 1 22 ? -0.497 -16.973 -9.734 1.00 0.00 22 ALA A N 16
ATOM 25833 C CA . ALA A 1 22 ? -0.194 -18.136 -10.558 1.00 0.00 22 ALA A CA 16
ATOM 25834 C C . ALA A 1 22 ? 0.077 -17.685 -11.994 1.00 0.00 22 ALA A C 16
ATOM 25835 O O . ALA A 1 22 ? 1.068 -18.103 -12.594 1.00 0.00 22 ALA A O 16
ATOM 25842 N N . MET A 1 23 ? -0.780 -16.803 -12.505 1.00 0.00 23 MET A N 16
ATOM 25843 C CA . MET A 1 23 ? -0.724 -16.217 -13.834 1.00 0.00 23 MET A CA 16
ATOM 25844 C C . MET A 1 23 ? 0.421 -15.202 -14.004 1.00 0.00 23 MET A C 16
ATOM 25845 O O . MET A 1 23 ? 0.828 -14.957 -15.145 1.00 0.00 23 MET A O 16
ATOM 25859 N N . SER A 1 24 ? 0.958 -14.605 -12.931 1.00 0.00 24 SER A N 16
ATOM 25860 C CA . SER A 1 24 ? 2.060 -13.642 -13.035 1.00 0.00 24 SER A CA 16
ATOM 25861 C C . SER A 1 24 ? 3.326 -14.321 -13.592 1.00 0.00 24 SER A C 16
ATOM 25862 O O . SER A 1 24 ? 3.540 -15.518 -13.347 1.00 0.00 24 SER A O 16
ATOM 25870 N N . PRO A 1 25 ? 4.181 -13.589 -14.330 1.00 0.00 25 PRO A N 16
ATOM 25871 C CA . PRO A 1 25 ? 5.525 -14.028 -14.685 1.00 0.00 25 PRO A CA 16
ATOM 25872 C C . PRO A 1 25 ? 6.397 -14.080 -13.428 1.00 0.00 25 PRO A C 16
ATOM 25873 O O . PRO A 1 25 ? 5.934 -13.770 -12.329 1.00 0.00 25 PRO A O 16
ATOM 25884 N N . GLU A 1 26 ? 7.655 -14.492 -13.580 1.00 0.00 26 GLU A N 16
ATOM 25885 C CA . GLU A 1 26 ? 8.664 -14.118 -12.601 1.00 0.00 26 GLU A CA 16
ATOM 25886 C C . GLU A 1 26 ? 8.616 -12.614 -12.359 1.00 0.00 26 GLU A C 16
ATOM 25887 O O . GLU A 1 26 ? 8.526 -11.817 -13.295 1.00 0.00 26 GLU A O 16
ATOM 25899 N N . LEU A 1 27 ? 8.700 -12.259 -11.083 1.00 0.00 27 LEU A N 16
ATOM 25900 C CA . LEU A 1 27 ? 8.620 -10.920 -10.540 1.00 0.00 27 LEU A CA 16
ATOM 25901 C C . LEU A 1 27 ? 9.875 -10.780 -9.699 1.00 0.00 27 LEU A C 16
ATOM 25902 O O . LEU A 1 27 ? 10.134 -11.608 -8.816 1.00 0.00 27 LEU A O 16
ATOM 25918 N N . ASP A 1 28 ? 10.705 -9.793 -10.013 1.00 0.00 28 ASP A N 16
ATOM 25919 C CA . ASP A 1 28 ? 12.005 -9.655 -9.370 1.00 0.00 28 ASP A CA 16
ATOM 25920 C C . ASP A 1 28 ? 11.801 -9.089 -7.980 1.00 0.00 28 ASP A C 16
ATOM 25921 O O . ASP A 1 28 ? 11.797 -7.875 -7.778 1.00 0.00 28 ASP A O 16
ATOM 25930 N N . THR A 1 29 ? 11.606 -9.989 -7.020 1.00 0.00 29 THR A N 16
ATOM 25931 C CA . THR A 1 29 ? 11.291 -9.695 -5.639 1.00 0.00 29 THR A CA 16
ATOM 25932 C C . THR A 1 29 ? 12.251 -8.638 -5.100 1.00 0.00 29 THR A C 16
ATOM 25933 O O . THR A 1 29 ? 11.789 -7.647 -4.545 1.00 0.00 29 THR A O 16
ATOM 25944 N N . TYR A 1 30 ? 13.563 -8.784 -5.311 1.00 0.00 30 TYR A N 16
ATOM 25945 C CA . TYR A 1 30 ? 14.542 -7.786 -4.922 1.00 0.00 30 TYR A CA 16
ATOM 25946 C C . TYR A 1 30 ? 14.207 -6.405 -5.484 1.00 0.00 30 TYR A C 16
ATOM 25947 O O . TYR A 1 30 ? 14.058 -5.464 -4.706 1.00 0.00 30 TYR A O 16
ATOM 25965 N N . SER A 1 31 ? 14.066 -6.283 -6.804 1.00 0.00 31 SER A N 16
ATOM 25966 C CA . SER A 1 31 ? 13.748 -5.016 -7.454 1.00 0.00 31 SER A CA 16
ATOM 25967 C C . SER A 1 31 ? 12.469 -4.420 -6.876 1.00 0.00 31 SER A C 16
ATOM 25968 O O . SER A 1 31 ? 12.469 -3.262 -6.467 1.00 0.00 31 SER A O 16
ATOM 25976 N N . ILE A 1 32 ? 11.405 -5.213 -6.774 1.00 0.00 32 ILE A N 16
ATOM 25977 C CA . ILE A 1 32 ? 10.129 -4.798 -6.209 1.00 0.00 32 ILE A CA 16
ATOM 25978 C C . ILE A 1 32 ? 10.382 -4.282 -4.789 1.00 0.00 32 ILE A C 16
ATOM 25979 O O . ILE A 1 32 ? 9.953 -3.180 -4.469 1.00 0.00 32 ILE A O 16
ATOM 25995 N N . THR A 1 33 ? 11.096 -5.011 -3.928 1.00 0.00 33 THR A N 16
ATOM 25996 C CA . THR A 1 33 ? 11.335 -4.558 -2.561 1.00 0.00 33 THR A CA 16
ATOM 25997 C C . THR A 1 33 ? 12.030 -3.207 -2.498 1.00 0.00 33 THR A C 16
ATOM 25998 O O . THR A 1 33 ? 11.613 -2.341 -1.737 1.00 0.00 33 THR A O 16
ATOM 26009 N N . LYS A 1 34 ? 13.076 -3.053 -3.300 1.00 0.00 34 LYS A N 16
ATOM 26010 C CA . LYS A 1 34 ? 13.825 -1.832 -3.499 1.00 0.00 34 LYS A CA 16
ATOM 26011 C C . LYS A 1 34 ? 12.852 -0.740 -3.922 1.00 0.00 34 LYS A C 16
ATOM 26012 O O . LYS A 1 34 ? 12.640 0.187 -3.156 1.00 0.00 34 LYS A O 16
ATOM 26031 N N . ARG A 1 35 ? 12.204 -0.855 -5.078 1.00 0.00 35 ARG A N 16
ATOM 26032 C CA . ARG A 1 35 ? 11.340 0.171 -5.645 1.00 0.00 35 ARG A CA 16
ATOM 26033 C C . ARG A 1 35 ? 10.215 0.556 -4.685 1.00 0.00 35 ARG A C 16
ATOM 26034 O O . ARG A 1 35 ? 9.860 1.725 -4.600 1.00 0.00 35 ARG A O 16
ATOM 26055 N N . VAL A 1 36 ? 9.672 -0.407 -3.941 1.00 0.00 36 VAL A N 16
ATOM 26056 C CA . VAL A 1 36 ? 8.660 -0.178 -2.923 1.00 0.00 36 VAL A CA 16
ATOM 26057 C C . VAL A 1 36 ? 9.255 0.651 -1.790 1.00 0.00 36 VAL A C 16
ATOM 26058 O O . VAL A 1 36 ? 8.693 1.680 -1.427 1.00 0.00 36 VAL A O 16
ATOM 26071 N N . LYS A 1 37 ? 10.379 0.215 -1.213 1.00 0.00 37 LYS A N 16
ATOM 26072 C CA . LYS A 1 37 ? 11.048 0.968 -0.162 1.00 0.00 37 LYS A CA 16
ATOM 26073 C C . LYS A 1 37 ? 11.365 2.366 -0.636 1.00 0.00 37 LYS A C 16
ATOM 26074 O O . LYS A 1 37 ? 11.214 3.281 0.159 1.00 0.00 37 LYS A O 16
ATOM 26093 N N . GLU A 1 38 ? 11.820 2.522 -1.874 1.00 0.00 38 GLU A N 16
ATOM 26094 C CA . GLU A 1 38 ? 12.176 3.803 -2.453 1.00 0.00 38 GLU A CA 16
ATOM 26095 C C . GLU A 1 38 ? 10.950 4.706 -2.448 1.00 0.00 38 GLU A C 16
ATOM 26096 O O . GLU A 1 38 ? 11.028 5.805 -1.920 1.00 0.00 38 GLU A O 16
ATOM 26108 N N . VAL A 1 39 ? 9.808 4.240 -2.960 1.00 0.00 39 VAL A N 16
ATOM 26109 C CA . VAL A 1 39 ? 8.559 4.997 -2.973 1.00 0.00 39 VAL A CA 16
ATOM 26110 C C . VAL A 1 39 ? 8.097 5.334 -1.544 1.00 0.00 39 VAL A C 16
ATOM 26111 O O . VAL A 1 39 ? 7.594 6.439 -1.311 1.00 0.00 39 VAL A O 16
ATOM 26124 N N . LEU A 1 40 ? 8.259 4.434 -0.568 1.00 0.00 40 LEU A N 16
ATOM 26125 C CA . LEU A 1 40 ? 7.900 4.729 0.822 1.00 0.00 40 LEU A CA 16
ATOM 26126 C C . LEU A 1 40 ? 8.853 5.771 1.396 1.00 0.00 40 LEU A C 16
ATOM 26127 O O . LEU A 1 40 ? 8.411 6.753 1.981 1.00 0.00 40 LEU A O 16
ATOM 26143 N N . THR A 1 41 ? 10.152 5.568 1.215 1.00 0.00 41 THR A N 16
ATOM 26144 C CA . THR A 1 41 ? 11.229 6.437 1.645 1.00 0.00 41 THR A CA 16
ATOM 26145 C C . THR A 1 41 ? 10.992 7.845 1.115 1.00 0.00 41 THR A C 16
ATOM 26146 O O . THR A 1 41 ? 11.020 8.802 1.890 1.00 0.00 41 THR A O 16
ATOM 26157 N N . ASP A 1 42 ? 10.726 7.933 -0.187 1.00 0.00 42 ASP A N 16
ATOM 26158 C CA . ASP A 1 42 ? 10.485 9.132 -0.961 1.00 0.00 42 ASP A CA 16
ATOM 26159 C C . ASP A 1 42 ? 9.406 9.954 -0.292 1.00 0.00 42 ASP A C 16
ATOM 26160 O O . ASP A 1 42 ? 9.601 11.148 -0.085 1.00 0.00 42 ASP A O 16
ATOM 26169 N N . ASN A 1 43 ? 8.272 9.332 0.032 1.00 0.00 43 ASN A N 16
ATOM 26170 C CA . ASN A 1 43 ? 7.105 10.019 0.574 1.00 0.00 43 ASN A CA 16
ATOM 26171 C C . ASN A 1 43 ? 7.220 10.282 2.077 1.00 0.00 43 ASN A C 16
ATOM 26172 O O . ASN A 1 43 ? 6.262 10.776 2.675 1.00 0.00 43 ASN A O 16
ATOM 26183 N N . ASN A 1 44 ? 8.359 9.929 2.690 1.00 0.00 44 ASN A N 16
ATOM 26184 C CA . ASN A 1 44 ? 8.542 9.750 4.131 1.00 0.00 44 ASN A CA 16
ATOM 26185 C C . ASN A 1 44 ? 7.370 8.963 4.740 1.00 0.00 44 ASN A C 16
ATOM 26186 O O . ASN A 1 44 ? 6.856 9.282 5.814 1.00 0.00 44 ASN A O 16
ATOM 26197 N N . LEU A 1 45 ? 6.905 7.942 4.017 1.00 0.00 45 LEU A N 16
ATOM 26198 C CA . LEU A 1 45 ? 5.860 7.020 4.424 1.00 0.00 45 LEU A CA 16
ATOM 26199 C C . LEU A 1 45 ? 6.496 5.818 5.109 1.00 0.00 45 LEU A C 16
ATOM 26200 O O . LEU A 1 45 ? 7.696 5.560 4.973 1.00 0.00 45 LEU A O 16
ATOM 26216 N N . GLY A 1 46 ? 5.685 5.073 5.853 1.00 0.00 46 GLY A N 16
ATOM 26217 C CA . GLY A 1 46 ? 6.133 3.998 6.711 1.00 0.00 46 GLY A CA 16
ATOM 26218 C C . G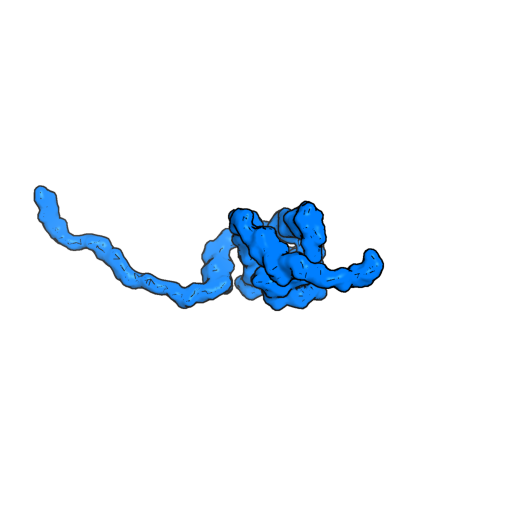LY A 1 46 ? 5.882 2.635 6.092 1.00 0.00 46 GLY A C 16
ATOM 26219 O O . GLY A 1 46 ? 4.809 2.397 5.523 1.00 0.00 46 GLY A O 16
ATOM 26223 N N . GLN A 1 47 ? 6.836 1.722 6.291 1.00 0.00 47 GLN A N 16
ATOM 26224 C CA . GLN A 1 47 ? 6.685 0.315 5.951 1.00 0.00 47 GLN A CA 16
ATOM 26225 C C . GLN A 1 47 ? 5.507 -0.297 6.712 1.00 0.00 47 GLN A C 16
ATOM 26226 O O . GLN A 1 47 ? 4.829 -1.136 6.130 1.00 0.00 47 GLN A O 16
ATOM 26240 N N . ARG A 1 48 ? 5.229 0.114 7.966 1.00 0.00 48 ARG A N 16
ATOM 26241 C CA . ARG A 1 48 ? 4.146 -0.506 8.736 1.00 0.00 48 ARG A CA 16
ATOM 26242 C C . ARG A 1 48 ? 2.824 -0.361 7.998 1.00 0.00 48 ARG A C 16
ATOM 26243 O O . ARG A 1 48 ? 2.203 -1.363 7.672 1.00 0.00 48 ARG A O 16
ATOM 26264 N N . LEU A 1 49 ? 2.403 0.880 7.754 1.00 0.00 49 LEU A N 16
ATOM 26265 C CA . LEU A 1 49 ? 1.143 1.221 7.116 1.00 0.00 49 LEU A CA 16
ATOM 26266 C C . LEU A 1 49 ? 1.016 0.448 5.811 1.00 0.00 49 LEU A C 16
ATOM 26267 O O . LEU A 1 49 ? 0.032 -0.236 5.581 1.00 0.00 49 LEU A O 16
ATOM 26283 N N . PHE A 1 50 ? 2.044 0.523 4.966 1.00 0.00 50 PHE A N 16
ATOM 26284 C CA . PHE A 1 50 ? 2.093 -0.214 3.710 1.00 0.00 50 PHE A CA 16
ATOM 26285 C C . PHE A 1 50 ? 1.820 -1.711 3.914 1.00 0.00 50 PHE A C 16
ATOM 26286 O O . PHE A 1 50 ? 0.975 -2.286 3.226 1.00 0.00 50 PHE A O 16
ATOM 26303 N N . GLY A 1 51 ? 2.508 -2.340 4.867 1.00 0.00 51 GLY A N 16
ATOM 26304 C CA . GLY A 1 51 ? 2.354 -3.758 5.138 1.00 0.00 51 GLY A CA 16
ATOM 26305 C C . GLY A 1 51 ? 1.031 -4.092 5.806 1.00 0.00 51 GLY A C 16
ATOM 26306 O O . GLY A 1 51 ? 0.568 -5.208 5.643 1.00 0.00 51 GLY A O 16
ATOM 26310 N N . GLU A 1 52 ? 0.404 -3.171 6.530 1.00 0.00 52 GLU A N 16
ATOM 26311 C CA . GLU A 1 52 ? -0.900 -3.373 7.150 1.00 0.00 52 GLU A CA 16
ATOM 26312 C C . GLU A 1 52 ? -2.004 -3.220 6.097 1.00 0.00 52 GLU A C 16
ATOM 26313 O O . GLU A 1 52 ? -2.937 -4.024 6.040 1.00 0.00 52 GLU A O 16
ATOM 26325 N N . SER A 1 53 ? -1.922 -2.182 5.266 1.00 0.00 53 SER A N 16
ATOM 26326 C CA . SER A 1 53 ? -2.874 -1.858 4.221 1.00 0.00 53 SER A CA 16
ATOM 26327 C C . SER A 1 53 ? -2.829 -2.913 3.120 1.00 0.00 53 SER A C 16
ATOM 26328 O O . SER A 1 53 ? -3.809 -3.631 2.917 1.00 0.00 53 SER A O 16
ATOM 26336 N N . ILE A 1 54 ? -1.719 -2.962 2.381 1.00 0.00 54 ILE A N 16
ATOM 26337 C CA . ILE A 1 54 ? -1.611 -3.715 1.140 1.00 0.00 54 ILE A CA 16
ATOM 26338 C C . ILE A 1 54 ? -1.420 -5.182 1.487 1.00 0.00 54 ILE A C 16
ATOM 26339 O O . ILE A 1 54 ? -2.047 -6.055 0.889 1.00 0.00 54 ILE A O 16
ATOM 26355 N N . LEU A 1 55 ? -0.499 -5.478 2.405 1.00 0.00 55 LEU A N 16
ATOM 26356 C CA . LEU A 1 55 ? -0.116 -6.862 2.635 1.00 0.00 55 LEU A CA 16
ATOM 26357 C C . LEU A 1 55 ? -1.095 -7.535 3.598 1.00 0.00 55 LEU A C 16
ATOM 26358 O O . LEU A 1 55 ? -2.028 -8.198 3.140 1.00 0.00 55 LEU A O 16
ATOM 26374 N N . GLY A 1 56 ? -0.946 -7.307 4.892 1.00 0.00 56 GLY A N 16
ATOM 26375 C CA . GLY A 1 56 ? -1.629 -7.974 5.991 1.00 0.00 56 GLY A CA 16
ATOM 26376 C C . GLY A 1 56 ? -0.634 -8.377 7.082 1.00 0.00 56 GLY A C 16
ATOM 26377 O O . GLY A 1 56 ? -0.899 -9.322 7.832 1.00 0.00 56 GLY A O 16
ATOM 26381 N N . LEU A 1 57 ? 0.520 -7.702 7.161 1.00 0.00 57 LEU A N 16
ATOM 26382 C CA . LEU A 1 57 ? 1.678 -8.090 7.949 1.00 0.00 57 LEU A CA 16
ATOM 26383 C C . LEU A 1 57 ? 2.001 -6.974 8.925 1.00 0.00 57 LEU A C 16
ATOM 26384 O O . LEU A 1 57 ? 1.834 -5.800 8.594 1.00 0.00 57 LEU A O 16
ATOM 26400 N N . THR A 1 58 ? 2.553 -7.340 10.076 1.00 0.00 58 THR A N 16
ATOM 26401 C CA . THR A 1 58 ? 3.026 -6.398 11.084 1.00 0.00 58 THR A CA 16
ATOM 26402 C C . THR A 1 58 ? 4.365 -5.780 10.650 1.00 0.00 58 THR A C 16
ATOM 26403 O O . THR A 1 58 ? 5.013 -6.291 9.731 1.00 0.00 58 THR A O 16
ATOM 26414 N N . GLN A 1 59 ? 4.824 -4.720 11.337 1.00 0.00 59 GLN A N 16
ATOM 26415 C CA . GLN A 1 59 ? 6.041 -4.004 10.947 1.00 0.00 59 GLN A CA 16
ATOM 26416 C C . GLN A 1 59 ? 7.228 -4.952 10.897 1.00 0.00 59 GLN A C 16
ATOM 26417 O O . GLN A 1 59 ? 7.977 -4.891 9.930 1.00 0.00 59 GLN A O 16
ATOM 26431 N N . GLY A 1 60 ? 7.417 -5.807 11.906 1.00 0.00 60 GLY A N 16
ATOM 26432 C CA . GLY A 1 60 ? 8.565 -6.696 11.944 1.00 0.00 60 GLY A CA 16
ATOM 26433 C C . GLY A 1 60 ? 8.531 -7.669 10.778 1.00 0.00 60 GLY A C 16
ATOM 26434 O O . GLY A 1 60 ? 9.544 -7.860 10.110 1.00 0.00 60 GLY A O 16
ATOM 26438 N N . SER A 1 61 ? 7.359 -8.236 10.513 1.00 0.00 61 SER A N 16
ATOM 26439 C CA . SER A 1 61 ? 7.124 -9.213 9.466 1.00 0.00 61 SER A CA 16
ATOM 26440 C C . SER A 1 61 ? 7.370 -8.608 8.081 1.00 0.00 61 SER A C 16
ATOM 26441 O O . SER A 1 61 ? 8.021 -9.235 7.240 1.00 0.00 61 SER A O 16
ATOM 26449 N N . VAL A 1 62 ? 6.888 -7.384 7.842 1.00 0.00 62 VAL A N 16
ATOM 26450 C CA . VAL A 1 62 ? 7.108 -6.692 6.580 1.00 0.00 62 VAL A CA 16
ATOM 26451 C C . VAL A 1 62 ? 8.546 -6.175 6.484 1.00 0.00 62 VAL A C 16
ATOM 26452 O O . VAL A 1 62 ? 9.104 -6.133 5.385 1.00 0.00 62 VAL A O 16
ATOM 26465 N N . SER A 1 63 ? 9.151 -5.779 7.611 1.00 0.00 63 SER A N 16
ATOM 26466 C CA . SER A 1 63 ? 10.531 -5.339 7.662 1.00 0.00 63 SER A CA 16
ATOM 26467 C C . SER A 1 63 ? 11.375 -6.501 7.181 1.00 0.00 63 SER A C 16
ATOM 26468 O O . SER A 1 63 ? 12.143 -6.299 6.255 1.00 0.00 63 SER A O 16
ATOM 26476 N N . ASP A 1 64 ? 11.185 -7.708 7.724 1.00 0.00 64 ASP A N 16
ATOM 26477 C CA . ASP A 1 64 ? 11.920 -8.909 7.329 1.00 0.00 64 ASP A CA 16
ATOM 26478 C C . ASP A 1 64 ? 11.694 -9.244 5.857 1.00 0.00 64 ASP A C 16
ATOM 26479 O O . ASP A 1 64 ? 12.660 -9.545 5.155 1.00 0.00 64 ASP A O 16
ATOM 26488 N N . LEU A 1 65 ? 10.451 -9.113 5.362 1.00 0.00 65 LEU A N 16
ATOM 26489 C CA . LEU A 1 65 ? 10.127 -9.366 3.961 1.00 0.00 65 LEU A CA 16
ATOM 26490 C C . LEU A 1 65 ? 10.964 -8.475 3.053 1.00 0.00 65 LEU A C 16
ATOM 26491 O O . LEU A 1 65 ? 11.506 -8.936 2.049 1.00 0.00 65 LEU A O 16
ATOM 26507 N N . LEU A 1 66 ? 11.069 -7.194 3.410 1.00 0.00 66 LEU A N 16
ATOM 26508 C CA . LEU A 1 66 ? 11.857 -6.223 2.678 1.00 0.00 66 LEU A CA 16
ATOM 26509 C C . LEU A 1 66 ? 13.350 -6.425 2.936 1.00 0.00 66 LEU A C 16
ATOM 26510 O O . LEU A 1 66 ? 14.162 -6.283 2.029 1.00 0.00 66 LEU A O 16
ATOM 26526 N N . SER A 1 67 ? 13.740 -6.751 4.150 1.00 0.00 67 SER A N 16
ATOM 26527 C CA . SER A 1 67 ? 15.117 -7.010 4.557 1.00 0.00 67 SER A CA 16
ATOM 26528 C C . SER A 1 67 ? 15.723 -8.045 3.619 1.00 0.00 67 SER A C 16
ATOM 26529 O O . SER A 1 67 ? 16.733 -7.782 2.965 1.00 0.00 67 SER A O 16
ATOM 26537 N N . ARG A 1 68 ? 15.124 -9.233 3.578 1.00 0.00 68 ARG A N 16
ATOM 26538 C CA . ARG A 1 68 ? 15.695 -10.394 2.922 1.00 0.00 68 ARG A CA 16
ATOM 26539 C C . ARG A 1 68 ? 14.581 -11.049 2.106 1.00 0.00 68 ARG A C 16
ATOM 26540 O O . ARG A 1 68 ? 14.046 -12.083 2.516 1.00 0.00 68 ARG A O 16
ATOM 26561 N N . PRO A 1 69 ? 14.197 -10.461 0.955 1.00 0.00 69 PRO A N 16
ATOM 26562 C CA . PRO A 1 69 ? 13.231 -11.088 0.076 1.00 0.00 69 PRO A CA 16
ATOM 26563 C C . PRO A 1 69 ? 13.858 -12.374 -0.455 1.00 0.00 69 PRO A C 16
ATOM 26564 O O . PRO A 1 69 ? 15.032 -12.393 -0.846 1.00 0.00 69 PRO A O 16
ATOM 26575 N N . LYS A 1 70 ? 13.104 -13.470 -0.452 1.00 0.00 70 LYS A N 16
ATOM 26576 C CA . LYS A 1 70 ? 13.497 -14.652 -1.193 1.00 0.00 70 LYS A CA 16
ATOM 26577 C C . LYS A 1 70 ? 13.288 -14.412 -2.697 1.00 0.00 70 LYS A C 16
ATOM 26578 O O . LYS A 1 70 ? 12.467 -13.574 -3.076 1.00 0.00 70 LYS A O 16
ATOM 26597 N N . PRO A 1 71 ? 13.998 -15.160 -3.555 1.00 0.00 71 PRO A N 16
ATOM 26598 C CA . PRO A 1 71 ? 13.783 -15.150 -4.998 1.00 0.00 71 PRO A CA 16
ATOM 26599 C C . PRO A 1 71 ? 12.421 -15.771 -5.329 1.00 0.00 71 PRO A C 16
ATOM 26600 O O . PRO A 1 71 ? 11.848 -16.491 -4.507 1.00 0.00 71 PRO A O 16
ATOM 26611 N N . TRP A 1 72 ? 11.915 -15.542 -6.541 1.00 0.00 72 TRP A N 16
ATOM 26612 C CA . TRP A 1 72 ? 10.591 -15.997 -6.950 1.00 0.00 72 TRP A CA 16
ATOM 26613 C C . TRP A 1 72 ? 10.457 -17.521 -6.850 1.00 0.00 72 TRP A C 16
ATOM 26614 O O . TRP A 1 72 ? 9.440 -17.995 -6.347 1.00 0.00 72 TRP A O 16
ATOM 26635 N N . HIS A 1 73 ? 11.467 -18.307 -7.242 1.00 0.00 73 HIS A N 16
ATOM 26636 C CA . HIS A 1 73 ? 11.436 -19.771 -7.140 1.00 0.00 73 HIS A CA 16
ATOM 26637 C C . HIS A 1 73 ? 11.217 -20.235 -5.693 1.00 0.00 73 HIS A C 16
ATOM 26638 O O . HIS A 1 73 ? 10.336 -21.055 -5.416 1.00 0.00 73 HIS A O 16
ATOM 26652 N N . LYS A 1 74 ? 11.960 -19.645 -4.749 1.00 0.00 74 LYS A N 16
ATOM 26653 C CA . LYS A 1 74 ? 11.914 -19.955 -3.316 1.00 0.00 74 LYS A CA 16
ATOM 26654 C C . LYS A 1 74 ? 10.550 -19.692 -2.683 1.00 0.00 74 LYS A C 16
ATOM 26655 O O . LYS A 1 74 ? 10.338 -20.084 -1.528 1.00 0.00 74 LYS A O 16
ATOM 26674 N N . LEU A 1 75 ? 9.641 -19.016 -3.374 1.00 0.00 75 LEU A N 16
ATOM 26675 C CA . LEU A 1 75 ? 8.323 -18.664 -2.894 1.00 0.00 75 LEU A CA 16
ATOM 26676 C C . LEU A 1 75 ? 7.331 -19.446 -3.744 1.00 0.00 75 LEU A C 16
ATOM 26677 O O . LEU A 1 75 ? 7.426 -19.442 -4.966 1.00 0.00 75 LEU A O 16
ATOM 26693 N N . SER A 1 76 ? 6.383 -20.138 -3.121 1.00 0.00 76 SER A N 16
ATOM 26694 C CA . SER A 1 76 ? 5.259 -20.744 -3.846 1.00 0.00 76 SER A CA 16
ATOM 26695 C C . SER A 1 76 ? 4.168 -19.675 -4.014 1.00 0.00 76 SER A C 16
ATOM 26696 O O . SER A 1 76 ? 4.415 -18.525 -3.659 1.00 0.00 76 SER A O 16
ATOM 26704 N N . LEU A 1 77 ? 2.967 -19.995 -4.511 1.00 0.00 77 LEU A N 16
ATOM 26705 C CA . LEU A 1 77 ? 1.924 -18.982 -4.744 1.00 0.00 77 LEU A CA 16
ATOM 26706 C C . LEU A 1 77 ? 1.653 -18.154 -3.482 1.00 0.00 77 LEU A C 16
ATOM 26707 O O . LEU A 1 77 ? 1.773 -16.933 -3.493 1.00 0.00 77 LEU A O 16
ATOM 26723 N N . LYS A 1 78 ? 1.393 -18.833 -2.364 1.00 0.00 78 LYS A N 16
ATOM 26724 C CA . LYS A 1 78 ? 1.273 -18.256 -1.026 1.00 0.00 78 LYS A CA 16
ATOM 26725 C C . LYS A 1 78 ? 2.462 -17.374 -0.619 1.00 0.00 78 LYS A C 16
ATOM 26726 O O . LYS A 1 78 ? 2.299 -16.444 0.166 1.00 0.00 78 LYS A O 16
ATOM 26745 N N . GLY A 1 79 ? 3.654 -17.644 -1.146 1.00 0.00 79 GLY A N 16
ATOM 26746 C CA . GLY A 1 79 ? 4.866 -16.861 -0.943 1.00 0.00 79 GLY A CA 16
ATOM 26747 C C . GLY A 1 79 ? 4.966 -15.636 -1.834 1.00 0.00 79 GLY A C 16
ATOM 26748 O O . GLY A 1 79 ? 5.603 -14.652 -1.469 1.00 0.00 79 GLY A O 16
ATOM 26752 N N . ARG A 1 80 ? 4.381 -15.701 -3.022 1.00 0.00 80 ARG A N 16
ATOM 26753 C CA . ARG A 1 80 ? 4.496 -14.688 -4.060 1.00 0.00 80 ARG A CA 16
ATOM 26754 C C . ARG A 1 80 ? 3.358 -13.685 -3.965 1.00 0.00 80 ARG A C 16
ATOM 26755 O O . ARG A 1 80 ? 3.523 -12.553 -4.399 1.00 0.00 80 ARG A O 16
ATOM 26776 N N . GLU A 1 81 ? 2.253 -14.078 -3.334 1.00 0.00 81 GLU A N 16
ATOM 26777 C CA . GLU A 1 81 ? 1.087 -13.276 -2.997 1.00 0.00 81 GLU A CA 16
ATOM 26778 C C . GLU A 1 81 ? 1.427 -11.829 -2.648 1.00 0.00 81 GLU A C 16
ATOM 26779 O O . GLU A 1 81 ? 0.892 -10.932 -3.303 1.00 0.00 81 GLU A O 16
ATOM 26791 N N . PRO A 1 82 ? 2.289 -11.564 -1.652 1.00 0.00 82 PRO A N 16
ATOM 26792 C CA . PRO A 1 82 ? 2.581 -10.199 -1.284 1.00 0.00 82 PRO A CA 16
ATOM 26793 C C . PRO A 1 82 ? 3.353 -9.501 -2.404 1.00 0.00 82 PRO A C 16
ATOM 26794 O O . PRO A 1 82 ? 2.951 -8.418 -2.816 1.00 0.00 82 PRO A O 16
ATOM 26805 N N . PHE A 1 83 ? 4.424 -10.107 -2.934 1.00 0.00 83 PHE A N 16
ATOM 26806 C CA . PHE A 1 83 ? 5.274 -9.481 -3.949 1.00 0.00 83 PHE A CA 16
ATOM 26807 C C . PHE A 1 83 ? 4.500 -9.124 -5.219 1.00 0.00 83 PHE A C 16
ATOM 26808 O O . PHE A 1 83 ? 4.818 -8.112 -5.840 1.00 0.00 83 PHE A O 16
ATOM 26825 N N . VAL A 1 84 ? 3.481 -9.905 -5.585 1.00 0.00 84 VAL A N 16
ATOM 26826 C CA . VAL A 1 84 ? 2.550 -9.550 -6.649 1.00 0.00 84 VAL A CA 16
ATOM 26827 C C . VAL A 1 84 ? 1.813 -8.276 -6.255 1.00 0.00 84 VAL A C 16
ATOM 26828 O O . VAL A 1 84 ? 1.858 -7.311 -7.012 1.00 0.00 84 VAL A O 16
ATOM 26841 N N . ARG A 1 85 ? 1.175 -8.223 -5.078 1.00 0.00 85 ARG A N 16
ATOM 26842 C CA . ARG A 1 85 ? 0.498 -7.009 -4.647 1.00 0.00 85 ARG A CA 16
ATOM 26843 C C . ARG A 1 85 ? 1.468 -5.820 -4.658 1.00 0.00 85 ARG A C 16
ATOM 26844 O O . ARG A 1 85 ? 1.102 -4.775 -5.174 1.00 0.00 85 ARG A O 16
ATOM 26865 N N . MET A 1 86 ? 2.705 -5.944 -4.159 1.00 0.00 86 MET A N 16
ATOM 26866 C CA . MET A 1 86 ? 3.724 -4.908 -4.232 1.00 0.00 86 MET A CA 16
ATOM 26867 C C . MET A 1 86 ? 3.995 -4.449 -5.665 1.00 0.00 86 MET A C 16
ATOM 26868 O O . MET A 1 86 ? 3.983 -3.248 -5.915 1.00 0.00 86 MET A O 16
ATOM 26882 N N . GLN A 1 87 ? 4.249 -5.371 -6.594 1.00 0.00 87 GLN A N 16
ATOM 26883 C CA . GLN A 1 87 ? 4.455 -5.053 -8.007 1.00 0.00 87 GLN A CA 16
ATOM 26884 C C . GLN A 1 87 ? 3.267 -4.258 -8.566 1.00 0.00 87 GLN A C 16
ATOM 26885 O O . GLN A 1 87 ? 3.447 -3.222 -9.209 1.00 0.00 87 GLN A O 16
ATOM 26899 N N . LEU A 1 88 ? 2.040 -4.739 -8.358 1.00 0.00 88 LEU A N 16
ATOM 26900 C CA . LEU A 1 88 ? 0.861 -4.075 -8.901 1.00 0.00 88 LEU A CA 16
ATOM 26901 C C . LEU A 1 88 ? 0.584 -2.760 -8.170 1.00 0.00 88 LEU A C 16
ATOM 26902 O O . LEU A 1 88 ? 0.076 -1.828 -8.787 1.00 0.00 88 LEU A O 16
ATOM 26918 N N . TRP A 1 89 ? 0.893 -2.631 -6.878 1.00 0.00 89 TRP A N 16
ATOM 26919 C CA . TRP A 1 89 ? 0.786 -1.376 -6.140 1.00 0.00 89 TRP A CA 16
ATOM 26920 C C . TRP A 1 89 ? 1.778 -0.366 -6.719 1.00 0.00 89 TRP A C 16
ATOM 26921 O O . TRP A 1 89 ? 1.481 0.815 -6.792 1.00 0.00 89 TRP A O 16
ATOM 26942 N N . LEU A 1 90 ? 2.943 -0.807 -7.193 1.00 0.00 90 LEU A N 16
ATOM 26943 C CA . LEU A 1 90 ? 3.886 0.066 -7.887 1.00 0.00 90 LEU A CA 16
ATOM 26944 C C . LEU A 1 90 ? 3.448 0.428 -9.303 1.00 0.00 90 LEU A C 16
ATOM 26945 O O . LEU A 1 90 ? 4.043 1.316 -9.906 1.00 0.00 90 LEU A O 16
ATOM 26961 N N . ASN A 1 91 ? 2.469 -0.270 -9.873 1.00 0.00 91 ASN A N 16
ATOM 26962 C CA . ASN A 1 91 ? 1.917 0.071 -11.182 1.00 0.00 91 ASN A CA 16
ATOM 26963 C C . ASN A 1 91 ? 0.771 1.072 -11.050 1.00 0.00 91 ASN A C 16
ATOM 26964 O O . ASN A 1 91 ? 0.528 1.837 -11.983 1.00 0.00 91 ASN A O 16
ATOM 26975 N N . ASP A 1 92 ? 0.063 1.071 -9.922 1.00 0.00 92 ASP A N 16
ATOM 26976 C CA . ASP A 1 92 ? -1.038 1.990 -9.640 1.00 0.00 92 ASP A CA 16
ATOM 26977 C C . ASP A 1 92 ? -0.491 3.423 -9.484 1.00 0.00 92 ASP A C 16
ATOM 26978 O O . ASP A 1 92 ? 0.568 3.596 -8.874 1.00 0.00 92 ASP A O 16
ATOM 26987 N N . PRO A 1 93 ? -1.186 4.458 -9.989 1.00 0.00 93 PRO A N 16
ATOM 26988 C CA . PRO A 1 93 ? -0.847 5.858 -9.763 1.00 0.00 93 PRO A CA 16
ATOM 26989 C C . PRO A 1 93 ? -1.351 6.393 -8.416 1.00 0.00 93 PRO A C 16
ATOM 26990 O O . PRO A 1 93 ? -0.589 7.077 -7.739 1.00 0.00 93 PRO A O 16
ATOM 27001 N N . HIS A 1 94 ? -2.574 6.070 -7.962 1.00 0.00 94 HIS A N 16
ATOM 27002 C CA . HIS A 1 94 ? -3.101 6.533 -6.671 1.00 0.00 94 HIS A CA 16
ATOM 27003 C C . HIS A 1 94 ? -2.602 5.633 -5.531 1.00 0.00 94 HIS A C 16
ATOM 27004 O O . HIS A 1 94 ? -3.146 5.650 -4.427 1.00 0.00 94 HIS A O 16
ATOM 27018 N N . ASN A 1 95 ? -1.588 4.812 -5.804 1.00 0.00 95 ASN A N 16
ATOM 27019 C CA . ASN A 1 95 ? -0.984 3.866 -4.890 1.00 0.00 95 ASN A CA 16
ATOM 27020 C C . ASN A 1 95 ? -0.592 4.539 -3.585 1.00 0.00 95 ASN A C 16
ATOM 27021 O O . ASN A 1 95 ? -1.052 4.103 -2.523 1.00 0.00 95 ASN A O 16
ATOM 27032 N N . VAL A 1 96 ? 0.216 5.593 -3.661 1.00 0.00 96 VAL A N 16
ATOM 27033 C CA . VAL A 1 96 ? 0.646 6.362 -2.531 1.00 0.00 96 VAL A CA 16
ATOM 27034 C C . VAL A 1 96 ? -0.500 7.229 -2.035 1.00 0.00 96 VAL A C 16
ATOM 27035 O O . VAL A 1 96 ? -0.648 7.335 -0.824 1.00 0.00 96 VAL A O 16
ATOM 27048 N N . GLU A 1 97 ? -1.304 7.833 -2.916 1.00 0.00 97 GLU A N 16
ATOM 27049 C CA . GLU A 1 97 ? -2.410 8.697 -2.487 1.00 0.00 97 GLU A CA 16
ATOM 27050 C C . GLU A 1 97 ? -3.296 7.975 -1.472 1.00 0.00 97 GLU A C 16
ATOM 27051 O O . GLU A 1 97 ? -3.485 8.468 -0.354 1.00 0.00 97 GLU A O 16
ATOM 27063 N N . LYS A 1 98 ? -3.797 6.792 -1.835 1.00 0.00 98 LYS A N 16
ATOM 27064 C CA . LYS A 1 98 ? -4.645 6.011 -0.949 1.00 0.00 98 LYS A CA 16
ATOM 27065 C C . LYS A 1 98 ? -3.865 5.493 0.264 1.00 0.00 98 LYS A C 16
ATOM 27066 O O . LYS A 1 98 ? -4.461 5.358 1.333 1.00 0.00 98 LYS A O 16
ATOM 27085 N N . LEU A 1 99 ? -2.552 5.243 0.149 1.00 0.00 99 LEU A N 16
ATOM 27086 C CA . LEU A 1 99 ? -1.737 4.860 1.302 1.00 0.00 99 LEU A CA 16
ATOM 27087 C C . LEU A 1 99 ? -1.628 6.011 2.297 1.00 0.00 99 LEU A C 16
ATOM 27088 O O . LEU A 1 99 ? -1.722 5.780 3.502 1.00 0.00 99 LEU A O 16
ATOM 27104 N N . ARG A 1 100 ? -1.399 7.243 1.824 1.00 0.00 100 ARG A N 16
ATOM 27105 C CA . ARG A 1 100 ? -1.341 8.405 2.701 1.00 0.00 100 ARG A CA 16
ATOM 27106 C C . ARG A 1 100 ? -2.687 8.524 3.398 1.00 0.00 100 ARG A C 16
ATOM 27107 O O . ARG A 1 100 ? -2.698 8.668 4.615 1.00 0.00 100 ARG A O 16
ATOM 27128 N N . ASP A 1 101 ? -3.789 8.446 2.642 1.00 0.00 101 ASP A N 16
ATOM 27129 C CA . ASP A 1 101 ? -5.164 8.734 3.077 1.00 0.00 101 ASP A CA 16
ATOM 27130 C C . ASP A 1 101 ? -5.619 7.956 4.317 1.00 0.00 101 ASP A C 16
ATOM 27131 O O . ASP A 1 101 ? -6.477 8.430 5.060 1.00 0.00 101 ASP A O 16
ATOM 27140 N N . MET A 1 102 ? -5.010 6.795 4.574 1.00 0.00 102 MET A N 16
ATOM 27141 C CA . MET A 1 102 ? -5.239 5.979 5.763 1.00 0.00 102 MET A CA 16
ATOM 27142 C C . MET A 1 102 ? -5.073 6.809 7.040 1.00 0.00 102 MET A C 16
ATOM 27143 O O . MET A 1 102 ? -5.899 6.743 7.941 1.00 0.00 102 MET A O 16
ATOM 27157 N N . LYS A 1 103 ? -3.975 7.578 7.110 1.00 0.00 103 LYS A N 16
ATOM 27158 C CA . LYS A 1 103 ? -3.656 8.525 8.161 1.00 0.00 103 LYS A CA 16
ATOM 27159 C C . LYS A 1 103 ? -3.995 9.947 7.707 1.00 0.00 103 LYS A C 16
ATOM 27160 O O . LYS A 1 103 ? -4.799 10.650 8.326 1.00 0.00 103 LYS A O 16
ATOM 27179 N N . LYS A 1 104 ? -3.379 10.366 6.608 1.00 0.00 104 LYS A N 16
ATOM 27180 C CA . LYS A 1 104 ? -3.144 11.690 6.092 1.00 0.00 104 LYS A CA 16
ATOM 27181 C C . LYS A 1 104 ? -2.515 12.604 7.158 1.00 0.00 104 LYS A C 16
ATOM 27182 O O . LYS A 1 104 ? -2.342 12.223 8.312 1.00 0.00 104 LYS A O 16
ATOM 27201 N N . LEU A 1 105 ? -2.059 13.789 6.740 1.00 0.00 105 LEU A N 16
ATOM 27202 C CA . LEU A 1 105 ? -1.457 14.850 7.551 1.00 0.00 105 LEU A CA 16
ATOM 27203 C C . LEU A 1 105 ? -0.197 14.472 8.349 1.00 0.00 105 LEU A C 16
ATOM 27204 O O . LEU A 1 105 ? 0.329 15.323 9.070 1.00 0.00 105 LEU A O 16
ATOM 27220 N N . SER A 1 106 ? 0.311 13.244 8.226 1.00 0.00 106 SER A N 16
ATOM 27221 C CA . SER A 1 106 ? 1.359 12.695 9.072 1.00 0.00 106 SER A CA 16
ATOM 27222 C C . SER A 1 106 ? 2.626 13.553 8.995 1.00 0.00 106 SER A C 16
ATOM 27223 O O . SER A 1 106 ? 3.125 13.996 10.036 1.00 0.00 106 SER A O 16
ATOM 27231 N N . GLY A 1 107 ? 3.157 13.771 7.789 1.00 0.00 107 GLY A N 16
ATOM 27232 C CA . GLY A 1 107 ? 4.427 14.449 7.576 1.00 0.00 107 GLY A CA 16
ATOM 27233 C C . GLY A 1 107 ? 4.309 15.544 6.513 1.00 0.00 107 GLY A C 16
ATOM 27234 O O . GLY A 1 107 ? 3.513 15.404 5.574 1.00 0.00 107 GLY A O 16
ATOM 27238 N N . PRO A 1 108 ? 5.109 16.618 6.618 1.00 0.00 108 PRO A N 16
ATOM 27239 C CA . PRO A 1 108 ? 5.102 17.736 5.688 1.00 0.00 108 PRO A CA 16
ATOM 27240 C C . PRO A 1 108 ? 6.042 17.473 4.503 1.00 0.00 108 PRO A C 16
ATOM 27241 O O . PRO A 1 108 ? 7.042 18.168 4.323 1.00 0.00 108 PRO A O 16
ATOM 27252 N N . SER A 1 109 ? 5.765 16.446 3.700 1.00 0.00 109 SER A N 16
ATOM 27253 C CA . SER A 1 109 ? 6.511 16.201 2.474 1.00 0.00 109 SER A CA 16
ATOM 27254 C C . SER A 1 109 ? 5.629 15.423 1.490 1.00 0.00 109 SER A C 16
ATOM 27255 O O . SER A 1 109 ? 4.583 14.889 1.884 1.00 0.00 109 SER A O 16
ATOM 27263 N N . SER A 1 110 ? 6.001 15.411 0.211 1.00 0.00 110 SER A N 16
ATOM 27264 C CA . SER A 1 110 ? 5.213 14.890 -0.905 1.00 0.00 110 SER A CA 16
ATOM 27265 C C . SER A 1 110 ? 6.060 13.940 -1.763 1.00 0.00 110 SER A C 16
ATOM 27266 O O . SER A 1 110 ? 7.201 13.628 -1.418 1.00 0.00 110 SER A O 16
ATOM 27274 N N . GLY A 1 111 ? 5.499 13.448 -2.862 1.00 0.00 111 GLY A N 16
ATOM 27275 C CA . GLY A 1 111 ? 6.011 12.415 -3.740 1.00 0.00 111 GLY A CA 16
ATOM 27276 C C . GLY A 1 111 ? 4.857 11.967 -4.618 1.00 0.00 111 GLY A C 16
ATOM 27277 O O . GLY A 1 111 ? 3.814 12.681 -4.633 1.00 0.00 111 GLY A O 16
ATOM 27281 N N . GLY A 1 1 ? -31.581 17.499 9.086 1.00 0.00 1 GLY A N 17
ATOM 27282 C CA . GLY A 1 1 ? -31.899 16.526 8.028 1.00 0.00 1 GLY A CA 17
ATOM 27283 C C . GLY A 1 1 ? -30.833 16.624 6.954 1.00 0.00 1 GLY A C 17
ATOM 27284 O O . GLY A 1 1 ? -30.303 17.714 6.752 1.00 0.00 1 GLY A O 17
ATOM 27288 N N . SER A 1 2 ? -30.508 15.513 6.298 1.00 0.00 2 SER A N 17
ATOM 27289 C CA . SER A 1 2 ? -29.446 15.402 5.305 1.00 0.00 2 SER A CA 17
ATOM 27290 C C . SER A 1 2 ? -29.864 14.320 4.304 1.00 0.00 2 SER A C 17
ATOM 27291 O O . SER A 1 2 ? -30.783 13.556 4.602 1.00 0.00 2 SER A O 17
ATOM 27299 N N . SER A 1 3 ? -29.205 14.249 3.147 1.00 0.00 3 SER A N 17
ATOM 27300 C CA . SER A 1 3 ? -29.302 13.152 2.194 1.00 0.00 3 SER A CA 17
ATOM 27301 C C . SER A 1 3 ? -28.077 13.238 1.270 1.00 0.00 3 SER A C 17
ATOM 27302 O O . SER A 1 3 ? -27.190 14.061 1.519 1.00 0.00 3 SER A O 17
ATOM 27310 N N . GLY A 1 4 ? -28.025 12.422 0.215 1.00 0.00 4 GLY A N 17
ATOM 27311 C CA . GLY A 1 4 ? -26.947 12.390 -0.761 1.00 0.00 4 GLY A CA 17
ATOM 27312 C C . GLY A 1 4 ? -26.165 11.096 -0.593 1.00 0.00 4 GLY A C 17
ATOM 27313 O O . GLY A 1 4 ? -25.491 10.911 0.424 1.00 0.00 4 GLY A O 17
ATOM 27317 N N . SER A 1 5 ? -26.252 10.204 -1.575 1.00 0.00 5 SER A N 17
ATOM 27318 C CA . SER A 1 5 ? -25.521 8.946 -1.656 1.00 0.00 5 SER A CA 17
ATOM 27319 C C . SER A 1 5 ? -25.130 8.740 -3.119 1.00 0.00 5 SER A C 17
ATOM 27320 O O . SER A 1 5 ? -25.876 9.163 -4.005 1.00 0.00 5 SER A O 17
ATOM 27328 N N . SER A 1 6 ? -23.996 8.103 -3.399 1.00 0.00 6 SER A N 17
ATOM 27329 C CA . SER A 1 6 ? -23.418 8.065 -4.741 1.00 0.00 6 SER A CA 17
ATOM 27330 C C . SER A 1 6 ? -22.620 6.773 -4.920 1.00 0.00 6 SER A C 17
ATOM 27331 O O . SER A 1 6 ? -22.140 6.194 -3.940 1.00 0.00 6 SER A O 17
ATOM 27339 N N . GLY A 1 7 ? -22.448 6.324 -6.161 1.00 0.00 7 GLY A N 17
ATOM 27340 C CA . GLY A 1 7 ? -21.602 5.187 -6.450 1.00 0.00 7 GLY A CA 17
ATOM 27341 C C . GLY A 1 7 ? -21.632 4.781 -7.911 1.00 0.00 7 GLY A C 17
ATOM 27342 O O . GLY A 1 7 ? -22.577 5.065 -8.650 1.00 0.00 7 GLY A O 17
ATOM 27346 N N . TYR A 1 8 ? -20.589 4.073 -8.323 1.00 0.00 8 TYR A N 17
ATOM 27347 C CA . TYR A 1 8 ? -20.318 3.675 -9.688 1.00 0.00 8 TYR A CA 17
ATOM 27348 C C . TYR A 1 8 ? -19.484 2.404 -9.583 1.00 0.00 8 TYR A C 17
ATOM 27349 O O . TYR A 1 8 ? -18.410 2.421 -8.982 1.00 0.00 8 TYR A O 17
ATOM 27367 N N . SER A 1 9 ? -19.968 1.294 -10.131 1.00 0.00 9 SER A N 17
ATOM 27368 C CA . SER A 1 9 ? -19.231 0.039 -10.168 1.00 0.00 9 SER A CA 17
ATOM 27369 C C . SER A 1 9 ? -18.722 -0.183 -11.598 1.00 0.00 9 SER A C 17
ATOM 27370 O O . SER A 1 9 ? -19.056 0.587 -12.513 1.00 0.00 9 SER A O 17
ATOM 27378 N N . GLY A 1 10 ? -17.891 -1.205 -11.793 1.00 0.00 10 GLY A N 17
ATOM 27379 C CA . GLY A 1 10 ? -17.318 -1.568 -13.082 1.00 0.00 10 GLY A CA 17
ATOM 27380 C C . GLY A 1 10 ? -17.961 -2.865 -13.547 1.00 0.00 10 GLY A C 17
ATOM 27381 O O . GLY A 1 10 ? -19.195 -2.967 -13.593 1.00 0.00 10 GLY A O 17
ATOM 27385 N N . SER A 1 11 ? -17.126 -3.844 -13.886 1.00 0.00 11 SER A N 17
ATOM 27386 C CA . SER A 1 11 ? -17.484 -5.242 -14.049 1.00 0.00 11 SER A CA 17
ATOM 27387 C C . SER A 1 11 ? -16.205 -6.046 -13.809 1.00 0.00 11 SER A C 17
ATOM 27388 O O . SER A 1 11 ? -15.144 -5.627 -14.279 1.00 0.00 11 SER A O 17
ATOM 27396 N N . GLN A 1 12 ? -16.271 -7.170 -13.093 1.00 0.00 12 GLN A N 17
ATOM 27397 C CA . GLN A 1 12 ? -15.152 -8.093 -12.911 1.00 0.00 12 GLN A CA 17
ATOM 27398 C C . GLN A 1 12 ? -15.670 -9.535 -12.910 1.00 0.00 12 GLN A C 17
ATOM 27399 O O . GLN A 1 12 ? -16.873 -9.772 -13.022 1.00 0.00 12 GLN A O 17
ATOM 27413 N N . ALA A 1 13 ? -14.756 -10.497 -12.775 1.00 0.00 13 ALA A N 17
ATOM 27414 C CA . ALA A 1 13 ? -15.019 -11.928 -12.694 1.00 0.00 13 ALA A CA 17
ATOM 27415 C C . ALA A 1 13 ? -14.648 -12.444 -11.289 1.00 0.00 13 ALA A C 17
ATOM 27416 O O . ALA A 1 13 ? -13.924 -11.753 -10.554 1.00 0.00 13 ALA A O 17
ATOM 27423 N N . PRO A 1 14 ? -15.078 -13.659 -10.899 1.00 0.00 14 PRO A N 17
ATOM 27424 C CA . PRO A 1 14 ? -14.573 -14.322 -9.700 1.00 0.00 14 PRO A CA 17
ATOM 27425 C C . PRO A 1 14 ? -13.073 -14.632 -9.841 1.00 0.00 14 PRO A C 17
ATOM 27426 O O . PRO A 1 14 ? -12.507 -14.527 -10.934 1.00 0.00 14 PRO A O 17
ATOM 27437 N N . GLY A 1 15 ? -12.421 -14.975 -8.732 1.00 0.00 15 GLY A N 17
ATOM 27438 C CA . GLY A 1 15 ? -10.984 -15.202 -8.663 1.00 0.00 15 GLY A CA 17
ATOM 27439 C C . GLY A 1 15 ? -10.433 -14.709 -7.330 1.00 0.00 15 GLY A C 17
ATOM 27440 O O . GLY A 1 15 ? -11.183 -14.210 -6.484 1.00 0.00 15 GLY A O 17
ATOM 27444 N N . GLY A 1 16 ? -9.126 -14.856 -7.118 1.00 0.00 16 GLY A N 17
ATOM 27445 C CA . GLY A 1 16 ? -8.477 -14.563 -5.847 1.00 0.00 16 GLY A CA 17
ATOM 27446 C C . GLY A 1 16 ? -7.008 -14.234 -6.042 1.00 0.00 16 GLY A C 17
ATOM 27447 O O . GLY A 1 16 ? -6.466 -14.465 -7.124 1.00 0.00 16 GLY A O 17
ATOM 27451 N N . ILE A 1 17 ? -6.344 -13.728 -4.996 1.00 0.00 17 ILE A N 17
ATOM 27452 C CA . ILE A 1 17 ? -4.949 -13.308 -5.110 1.00 0.00 17 ILE A CA 17
ATOM 27453 C C . ILE A 1 17 ? -4.079 -14.484 -5.554 1.00 0.00 17 ILE A C 17
ATOM 27454 O O . ILE A 1 17 ? -3.292 -14.310 -6.474 1.00 0.00 17 ILE A O 17
ATOM 27470 N N . GLN A 1 18 ? -4.225 -15.688 -4.987 1.00 0.00 18 GLN A N 17
ATOM 27471 C CA . GLN A 1 18 ? -3.345 -16.792 -5.369 1.00 0.00 18 GLN A CA 17
ATOM 27472 C C . GLN A 1 18 ? -3.598 -17.248 -6.810 1.00 0.00 18 GLN A C 17
ATOM 27473 O O . GLN A 1 18 ? -2.659 -17.657 -7.482 1.00 0.00 18 GLN A O 17
ATOM 27487 N N . GLU A 1 19 ? -4.829 -17.144 -7.311 1.00 0.00 19 GLU A N 17
ATOM 27488 C CA . GLU A 1 19 ? -5.199 -17.414 -8.694 1.00 0.00 19 GLU A CA 17
ATOM 27489 C C . GLU A 1 19 ? -4.607 -16.380 -9.649 1.00 0.00 19 GLU A C 17
ATOM 27490 O O . GLU A 1 19 ? -4.316 -16.716 -10.792 1.00 0.00 19 GLU A O 17
ATOM 27502 N N . ILE A 1 20 ? -4.418 -15.145 -9.192 1.00 0.00 20 ILE A N 17
ATOM 27503 C CA . ILE A 1 20 ? -3.799 -14.066 -9.943 1.00 0.00 20 ILE A CA 17
ATOM 27504 C C . ILE A 1 20 ? -2.273 -14.210 -9.907 1.00 0.00 20 ILE A C 17
ATOM 27505 O O . ILE A 1 20 ? -1.624 -14.097 -10.946 1.00 0.00 20 ILE A O 17
ATOM 27521 N N . VAL A 1 21 ? -1.702 -14.514 -8.741 1.00 0.00 21 VAL A N 17
ATOM 27522 C CA . VAL A 1 21 ? -0.292 -14.826 -8.542 1.00 0.00 21 VAL A CA 17
ATOM 27523 C C . VAL A 1 21 ? 0.096 -16.016 -9.421 1.00 0.00 21 VAL A C 17
ATOM 27524 O O . VAL A 1 21 ? 1.188 -16.022 -9.983 1.00 0.00 21 VAL A O 17
ATOM 27537 N N . ALA A 1 22 ? -0.797 -17.001 -9.563 1.00 0.00 22 ALA A N 17
ATOM 27538 C CA . ALA A 1 22 ? -0.596 -18.181 -10.389 1.00 0.00 22 ALA A CA 17
ATOM 27539 C C . ALA A 1 22 ? -0.214 -17.807 -11.821 1.00 0.00 22 ALA A C 17
ATOM 27540 O O . ALA A 1 22 ? 0.554 -18.531 -12.455 1.00 0.00 22 ALA A O 17
ATOM 27547 N N . MET A 1 23 ? -0.777 -16.705 -12.319 1.00 0.00 23 MET A N 17
ATOM 27548 C CA . MET A 1 23 ? -0.666 -16.187 -13.666 1.00 0.00 23 MET A CA 17
ATOM 27549 C C . MET A 1 23 ? 0.455 -15.151 -13.803 1.00 0.00 23 MET A C 17
ATOM 27550 O O . MET A 1 23 ? 0.701 -14.660 -14.907 1.00 0.00 23 MET A O 17
ATOM 27564 N N . SER A 1 24 ? 1.094 -14.754 -12.702 1.00 0.00 24 SER A N 17
ATOM 27565 C CA . SER A 1 24 ? 2.131 -13.737 -12.700 1.00 0.00 24 SER A CA 17
ATOM 27566 C C . SER A 1 24 ? 3.390 -14.291 -13.386 1.00 0.00 24 SER A C 17
ATOM 27567 O O . SER A 1 24 ? 3.679 -15.482 -13.239 1.00 0.00 24 SER A O 17
ATOM 27575 N N . PRO A 1 25 ? 4.189 -13.452 -14.064 1.00 0.00 25 PRO A N 17
ATOM 27576 C CA . PRO A 1 25 ? 5.543 -13.799 -14.466 1.00 0.00 25 PRO A CA 17
ATOM 27577 C C . PRO A 1 25 ? 6.481 -13.821 -13.247 1.00 0.00 25 PRO A C 17
ATOM 27578 O O . PRO A 1 25 ? 6.032 -13.595 -12.119 1.00 0.00 25 PRO A O 17
ATOM 27589 N N . GLU A 1 26 ? 7.757 -14.166 -13.462 1.00 0.00 26 GLU A N 17
ATOM 27590 C CA . GLU A 1 26 ? 8.788 -14.301 -12.438 1.00 0.00 26 GLU A CA 17
ATOM 27591 C C . GLU A 1 26 ? 9.174 -12.937 -11.844 1.00 0.00 26 GLU A C 17
ATOM 27592 O O . GLU A 1 26 ? 10.186 -12.323 -12.209 1.00 0.00 26 GLU A O 17
ATOM 27604 N N . LEU A 1 27 ? 8.323 -12.465 -10.940 1.00 0.00 27 LEU A N 17
ATOM 27605 C CA . LEU A 1 27 ? 8.375 -11.141 -10.346 1.00 0.00 27 LEU A CA 17
ATOM 27606 C C . LEU A 1 27 ? 9.589 -11.002 -9.457 1.00 0.00 27 LEU A C 17
ATOM 27607 O O . LEU A 1 27 ? 9.781 -11.763 -8.507 1.00 0.00 27 LEU A O 17
ATOM 27623 N N . ASP A 1 28 ? 10.419 -10.032 -9.815 1.00 0.00 28 ASP A N 17
ATOM 27624 C CA . ASP A 1 28 ? 11.752 -9.867 -9.283 1.00 0.00 28 ASP A CA 17
ATOM 27625 C C . ASP A 1 28 ? 11.699 -9.363 -7.849 1.00 0.00 28 ASP A C 17
ATOM 27626 O O . ASP A 1 28 ? 11.664 -8.155 -7.617 1.00 0.00 28 ASP A O 17
ATOM 27635 N N . THR A 1 29 ? 11.633 -10.277 -6.880 1.00 0.00 29 THR A N 17
ATOM 27636 C CA . THR A 1 29 ? 11.396 -9.916 -5.492 1.00 0.00 29 THR A CA 17
ATOM 27637 C C . THR A 1 29 ? 12.411 -8.883 -5.014 1.00 0.00 29 THR A C 17
ATOM 27638 O O . THR A 1 29 ? 12.024 -7.919 -4.357 1.00 0.00 29 THR A O 17
ATOM 27649 N N . TYR A 1 30 ? 13.687 -9.029 -5.367 1.00 0.00 30 TYR A N 17
ATOM 27650 C CA . TYR A 1 30 ? 14.717 -8.090 -5.029 1.00 0.00 30 TYR A CA 17
ATOM 27651 C C . TYR A 1 30 ? 14.411 -6.689 -5.542 1.00 0.00 30 TYR A C 17
ATOM 27652 O O . TYR A 1 30 ? 14.215 -5.791 -4.717 1.00 0.00 30 TYR A O 17
ATOM 27670 N N . SER A 1 31 ? 14.313 -6.515 -6.862 1.00 0.00 31 SER A N 17
ATOM 27671 C CA . SER A 1 31 ? 14.007 -5.226 -7.468 1.00 0.00 31 SER A CA 17
ATOM 27672 C C . SER A 1 31 ? 12.725 -4.657 -6.864 1.00 0.00 31 SER A C 17
ATOM 27673 O O . SER A 1 31 ? 12.735 -3.518 -6.413 1.00 0.00 31 SER A O 17
ATOM 27681 N N . ILE A 1 32 ? 11.650 -5.444 -6.751 1.00 0.00 32 ILE A N 17
ATOM 27682 C CA . ILE A 1 32 ? 10.393 -4.995 -6.160 1.00 0.00 32 ILE A CA 17
ATOM 27683 C C . ILE A 1 32 ? 10.654 -4.461 -4.748 1.00 0.00 32 ILE A C 17
ATOM 27684 O O . ILE A 1 32 ? 10.251 -3.340 -4.460 1.00 0.00 32 ILE A O 17
ATOM 27700 N N . THR A 1 33 ? 11.336 -5.190 -3.856 1.00 0.00 33 THR A N 17
ATOM 27701 C CA . THR A 1 33 ? 11.558 -4.692 -2.493 1.00 0.00 33 THR A CA 17
ATOM 27702 C C . THR A 1 33 ? 12.331 -3.376 -2.467 1.00 0.00 33 THR A C 17
ATOM 27703 O O . THR A 1 33 ? 12.026 -2.515 -1.646 1.00 0.00 33 THR A O 17
ATOM 27714 N N . LYS A 1 34 ? 13.321 -3.231 -3.348 1.00 0.00 34 LYS A N 17
ATOM 27715 C CA . LYS A 1 34 ? 14.057 -1.987 -3.538 1.00 0.00 34 LYS A CA 17
ATOM 27716 C C . LYS A 1 34 ? 13.071 -0.911 -3.959 1.00 0.00 34 LYS A C 17
ATOM 27717 O O . LYS A 1 34 ? 12.838 0.007 -3.185 1.00 0.00 34 LYS A O 17
ATOM 27736 N N . ARG A 1 35 ? 12.453 -1.050 -5.127 1.00 0.00 35 ARG A N 17
ATOM 27737 C CA . ARG A 1 35 ? 11.589 -0.072 -5.760 1.00 0.00 35 ARG A CA 17
ATOM 27738 C C . ARG A 1 35 ? 10.481 0.377 -4.810 1.00 0.00 35 ARG A C 17
ATOM 27739 O O . ARG A 1 35 ? 10.139 1.551 -4.759 1.00 0.00 35 ARG A O 17
ATOM 27760 N N . VAL A 1 36 ? 9.952 -0.547 -4.012 1.00 0.00 36 VAL A N 17
ATOM 27761 C CA . VAL A 1 36 ? 8.971 -0.278 -2.979 1.00 0.00 36 VAL A CA 17
ATOM 27762 C C . VAL A 1 36 ? 9.603 0.579 -1.873 1.00 0.00 36 VAL A C 17
ATOM 27763 O O . VAL A 1 36 ? 9.074 1.643 -1.562 1.00 0.00 36 VAL A O 17
ATOM 27776 N N . LYS A 1 37 ? 10.707 0.140 -1.254 1.00 0.00 37 LYS A N 17
ATOM 27777 C CA . LYS A 1 37 ? 11.375 0.887 -0.182 1.00 0.00 37 LYS A CA 17
ATOM 27778 C C . LYS A 1 37 ? 11.704 2.308 -0.609 1.00 0.00 37 LYS A C 17
ATOM 27779 O O . LYS A 1 37 ? 11.532 3.229 0.189 1.00 0.00 37 LYS A O 17
ATOM 27798 N N . GLU A 1 38 ? 12.190 2.460 -1.835 1.00 0.00 38 GLU A N 17
ATOM 27799 C CA . GLU A 1 38 ? 12.533 3.745 -2.427 1.00 0.00 38 GLU A CA 17
ATOM 27800 C C . GLU A 1 38 ? 11.284 4.640 -2.410 1.00 0.00 38 GLU A C 17
ATOM 27801 O O . GLU A 1 38 ? 11.315 5.712 -1.809 1.00 0.00 38 GLU A O 17
ATOM 27813 N N . VAL A 1 39 ? 10.154 4.180 -2.966 1.00 0.00 39 VAL A N 17
ATOM 27814 C CA . VAL A 1 39 ? 8.893 4.925 -2.970 1.00 0.00 39 VAL A CA 17
ATOM 27815 C C . VAL A 1 39 ? 8.438 5.284 -1.545 1.00 0.00 39 VAL A C 17
ATOM 27816 O O . VAL A 1 39 ? 7.972 6.404 -1.316 1.00 0.00 39 VAL A O 17
ATOM 27829 N N . LEU A 1 40 ? 8.542 4.362 -0.583 1.00 0.00 40 LEU A N 17
ATOM 27830 C CA . LEU A 1 40 ? 8.088 4.611 0.784 1.00 0.00 40 LEU A CA 17
ATOM 27831 C C . LEU A 1 40 ? 8.980 5.640 1.473 1.00 0.00 40 LEU A C 17
ATOM 27832 O O . LEU A 1 40 ? 8.445 6.538 2.115 1.00 0.00 40 LEU A O 17
ATOM 27848 N N . THR A 1 41 ? 10.304 5.545 1.346 1.00 0.00 41 THR A N 17
ATOM 27849 C CA . THR A 1 41 ? 11.241 6.545 1.835 1.00 0.00 41 THR A CA 17
ATOM 27850 C C . THR A 1 41 ? 10.955 7.898 1.181 1.00 0.00 41 THR A C 17
ATOM 27851 O O . THR A 1 41 ? 10.894 8.909 1.881 1.00 0.00 41 THR A O 17
ATOM 27862 N N . ASP A 1 42 ? 10.752 7.929 -0.136 1.00 0.00 42 ASP A N 17
ATOM 27863 C CA . ASP A 1 42 ? 10.528 9.149 -0.907 1.00 0.00 42 ASP A CA 17
ATOM 27864 C C . ASP A 1 42 ? 9.290 9.882 -0.411 1.00 0.00 42 ASP A C 17
ATOM 27865 O O . ASP A 1 42 ? 9.229 11.104 -0.463 1.00 0.00 42 ASP A O 17
ATOM 27874 N N . ASN A 1 43 ? 8.284 9.151 0.065 1.00 0.00 43 ASN A N 17
ATOM 27875 C CA . ASN A 1 43 ? 7.039 9.724 0.567 1.00 0.00 43 ASN A CA 17
ATOM 27876 C C . ASN A 1 43 ? 7.007 9.718 2.095 1.00 0.00 43 ASN A C 17
ATOM 27877 O O . ASN A 1 43 ? 5.993 10.069 2.694 1.00 0.00 43 ASN A O 17
ATOM 27888 N N . ASN A 1 44 ? 8.138 9.366 2.722 1.00 0.00 44 ASN A N 17
ATOM 27889 C CA . ASN A 1 44 ? 8.413 9.294 4.155 1.00 0.00 44 ASN A CA 17
ATOM 27890 C C . ASN A 1 44 ? 7.423 8.385 4.913 1.00 0.00 44 ASN A C 17
ATOM 27891 O O . ASN A 1 44 ? 7.250 8.530 6.127 1.00 0.00 44 ASN A O 17
ATOM 27902 N N . LEU A 1 45 ? 6.773 7.454 4.211 1.00 0.00 45 LEU A N 17
ATOM 27903 C CA . LEU A 1 45 ? 5.703 6.570 4.667 1.00 0.00 45 LEU A CA 17
ATOM 27904 C C . LEU A 1 45 ? 6.222 5.443 5.553 1.00 0.00 45 LEU A C 17
ATOM 27905 O O . LEU A 1 45 ? 7.091 4.676 5.132 1.00 0.00 45 LEU A O 17
ATOM 27921 N N . GLY A 1 46 ? 5.610 5.284 6.724 1.00 0.00 46 GLY A N 17
ATOM 27922 C CA . GLY A 1 46 ? 5.956 4.265 7.705 1.00 0.00 46 GLY A CA 17
ATOM 27923 C C . GLY A 1 46 ? 5.623 2.868 7.195 1.00 0.00 46 GLY A C 17
ATOM 27924 O O . GLY A 1 46 ? 4.443 2.573 7.000 1.00 0.00 46 GLY A O 17
ATOM 27928 N N . GLN A 1 47 ? 6.650 2.016 7.037 1.00 0.00 47 GLN A N 17
ATOM 27929 C CA . GLN A 1 47 ? 6.585 0.671 6.453 1.00 0.00 47 GLN A CA 17
ATOM 27930 C C . GLN A 1 47 ? 5.382 -0.142 6.930 1.00 0.00 47 GLN A C 17
ATOM 27931 O O . GLN A 1 47 ? 4.824 -0.909 6.146 1.00 0.00 47 GLN A O 17
ATOM 27945 N N . ARG A 1 48 ? 5.026 -0.043 8.218 1.00 0.00 48 ARG A N 17
ATOM 27946 C CA . ARG A 1 48 ? 3.941 -0.827 8.790 1.00 0.00 48 ARG A CA 17
ATOM 27947 C C . ARG A 1 48 ? 2.661 -0.591 8.005 1.00 0.00 48 ARG A C 17
ATOM 27948 O O . ARG A 1 48 ? 2.020 -1.557 7.633 1.00 0.00 48 ARG A O 17
ATOM 27969 N N . LEU A 1 49 ? 2.294 0.660 7.744 1.00 0.00 49 LEU A N 17
ATOM 27970 C CA . LEU A 1 49 ? 1.044 1.054 7.113 1.00 0.00 49 LEU A CA 17
ATOM 27971 C C . LEU A 1 49 ? 0.918 0.381 5.754 1.00 0.00 49 LEU A C 17
ATOM 27972 O O . LEU A 1 49 ? -0.099 -0.243 5.450 1.00 0.00 49 LEU A O 17
ATOM 27988 N N . PHE A 1 50 ? 1.965 0.510 4.941 1.00 0.00 50 PHE A N 17
ATOM 27989 C CA . PHE A 1 50 ? 2.085 -0.164 3.656 1.00 0.00 50 PHE A CA 17
ATOM 27990 C C . PHE A 1 50 ? 1.885 -1.686 3.779 1.00 0.00 50 PHE A C 17
ATOM 27991 O O . PHE A 1 50 ? 1.294 -2.288 2.880 1.00 0.00 50 PHE A O 17
ATOM 28008 N N . GLY A 1 51 ? 2.332 -2.333 4.859 1.00 0.00 51 GLY A N 17
ATOM 28009 C CA . GLY A 1 51 ? 2.028 -3.740 5.112 1.00 0.00 51 GLY A CA 17
ATOM 28010 C C . GLY A 1 51 ? 0.569 -3.897 5.474 1.00 0.00 51 GLY A C 17
ATOM 28011 O O . GLY A 1 51 ? -0.172 -4.498 4.713 1.00 0.00 51 GLY A O 17
ATOM 28015 N N . GLU A 1 52 ? 0.153 -3.329 6.596 1.00 0.00 52 GLU A N 17
ATOM 28016 C CA . GLU A 1 52 ? -1.160 -3.448 7.214 1.00 0.00 52 GLU A CA 17
ATOM 28017 C C . GLU A 1 52 ? -2.285 -3.216 6.198 1.00 0.00 52 GLU A C 17
ATOM 28018 O O . GLU A 1 52 ? -3.307 -3.898 6.222 1.00 0.00 52 GLU A O 17
ATOM 28030 N N . SER A 1 53 ? -2.095 -2.273 5.275 1.00 0.00 53 SER A N 17
ATOM 28031 C CA . SER A 1 53 ? -3.027 -1.955 4.217 1.00 0.00 53 SER A CA 17
ATOM 28032 C C . SER A 1 53 ? -2.906 -2.916 3.038 1.00 0.00 53 SER A C 17
ATOM 28033 O O . SER A 1 53 ? -3.867 -3.623 2.732 1.00 0.00 53 SER A O 17
ATOM 28041 N N . ILE A 1 54 ? -1.782 -2.900 2.316 1.00 0.00 54 ILE A N 17
ATOM 28042 C CA . ILE A 1 54 ? -1.701 -3.589 1.033 1.00 0.00 54 ILE A CA 17
ATOM 28043 C C . ILE A 1 54 ? -1.601 -5.087 1.296 1.00 0.00 54 ILE A C 17
ATOM 28044 O O . ILE A 1 54 ? -2.354 -5.861 0.711 1.00 0.00 54 ILE A O 17
ATOM 28060 N N . LEU A 1 55 ? -0.660 -5.479 2.150 1.00 0.00 55 LEU A N 17
ATOM 28061 C CA . LEU A 1 55 ? -0.234 -6.861 2.357 1.00 0.00 55 LEU A CA 17
ATOM 28062 C C . LEU A 1 55 ? -0.901 -7.552 3.544 1.00 0.00 55 LEU A C 17
ATOM 28063 O O . LEU A 1 55 ? -0.740 -8.762 3.686 1.00 0.00 55 LEU A O 17
ATOM 28079 N N . GLY A 1 56 ? -1.579 -6.817 4.423 1.00 0.00 56 GLY A N 17
ATOM 28080 C CA . GLY A 1 56 ? -2.021 -7.321 5.714 1.00 0.00 56 GLY A CA 17
ATOM 28081 C C . GLY A 1 56 ? -0.868 -7.924 6.528 1.00 0.00 56 GLY A C 17
ATOM 28082 O O . GLY A 1 56 ? -1.072 -8.950 7.182 1.00 0.00 56 GLY A O 17
ATOM 28086 N N . LEU A 1 57 ? 0.342 -7.345 6.474 1.00 0.00 57 LEU A N 17
ATOM 28087 C CA . LEU A 1 57 ? 1.495 -7.769 7.273 1.00 0.00 57 LEU A CA 17
ATOM 28088 C C . LEU A 1 57 ? 1.852 -6.654 8.248 1.00 0.00 57 LEU A C 17
ATOM 28089 O O . LEU A 1 57 ? 1.702 -5.480 7.916 1.00 0.00 57 LEU A O 17
ATOM 28105 N N . THR A 1 58 ? 2.395 -7.009 9.410 1.00 0.00 58 THR A N 17
ATOM 28106 C CA . THR A 1 58 ? 2.797 -6.037 10.415 1.00 0.00 58 THR A CA 17
ATOM 28107 C C . THR A 1 58 ? 4.298 -5.709 10.281 1.00 0.00 58 THR A C 17
ATOM 28108 O O . THR A 1 58 ? 4.995 -6.292 9.446 1.00 0.00 58 THR A O 17
ATOM 28119 N N . GLN A 1 59 ? 4.808 -4.739 11.052 1.00 0.00 59 GLN A N 17
ATOM 28120 C CA . GLN A 1 59 ? 6.093 -4.099 10.784 1.00 0.00 59 GLN A CA 17
ATOM 28121 C C . GLN A 1 59 ? 7.250 -5.087 10.869 1.00 0.00 59 GLN A C 17
ATOM 28122 O O . GLN A 1 59 ? 8.082 -5.069 9.970 1.00 0.00 59 GLN A O 17
ATOM 28136 N N . GLY A 1 60 ? 7.312 -5.942 11.895 1.00 0.00 60 GLY A N 17
ATOM 28137 C CA . GLY A 1 60 ? 8.401 -6.909 12.032 1.00 0.00 60 GLY A CA 17
ATOM 28138 C C . GLY A 1 60 ? 8.452 -7.889 10.855 1.00 0.00 60 GLY A C 17
ATOM 28139 O O . GLY A 1 60 ? 9.529 -8.337 10.456 1.00 0.00 60 GLY A O 17
ATOM 28143 N N . SER A 1 61 ? 7.295 -8.204 10.271 1.00 0.00 61 SER A N 17
ATOM 28144 C CA . SER A 1 61 ? 7.162 -9.116 9.149 1.00 0.00 61 SER A CA 17
ATOM 28145 C C . SER A 1 61 ? 7.588 -8.432 7.851 1.00 0.00 61 SER A C 17
ATOM 28146 O O . SER A 1 61 ? 8.399 -8.974 7.097 1.00 0.00 61 SER A O 17
ATOM 28154 N N . VAL A 1 62 ? 7.036 -7.245 7.583 1.00 0.00 62 VAL A N 17
ATOM 28155 C CA . VAL A 1 62 ? 7.236 -6.521 6.334 1.00 0.00 62 VAL A CA 17
ATOM 28156 C C . VAL A 1 62 ? 8.625 -5.867 6.298 1.00 0.00 62 VAL A C 17
ATOM 28157 O O . VAL A 1 62 ? 9.203 -5.719 5.221 1.00 0.00 62 VAL A O 17
ATOM 28170 N N . SER A 1 63 ? 9.195 -5.535 7.463 1.00 0.00 63 SER A N 17
ATOM 28171 C CA . SER A 1 63 ? 10.595 -5.184 7.634 1.00 0.00 63 SER A CA 17
ATOM 28172 C C . SER A 1 63 ? 11.421 -6.280 6.988 1.00 0.00 63 SER A C 17
ATOM 28173 O O . SER A 1 63 ? 12.265 -5.990 6.140 1.00 0.00 63 SER A O 17
ATOM 28181 N N . ASP A 1 64 ? 11.177 -7.531 7.379 1.00 0.00 64 ASP A N 17
ATOM 28182 C CA . ASP A 1 64 ? 11.980 -8.648 6.920 1.00 0.00 64 ASP A CA 17
ATOM 28183 C C . ASP A 1 64 ? 11.751 -8.928 5.452 1.00 0.00 64 ASP A C 17
ATOM 28184 O O . ASP A 1 64 ? 12.699 -9.259 4.746 1.00 0.00 64 ASP A O 17
ATOM 28193 N N . LEU A 1 65 ? 10.516 -8.764 4.972 1.00 0.00 65 LEU A N 17
ATOM 28194 C CA . LEU A 1 65 ? 10.206 -8.958 3.570 1.00 0.00 65 LEU A CA 17
ATOM 28195 C C . LEU A 1 65 ? 11.000 -7.988 2.703 1.00 0.00 65 LEU A C 17
ATOM 28196 O O . LEU A 1 65 ? 11.617 -8.389 1.719 1.00 0.00 65 LEU A O 17
ATOM 28212 N N . LEU A 1 66 ? 10.971 -6.705 3.069 1.00 0.00 66 LEU A N 17
ATOM 28213 C CA . LEU A 1 66 ? 11.622 -5.641 2.319 1.00 0.00 66 LEU A CA 17
ATOM 28214 C C . LEU A 1 66 ? 13.136 -5.694 2.480 1.00 0.00 66 LEU A C 17
ATOM 28215 O O . LEU A 1 66 ? 13.864 -5.404 1.535 1.00 0.00 66 LEU A O 17
ATOM 28231 N N . SER A 1 67 ? 13.610 -6.073 3.660 1.00 0.00 67 SER A N 17
ATOM 28232 C CA . SER A 1 67 ? 15.027 -6.268 3.945 1.00 0.00 67 SER A CA 17
ATOM 28233 C C . SER A 1 67 ? 15.589 -7.437 3.149 1.00 0.00 67 SER A C 17
ATOM 28234 O O . SER A 1 67 ? 16.492 -7.252 2.333 1.00 0.00 67 SER A O 17
ATOM 28242 N N . ARG A 1 68 ? 15.094 -8.647 3.406 1.00 0.00 68 ARG A N 17
ATOM 28243 C CA . ARG A 1 68 ? 15.666 -9.888 2.911 1.00 0.00 68 ARG A CA 17
ATOM 28244 C C . ARG A 1 68 ? 14.555 -10.651 2.197 1.00 0.00 68 ARG A C 17
ATOM 28245 O O . ARG A 1 68 ? 14.006 -11.596 2.778 1.00 0.00 68 ARG A O 17
ATOM 28266 N N . PRO A 1 69 ? 14.211 -10.277 0.951 1.00 0.00 69 PRO A N 17
ATOM 28267 C CA . PRO A 1 69 ? 13.290 -11.063 0.148 1.00 0.00 69 PRO A CA 17
ATOM 28268 C C . PRO A 1 69 ? 13.896 -12.444 -0.077 1.00 0.00 69 PRO A C 17
ATOM 28269 O O . PRO A 1 69 ? 15.113 -12.587 -0.252 1.00 0.00 69 PRO A O 17
ATOM 28280 N N . LYS A 1 70 ? 13.040 -13.458 -0.131 1.00 0.00 70 LYS A N 17
ATOM 28281 C CA . LYS A 1 70 ? 13.409 -14.753 -0.688 1.00 0.00 70 LYS A CA 17
ATOM 28282 C C . LYS A 1 70 ? 13.067 -14.725 -2.184 1.00 0.00 70 LYS A C 17
ATOM 28283 O O . LYS A 1 70 ? 12.239 -13.908 -2.600 1.00 0.00 70 LYS A O 17
ATOM 28302 N N . PRO A 1 71 ? 13.733 -15.539 -3.012 1.00 0.00 71 PRO A N 17
ATOM 28303 C CA . PRO A 1 71 ? 13.608 -15.433 -4.462 1.00 0.00 71 PRO A CA 17
ATOM 28304 C C . PRO A 1 71 ? 12.266 -15.999 -4.925 1.00 0.00 71 PRO A C 17
ATOM 28305 O O . PRO A 1 71 ? 11.657 -16.816 -4.224 1.00 0.00 71 PRO A O 17
ATOM 28316 N N . TRP A 1 72 ? 11.832 -15.625 -6.131 1.00 0.00 72 TRP A N 17
ATOM 28317 C CA . TRP A 1 72 ? 10.587 -16.118 -6.711 1.00 0.00 72 TRP A CA 17
ATOM 28318 C C . TRP A 1 72 ? 10.590 -17.652 -6.776 1.00 0.00 72 TRP A C 17
ATOM 28319 O O . TRP A 1 72 ? 9.577 -18.273 -6.455 1.00 0.00 72 TRP A O 17
ATOM 28340 N N . HIS A 1 73 ? 11.728 -18.284 -7.092 1.00 0.00 73 HIS A N 17
ATOM 28341 C CA . HIS A 1 73 ? 11.833 -19.742 -7.138 1.00 0.00 73 HIS A CA 17
ATOM 28342 C C . HIS A 1 73 ? 11.614 -20.432 -5.783 1.00 0.00 73 HIS A C 17
ATOM 28343 O O . HIS A 1 73 ? 11.281 -21.618 -5.761 1.00 0.00 73 HIS A O 17
ATOM 28357 N N . LYS A 1 74 ? 11.847 -19.742 -4.660 1.00 0.00 74 LYS A N 17
ATOM 28358 C CA . LYS A 1 74 ? 11.683 -20.292 -3.308 1.00 0.00 74 LYS A CA 17
ATOM 28359 C C . LYS A 1 74 ? 10.255 -20.091 -2.832 1.00 0.00 74 LYS A C 17
ATOM 28360 O O . LYS A 1 74 ? 9.717 -20.932 -2.112 1.00 0.00 74 LYS A O 17
ATOM 28379 N N . LEU A 1 75 ? 9.659 -18.947 -3.158 1.00 0.00 75 LEU A N 17
ATOM 28380 C CA . LEU A 1 75 ? 8.338 -18.577 -2.682 1.00 0.00 75 LEU A CA 17
ATOM 28381 C C . LEU A 1 75 ? 7.310 -19.349 -3.500 1.00 0.00 75 LEU A C 17
ATOM 28382 O O . LEU A 1 75 ? 7.394 -19.369 -4.723 1.00 0.00 75 LEU A O 17
ATOM 28398 N N . SER A 1 76 ? 6.322 -19.958 -2.852 1.00 0.00 76 SER A N 17
ATOM 28399 C CA . SER A 1 76 ? 5.163 -20.556 -3.517 1.00 0.00 76 SER A CA 17
ATOM 28400 C C . SER A 1 76 ? 4.090 -19.481 -3.758 1.00 0.00 76 SER A C 17
ATOM 28401 O O . SER A 1 76 ? 4.324 -18.327 -3.421 1.00 0.00 76 SER A O 17
ATOM 28409 N N . LEU A 1 77 ? 2.895 -19.801 -4.275 1.00 0.00 77 LEU A N 17
ATOM 28410 C CA . LEU A 1 77 ? 1.823 -18.815 -4.518 1.00 0.00 77 LEU A CA 17
ATOM 28411 C C . LEU A 1 77 ? 1.559 -17.947 -3.282 1.00 0.00 77 LEU A C 17
ATOM 28412 O O . LEU A 1 77 ? 1.648 -16.725 -3.324 1.00 0.00 77 LEU A O 17
ATOM 28428 N N . LYS A 1 78 ? 1.273 -18.592 -2.155 1.00 0.00 78 LYS A N 17
ATOM 28429 C CA . LYS A 1 78 ? 1.120 -17.976 -0.839 1.00 0.00 78 LYS A CA 17
ATOM 28430 C C . LYS A 1 78 ? 2.359 -17.188 -0.379 1.00 0.00 78 LYS A C 17
ATOM 28431 O O . LYS A 1 78 ? 2.244 -16.237 0.394 1.00 0.00 78 LYS A O 17
ATOM 28450 N N . GLY A 1 79 ? 3.541 -17.571 -0.854 1.00 0.00 79 GLY A N 17
ATOM 28451 C CA . GLY A 1 79 ? 4.802 -16.848 -0.728 1.00 0.00 79 GLY A CA 17
ATOM 28452 C C . GLY A 1 79 ? 4.837 -15.566 -1.551 1.00 0.00 79 GLY A C 17
ATOM 28453 O O . GLY A 1 79 ? 5.376 -14.553 -1.115 1.00 0.00 79 GLY A O 17
ATOM 28457 N N . ARG A 1 80 ? 4.308 -15.628 -2.768 1.00 0.00 80 ARG A N 17
ATOM 28458 C CA . ARG A 1 80 ? 4.436 -14.609 -3.800 1.00 0.00 80 ARG A CA 17
ATOM 28459 C C . ARG A 1 80 ? 3.327 -13.572 -3.718 1.00 0.00 80 ARG A C 17
ATOM 28460 O O . ARG A 1 80 ? 3.521 -12.461 -4.197 1.00 0.00 80 ARG A O 17
ATOM 28481 N N . GLU A 1 81 ? 2.220 -13.906 -3.051 1.00 0.00 81 GLU A N 17
ATOM 28482 C CA . GLU A 1 81 ? 1.064 -13.063 -2.754 1.00 0.00 81 GLU A CA 17
ATOM 28483 C C . GLU A 1 81 ? 1.472 -11.604 -2.520 1.00 0.00 81 GLU A C 17
ATOM 28484 O O . GLU A 1 81 ? 1.004 -10.742 -3.271 1.00 0.00 81 GLU A O 17
ATOM 28496 N N . PRO A 1 82 ? 2.343 -11.296 -1.537 1.00 0.00 82 PRO A N 17
ATOM 28497 C CA . PRO A 1 82 ? 2.637 -9.915 -1.235 1.00 0.00 82 PRO A CA 17
ATOM 28498 C C . PRO A 1 82 ? 3.431 -9.252 -2.358 1.00 0.00 82 PRO A C 17
ATOM 28499 O O . PRO A 1 82 ? 3.092 -8.144 -2.753 1.00 0.00 82 PRO A O 17
ATOM 28510 N N . PHE A 1 83 ? 4.464 -9.911 -2.892 1.00 0.00 83 PHE A N 17
ATOM 28511 C CA . PHE A 1 83 ? 5.327 -9.339 -3.921 1.00 0.00 83 PHE A CA 17
ATOM 28512 C C . PHE A 1 83 ? 4.555 -9.054 -5.210 1.00 0.00 83 PHE A C 17
ATOM 28513 O O . PHE A 1 83 ? 4.840 -8.053 -5.868 1.00 0.00 83 PHE A O 17
ATOM 28530 N N . VAL A 1 84 ? 3.562 -9.881 -5.552 1.00 0.00 84 VAL A N 17
ATOM 28531 C CA . VAL A 1 84 ? 2.622 -9.567 -6.620 1.00 0.00 84 VAL A CA 17
ATOM 28532 C C . VAL A 1 84 ? 1.884 -8.285 -6.255 1.00 0.00 84 VAL A C 17
ATOM 28533 O O . VAL A 1 84 ? 1.887 -7.350 -7.058 1.00 0.00 84 VAL A O 17
ATOM 28546 N N . ARG A 1 85 ? 1.293 -8.186 -5.053 1.00 0.00 85 ARG A N 17
ATOM 28547 C CA . ARG A 1 85 ? 0.569 -6.983 -4.700 1.00 0.00 85 ARG A CA 17
ATOM 28548 C C . ARG A 1 85 ? 1.485 -5.763 -4.775 1.00 0.00 85 ARG A C 17
ATOM 28549 O O . ARG A 1 85 ? 1.056 -4.759 -5.329 1.00 0.00 85 ARG A O 17
ATOM 28570 N N . MET A 1 86 ? 2.722 -5.829 -4.270 1.00 0.00 86 MET A N 17
ATOM 28571 C CA . MET A 1 86 ? 3.714 -4.775 -4.335 1.00 0.00 86 MET A CA 17
ATOM 28572 C C . MET A 1 86 ? 3.982 -4.333 -5.765 1.00 0.00 86 MET A C 17
ATOM 28573 O O . MET A 1 86 ? 3.988 -3.133 -6.020 1.00 0.00 86 MET A O 17
ATOM 28587 N N . GLN A 1 87 ? 4.222 -5.271 -6.682 1.00 0.00 87 GLN A N 17
ATOM 28588 C CA . GLN A 1 87 ? 4.450 -4.945 -8.082 1.00 0.00 87 GLN A CA 17
ATOM 28589 C C . GLN A 1 87 ? 3.265 -4.136 -8.626 1.00 0.00 87 GLN A C 17
ATOM 28590 O O . GLN A 1 87 ? 3.468 -3.101 -9.258 1.00 0.00 87 GLN A O 17
ATOM 28604 N N . LEU A 1 88 ? 2.028 -4.585 -8.395 1.00 0.00 88 LEU A N 17
ATOM 28605 C CA . LEU A 1 88 ? 0.862 -3.886 -8.932 1.00 0.00 88 LEU A CA 17
ATOM 28606 C C . LEU A 1 88 ? 0.568 -2.588 -8.183 1.00 0.00 88 LEU A C 17
ATOM 28607 O O . LEU A 1 88 ? 0.131 -1.631 -8.814 1.00 0.00 88 LEU A O 17
ATOM 28623 N N . TRP A 1 89 ? 0.880 -2.497 -6.888 1.00 0.00 89 TRP A N 17
ATOM 28624 C CA . TRP A 1 89 ? 0.774 -1.263 -6.128 1.00 0.00 89 TRP A CA 17
ATOM 28625 C C . TRP A 1 89 ? 1.727 -0.245 -6.736 1.00 0.00 89 TRP A C 17
ATOM 28626 O O . TRP A 1 89 ? 1.361 0.904 -6.932 1.00 0.00 89 TRP A O 17
ATOM 28647 N N . LEU A 1 90 ? 2.938 -0.658 -7.111 1.00 0.00 90 LEU A N 17
ATOM 28648 C CA . LEU A 1 90 ? 3.871 0.212 -7.810 1.00 0.00 90 LEU A CA 17
ATOM 28649 C C . LEU A 1 90 ? 3.331 0.649 -9.180 1.00 0.00 90 LEU A C 17
ATOM 28650 O O . LEU A 1 90 ? 3.775 1.664 -9.698 1.00 0.00 90 LEU A O 17
ATOM 28666 N N . ASN A 1 91 ? 2.429 -0.106 -9.818 1.00 0.00 91 ASN A N 17
ATOM 28667 C CA . ASN A 1 91 ? 1.879 0.231 -11.138 1.00 0.00 91 ASN A CA 17
ATOM 28668 C C . ASN A 1 91 ? 0.659 1.153 -11.040 1.00 0.00 91 ASN A C 17
ATOM 28669 O O . ASN A 1 91 ? 0.149 1.575 -12.083 1.00 0.00 91 ASN A O 17
ATOM 28680 N N . ASP A 1 92 ? 0.134 1.427 -9.848 1.00 0.00 92 ASP A N 17
ATOM 28681 C CA . ASP A 1 92 ? -1.031 2.291 -9.653 1.00 0.00 92 ASP A CA 17
ATOM 28682 C C . ASP A 1 92 ? -0.559 3.741 -9.499 1.00 0.00 92 ASP A C 17
ATOM 28683 O O . ASP A 1 92 ? 0.488 3.955 -8.894 1.00 0.00 92 ASP A O 17
ATOM 28692 N N . PRO A 1 93 ? -1.305 4.747 -9.991 1.00 0.00 93 PRO A N 17
ATOM 28693 C CA . PRO A 1 93 ? -0.945 6.151 -9.823 1.00 0.00 93 PRO A CA 17
ATOM 28694 C C . PRO A 1 93 ? -1.300 6.633 -8.412 1.00 0.00 93 PRO A C 17
ATOM 28695 O O . PRO A 1 93 ? -0.451 7.136 -7.684 1.00 0.00 93 PRO A O 17
ATOM 28706 N N . HIS A 1 94 ? -2.551 6.426 -7.987 1.00 0.00 94 HIS A N 17
ATOM 28707 C CA . HIS A 1 94 ? -3.072 6.797 -6.677 1.00 0.00 94 HIS A CA 17
ATOM 28708 C C . HIS A 1 94 ? -2.566 5.859 -5.564 1.00 0.00 94 HIS A C 17
ATOM 28709 O O . HIS A 1 94 ? -3.200 5.747 -4.514 1.00 0.00 94 HIS A O 17
ATOM 28723 N N . ASN A 1 95 ? -1.486 5.110 -5.792 1.00 0.00 95 ASN A N 17
ATOM 28724 C CA . ASN A 1 95 ? -0.990 4.064 -4.902 1.00 0.00 95 ASN A CA 17
ATOM 28725 C C . ASN A 1 95 ? -0.581 4.626 -3.543 1.00 0.00 95 ASN A C 17
ATOM 28726 O O . ASN A 1 95 ? -1.118 4.218 -2.513 1.00 0.00 95 ASN A O 17
ATOM 28737 N N . VAL A 1 96 ? 0.340 5.581 -3.533 1.00 0.00 96 VAL A N 17
ATOM 28738 C CA . VAL A 1 96 ? 0.808 6.308 -2.372 1.00 0.00 96 VAL A CA 17
ATOM 28739 C C . VAL A 1 96 ? -0.330 7.181 -1.837 1.00 0.00 96 VAL A C 17
ATOM 28740 O O . VAL A 1 96 ? -0.451 7.375 -0.630 1.00 0.00 96 VAL A O 17
ATOM 28753 N N . GLU A 1 97 ? -1.174 7.698 -2.726 1.00 0.00 97 GLU A N 17
ATOM 28754 C CA . GLU A 1 97 ? -2.221 8.655 -2.396 1.00 0.00 97 GLU A CA 17
ATOM 28755 C C . GLU A 1 97 ? -3.293 8.036 -1.499 1.00 0.00 97 GLU A C 17
ATOM 28756 O O . GLU A 1 97 ? -3.533 8.528 -0.393 1.00 0.00 97 GLU A O 17
ATOM 28768 N N . LYS A 1 98 ? -3.943 6.956 -1.948 1.00 0.00 98 LYS A N 17
ATOM 28769 C CA . LYS A 1 98 ? -4.919 6.233 -1.149 1.00 0.00 98 LYS A CA 17
ATOM 28770 C C . LYS A 1 98 ? -4.236 5.637 0.088 1.00 0.00 98 LYS A C 17
ATOM 28771 O O . LYS A 1 98 ? -4.827 5.658 1.164 1.00 0.00 98 LYS A O 17
ATOM 28790 N N . LEU A 1 99 ? -2.979 5.177 -0.027 1.00 0.00 99 LEU A N 17
ATOM 28791 C CA . LEU A 1 99 ? -2.207 4.700 1.120 1.00 0.00 99 LEU A CA 17
ATOM 28792 C C . LEU A 1 99 ? -2.101 5.780 2.198 1.00 0.00 99 LEU A C 17
ATOM 28793 O O . LEU A 1 99 ? -2.299 5.475 3.371 1.00 0.00 99 LEU A O 17
ATOM 28809 N N . ARG A 1 100 ? -1.794 7.033 1.843 1.00 0.00 100 ARG A N 17
ATOM 28810 C CA . ARG A 1 100 ? -1.698 8.102 2.837 1.00 0.00 100 ARG A CA 17
ATOM 28811 C C . ARG A 1 100 ? -3.018 8.303 3.560 1.00 0.00 100 ARG A C 17
ATOM 28812 O O . ARG A 1 100 ? -3.027 8.568 4.767 1.00 0.00 100 ARG A O 17
ATOM 28833 N N . ASP A 1 101 ? -4.117 8.205 2.820 1.00 0.00 101 ASP A N 17
ATOM 28834 C CA . ASP A 1 101 ? -5.454 8.529 3.298 1.00 0.00 101 ASP A CA 17
ATOM 28835 C C . ASP A 1 101 ? -5.910 7.605 4.428 1.00 0.00 101 ASP A C 17
ATOM 28836 O O . ASP A 1 101 ? -6.744 8.002 5.237 1.00 0.00 101 ASP A O 17
ATOM 28845 N N . MET A 1 102 ? -5.281 6.433 4.565 1.00 0.00 102 MET A N 17
ATOM 28846 C CA . MET A 1 102 ? -5.380 5.531 5.712 1.00 0.00 102 MET A CA 17
ATOM 28847 C C . MET A 1 102 ? -5.111 6.268 7.027 1.00 0.00 102 MET A C 17
ATOM 28848 O O . MET A 1 102 ? -5.938 6.236 7.942 1.00 0.00 102 MET A O 17
ATOM 28862 N N . LYS A 1 103 ? -3.957 6.937 7.129 1.00 0.00 103 LYS A N 17
ATOM 28863 C CA . LYS A 1 103 ? -3.578 7.736 8.295 1.00 0.00 103 LYS A CA 17
ATOM 28864 C C . LYS A 1 103 ? -4.264 9.096 8.282 1.00 0.00 103 LYS A C 17
ATOM 28865 O O . LYS A 1 103 ? -4.487 9.669 9.351 1.00 0.00 103 LYS A O 17
ATOM 28884 N N . LYS A 1 104 ? -4.552 9.631 7.089 1.00 0.00 104 LYS A N 17
ATOM 28885 C CA . LYS A 1 104 ? -4.880 11.004 6.828 1.00 0.00 104 LYS A CA 17
ATOM 28886 C C . LYS A 1 104 ? -3.998 11.921 7.680 1.00 0.00 104 LYS A C 17
ATOM 28887 O O . LYS A 1 104 ? -2.777 11.836 7.539 1.00 0.00 104 LYS A O 17
ATOM 28906 N N . LEU A 1 105 ? -4.597 12.751 8.543 1.00 0.00 105 LEU A N 17
ATOM 28907 C CA . LEU A 1 105 ? -3.999 13.878 9.253 1.00 0.00 105 LEU A CA 17
ATOM 28908 C C . LEU A 1 105 ? -2.640 13.499 9.834 1.00 0.00 105 LEU A C 17
ATOM 28909 O O . LEU A 1 105 ? -2.557 12.827 10.867 1.00 0.00 105 LEU A O 17
ATOM 28925 N N . SER A 1 106 ? -1.593 13.881 9.107 1.00 0.00 106 SER A N 17
ATOM 28926 C CA . SER A 1 106 ? -0.179 13.690 9.358 1.00 0.00 106 SER A CA 17
ATOM 28927 C C . SER A 1 106 ? 0.542 14.414 8.208 1.00 0.00 106 SER A C 17
ATOM 28928 O O . SER A 1 106 ? -0.078 14.748 7.194 1.00 0.00 106 SER A O 17
ATOM 28936 N N . GLY A 1 107 ? 1.854 14.603 8.325 1.00 0.00 107 GLY A N 17
ATOM 28937 C CA . GLY A 1 107 ? 2.729 14.946 7.219 1.00 0.00 107 GLY A CA 17
ATOM 28938 C C . GLY A 1 107 ? 3.073 16.432 7.188 1.00 0.00 107 GLY A C 17
ATOM 28939 O O . GLY A 1 107 ? 2.264 17.227 6.712 1.00 0.00 107 GLY A O 17
ATOM 28943 N N . PRO A 1 108 ? 4.270 16.846 7.633 1.00 0.00 108 PRO A N 17
ATOM 28944 C CA . PRO A 1 108 ? 4.848 18.123 7.242 1.00 0.00 108 PRO A CA 17
ATOM 28945 C C . PRO A 1 108 ? 5.218 18.028 5.759 1.00 0.00 108 PRO A C 17
ATOM 28946 O O . PRO A 1 108 ? 6.317 17.589 5.403 1.00 0.00 108 PRO A O 17
ATOM 28957 N N . SER A 1 109 ? 4.256 18.308 4.887 1.00 0.00 109 SER A N 17
ATOM 28958 C CA . SER A 1 109 ? 4.405 18.365 3.447 1.00 0.00 109 SER A CA 17
ATOM 28959 C C . SER A 1 109 ? 3.153 19.067 2.927 1.00 0.00 109 SER A C 17
ATOM 28960 O O . SER A 1 109 ? 2.038 18.623 3.234 1.00 0.00 109 SER A O 17
ATOM 28968 N N . SER A 1 110 ? 3.328 20.158 2.189 1.00 0.00 110 SER A N 17
ATOM 28969 C CA . SER A 1 110 ? 2.253 20.939 1.586 1.00 0.00 110 SER A CA 17
ATOM 28970 C C . SER A 1 110 ? 1.752 20.230 0.317 1.00 0.00 110 SER A C 17
ATOM 28971 O O . SER A 1 110 ? 2.566 19.636 -0.408 1.00 0.00 110 SER A O 17
ATOM 28979 N N . GLY A 1 111 ? 0.458 20.273 -0.001 1.00 0.00 111 GLY A N 17
ATOM 28980 C CA . GLY A 1 111 ? -0.094 19.659 -1.203 1.00 0.00 111 GLY A CA 17
ATOM 28981 C C . GLY A 1 111 ? -1.602 19.567 -1.093 1.00 0.00 111 GLY A C 17
ATOM 28982 O O . GLY A 1 111 ? -2.249 20.633 -1.058 1.00 0.00 111 GLY A O 17
ATOM 28986 N N . GLY A 1 1 ? -36.099 14.069 20.870 1.00 0.00 1 GLY A N 18
ATOM 28987 C CA . GLY A 1 1 ? -35.817 14.110 19.423 1.00 0.00 1 GLY A CA 18
ATOM 28988 C C . GLY A 1 1 ? -35.206 12.787 18.999 1.00 0.00 1 GLY A C 18
ATOM 28989 O O . GLY A 1 1 ? -35.263 11.839 19.774 1.00 0.00 1 GLY A O 18
ATOM 28993 N N . SER A 1 2 ? -34.620 12.722 17.806 1.00 0.00 2 SER A N 18
ATOM 28994 C CA . SER A 1 2 ? -33.767 11.625 17.367 1.00 0.00 2 SER A CA 18
ATOM 28995 C C . SER A 1 2 ? -32.706 12.232 16.443 1.00 0.00 2 SER A C 18
ATOM 28996 O O . SER A 1 2 ? -32.782 13.423 16.123 1.00 0.00 2 SER A O 18
ATOM 29004 N N . SER A 1 3 ? -31.711 11.452 16.037 1.00 0.00 3 SER A N 18
ATOM 29005 C CA . SER A 1 3 ? -30.677 11.801 15.070 1.00 0.00 3 SER A CA 18
ATOM 29006 C C . SER A 1 3 ? -30.105 10.490 14.518 1.00 0.00 3 SER A C 18
ATOM 29007 O O . SER A 1 3 ? -30.369 9.423 15.073 1.00 0.00 3 SER A O 18
ATOM 29015 N N . GLY A 1 4 ? -29.306 10.563 13.457 1.00 0.00 4 GLY A N 18
ATOM 29016 C CA . GLY A 1 4 ? -28.593 9.430 12.897 1.00 0.00 4 GLY A CA 18
ATOM 29017 C C . GLY A 1 4 ? -27.703 9.926 11.765 1.00 0.00 4 GLY A C 18
ATOM 29018 O O . GLY A 1 4 ? -27.858 11.059 11.301 1.00 0.00 4 GLY A O 18
ATOM 29022 N N . SER A 1 5 ? -26.778 9.082 11.325 1.00 0.00 5 SER A N 18
ATOM 29023 C CA . SER A 1 5 ? -25.832 9.365 10.258 1.00 0.00 5 SER A CA 18
ATOM 29024 C C . SER A 1 5 ? -25.331 8.029 9.708 1.00 0.00 5 SER A C 18
ATOM 29025 O O . SER A 1 5 ? -25.609 6.981 10.301 1.00 0.00 5 SER A O 18
ATOM 29033 N N . SER A 1 6 ? -24.608 8.056 8.588 1.00 0.00 6 SER A N 18
ATOM 29034 C CA . SER A 1 6 ? -23.749 7.004 8.049 1.00 0.00 6 SER A CA 18
ATOM 29035 C C . SER A 1 6 ? -23.237 7.464 6.687 1.00 0.00 6 SER A C 18
ATOM 29036 O O . SER A 1 6 ? -23.847 8.307 6.019 1.00 0.00 6 SER A O 18
ATOM 29044 N N . GLY A 1 7 ? -22.150 6.860 6.230 1.00 0.00 7 GLY A N 18
ATOM 29045 C CA . GLY A 1 7 ? -21.730 6.860 4.843 1.00 0.00 7 GLY A CA 18
ATOM 29046 C C . GLY A 1 7 ? -21.298 5.441 4.503 1.00 0.00 7 GLY A C 18
ATOM 29047 O O . GLY A 1 7 ? -21.381 4.544 5.348 1.00 0.00 7 GLY A O 18
ATOM 29051 N N . TYR A 1 8 ? -20.907 5.218 3.251 1.00 0.00 8 TYR A N 18
ATOM 29052 C CA . TYR A 1 8 ? -20.342 3.965 2.766 1.00 0.00 8 TYR A CA 18
ATOM 29053 C C . TYR A 1 8 ? -19.791 4.180 1.357 1.00 0.00 8 TYR A C 18
ATOM 29054 O O . TYR A 1 8 ? -20.144 5.165 0.699 1.00 0.00 8 TYR A O 18
ATOM 29072 N N . SER A 1 9 ? -18.935 3.283 0.877 1.00 0.00 9 SER A N 18
ATOM 29073 C CA . SER A 1 9 ? -18.337 3.335 -0.450 1.00 0.00 9 SER A CA 18
ATOM 29074 C C . SER A 1 9 ? -18.020 1.904 -0.915 1.00 0.00 9 SER A C 18
ATOM 29075 O O . SER A 1 9 ? -18.336 0.940 -0.213 1.00 0.00 9 SER A O 18
ATOM 29083 N N . GLY A 1 10 ? -17.388 1.751 -2.080 1.00 0.00 10 GLY A N 18
ATOM 29084 C CA . GLY A 1 10 ? -16.878 0.470 -2.544 1.00 0.00 10 GLY A CA 18
ATOM 29085 C C . GLY A 1 10 ? -15.903 0.675 -3.697 1.00 0.00 10 GLY A C 18
ATOM 29086 O O . GLY A 1 10 ? -16.030 1.639 -4.462 1.00 0.00 10 GLY A O 18
ATOM 29090 N N . SER A 1 11 ? -14.942 -0.233 -3.852 1.00 0.00 11 SER A N 18
ATOM 29091 C CA . SER A 1 11 ? -13.837 -0.121 -4.795 1.00 0.00 11 SER A CA 18
ATOM 29092 C C . SER A 1 11 ? -13.474 -1.519 -5.287 1.00 0.00 11 SER A C 18
ATOM 29093 O O . SER A 1 11 ? -13.047 -2.347 -4.480 1.00 0.00 11 SER A O 18
ATOM 29101 N N . GLN A 1 12 ? -13.634 -1.779 -6.591 1.00 0.00 12 GLN A N 18
ATOM 29102 C CA . GLN A 1 12 ? -13.376 -3.077 -7.218 1.00 0.00 12 GLN A CA 18
ATOM 29103 C C . GLN A 1 12 ? -14.126 -4.194 -6.466 1.00 0.00 12 GLN A C 18
ATOM 29104 O O . GLN A 1 12 ? -15.143 -3.942 -5.814 1.00 0.00 12 GLN A O 18
ATOM 29118 N N . ALA A 1 13 ? -13.668 -5.436 -6.591 1.00 0.00 13 ALA A N 18
ATOM 29119 C CA . ALA A 1 13 ? -14.038 -6.548 -5.735 1.00 0.00 13 ALA A CA 18
ATOM 29120 C C . ALA A 1 13 ? -12.751 -7.310 -5.381 1.00 0.00 13 ALA A C 18
ATOM 29121 O O . ALA A 1 13 ? -11.766 -7.198 -6.128 1.00 0.00 13 ALA A O 18
ATOM 29128 N N . PRO A 1 14 ? -12.719 -8.081 -4.281 1.00 0.00 14 PRO A N 18
ATOM 29129 C CA . PRO A 1 14 ? -11.556 -8.857 -3.878 1.00 0.00 14 PRO A CA 18
ATOM 29130 C C . PRO A 1 14 ? -11.463 -10.134 -4.721 1.00 0.00 14 PRO A C 18
ATOM 29131 O O . PRO A 1 14 ? -12.135 -11.132 -4.438 1.00 0.00 14 PRO A O 18
ATOM 29142 N N . GLY A 1 15 ? -10.628 -10.119 -5.755 1.00 0.00 15 GLY A N 18
ATOM 29143 C CA . GLY A 1 15 ? -10.284 -11.320 -6.499 1.00 0.00 15 GLY A CA 18
ATOM 29144 C C . GLY A 1 15 ? -9.505 -12.288 -5.608 1.00 0.00 15 GLY A C 18
ATOM 29145 O O . GLY A 1 15 ? -8.852 -11.860 -4.649 1.00 0.00 15 GLY A O 18
ATOM 29149 N N . GLY A 1 16 ? -9.532 -13.576 -5.946 1.00 0.00 16 GLY A N 18
ATOM 29150 C CA . GLY A 1 16 ? -8.605 -14.587 -5.462 1.00 0.00 16 GLY A CA 18
ATOM 29151 C C . GLY A 1 16 ? -7.200 -14.193 -5.883 1.00 0.00 16 GLY A C 18
ATOM 29152 O O . GLY A 1 16 ? -6.788 -14.479 -7.007 1.00 0.00 16 GLY A O 18
ATOM 29156 N N . ILE A 1 17 ? -6.489 -13.490 -4.998 1.00 0.00 17 ILE A N 18
ATOM 29157 C CA . ILE A 1 17 ? -5.150 -12.966 -5.243 1.00 0.00 17 ILE A CA 18
ATOM 29158 C C . ILE A 1 17 ? -4.238 -14.100 -5.720 1.00 0.00 17 ILE A C 18
ATOM 29159 O O . ILE A 1 17 ? -3.479 -13.904 -6.665 1.00 0.00 17 ILE A O 18
ATOM 29175 N N . GLN A 1 18 ? -4.339 -15.298 -5.130 1.00 0.00 18 GLN A N 18
ATOM 29176 C CA . GLN A 1 18 ? -3.484 -16.414 -5.505 1.00 0.00 18 GLN A CA 18
ATOM 29177 C C . GLN A 1 18 ? -3.693 -16.843 -6.963 1.00 0.00 18 GLN A C 18
ATOM 29178 O O . GLN A 1 18 ? -2.713 -17.197 -7.606 1.00 0.00 18 GLN A O 18
ATOM 29192 N N . GLU A 1 19 ? -4.914 -16.789 -7.502 1.00 0.00 19 GLU A N 18
ATOM 29193 C CA . GLU A 1 19 ? -5.209 -17.126 -8.894 1.00 0.00 19 GLU A CA 18
ATOM 29194 C C . GLU A 1 19 ? -4.509 -16.148 -9.843 1.00 0.00 19 GLU A C 18
ATOM 29195 O O . GLU A 1 19 ? -4.019 -16.547 -10.899 1.00 0.00 19 GLU A O 18
ATOM 29207 N N . ILE A 1 20 ? -4.423 -14.870 -9.467 1.00 0.00 20 ILE A N 18
ATOM 29208 C CA . ILE A 1 20 ? -3.750 -13.864 -10.268 1.00 0.00 20 ILE A CA 18
ATOM 29209 C C . ILE A 1 20 ? -2.235 -14.036 -10.126 1.00 0.00 20 ILE A C 18
ATOM 29210 O O . ILE A 1 20 ? -1.524 -13.980 -11.127 1.00 0.00 20 ILE A O 18
ATOM 29226 N N . VAL A 1 21 ? -1.734 -14.280 -8.914 1.00 0.00 21 VAL A N 18
ATOM 29227 C CA . VAL A 1 21 ? -0.331 -14.583 -8.630 1.00 0.00 21 VAL A CA 18
ATOM 29228 C C . VAL A 1 21 ? 0.113 -15.823 -9.406 1.00 0.00 21 VAL A C 18
ATOM 29229 O O . VAL A 1 21 ? 1.267 -15.917 -9.823 1.00 0.00 21 VAL A O 18
ATOM 29242 N N . ALA A 1 22 ? -0.798 -16.771 -9.612 1.00 0.00 22 ALA A N 18
ATOM 29243 C CA . ALA A 1 22 ? -0.557 -17.981 -10.379 1.00 0.00 22 ALA A CA 18
ATOM 29244 C C . ALA A 1 22 ? -0.171 -17.618 -11.805 1.00 0.00 22 ALA A C 18
ATOM 29245 O O . ALA A 1 22 ? 0.734 -18.217 -12.386 1.00 0.00 22 ALA A O 18
ATOM 29252 N N . MET A 1 23 ? -0.903 -16.655 -12.359 1.00 0.00 23 MET A N 18
ATOM 29253 C CA . MET A 1 23 ? -0.735 -16.153 -13.701 1.00 0.00 23 MET A CA 18
ATOM 29254 C C . MET A 1 23 ? 0.475 -15.222 -13.794 1.00 0.00 23 MET A C 18
ATOM 29255 O O . MET A 1 23 ? 0.989 -15.051 -14.897 1.00 0.00 23 MET A O 18
ATOM 29269 N N . SER A 1 24 ? 0.919 -14.606 -12.691 1.00 0.00 24 SER A N 18
ATOM 29270 C CA . SER A 1 24 ? 2.000 -13.631 -12.711 1.00 0.00 24 SER A CA 18
ATOM 29271 C C . SER A 1 24 ? 3.293 -14.263 -13.246 1.00 0.00 24 SER A C 18
ATOM 29272 O O . SER A 1 24 ? 3.592 -15.415 -12.906 1.00 0.00 24 SER A O 18
ATOM 29280 N N . PRO A 1 25 ? 4.075 -13.521 -14.050 1.00 0.00 25 PRO A N 18
ATOM 29281 C CA . PRO A 1 25 ? 5.421 -13.920 -14.416 1.00 0.00 25 PRO A CA 18
ATOM 29282 C C . PRO A 1 25 ? 6.332 -13.874 -13.189 1.00 0.00 25 PRO A C 18
ATOM 29283 O O . PRO A 1 25 ? 5.897 -13.499 -12.101 1.00 0.00 25 PRO A O 18
ATOM 29294 N N . GLU A 1 26 ? 7.591 -14.267 -13.364 1.00 0.00 26 GLU A N 18
ATOM 29295 C CA . GLU A 1 26 ? 8.617 -14.121 -12.347 1.00 0.00 26 GLU A CA 18
ATOM 29296 C C . GLU A 1 26 ? 8.755 -12.651 -11.941 1.00 0.00 26 GLU A C 18
ATOM 29297 O O . GLU A 1 26 ? 9.357 -11.849 -12.657 1.00 0.00 26 GLU A O 18
ATOM 29309 N N . LEU A 1 27 ? 8.161 -12.288 -10.809 1.00 0.00 27 LEU A N 18
ATOM 29310 C CA . LEU A 1 27 ? 8.171 -10.939 -10.285 1.00 0.00 27 LEU A CA 18
ATOM 29311 C C . LEU A 1 27 ? 9.382 -10.810 -9.392 1.00 0.00 27 LEU A C 18
ATOM 29312 O O . LEU A 1 27 ? 9.445 -11.415 -8.323 1.00 0.00 27 LEU A O 18
ATOM 29328 N N . ASP A 1 28 ? 10.366 -10.071 -9.900 1.00 0.00 28 ASP A N 18
ATOM 29329 C CA . ASP A 1 28 ? 11.738 -10.080 -9.424 1.00 0.00 28 ASP A CA 18
ATOM 29330 C C . ASP A 1 28 ? 11.828 -9.512 -8.013 1.00 0.00 28 ASP A C 18
ATOM 29331 O O . ASP A 1 28 ? 11.826 -8.290 -7.829 1.00 0.00 28 ASP A O 18
ATOM 29340 N N . THR A 1 29 ? 11.784 -10.389 -7.011 1.00 0.00 29 THR A N 18
ATOM 29341 C CA . THR A 1 29 ? 11.362 -9.995 -5.676 1.00 0.00 29 THR A CA 18
ATOM 29342 C C . THR A 1 29 ? 12.286 -8.931 -5.087 1.00 0.00 29 THR A C 18
ATOM 29343 O O . THR A 1 29 ? 11.785 -7.955 -4.533 1.00 0.00 29 THR A O 18
ATOM 29354 N N . TYR A 1 30 ? 13.609 -9.065 -5.239 1.00 0.00 30 TYR A N 18
ATOM 29355 C CA . TYR A 1 30 ? 14.553 -8.068 -4.772 1.00 0.00 30 TYR A CA 18
ATOM 29356 C C . TYR A 1 30 ? 14.254 -6.696 -5.361 1.00 0.00 30 TYR A C 18
ATOM 29357 O O . TYR A 1 30 ? 14.083 -5.750 -4.587 1.00 0.00 30 TYR A O 18
ATOM 29375 N N . SER A 1 31 ? 14.138 -6.610 -6.690 1.00 0.00 31 SER A N 18
ATOM 29376 C CA . SER A 1 31 ? 13.891 -5.358 -7.381 1.00 0.00 31 SER A CA 18
ATOM 29377 C C . SER A 1 31 ? 12.629 -4.705 -6.808 1.00 0.00 31 SER A C 18
ATOM 29378 O O . SER A 1 31 ? 12.660 -3.544 -6.401 1.00 0.00 31 SER A O 18
ATOM 29386 N N . ILE A 1 32 ? 11.554 -5.479 -6.639 1.00 0.00 32 ILE A N 18
ATOM 29387 C CA . ILE A 1 32 ? 10.291 -5.009 -6.076 1.00 0.00 32 ILE A CA 18
ATOM 29388 C C . ILE A 1 32 ? 10.517 -4.514 -4.637 1.00 0.00 32 ILE A C 18
ATOM 29389 O O . ILE A 1 32 ? 10.009 -3.452 -4.283 1.00 0.00 32 ILE A O 18
ATOM 29405 N N . THR A 1 33 ? 11.252 -5.221 -3.770 1.00 0.00 33 THR A N 18
ATOM 29406 C CA . THR A 1 33 ? 11.469 -4.747 -2.393 1.00 0.00 33 THR A CA 18
ATOM 29407 C C . THR A 1 33 ? 12.194 -3.414 -2.339 1.00 0.00 33 THR A C 18
ATOM 29408 O O . THR A 1 33 ? 11.828 -2.535 -1.559 1.00 0.00 33 THR A O 18
ATOM 29419 N N . LYS A 1 34 ? 13.186 -3.254 -3.202 1.00 0.00 34 LYS A N 18
ATOM 29420 C CA . LYS A 1 34 ? 13.932 -2.030 -3.348 1.00 0.00 34 LYS A CA 18
ATOM 29421 C C . LYS A 1 34 ? 12.985 -0.941 -3.809 1.00 0.00 34 LYS A C 18
ATOM 29422 O O . LYS A 1 34 ? 12.809 0.028 -3.087 1.00 0.00 34 LYS A O 18
ATOM 29441 N N . ARG A 1 35 ? 12.359 -1.094 -4.974 1.00 0.00 35 ARG A N 18
ATOM 29442 C CA . ARG A 1 35 ? 11.543 -0.061 -5.597 1.00 0.00 35 ARG A CA 18
ATOM 29443 C C . ARG A 1 35 ? 10.443 0.407 -4.649 1.00 0.00 35 ARG A C 18
ATOM 29444 O O . ARG A 1 35 ? 10.123 1.590 -4.610 1.00 0.00 35 ARG A O 18
ATOM 29465 N N . VAL A 1 36 ? 9.896 -0.502 -3.846 1.00 0.00 36 VAL A N 18
ATOM 29466 C CA . VAL A 1 36 ? 8.924 -0.185 -2.817 1.00 0.00 36 VAL A CA 18
ATOM 29467 C C . VAL A 1 36 ? 9.572 0.681 -1.746 1.00 0.00 36 VAL A C 18
ATOM 29468 O O . VAL A 1 36 ? 9.038 1.734 -1.424 1.00 0.00 36 VAL A O 18
ATOM 29481 N N . LYS A 1 37 ? 10.701 0.267 -1.171 1.00 0.00 37 LYS A N 18
ATOM 29482 C CA . LYS A 1 37 ? 11.384 1.061 -0.158 1.00 0.00 37 LYS A CA 18
ATOM 29483 C C . LYS A 1 37 ? 11.786 2.430 -0.686 1.00 0.00 37 LYS A C 18
ATOM 29484 O O . LYS A 1 37 ? 11.681 3.396 0.066 1.00 0.00 37 LYS A O 18
ATOM 29503 N N . GLU A 1 38 ? 12.236 2.519 -1.935 1.00 0.00 38 GLU A N 18
ATOM 29504 C CA . GLU A 1 38 ? 12.531 3.785 -2.604 1.00 0.00 38 GLU A CA 18
ATOM 29505 C C . GLU A 1 38 ? 11.290 4.680 -2.565 1.00 0.00 38 GLU A C 18
ATOM 29506 O O . GLU A 1 38 ? 11.365 5.795 -2.057 1.00 0.00 38 GLU A O 18
ATOM 29518 N N . VAL A 1 39 ? 10.146 4.185 -3.055 1.00 0.00 39 VAL A N 18
ATOM 29519 C CA . VAL A 1 39 ? 8.879 4.914 -3.024 1.00 0.00 39 VAL A CA 18
ATOM 29520 C C . VAL A 1 39 ? 8.541 5.320 -1.597 1.00 0.00 39 VAL A C 18
ATOM 29521 O O . VAL A 1 39 ? 8.405 6.504 -1.336 1.00 0.00 39 VAL A O 18
ATOM 29534 N N . LEU A 1 40 ? 8.419 4.378 -0.662 1.00 0.00 40 LEU A N 18
ATOM 29535 C CA . LEU A 1 40 ? 7.971 4.671 0.696 1.00 0.00 40 LEU A CA 18
ATOM 29536 C C . LEU A 1 40 ? 8.867 5.707 1.362 1.00 0.00 40 LEU A C 18
ATOM 29537 O O . LEU A 1 40 ? 8.383 6.509 2.155 1.00 0.00 40 LEU A O 18
ATOM 29553 N N . THR A 1 41 ? 10.167 5.683 1.078 1.00 0.00 41 THR A N 18
ATOM 29554 C CA . THR A 1 41 ? 11.104 6.690 1.520 1.00 0.00 41 THR A CA 18
ATOM 29555 C C . THR A 1 41 ? 10.710 8.047 0.929 1.00 0.00 41 THR A C 18
ATOM 29556 O O . THR A 1 41 ? 10.415 8.962 1.697 1.00 0.00 41 THR A O 18
ATOM 29567 N N . ASP A 1 42 ? 10.645 8.181 -0.398 1.00 0.00 42 ASP A N 18
ATOM 29568 C CA . ASP A 1 42 ? 10.265 9.425 -1.076 1.00 0.00 42 ASP A CA 18
ATOM 29569 C C . ASP A 1 42 ? 8.894 9.926 -0.619 1.00 0.00 42 ASP A C 18
ATOM 29570 O O . ASP A 1 42 ? 8.657 11.130 -0.562 1.00 0.00 42 ASP A O 18
ATOM 29579 N N . ASN A 1 43 ? 7.965 9.013 -0.329 1.00 0.00 43 ASN A N 18
ATOM 29580 C CA . ASN A 1 43 ? 6.607 9.298 0.109 1.00 0.00 43 ASN A CA 18
ATOM 29581 C C . ASN A 1 43 ? 6.574 9.747 1.570 1.00 0.00 43 ASN A C 18
ATOM 29582 O O . ASN A 1 43 ? 5.506 10.119 2.045 1.00 0.00 43 ASN A O 18
ATOM 29593 N N . ASN A 1 44 ? 7.690 9.687 2.305 1.00 0.00 44 ASN A N 18
ATOM 29594 C CA . ASN A 1 44 ? 7.767 9.912 3.750 1.00 0.00 44 ASN A CA 18
ATOM 29595 C C . ASN A 1 44 ? 6.819 8.974 4.516 1.00 0.00 44 ASN A C 18
ATOM 29596 O O . ASN A 1 44 ? 6.198 9.371 5.510 1.00 0.00 44 ASN A O 18
ATOM 29607 N N . LEU A 1 45 ? 6.675 7.724 4.064 1.00 0.00 45 LEU A N 18
ATOM 29608 C CA . LEU A 1 45 ? 5.709 6.755 4.571 1.00 0.00 45 LEU A CA 18
ATOM 29609 C C . LEU A 1 45 ? 6.409 5.656 5.365 1.00 0.00 45 LEU A C 18
ATOM 29610 O O . LEU A 1 45 ? 7.313 4.976 4.875 1.00 0.00 45 LEU A O 18
ATOM 29626 N N . GLY A 1 46 ? 5.948 5.461 6.597 1.00 0.00 46 GLY A N 18
ATOM 29627 C CA . GLY A 1 46 ? 6.370 4.443 7.549 1.00 0.00 46 GLY A CA 18
ATOM 29628 C C . GLY A 1 46 ? 6.036 3.040 7.058 1.00 0.00 46 GLY A C 18
ATOM 29629 O O . GLY A 1 46 ? 4.859 2.775 6.817 1.00 0.00 46 GLY A O 18
ATOM 29633 N N . GLN A 1 47 ? 7.025 2.152 6.899 1.00 0.00 47 GLN A N 18
ATOM 29634 C CA . GLN A 1 47 ? 6.880 0.817 6.304 1.00 0.00 47 GLN A CA 18
ATOM 29635 C C . GLN A 1 47 ? 5.704 0.005 6.848 1.00 0.00 47 GLN A C 18
ATOM 29636 O O . GLN A 1 47 ? 5.097 -0.746 6.083 1.00 0.00 47 GLN A O 18
ATOM 29650 N N . ARG A 1 48 ? 5.382 0.142 8.141 1.00 0.00 48 ARG A N 18
ATOM 29651 C CA . ARG A 1 48 ? 4.285 -0.596 8.758 1.00 0.00 48 ARG A CA 18
ATOM 29652 C C . ARG A 1 48 ? 3.000 -0.435 7.960 1.00 0.00 48 ARG A C 18
ATOM 29653 O O . ARG A 1 48 ? 2.317 -1.414 7.716 1.00 0.00 48 ARG A O 18
ATOM 29674 N N . LEU A 1 49 ? 2.665 0.797 7.591 1.00 0.00 49 LEU A N 18
ATOM 29675 C CA . LEU A 1 49 ? 1.370 1.182 7.068 1.00 0.00 49 LEU A CA 18
ATOM 29676 C C . LEU A 1 49 ? 1.087 0.472 5.752 1.00 0.00 49 LEU A C 18
ATOM 29677 O O . LEU A 1 49 ? 0.065 -0.188 5.591 1.00 0.00 49 LEU A O 18
ATOM 29693 N N . PHE A 1 50 ? 2.033 0.591 4.827 1.00 0.00 50 PHE A N 18
ATOM 29694 C CA . PHE A 1 50 ? 2.112 -0.192 3.604 1.00 0.00 50 PHE A CA 18
ATOM 29695 C C . PHE A 1 50 ? 1.846 -1.679 3.862 1.00 0.00 50 PHE A C 18
ATOM 29696 O O . PHE A 1 50 ? 0.966 -2.253 3.218 1.00 0.00 50 PHE A O 18
ATOM 29713 N N . GLY A 1 51 ? 2.595 -2.308 4.775 1.00 0.00 51 GLY A N 18
ATOM 29714 C CA . GLY A 1 51 ? 2.421 -3.730 5.037 1.00 0.00 51 GLY A CA 18
ATOM 29715 C C . GLY A 1 51 ? 1.051 -4.032 5.615 1.00 0.00 51 GLY A C 18
ATOM 29716 O O . GLY A 1 51 ? 0.416 -4.976 5.175 1.00 0.00 51 GLY A O 18
ATOM 29720 N N . GLU A 1 52 ? 0.564 -3.223 6.545 1.00 0.00 52 GLU A N 18
ATOM 29721 C CA . GLU A 1 52 ? -0.728 -3.377 7.186 1.00 0.00 52 GLU A CA 18
ATOM 29722 C C . GLU A 1 52 ? -1.849 -3.366 6.145 1.00 0.00 52 GLU A C 18
ATOM 29723 O O . GLU A 1 52 ? -2.616 -4.327 6.043 1.00 0.00 52 GLU A O 18
ATOM 29735 N N . SER A 1 53 ? -1.971 -2.275 5.388 1.00 0.00 53 SER A N 18
ATOM 29736 C CA . SER A 1 53 ? -3.059 -2.056 4.468 1.00 0.00 53 SER A CA 18
ATOM 29737 C C . SER A 1 53 ? -2.927 -2.936 3.219 1.00 0.00 53 SER A C 18
ATOM 29738 O O . SER A 1 53 ? -3.889 -3.625 2.867 1.00 0.00 53 SER A O 18
ATOM 29746 N N . ILE A 1 54 ? -1.792 -2.899 2.513 1.00 0.00 54 ILE A N 18
ATOM 29747 C CA . ILE A 1 54 ? -1.657 -3.599 1.235 1.00 0.00 54 ILE A CA 18
ATOM 29748 C C . ILE A 1 54 ? -1.476 -5.089 1.505 1.00 0.00 54 ILE A C 18
ATOM 29749 O O . ILE A 1 54 ? -2.137 -5.920 0.884 1.00 0.00 54 ILE A O 18
ATOM 29765 N N . LEU A 1 55 ? -0.538 -5.429 2.388 1.00 0.00 55 LEU A N 18
ATOM 29766 C CA . LEU A 1 55 ? -0.021 -6.794 2.475 1.00 0.00 55 LEU A CA 18
ATOM 29767 C C . LEU A 1 55 ? -0.675 -7.618 3.583 1.00 0.00 55 LEU A C 18
ATOM 29768 O O . LEU A 1 55 ? -0.658 -8.843 3.505 1.00 0.00 55 LEU A O 18
ATOM 29784 N N . GLY A 1 56 ? -1.289 -6.991 4.584 1.00 0.00 56 GLY A N 18
ATOM 29785 C CA . GLY A 1 56 ? -1.720 -7.664 5.798 1.00 0.00 56 GLY A CA 18
ATOM 29786 C C . GLY A 1 56 ? -0.535 -8.271 6.550 1.00 0.00 56 GLY A C 18
ATOM 29787 O O . GLY A 1 56 ? -0.625 -9.428 6.964 1.00 0.00 56 GLY A O 18
ATOM 29791 N N . LEU A 1 57 ? 0.574 -7.533 6.706 1.00 0.00 57 LEU A N 18
ATOM 29792 C CA . LEU A 1 57 ? 1.744 -7.957 7.471 1.00 0.00 57 LEU A CA 18
ATOM 29793 C C . LEU A 1 57 ? 2.075 -6.903 8.525 1.00 0.00 57 LEU A C 18
ATOM 29794 O O . LEU A 1 57 ? 1.866 -5.712 8.284 1.00 0.00 57 LEU A O 18
ATOM 29810 N N . THR A 1 58 ? 2.626 -7.327 9.667 1.00 0.00 58 THR A N 18
ATOM 29811 C CA . THR A 1 58 ? 3.070 -6.405 10.707 1.00 0.00 58 THR A CA 18
ATOM 29812 C C . THR A 1 58 ? 4.291 -5.627 10.215 1.00 0.00 58 THR A C 18
ATOM 29813 O O . THR A 1 58 ? 4.944 -6.016 9.243 1.00 0.00 58 THR A O 18
ATOM 29824 N N . GLN A 1 59 ? 4.680 -4.578 10.944 1.00 0.00 59 GLN A N 18
ATOM 29825 C CA . GLN A 1 59 ? 5.947 -3.897 10.727 1.00 0.00 59 GLN A CA 18
ATOM 29826 C C . GLN A 1 59 ? 7.113 -4.884 10.768 1.00 0.00 59 GLN A C 18
ATOM 29827 O O . GLN A 1 59 ? 8.029 -4.754 9.959 1.00 0.00 59 GLN A O 18
ATOM 29841 N N . GLY A 1 60 ? 7.088 -5.838 11.702 1.00 0.00 60 GLY A N 18
ATOM 29842 C CA . GLY A 1 60 ? 8.098 -6.872 11.812 1.00 0.00 60 GLY A CA 18
ATOM 29843 C C . GLY A 1 60 ? 8.143 -7.705 10.538 1.00 0.00 60 GLY A C 18
ATOM 29844 O O . GLY A 1 60 ? 9.168 -7.738 9.862 1.00 0.00 60 GLY A O 18
ATOM 29848 N N . SER A 1 61 ? 7.029 -8.355 10.200 1.00 0.00 61 SER A N 18
ATOM 29849 C CA . SER A 1 61 ? 6.933 -9.257 9.064 1.00 0.00 61 SER A CA 18
ATOM 29850 C C . SER A 1 61 ? 7.339 -8.548 7.774 1.00 0.00 61 SER A C 18
ATOM 29851 O O . SER A 1 61 ? 8.190 -9.052 7.035 1.00 0.00 61 SER A O 18
ATOM 29859 N N . VAL A 1 62 ? 6.795 -7.355 7.529 1.00 0.00 62 VAL A N 18
ATOM 29860 C CA . VAL A 1 62 ? 7.090 -6.592 6.332 1.00 0.00 62 VAL A CA 18
ATOM 29861 C C . VAL A 1 62 ? 8.549 -6.110 6.334 1.00 0.00 62 VAL A C 18
ATOM 29862 O O . VAL A 1 62 ? 9.129 -5.973 5.258 1.00 0.00 62 VAL A O 18
ATOM 29875 N N . SER A 1 63 ? 9.170 -5.878 7.500 1.00 0.00 63 SER A N 18
ATOM 29876 C CA . SER A 1 63 ? 10.588 -5.550 7.573 1.00 0.00 63 SER A CA 18
ATOM 29877 C C . SER A 1 63 ? 11.394 -6.747 7.100 1.00 0.00 63 SER A C 18
ATOM 29878 O O . SER A 1 63 ? 12.298 -6.587 6.287 1.00 0.00 63 SER A O 18
ATOM 29886 N N . ASP A 1 64 ? 11.086 -7.942 7.605 1.00 0.00 64 ASP A N 18
ATOM 29887 C CA . ASP A 1 64 ? 11.778 -9.155 7.189 1.00 0.00 64 ASP A CA 18
ATOM 29888 C C . ASP A 1 64 ? 11.601 -9.360 5.688 1.00 0.00 64 ASP A C 18
ATOM 29889 O O . ASP A 1 64 ? 12.553 -9.730 5.007 1.00 0.00 64 ASP A O 18
ATOM 29898 N N . LEU A 1 65 ? 10.407 -9.074 5.151 1.00 0.00 65 LEU A N 18
ATOM 29899 C CA . LEU A 1 65 ? 10.133 -9.185 3.726 1.00 0.00 65 LEU A CA 18
ATOM 29900 C C . LEU A 1 65 ? 10.981 -8.210 2.914 1.00 0.00 65 LEU A C 18
ATOM 29901 O O . LEU A 1 65 ? 11.617 -8.619 1.948 1.00 0.00 65 LEU A O 18
ATOM 29917 N N . LEU A 1 66 ? 10.956 -6.925 3.275 1.00 0.00 66 LEU A N 18
ATOM 29918 C CA . LEU A 1 66 ? 11.559 -5.861 2.482 1.00 0.00 66 LEU A CA 18
ATOM 29919 C C . LEU A 1 66 ? 13.074 -5.839 2.623 1.00 0.00 66 LEU A C 18
ATOM 29920 O O . LEU A 1 66 ? 13.779 -5.593 1.647 1.00 0.00 66 LEU A O 18
ATOM 29936 N N . SER A 1 67 ? 13.575 -6.088 3.825 1.00 0.00 67 SER A N 18
ATOM 29937 C CA . SER A 1 67 ? 14.997 -6.222 4.103 1.00 0.00 67 SER A CA 18
ATOM 29938 C C . SER A 1 67 ? 15.553 -7.469 3.412 1.00 0.00 67 SER A C 18
ATOM 29939 O O . SER A 1 67 ? 16.577 -7.363 2.728 1.00 0.00 67 SER A O 18
ATOM 29947 N N . ARG A 1 68 ? 14.914 -8.638 3.572 1.00 0.00 68 ARG A N 18
ATOM 29948 C CA . ARG A 1 68 ? 15.448 -9.914 3.098 1.00 0.00 68 ARG A CA 18
ATOM 29949 C C . ARG A 1 68 ? 14.361 -10.719 2.370 1.00 0.00 68 ARG A C 18
ATOM 29950 O O . ARG A 1 68 ? 13.826 -11.684 2.924 1.00 0.00 68 ARG A O 18
ATOM 29971 N N . PRO A 1 69 ? 14.032 -10.388 1.111 1.00 0.00 69 PRO A N 18
ATOM 29972 C CA . PRO A 1 69 ? 13.098 -11.176 0.316 1.00 0.00 69 PRO A CA 18
ATOM 29973 C C . PRO A 1 69 ? 13.755 -12.464 -0.179 1.00 0.00 69 PRO A C 18
ATOM 29974 O O . PRO A 1 69 ? 14.858 -12.424 -0.729 1.00 0.00 69 PRO A O 18
ATOM 29985 N N . LYS A 1 70 ? 13.077 -13.605 -0.058 1.00 0.00 70 LYS A N 18
ATOM 29986 C CA . LYS A 1 70 ? 13.424 -14.791 -0.827 1.00 0.00 70 LYS A CA 18
ATOM 29987 C C . LYS A 1 70 ? 13.046 -14.586 -2.307 1.00 0.00 70 LYS A C 18
ATOM 29988 O O . LYS A 1 70 ? 12.151 -13.790 -2.609 1.00 0.00 70 LYS A O 18
ATOM 30007 N N . PRO A 1 71 ? 13.680 -15.324 -3.235 1.00 0.00 71 PRO A N 18
ATOM 30008 C CA . PRO A 1 71 ? 13.397 -15.249 -4.664 1.00 0.00 71 PRO A CA 18
ATOM 30009 C C . PRO A 1 71 ? 12.041 -15.872 -5.001 1.00 0.00 71 PRO A C 18
ATOM 30010 O O . PRO A 1 71 ? 11.524 -16.711 -4.258 1.00 0.00 71 PRO A O 18
ATOM 30021 N N . TRP A 1 72 ? 11.512 -15.546 -6.183 1.00 0.00 72 TRP A N 18
ATOM 30022 C CA . TRP A 1 72 ? 10.232 -16.048 -6.679 1.00 0.00 72 TRP A CA 18
ATOM 30023 C C . TRP A 1 72 ? 10.140 -17.575 -6.586 1.00 0.00 72 TRP A C 18
ATOM 30024 O O . TRP A 1 72 ? 9.164 -18.099 -6.049 1.00 0.00 72 TRP A O 18
ATOM 30045 N N . HIS A 1 73 ? 11.168 -18.293 -7.058 1.00 0.00 73 HIS A N 18
ATOM 30046 C CA . HIS A 1 73 ? 11.177 -19.755 -7.098 1.00 0.00 73 HIS A CA 18
ATOM 30047 C C . HIS A 1 73 ? 11.175 -20.402 -5.704 1.00 0.00 73 HIS A C 18
ATOM 30048 O O . HIS A 1 73 ? 10.775 -21.560 -5.569 1.00 0.00 73 HIS A O 18
ATOM 30062 N N . LYS A 1 74 ? 11.673 -19.702 -4.676 1.00 0.00 74 LYS A N 18
ATOM 30063 C CA . LYS A 1 74 ? 11.682 -20.190 -3.295 1.00 0.00 74 LYS A CA 18
ATOM 30064 C C . LYS A 1 74 ? 10.275 -20.114 -2.717 1.00 0.00 74 LYS A C 18
ATOM 30065 O O . LYS A 1 74 ? 9.909 -20.948 -1.888 1.00 0.00 74 LYS A O 18
ATOM 30084 N N . LEU A 1 75 ? 9.510 -19.103 -3.119 1.00 0.00 75 LEU A N 18
ATOM 30085 C CA . LEU A 1 75 ? 8.145 -18.866 -2.683 1.00 0.00 75 LEU A CA 18
ATOM 30086 C C . LEU A 1 75 ? 7.198 -19.760 -3.494 1.00 0.00 75 LEU A C 18
ATOM 30087 O O . LEU A 1 75 ? 7.551 -20.244 -4.568 1.00 0.00 75 LEU A O 18
ATOM 30103 N N . SER A 1 76 ? 5.975 -19.948 -3.002 1.00 0.00 76 SER A N 18
ATOM 30104 C CA . SER A 1 76 ? 4.805 -20.452 -3.729 1.00 0.00 76 SER A CA 18
ATOM 30105 C C . SER A 1 76 ? 3.782 -19.312 -3.821 1.00 0.00 76 SER A C 18
ATOM 30106 O O . SER A 1 76 ? 4.072 -18.223 -3.331 1.00 0.00 76 SER A O 18
ATOM 30114 N N . LEU A 1 77 ? 2.581 -19.545 -4.364 1.00 0.00 77 LEU A N 18
ATOM 30115 C CA . LEU A 1 77 ? 1.505 -18.547 -4.489 1.00 0.00 77 LEU A CA 18
ATOM 30116 C C . LEU A 1 77 ? 1.350 -17.677 -3.238 1.00 0.00 77 LEU A C 18
ATOM 30117 O O . LEU A 1 77 ? 1.628 -16.486 -3.286 1.00 0.00 77 LEU A O 18
ATOM 30133 N N . LYS A 1 78 ? 0.976 -18.257 -2.097 1.00 0.00 78 LYS A N 18
ATOM 30134 C CA . LYS A 1 78 ? 0.879 -17.579 -0.803 1.00 0.00 78 LYS A CA 18
ATOM 30135 C C . LYS A 1 78 ? 2.132 -16.813 -0.370 1.00 0.00 78 LYS A C 18
ATOM 30136 O O . LYS A 1 78 ? 2.033 -15.814 0.345 1.00 0.00 78 LYS A O 18
ATOM 30155 N N . GLY A 1 79 ? 3.305 -17.277 -0.795 1.00 0.00 79 GLY A N 18
ATOM 30156 C CA . GLY A 1 79 ? 4.581 -16.604 -0.624 1.00 0.00 79 GLY A CA 18
ATOM 30157 C C . GLY A 1 79 ? 4.692 -15.359 -1.484 1.00 0.00 79 GLY A C 18
ATOM 30158 O O . GLY A 1 79 ? 5.243 -14.349 -1.055 1.00 0.00 79 GLY A O 18
ATOM 30162 N N . ARG A 1 80 ? 4.203 -15.437 -2.713 1.00 0.00 80 ARG A N 18
ATOM 30163 C CA . ARG A 1 80 ? 4.327 -14.422 -3.750 1.00 0.00 80 ARG A CA 18
ATOM 30164 C C . ARG A 1 80 ? 3.205 -13.395 -3.655 1.00 0.00 80 ARG A C 18
ATOM 30165 O O . ARG A 1 80 ? 3.416 -12.275 -4.101 1.00 0.00 80 ARG A O 18
ATOM 30186 N N . GLU A 1 81 ? 2.080 -13.744 -3.021 1.00 0.00 81 GLU A N 18
ATOM 30187 C CA . GLU A 1 81 ? 0.908 -12.913 -2.750 1.00 0.00 81 GLU A CA 18
ATOM 30188 C C . GLU A 1 81 ? 1.302 -11.455 -2.493 1.00 0.00 81 GLU A C 18
ATOM 30189 O O . GLU A 1 81 ? 0.888 -10.598 -3.278 1.00 0.00 81 GLU A O 18
ATOM 30201 N N . PRO A 1 82 ? 2.144 -11.164 -1.484 1.00 0.00 82 PRO A N 18
ATOM 30202 C CA . PRO A 1 82 ? 2.510 -9.799 -1.190 1.00 0.00 82 PRO A CA 18
ATOM 30203 C C . PRO A 1 82 ? 3.330 -9.205 -2.334 1.00 0.00 82 PRO A C 18
ATOM 30204 O O . PRO A 1 82 ? 3.004 -8.116 -2.784 1.00 0.00 82 PRO A O 18
ATOM 30215 N N . PHE A 1 83 ? 4.368 -9.882 -2.843 1.00 0.00 83 PHE A N 18
ATOM 30216 C CA . PHE A 1 83 ? 5.265 -9.325 -3.862 1.00 0.00 83 PHE A CA 18
ATOM 30217 C C . PHE A 1 83 ? 4.519 -8.919 -5.125 1.00 0.00 83 PHE A C 18
ATOM 30218 O O . PHE A 1 83 ? 4.863 -7.907 -5.737 1.00 0.00 83 PHE A O 18
ATOM 30235 N N . VAL A 1 84 ? 3.495 -9.679 -5.504 1.00 0.00 84 VAL A N 18
ATOM 30236 C CA . VAL A 1 84 ? 2.643 -9.288 -6.606 1.00 0.00 84 VAL A CA 18
ATOM 30237 C C . VAL A 1 84 ? 1.852 -8.041 -6.221 1.00 0.00 84 VAL A C 18
ATOM 30238 O O . VAL A 1 84 ? 1.842 -7.088 -6.999 1.00 0.00 84 VAL A O 18
ATOM 30251 N N . ARG A 1 85 ? 1.248 -7.987 -5.021 1.00 0.00 85 ARG A N 18
ATOM 30252 C CA . ARG A 1 85 ? 0.565 -6.774 -4.589 1.00 0.00 85 ARG A CA 18
ATOM 30253 C C . ARG A 1 85 ? 1.532 -5.591 -4.632 1.00 0.00 85 ARG A C 18
ATOM 30254 O O . ARG A 1 85 ? 1.172 -4.576 -5.210 1.00 0.00 85 ARG A O 18
ATOM 30275 N N . MET A 1 86 ? 2.760 -5.703 -4.110 1.00 0.00 86 MET A N 18
ATOM 30276 C CA . MET A 1 86 ? 3.787 -4.685 -4.210 1.00 0.00 86 MET A CA 18
ATOM 30277 C C . MET A 1 86 ? 4.009 -4.234 -5.652 1.00 0.00 86 MET A C 18
ATOM 30278 O O . MET A 1 86 ? 3.951 -3.037 -5.915 1.00 0.00 86 MET A O 18
ATOM 30292 N N . GLN A 1 87 ? 4.266 -5.158 -6.581 1.00 0.00 87 GLN A N 18
ATOM 30293 C CA . GLN A 1 87 ? 4.519 -4.818 -7.977 1.00 0.00 87 GLN A CA 18
ATOM 30294 C C . GLN A 1 87 ? 3.364 -4.000 -8.581 1.00 0.00 87 GLN A C 18
ATOM 30295 O O . GLN A 1 87 ? 3.617 -3.029 -9.299 1.00 0.00 87 GLN A O 18
ATOM 30309 N N . LEU A 1 88 ? 2.108 -4.393 -8.337 1.00 0.00 88 LEU A N 18
ATOM 30310 C CA . LEU A 1 88 ? 0.958 -3.688 -8.901 1.00 0.00 88 LEU A CA 18
ATOM 30311 C C . LEU A 1 88 ? 0.656 -2.403 -8.137 1.00 0.00 88 LEU A C 18
ATOM 30312 O O . LEU A 1 88 ? 0.297 -1.415 -8.771 1.00 0.00 88 LEU A O 18
ATOM 30328 N N . TRP A 1 89 ? 0.852 -2.354 -6.816 1.00 0.00 89 TRP A N 18
ATOM 30329 C CA . TRP A 1 89 ? 0.714 -1.130 -6.036 1.00 0.00 89 TRP A CA 18
ATOM 30330 C C . TRP A 1 89 ? 1.693 -0.098 -6.594 1.00 0.00 89 TRP A C 18
ATOM 30331 O O . TRP A 1 89 ? 1.347 1.059 -6.790 1.00 0.00 89 TRP A O 18
ATOM 30352 N N . LEU A 1 90 ? 2.907 -0.518 -6.947 1.00 0.00 90 LEU A N 18
ATOM 30353 C CA . LEU A 1 90 ? 3.898 0.349 -7.571 1.00 0.00 90 LEU A CA 18
ATOM 30354 C C . LEU A 1 90 ? 3.485 0.878 -8.951 1.00 0.00 90 LEU A C 18
ATOM 30355 O O . LEU A 1 90 ? 4.075 1.853 -9.415 1.00 0.00 90 LEU A O 18
ATOM 30371 N N . ASN A 1 91 ? 2.516 0.244 -9.619 1.00 0.00 91 ASN A N 18
ATOM 30372 C CA . ASN A 1 91 ? 2.020 0.640 -10.938 1.00 0.00 91 ASN A CA 18
ATOM 30373 C C . ASN A 1 91 ? 0.699 1.414 -10.853 1.00 0.00 91 ASN A C 18
ATOM 30374 O O . ASN A 1 91 ? 0.317 2.037 -11.846 1.00 0.00 91 ASN A O 18
ATOM 30385 N N . ASP A 1 92 ? -0.020 1.373 -9.726 1.00 0.00 92 ASP A N 18
ATOM 30386 C CA . ASP A 1 92 ? -1.227 2.179 -9.527 1.00 0.00 92 ASP A CA 18
ATOM 30387 C C . ASP A 1 92 ? -0.776 3.633 -9.426 1.00 0.00 92 ASP A C 18
ATOM 30388 O O . ASP A 1 92 ? 0.104 3.926 -8.624 1.00 0.00 92 ASP A O 18
ATOM 30397 N N . PRO A 1 93 ? -1.351 4.579 -10.166 1.00 0.00 93 PRO A N 18
ATOM 30398 C CA . PRO A 1 93 ? -0.992 5.977 -10.029 1.00 0.00 93 PRO A CA 18
ATOM 30399 C C . PRO A 1 93 ? -1.566 6.562 -8.732 1.00 0.00 93 PRO A C 18
ATOM 30400 O O . PRO A 1 93 ? -1.013 7.515 -8.175 1.00 0.00 93 PRO A O 18
ATOM 30411 N N . HIS A 1 94 ? -2.646 5.979 -8.202 1.00 0.00 94 HIS A N 18
ATOM 30412 C CA . HIS A 1 94 ? -3.320 6.421 -6.984 1.00 0.00 94 HIS A CA 18
ATOM 30413 C C . HIS A 1 94 ? -2.841 5.624 -5.762 1.00 0.00 94 HIS A C 18
ATOM 30414 O O . HIS A 1 94 ? -3.535 5.563 -4.749 1.00 0.00 94 HIS A O 18
ATOM 30428 N N . ASN A 1 95 ? -1.684 4.975 -5.863 1.00 0.00 95 ASN A N 18
ATOM 30429 C CA . ASN A 1 95 ? -1.052 4.143 -4.848 1.00 0.00 95 ASN A CA 18
ATOM 30430 C C . ASN A 1 95 ? -0.730 4.901 -3.564 1.00 0.00 95 ASN A C 18
ATOM 30431 O O . ASN A 1 95 ? -1.334 4.619 -2.531 1.00 0.00 95 ASN A O 18
ATOM 30442 N N . VAL A 1 96 ? 0.189 5.865 -3.607 1.00 0.00 96 VAL A N 18
ATOM 30443 C CA . VAL A 1 96 ? 0.598 6.669 -2.476 1.00 0.00 96 VAL A CA 18
ATOM 30444 C C . VAL A 1 96 ? -0.607 7.431 -1.923 1.00 0.00 96 VAL A C 18
ATOM 30445 O O . VAL A 1 96 ? -0.736 7.579 -0.715 1.00 0.00 96 VAL A O 18
ATOM 30458 N N . GLU A 1 97 ? -1.503 7.883 -2.798 1.00 0.00 97 GLU A N 18
ATOM 30459 C CA . GLU A 1 97 ? -2.731 8.578 -2.449 1.00 0.00 97 GLU A CA 18
ATOM 30460 C C . GLU A 1 97 ? -3.603 7.718 -1.535 1.00 0.00 97 GLU A C 18
ATOM 30461 O O . GLU A 1 97 ? -3.871 8.108 -0.397 1.00 0.00 97 GLU A O 18
ATOM 30473 N N . LYS A 1 98 ? -4.015 6.532 -1.997 1.00 0.00 98 LYS A N 18
ATOM 30474 C CA . LYS A 1 98 ? -4.797 5.626 -1.160 1.00 0.00 98 LYS A CA 18
ATOM 30475 C C . LYS A 1 98 ? -4.013 5.229 0.087 1.00 0.00 98 LYS A C 18
ATOM 30476 O O . LYS A 1 98 ? -4.624 5.051 1.138 1.00 0.00 98 LYS A O 18
ATOM 30495 N N . LEU A 1 99 ? -2.686 5.086 0.017 1.00 0.00 99 LEU A N 18
ATOM 30496 C CA . LEU A 1 99 ? -1.919 4.707 1.196 1.00 0.00 99 LEU A CA 18
ATOM 30497 C C . LEU A 1 99 ? -1.893 5.834 2.228 1.00 0.00 99 LEU A C 18
ATOM 30498 O O . LEU A 1 99 ? -1.990 5.578 3.425 1.00 0.00 99 LEU A O 18
ATOM 30514 N N . ARG A 1 100 ? -1.763 7.091 1.802 1.00 0.00 100 ARG A N 18
ATOM 30515 C CA . ARG A 1 100 ? -1.780 8.214 2.730 1.00 0.00 100 ARG A CA 18
ATOM 30516 C C . ARG A 1 100 ? -3.162 8.367 3.343 1.00 0.00 100 ARG A C 18
ATOM 30517 O O . ARG A 1 100 ? -3.252 8.721 4.520 1.00 0.00 100 ARG A O 18
ATOM 30538 N N . ASP A 1 101 ? -4.218 8.107 2.573 1.00 0.00 101 ASP A N 18
ATOM 30539 C CA . ASP A 1 101 ? -5.607 8.163 3.021 1.00 0.00 101 ASP A CA 18
ATOM 30540 C C . ASP A 1 101 ? -5.868 7.226 4.199 1.00 0.00 101 ASP A C 18
ATOM 30541 O O . ASP A 1 101 ? -6.558 7.616 5.134 1.00 0.00 101 ASP A O 18
ATOM 30550 N N . MET A 1 102 ? -5.228 6.054 4.220 1.00 0.00 102 MET A N 18
ATOM 30551 C CA . MET A 1 102 ? -5.257 5.123 5.351 1.00 0.00 102 MET A CA 18
ATOM 30552 C C . MET A 1 102 ? -4.702 5.730 6.634 1.00 0.00 102 MET A C 18
ATOM 30553 O O . MET A 1 102 ? -5.120 5.360 7.731 1.00 0.00 102 MET A O 18
ATOM 30567 N N . LYS A 1 103 ? -3.676 6.575 6.520 1.00 0.00 103 LYS A N 18
ATOM 30568 C CA . LYS A 1 103 ? -3.037 7.200 7.676 1.00 0.00 103 LYS A CA 18
ATOM 30569 C C . LYS A 1 103 ? -3.963 8.252 8.279 1.00 0.00 103 LYS A C 18
ATOM 30570 O O . LYS A 1 103 ? -4.103 8.317 9.507 1.00 0.00 103 LYS A O 18
ATOM 30589 N N . LYS A 1 104 ? -4.539 9.105 7.429 1.00 0.00 104 LYS A N 18
ATOM 30590 C CA . LYS A 1 104 ? -5.549 10.091 7.801 1.00 0.00 104 LYS A CA 18
ATOM 30591 C C . LYS A 1 104 ? -6.899 9.379 7.985 1.00 0.00 104 LYS A C 18
ATOM 30592 O O . LYS A 1 104 ? -6.937 8.173 8.230 1.00 0.00 104 LYS A O 18
ATOM 30611 N N . LEU A 1 105 ? -7.999 10.133 7.915 1.00 0.00 105 LEU A N 18
ATOM 30612 C CA . LEU A 1 105 ? -9.382 9.661 7.905 1.00 0.00 105 LEU A CA 18
ATOM 30613 C C . LEU A 1 105 ? -9.635 8.689 9.058 1.00 0.00 105 LEU A C 18
ATOM 30614 O O . LEU A 1 105 ? -10.034 7.536 8.862 1.00 0.00 105 LEU A O 18
ATOM 30630 N N . SER A 1 106 ? -9.314 9.157 10.266 1.00 0.00 106 SER A N 18
ATOM 30631 C CA . SER A 1 106 ? -9.349 8.391 11.500 1.00 0.00 106 SER A CA 18
ATOM 30632 C C . SER A 1 106 ? -9.120 9.367 12.656 1.00 0.00 106 SER A C 18
ATOM 30633 O O . SER A 1 106 ? -10.025 9.603 13.456 1.00 0.00 106 SER A O 18
ATOM 30641 N N . GLY A 1 107 ? -7.916 9.939 12.735 1.00 0.00 107 GLY A N 18
ATOM 30642 C CA . GLY A 1 107 ? -7.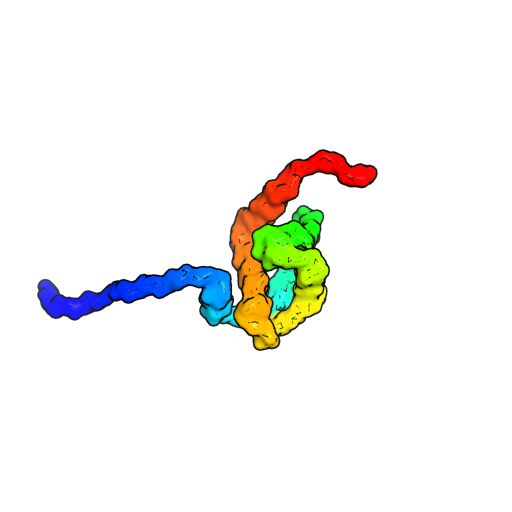519 10.832 13.814 1.00 0.00 107 GLY A CA 18
ATOM 30643 C C . GLY A 1 107 ? -7.840 12.287 13.464 1.00 0.00 107 GLY A C 18
ATOM 30644 O O . GLY A 1 107 ? -8.954 12.557 13.011 1.00 0.00 107 GLY A O 18
ATOM 30648 N N . PRO A 1 108 ? -6.918 13.245 13.670 1.00 0.00 108 PRO A N 18
ATOM 30649 C CA . PRO A 1 108 ? -7.161 14.652 13.365 1.00 0.00 108 PRO A CA 18
ATOM 30650 C C . PRO A 1 108 ? -7.307 14.884 11.851 1.00 0.00 108 PRO A C 18
ATOM 30651 O O . PRO A 1 108 ? -7.036 13.992 11.044 1.00 0.00 108 PRO A O 18
ATOM 30662 N N . SER A 1 109 ? -7.688 16.102 11.453 1.00 0.00 109 SER A N 18
ATOM 30663 C CA . SER A 1 109 ? -7.857 16.516 10.060 1.00 0.00 109 SER A CA 18
ATOM 30664 C C . SER A 1 109 ? -9.027 15.773 9.391 1.00 0.00 109 SER A C 18
ATOM 30665 O O . SER A 1 109 ? -8.898 15.306 8.253 1.00 0.00 109 SER A O 18
ATOM 30673 N N . SER A 1 110 ? -10.153 15.625 10.096 1.00 0.00 110 SER A N 18
ATOM 30674 C CA . SER A 1 110 ? -11.419 15.249 9.477 1.00 0.00 110 SER A CA 18
ATOM 30675 C C . SER A 1 110 ? -11.960 16.501 8.771 1.00 0.00 110 SER A C 18
ATOM 30676 O O . SER A 1 110 ? -11.379 16.949 7.782 1.00 0.00 110 SER A O 18
ATOM 30684 N N . GLY A 1 111 ? -12.980 17.143 9.337 1.00 0.00 111 GLY A N 18
ATOM 30685 C CA . GLY A 1 111 ? -12.986 18.583 9.494 1.00 0.00 111 GLY A CA 18
ATOM 30686 C C . GLY A 1 111 ? -12.407 18.821 10.874 1.00 0.00 111 GLY A C 18
ATOM 30687 O O . GLY A 1 111 ? -12.680 18.003 11.782 1.00 0.00 111 GLY A O 18
ATOM 30691 N N . GLY A 1 1 ? -34.393 -2.916 -46.963 1.00 0.00 1 GLY A N 19
ATOM 30692 C CA . GLY A 1 1 ? -33.214 -3.638 -46.454 1.00 0.00 1 GLY A CA 19
ATOM 30693 C C . GLY A 1 1 ? -33.656 -4.611 -45.375 1.00 0.00 1 GLY A C 19
ATOM 30694 O O . GLY A 1 1 ? -34.853 -4.849 -45.254 1.00 0.00 1 GLY A O 19
ATOM 30698 N N . SER A 1 2 ? -32.720 -5.144 -44.594 1.00 0.00 2 SER A N 19
ATOM 30699 C CA . SER A 1 2 ? -32.989 -5.830 -43.340 1.00 0.00 2 SER A CA 19
ATOM 30700 C C . SER A 1 2 ? -31.860 -5.409 -42.400 1.00 0.00 2 SER A C 19
ATOM 30701 O O . SER A 1 2 ? -30.751 -5.147 -42.875 1.00 0.00 2 SER A O 19
ATOM 30709 N N . SER A 1 3 ? -32.148 -5.279 -41.107 1.00 0.00 3 SER A N 19
ATOM 30710 C CA . SER A 1 3 ? -31.267 -4.646 -40.136 1.00 0.00 3 SER A CA 19
ATOM 30711 C C . SER A 1 3 ? -31.915 -4.774 -38.759 1.00 0.00 3 SER A C 19
ATOM 30712 O O . SER A 1 3 ? -33.088 -4.426 -38.626 1.00 0.00 3 SER A O 19
ATOM 30720 N N . GLY A 1 4 ? -31.174 -5.220 -37.745 1.00 0.00 4 GLY A N 19
ATOM 30721 C CA . GLY A 1 4 ? -31.633 -5.238 -36.364 1.00 0.00 4 GLY A CA 19
ATOM 30722 C C . GLY A 1 4 ? -30.615 -5.953 -35.484 1.00 0.00 4 GLY A C 19
ATOM 30723 O O . GLY A 1 4 ? -29.673 -6.562 -35.992 1.00 0.00 4 GLY A O 19
ATOM 30727 N N . SER A 1 5 ? -30.791 -5.863 -34.169 1.00 0.00 5 SER A N 19
ATOM 30728 C CA . SER A 1 5 ? -30.092 -6.612 -33.127 1.00 0.00 5 SER A CA 19
ATOM 30729 C C . SER A 1 5 ? -30.767 -6.259 -31.792 1.00 0.00 5 SER A C 19
ATOM 30730 O O . SER A 1 5 ? -31.564 -5.318 -31.738 1.00 0.00 5 SER A O 19
ATOM 30738 N N . SER A 1 6 ? -30.504 -7.016 -30.725 1.00 0.00 6 SER A N 19
ATOM 30739 C CA . SER A 1 6 ? -30.944 -6.764 -29.354 1.00 0.00 6 SER A CA 19
ATOM 30740 C C . SER A 1 6 ? -30.168 -7.706 -28.425 1.00 0.00 6 SER A C 19
ATOM 30741 O O . SER A 1 6 ? -29.555 -8.666 -28.897 1.00 0.00 6 SER A O 19
ATOM 30749 N N . GLY A 1 7 ? -30.252 -7.472 -27.112 1.00 0.00 7 GLY A N 19
ATOM 30750 C CA . GLY A 1 7 ? -29.573 -8.288 -26.113 1.00 0.00 7 GLY A CA 19
ATOM 30751 C C . GLY A 1 7 ? -28.073 -8.010 -26.086 1.00 0.00 7 GLY A C 19
ATOM 30752 O O . GLY A 1 7 ? -27.585 -7.068 -26.706 1.00 0.00 7 GLY A O 19
ATOM 30756 N N . TYR A 1 8 ? -27.361 -8.794 -25.280 1.00 0.00 8 TYR A N 19
ATOM 30757 C CA . TYR A 1 8 ? -25.923 -8.752 -25.053 1.00 0.00 8 TYR A CA 19
ATOM 30758 C C . TYR A 1 8 ? -25.548 -10.103 -24.419 1.00 0.00 8 TYR A C 19
ATOM 30759 O O . TYR A 1 8 ? -26.407 -10.979 -24.277 1.00 0.00 8 TYR A O 19
ATOM 30777 N N . SER A 1 9 ? -24.292 -10.290 -24.015 1.00 0.00 9 SER A N 19
ATOM 30778 C CA . SER A 1 9 ? -23.894 -11.389 -23.145 1.00 0.00 9 SER A CA 19
ATOM 30779 C C . SER A 1 9 ? -22.745 -10.905 -22.257 1.00 0.00 9 SER A C 19
ATOM 30780 O O . SER A 1 9 ? -22.186 -9.835 -22.507 1.00 0.00 9 SER A O 19
ATOM 30788 N N . GLY A 1 10 ? -22.379 -11.681 -21.237 1.00 0.00 10 GLY A N 19
ATOM 30789 C CA . GLY A 1 10 ? -21.301 -11.344 -20.324 1.00 0.00 10 GLY A CA 19
ATOM 30790 C C . GLY A 1 10 ? -20.972 -12.518 -19.410 1.00 0.00 10 GLY A C 19
ATOM 30791 O O . GLY A 1 10 ? -21.707 -13.508 -19.377 1.00 0.00 10 GLY A O 19
ATOM 30795 N N . SER A 1 11 ? -19.873 -12.419 -18.663 1.00 0.00 11 SER A N 19
ATOM 30796 C CA . SER A 1 11 ? -19.373 -13.497 -17.818 1.00 0.00 11 SER A CA 19
ATOM 30797 C C . SER A 1 11 ? -18.725 -12.947 -16.542 1.00 0.00 11 SER A C 19
ATOM 30798 O O . SER A 1 11 ? -18.612 -11.733 -16.347 1.00 0.00 11 SER A O 19
ATOM 30806 N N . GLN A 1 12 ? -18.301 -13.865 -15.676 1.00 0.00 12 GLN A N 19
ATOM 30807 C CA . GLN A 1 12 ? -17.713 -13.661 -14.366 1.00 0.00 12 GLN A CA 19
ATOM 30808 C C . GLN A 1 12 ? -16.713 -14.786 -14.088 1.00 0.00 12 GLN A C 19
ATOM 30809 O O . GLN A 1 12 ? -16.752 -15.810 -14.775 1.00 0.00 12 GLN A O 19
ATOM 30823 N N . ALA A 1 13 ? -15.892 -14.662 -13.043 1.00 0.00 13 ALA A N 19
ATOM 30824 C CA . ALA A 1 13 ? -15.278 -15.804 -12.367 1.00 0.00 13 ALA A CA 19
ATOM 30825 C C . ALA A 1 13 ? -14.857 -15.396 -10.949 1.00 0.00 13 ALA A C 19
ATOM 30826 O O . ALA A 1 13 ? -14.461 -14.238 -10.754 1.00 0.00 13 ALA A O 19
ATOM 30833 N N . PRO A 1 14 ? -14.854 -16.320 -9.974 1.00 0.00 14 PRO A N 19
ATOM 30834 C CA . PRO A 1 14 ? -14.345 -16.089 -8.630 1.00 0.00 14 PRO A CA 19
ATOM 30835 C C . PRO A 1 14 ? -12.810 -16.082 -8.645 1.00 0.00 14 PRO A C 19
ATOM 30836 O O . PRO A 1 14 ? -12.167 -17.107 -8.416 1.00 0.00 14 PRO A O 19
ATOM 30847 N N . GLY A 1 15 ? -12.211 -14.927 -8.942 1.00 0.00 15 GLY A N 19
ATOM 30848 C CA . GLY A 1 15 ? -10.765 -14.757 -8.920 1.00 0.00 15 GLY A CA 19
ATOM 30849 C C . GLY A 1 15 ? -10.305 -14.296 -7.547 1.00 0.00 15 GLY A C 19
ATOM 30850 O O . GLY A 1 15 ? -11.095 -13.768 -6.757 1.00 0.00 15 GLY A O 19
ATOM 30854 N N . GLY A 1 16 ? -9.012 -14.416 -7.270 1.00 0.00 16 GLY A N 19
ATOM 30855 C CA . GLY A 1 16 ? -8.395 -13.913 -6.057 1.00 0.00 16 GLY A CA 19
ATOM 30856 C C . GLY A 1 16 ? -6.886 -13.882 -6.234 1.00 0.00 16 GLY A C 19
ATOM 30857 O O . GLY A 1 16 ? -6.374 -14.409 -7.224 1.00 0.00 16 GLY A O 19
ATOM 30861 N N . ILE A 1 17 ? -6.174 -13.296 -5.266 1.00 0.00 17 ILE A N 19
ATOM 30862 C CA . ILE A 1 17 ? -4.741 -13.019 -5.371 1.00 0.00 17 ILE A CA 19
ATOM 30863 C C . ILE A 1 17 ? -3.951 -14.273 -5.758 1.00 0.00 17 ILE A C 19
ATOM 30864 O O . ILE A 1 17 ? -3.005 -14.176 -6.528 1.00 0.00 17 ILE A O 19
ATOM 30880 N N . GLN A 1 18 ? -4.341 -15.455 -5.273 1.00 0.00 18 GLN A N 19
ATOM 30881 C CA . GLN A 1 18 ? -3.610 -16.688 -5.529 1.00 0.00 18 GLN A CA 19
ATOM 30882 C C . GLN A 1 18 ? -3.605 -17.047 -7.019 1.00 0.00 18 GLN A C 19
ATOM 30883 O O . GLN A 1 18 ? -2.607 -17.556 -7.524 1.00 0.00 18 GLN A O 19
ATOM 30897 N N . GLU A 1 19 ? -4.704 -16.788 -7.726 1.00 0.00 19 GLU A N 19
ATOM 30898 C CA . GLU A 1 19 ? -4.835 -17.009 -9.157 1.00 0.00 19 GLU A CA 19
ATOM 30899 C C . GLU A 1 19 ? -4.055 -15.938 -9.919 1.00 0.00 19 GLU A C 19
ATOM 30900 O O . GLU A 1 19 ? -3.382 -16.253 -10.895 1.00 0.00 19 GLU A O 19
ATOM 30912 N N . ILE A 1 20 ? -4.085 -14.685 -9.455 1.00 0.00 20 ILE A N 19
ATOM 30913 C CA . ILE A 1 20 ? -3.307 -13.607 -10.055 1.00 0.00 20 ILE A CA 19
ATOM 30914 C C . ILE A 1 20 ? -1.813 -13.932 -9.961 1.00 0.00 20 ILE A C 19
ATOM 30915 O O . ILE A 1 20 ? -1.091 -13.839 -10.950 1.00 0.00 20 ILE A O 19
ATOM 30931 N N . VAL A 1 21 ? -1.342 -14.355 -8.790 1.00 0.00 21 VAL A N 19
ATOM 30932 C CA . VAL A 1 21 ? 0.024 -14.809 -8.580 1.00 0.00 21 VAL A CA 19
ATOM 30933 C C . VAL A 1 21 ? 0.326 -15.966 -9.531 1.00 0.00 21 VAL A C 19
ATOM 30934 O O . VAL A 1 21 ? 1.384 -15.984 -10.153 1.00 0.00 21 VAL A O 19
ATOM 30947 N N . ALA A 1 22 ? -0.616 -16.898 -9.683 1.00 0.00 22 ALA A N 19
ATOM 30948 C CA . ALA A 1 22 ? -0.472 -18.063 -10.550 1.00 0.00 22 ALA A CA 19
ATOM 30949 C C . ALA A 1 22 ? -0.429 -17.687 -12.038 1.00 0.00 22 ALA A C 19
ATOM 30950 O O . ALA A 1 22 ? -0.169 -18.558 -12.875 1.00 0.00 22 ALA A O 19
ATOM 30957 N N . MET A 1 23 ? -0.703 -16.427 -12.376 1.00 0.00 23 MET A N 19
ATOM 30958 C CA . MET A 1 23 ? -0.660 -15.844 -13.710 1.00 0.00 23 MET A CA 19
ATOM 30959 C C . MET A 1 23 ? 0.498 -14.862 -13.856 1.00 0.00 23 MET A C 19
ATOM 30960 O O . MET A 1 23 ? 0.809 -14.447 -14.974 1.00 0.00 23 MET A O 19
ATOM 30974 N N . SER A 1 24 ? 1.165 -14.508 -12.761 1.00 0.00 24 SER A N 19
ATOM 30975 C CA . SER A 1 24 ? 2.305 -13.621 -12.783 1.00 0.00 24 SER A CA 19
ATOM 30976 C C . SER A 1 24 ? 3.473 -14.322 -13.485 1.00 0.00 24 SER A C 19
ATOM 30977 O O . SER A 1 24 ? 3.633 -15.542 -13.345 1.00 0.00 24 SER A O 19
ATOM 30985 N N . PRO A 1 25 ? 4.335 -13.563 -14.177 1.00 0.00 25 PRO A N 19
ATOM 30986 C CA . PRO A 1 25 ? 5.657 -14.033 -14.532 1.00 0.00 25 PRO A CA 19
ATOM 30987 C C . PRO A 1 25 ? 6.514 -14.145 -13.272 1.00 0.00 25 PRO A C 19
ATOM 30988 O O . PRO A 1 25 ? 6.085 -13.769 -12.174 1.00 0.00 25 PRO A O 19
ATOM 30999 N N . GLU A 1 26 ? 7.745 -14.627 -13.441 1.00 0.00 26 GLU A N 19
ATOM 31000 C CA . GLU A 1 26 ? 8.766 -14.489 -12.420 1.00 0.00 26 GLU A CA 19
ATOM 31001 C C . GLU A 1 26 ? 8.942 -13.001 -12.128 1.00 0.00 26 GLU A C 19
ATOM 31002 O O . GLU A 1 26 ? 9.251 -12.218 -13.027 1.00 0.00 26 GLU A O 19
ATOM 31014 N N . LEU A 1 27 ? 8.707 -12.614 -10.881 1.00 0.00 27 LEU A N 19
ATOM 31015 C CA . LEU A 1 27 ? 8.698 -11.234 -10.431 1.00 0.00 27 LEU A CA 19
ATOM 31016 C C . LEU A 1 27 ? 9.915 -11.045 -9.559 1.00 0.00 27 LEU A C 19
ATOM 31017 O O . LEU A 1 27 ? 10.143 -11.841 -8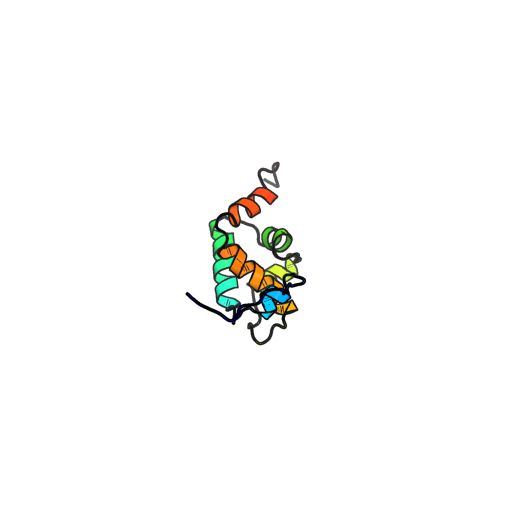.645 1.00 0.00 27 LEU A O 19
ATOM 31033 N N . ASP A 1 28 ? 10.737 -10.052 -9.875 1.00 0.00 28 ASP A N 19
ATOM 31034 C CA . ASP A 1 28 ? 11.997 -9.815 -9.181 1.00 0.00 28 ASP A CA 19
ATOM 31035 C C . ASP A 1 28 ? 11.738 -9.336 -7.757 1.00 0.00 28 ASP A C 19
ATOM 31036 O O . ASP A 1 28 ? 11.649 -8.136 -7.505 1.00 0.00 28 ASP A O 19
ATOM 31045 N N . THR A 1 29 ? 11.576 -10.269 -6.821 1.00 0.00 29 THR A N 19
ATOM 31046 C CA . THR A 1 29 ? 11.166 -9.987 -5.453 1.00 0.00 29 THR A CA 19
ATOM 31047 C C . THR A 1 29 ? 12.066 -8.917 -4.850 1.00 0.00 29 THR A C 19
ATOM 31048 O O . THR A 1 29 ? 11.571 -7.925 -4.320 1.00 0.00 29 THR A O 19
ATOM 31059 N N . TYR A 1 30 ? 13.379 -9.106 -4.977 1.00 0.00 30 TYR A N 19
ATOM 31060 C CA . TYR A 1 30 ? 14.409 -8.192 -4.555 1.00 0.00 30 TYR A CA 19
ATOM 31061 C C . TYR A 1 30 ? 14.173 -6.795 -5.108 1.00 0.00 30 TYR A C 19
ATOM 31062 O O . TYR A 1 30 ? 13.983 -5.861 -4.328 1.00 0.00 30 TYR A O 19
ATOM 31080 N N . SER A 1 31 ? 14.168 -6.646 -6.431 1.00 0.00 31 SER A N 19
ATOM 31081 C CA . SER A 1 31 ? 14.069 -5.335 -7.049 1.00 0.00 31 SER A CA 19
ATOM 31082 C C . SER A 1 31 ? 12.721 -4.685 -6.710 1.00 0.00 31 SER A C 19
ATOM 31083 O O . SER A 1 31 ? 12.684 -3.477 -6.492 1.00 0.00 31 SER A O 19
ATOM 31091 N N . ILE A 1 32 ? 11.627 -5.437 -6.582 1.00 0.00 32 ILE A N 19
ATOM 31092 C CA . ILE A 1 32 ? 10.341 -4.917 -6.123 1.00 0.00 32 ILE A CA 19
ATOM 31093 C C . ILE A 1 32 ? 10.526 -4.396 -4.697 1.00 0.00 32 ILE A C 19
ATOM 31094 O O . ILE A 1 32 ? 10.153 -3.257 -4.452 1.00 0.00 32 ILE A O 19
ATOM 31110 N N . THR A 1 33 ? 11.148 -5.132 -3.765 1.00 0.00 33 THR A N 19
ATOM 31111 C CA . THR A 1 33 ? 11.346 -4.615 -2.405 1.00 0.00 33 THR A CA 19
ATOM 31112 C C . THR A 1 33 ? 12.131 -3.307 -2.405 1.00 0.00 33 THR A C 19
ATOM 31113 O O . THR A 1 33 ? 11.819 -2.393 -1.648 1.00 0.00 33 THR A O 19
ATOM 31124 N N . LYS A 1 34 ? 13.150 -3.223 -3.257 1.00 0.00 34 LYS A N 19
ATOM 31125 C CA . LYS A 1 34 ? 13.971 -2.038 -3.442 1.00 0.00 34 LYS A CA 19
ATOM 31126 C C . LYS A 1 34 ? 13.090 -0.901 -3.929 1.00 0.00 34 LYS A C 19
ATOM 31127 O O . LYS A 1 34 ? 12.987 0.094 -3.228 1.00 0.00 34 LYS A O 19
ATOM 31146 N N . ARG A 1 35 ? 12.394 -1.059 -5.053 1.00 0.00 35 ARG A N 19
ATOM 31147 C CA . ARG A 1 35 ? 11.516 -0.049 -5.645 1.00 0.00 35 ARG A CA 19
ATOM 31148 C C . ARG A 1 35 ? 10.400 0.362 -4.684 1.00 0.00 35 ARG A C 19
ATOM 31149 O O . ARG A 1 35 ? 10.004 1.520 -4.665 1.00 0.00 35 ARG A O 19
ATOM 31170 N N . VAL A 1 36 ? 9.888 -0.560 -3.876 1.00 0.00 36 VAL A N 19
ATOM 31171 C CA . VAL A 1 36 ? 8.898 -0.259 -2.861 1.00 0.00 36 VAL A CA 19
ATOM 31172 C C . VAL A 1 36 ? 9.553 0.616 -1.793 1.00 0.00 36 VAL A C 19
ATOM 31173 O O . VAL A 1 36 ? 9.012 1.662 -1.459 1.00 0.00 36 VAL A O 19
ATOM 31186 N N . LYS A 1 37 ? 10.718 0.231 -1.265 1.00 0.00 37 LYS A N 19
ATOM 31187 C CA . LYS A 1 37 ? 11.445 1.033 -0.283 1.00 0.00 37 LYS A CA 19
ATOM 31188 C C . LYS A 1 37 ? 11.749 2.419 -0.819 1.00 0.00 37 LYS A C 19
ATOM 31189 O O . LYS A 1 37 ? 11.607 3.375 -0.059 1.00 0.00 37 LYS A O 19
ATOM 31208 N N . GLU A 1 38 ? 12.130 2.507 -2.094 1.00 0.00 38 GLU A N 19
ATOM 31209 C CA . GLU A 1 38 ? 12.335 3.766 -2.799 1.00 0.00 38 GLU A CA 19
ATOM 31210 C C . GLU A 1 38 ? 11.089 4.622 -2.615 1.00 0.00 38 GLU A C 19
ATOM 31211 O O . GLU A 1 38 ? 11.166 5.656 -1.963 1.00 0.00 38 GLU A O 19
ATOM 31223 N N . VAL A 1 39 ? 9.943 4.156 -3.122 1.00 0.00 39 VAL A N 19
ATOM 31224 C CA . VAL A 1 39 ? 8.668 4.865 -3.087 1.00 0.00 39 VAL A CA 19
ATOM 31225 C C . VAL A 1 39 ? 8.283 5.232 -1.649 1.00 0.00 39 VAL A C 19
ATOM 31226 O O . VAL A 1 39 ? 7.820 6.348 -1.419 1.00 0.00 39 VAL A O 19
ATOM 31239 N N . LEU A 1 40 ? 8.452 4.329 -0.681 1.00 0.00 40 LEU A N 19
ATOM 31240 C CA . LEU A 1 40 ? 8.121 4.602 0.712 1.00 0.00 40 LEU A CA 19
ATOM 31241 C C . LEU A 1 40 ? 8.971 5.751 1.259 1.00 0.00 40 LEU A C 19
ATOM 31242 O O . LEU A 1 40 ? 8.411 6.654 1.873 1.00 0.00 40 LEU A O 19
ATOM 31258 N N . THR A 1 41 ? 10.289 5.727 1.067 1.00 0.00 41 THR A N 19
ATOM 31259 C CA . THR A 1 41 ? 11.181 6.790 1.514 1.00 0.00 41 THR A CA 19
ATOM 31260 C C . THR A 1 41 ? 10.878 8.089 0.756 1.00 0.00 41 THR A C 19
ATOM 31261 O O . THR A 1 41 ? 10.725 9.130 1.396 1.00 0.00 41 THR A O 19
ATOM 31272 N N . ASP A 1 42 ? 10.737 8.032 -0.572 1.00 0.00 42 ASP A N 19
ATOM 31273 C CA . ASP A 1 42 ? 10.399 9.147 -1.461 1.00 0.00 42 ASP A CA 19
ATOM 31274 C C . ASP A 1 42 ? 9.243 9.931 -0.862 1.00 0.00 42 ASP A C 19
ATOM 31275 O O . ASP A 1 42 ? 9.319 11.139 -0.645 1.00 0.00 42 ASP A O 19
ATOM 31284 N N . ASN A 1 43 ? 8.170 9.200 -0.575 1.00 0.00 43 ASN A N 19
ATOM 31285 C CA . ASN A 1 43 ? 6.878 9.747 -0.205 1.00 0.00 43 ASN A CA 19
ATOM 31286 C C . ASN A 1 43 ? 6.713 9.876 1.306 1.00 0.00 43 ASN A C 19
ATOM 31287 O O . ASN A 1 43 ? 5.624 10.224 1.768 1.00 0.00 43 ASN A O 19
ATOM 31298 N N . ASN A 1 44 ? 7.791 9.624 2.060 1.00 0.00 44 ASN A N 19
ATOM 31299 C CA . ASN A 1 44 ? 7.891 9.678 3.516 1.00 0.00 44 ASN A CA 19
ATOM 31300 C C . ASN A 1 44 ? 6.745 8.905 4.179 1.00 0.00 44 ASN A C 19
ATOM 31301 O O . ASN A 1 44 ? 6.049 9.397 5.070 1.00 0.00 44 ASN A O 19
ATOM 31312 N N . LEU A 1 45 ? 6.512 7.688 3.697 1.00 0.00 45 LEU A N 19
ATOM 31313 C CA . LEU A 1 45 ? 5.458 6.778 4.131 1.00 0.00 45 LEU A CA 19
ATOM 31314 C C . LEU A 1 45 ? 5.944 5.924 5.303 1.00 0.00 45 LEU A C 19
ATOM 31315 O O . LEU A 1 45 ? 7.141 5.850 5.586 1.00 0.00 45 LEU A O 19
ATOM 31331 N N . GLY A 1 46 ? 5.020 5.222 5.956 1.00 0.00 46 GLY A N 19
ATOM 31332 C CA . GLY A 1 46 ? 5.314 4.233 6.977 1.00 0.00 46 GLY A CA 19
ATOM 31333 C C . GLY A 1 46 ? 5.388 2.869 6.312 1.00 0.00 46 GLY A C 19
ATOM 31334 O O . GLY A 1 46 ? 4.394 2.417 5.738 1.00 0.00 46 GLY A O 19
ATOM 31338 N N . GLN A 1 47 ? 6.545 2.211 6.383 1.00 0.00 47 GLN A N 19
ATOM 31339 C CA . GLN A 1 47 ? 6.754 0.853 5.927 1.00 0.00 47 GLN A CA 19
ATOM 31340 C C . GLN A 1 47 ? 5.706 -0.067 6.574 1.00 0.00 47 GLN A C 19
ATOM 31341 O O . GLN A 1 47 ? 5.039 -0.796 5.838 1.00 0.00 47 GLN A O 19
ATOM 31355 N N . ARG A 1 48 ? 5.462 0.025 7.892 1.00 0.00 48 ARG A N 19
ATOM 31356 C CA . ARG A 1 48 ? 4.374 -0.725 8.538 1.00 0.00 48 ARG A CA 19
ATOM 31357 C C . ARG A 1 48 ? 3.059 -0.564 7.785 1.00 0.00 48 ARG A C 19
ATOM 31358 O O . ARG A 1 48 ? 2.440 -1.564 7.456 1.00 0.00 48 ARG A O 19
ATOM 31379 N N . LEU A 1 49 ? 2.634 0.676 7.534 1.00 0.00 49 LEU A N 19
ATOM 31380 C CA . LEU A 1 49 ? 1.321 0.991 6.980 1.00 0.00 49 LEU A CA 19
ATOM 31381 C C . LEU A 1 49 ? 1.103 0.251 5.662 1.00 0.00 49 LEU A C 19
ATOM 31382 O O . LEU A 1 49 ? 0.056 -0.339 5.415 1.00 0.00 49 LEU A O 19
ATOM 31398 N N . PHE A 1 50 ? 2.118 0.275 4.804 1.00 0.00 50 PHE A N 19
ATOM 31399 C CA . PHE A 1 50 ? 2.089 -0.429 3.541 1.00 0.00 50 PHE A CA 19
ATOM 31400 C C . PHE A 1 50 ? 1.884 -1.933 3.748 1.00 0.00 50 PHE A C 19
ATOM 31401 O O . PHE A 1 50 ? 1.100 -2.547 3.026 1.00 0.00 50 PHE A O 19
ATOM 31418 N N . GLY A 1 51 ? 2.583 -2.545 4.708 1.00 0.00 51 GLY A N 19
ATOM 31419 C CA . GLY A 1 51 ? 2.384 -3.957 4.992 1.00 0.00 51 GLY A CA 19
ATOM 31420 C C . GLY A 1 51 ? 0.972 -4.190 5.480 1.00 0.00 51 GLY A C 19
ATOM 31421 O O . GLY A 1 51 ? 0.298 -5.059 4.952 1.00 0.00 51 GLY A O 19
ATOM 31425 N N . GLU A 1 52 ? 0.524 -3.397 6.443 1.00 0.00 52 GLU A N 19
ATOM 31426 C CA . GLU A 1 52 ? -0.776 -3.490 7.071 1.00 0.00 52 GLU A CA 19
ATOM 31427 C C . GLU A 1 52 ? -1.877 -3.462 6.008 1.00 0.00 52 GLU A C 19
ATOM 31428 O O . GLU A 1 52 ? -2.646 -4.414 5.889 1.00 0.00 52 GLU A O 19
ATOM 31440 N N . SER A 1 53 ? -1.968 -2.383 5.229 1.00 0.00 53 SER A N 19
ATOM 31441 C CA . SER A 1 53 ? -3.058 -2.159 4.298 1.00 0.00 53 SER A CA 19
ATOM 31442 C C . SER A 1 53 ? -2.924 -2.933 2.988 1.00 0.00 53 SER A C 19
ATOM 31443 O O . SER A 1 53 ? -3.933 -3.441 2.497 1.00 0.00 53 SER A O 19
ATOM 31451 N N . ILE A 1 54 ? -1.730 -2.988 2.384 1.00 0.00 54 ILE A N 19
ATOM 31452 C CA . ILE A 1 54 ? -1.562 -3.653 1.095 1.00 0.00 54 ILE A CA 19
ATOM 31453 C C . ILE A 1 54 ? -1.419 -5.149 1.360 1.00 0.00 54 ILE A C 19
ATOM 31454 O O . ILE A 1 54 ? -2.184 -5.953 0.831 1.00 0.00 54 ILE A O 19
ATOM 31470 N N . LEU A 1 55 ? -0.421 -5.525 2.156 1.00 0.00 55 LEU A N 19
ATOM 31471 C CA . LEU A 1 55 ? 0.055 -6.906 2.254 1.00 0.00 55 LEU A CA 19
ATOM 31472 C C . LEU A 1 55 ? -0.651 -7.727 3.330 1.00 0.00 55 LEU A C 19
ATOM 31473 O O . LEU A 1 55 ? -0.484 -8.945 3.355 1.00 0.00 55 LEU A O 19
ATOM 31489 N N . GLY A 1 56 ? -1.401 -7.088 4.223 1.00 0.00 56 GLY A N 19
ATOM 31490 C CA . GLY A 1 56 ? -1.931 -7.725 5.415 1.00 0.00 56 GLY A CA 19
ATOM 31491 C C . GLY A 1 56 ? -0.837 -8.171 6.383 1.00 0.00 56 GLY A C 19
ATOM 31492 O O . GLY A 1 56 ? -1.115 -9.039 7.213 1.00 0.00 56 GLY A O 19
ATOM 31496 N N . LEU A 1 57 ? 0.392 -7.646 6.279 1.00 0.00 57 LEU A N 19
ATOM 31497 C CA . LEU A 1 57 ? 1.522 -8.056 7.098 1.00 0.00 57 LEU A CA 19
ATOM 31498 C C . LEU A 1 57 ? 1.763 -7.019 8.179 1.00 0.00 57 LEU A C 19
ATOM 31499 O O . LEU A 1 57 ? 1.739 -5.817 7.925 1.00 0.00 57 LEU A O 19
ATOM 31515 N N . THR A 1 58 ? 2.065 -7.506 9.374 1.00 0.00 58 THR A N 19
ATOM 31516 C CA . THR A 1 58 ? 2.461 -6.676 10.503 1.00 0.00 58 THR A CA 19
ATOM 31517 C C . THR A 1 58 ? 3.868 -6.104 10.276 1.00 0.00 58 THR A C 19
ATOM 31518 O O . THR A 1 58 ? 4.606 -6.530 9.380 1.00 0.00 58 THR A O 19
ATOM 31529 N N . GLN A 1 59 ? 4.264 -5.169 11.144 1.00 0.00 59 GLN A N 19
ATOM 31530 C CA . GLN A 1 59 ? 5.502 -4.414 11.047 1.00 0.00 59 GLN A CA 19
ATOM 31531 C C . GLN A 1 59 ? 6.704 -5.331 10.833 1.00 0.00 59 GLN A C 19
ATOM 31532 O O . GLN A 1 59 ? 7.404 -5.171 9.836 1.00 0.00 59 GLN A O 19
ATOM 31546 N N . GLY A 1 60 ? 6.918 -6.298 11.727 1.00 0.00 60 GLY A N 19
ATOM 31547 C CA . GLY A 1 60 ? 8.101 -7.147 11.713 1.00 0.00 60 GLY A CA 19
ATOM 31548 C C . GLY A 1 60 ? 8.137 -8.039 10.485 1.00 0.00 60 GLY A C 19
ATOM 31549 O O . GLY A 1 60 ? 9.189 -8.150 9.855 1.00 0.00 60 GLY A O 19
ATOM 31553 N N . SER A 1 61 ? 6.996 -8.626 10.111 1.00 0.00 61 SER A N 19
ATOM 31554 C CA . SER A 1 61 ? 6.906 -9.436 8.913 1.00 0.00 61 SER A CA 19
ATOM 31555 C C . SER A 1 61 ? 7.264 -8.608 7.682 1.00 0.00 61 SER A C 19
ATOM 31556 O O . SER A 1 61 ? 7.995 -9.097 6.826 1.00 0.00 61 SER A O 19
ATOM 31564 N N . VAL A 1 62 ? 6.778 -7.370 7.574 1.00 0.00 62 VAL A N 19
ATOM 31565 C CA . VAL A 1 62 ? 7.040 -6.560 6.393 1.00 0.00 62 VAL A CA 19
ATOM 31566 C C . VAL A 1 62 ? 8.456 -5.966 6.424 1.00 0.00 62 VAL A C 19
ATOM 31567 O O . VAL A 1 62 ? 9.060 -5.775 5.364 1.00 0.00 62 VAL A O 19
ATOM 31580 N N . SER A 1 63 ? 9.029 -5.725 7.611 1.00 0.00 63 SER A N 19
ATOM 31581 C CA . SER A 1 63 ? 10.445 -5.422 7.767 1.00 0.00 63 SER A CA 19
ATOM 31582 C C . SER A 1 63 ? 11.264 -6.552 7.182 1.00 0.00 63 SER A C 19
ATOM 31583 O O . SER A 1 63 ? 12.106 -6.323 6.316 1.00 0.00 63 SER A O 19
ATOM 31591 N N . ASP A 1 64 ? 11.007 -7.773 7.637 1.00 0.00 64 ASP A N 19
ATOM 31592 C CA . ASP A 1 64 ? 11.726 -8.942 7.182 1.00 0.00 64 ASP A CA 19
ATOM 31593 C C . ASP A 1 64 ? 11.498 -9.204 5.694 1.00 0.00 64 ASP A C 19
ATOM 31594 O O . ASP A 1 64 ? 12.415 -9.659 5.012 1.00 0.00 64 ASP A O 19
ATOM 31603 N N . LEU A 1 65 ? 10.306 -8.902 5.163 1.00 0.00 65 LEU A N 19
ATOM 31604 C CA . LEU A 1 65 ? 10.020 -9.044 3.746 1.00 0.00 65 LEU A CA 19
ATOM 31605 C C . LEU A 1 65 ? 10.891 -8.103 2.926 1.00 0.00 65 LEU A C 19
ATOM 31606 O O . LEU A 1 65 ? 11.564 -8.553 2.005 1.00 0.00 65 LEU A O 19
ATOM 31622 N N . LEU A 1 66 ? 10.871 -6.808 3.247 1.00 0.00 66 LEU A N 19
ATOM 31623 C CA . LEU A 1 66 ? 11.593 -5.804 2.476 1.00 0.00 66 LEU A CA 19
ATOM 31624 C C . LEU A 1 66 ? 13.099 -5.961 2.629 1.00 0.00 66 LEU A C 19
ATOM 31625 O O . LEU A 1 66 ? 13.840 -5.857 1.652 1.00 0.00 66 LEU A O 19
ATOM 31641 N N . SER A 1 67 ? 13.558 -6.164 3.857 1.00 0.00 67 SER A N 19
ATOM 31642 C CA . SER A 1 67 ? 14.975 -6.195 4.179 1.00 0.00 67 SER A CA 19
ATOM 31643 C C . SER A 1 67 ? 15.652 -7.517 3.824 1.00 0.00 67 SER A C 19
ATOM 31644 O O . SER A 1 67 ? 16.865 -7.488 3.606 1.00 0.00 67 SER A O 19
ATOM 31652 N N . ARG A 1 68 ? 14.948 -8.658 3.774 1.00 0.00 68 ARG A N 19
ATOM 31653 C CA . ARG A 1 68 ? 15.501 -9.928 3.284 1.00 0.00 68 ARG A CA 19
ATOM 31654 C C . ARG A 1 68 ? 14.405 -10.713 2.557 1.00 0.00 68 ARG A C 19
ATOM 31655 O O . ARG A 1 68 ? 13.954 -11.753 3.056 1.00 0.00 68 ARG A O 19
ATOM 31676 N N . PRO A 1 69 ? 14.021 -10.298 1.341 1.00 0.00 69 PRO A N 19
ATOM 31677 C CA . PRO A 1 69 ? 13.108 -11.081 0.531 1.00 0.00 69 PRO A CA 19
ATOM 31678 C C . PRO A 1 69 ? 13.834 -12.360 0.106 1.00 0.00 69 PRO A C 19
ATOM 31679 O O . PRO A 1 69 ? 15.046 -12.363 -0.142 1.00 0.00 69 PRO A O 19
ATOM 31690 N N . LYS A 1 70 ? 13.106 -13.469 0.024 1.00 0.00 70 LYS A N 19
ATOM 31691 C CA . LYS A 1 70 ? 13.558 -14.644 -0.685 1.00 0.00 70 LYS A CA 19
ATOM 31692 C C . LYS A 1 70 ? 13.224 -14.500 -2.176 1.00 0.00 70 LYS A C 19
ATOM 31693 O O . LYS A 1 70 ? 12.351 -13.705 -2.533 1.00 0.00 70 LYS A O 19
ATOM 31712 N N . PRO A 1 71 ? 13.913 -15.249 -3.048 1.00 0.00 71 PRO A N 19
ATOM 31713 C CA . PRO A 1 71 ? 13.699 -15.198 -4.485 1.00 0.00 71 PRO A CA 19
ATOM 31714 C C . PRO A 1 71 ? 12.329 -15.774 -4.843 1.00 0.00 71 PRO A C 19
ATOM 31715 O O . PRO A 1 71 ? 11.780 -16.606 -4.114 1.00 0.00 71 PRO A O 19
ATOM 31726 N N . TRP A 1 72 ? 11.817 -15.429 -6.022 1.00 0.00 72 TRP A N 19
ATOM 31727 C CA . TRP A 1 72 ? 10.566 -15.971 -6.538 1.00 0.00 72 TRP A CA 19
ATOM 31728 C C . TRP A 1 72 ? 10.622 -17.500 -6.591 1.00 0.00 72 TRP A C 19
ATOM 31729 O O . TRP A 1 72 ? 9.651 -18.154 -6.214 1.00 0.00 72 TRP A O 19
ATOM 31750 N N . HIS A 1 73 ? 11.768 -18.083 -6.968 1.00 0.00 73 HIS A N 19
ATOM 31751 C CA . HIS A 1 73 ? 11.922 -19.534 -7.025 1.00 0.00 73 HIS A CA 19
ATOM 31752 C C . HIS A 1 73 ? 11.746 -20.196 -5.650 1.00 0.00 73 HIS A C 19
ATOM 31753 O O . HIS A 1 73 ? 11.265 -21.326 -5.568 1.00 0.00 73 HIS A O 19
ATOM 31767 N N . LYS A 1 74 ? 12.143 -19.519 -4.565 1.00 0.00 74 LYS A N 19
ATOM 31768 C CA . LYS A 1 74 ? 11.987 -20.025 -3.201 1.00 0.00 74 LYS A CA 19
ATOM 31769 C C . LYS A 1 74 ? 10.527 -19.959 -2.794 1.00 0.00 74 LYS A C 19
ATOM 31770 O O . LYS A 1 74 ? 10.031 -20.857 -2.113 1.00 0.00 74 LYS A O 19
ATOM 31789 N N . LEU A 1 75 ? 9.858 -18.864 -3.119 1.00 0.00 75 LEU A N 19
ATOM 31790 C CA . LEU A 1 75 ? 8.528 -18.587 -2.616 1.00 0.00 75 LEU A CA 19
ATOM 31791 C C . LEU A 1 75 ? 7.547 -19.446 -3.404 1.00 0.00 75 LEU A C 19
ATOM 31792 O O . LEU A 1 75 ? 7.622 -19.467 -4.628 1.00 0.00 75 LEU A O 19
ATOM 31808 N N . SER A 1 76 ? 6.609 -20.121 -2.742 1.00 0.00 76 SER A N 19
ATOM 31809 C CA . SER A 1 76 ? 5.435 -20.669 -3.429 1.00 0.00 76 SER A CA 19
ATOM 31810 C C . SER A 1 76 ? 4.388 -19.559 -3.608 1.00 0.00 76 SER A C 19
ATOM 31811 O O . SER A 1 76 ? 4.681 -18.402 -3.310 1.00 0.00 76 SER A O 19
ATOM 31819 N N . LEU A 1 77 ? 3.174 -19.854 -4.083 1.00 0.00 77 LEU A N 19
ATOM 31820 C CA . LEU A 1 77 ? 2.166 -18.836 -4.416 1.00 0.00 77 LEU A CA 19
ATOM 31821 C C . LEU A 1 77 ? 1.856 -17.952 -3.205 1.00 0.00 77 LEU A C 19
ATOM 31822 O O . LEU A 1 77 ? 1.930 -16.728 -3.290 1.00 0.00 77 LEU A O 19
ATOM 31838 N N . LYS A 1 78 ? 1.613 -18.564 -2.042 1.00 0.00 78 LYS A N 19
ATOM 31839 C CA . LYS A 1 78 ? 1.478 -17.867 -0.763 1.00 0.00 78 LYS A CA 19
ATOM 31840 C C . LYS A 1 78 ? 2.681 -16.984 -0.431 1.00 0.00 78 LYS A C 19
ATOM 31841 O O . LYS A 1 78 ? 2.559 -16.004 0.298 1.00 0.00 78 LYS A O 19
ATOM 31860 N N . GLY A 1 79 ? 3.869 -17.361 -0.890 1.00 0.00 79 GLY A N 19
ATOM 31861 C CA . GLY A 1 79 ? 5.095 -16.609 -0.716 1.00 0.00 79 GLY A CA 19
ATOM 31862 C C . GLY A 1 79 ? 5.134 -15.384 -1.612 1.00 0.00 79 GLY A C 19
ATOM 31863 O O . GLY A 1 79 ? 5.656 -14.346 -1.216 1.00 0.00 79 GLY A O 19
ATOM 31867 N N . ARG A 1 80 ? 4.620 -15.513 -2.831 1.00 0.00 80 ARG A N 19
ATOM 31868 C CA . ARG A 1 80 ? 4.665 -14.514 -3.883 1.00 0.00 80 ARG A CA 19
ATOM 31869 C C . ARG A 1 80 ? 3.530 -13.509 -3.747 1.00 0.00 80 ARG A C 19
ATOM 31870 O O . ARG A 1 80 ? 3.704 -12.375 -4.174 1.00 0.00 80 ARG A O 19
ATOM 31891 N N . GLU A 1 81 ? 2.427 -13.902 -3.109 1.00 0.00 81 GLU A N 19
ATOM 31892 C CA . GLU A 1 81 ? 1.242 -13.109 -2.795 1.00 0.00 81 GLU A CA 19
ATOM 31893 C C . GLU A 1 81 ? 1.588 -11.651 -2.481 1.00 0.00 81 GLU A C 19
ATOM 31894 O O . GLU A 1 81 ? 1.146 -10.769 -3.220 1.00 0.00 81 GLU A O 19
ATOM 31906 N N . PRO A 1 82 ? 2.400 -11.365 -1.449 1.00 0.00 82 PRO A N 19
ATOM 31907 C CA . PRO A 1 82 ? 2.686 -9.989 -1.103 1.00 0.00 82 PRO A CA 19
ATOM 31908 C C . PRO A 1 82 ? 3.468 -9.284 -2.216 1.00 0.00 82 PRO A C 19
ATOM 31909 O O . PRO A 1 82 ? 3.128 -8.160 -2.554 1.00 0.00 82 PRO A O 19
ATOM 31920 N N . PHE A 1 83 ? 4.471 -9.920 -2.824 1.00 0.00 83 PHE A N 19
ATOM 31921 C CA . PHE A 1 83 ? 5.288 -9.305 -3.869 1.00 0.00 83 PHE A CA 19
ATOM 31922 C C . PHE A 1 83 ? 4.472 -8.966 -5.118 1.00 0.00 83 PHE A C 19
ATOM 31923 O O . PHE A 1 83 ? 4.765 -7.960 -5.760 1.00 0.00 83 PHE A O 19
ATOM 31940 N N . VAL A 1 84 ? 3.447 -9.752 -5.449 1.00 0.00 84 VAL A N 19
ATOM 31941 C CA . VAL A 1 84 ? 2.517 -9.410 -6.517 1.00 0.00 84 VAL A CA 19
ATOM 31942 C C . VAL A 1 84 ? 1.740 -8.156 -6.114 1.00 0.00 84 VAL A C 19
ATOM 31943 O O . VAL A 1 84 ? 1.707 -7.199 -6.884 1.00 0.00 84 VAL A O 19
ATOM 31956 N N . ARG A 1 85 ? 1.179 -8.099 -4.899 1.00 0.00 85 ARG A N 19
ATOM 31957 C CA . ARG A 1 85 ? 0.486 -6.901 -4.442 1.00 0.00 85 ARG A CA 19
ATOM 31958 C C . ARG A 1 85 ? 1.426 -5.694 -4.449 1.00 0.00 85 ARG A C 19
ATOM 31959 O O . ARG A 1 85 ? 1.009 -4.615 -4.840 1.00 0.00 85 ARG A O 19
ATOM 31980 N N . MET A 1 86 ? 2.702 -5.839 -4.076 1.00 0.00 86 MET A N 19
ATOM 31981 C CA . MET A 1 86 ? 3.694 -4.785 -4.172 1.00 0.00 86 MET A CA 19
ATOM 31982 C C . MET A 1 86 ? 3.865 -4.327 -5.615 1.00 0.00 86 MET A C 19
ATOM 31983 O O . MET A 1 86 ? 3.813 -3.130 -5.872 1.00 0.00 86 MET A O 19
ATOM 31997 N N . GLN A 1 87 ? 4.077 -5.258 -6.550 1.00 0.00 87 GLN A N 19
ATOM 31998 C CA . GLN A 1 87 ? 4.209 -4.945 -7.967 1.00 0.00 87 GLN A CA 19
ATOM 31999 C C . GLN A 1 87 ? 2.991 -4.138 -8.455 1.00 0.00 87 GLN A C 19
ATOM 32000 O O . GLN A 1 87 ? 3.155 -3.172 -9.199 1.00 0.00 87 GLN A O 19
ATOM 32014 N N . LEU A 1 88 ? 1.772 -4.518 -8.064 1.00 0.00 88 LEU A N 19
ATOM 32015 C CA . LEU A 1 88 ? 0.560 -3.833 -8.501 1.00 0.00 88 LEU A CA 19
ATOM 32016 C C . LEU A 1 88 ? 0.328 -2.522 -7.759 1.00 0.00 88 LEU A C 19
ATOM 32017 O O . LEU A 1 88 ? -0.147 -1.569 -8.374 1.00 0.00 88 LEU A O 19
ATOM 32033 N N . TRP A 1 89 ? 0.695 -2.406 -6.484 1.00 0.00 89 TRP A N 19
ATOM 32034 C CA . TRP A 1 89 ? 0.639 -1.135 -5.775 1.00 0.00 89 TRP A CA 19
ATOM 32035 C C . TRP A 1 89 ? 1.661 -0.174 -6.382 1.00 0.00 89 TRP A C 19
ATOM 32036 O O . TRP A 1 89 ? 1.473 1.032 -6.351 1.00 0.00 89 TRP A O 19
ATOM 32057 N N . LEU A 1 90 ? 2.734 -0.690 -6.979 1.00 0.00 90 LEU A N 19
ATOM 32058 C CA . LEU A 1 90 ? 3.693 0.099 -7.731 1.00 0.00 90 LEU A CA 19
ATOM 32059 C C . LEU A 1 90 ? 3.200 0.453 -9.145 1.00 0.00 90 LEU A C 19
ATOM 32060 O O . LEU A 1 90 ? 3.855 1.232 -9.831 1.00 0.00 90 LEU A O 19
ATOM 32076 N N . ASN A 1 91 ? 2.108 -0.138 -9.630 1.00 0.00 91 ASN A N 19
ATOM 32077 C CA . ASN A 1 91 ? 1.472 0.217 -10.910 1.00 0.00 91 ASN A CA 19
ATOM 32078 C C . ASN A 1 91 ? 0.362 1.247 -10.704 1.00 0.00 91 ASN A C 19
ATOM 32079 O O . ASN A 1 91 ? 0.209 2.165 -11.511 1.00 0.00 91 ASN A O 19
ATOM 32090 N N . ASP A 1 92 ? -0.465 1.044 -9.677 1.00 0.00 92 ASP A N 19
ATOM 32091 C CA . ASP A 1 92 ? -1.657 1.835 -9.376 1.00 0.00 92 ASP A CA 19
ATOM 32092 C C . ASP A 1 92 ? -1.273 3.318 -9.237 1.00 0.00 92 ASP A C 19
ATOM 32093 O O . ASP A 1 92 ? -0.469 3.635 -8.369 1.00 0.00 92 ASP A O 19
ATOM 32102 N N . PRO A 1 93 ? -1.800 4.248 -10.054 1.00 0.00 93 PRO A N 19
ATOM 32103 C CA . PRO A 1 93 ? -1.287 5.617 -10.141 1.00 0.00 93 PRO A CA 19
ATOM 32104 C C . PRO A 1 93 ? -1.649 6.491 -8.932 1.00 0.00 93 PRO A C 19
ATOM 32105 O O . PRO A 1 93 ? -1.071 7.564 -8.755 1.00 0.00 93 PRO A O 19
ATOM 32116 N N . HIS A 1 94 ? -2.627 6.081 -8.119 1.00 0.00 94 HIS A N 19
ATOM 32117 C CA . HIS A 1 94 ? -3.040 6.779 -6.897 1.00 0.00 94 HIS A CA 19
ATOM 32118 C C . HIS A 1 94 ? -2.790 5.905 -5.663 1.00 0.00 94 HIS A C 19
ATOM 32119 O O . HIS A 1 94 ? -3.389 6.106 -4.609 1.00 0.00 94 HIS A O 19
ATOM 32133 N N . ASN A 1 95 ? -1.878 4.948 -5.795 1.00 0.00 95 ASN A N 19
ATOM 32134 C CA . ASN A 1 95 ? -1.277 4.147 -4.737 1.00 0.00 95 ASN A CA 19
ATOM 32135 C C . ASN A 1 95 ? -0.859 4.975 -3.517 1.00 0.00 95 ASN A C 19
ATOM 32136 O O . ASN A 1 95 ? -1.321 4.693 -2.412 1.00 0.00 95 ASN A O 19
ATOM 32147 N N . VAL A 1 96 ? -0.002 5.987 -3.667 1.00 0.00 96 VAL A N 19
ATOM 32148 C CA . VAL A 1 96 ? 0.531 6.765 -2.572 1.00 0.00 96 VAL A CA 19
ATOM 32149 C C . VAL A 1 96 ? -0.569 7.630 -1.966 1.00 0.00 96 VAL A C 19
ATOM 32150 O O . VAL A 1 96 ? -0.624 7.779 -0.748 1.00 0.00 96 VAL A O 19
ATOM 32163 N N . GLU A 1 97 ? -1.433 8.207 -2.804 1.00 0.00 97 GLU A N 19
ATOM 32164 C CA . GLU A 1 97 ? -2.565 9.012 -2.357 1.00 0.00 97 GLU A CA 19
ATOM 32165 C C . GLU A 1 97 ? -3.421 8.188 -1.393 1.00 0.00 97 GLU A C 19
ATOM 32166 O O . GLU A 1 97 ? -3.678 8.614 -0.265 1.00 0.00 97 GLU A O 19
ATOM 32178 N N . LYS A 1 98 ? -3.814 6.988 -1.822 1.00 0.00 98 LYS A N 19
ATOM 32179 C CA . LYS A 1 98 ? -4.673 6.094 -1.060 1.00 0.00 98 LYS A CA 19
ATOM 32180 C C . LYS A 1 98 ? -3.941 5.539 0.157 1.00 0.00 98 LYS A C 19
ATOM 32181 O O . LYS A 1 98 ? -4.515 5.506 1.239 1.00 0.00 98 LYS A O 19
ATOM 32200 N N . LEU A 1 99 ? -2.654 5.193 0.051 1.00 0.00 99 LEU A N 19
ATOM 32201 C CA . LEU A 1 99 ? -1.885 4.762 1.216 1.00 0.00 99 LEU A CA 19
ATOM 32202 C C . LEU A 1 99 ? -1.781 5.878 2.258 1.00 0.00 99 LEU A C 19
ATOM 32203 O O . LEU A 1 99 ? -1.918 5.615 3.451 1.00 0.00 99 LEU A O 19
ATOM 32219 N N . ARG A 1 100 ? -1.541 7.128 1.854 1.00 0.00 100 ARG A N 19
ATOM 32220 C CA . ARG A 1 100 ? -1.543 8.235 2.810 1.00 0.00 100 ARG A CA 19
ATOM 32221 C C . ARG A 1 100 ? -2.920 8.365 3.452 1.00 0.00 100 ARG A C 19
ATOM 32222 O O . ARG A 1 100 ? -3.012 8.628 4.656 1.00 0.00 100 ARG A O 19
ATOM 32243 N N . ASP A 1 101 ? -3.975 8.157 2.672 1.00 0.00 101 ASP A N 19
ATOM 32244 C CA . ASP A 1 101 ? -5.351 8.211 3.140 1.00 0.00 101 ASP A CA 19
ATOM 32245 C C . ASP A 1 101 ? -5.735 7.027 4.032 1.00 0.00 101 ASP A C 19
ATOM 32246 O O . ASP A 1 101 ? -6.725 7.116 4.751 1.00 0.00 101 ASP A O 19
ATOM 32255 N N . MET A 1 102 ? -4.964 5.932 4.034 1.00 0.00 102 MET A N 19
ATOM 32256 C CA . MET A 1 102 ? -5.114 4.861 5.020 1.00 0.00 102 MET A CA 19
ATOM 32257 C C . MET A 1 102 ? -4.776 5.402 6.403 1.00 0.00 102 MET A C 19
ATOM 32258 O O . MET A 1 102 ? -5.513 5.183 7.355 1.00 0.00 102 MET A O 19
ATOM 32272 N N . LYS A 1 103 ? -3.634 6.092 6.522 1.00 0.00 103 LYS A N 19
ATOM 32273 C CA . LYS A 1 103 ? -3.105 6.611 7.786 1.00 0.00 103 LYS A CA 19
ATOM 32274 C C . LYS A 1 103 ? -4.095 7.577 8.432 1.00 0.00 103 LYS A C 19
ATOM 32275 O O . LYS A 1 103 ? -4.287 7.582 9.650 1.00 0.00 103 LYS A O 19
ATOM 32294 N N . LYS A 1 104 ? -4.695 8.440 7.615 1.00 0.00 104 LYS A N 19
ATOM 32295 C CA . LYS A 1 104 ? -5.775 9.286 8.053 1.00 0.00 104 LYS A CA 19
ATOM 32296 C C . LYS A 1 104 ? -6.917 8.372 8.481 1.00 0.00 104 LYS A C 19
ATOM 32297 O O . LYS A 1 104 ? -7.391 7.568 7.682 1.00 0.00 104 LYS A O 19
ATOM 32316 N N . LEU A 1 105 ? -7.369 8.511 9.727 1.00 0.00 105 LEU A N 19
ATOM 32317 C CA . LEU A 1 105 ? -8.463 7.737 10.306 1.00 0.00 105 LEU A CA 19
ATOM 32318 C C . LEU A 1 105 ? -8.112 6.252 10.491 1.00 0.00 105 LEU A C 19
ATOM 32319 O O . LEU A 1 105 ? -9.024 5.441 10.671 1.00 0.00 105 LEU A O 19
ATOM 32335 N N . SER A 1 106 ? -6.828 5.872 10.540 1.00 0.00 106 SER A N 19
ATOM 32336 C CA . SER A 1 106 ? -6.421 4.536 10.965 1.00 0.00 106 SER A CA 19
ATOM 32337 C C . SER A 1 106 ? -5.108 4.583 11.744 1.00 0.00 106 SER A C 19
ATOM 32338 O O . SER A 1 106 ? -4.097 5.107 11.261 1.00 0.00 106 SER A O 19
ATOM 32346 N N . GLY A 1 107 ? -5.106 3.951 12.914 1.00 0.00 107 GLY A N 19
ATOM 32347 C CA . GLY A 1 107 ? -3.932 3.680 13.721 1.00 0.00 107 GLY A CA 19
ATOM 32348 C C . GLY A 1 107 ? -3.383 4.921 14.421 1.00 0.00 107 GLY A C 19
ATOM 32349 O O . GLY A 1 107 ? -3.837 6.046 14.179 1.00 0.00 107 GLY A O 19
ATOM 32353 N N . PRO A 1 108 ? -2.384 4.738 15.298 1.00 0.00 108 PRO A N 19
ATOM 32354 C CA . PRO A 1 108 ? -1.646 5.842 15.883 1.00 0.00 108 PRO A CA 19
ATOM 32355 C C . PRO A 1 108 ? -0.864 6.561 14.779 1.00 0.00 108 PRO A C 19
ATOM 32356 O O . PRO A 1 108 ? -0.050 5.943 14.081 1.00 0.00 108 PRO A O 19
ATOM 32367 N N . SER A 1 109 ? -1.139 7.855 14.603 1.00 0.00 109 SER A N 19
ATOM 32368 C CA . SER A 1 109 ? -0.488 8.715 13.634 1.00 0.00 109 SER A CA 19
ATOM 32369 C C . SER A 1 109 ? -0.295 10.126 14.218 1.00 0.00 109 SER A C 19
ATOM 32370 O O . SER A 1 109 ? -0.486 10.360 15.419 1.00 0.00 109 SER A O 19
ATOM 32378 N N . SER A 1 110 ? 0.127 11.063 13.372 1.00 0.00 110 SER A N 19
ATOM 32379 C CA . SER A 1 110 ? 0.467 12.451 13.663 1.00 0.00 110 SER A CA 19
ATOM 32380 C C . SER A 1 110 ? -0.057 13.321 12.510 1.00 0.00 110 SER A C 19
ATOM 32381 O O . SER A 1 110 ? -0.923 12.877 11.747 1.00 0.00 110 SER A O 19
ATOM 32389 N N . GLY A 1 111 ? 0.441 14.549 12.368 1.00 0.00 111 GLY A N 19
ATOM 32390 C CA . GLY A 1 111 ? 0.157 15.410 11.231 1.00 0.00 111 GLY A CA 19
ATOM 32391 C C . GLY A 1 111 ? 1.151 15.112 10.131 1.00 0.00 111 GLY A C 19
ATOM 32392 O O . GLY A 1 111 ? 2.301 15.588 10.259 1.00 0.00 111 GLY A O 19
ATOM 32396 N N . GLY A 1 1 ? -49.926 8.105 -12.147 1.00 0.00 1 GLY A N 20
ATOM 32397 C CA . GLY A 1 1 ? -48.875 7.088 -12.326 1.00 0.00 1 GLY A CA 20
ATOM 32398 C C . GLY A 1 1 ? -47.581 7.768 -12.733 1.00 0.00 1 GLY A C 20
ATOM 32399 O O . GLY A 1 1 ? -47.560 8.991 -12.845 1.00 0.00 1 GLY A O 20
ATOM 32403 N N . SER A 1 2 ? -46.524 6.995 -12.945 1.00 0.00 2 SER A N 20
ATOM 32404 C CA . SER A 1 2 ? -45.185 7.460 -13.281 1.00 0.00 2 SER A CA 20
ATOM 32405 C C . SER A 1 2 ? -44.490 6.334 -14.058 1.00 0.00 2 SER A C 20
ATOM 32406 O O . SER A 1 2 ? -45.083 5.271 -14.258 1.00 0.00 2 SER A O 20
ATOM 32414 N N . SER A 1 3 ? -43.258 6.559 -14.511 1.00 0.00 3 SER A N 20
ATOM 32415 C CA . SER A 1 3 ? -42.374 5.545 -15.062 1.00 0.00 3 SER A CA 20
ATOM 32416 C C . SER A 1 3 ? -40.936 6.034 -14.840 1.00 0.00 3 SER A C 20
ATOM 32417 O O . SER A 1 3 ? -40.737 7.146 -14.341 1.00 0.00 3 SER A O 20
ATOM 32425 N N . GLY A 1 4 ? -39.958 5.219 -15.230 1.00 0.00 4 GLY A N 20
ATOM 32426 C CA . GLY A 1 4 ? -38.533 5.474 -15.079 1.00 0.00 4 GLY A CA 20
ATOM 32427 C C . GLY A 1 4 ? -37.921 4.497 -14.077 1.00 0.00 4 GLY A C 20
ATOM 32428 O O . GLY A 1 4 ? -38.529 4.187 -13.055 1.00 0.00 4 GLY A O 20
ATOM 32432 N N . SER A 1 5 ? -36.716 4.015 -14.376 1.00 0.00 5 SER A N 20
ATOM 32433 C CA . SER A 1 5 ? -35.843 3.257 -13.490 1.00 0.00 5 SER A CA 20
ATOM 32434 C C . SER A 1 5 ? -34.434 3.333 -14.100 1.00 0.00 5 SER A C 20
ATOM 32435 O O . SER A 1 5 ? -34.280 3.841 -15.215 1.00 0.00 5 SER A O 20
ATOM 32443 N N . SER A 1 6 ? -33.408 2.863 -13.388 1.00 0.00 6 SER A N 20
ATOM 32444 C CA . SER A 1 6 ? -32.027 2.804 -13.853 1.00 0.00 6 SER A CA 20
ATOM 32445 C C . SER A 1 6 ? -31.229 1.895 -12.904 1.00 0.00 6 SER A C 20
ATOM 32446 O O . SER A 1 6 ? -31.789 1.328 -11.962 1.00 0.00 6 SER A O 20
ATOM 32454 N N . GLY A 1 7 ? -29.918 1.784 -13.127 1.00 0.00 7 GLY A N 20
ATOM 32455 C CA . GLY A 1 7 ? -28.997 1.051 -12.272 1.00 0.00 7 GLY A CA 20
ATOM 32456 C C . GLY A 1 7 ? -28.823 -0.392 -12.735 1.00 0.00 7 GLY A C 20
ATOM 32457 O O . GLY A 1 7 ? -29.045 -0.718 -13.904 1.00 0.00 7 GLY A O 20
ATOM 32461 N N . TYR A 1 8 ? -28.402 -1.248 -11.802 1.00 0.00 8 TYR A N 20
ATOM 32462 C CA . TYR A 1 8 ? -28.123 -2.668 -11.978 1.00 0.00 8 TYR A CA 20
ATOM 32463 C C . TYR A 1 8 ? -26.976 -2.883 -12.971 1.00 0.00 8 TYR A C 20
ATOM 32464 O O . TYR A 1 8 ? -27.124 -3.565 -13.987 1.00 0.00 8 TYR A O 20
ATOM 32482 N N . SER A 1 9 ? -25.825 -2.264 -12.687 1.00 0.00 9 SER A N 20
ATOM 32483 C CA . SER A 1 9 ? -24.645 -2.299 -13.548 1.00 0.00 9 SER A CA 20
ATOM 32484 C C . SER A 1 9 ? -24.019 -3.701 -13.548 1.00 0.00 9 SER A C 20
ATOM 32485 O O . SER A 1 9 ? -24.159 -4.425 -14.530 1.00 0.00 9 SER A O 20
ATOM 32493 N N . GLY A 1 10 ? -23.387 -4.117 -12.444 1.00 0.00 10 GLY A N 20
ATOM 32494 C CA . GLY A 1 10 ? -22.772 -5.432 -12.339 1.00 0.00 10 GLY A CA 20
ATOM 32495 C C . GLY A 1 10 ? -21.476 -5.504 -13.138 1.00 0.00 10 GLY A C 20
ATOM 32496 O O . GLY A 1 10 ? -20.670 -4.564 -13.090 1.00 0.00 10 GLY A O 20
ATOM 32500 N N . SER A 1 11 ? -21.259 -6.631 -13.821 1.00 0.00 11 SER A N 20
ATOM 32501 C CA . SER A 1 11 ? -20.012 -6.987 -14.501 1.00 0.00 11 SER A CA 20
ATOM 32502 C C . SER A 1 11 ? -18.795 -7.026 -13.554 1.00 0.00 11 SER A C 20
ATOM 32503 O O . SER A 1 11 ? -18.953 -6.921 -12.334 1.00 0.00 11 SER A O 20
ATOM 32511 N N . GLN A 1 12 ? -17.595 -7.229 -14.120 1.00 0.00 12 GLN A N 20
ATOM 32512 C CA . GLN A 1 12 ? -16.267 -7.184 -13.492 1.00 0.00 12 GLN A CA 20
ATOM 32513 C C . GLN A 1 12 ? -16.039 -8.240 -12.388 1.00 0.00 12 GLN A C 20
ATOM 32514 O O . GLN A 1 12 ? -16.971 -8.856 -11.862 1.00 0.00 12 GLN A O 20
ATOM 32528 N N . ALA A 1 13 ? -14.775 -8.470 -12.020 1.00 0.00 13 ALA A N 20
ATOM 32529 C CA . ALA A 1 13 ? -14.360 -9.397 -10.966 1.00 0.00 13 ALA A CA 20
ATOM 32530 C C . ALA A 1 13 ? -13.126 -8.848 -10.231 1.00 0.00 13 ALA A C 20
ATOM 32531 O O . ALA A 1 13 ? -12.351 -8.093 -10.834 1.00 0.00 13 ALA A O 20
ATOM 32538 N N . PRO A 1 14 ? -12.914 -9.185 -8.945 1.00 0.00 14 PRO A N 20
ATOM 32539 C CA . PRO A 1 14 ? -11.807 -8.649 -8.156 1.00 0.00 14 PRO A CA 20
ATOM 32540 C C . PRO A 1 14 ? -10.473 -9.347 -8.455 1.00 0.00 14 PRO A C 20
ATOM 32541 O O . PRO A 1 14 ? -9.417 -8.739 -8.250 1.00 0.00 14 PRO A O 20
ATOM 32552 N N . GLY A 1 15 ? -10.505 -10.596 -8.939 1.00 0.00 15 GLY A N 20
ATOM 32553 C CA . GLY A 1 15 ? -9.321 -11.423 -9.102 1.00 0.00 15 GLY A CA 20
ATOM 32554 C C . GLY A 1 15 ? -8.712 -11.703 -7.733 1.00 0.00 15 GLY A C 20
ATOM 32555 O O . GLY A 1 15 ? -7.782 -11.005 -7.325 1.00 0.00 15 GLY A O 20
ATOM 32559 N N . GLY A 1 16 ? -9.267 -12.683 -7.011 1.00 0.00 16 GLY A N 20
ATOM 32560 C CA . GLY A 1 16 ? -8.726 -13.136 -5.732 1.00 0.00 16 GLY A CA 20
ATOM 32561 C C . GLY A 1 16 ? -7.229 -13.403 -5.883 1.00 0.00 16 GLY A C 20
ATOM 32562 O O . GLY A 1 16 ? -6.831 -14.083 -6.832 1.00 0.00 16 GLY A O 20
ATOM 32566 N N . ILE A 1 17 ? -6.414 -12.841 -4.981 1.00 0.00 17 ILE A N 20
ATOM 32567 C CA . ILE A 1 17 ? -4.976 -12.652 -5.179 1.00 0.00 17 ILE A CA 20
ATOM 32568 C C . ILE A 1 17 ? -4.258 -13.934 -5.612 1.00 0.00 17 ILE A C 20
ATOM 32569 O O . ILE A 1 17 ? -3.383 -13.873 -6.472 1.00 0.00 17 ILE A O 20
ATOM 32585 N N . GLN A 1 18 ? -4.649 -15.096 -5.077 1.00 0.00 18 GLN A N 20
ATOM 32586 C CA . GLN A 1 18 ? -4.037 -16.369 -5.434 1.00 0.00 18 GLN A CA 20
ATOM 32587 C C . GLN A 1 18 ? -4.010 -16.598 -6.945 1.00 0.00 18 GLN A C 20
ATOM 32588 O O . GLN A 1 18 ? -3.018 -17.117 -7.447 1.00 0.00 18 GLN A O 20
ATOM 32602 N N . GLU A 1 19 ? -5.084 -16.270 -7.663 1.00 0.00 19 GLU A N 20
ATOM 32603 C CA . GLU A 1 19 ? -5.194 -16.482 -9.098 1.00 0.00 19 GLU A CA 20
ATOM 32604 C C . GLU A 1 19 ? -4.178 -15.611 -9.824 1.00 0.00 19 GLU A C 20
ATOM 32605 O O . GLU A 1 19 ? -3.365 -16.126 -10.582 1.00 0.00 19 GLU A O 20
ATOM 32617 N N . ILE A 1 20 ? -4.184 -14.304 -9.560 1.00 0.00 20 ILE A N 20
ATOM 32618 C CA . ILE A 1 20 ? -3.263 -13.362 -10.184 1.00 0.00 20 ILE A CA 20
ATOM 32619 C C . ILE A 1 20 ? -1.816 -13.754 -9.873 1.00 0.00 20 ILE A C 20
ATOM 32620 O O . ILE A 1 20 ? -0.948 -13.617 -10.733 1.00 0.00 20 ILE A O 20
ATOM 32636 N N . VAL A 1 21 ? -1.527 -14.275 -8.683 1.00 0.00 21 VAL A N 20
ATOM 32637 C CA . VAL A 1 21 ? -0.199 -14.772 -8.349 1.00 0.00 21 VAL A CA 20
ATOM 32638 C C . VAL A 1 21 ? 0.137 -16.020 -9.168 1.00 0.00 21 VAL A C 20
ATOM 32639 O O . VAL A 1 21 ? 1.292 -16.215 -9.538 1.00 0.00 21 VAL A O 20
ATOM 32652 N N . ALA A 1 22 ? -0.863 -16.849 -9.455 1.00 0.00 22 ALA A N 20
ATOM 32653 C CA . ALA A 1 22 ? -0.715 -18.086 -10.209 1.00 0.00 22 ALA A CA 20
ATOM 32654 C C . ALA A 1 22 ? -0.277 -17.781 -11.645 1.00 0.00 22 ALA A C 20
ATOM 32655 O O . ALA A 1 22 ? 0.610 -18.459 -12.166 1.00 0.00 22 ALA A O 20
ATOM 32662 N N . MET A 1 23 ? -0.901 -16.775 -12.269 1.00 0.00 23 MET A N 20
ATOM 32663 C CA . MET A 1 23 ? -0.559 -16.276 -13.604 1.00 0.00 23 MET A CA 20
ATOM 32664 C C . MET A 1 23 ? 0.652 -15.323 -13.593 1.00 0.00 23 MET A C 20
ATOM 32665 O O . MET A 1 23 ? 1.164 -15.003 -14.673 1.00 0.00 23 MET A O 20
ATOM 32679 N N . SER A 1 24 ? 1.119 -14.843 -12.432 1.00 0.00 24 SER A N 20
ATOM 32680 C CA . SER A 1 24 ? 2.184 -13.843 -12.405 1.00 0.00 24 SER A CA 20
ATOM 32681 C C . SER A 1 24 ? 3.510 -14.434 -12.909 1.00 0.00 24 SER A C 20
ATOM 32682 O O . SER A 1 24 ? 3.845 -15.566 -12.539 1.00 0.00 24 SER A O 20
ATOM 32690 N N . PRO A 1 25 ? 4.265 -13.675 -13.727 1.00 0.00 25 PRO A N 20
ATOM 32691 C CA . PRO A 1 25 ? 5.612 -14.030 -14.162 1.00 0.00 25 PRO A CA 20
ATOM 32692 C C . PRO A 1 25 ? 6.581 -14.067 -12.976 1.00 0.00 25 PRO A C 20
ATOM 32693 O O . PRO A 1 25 ? 6.193 -13.835 -11.832 1.00 0.00 25 PRO A O 20
ATOM 32704 N N . GLU A 1 26 ? 7.837 -14.417 -13.235 1.00 0.00 26 GLU A N 20
ATOM 32705 C CA . GLU A 1 26 ? 8.910 -14.408 -12.264 1.00 0.00 26 GLU A CA 20
ATOM 32706 C C . GLU A 1 26 ? 9.237 -12.966 -11.865 1.00 0.00 26 GLU A C 20
ATOM 32707 O O . GLU A 1 26 ? 10.145 -12.325 -12.400 1.00 0.00 26 GLU A O 20
ATOM 32719 N N . LEU A 1 27 ? 8.464 -12.449 -10.920 1.00 0.00 27 LEU A N 20
ATOM 32720 C CA . LEU A 1 27 ? 8.632 -11.115 -10.380 1.00 0.00 27 LEU A CA 20
ATOM 32721 C C . LEU A 1 27 ? 9.987 -11.023 -9.701 1.00 0.00 27 LEU A C 20
ATOM 32722 O O . LEU A 1 27 ? 10.399 -11.919 -8.956 1.00 0.00 27 LEU A O 20
ATOM 32738 N N . ASP A 1 28 ? 10.700 -9.933 -9.962 1.00 0.00 28 ASP A N 20
ATOM 32739 C CA . ASP A 1 28 ? 11.989 -9.690 -9.338 1.00 0.00 28 ASP A CA 20
ATOM 32740 C C . ASP A 1 28 ? 11.722 -9.247 -7.913 1.00 0.00 28 ASP A C 20
ATOM 32741 O O . ASP A 1 28 ? 11.591 -8.052 -7.657 1.00 0.00 28 ASP A O 20
ATOM 32750 N N . THR A 1 29 ? 11.604 -10.200 -6.988 1.00 0.00 29 THR A N 20
ATOM 32751 C CA . THR A 1 29 ? 11.249 -9.939 -5.601 1.00 0.00 29 THR A CA 20
ATOM 32752 C C . THR A 1 29 ? 12.164 -8.859 -5.034 1.00 0.00 29 THR A C 20
ATOM 32753 O O . THR A 1 29 ? 11.689 -7.867 -4.488 1.00 0.00 29 THR A O 20
ATOM 32764 N N . TYR A 1 30 ? 13.471 -9.031 -5.226 1.00 0.00 30 TYR A N 20
ATOM 32765 C CA . TYR A 1 30 ? 14.503 -8.097 -4.860 1.00 0.00 30 TYR A CA 20
ATOM 32766 C C . TYR A 1 30 ? 14.248 -6.692 -5.405 1.00 0.00 30 TYR A C 20
ATOM 32767 O O . TYR A 1 30 ? 14.032 -5.781 -4.603 1.00 0.00 30 TYR A O 20
ATOM 32785 N N . SER A 1 31 ? 14.223 -6.532 -6.732 1.00 0.00 31 SER A N 20
ATOM 32786 C CA . SER A 1 31 ? 13.929 -5.263 -7.396 1.00 0.00 31 SER A CA 20
ATOM 32787 C C . SER A 1 31 ? 12.676 -4.634 -6.797 1.00 0.00 31 SER A C 20
ATOM 32788 O O . SER A 1 31 ? 12.742 -3.500 -6.334 1.00 0.00 31 SER A O 20
ATOM 32796 N N . ILE A 1 32 ? 11.565 -5.372 -6.732 1.00 0.00 32 ILE A N 20
ATOM 32797 C CA . ILE A 1 32 ? 10.298 -4.899 -6.191 1.00 0.00 32 ILE A CA 20
ATOM 32798 C C . ILE A 1 32 ? 10.525 -4.379 -4.774 1.00 0.00 32 ILE A C 20
ATOM 32799 O O . ILE A 1 32 ? 10.119 -3.260 -4.494 1.00 0.00 32 ILE A O 20
ATOM 32815 N N . THR A 1 33 ? 11.182 -5.122 -3.876 1.00 0.00 33 THR A N 20
ATOM 32816 C CA . THR A 1 33 ? 11.382 -4.631 -2.511 1.00 0.00 33 THR A CA 20
ATOM 32817 C C . THR A 1 33 ? 12.112 -3.296 -2.495 1.00 0.00 33 THR A C 20
ATOM 32818 O O . THR A 1 33 ? 11.763 -2.423 -1.709 1.00 0.00 33 THR A O 20
ATOM 32829 N N . LYS A 1 34 ? 13.117 -3.138 -3.352 1.00 0.00 34 LYS A N 20
ATOM 32830 C CA . LYS A 1 34 ? 13.836 -1.885 -3.501 1.00 0.00 34 LYS A CA 20
ATOM 32831 C C . LYS A 1 34 ? 12.893 -0.811 -4.027 1.00 0.00 34 LYS A C 20
ATOM 32832 O O . LYS A 1 34 ? 12.681 0.178 -3.341 1.00 0.00 34 LYS A O 20
ATOM 32851 N N . ARG A 1 35 ? 12.261 -1.026 -5.176 1.00 0.00 35 ARG A N 20
ATOM 32852 C CA . ARG A 1 35 ? 11.343 -0.093 -5.821 1.00 0.00 35 ARG A CA 20
ATOM 32853 C C . ARG A 1 35 ? 10.248 0.354 -4.845 1.00 0.00 35 ARG A C 20
ATOM 32854 O O . ARG A 1 35 ? 9.899 1.526 -4.811 1.00 0.00 35 ARG A O 20
ATOM 32875 N N . VAL A 1 36 ? 9.738 -0.554 -4.011 1.00 0.00 36 VAL A N 20
ATOM 32876 C CA . VAL A 1 36 ? 8.807 -0.267 -2.932 1.00 0.00 36 VAL A CA 20
ATOM 32877 C C . VAL A 1 36 ? 9.494 0.640 -1.914 1.00 0.00 36 VAL A C 20
ATOM 32878 O O . VAL A 1 36 ? 9.008 1.736 -1.653 1.00 0.00 36 VAL A O 20
ATOM 32891 N N . LYS A 1 37 ? 10.598 0.194 -1.310 1.00 0.00 37 LYS A N 20
ATOM 32892 C CA . LYS A 1 37 ? 11.292 0.914 -0.250 1.00 0.00 37 LYS A CA 20
ATOM 32893 C C . LYS A 1 37 ? 11.611 2.342 -0.647 1.00 0.00 37 LYS A C 20
ATOM 32894 O O . LYS A 1 37 ? 11.367 3.222 0.170 1.00 0.00 37 LYS A O 20
ATOM 32913 N N . GLU A 1 38 ? 12.142 2.549 -1.848 1.00 0.00 38 GLU A N 20
ATOM 32914 C CA . GLU A 1 38 ? 12.493 3.868 -2.368 1.00 0.00 38 GLU A CA 20
ATOM 32915 C C . GLU A 1 38 ? 11.247 4.770 -2.342 1.00 0.00 38 GLU A C 20
ATOM 32916 O O . GLU A 1 38 ? 11.302 5.878 -1.817 1.00 0.00 38 GLU A O 20
ATOM 32928 N N . VAL A 1 39 ? 10.106 4.302 -2.865 1.00 0.00 39 VAL A N 20
ATOM 32929 C CA . VAL A 1 39 ? 8.846 5.053 -2.867 1.00 0.00 39 VAL A CA 20
ATOM 32930 C C . VAL A 1 39 ? 8.386 5.340 -1.429 1.00 0.00 39 VAL A C 20
ATOM 32931 O O . VAL A 1 39 ? 7.913 6.447 -1.152 1.00 0.00 39 VAL A O 20
ATOM 32944 N N . LEU A 1 40 ? 8.500 4.368 -0.513 1.00 0.00 40 LEU A N 20
ATOM 32945 C CA . LEU A 1 40 ? 8.144 4.570 0.890 1.00 0.00 40 LEU A CA 20
ATOM 32946 C C . LEU A 1 40 ? 9.020 5.656 1.515 1.00 0.00 40 LEU A C 20
ATOM 32947 O O . LEU A 1 40 ? 8.484 6.536 2.187 1.00 0.00 40 LEU A O 20
ATOM 32963 N N . THR A 1 41 ? 10.335 5.608 1.302 1.00 0.00 41 THR A N 20
ATOM 32964 C CA . THR A 1 41 ? 11.284 6.584 1.798 1.00 0.00 41 THR A CA 20
ATOM 32965 C C . THR A 1 41 ? 10.965 7.973 1.237 1.00 0.00 41 THR A C 20
ATOM 32966 O O . THR A 1 41 ? 10.843 8.911 2.024 1.00 0.00 41 THR A O 20
ATOM 32977 N N . ASP A 1 42 ? 10.800 8.113 -0.082 1.00 0.00 42 ASP A N 20
ATOM 32978 C CA . ASP A 1 42 ? 10.528 9.390 -0.751 1.00 0.00 42 ASP A CA 20
ATOM 32979 C C . ASP A 1 42 ? 9.345 10.076 -0.072 1.00 0.00 42 ASP A C 20
ATOM 32980 O O . ASP A 1 42 ? 9.393 11.248 0.304 1.00 0.00 42 ASP A O 20
ATOM 32989 N N . ASN A 1 43 ? 8.266 9.318 0.113 1.00 0.00 43 ASN A N 20
ATOM 32990 C CA . ASN A 1 43 ? 6.979 9.814 0.572 1.00 0.00 43 ASN A CA 20
ATOM 32991 C C . ASN 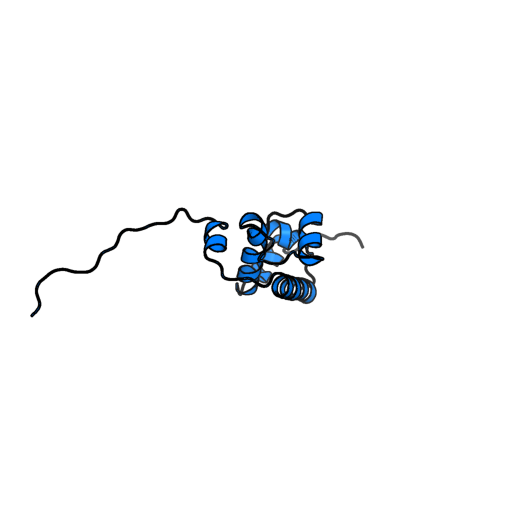A 1 43 ? 6.853 9.789 2.101 1.00 0.00 43 ASN A C 20
ATOM 32992 O O . ASN A 1 43 ? 5.779 10.104 2.620 1.00 0.00 43 ASN A O 20
ATOM 33003 N N . ASN A 1 44 ? 7.940 9.481 2.823 1.00 0.00 44 ASN A N 20
ATOM 33004 C CA . ASN A 1 44 ? 8.060 9.357 4.283 1.00 0.00 44 ASN A CA 20
ATOM 33005 C C . ASN A 1 44 ? 6.955 8.483 4.879 1.00 0.00 44 ASN A C 20
ATOM 33006 O O . ASN A 1 44 ? 6.349 8.824 5.902 1.00 0.00 44 ASN A O 20
ATOM 33017 N N . LEU A 1 45 ? 6.657 7.374 4.204 1.00 0.00 45 LEU A N 20
ATOM 33018 C CA . LEU A 1 45 ? 5.627 6.412 4.551 1.00 0.00 45 LEU A CA 20
ATOM 33019 C C . LEU A 1 45 ? 6.197 5.404 5.532 1.00 0.00 45 LEU A C 20
ATOM 33020 O O . LEU A 1 45 ? 7.232 4.793 5.259 1.00 0.00 45 LEU A O 20
ATOM 33036 N N . GLY A 1 46 ? 5.491 5.171 6.632 1.00 0.00 46 GLY A N 20
ATOM 33037 C CA . GLY A 1 46 ? 5.806 4.105 7.562 1.00 0.00 46 GLY A CA 20
ATOM 33038 C C . GLY A 1 46 ? 5.664 2.761 6.859 1.00 0.00 46 GLY A C 20
ATOM 33039 O O . GLY A 1 46 ? 4.583 2.458 6.343 1.00 0.00 46 GLY A O 20
ATOM 33043 N N . GLN A 1 47 ? 6.720 1.935 6.873 1.00 0.00 47 GLN A N 20
ATOM 33044 C CA . GLN A 1 47 ? 6.693 0.594 6.280 1.00 0.00 47 GLN A CA 20
ATOM 33045 C C . GLN A 1 47 ? 5.483 -0.195 6.773 1.00 0.00 47 GLN A C 20
ATOM 33046 O O . GLN A 1 47 ? 4.858 -0.896 5.974 1.00 0.00 47 GLN A O 20
ATOM 33060 N N . ARG A 1 48 ? 5.160 -0.094 8.072 1.00 0.00 48 ARG A N 20
ATOM 33061 C CA . ARG A 1 48 ? 4.055 -0.849 8.647 1.00 0.00 48 ARG A CA 20
ATOM 33062 C C . ARG A 1 48 ? 2.781 -0.632 7.848 1.00 0.00 48 ARG A C 20
ATOM 33063 O O . ARG A 1 48 ? 2.120 -1.611 7.545 1.00 0.00 48 ARG A O 20
ATOM 33084 N N . LEU A 1 49 ? 2.427 0.613 7.526 1.00 0.00 49 LEU A N 20
ATOM 33085 C CA . LEU A 1 49 ? 1.161 0.941 6.901 1.00 0.00 49 LEU A CA 20
ATOM 33086 C C . LEU A 1 49 ? 1.037 0.193 5.583 1.00 0.00 49 LEU A C 20
ATOM 33087 O O . LEU A 1 49 ? 0.070 -0.526 5.375 1.00 0.00 49 LEU A O 20
ATOM 33103 N N . PHE A 1 50 ? 2.029 0.334 4.709 1.00 0.00 50 PHE A N 20
ATOM 33104 C CA . PHE A 1 50 ? 2.076 -0.406 3.452 1.00 0.00 50 PHE A CA 20
ATOM 33105 C C . PHE A 1 50 ? 1.835 -1.910 3.655 1.00 0.00 50 PHE A C 20
ATOM 33106 O O . PHE A 1 50 ? 1.122 -2.522 2.859 1.00 0.00 50 PHE A O 20
ATOM 33123 N N . GLY A 1 51 ? 2.405 -2.502 4.710 1.00 0.00 51 GLY A N 20
ATOM 33124 C CA . GLY A 1 51 ? 2.112 -3.879 5.062 1.00 0.00 51 GLY A CA 20
ATOM 33125 C C . GLY A 1 51 ? 0.650 -4.018 5.443 1.00 0.00 51 GLY A C 20
ATOM 33126 O O . GLY A 1 51 ? -0.073 -4.709 4.749 1.00 0.00 51 GLY A O 20
ATOM 33130 N N . GLU A 1 52 ? 0.206 -3.374 6.515 1.00 0.00 52 GLU A N 20
ATOM 33131 C CA . GLU A 1 52 ? -1.140 -3.449 7.073 1.00 0.00 52 GLU A CA 20
ATOM 33132 C C . GLU A 1 52 ? -2.208 -3.302 5.985 1.00 0.00 52 GLU A C 20
ATOM 33133 O O . GLU A 1 52 ? -3.065 -4.174 5.821 1.00 0.00 52 GLU A O 20
ATOM 33145 N N . SER A 1 53 ? -2.147 -2.199 5.238 1.00 0.00 53 SER A N 20
ATOM 33146 C CA . SER A 1 53 ? -2.990 -1.818 4.124 1.00 0.00 53 SER A CA 20
ATOM 33147 C C . SER A 1 53 ? -2.999 -2.922 3.070 1.00 0.00 53 SER A C 20
ATOM 33148 O O . SER A 1 53 ? -4.027 -3.573 2.862 1.00 0.00 53 SER A O 20
ATOM 33156 N N . ILE A 1 54 ? -1.874 -3.112 2.379 1.00 0.00 54 ILE A N 20
ATOM 33157 C CA . ILE A 1 54 ? -1.851 -3.845 1.125 1.00 0.00 54 ILE A CA 20
ATOM 33158 C C . ILE A 1 54 ? -1.680 -5.335 1.424 1.00 0.00 54 ILE A C 20
ATOM 33159 O O . ILE A 1 54 ? -2.433 -6.178 0.926 1.00 0.00 54 ILE A O 20
ATOM 33175 N N . LEU A 1 55 ? -0.676 -5.663 2.237 1.00 0.00 55 LEU A N 20
ATOM 33176 C CA . LEU A 1 55 ? -0.189 -7.025 2.435 1.00 0.00 55 LEU A CA 20
ATOM 33177 C C . LEU A 1 55 ? -0.837 -7.752 3.616 1.00 0.00 55 LEU A C 20
ATOM 33178 O O . LEU A 1 55 ? -0.774 -8.981 3.671 1.00 0.00 55 LEU A O 20
ATOM 33194 N N . GLY A 1 56 ? -1.436 -7.029 4.560 1.00 0.00 56 GLY A N 20
ATOM 33195 C CA . GLY A 1 56 ? -1.774 -7.536 5.881 1.00 0.00 56 GLY A CA 20
ATOM 33196 C C . GLY A 1 56 ? -0.553 -8.157 6.557 1.00 0.00 56 GLY A C 20
ATOM 33197 O O . GLY A 1 56 ? -0.543 -9.368 6.787 1.00 0.00 56 GLY A O 20
ATOM 33201 N N . LEU A 1 57 ? 0.506 -7.374 6.814 1.00 0.00 57 LEU A N 20
ATOM 33202 C CA . LEU A 1 57 ? 1.642 -7.797 7.628 1.00 0.00 57 LEU A CA 20
ATOM 33203 C C . LEU A 1 57 ? 1.973 -6.733 8.667 1.00 0.00 57 LEU A C 20
ATOM 33204 O O . LEU A 1 57 ? 1.861 -5.540 8.382 1.00 0.00 57 LEU A O 20
ATOM 33220 N N . THR A 1 58 ? 2.478 -7.188 9.819 1.00 0.00 58 THR A N 20
ATOM 33221 C CA . THR A 1 58 ? 3.007 -6.326 10.872 1.00 0.00 58 THR A CA 20
ATOM 33222 C C . THR A 1 58 ? 4.248 -5.584 10.351 1.00 0.00 58 THR A C 20
ATOM 33223 O O . THR A 1 58 ? 4.840 -6.007 9.351 1.00 0.00 58 THR A O 20
ATOM 33234 N N . GLN A 1 59 ? 4.719 -4.544 11.056 1.00 0.00 59 GLN A N 20
ATOM 33235 C CA . GLN A 1 59 ? 5.972 -3.884 10.702 1.00 0.00 59 GLN A CA 20
ATOM 33236 C C . GLN A 1 59 ? 7.097 -4.912 10.669 1.00 0.00 59 GLN A C 20
ATOM 33237 O O . GLN A 1 59 ? 7.814 -4.985 9.682 1.00 0.00 59 GLN A O 20
ATOM 33251 N N . GLY A 1 60 ? 7.283 -5.686 11.740 1.00 0.00 60 GLY A N 20
ATOM 33252 C CA . GLY A 1 60 ? 8.410 -6.596 11.846 1.00 0.00 60 GLY A CA 20
ATOM 33253 C C . GLY A 1 60 ? 8.440 -7.585 10.684 1.00 0.00 60 GLY A C 20
ATOM 33254 O O . GLY A 1 60 ? 9.516 -7.830 10.128 1.00 0.00 60 GLY A O 20
ATOM 33258 N N . SER A 1 61 ? 7.275 -8.115 10.300 1.00 0.00 61 SER A N 20
ATOM 33259 C CA . SER A 1 61 ? 7.133 -9.079 9.220 1.00 0.00 61 SER A CA 20
ATOM 33260 C C . SER A 1 61 ? 7.347 -8.422 7.849 1.00 0.00 61 SER A C 20
ATOM 33261 O O . SER A 1 61 ? 8.013 -9.005 6.991 1.00 0.00 61 SER A O 20
ATOM 33269 N N . VAL A 1 62 ? 6.800 -7.225 7.609 1.00 0.00 62 VAL A N 20
ATOM 33270 C CA . VAL A 1 62 ? 6.971 -6.547 6.327 1.00 0.00 62 VAL A CA 20
ATOM 33271 C C . VAL A 1 62 ? 8.422 -6.074 6.179 1.00 0.00 62 VAL A C 20
ATOM 33272 O O . VAL A 1 62 ? 8.994 -6.151 5.091 1.00 0.00 62 VAL A O 20
ATOM 33285 N N . SER A 1 63 ? 9.042 -5.613 7.266 1.00 0.00 63 SER A N 20
ATOM 33286 C CA . SER A 1 63 ? 10.417 -5.170 7.266 1.00 0.00 63 SER A CA 20
ATOM 33287 C C . SER A 1 63 ? 11.352 -6.337 6.995 1.00 0.00 63 SER A C 20
ATOM 33288 O O . SER A 1 63 ? 12.282 -6.143 6.227 1.00 0.00 63 SER A O 20
ATOM 33296 N N . ASP A 1 64 ? 11.105 -7.542 7.518 1.00 0.00 64 ASP A N 20
ATOM 33297 C CA . ASP A 1 64 ? 11.833 -8.747 7.098 1.00 0.00 64 ASP A CA 20
ATOM 33298 C C . ASP A 1 64 ? 11.730 -8.933 5.583 1.00 0.00 64 ASP A C 20
ATOM 33299 O O . ASP A 1 64 ? 12.754 -9.111 4.920 1.00 0.00 64 ASP A O 20
ATOM 33308 N N . LEU A 1 65 ? 10.512 -8.812 5.035 1.00 0.00 65 LEU A N 20
ATOM 33309 C CA . LEU A 1 65 ? 10.256 -9.013 3.613 1.00 0.00 65 LEU A CA 20
ATOM 33310 C C . LEU A 1 65 ? 11.101 -8.065 2.766 1.00 0.00 65 LEU A C 20
ATOM 33311 O O . LEU A 1 65 ? 11.679 -8.477 1.764 1.00 0.00 65 LEU A O 20
ATOM 33327 N N . LEU A 1 66 ? 11.148 -6.792 3.157 1.00 0.00 66 LEU A N 20
ATOM 33328 C CA . LEU A 1 66 ? 11.835 -5.731 2.421 1.00 0.00 66 LEU A CA 20
ATOM 33329 C C . LEU A 1 66 ? 13.339 -5.687 2.699 1.00 0.00 66 LEU A C 20
ATOM 33330 O O . LEU A 1 66 ? 14.115 -5.226 1.861 1.00 0.00 66 LEU A O 20
ATOM 33346 N N . SER A 1 67 ? 13.732 -6.162 3.873 1.00 0.00 67 SER A N 20
ATOM 33347 C CA . SER A 1 67 ? 15.102 -6.300 4.354 1.00 0.00 67 SER A CA 20
ATOM 33348 C C . SER A 1 67 ? 15.810 -7.358 3.518 1.00 0.00 67 SER A C 20
ATOM 33349 O O . SER A 1 67 ? 16.792 -7.045 2.836 1.00 0.00 67 SER A O 20
ATOM 33357 N N . ARG A 1 68 ? 15.329 -8.606 3.550 1.00 0.00 68 ARG A N 20
ATOM 33358 C CA . ARG A 1 68 ? 16.000 -9.748 2.932 1.00 0.00 68 ARG A CA 20
ATOM 33359 C C . ARG A 1 68 ? 14.949 -10.625 2.241 1.00 0.00 68 ARG A C 20
ATOM 33360 O O . ARG A 1 68 ? 14.691 -11.739 2.711 1.00 0.00 68 ARG A O 20
ATOM 33381 N N . PRO A 1 69 ? 14.367 -10.186 1.109 1.00 0.00 69 PRO A N 20
ATOM 33382 C CA . PRO A 1 69 ? 13.379 -10.978 0.380 1.00 0.00 69 PRO A CA 20
ATOM 33383 C C . PRO A 1 69 ? 14.026 -12.272 -0.115 1.00 0.00 69 PRO A C 20
ATOM 33384 O O . PRO A 1 69 ? 15.216 -12.306 -0.436 1.00 0.00 69 PRO A O 20
ATOM 33395 N N . LYS A 1 70 ? 13.245 -13.345 -0.218 1.00 0.00 70 LYS A N 20
ATOM 33396 C CA . LYS A 1 70 ? 13.649 -14.550 -0.919 1.00 0.00 70 LYS A CA 20
ATOM 33397 C C . LYS A 1 70 ? 13.359 -14.384 -2.424 1.00 0.00 70 LYS A C 20
ATOM 33398 O O . LYS A 1 70 ? 12.498 -13.577 -2.792 1.00 0.00 70 LYS A O 20
ATOM 33417 N N . PRO A 1 71 ? 14.036 -15.153 -3.294 1.00 0.00 71 PRO A N 20
ATOM 33418 C CA . PRO A 1 71 ? 13.791 -15.154 -4.735 1.00 0.00 71 PRO A CA 20
ATOM 33419 C C . PRO A 1 71 ? 12.412 -15.748 -5.044 1.00 0.00 71 PRO A C 20
ATOM 33420 O O . PRO A 1 71 ? 11.857 -16.509 -4.245 1.00 0.00 71 PRO A O 20
ATOM 33431 N N . TRP A 1 72 ? 11.884 -15.465 -6.236 1.00 0.00 72 TRP A N 20
ATOM 33432 C CA . TRP A 1 72 ? 10.583 -15.952 -6.682 1.00 0.00 72 TRP A CA 20
ATOM 33433 C C . TRP A 1 72 ? 10.468 -17.477 -6.584 1.00 0.00 72 TRP A C 20
ATOM 33434 O O . TRP A 1 72 ? 9.430 -17.982 -6.152 1.00 0.00 72 TRP A O 20
ATOM 33455 N N . HIS A 1 73 ? 11.515 -18.235 -6.935 1.00 0.00 73 HIS A N 20
ATOM 33456 C CA . HIS A 1 73 ? 11.475 -19.695 -6.832 1.00 0.00 73 HIS A CA 20
ATOM 33457 C C . HIS A 1 73 ? 11.322 -20.157 -5.376 1.00 0.00 73 HIS A C 20
ATOM 33458 O O . HIS A 1 73 ? 10.562 -21.082 -5.096 1.00 0.00 73 HIS A O 20
ATOM 33472 N N . LYS A 1 74 ? 12.012 -19.517 -4.426 1.00 0.00 74 LYS A N 20
ATOM 33473 C CA . LYS A 1 74 ? 11.964 -19.879 -3.002 1.00 0.00 74 LYS A CA 20
ATOM 33474 C C . LYS A 1 74 ? 10.604 -19.604 -2.385 1.00 0.00 74 LYS A C 20
ATOM 33475 O O . LYS A 1 74 ? 10.359 -20.036 -1.259 1.00 0.00 74 LYS A O 20
ATOM 33494 N N . LEU A 1 75 ? 9.759 -18.841 -3.061 1.00 0.00 75 LEU A N 20
ATOM 33495 C CA . LEU A 1 75 ? 8.450 -18.487 -2.585 1.00 0.00 75 LEU A CA 20
ATOM 33496 C C . LEU A 1 75 ? 7.473 -19.393 -3.312 1.00 0.00 75 LEU A C 20
ATOM 33497 O O . LEU A 1 75 ? 7.452 -19.454 -4.544 1.00 0.00 75 LEU A O 20
ATOM 33513 N N . SER A 1 76 ? 6.644 -20.100 -2.555 1.00 0.00 76 SER A N 20
ATOM 33514 C CA . SER A 1 76 ? 5.441 -20.726 -3.092 1.00 0.00 76 SER A CA 20
ATOM 33515 C C . SER A 1 76 ? 4.445 -19.633 -3.484 1.00 0.00 76 SER A C 20
ATOM 33516 O O . SER A 1 76 ? 4.695 -18.454 -3.246 1.00 0.00 76 SER A O 20
ATOM 33524 N N . LEU A 1 77 ? 3.281 -19.995 -4.021 1.00 0.00 77 LEU A N 20
ATOM 33525 C CA . LEU A 1 77 ? 2.241 -19.023 -4.360 1.00 0.00 77 LEU A CA 20
ATOM 33526 C C . LEU A 1 77 ? 1.887 -18.154 -3.136 1.00 0.00 77 LEU A C 20
ATOM 33527 O O . LEU A 1 77 ? 1.873 -16.929 -3.236 1.00 0.00 77 LEU A O 20
ATOM 33543 N N . LYS A 1 78 ? 1.733 -18.749 -1.950 1.00 0.00 78 LYS A N 20
ATOM 33544 C CA . LYS A 1 78 ? 1.557 -18.040 -0.673 1.00 0.00 78 LYS A CA 20
ATOM 33545 C C . LYS A 1 78 ? 2.737 -17.134 -0.298 1.00 0.00 78 LYS A C 20
ATOM 33546 O O . LYS A 1 78 ? 2.581 -16.172 0.454 1.00 0.00 78 LYS A O 20
ATOM 33565 N N . GLY A 1 79 ? 3.930 -17.425 -0.805 1.00 0.00 79 GLY A N 20
ATOM 33566 C CA . GLY A 1 79 ? 5.118 -16.597 -0.665 1.00 0.00 79 GLY A CA 20
ATOM 33567 C C . GLY A 1 79 ? 5.107 -15.411 -1.610 1.00 0.00 79 GLY A C 20
ATOM 33568 O O . GLY A 1 79 ? 5.648 -14.359 -1.291 1.00 0.00 79 GLY A O 20
ATOM 33572 N N . ARG A 1 80 ? 4.520 -15.572 -2.790 1.00 0.00 80 ARG A N 20
ATOM 33573 C CA . ARG A 1 80 ? 4.521 -14.583 -3.854 1.00 0.00 80 ARG A CA 20
ATOM 33574 C C . ARG A 1 80 ? 3.365 -13.609 -3.717 1.00 0.00 80 ARG A C 20
ATOM 33575 O O . ARG A 1 80 ? 3.481 -12.480 -4.180 1.00 0.00 80 ARG A O 20
ATOM 33596 N N . GLU A 1 81 ? 2.298 -14.026 -3.034 1.00 0.00 81 GLU A N 20
ATOM 33597 C CA . GLU A 1 81 ? 1.121 -13.239 -2.690 1.00 0.00 81 GLU A CA 20
ATOM 33598 C C . GLU A 1 81 ? 1.427 -11.767 -2.399 1.00 0.00 81 GLU A C 20
ATOM 33599 O O . GLU A 1 81 ? 0.829 -10.907 -3.050 1.00 0.00 81 GLU A O 20
ATOM 33611 N N . PRO A 1 82 ? 2.346 -11.444 -1.471 1.00 0.00 82 PRO A N 20
ATOM 33612 C CA . PRO A 1 82 ? 2.636 -10.064 -1.173 1.00 0.00 82 PRO A CA 20
ATOM 33613 C C . PRO A 1 82 ? 3.376 -9.381 -2.321 1.00 0.00 82 PRO A C 20
ATOM 33614 O O . PRO A 1 82 ? 2.957 -8.307 -2.735 1.00 0.00 82 PRO A O 20
ATOM 33625 N N . PHE A 1 83 ? 4.442 -9.980 -2.863 1.00 0.00 83 PHE A N 20
ATOM 33626 C CA . PHE A 1 83 ? 5.266 -9.353 -3.899 1.00 0.00 83 PHE A CA 20
ATOM 33627 C C . PHE A 1 83 ? 4.467 -9.026 -5.161 1.00 0.00 83 PHE A C 20
ATOM 33628 O O . PHE A 1 83 ? 4.779 -8.036 -5.815 1.00 0.00 83 PHE A O 20
ATOM 33645 N N . VAL A 1 84 ? 3.439 -9.809 -5.491 1.00 0.00 84 VAL A N 20
ATOM 33646 C CA . VAL A 1 84 ? 2.520 -9.481 -6.574 1.00 0.00 84 VAL A CA 20
ATOM 33647 C C . VAL A 1 84 ? 1.796 -8.182 -6.231 1.00 0.00 84 VAL A C 20
ATOM 33648 O O . VAL A 1 84 ? 1.860 -7.235 -7.010 1.00 0.00 84 VAL A O 20
ATOM 33661 N N . ARG A 1 85 ? 1.160 -8.082 -5.058 1.00 0.00 85 ARG A N 20
ATOM 33662 C CA . ARG A 1 85 ? 0.520 -6.830 -4.672 1.00 0.00 85 ARG A CA 20
ATOM 33663 C C . ARG A 1 85 ? 1.516 -5.679 -4.602 1.00 0.00 85 ARG A C 20
ATOM 33664 O O . ARG A 1 85 ? 1.136 -4.567 -4.937 1.00 0.00 85 ARG A O 20
ATOM 33685 N N . MET A 1 86 ? 2.771 -5.903 -4.212 1.00 0.00 86 MET A N 20
ATOM 33686 C CA . MET A 1 86 ? 3.789 -4.872 -4.225 1.00 0.00 86 MET A CA 20
ATOM 33687 C C . MET A 1 86 ? 4.009 -4.375 -5.648 1.00 0.00 86 MET A C 20
ATOM 33688 O O . MET A 1 86 ? 3.993 -3.171 -5.878 1.00 0.00 86 MET A O 20
ATOM 33702 N N . GLN A 1 87 ? 4.198 -5.292 -6.597 1.00 0.00 87 GLN A N 20
ATOM 33703 C CA . GLN A 1 87 ? 4.361 -4.971 -8.004 1.00 0.00 87 GLN A CA 20
ATOM 33704 C C . GLN A 1 87 ? 3.174 -4.152 -8.515 1.00 0.00 87 GLN A C 20
ATOM 33705 O O . GLN A 1 87 ? 3.370 -3.079 -9.077 1.00 0.00 87 GLN A O 20
ATOM 33719 N N . LEU A 1 88 ? 1.942 -4.637 -8.338 1.00 0.00 88 LEU A N 20
ATOM 33720 C CA . LEU A 1 88 ? 0.772 -3.936 -8.857 1.00 0.00 88 LEU A CA 20
ATOM 33721 C C . LEU A 1 88 ? 0.531 -2.628 -8.101 1.00 0.00 88 LEU A C 20
ATOM 33722 O O . LEU A 1 88 ? 0.100 -1.670 -8.737 1.00 0.00 88 LEU A O 20
ATOM 33738 N N . TRP A 1 89 ? 0.823 -2.528 -6.797 1.00 0.00 89 TRP A N 20
ATOM 33739 C CA . TRP A 1 89 ? 0.669 -1.289 -6.036 1.00 0.00 89 TRP A CA 20
ATOM 33740 C C . TRP A 1 89 ? 1.626 -0.247 -6.594 1.00 0.00 89 TRP A C 20
ATOM 33741 O O . TRP A 1 89 ? 1.231 0.889 -6.809 1.00 0.00 89 TRP A O 20
ATOM 33762 N N . LEU A 1 90 ? 2.865 -0.631 -6.903 1.00 0.00 90 LEU A N 20
ATOM 33763 C CA . LEU A 1 90 ? 3.813 0.252 -7.576 1.00 0.00 90 LEU A CA 20
ATOM 33764 C C . LEU A 1 90 ? 3.326 0.686 -8.961 1.00 0.00 90 LEU A C 20
ATOM 33765 O O . LEU A 1 90 ? 3.857 1.637 -9.530 1.00 0.00 90 LEU A O 20
ATOM 33781 N N . ASN A 1 91 ? 2.364 -0.031 -9.541 1.00 0.00 91 ASN A N 20
ATOM 33782 C CA . ASN A 1 91 ? 1.879 0.171 -10.898 1.00 0.00 91 ASN A CA 20
ATOM 33783 C C . ASN A 1 91 ? 0.597 1.011 -10.931 1.00 0.00 91 ASN A C 20
ATOM 33784 O O . ASN A 1 91 ? 0.265 1.593 -11.969 1.00 0.00 91 ASN A O 20
ATOM 33795 N N . ASP A 1 92 ? -0.115 1.088 -9.804 1.00 0.00 92 ASP A N 20
ATOM 33796 C CA . ASP A 1 92 ? -1.255 1.973 -9.575 1.00 0.00 92 ASP A CA 20
ATOM 33797 C C . ASP A 1 92 ? -0.734 3.412 -9.463 1.00 0.00 92 ASP A C 20
ATOM 33798 O O . ASP A 1 92 ? 0.369 3.628 -8.962 1.00 0.00 92 ASP A O 20
ATOM 33807 N N . PRO A 1 93 ? -1.503 4.423 -9.900 1.00 0.00 93 PRO A N 20
ATOM 33808 C CA . PRO A 1 93 ? -1.058 5.809 -9.870 1.00 0.00 93 PRO A CA 20
ATOM 33809 C C . PRO A 1 93 ? -1.343 6.490 -8.530 1.00 0.00 93 PRO A C 20
ATOM 33810 O O . PRO A 1 93 ? -0.488 7.214 -8.023 1.00 0.00 93 PRO A O 20
ATOM 33821 N N . HIS A 1 94 ? -2.536 6.290 -7.960 1.00 0.00 94 HIS A N 20
ATOM 33822 C CA . HIS A 1 94 ? -2.961 6.819 -6.658 1.00 0.00 94 HIS A CA 20
ATOM 33823 C C . HIS A 1 94 ? -2.570 5.848 -5.534 1.00 0.00 94 HIS A C 20
ATOM 33824 O O . HIS A 1 94 ? -3.248 5.748 -4.512 1.00 0.00 94 HIS A O 20
ATOM 33838 N N . ASN A 1 95 ? -1.526 5.055 -5.757 1.00 0.00 95 ASN A N 20
ATOM 33839 C CA . ASN A 1 95 ? -1.012 4.068 -4.820 1.00 0.00 95 ASN A CA 20
ATOM 33840 C C . ASN A 1 95 ? -0.521 4.730 -3.537 1.00 0.00 95 ASN A C 20
ATOM 33841 O O . ASN A 1 95 ? -0.876 4.279 -2.447 1.00 0.00 95 ASN A O 20
ATOM 33852 N N . VAL A 1 96 ? 0.276 5.795 -3.650 1.00 0.00 96 VAL A N 20
ATOM 33853 C CA . VAL A 1 96 ? 0.749 6.549 -2.520 1.00 0.00 96 VAL A CA 20
ATOM 33854 C C . VAL A 1 96 ? -0.443 7.262 -1.886 1.00 0.00 96 VAL A C 20
ATOM 33855 O O . VAL A 1 96 ? -0.570 7.251 -0.665 1.00 0.00 96 VAL A O 20
ATOM 33868 N N . GLU A 1 97 ? -1.343 7.833 -2.686 1.00 0.00 97 GLU A N 20
ATOM 33869 C CA . GLU A 1 97 ? -2.491 8.568 -2.188 1.00 0.00 97 GLU A CA 20
ATOM 33870 C C . GLU A 1 97 ? -3.405 7.695 -1.340 1.00 0.00 97 GLU A C 20
ATOM 33871 O O . GLU A 1 97 ? -3.702 8.094 -0.216 1.00 0.00 97 GLU A O 20
ATOM 33883 N N . LYS A 1 98 ? -3.834 6.517 -1.808 1.00 0.00 98 LYS A N 20
ATOM 33884 C CA . LYS A 1 98 ? -4.640 5.621 -0.971 1.00 0.00 98 LYS A CA 20
ATOM 33885 C C . LYS A 1 98 ? -3.861 5.248 0.291 1.00 0.00 98 LYS A C 20
ATOM 33886 O O . LYS A 1 98 ? -4.418 5.269 1.390 1.00 0.00 98 LYS A O 20
ATOM 33905 N N . LEU A 1 99 ? -2.553 5.004 0.170 1.00 0.00 99 LEU A N 20
ATOM 33906 C CA . LEU A 1 99 ? -1.742 4.667 1.328 1.00 0.00 99 LEU A CA 20
ATOM 33907 C C . LEU A 1 99 ? -1.636 5.824 2.333 1.00 0.00 99 LEU A C 20
ATOM 33908 O O . LEU A 1 99 ? -1.477 5.598 3.538 1.00 0.00 99 LEU A O 20
ATOM 33924 N N . ARG A 1 100 ? -1.679 7.072 1.870 1.00 0.00 100 ARG A N 20
ATOM 33925 C CA . ARG A 1 100 ? -1.662 8.236 2.746 1.00 0.00 100 ARG A CA 20
ATOM 33926 C C . ARG A 1 100 ? -3.053 8.514 3.301 1.00 0.00 100 ARG A C 20
ATOM 33927 O O . ARG A 1 100 ? -3.166 8.908 4.458 1.00 0.00 100 ARG A O 20
ATOM 33948 N N . ASP A 1 101 ? -4.104 8.254 2.527 1.00 0.00 101 ASP A N 20
ATOM 33949 C CA . ASP A 1 101 ? -5.504 8.414 2.919 1.00 0.00 101 ASP A CA 20
ATOM 33950 C C . ASP A 1 101 ? -5.796 7.562 4.151 1.00 0.00 101 ASP A C 20
ATOM 33951 O O . ASP A 1 101 ? -6.457 8.019 5.078 1.00 0.00 101 ASP A O 20
ATOM 33960 N N . MET A 1 102 ? -5.202 6.367 4.227 1.00 0.00 102 MET A N 20
ATOM 33961 C CA . MET A 1 102 ? -5.247 5.503 5.407 1.00 0.00 102 MET A CA 20
ATOM 33962 C C . MET A 1 102 ? -4.773 6.219 6.679 1.00 0.00 102 MET A C 20
ATOM 33963 O O . MET A 1 102 ? -5.298 5.978 7.764 1.00 0.00 102 MET A O 20
ATOM 33977 N N . LYS A 1 103 ? -3.757 7.077 6.563 1.00 0.00 103 LYS A N 20
ATOM 33978 C CA . LYS A 1 103 ? -3.142 7.790 7.675 1.00 0.00 103 LYS A CA 20
ATOM 33979 C C . LYS A 1 103 ? -3.920 9.063 7.990 1.00 0.00 103 LYS A C 20
ATOM 33980 O O . LYS A 1 103 ? -4.269 9.275 9.155 1.00 0.00 103 LYS A O 20
ATOM 33999 N N . LYS A 1 104 ? -4.205 9.882 6.969 1.00 0.00 104 LYS A N 20
ATOM 34000 C CA . LYS A 1 104 ? -4.784 11.218 7.055 1.00 0.00 104 LYS A CA 20
ATOM 34001 C C . LYS A 1 104 ? -4.189 12.047 8.204 1.00 0.00 104 LYS A C 20
ATOM 34002 O O . LYS A 1 104 ? -3.036 11.818 8.579 1.00 0.00 104 LYS A O 20
ATOM 34021 N N . LEU A 1 105 ? -4.924 13.052 8.693 1.00 0.00 105 LEU A N 20
ATOM 34022 C CA . LEU A 1 105 ? -4.616 13.939 9.821 1.00 0.00 105 LEU A CA 20
ATOM 34023 C C . LEU A 1 105 ? -3.126 14.285 9.917 1.00 0.00 105 LEU A C 20
ATOM 34024 O O . LEU A 1 105 ? -2.464 13.997 10.920 1.00 0.00 105 LEU A O 20
ATOM 34040 N N . SER A 1 106 ? -2.577 14.871 8.849 1.00 0.00 106 SER A N 20
ATOM 34041 C CA . SER A 1 106 ? -1.169 15.253 8.799 1.00 0.00 106 SER A CA 20
ATOM 34042 C C . SER A 1 106 ? -0.852 16.451 7.886 1.00 0.00 106 SER A C 20
ATOM 34043 O O . SER A 1 106 ? 0.297 16.908 7.907 1.00 0.00 106 SER A O 20
ATOM 34051 N N . GLY A 1 107 ? -1.804 17.022 7.140 1.00 0.00 107 GLY A N 20
ATOM 34052 C CA . GLY A 1 107 ? -1.510 18.198 6.319 1.00 0.00 107 GLY A CA 20
ATOM 34053 C C . GLY A 1 107 ? -2.535 18.413 5.206 1.00 0.00 107 GLY A C 20
ATOM 34054 O O . GLY A 1 107 ? -3.599 17.786 5.241 1.00 0.00 107 GLY A O 20
ATOM 34058 N N . PRO A 1 108 ? -2.246 19.299 4.232 1.00 0.00 108 PRO A N 20
ATOM 34059 C CA . PRO A 1 108 ? -3.167 19.655 3.160 1.00 0.00 108 PRO A CA 20
ATOM 34060 C C . PRO A 1 108 ? -3.593 18.400 2.401 1.00 0.00 108 PRO A C 20
ATOM 34061 O O . PRO A 1 108 ? -2.770 17.697 1.804 1.00 0.00 108 PRO A O 20
ATOM 34072 N N . SER A 1 109 ? -4.881 18.091 2.521 1.00 0.00 109 SER A N 20
ATOM 34073 C CA . SER A 1 109 ? -5.547 16.883 2.060 1.00 0.00 109 SER A CA 20
ATOM 34074 C C . SER A 1 109 ? -6.946 17.278 1.592 1.00 0.00 109 SER A C 20
ATOM 34075 O O . SER A 1 109 ? -7.447 18.337 1.983 1.00 0.00 109 SER A O 20
ATOM 34083 N N . SER A 1 110 ? -7.559 16.460 0.732 1.00 0.00 110 SER A N 20
ATOM 34084 C CA . SER A 1 110 ? -8.455 16.979 -0.304 1.00 0.00 110 SER A CA 20
ATOM 34085 C C . SER A 1 110 ? -7.739 18.089 -1.107 1.00 0.00 110 SER A C 20
ATOM 34086 O O . SER A 1 110 ? -6.501 18.112 -1.141 1.00 0.00 110 SER A O 20
ATOM 34094 N N . GLY A 1 111 ? -8.472 18.946 -1.822 1.00 0.00 111 GLY A N 20
ATOM 34095 C CA . GLY A 1 111 ? -7.879 19.978 -2.655 1.00 0.00 111 GLY A CA 20
ATOM 34096 C C . GLY A 1 111 ? -8.905 21.051 -2.911 1.00 0.00 111 GLY A C 20
ATOM 34097 O O . GLY A 1 111 ? -9.216 21.775 -1.942 1.00 0.00 111 GLY A O 20
#

Organism: Homo sapiens (NCBI:txid9606)

Secondary structure (DSSP, 8-state):
---S------------HHHHHHH-----HHHHHHHHHHHHHHTT--HHHHIIIII---HHHHHHHHHSPPPTTTS-HHHHHHHHHHHHHHH-TTHHHHHHHHH-S------

Nearest PDB structures (foldseek):
  1wh8-assembly1_A  TM=8.963E-01  e=1.365E-14  Homo sapiens
  1x2l-assembly1_A  TM=7.916E-01  e=1.551E-07  Homo sapiens
  1wh6-assembly1_A  TM=6.747E-01  e=1.090E-06  Homo sapiens
  2d5v-assembly2_B  TM=8.253E-01  e=1.426E-04  Rattus norvegicus
  8t0f-assembly1_A  TM=8.567E-01  e=2.199E-04  Homo sapiens

Sequence (111 aa):
GSSGSSGYSGSQAPGGIQEIVAMSPELDTYSITKRVKEVLTDNNLGQRLFGESILGLTQGSVSDLLSRPKPWHKLSLKGREPFVRMQLWLNDPHNVEKLRDMKKLSGPSSGGSSGSSGYSGSQAPGGIQEIVAMSPELDTYSITKRVKEVLTDNNLGQRLFGESILGLTQGSVSDLLSRPKPWHKLSLKGREPFVRMQLWLNDPHNVEKLRDMKKLSGPSSGGSSGSSGYSGSQAPGGIQEIVAMSPELDTYSITKRVKEVLTDNNLGQRLFGESILGLTQGSVSDLLSRPKPWHKLSLKGREPFVRMQLWLNDPHNVEKLRDMKKLSGPSSGGSSGSSGYSGSQAPGGIQEIVAMSPELDTYSITKRVKEVLTDNNLGQRLFGESILGLTQGSVSDLLSRPKPWHKLSLKGREPFVRMQLWLNDPHNVEKLRDMKKLSGPSSGGSSGSSGYSGSQAPGGIQEIVAMSPELDTYSITKRVKEVLTDNNLGQRLFGESILGLTQGSVSDLLSRPKPWHKLSLKGREPFVRMQLWLNDPHNVEKLRDMKKLSGPSSGGSSGSSGYSGSQAPGGIQEIVAMSPELDTYSITKRVKEVLTDNNLGQRLFGESILGLTQGSVSDLLSRPKPWHKLSLKGREPFVRMQLWLNDPHNVEKLRDMKKLSGPSSGGSSGSSGYSGSQAPGGIQEIVAMSPELDTYSITKRVKEVLTDNNLGQRLFGESILGLTQGSVSDLLSRPKPWHKLSLKGREPFVRMQLWLNDPHNVEKLRDMKKLSGPSSGGSSGSSGYSGSQAPGGIQEIVAMSPELDTYSITKRVKEVLTDNNLGQRLFGESILGLTQGSVSDLLSRPKPWHKLSLKGREPFVRMQLWLNDPHNVEKLRDMKKLSGPSSGGSSGSSGYSGSQAPGGIQEIVAMSPELDTYSITKRVKEVLTDNNLGQRLFGESILGLTQGSVSDLLSRPKPWHKLSLKGREPFVRMQLWLNDPHNVEKLRDMKKLSGPSSGGSSGSSGYSGSQAPGGIQEIVAMSPELDTYSITKRVKEVLTDNNLGQRLFGESILGLTQGSVSDLLSRPKPWHKLSLKGREPFVRMQLWLNDPHNVEKLRDMKKLSGPSSGGSSGSSGYSGSQAPGGIQEIVAMSPELDTYSITKRVKEVLTDNNLGQRLFGESILGLTQGSVSDLLSRPKPWHKLSLKGREPFVRMQLWLNDPHNVEKLRDMKKLSGPSSGGSSGSSGYSGSQAPGGIQEIVAMSPELDTYSITKRVKEVLTDNNLGQRLFGESILGLTQGSVSDLLSRPKPWHKLSLKGREPFVRMQLWLNDPHNVEKLRDMKKLSGPSSGGSSGSSGYSGSQAPGGIQEIVAMSPELDTYSITKRVKEVLTDNNLGQRLFGESILGLTQGSVSDLLSRPKPWHKLSLKGREPFVRMQLWLNDPHNVEKLRDMKKLSGPSSGGSSGSSGYSGSQAPGGIQEIVAMSPELDTYSITKRVKEVLTDNNLGQRLFGESILGLTQGSVSDLLSRPKPWHKLSLKGREPFVRMQLWLNDPHNVEKLRDMKKLSGPSSGGSSGSSGYSGSQAPGGIQEIVAMSPELDTYSITKRVKEVLTDNNLGQRLFGESILGLTQGSVSDLLSRPKPWHKLSLKGREPFVRMQLWLNDPHNVEKLRDMKKLSGPSSGGSSGSSGYSGSQAPGGIQEIVAMSPELDTYSITKRVKEVLTDNNLGQRLFGESILGLTQGSVSDLLSRPKPWHKLSLKGREPFVRMQLWLNDPHNVEKLRDMKKLSGPSSGGSSGSSGYSGSQAPGGIQEIVAMSPELDTYSITKRVKEVLTDNNLGQRLFGESILGLTQGSVSDLLSRPKPWHKLSLKGREPFVRMQLWLNDPHNVEKLRDMKKLSGPSSGGSSGSSGYSGSQAPGGIQEIVAMSPELDTYSITKRVKEVLTDNNLGQRLFGESILGLTQGSVSDLLSRPKPWHKLSLKGREPFVRMQLWLNDPHNVEKLRDMKKLSGPSSGGSSGSSGYSGSQAPGGIQEIVAMSPELDTYSITKRVKEVLTDNNLGQRLFGESILGLTQGSVSDLLSRPKPWHKLSLKGREPFVRMQLWLNDPHNVEKLRDMKKLSGPSSGGSSGSSGYSGSQAPGGIQEIVAMSPELDTYSITKRVKEVLTDNNLGQRLFGESILGLTQGSVSDLLSRPKPWHKLSLKGREPFVRMQLWLNDPHNVEKLRDMKKLSGPSSG